Protein 8VHX (pdb70)

Sequence (2060 aa):
TPEECRAQYRLMLKEAMDAYHQLNLGGSVRVVVDQNSERVEYTAANRQSLWAYIVRLQNAINSDNPCAAFMGLPSSPAGFLFPTPEECRAQYRLMLKEAMDAYHQLNLGGSVRVVVDQNSERVEYTAANRQSLWAYIVRLQNAINSDNPCAAFMGLPSSPAGFLFPSQRLDILKALTAHLEQITIANGYAYDLKGKVYRGRDRFGADFTSRLPIVSILEAKATDYGSFANEEQTVRMDDWVLLVQGWVKDDPRNPTDPAYELLAEVEKRLAMLVAKDEQGQPMYPALYRLGGKIAKLTLAQPVVRPPEDGLSDTAFFFLPVRVGLKVDIRNPGGLEGAERNTREMFRWTPAIISPDQQIAQDGTLALSRAQDIVQNDGYAFGAVAIHRDSVVGSQYKLNSKPNSLVLGAPEGWAEEFQEVVEARFNMVAESPENWFDARRMNTLTGLVRLAVGGFIMTGEVLASCEWMKPNGTRMQRRPFGTAIQMISPYRLSNPDNIMDDKYLRSGVKLDEMGAPIGYWLRKAFPGDPTDLEQWRWEYQPARFDWGRRRMIHIIEALLPGQTRGISEMVAALKQMKMTRNFQEVTLQNAIVNATYAAAIESELPSDVVFNQMGMGQTPFGKNIAIDGAKIPHLFPGTKLKMQPAGTPGGVGTDYEESLLRNIAASLGLSYEQFSRDYTKTNYSSARASMAETWKYMESRKKLVADRFASMIYTLWLEEEVNAGNVPLPPGFTWRDFYDPMKRDALCNAEWIGASRGQIDEKKETEAAILRIKNGLSTYEAEIARLGGDFREVFKQRAREEGIIKDLGLDFGGLEGAERNTREMFRWTPAIISPDQQIAQDGTLALSRAQDIVQNDGYAFGAVAIHRDSVVGSQYKLNSKPNSLVLGAPEGWAEEFQEVVEARFNMVAESPENWFDARRMNTLTGLVRLAVGGFIMTGEVLASCEWMKPNGTRMQRRPFGTAIQMISPYRLSNPDNIMDDKYLRSGVKLDEMGAPIGYWLRKAFPGDPTDLEQWRWEYQPARFDWGRRRMIHIIEALLPGQTRGISEMVAALKQMKMTRNFQEVTLQNAIVNATYAAAIESELPSDVVFNQMGMGQTPFGKNIAIDGAKIPHLFPGTKLKMQPAGTPGGVGTDYEESLLRNIAASLGLSYEQFSRDYTKTNYSSARASMAETWKYMESRKKLVADRFASMIYTLWLEEEVNAGNVPLPPGFTWRDFYDPMKRDALCNAEWIGASRGQIDEKKETEAAILRIKNGLSTYEAEIARLGGDFREVFKQRAREEGIIKDLGLDFASNFAAIKAKARRDVHASLSVPARYENYSQDVIVEDLSVRWHNKIAIMGDLENGGYANIVEGIERIIFTREELAVKGVVLSEGDSIIMTAEGYENARLVLKTQEPIVGPVEVVWQVARADMNDNYQNNYVVGRGTVYFDRFQDGTNRKTGEMYFGNTPEFTINTDSETLDHYSSDHGMRVMDASVLLEASQGGTFTCDNINADNLALWFLGEVSNTTQTQQTDAKEVFNPIMRGRYYQLGTTDDNPTGVRGVTNFQMVKADASIAISVGSGDITSIVGATVVNPAGNYEIDLEAGRIYIEPDSTDLSGNVQIAVQYDVDAQKRTLVIGKSNMVYGALRMISDNPVGLNKNYYFPKVSIAPDGDYALKGDDWQVMSFTFKAMQLNNITQRVYIDIVYQNNYVVGRGTVYFDRFQDGTNRKTGEMYFGNTPEFTINTDSETLDHYSSDHGMRVMDASVLLEASQGGTFTCDNINADNLALWFLGEVSNTTQTQQTDAKEVFNPIMRGRYYQLGTTDDNPTGVRGVTNFQMVKADASIAISVGSGDITSIVGATVVNPAGNYEIDLEAGRIYIEPDSTDLSGNVQIAVQYDVDAQKRTLVIGKSNMVYGALRMISDNPVGLNKNYYFPKVSIAPDGDYALKGDDWQVMSFTFKAMQLNNITQRVYIDIVEAAAAVDPTAQRTIEITPASTTATTGGAGVVCTVTVRDGTGTAVQGDAVTFTTVAGATVTPNSATTGATGTATTTVNRAAAGTATVTATLANGKAATTGTITFS

Organism: NCBI:txid1541887

Radius of gyration: 86.57 Å; Cα contacts (8 Å, |Δi|>4): 4199; chains: 8; bounding box: 90×119×273 Å

Secondary structure (DSSP, 8-state):
-HHHHHHHHHHHHHHHHHHHHHHHHT-EEEEEE-TTS-EEE-PPP-HHHHHHHHHHHHHHHHSSSHHHHHH--S-----EE--/-HHHHHHHHHHHHHHHHHHHHHHHTT----EEE-TT--EEEEEPP-HHHHHHHHHHHHHHHHSSSHHHHHH--S---BEEE--/-HHHHHHHHHHHHHTT--GGGT-SS--TT-EEES-S---HHHHTT--EEEEEE-S-----EESSGGG-EEEEEEEEEEEEEEE-BTTBTTHHHHHHHHHHHHHHHTTT-B-TTSSBSSTTTTHHHHT-SEEEE---EEE--SSS--SEEEEEEEEEEEEEEETT--/---GGGSS-STTTSS-------HHHHHHHTTHHHHHHHHHHHHH-HHHHHHHHHHIIIIITT--EEEE---TTTTTPPTTHHHHHHHHHHHHHHHHHT-TT-TTBTTS---HHHHHHHHHHHHHHHSEEEEEEEE--TT-SGGG--S--EEEEE--TTTB--GGGPPPBTTEETTEEE-TTS-EEEEEEESS-TT-TT-SGGG-EEEEESS-STT--SEEEEE--SSTT--S---GGGGTHHHHHHHHHHHHHHHHHHHHHHH--EEEE-SS-HHHHHHHTTTT-------EEP-S-BB-EE-TT-EEEE-PPPPPSSTTSHHHHHHHHHHHHHHT--HHHHH---SS--HHHHHHHHHHHHHHHHHHIIIIIHHHHHHHHHHHHHHHHHHT-S-PPTT--TTGGGSHHHHHHHH-EEEE-S----SSTTTHHHHHHHHHHTTSS-HHHHHHHTT--HHHHHHHHHHHHHHHHHHT---/---STT-SSSTTTTT-------HHHHHHHTTHHHHHHHHHHHHH-HHHHHHHHHHIIIIITT--EEEE---HHHHT--TTTHHHHHHHHHHHHHHHHS-TT-TTBTTS---HHHHHHHHHHHHHHHSEEEEE--B--TT--GGG--S--B-BEE--GGGB--GGGPPPBTTEETTEEE-TT--EEEEEEESS-TT-TT-GGGG-EEEEESB-SSS-BSEEEEE--SSTT--S---GGGGTHHHHHHHHHHHHHHHHHHHHHHHB-EEEE-SS-HHHHHHHHTBTPPP---EEE--S-------TT-EEEE---PPP-STTSHHHHHHHHHHHHHHT--HHHHH---TT--HHHHHHHHHHHHHHHHHHIIIIIHHHHHHHHHHHHHHHHHHT-S-PPTT--GGGGGSHHHHHHHH-EEEE-S----S-HHHHHHHHHHHHHTTSS-HHHHHHHTTS-HHHHHHHHHHHHHHHHHHT---/--THHHHHHHHHHHHHHHH-EEEEEE-TT---EEEEEEEEEEEEEEEE--STTSSPPPEEEEEEEEEEEHHHHHHHT----TT-EEE--STTTTT-EEEEEEEPP--SSSEEEEEEEE--/--TT------B--EEEEEEEPPTTS-----EEE----SEEE--EEEEEEEEE-SSSSSS-EEEEEEEEEEEEEEEEE----HHHHHHHTT-EEEEEEPPPEEEEEEEESS--TT-EEETT--SSSTT---SEEEEEEEEEETTS-----SS-GGG-TT-EEE-STTTEEEEGGGTEEEE-TT-STT-SSEEEEEEEEE---EEEEEE-----EEEEEEEEE--SBS--EEEEEEEEEEEEES---SSSSS---EEEEEEE--SSTTS-S-EEEE-/------B--EEEEEEEEPTTS--EEEEEE----SEEEE--EEEEEEEE-SSSSSS-EEEEEEEEEE-EEEEEE----HHHHHHHTT-EEEEEEEPPEEEEEEEESS--SSEEEETT-BTTBTT---SEEEEEEEEEETTS-----SS-GGGSTT-EE--STTTEEEETTTTEEEE-TT-STT-SSEEEEEEEEE--EEEEEEE--S--EEEEEEEEE--SBS-EEEEEEEEEEEEEES---SSSSSPP-EEEEEEE--SSSSS-S-EEEEEPPPPPP-TTT--EEEEEES-SEE-TTSS-EEEEEEEE-TTS-B-TT-EEEEEESSSEEEESSEEE--TTSEEEEEEEESS-EEEEEEEEEGGG---EEEEEEE-

Structure (mmCIF, N/CA/C/O backbone):
data_8VHX
#
_entry.id   8VHX
#
_cell.length_a   1.00
_cell.length_b   1.00
_cell.length_c   1.00
_cell.angle_alpha   90.00
_cell.angle_beta   90.00
_cell.angle_gamma   90.00
#
_symmetry.space_group_name_H-M   'P 1'
#
loop_
_entity.id
_entity.type
_entity.pdbx_description
1 polymer 'Neck 1'
2 polymer 'Tail terminator'
3 polymer Portal
4 polymer 'Neck 2'
5 polymer 'Tail Tube'
#
loop_
_atom_site.group_PDB
_atom_site.id
_atom_site.type_symbol
_atom_site.label_atom_id
_atom_site.label_alt_id
_atom_site.label_comp_id
_atom_site.label_asym_id
_atom_site.label_entity_id
_atom_site.label_seq_id
_atom_site.pdbx_PDB_ins_code
_atom_site.Cartn_x
_atom_site.Cartn_y
_atom_site.Cartn_z
_atom_site.occupancy
_atom_site.B_iso_or_equiv
_atom_site.auth_seq_id
_atom_site.auth_comp_id
_atom_site.auth_asym_id
_atom_site.auth_atom_id
_atom_site.pdbx_PDB_model_num
ATOM 1 N N . THR A 1 2 ? 201.755 224.196 161.552 1.00 54.39 2 THR A N 1
ATOM 2 C CA . THR A 1 2 ? 200.436 224.757 161.142 1.00 54.39 2 THR A CA 1
ATOM 3 C C . THR A 1 2 ? 200.574 226.208 160.662 1.00 54.39 2 THR A C 1
ATOM 4 O O . THR A 1 2 ? 201.241 227.013 161.308 1.00 54.39 2 THR A O 1
ATOM 8 N N . PRO A 1 3 ? 199.921 226.545 159.546 1.00 53.02 3 PRO A N 1
ATOM 9 C CA . PRO A 1 3 ? 200.216 227.827 158.886 1.00 53.02 3 PRO A CA 1
ATOM 10 C C . PRO A 1 3 ? 200.122 229.054 159.775 1.00 53.02 3 PRO A C 1
ATOM 11 O O . PRO A 1 3 ? 201.084 229.826 159.839 1.00 53.02 3 PRO A O 1
ATOM 15 N N . GLU A 1 4 ? 198.997 229.267 160.459 1.00 52.82 4 GLU A N 1
ATOM 16 C CA . GLU A 1 4 ? 198.813 230.520 161.188 1.00 52.82 4 GLU A CA 1
ATOM 17 C C . GLU A 1 4 ? 199.631 230.560 162.468 1.00 52.82 4 GLU A C 1
ATOM 18 O O . GLU A 1 4 ? 200.047 231.637 162.906 1.00 52.82 4 GLU A O 1
ATOM 24 N N . GLU A 1 5 ? 199.874 229.413 163.090 1.00 53.44 5 GLU A N 1
ATOM 25 C CA . GLU A 1 5 ? 200.784 229.410 164.225 1.00 53.44 5 GLU A CA 1
ATOM 26 C C . GLU A 1 5 ? 202.183 229.842 163.801 1.00 53.44 5 GLU A C 1
ATOM 27 O O . GLU A 1 5 ? 202.834 230.633 164.497 1.00 53.44 5 GLU A O 1
ATOM 33 N N . CYS A 1 6 ? 202.635 229.372 162.640 1.00 50.04 6 CYS A N 1
ATOM 34 C CA . CYS A 1 6 ? 203.918 229.803 162.104 1.00 50.04 6 CYS A CA 1
ATOM 35 C C . CYS A 1 6 ? 203.887 231.275 161.716 1.00 50.04 6 CYS A C 1
ATOM 36 O O . CYS A 1 6 ? 204.874 231.996 161.899 1.00 50.04 6 CYS A O 1
ATOM 39 N N . ARG A 1 7 ? 202.765 231.734 161.169 1.00 47.75 7 ARG A N 1
ATOM 40 C CA . ARG A 1 7 ? 202.625 233.141 160.823 1.00 47.75 7 ARG A CA 1
ATOM 41 C C . ARG A 1 7 ? 202.736 234.030 162.051 1.00 47.75 7 ARG A C 1
ATOM 42 O O . ARG A 1 7 ? 203.355 235.095 162.000 1.00 47.75 7 ARG A O 1
ATOM 50 N N . ALA A 1 8 ? 202.140 233.614 163.163 1.00 46.70 8 ALA A N 1
ATOM 51 C CA . ALA A 1 8 ? 202.259 234.391 164.391 1.00 46.70 8 ALA A CA 1
ATOM 52 C C . ALA A 1 8 ? 203.674 234.334 164.946 1.00 46.70 8 ALA A C 1
ATOM 53 O O . ALA A 1 8 ? 204.197 235.336 165.455 1.00 46.70 8 ALA A O 1
ATOM 55 N N . GLN A 1 9 ? 204.298 233.161 164.876 1.00 45.87 9 GLN A N 1
ATOM 56 C CA . GLN A 1 9 ? 205.711 233.054 165.211 1.00 45.87 9 GLN A CA 1
ATOM 57 C C . GLN A 1 9 ? 206.517 234.109 164.469 1.00 45.87 9 GLN A C 1
ATOM 58 O O . GLN A 1 9 ? 207.273 234.883 165.070 1.00 45.87 9 GLN A O 1
ATOM 64 N N . TYR A 1 10 ? 206.347 234.163 163.153 1.00 43.55 10 TYR A N 1
ATOM 65 C CA . TYR A 1 10 ? 207.110 235.100 162.347 1.00 43.55 10 TYR A CA 1
ATOM 66 C C . TYR A 1 10 ? 206.693 236.539 162.593 1.00 43.55 10 TYR A C 1
ATOM 67 O O . TYR A 1 10 ? 207.510 237.442 162.436 1.00 43.55 10 TYR A O 1
ATOM 76 N N . ARG A 1 11 ? 205.447 236.785 162.983 1.00 43.86 11 ARG A N 1
ATOM 77 C CA . ARG A 1 11 ? 205.054 238.147 163.319 1.00 43.86 11 ARG A CA 1
ATOM 78 C C . ARG A 1 11 ? 205.771 238.639 164.566 1.00 43.86 11 ARG A C 1
ATOM 79 O O . ARG A 1 11 ? 206.228 239.788 164.620 1.00 43.86 11 ARG A O 1
ATOM 87 N N . LEU A 1 12 ? 205.904 237.778 165.569 1.00 42.11 12 LEU A N 1
ATOM 88 C CA . LEU A 1 12 ? 206.656 238.169 166.755 1.00 42.11 12 LEU A CA 1
ATOM 89 C C . LEU A 1 12 ? 208.131 238.355 166.425 1.00 42.11 12 LEU A C 1
ATOM 90 O O . LEU A 1 12 ? 208.772 239.316 166.883 1.00 42.11 12 LEU A O 1
ATOM 95 N N . MET A 1 13 ? 208.679 237.455 165.613 1.00 40.48 13 MET A N 1
ATOM 96 C CA . MET A 1 13 ? 210.075 237.575 165.220 1.00 40.48 13 MET A CA 1
ATOM 97 C C . MET A 1 13 ? 210.308 238.848 164.422 1.00 40.48 13 MET A C 1
ATOM 98 O O . MET A 1 13 ? 211.352 239.491 164.553 1.00 40.48 13 MET A O 1
ATOM 103 N N . LEU A 1 14 ? 209.336 239.230 163.599 1.00 38.89 14 LEU A N 1
ATOM 104 C CA . LEU A 1 14 ? 209.431 240.463 162.834 1.00 38.89 14 LEU A CA 1
ATOM 105 C C . LEU A 1 14 ? 209.378 241.682 163.733 1.00 38.89 14 LEU A C 1
ATOM 106 O O . LEU A 1 14 ? 210.090 242.662 163.500 1.00 38.89 14 LEU A O 1
ATOM 111 N N . LYS A 1 15 ? 208.503 241.669 164.733 1.00 39.99 15 LYS A N 1
ATOM 112 C CA . LYS A 1 15 ? 208.528 242.736 165.721 1.00 39.99 15 LYS A CA 1
ATOM 113 C C . LYS A 1 15 ? 209.930 242.899 166.294 1.00 39.99 15 LYS A C 1
ATOM 114 O O . LYS A 1 15 ? 210.500 244.001 166.288 1.00 39.99 15 LYS A O 1
ATOM 120 N N . GLU A 1 16 ? 210.514 241.799 166.770 1.00 39.01 16 GLU A N 1
ATOM 121 C CA . GLU A 1 16 ? 211.845 241.885 167.362 1.00 39.01 16 GLU A CA 1
ATOM 122 C C . GLU A 1 16 ? 212.867 242.383 166.353 1.00 39.01 16 GLU A C 1
ATOM 123 O O . GLU A 1 16 ? 213.743 243.189 166.688 1.00 39.01 16 GLU A O 1
ATOM 129 N N . ALA A 1 17 ? 212.760 241.935 165.107 1.00 36.45 17 ALA A N 1
ATOM 130 C CA . ALA A 1 17 ? 213.776 242.258 164.119 1.00 36.45 17 ALA A CA 1
ATOM 131 C C . ALA A 1 17 ? 213.686 243.712 163.687 1.00 36.45 17 ALA A C 1
ATOM 132 O O . ALA A 1 17 ? 214.707 244.373 163.487 1.00 36.45 17 ALA A O 1
ATOM 134 N N . MET A 1 18 ? 212.474 244.231 163.528 1.00 37.27 18 MET A N 1
ATOM 135 C CA . MET A 1 18 ? 212.333 245.631 163.167 1.00 37.27 18 MET A CA 1
ATOM 136 C C . MET A 1 18 ? 212.758 246.541 164.307 1.00 37.27 18 MET A C 1
ATOM 137 O O . MET A 1 18 ? 213.356 247.595 164.066 1.00 37.27 18 MET A O 1
ATOM 142 N N . ASP A 1 19 ? 212.490 246.149 165.552 1.00 36.20 19 ASP A N 1
ATOM 143 C CA . ASP A 1 19 ? 213.006 246.924 166.673 1.00 36.20 19 ASP A CA 1
ATOM 144 C C . ASP A 1 19 ? 214.525 246.910 166.687 1.00 36.20 19 ASP A C 1
ATOM 145 O O . ASP A 1 19 ? 215.167 247.932 166.960 1.00 36.20 19 ASP A O 1
ATOM 150 N N . ALA A 1 20 ? 215.115 245.758 166.390 1.00 33.39 20 ALA A N 1
ATOM 151 C CA . ALA A 1 20 ? 216.563 245.658 166.321 1.00 33.39 20 ALA A CA 1
ATOM 152 C C . ALA A 1 20 ? 217.130 246.523 165.208 1.00 33.39 20 ALA A C 1
ATOM 153 O O . ALA A 1 20 ? 218.180 247.145 165.372 1.00 33.39 20 ALA A O 1
ATOM 155 N N . TYR A 1 21 ? 216.452 246.569 164.066 1.00 33.24 21 TYR A N 1
ATOM 156 C CA . TYR A 1 21 ? 216.912 247.384 162.951 1.00 33.24 21 TYR A CA 1
ATOM 157 C C . TYR A 1 21 ? 216.840 248.864 163.282 1.00 33.24 21 TYR A C 1
ATOM 158 O O . TYR A 1 21 ? 217.762 249.628 162.962 1.00 33.24 21 TYR A O 1
ATOM 167 N N . HIS A 1 22 ? 215.766 249.271 163.948 1.00 33.34 22 HIS A N 1
ATOM 168 C CA . HIS A 1 22 ? 215.675 250.626 164.461 1.00 33.34 22 HIS A CA 1
ATOM 169 C C . HIS A 1 22 ? 216.862 250.941 165.350 1.00 33.34 22 HIS A C 1
ATOM 170 O O . HIS A 1 22 ? 217.626 251.872 165.081 1.00 33.34 22 HIS A O 1
ATOM 177 N N . GLN A 1 23 ? 217.049 250.152 166.402 1.00 31.93 23 GLN A N 1
ATOM 178 C CA . GLN A 1 23 ? 218.135 250.421 167.336 1.00 31.93 23 GLN A CA 1
ATOM 179 C C . GLN A 1 23 ? 219.489 250.376 166.646 1.00 31.93 23 GLN A C 1
ATOM 180 O O . GLN A 1 23 ? 220.425 251.070 167.054 1.00 31.93 23 GLN A O 1
ATOM 186 N N . LEU A 1 24 ? 219.615 249.562 165.603 1.00 30.74 24 LEU A N 1
ATOM 187 C CA . LEU A 1 24 ? 220.887 249.401 164.914 1.00 30.74 24 LEU A CA 1
ATOM 188 C C . LEU A 1 24 ? 221.249 250.630 164.110 1.00 30.74 24 LEU A C 1
ATOM 189 O O . LEU A 1 24 ? 222.394 251.093 164.156 1.00 30.74 24 LEU A O 1
ATOM 194 N N . ASN A 1 25 ? 220.298 251.167 163.354 1.00 31.51 25 ASN A N 1
ATOM 195 C CA . ASN A 1 25 ? 220.601 252.345 162.557 1.00 31.51 25 ASN A CA 1
ATOM 196 C C . ASN A 1 25 ? 220.808 253.565 163.436 1.00 31.51 25 ASN A C 1
ATOM 197 O O . ASN A 1 25 ? 221.620 254.437 163.112 1.00 31.51 25 ASN A O 1
ATOM 202 N N . LEU A 1 26 ? 220.090 253.646 164.551 1.00 31.98 26 LEU A N 1
ATOM 203 C CA . LEU A 1 26 ? 220.302 254.728 165.499 1.00 31.98 26 LEU A CA 1
ATOM 204 C C . LEU A 1 26 ? 221.600 254.596 166.274 1.00 31.98 26 LEU A C 1
ATOM 205 O O . LEU A 1 26 ? 222.022 255.566 166.906 1.00 31.98 26 LEU A O 1
ATOM 210 N N . GLY A 1 27 ? 222.225 253.429 166.259 1.00 30.85 27 GLY A N 1
ATOM 211 C CA . GLY A 1 27 ? 223.386 253.196 167.086 1.00 30.85 27 GLY A CA 1
ATOM 212 C C . GLY A 1 27 ? 223.076 252.774 168.497 1.00 30.85 27 GLY A C 1
ATOM 213 O O . GLY A 1 27 ? 223.823 253.117 169.416 1.00 30.85 27 GLY A O 1
ATOM 214 N N . GLY A 1 28 ? 221.990 252.044 168.696 1.00 29.96 28 GLY A N 1
ATOM 215 C CA . GLY A 1 28 ? 221.629 251.544 170.000 1.00 29.96 28 GLY A CA 1
ATOM 216 C C . GLY A 1 28 ? 221.573 250.035 170.048 1.00 29.96 28 GLY A C 1
ATOM 217 O O . GLY A 1 28 ? 220.912 249.465 170.919 1.00 29.96 28 GLY A O 1
ATOM 218 N N . SER A 1 29 ? 222.253 249.376 169.117 1.00 28.92 29 SER A N 1
ATOM 219 C CA . SER A 1 29 ? 222.306 247.923 169.079 1.00 28.92 29 SER A CA 1
ATOM 220 C C . SER A 1 29 ? 223.467 247.457 169.936 1.00 28.92 29 SER A C 1
ATOM 221 O O . SER A 1 29 ? 224.605 247.896 169.746 1.00 28.92 29 SER A O 1
ATOM 224 N N . VAL A 1 30 ? 223.175 246.563 170.873 1.00 27.33 30 VAL A N 1
ATOM 225 C CA . VAL A 1 30 ? 224.144 246.196 171.884 1.00 27.33 30 VAL A CA 1
ATOM 226 C C . VAL A 1 30 ? 225.131 245.187 171.329 1.00 27.33 30 VAL A C 1
ATOM 227 O O . VAL A 1 30 ? 224.757 244.205 170.676 1.00 27.33 30 VAL A O 1
ATOM 231 N N . ARG A 1 31 ? 226.398 245.439 171.584 1.00 27.72 31 ARG A N 1
ATOM 232 C CA . ARG A 1 31 ? 227.487 244.556 171.230 1.00 27.72 31 ARG A CA 1
ATOM 233 C C . ARG A 1 31 ? 228.243 244.069 172.446 1.00 27.72 31 ARG A C 1
ATOM 234 O O . ARG A 1 31 ? 228.872 243.015 172.388 1.00 27.72 31 ARG A O 1
ATOM 242 N N . VAL A 1 32 ? 228.182 244.805 173.547 1.00 26.43 32 VAL A N 1
ATOM 243 C CA . VAL A 1 32 ? 228.797 244.420 174.806 1.00 26.43 32 VAL A CA 1
ATOM 244 C C . VAL A 1 32 ? 227.896 244.846 175.946 1.00 26.43 32 VAL A C 1
ATOM 245 O O . VAL A 1 32 ? 227.283 245.915 175.902 1.00 26.43 32 VAL A O 1
ATOM 249 N N . VAL A 1 33 ? 227.825 244.012 176.973 1.00 26.52 33 VAL A N 1
ATOM 250 C CA . VAL A 1 33 ? 227.120 244.330 178.203 1.00 26.52 33 VAL A CA 1
ATOM 251 C C . VAL A 1 33 ? 227.957 243.869 179.378 1.00 26.52 33 VAL A C 1
ATOM 252 O O . VAL A 1 33 ? 228.535 242.780 179.357 1.00 26.52 33 VAL A O 1
ATOM 256 N N . VAL A 1 34 ? 228.014 244.703 180.402 1.00 27.13 34 VAL A N 1
ATOM 257 C CA . VAL A 1 34 ? 228.675 244.379 181.651 1.00 27.13 34 VAL A CA 1
ATOM 258 C C . VAL A 1 34 ? 227.766 244.830 182.776 1.00 27.13 34 VAL A C 1
ATOM 259 O O . VAL A 1 34 ? 227.247 245.949 182.748 1.00 27.13 34 VAL A O 1
ATOM 263 N N . ASP A 1 35 ? 227.564 243.962 183.747 1.00 29.69 35 ASP A N 1
ATOM 264 C CA . ASP A 1 35 ? 226.758 244.279 184.907 1.00 29.69 35 ASP A CA 1
ATOM 265 C C . ASP A 1 35 ? 227.661 244.570 186.095 1.00 29.69 35 ASP A C 1
ATOM 266 O O . ASP A 1 35 ? 228.820 244.156 186.140 1.00 29.69 35 ASP A O 1
ATOM 271 N N . GLN A 1 36 ? 227.111 245.291 187.068 1.00 30.64 36 GLN A N 1
ATOM 272 C CA . GLN A 1 36 ? 227.833 245.523 188.309 1.00 30.64 36 GLN A CA 1
ATOM 273 C C . GLN A 1 36 ? 228.162 244.222 189.024 1.00 30.64 36 GLN A C 1
ATOM 274 O O . GLN A 1 36 ? 228.975 244.228 189.954 1.00 30.64 36 GLN A O 1
ATOM 280 N N . ASN A 1 37 ? 227.558 243.112 188.603 1.00 30.64 37 ASN A N 1
ATOM 281 C CA . ASN A 1 37 ? 227.990 241.783 189.005 1.00 30.64 37 ASN A CA 1
ATOM 282 C C . ASN A 1 37 ? 229.369 241.425 188.476 1.00 30.64 37 ASN A C 1
ATOM 283 O O . ASN A 1 37 ? 229.887 240.362 188.827 1.00 30.64 37 ASN A O 1
ATOM 288 N N . SER A 1 38 ? 229.962 242.268 187.633 1.00 30.23 38 SER A N 1
ATOM 289 C CA . SER A 1 38 ? 231.259 242.008 187.013 1.00 30.23 38 SER A CA 1
ATOM 290 C C . SER A 1 38 ? 231.185 240.871 186.006 1.00 30.23 38 SER A C 1
ATOM 291 O O . SER A 1 38 ? 232.194 240.236 185.698 1.00 30.23 38 SER A O 1
ATOM 294 N N . GLU A 1 39 ? 230.002 240.621 185.466 1.00 28.78 39 GLU A N 1
ATOM 295 C CA . GLU A 1 39 ? 229.810 239.604 184.450 1.00 28.78 39 GLU A CA 1
ATOM 296 C C . GLU A 1 39 ? 229.504 240.259 183.115 1.00 28.78 39 GLU A C 1
ATOM 297 O O . GLU A 1 39 ? 228.782 241.255 183.048 1.00 28.78 39 GLU A O 1
ATOM 303 N N . ARG A 1 40 ? 230.047 239.676 182.057 1.00 26.88 40 ARG A N 1
ATOM 304 C CA . ARG A 1 40 ? 230.177 240.327 180.769 1.00 26.88 40 ARG A CA 1
ATOM 305 C C . ARG A 1 40 ? 229.596 239.446 179.686 1.00 26.88 40 ARG A C 1
ATOM 306 O O . ARG A 1 40 ? 229.620 238.220 179.787 1.00 26.88 40 ARG A O 1
ATOM 314 N N . VAL A 1 41 ? 229.062 240.087 178.657 1.00 26.02 41 VAL A N 1
ATOM 315 C CA . VAL A 1 41 ? 228.533 239.407 177.489 1.00 26.02 41 VAL A CA 1
ATOM 316 C C . VAL A 1 41 ? 228.853 240.250 176.272 1.00 26.02 41 VAL A C 1
ATOM 317 O O . VAL A 1 41 ? 228.487 241.426 176.215 1.00 26.02 41 VAL A O 1
ATOM 321 N N . GLU A 1 42 ? 229.507 239.644 175.296 1.00 27.10 42 GLU A N 1
ATOM 322 C CA . GLU A 1 42 ? 229.795 240.282 174.028 1.00 27.10 42 GLU A CA 1
ATOM 323 C C . GLU A 1 42 ? 229.021 239.566 172.942 1.00 27.10 42 GLU A C 1
ATOM 324 O O . GLU A 1 42 ? 228.898 238.341 172.959 1.00 27.10 42 GLU A O 1
ATOM 330 N N . TYR A 1 43 ? 228.504 240.338 172.004 1.00 26.67 43 TYR A N 1
ATOM 331 C CA . TYR A 1 43 ? 227.643 239.830 170.956 1.00 26.67 43 TYR A CA 1
ATOM 332 C C . TYR A 1 43 ? 228.304 240.009 169.602 1.00 26.67 43 TYR A C 1
ATOM 333 O O . TYR A 1 43 ? 229.056 240.961 169.382 1.00 26.67 43 TYR A O 1
ATOM 342 N N . THR A 1 44 ? 228.013 239.085 168.697 1.00 28.09 44 THR A N 1
ATOM 343 C CA . THR A 1 44 ? 228.382 239.280 167.309 1.00 28.09 44 THR A CA 1
ATOM 344 C C . THR A 1 44 ? 227.604 240.456 166.745 1.00 28.09 44 THR A C 1
ATOM 345 O O . THR A 1 44 ? 226.381 240.528 166.872 1.00 28.09 44 THR A O 1
ATOM 349 N N . ALA A 1 45 ? 228.320 241.380 166.125 1.00 28.60 45 ALA A N 1
ATOM 350 C CA . ALA A 1 45 ? 227.704 242.607 165.665 1.00 28.60 45 ALA A CA 1
ATOM 351 C C . ALA A 1 45 ? 226.637 242.324 164.627 1.00 28.60 45 ALA A C 1
ATOM 352 O O . ALA A 1 45 ? 226.815 241.491 163.735 1.00 28.60 45 ALA A O 1
ATOM 354 N N . ALA A 1 46 ? 225.518 243.018 164.764 1.00 29.93 46 ALA A N 1
ATOM 355 C CA . ALA A 1 46 ? 224.455 242.951 163.780 1.00 29.93 46 ALA A CA 1
ATOM 356 C C . ALA A 1 46 ? 224.863 243.660 162.500 1.00 29.93 46 ALA A C 1
ATOM 357 O O . ALA A 1 46 ? 225.597 244.650 162.524 1.00 29.93 46 ALA A O 1
ATOM 359 N N . ASN A 1 47 ? 224.384 243.143 161.376 1.00 31.84 47 ASN A N 1
ATOM 360 C CA . ASN A 1 47 ? 224.653 243.709 160.065 1.00 31.84 47 ASN A CA 1
ATOM 361 C C . ASN A 1 47 ? 223.344 244.197 159.475 1.00 31.84 47 ASN A C 1
ATOM 362 O O . ASN A 1 47 ? 222.327 243.503 159.551 1.00 31.84 47 ASN A O 1
ATOM 367 N N . ARG A 1 48 ? 223.370 245.401 158.915 1.00 31.31 48 ARG A N 1
ATOM 368 C CA . ARG A 1 48 ? 222.144 246.039 158.459 1.00 31.31 48 ARG A CA 1
ATOM 369 C C . ARG A 1 48 ? 221.579 245.348 157.227 1.00 31.31 48 ARG A C 1
ATOM 370 O O . ARG A 1 48 ? 220.360 245.182 157.105 1.00 31.31 48 ARG A O 1
ATOM 378 N N . GLN A 1 49 ? 222.449 244.922 156.316 1.00 32.22 49 GLN A N 1
ATOM 379 C CA . GLN A 1 49 ? 221.994 244.236 155.117 1.00 32.22 49 GLN A CA 1
ATOM 380 C C . GLN A 1 49 ? 221.298 242.934 155.467 1.00 32.22 49 GLN A C 1
ATOM 381 O O . GLN A 1 49 ? 220.176 242.672 155.021 1.00 32.22 49 GLN A O 1
ATOM 387 N N . SER A 1 50 ? 221.969 242.095 156.246 1.00 32.79 50 SER A N 1
ATOM 388 C CA . SER A 1 50 ? 221.440 240.778 156.557 1.00 32.79 50 SER A CA 1
ATOM 389 C C . SER A 1 50 ? 220.181 240.879 157.392 1.00 32.79 50 SER A C 1
ATOM 390 O O . SER A 1 50 ? 219.260 240.071 157.242 1.00 32.79 50 SER A O 1
ATOM 393 N N . LEU A 1 51 ? 220.119 241.872 158.266 1.00 32.56 51 LEU A N 1
ATOM 394 C CA . LEU A 1 51 ? 218.939 242.059 159.091 1.00 32.56 51 LEU A CA 1
ATOM 395 C C . LEU A 1 51 ? 217.761 242.545 158.268 1.00 32.56 51 LEU A C 1
ATOM 396 O O . LEU A 1 51 ? 216.631 242.084 158.460 1.00 32.56 51 LEU A O 1
ATOM 401 N N . TRP A 1 52 ? 218.000 243.451 157.329 1.00 33.86 52 TRP A N 1
ATOM 402 C CA . TRP A 1 52 ? 216.928 243.851 156.434 1.00 33.86 52 TRP A CA 1
ATOM 403 C C . TRP A 1 52 ? 216.441 242.671 155.610 1.00 33.86 52 TRP A C 1
ATOM 404 O O . TRP A 1 52 ? 215.237 242.494 155.403 1.00 33.86 52 TRP A O 1
ATOM 415 N N . ALA A 1 53 ? 217.367 241.850 155.131 1.00 34.20 53 ALA A N 1
ATOM 416 C CA . ALA A 1 53 ? 216.990 240.679 154.357 1.00 34.20 53 ALA A CA 1
ATOM 417 C C . ALA A 1 53 ? 216.179 239.687 155.180 1.00 34.20 53 ALA A C 1
ATOM 418 O O . ALA A 1 53 ? 215.241 239.065 154.671 1.00 34.20 53 ALA A O 1
ATOM 420 N N . TYR A 1 54 ? 216.530 239.518 156.451 1.00 34.94 54 TYR A N 1
ATOM 421 C CA . TYR A 1 54 ? 215.757 238.656 157.337 1.00 34.94 54 TYR A CA 1
ATOM 422 C C . TYR A 1 54 ? 214.359 239.211 157.538 1.00 34.94 54 TYR A C 1
ATOM 423 O O . TYR A 1 54 ? 213.370 238.468 157.510 1.00 34.94 54 TYR A O 1
ATOM 432 N N . ILE A 1 55 ? 214.264 240.521 157.723 1.00 35.36 55 ILE A N 1
ATOM 433 C CA . ILE A 1 55 ? 212.972 241.182 157.835 1.00 35.36 55 ILE A CA 1
ATOM 434 C C . ILE A 1 55 ? 212.132 240.929 156.595 1.00 35.36 55 ILE A C 1
ATOM 435 O O . ILE A 1 55 ? 210.915 240.736 156.676 1.00 35.36 55 ILE A O 1
ATOM 440 N N . VAL A 1 56 ? 212.764 240.947 155.429 1.00 35.81 56 VAL A N 1
ATOM 441 C CA . VAL A 1 56 ? 212.028 240.733 154.192 1.00 35.81 56 VAL A CA 1
ATOM 442 C C . VAL A 1 56 ? 211.582 239.283 154.070 1.00 35.81 56 VAL A C 1
ATOM 443 O O . VAL A 1 56 ? 210.465 239.005 153.623 1.00 35.81 56 VAL A O 1
ATOM 447 N N . ARG A 1 57 ? 212.432 238.337 154.468 1.00 37.26 57 ARG A N 1
ATOM 448 C CA . ARG A 1 57 ? 212.001 236.945 154.510 1.00 37.26 57 ARG A CA 1
ATOM 449 C C . ARG A 1 57 ? 210.761 236.800 155.366 1.00 37.26 57 ARG A C 1
ATOM 450 O O . ARG A 1 57 ? 209.788 236.143 154.978 1.00 37.26 57 ARG A O 1
ATOM 458 N N . LEU A 1 58 ? 210.792 237.395 156.553 1.00 38.18 58 LEU A N 1
ATOM 459 C CA . LEU A 1 58 ? 209.688 237.252 157.487 1.00 38.18 58 LEU A CA 1
ATOM 460 C C . LEU A 1 58 ? 208.419 237.874 156.933 1.00 38.18 58 LEU A C 1
ATOM 461 O O . LEU A 1 58 ? 207.356 237.248 156.937 1.00 38.18 58 LEU A O 1
ATOM 466 N N . GLN A 1 59 ? 208.505 239.118 156.474 1.00 39.65 59 GLN A N 1
ATOM 467 C CA . GLN A 1 59 ? 207.328 239.774 155.924 1.00 39.65 59 GLN A CA 1
ATOM 468 C C . GLN A 1 59 ? 206.771 239.000 154.743 1.00 39.65 59 GLN A C 1
ATOM 469 O O . GLN A 1 59 ? 205.551 238.908 154.576 1.00 39.65 59 GLN A O 1
ATOM 475 N N . ASN A 1 60 ? 207.642 238.435 153.910 1.00 39.81 60 ASN A N 1
ATOM 476 C CA . ASN A 1 60 ? 207.167 237.681 152.761 1.00 39.81 60 ASN A CA 1
ATOM 477 C C . ASN A 1 60 ? 206.461 236.406 153.197 1.00 39.81 60 ASN A C 1
ATOM 478 O O . ASN A 1 60 ? 205.414 236.048 152.648 1.00 39.81 60 ASN A O 1
ATOM 483 N N . ALA A 1 61 ? 207.015 235.713 154.189 1.00 42.52 61 ALA A N 1
ATOM 484 C CA . ALA A 1 61 ? 206.372 234.507 154.690 1.00 42.52 61 ALA A CA 1
ATOM 485 C C . ALA A 1 61 ? 205.015 234.826 155.289 1.00 42.52 61 ALA A C 1
ATOM 486 O O . ALA A 1 61 ? 204.032 234.120 155.044 1.00 42.52 61 ALA A O 1
ATOM 488 N N . ILE A 1 62 ? 204.950 235.890 156.081 1.00 42.50 62 ILE A N 1
ATOM 489 C CA . ILE A 1 62 ? 203.690 236.346 156.647 1.00 42.50 62 ILE A CA 1
ATOM 490 C C . ILE A 1 62 ? 202.685 236.637 155.545 1.00 42.50 62 ILE A C 1
ATOM 491 O O . ILE A 1 62 ? 201.494 236.332 155.672 1.00 42.50 62 ILE A O 1
ATOM 496 N N . ASN A 1 63 ? 203.144 237.227 154.445 1.00 42.99 63 ASN A N 1
ATOM 497 C CA . ASN A 1 63 ? 202.246 237.513 153.337 1.00 42.99 63 ASN A CA 1
ATOM 498 C C . ASN A 1 63 ? 201.804 236.242 152.631 1.00 42.99 63 ASN A C 1
ATOM 499 O O . ASN A 1 63 ? 200.713 236.202 152.055 1.00 42.99 63 ASN A O 1
ATOM 504 N N . SER A 1 64 ? 202.631 235.206 152.658 1.00 46.77 64 SER A N 1
ATOM 505 C CA . SER A 1 64 ? 202.337 233.995 151.916 1.00 46.77 64 SER A CA 1
ATOM 506 C C . SER A 1 64 ? 201.281 233.166 152.641 1.00 46.77 64 SER A C 1
ATOM 507 O O . SER A 1 64 ? 201.018 233.338 153.833 1.00 46.77 64 SER A O 1
ATOM 510 N N . ASP A 1 65 ? 200.678 232.241 151.896 1.00 50.55 65 ASP A N 1
ATOM 511 C CA . ASP A 1 65 ? 199.676 231.360 152.484 1.00 50.55 65 ASP A CA 1
ATOM 512 C C . ASP A 1 65 ? 200.317 230.320 153.393 1.00 50.55 65 ASP A C 1
ATOM 513 O O . ASP A 1 65 ? 199.749 229.959 154.429 1.00 50.55 65 ASP A O 1
ATOM 518 N N . ASN A 1 66 ? 201.502 229.829 153.027 1.00 49.54 66 ASN A N 1
ATOM 519 C CA . ASN A 1 66 ? 202.220 228.807 153.783 1.00 49.54 66 ASN A CA 1
ATOM 520 C C . ASN A 1 66 ? 203.534 229.401 154.269 1.00 49.54 66 ASN A C 1
ATOM 521 O O . ASN A 1 66 ? 204.592 229.186 153.660 1.00 49.54 66 ASN A O 1
ATOM 526 N N . PRO A 1 67 ? 203.507 230.136 155.377 1.00 47.41 67 PRO A N 1
ATOM 527 C CA . PRO A 1 67 ? 204.722 230.819 155.828 1.00 47.41 67 PRO A CA 1
ATOM 528 C C . PRO A 1 67 ? 205.908 229.900 156.030 1.00 47.41 67 PRO A C 1
ATOM 529 O O . PRO A 1 67 ? 207.026 230.240 155.629 1.00 47.41 67 PRO A O 1
ATOM 533 N N . CYS A 1 68 ? 205.698 228.734 156.633 1.00 48.66 68 CYS A N 1
ATOM 534 C CA . CYS A 1 68 ? 206.832 227.911 157.028 1.00 48.66 68 CYS A CA 1
ATOM 535 C C . CYS A 1 68 ? 207.624 227.441 155.819 1.00 48.66 68 CYS A C 1
ATOM 536 O O . CYS A 1 68 ? 208.807 227.105 155.945 1.00 48.66 68 CYS A O 1
ATOM 539 N N . ALA A 1 69 ? 206.991 227.406 154.649 1.00 47.30 69 ALA A N 1
ATOM 540 C CA . ALA A 1 69 ? 207.691 227.059 153.421 1.00 47.30 69 ALA A CA 1
ATOM 541 C C . ALA A 1 69 ? 208.315 228.284 152.771 1.00 47.30 69 ALA A C 1
ATOM 542 O O . ALA A 1 69 ? 209.440 228.218 152.267 1.00 47.30 69 ALA A O 1
ATOM 544 N N . ALA A 1 70 ? 207.597 229.405 152.775 1.00 44.98 70 ALA A N 1
ATOM 545 C CA . ALA A 1 70 ? 208.062 230.599 152.083 1.00 44.98 70 ALA A CA 1
ATOM 546 C C . ALA A 1 70 ? 209.240 231.245 152.794 1.00 44.98 70 ALA A C 1
ATOM 547 O O . ALA A 1 70 ? 210.005 231.993 152.175 1.00 44.98 70 ALA A O 1
ATOM 549 N N . PHE A 1 71 ? 209.393 230.986 154.087 1.00 41.73 71 PHE A N 1
ATOM 550 C CA . PHE A 1 71 ? 210.525 231.531 154.819 1.00 41.73 71 PHE A CA 1
ATOM 551 C C . PHE A 1 71 ? 211.833 230.970 154.288 1.00 41.73 71 PHE A C 1
ATOM 552 O O . PHE A 1 71 ? 212.758 231.719 153.958 1.00 41.73 71 PHE A O 1
ATOM 560 N N . MET A 1 72 ? 211.922 229.648 154.192 1.00 44.42 72 MET A N 1
ATOM 561 C CA . MET A 1 72 ? 213.148 229.020 153.729 1.00 44.42 72 MET A CA 1
ATOM 562 C C . MET A 1 72 ? 213.314 229.154 152.223 1.00 44.42 72 MET A C 1
ATOM 563 O O . MET A 1 72 ? 214.442 229.251 151.732 1.00 44.42 72 MET A O 1
ATOM 568 N N . GLY A 1 73 ? 212.215 229.163 151.479 1.00 45.33 73 GLY A N 1
ATOM 569 C CA . GLY A 1 73 ? 212.311 229.200 150.035 1.00 45.33 73 GLY A CA 1
ATOM 570 C C . GLY A 1 73 ? 213.033 228.017 149.451 1.00 45.33 73 GLY A C 1
ATOM 571 O O . GLY A 1 73 ? 213.568 228.109 148.345 1.00 45.33 73 GLY A O 1
ATOM 572 N N . LEU A 1 74 ? 213.045 226.894 150.163 1.00 47.21 74 LEU A N 1
ATOM 573 C CA . LEU A 1 74 ? 213.957 225.803 149.833 1.00 47.21 74 LEU A CA 1
ATOM 574 C C . LEU A 1 74 ? 213.775 225.300 148.412 1.00 47.21 74 LEU A C 1
ATOM 575 O O . LEU A 1 74 ? 214.779 225.185 147.688 1.00 47.21 74 LEU A O 1
ATOM 580 N N . PRO A 1 75 ? 212.566 225.004 147.943 1.00 45.92 75 PRO A N 1
ATOM 581 C CA . PRO A 1 75 ? 212.380 224.463 146.591 1.00 45.92 75 PRO A CA 1
ATOM 582 C C . PRO A 1 75 ? 212.445 225.532 145.509 1.00 45.92 75 PRO A C 1
ATOM 583 O O . PRO A 1 75 ? 211.543 225.672 144.685 1.00 45.92 75 PRO A O 1
ATOM 587 N N . SER A 1 76 ? 213.530 226.299 145.516 1.00 42.52 76 SER A N 1
ATOM 588 C CA . SER A 1 76 ? 213.668 227.390 144.576 1.00 42.52 76 SER A CA 1
ATOM 589 C C . SER A 1 76 ? 213.748 226.858 143.154 1.00 42.52 76 SER A C 1
ATOM 590 O O . SER A 1 76 ? 214.018 225.680 142.911 1.00 42.52 76 SER A O 1
ATOM 593 N N . SER A 1 77 ? 213.487 227.749 142.207 1.00 39.19 77 SER A N 1
ATOM 594 C CA . SER A 1 77 ? 213.655 227.450 140.800 1.00 39.19 77 SER A CA 1
ATOM 595 C C . SER A 1 77 ? 213.960 228.750 140.085 1.00 39.19 77 SER A C 1
ATOM 596 O O . SER A 1 77 ? 213.522 229.817 140.527 1.00 39.19 77 SER A O 1
ATOM 599 N N . PRO A 1 78 ? 214.706 228.697 138.992 1.00 35.23 78 PRO A N 1
ATOM 600 C CA . PRO A 1 78 ? 215.134 229.924 138.330 1.00 35.23 78 PRO A CA 1
ATOM 601 C C . PRO A 1 78 ? 214.007 230.604 137.577 1.00 35.23 78 PRO A C 1
ATOM 602 O O . PRO A 1 78 ? 213.132 229.956 137.001 1.00 35.23 78 PRO A O 1
ATOM 606 N N . ALA A 1 79 ? 214.044 231.928 137.591 1.00 32.78 79 ALA A N 1
ATOM 607 C CA . ALA A 1 79 ? 213.068 232.732 136.879 1.00 32.78 79 ALA A CA 1
ATOM 608 C C . ALA A 1 79 ? 213.245 232.588 135.381 1.00 32.78 79 ALA A C 1
ATOM 609 O O . ALA A 1 79 ? 214.312 232.890 134.841 1.00 32.78 79 ALA A O 1
ATOM 611 N N . GLY A 1 80 ? 212.200 232.127 134.714 1.00 31.76 80 GLY A N 1
ATOM 612 C CA . GLY A 1 80 ? 212.147 232.172 133.278 1.00 31.76 80 GLY A CA 1
ATOM 613 C C . GLY A 1 80 ? 211.561 233.464 132.788 1.00 31.76 80 GLY A C 1
ATOM 614 O O . GLY A 1 80 ? 211.125 234.320 133.553 1.00 31.76 80 GLY A O 1
ATOM 615 N N . PHE A 1 81 ? 211.538 233.599 131.473 1.00 29.88 81 PHE A N 1
ATOM 616 C CA . PHE A 1 81 ? 211.079 234.816 130.839 1.00 29.88 81 PHE A CA 1
ATOM 617 C C . PHE A 1 81 ? 210.055 234.496 129.765 1.00 29.88 81 PHE A C 1
ATOM 618 O O . PHE A 1 81 ? 210.156 233.487 129.065 1.00 29.88 81 PHE A O 1
ATOM 626 N N . LEU A 1 82 ? 209.058 235.365 129.659 1.00 30.75 82 LEU A N 1
ATOM 627 C CA . LEU A 1 82 ? 208.051 235.307 128.616 1.00 30.75 82 LEU A CA 1
ATOM 628 C C . LEU A 1 82 ? 208.245 236.496 127.695 1.00 30.75 82 LEU A C 1
ATOM 629 O O . LEU A 1 82 ? 208.331 237.635 128.160 1.00 30.75 82 LEU A O 1
ATOM 634 N N . PHE A 1 83 ? 208.298 236.238 126.416 1.00 29.58 83 PHE A N 1
ATOM 635 C CA . PHE A 1 83 ? 208.625 237.278 125.473 1.00 29.58 83 PHE A CA 1
ATOM 636 C C . PHE A 1 83 ? 207.408 237.681 124.658 1.00 29.58 83 PHE A C 1
ATOM 637 O O . PHE A 1 83 ? 206.569 236.835 124.337 1.00 29.58 83 PHE A O 1
ATOM 645 N N . PRO A 1 84 ? 207.281 238.963 124.313 1.00 32.41 84 PRO A N 1
ATOM 646 C CA . PRO A 1 84 ? 206.134 239.462 123.558 1.00 32.41 84 PRO A CA 1
ATOM 647 C C . PRO A 1 84 ? 206.042 238.906 122.139 1.00 32.41 84 PRO A C 1
ATOM 648 O O . PRO A 1 84 ? 206.668 237.891 121.840 1.00 32.41 84 PRO A O 1
ATOM 652 N N . THR B 1 2 ? 196.338 249.831 161.371 1.00 51.98 2 THR B N 1
ATOM 653 C CA . THR B 1 2 ? 195.643 251.063 160.908 1.00 51.98 2 THR B CA 1
ATOM 654 C C . THR B 1 2 ? 196.634 252.082 160.346 1.00 51.98 2 THR B C 1
ATOM 655 O O . THR B 1 2 ? 197.722 252.246 160.886 1.00 51.98 2 THR B O 1
ATOM 659 N N . PRO B 1 3 ? 196.255 252.761 159.261 1.00 50.93 3 PRO B N 1
ATOM 660 C CA . PRO B 1 3 ? 197.171 253.751 158.672 1.00 50.93 3 PRO B CA 1
ATOM 661 C C . PRO B 1 3 ? 197.687 254.795 159.640 1.00 50.93 3 PRO B C 1
ATOM 662 O O . PRO B 1 3 ? 198.903 254.923 159.798 1.00 50.93 3 PRO B O 1
ATOM 666 N N . GLU B 1 4 ? 196.810 255.557 160.286 1.00 51.55 4 GLU B N 1
ATOM 667 C CA . GLU B 1 4 ? 197.289 256.641 161.135 1.00 51.55 4 GLU B CA 1
ATOM 668 C C . GLU B 1 4 ? 198.000 256.115 162.372 1.00 51.55 4 GLU B C 1
ATOM 669 O O . GLU B 1 4 ? 198.881 256.791 162.915 1.00 51.55 4 GLU B O 1
ATOM 675 N N . GLU B 1 5 ? 197.671 254.900 162.799 1.00 51.25 5 GLU B N 1
ATOM 676 C CA . GLU B 1 5 ? 198.396 254.268 163.896 1.00 51.25 5 GLU B CA 1
ATOM 677 C C . GLU B 1 5 ? 199.862 254.058 163.537 1.00 51.25 5 GLU B C 1
ATOM 678 O O . GLU B 1 5 ? 200.769 254.539 164.232 1.00 51.25 5 GLU B O 1
ATOM 684 N N . CYS B 1 6 ? 200.113 253.345 162.442 1.00 49.11 6 CYS B N 1
ATOM 685 C CA . CYS B 1 6 ? 201.483 253.101 162.031 1.00 49.11 6 CYS B CA 1
ATOM 686 C C . CYS B 1 6 ? 202.162 254.388 161.601 1.00 49.11 6 CYS B C 1
ATOM 687 O O . CYS B 1 6 ? 203.380 254.519 161.736 1.00 49.11 6 CYS B O 1
ATOM 690 N N . ARG B 1 7 ? 201.390 255.360 161.124 1.00 45.73 7 ARG B N 1
ATOM 691 C CA . ARG B 1 7 ? 201.963 256.651 160.775 1.00 45.73 7 ARG B CA 1
ATOM 692 C C . ARG B 1 7 ? 202.475 257.386 162.003 1.00 45.73 7 ARG B C 1
ATOM 693 O O . ARG B 1 7 ? 203.535 258.014 161.957 1.00 45.73 7 ARG B O 1
ATOM 701 N N . ALA B 1 8 ? 201.737 257.335 163.109 1.00 45.74 8 ALA B N 1
ATOM 702 C CA . ALA B 1 8 ? 202.240 257.951 164.329 1.00 45.74 8 ALA B CA 1
ATOM 703 C C . ALA B 1 8 ? 203.444 257.194 164.853 1.00 45.74 8 ALA B C 1
ATOM 704 O O . ALA B 1 8 ? 204.419 257.798 165.327 1.00 45.74 8 ALA B O 1
ATOM 706 N N . GLN B 1 9 ? 203.395 255.870 164.766 1.00 44.40 9 GLN B N 1
ATOM 707 C CA . GLN B 1 9 ? 204.544 255.069 165.160 1.00 44.40 9 GLN B CA 1
ATOM 708 C C . GLN B 1 9 ? 205.786 255.512 164.397 1.00 44.40 9 GLN B C 1
ATOM 709 O O . GLN B 1 9 ? 206.858 255.716 164.982 1.00 44.40 9 GLN B O 1
ATOM 715 N N . TYR B 1 10 ? 205.649 255.691 163.084 1.00 42.38 10 TYR B N 1
ATOM 716 C CA . TYR B 1 10 ? 206.790 256.071 162.266 1.00 42.38 10 TYR B CA 1
ATOM 717 C C . TYR B 1 10 ? 207.206 257.517 162.486 1.00 42.38 10 TYR B C 1
ATOM 718 O O . TYR B 1 10 ? 208.395 257.820 162.407 1.00 42.38 10 TYR B O 1
ATOM 727 N N . ARG B 1 11 ? 206.267 258.425 162.741 1.00 42.63 11 ARG B N 1
ATOM 728 C CA . ARG B 1 11 ? 206.654 259.787 163.095 1.00 42.63 11 ARG B CA 1
ATOM 729 C C . ARG B 1 11 ? 207.513 259.794 164.346 1.00 42.63 11 ARG B C 1
ATOM 730 O O . ARG B 1 11 ? 208.502 260.532 164.432 1.00 42.63 11 ARG B O 1
ATOM 738 N N . LEU B 1 12 ? 207.171 258.953 165.313 1.00 40.99 12 LEU B N 1
ATOM 739 C CA . LEU B 1 12 ? 207.948 258.889 166.543 1.00 40.99 12 LEU B CA 1
ATOM 740 C C . LEU B 1 12 ? 209.329 258.295 166.290 1.00 40.99 12 LEU B C 1
ATOM 741 O O . LEU B 1 12 ? 210.355 258.839 166.738 1.00 40.99 12 LEU B O 1
ATOM 746 N N . MET B 1 13 ? 209.367 257.182 165.563 1.00 38.90 13 MET B N 1
ATOM 747 C CA . MET B 1 13 ? 210.633 256.554 165.212 1.00 38.90 13 MET B CA 1
ATOM 748 C C . MET B 1 13 ? 211.514 257.520 164.431 1.00 38.90 13 MET B C 1
ATOM 749 O O . MET B 1 13 ? 212.735 257.567 164.621 1.00 38.90 13 MET B O 1
ATOM 754 N N . LEU B 1 14 ? 210.896 258.329 163.579 1.00 37.47 14 LEU B N 1
ATOM 755 C CA . LEU B 1 14 ? 211.612 259.309 162.779 1.00 37.47 14 LEU B CA 1
ATOM 756 C C . LEU B 1 14 ? 212.148 260.445 163.626 1.00 37.47 14 LEU B C 1
ATOM 757 O O . LEU B 1 14 ? 213.217 260.990 163.336 1.00 37.47 14 LEU B O 1
ATOM 762 N N . LYS B 1 15 ? 211.402 260.855 164.643 1.00 38.43 15 LYS B N 1
ATOM 763 C CA . LYS B 1 15 ? 211.927 261.865 165.547 1.00 38.43 15 LYS B CA 1
ATOM 764 C C . LYS B 1 15 ? 213.187 261.357 166.220 1.00 38.43 15 LYS B C 1
ATOM 765 O O . LYS B 1 15 ? 214.219 262.046 166.249 1.00 38.43 15 LYS B O 1
ATOM 771 N N . GLU B 1 16 ? 213.128 260.130 166.733 1.00 37.26 16 GLU B N 1
ATOM 772 C CA . GLU B 1 16 ? 214.317 259.524 167.320 1.00 37.26 16 GLU B CA 1
ATOM 773 C C . GLU B 1 16 ? 215.458 259.483 166.314 1.00 37.26 16 GLU B C 1
ATOM 774 O O . GLU B 1 16 ? 216.615 259.763 166.654 1.00 37.26 16 GLU B O 1
ATOM 780 N N . ALA B 1 17 ? 215.143 259.160 165.062 1.00 35.10 17 ALA B N 1
ATOM 781 C CA . ALA B 1 17 ? 216.179 258.983 164.055 1.00 35.10 17 ALA B CA 1
ATOM 782 C C . ALA B 1 17 ? 216.831 260.300 163.669 1.00 35.10 17 ALA B C 1
ATOM 783 O O . ALA B 1 17 ? 218.051 260.362 163.514 1.00 35.10 17 ALA B O 1
ATOM 785 N N . MET B 1 18 ? 216.047 261.355 163.470 1.00 35.89 18 MET B N 1
ATOM 786 C CA . MET B 1 18 ? 216.655 262.643 163.169 1.00 35.89 18 MET B CA 1
ATOM 787 C C . MET B 1 18 ? 217.484 263.145 164.337 1.00 35.89 18 MET B C 1
ATOM 788 O O . MET B 1 18 ? 218.556 263.729 164.136 1.00 35.89 18 MET B O 1
ATOM 793 N N . ASP B 1 19 ? 217.029 262.908 165.564 1.00 35.90 19 ASP B N 1
ATOM 794 C CA . ASP B 1 19 ? 217.840 263.305 166.705 1.00 35.90 19 ASP B CA 1
ATOM 795 C C . ASP B 1 19 ? 219.173 262.571 166.711 1.00 35.90 19 ASP B C 1
ATOM 796 O O . ASP B 1 19 ? 220.226 263.173 166.964 1.00 35.90 19 ASP B O 1
ATOM 801 N N . ALA B 1 20 ? 219.150 261.275 166.411 1.00 32.56 20 ALA B N 1
ATOM 802 C CA . ALA B 1 20 ? 220.381 260.499 166.418 1.00 32.56 20 ALA B CA 1
ATOM 803 C C . ALA B 1 20 ? 221.290 260.887 165.267 1.00 32.56 20 ALA B C 1
ATOM 804 O O . ALA B 1 20 ? 222.511 260.909 165.416 1.00 32.56 20 ALA B O 1
ATOM 806 N N . TYR B 1 21 ? 220.717 261.195 164.110 1.00 31.46 21 TYR B N 1
ATOM 807 C CA . TYR B 1 21 ? 221.519 261.632 162.978 1.00 31.46 21 TYR B CA 1
ATOM 808 C C . TYR B 1 21 ? 222.207 262.946 163.289 1.00 31.46 21 TYR B C 1
ATOM 809 O O . TYR B 1 21 ? 223.389 263.138 162.969 1.00 31.46 21 TYR B O 1
ATOM 818 N N . HIS B 1 22 ? 221.486 263.847 163.942 1.00 31.35 22 HIS B N 1
ATOM 819 C CA . HIS B 1 22 ? 222.084 265.083 164.408 1.00 31.35 22 HIS B CA 1
ATOM 820 C C . HIS B 1 22 ? 223.261 264.802 165.323 1.00 31.35 22 HIS B C 1
ATOM 821 O O . HIS B 1 22 ? 224.396 265.186 165.027 1.00 31.35 22 HIS B O 1
ATOM 828 N N . GLN B 1 23 ? 223.015 264.096 166.423 1.00 31.12 23 GLN B N 1
ATOM 829 C CA . GLN B 1 23 ? 224.086 263.854 167.381 1.00 31.12 23 GLN B CA 1
ATOM 830 C C . GLN B 1 23 ? 225.241 263.105 166.737 1.00 31.12 23 GLN B C 1
ATOM 831 O O . GLN B 1 23 ? 226.389 263.220 167.178 1.00 31.12 23 GLN B O 1
ATOM 837 N N . LEU B 1 24 ? 224.955 262.331 165.698 1.00 30.18 24 LEU B N 1
ATOM 838 C CA . LEU B 1 24 ? 225.990 261.576 165.012 1.00 30.18 24 LEU B CA 1
ATOM 839 C C . LEU B 1 24 ? 226.906 262.482 164.216 1.00 30.18 24 LEU B C 1
ATOM 840 O O . LEU B 1 24 ? 228.131 262.418 164.358 1.00 30.18 24 LEU B O 1
ATOM 845 N N . ASN B 1 25 ? 226.336 263.334 163.370 1.00 30.19 25 ASN B N 1
ATOM 846 C CA . ASN B 1 25 ? 227.175 264.240 162.600 1.00 30.19 25 ASN B CA 1
ATOM 847 C C . ASN B 1 25 ? 227.955 265.184 163.498 1.00 30.19 25 ASN B C 1
ATOM 848 O O . ASN B 1 25 ? 229.106 265.509 163.198 1.00 30.19 25 ASN B O 1
ATOM 853 N N . LEU B 1 26 ? 227.356 265.626 164.595 1.00 30.51 26 LEU B N 1
ATOM 854 C CA . LEU B 1 26 ? 228.040 266.466 165.564 1.00 30.51 26 LEU B CA 1
ATOM 855 C C . LEU B 1 26 ? 229.046 265.706 166.407 1.00 30.51 26 LEU B C 1
ATOM 856 O O . LEU B 1 26 ? 229.710 266.318 167.247 1.00 30.51 26 LEU B O 1
ATOM 861 N N . GLY B 1 27 ? 229.157 264.399 166.227 1.00 30.04 27 GLY B N 1
ATOM 862 C CA . GLY B 1 27 ? 230.067 263.615 167.024 1.00 30.04 27 GLY B CA 1
ATOM 863 C C . GLY B 1 27 ? 229.605 263.338 168.428 1.00 30.04 27 GLY B C 1
ATOM 864 O O . GLY B 1 27 ? 230.434 263.202 169.327 1.00 30.04 27 GLY B O 1
ATOM 865 N N . GLY B 1 28 ? 228.296 263.259 168.643 1.00 30.28 28 GLY B N 1
ATOM 866 C CA . GLY B 1 28 ? 227.735 262.977 169.943 1.00 30.28 28 GLY B CA 1
ATOM 867 C C . GLY B 1 28 ? 227.000 261.665 170.069 1.00 30.28 28 GLY B C 1
ATOM 868 O O . GLY B 1 28 ? 226.246 261.491 171.036 1.00 30.28 28 GLY B O 1
ATOM 869 N N . SER B 1 29 ? 227.169 260.736 169.135 1.00 28.91 29 SER B N 1
ATOM 870 C CA . SER B 1 29 ? 226.486 259.455 169.206 1.00 28.91 29 SER B CA 1
ATOM 871 C C . SER B 1 29 ? 227.247 258.535 170.136 1.00 28.91 29 SER B C 1
ATOM 872 O O . SER B 1 29 ? 228.432 258.264 169.924 1.00 28.91 29 SER B O 1
ATOM 875 N N . VAL B 1 30 ? 226.563 258.059 171.163 1.00 27.04 30 VAL B N 1
ATOM 876 C CA . VAL B 1 30 ? 227.189 257.257 172.199 1.00 27.04 30 VAL B CA 1
ATOM 877 C C . VAL B 1 30 ? 227.427 255.859 171.660 1.00 27.04 30 VAL B C 1
ATOM 878 O O . VAL B 1 30 ? 226.483 255.133 171.340 1.00 27.04 30 VAL B O 1
ATOM 882 N N . ARG B 1 31 ? 228.692 255.492 171.548 1.00 27.31 31 ARG B N 1
ATOM 883 C CA . ARG B 1 31 ? 229.076 254.140 171.199 1.00 27.31 31 ARG B CA 1
ATOM 884 C C . ARG B 1 31 ? 229.376 253.299 172.425 1.00 27.31 31 ARG B C 1
ATOM 885 O O . ARG B 1 31 ? 229.255 252.073 172.372 1.00 27.31 31 ARG B O 1
ATOM 893 N N . VAL B 1 32 ? 229.773 253.926 173.524 1.00 26.60 32 VAL B N 1
ATOM 894 C CA . VAL B 1 32 ? 230.188 253.222 174.728 1.00 26.60 32 VAL B CA 1
ATOM 895 C C . VAL B 1 32 ? 229.750 254.005 175.951 1.00 26.60 32 VAL B C 1
ATOM 896 O O . VAL B 1 32 ? 229.773 255.238 175.955 1.00 26.60 32 VAL B O 1
ATOM 900 N N . VAL B 1 33 ? 229.353 253.282 176.992 1.00 26.44 33 VAL B N 1
ATOM 901 C CA . VAL B 1 33 ? 228.948 253.869 178.257 1.00 26.44 33 VAL B CA 1
ATOM 902 C C . VAL B 1 33 ? 229.523 253.057 179.398 1.00 26.44 33 VAL B C 1
ATOM 903 O O . VAL B 1 33 ? 229.539 251.824 179.341 1.00 26.44 33 VAL B O 1
ATOM 907 N N . VAL B 1 34 ? 229.986 253.746 180.431 1.00 26.80 34 VAL B N 1
ATOM 908 C CA . VAL B 1 34 ? 230.464 253.126 181.655 1.00 26.80 34 VAL B CA 1
ATOM 909 C C . VAL B 1 34 ? 230.049 253.990 182.835 1.00 26.80 34 VAL B C 1
ATOM 910 O O . VAL B 1 34 ? 230.333 255.191 182.860 1.00 26.80 34 VAL B O 1
ATOM 914 N N . ASP B 1 35 ? 229.384 253.380 183.807 1.00 28.75 35 ASP B N 1
ATOM 915 C CA . ASP B 1 35 ? 228.962 254.038 185.032 1.00 28.75 35 ASP B CA 1
ATOM 916 C C . ASP B 1 35 ? 229.984 253.812 186.138 1.00 28.75 35 ASP B C 1
ATOM 917 O O . ASP B 1 35 ? 230.805 252.896 186.079 1.00 28.75 35 ASP B O 1
ATOM 922 N N . GLN B 1 36 ? 229.921 254.661 187.166 1.00 29.45 36 GLN B N 1
ATOM 923 C CA . GLN B 1 36 ? 230.806 254.467 188.305 1.00 29.45 36 GLN B CA 1
ATOM 924 C C . GLN B 1 36 ? 230.470 253.191 189.060 1.00 29.45 36 GLN B C 1
ATOM 925 O O . GLN B 1 36 ? 231.321 252.646 189.770 1.00 29.45 36 GLN B O 1
ATOM 931 N N . ASN B 1 37 ? 229.250 252.684 188.898 1.00 29.82 37 ASN B N 1
ATOM 932 C CA . ASN B 1 37 ? 228.920 251.325 189.311 1.00 29.82 37 ASN B CA 1
ATOM 933 C C . ASN B 1 37 ? 229.640 250.287 188.460 1.00 29.82 37 ASN B C 1
ATOM 934 O O . ASN B 1 37 ? 229.464 249.090 188.690 1.00 29.82 37 ASN B O 1
ATOM 939 N N . SER B 1 38 ? 230.449 250.736 187.495 1.00 29.36 38 SER B N 1
ATOM 940 C CA . SER B 1 38 ? 231.263 249.909 186.608 1.00 29.36 38 SER B CA 1
ATOM 941 C C . SER B 1 38 ? 230.477 249.138 185.555 1.00 29.36 38 SER B C 1
ATOM 942 O O . SER B 1 38 ? 231.077 248.412 184.758 1.00 29.36 38 SER B O 1
ATOM 945 N N . GLU B 1 39 ? 229.157 249.276 185.524 1.00 29.43 39 GLU B N 1
ATOM 946 C CA . GLU B 1 39 ? 228.396 248.606 184.486 1.00 29.43 39 GLU B CA 1
ATOM 947 C C . GLU B 1 39 ? 228.556 249.330 183.162 1.00 29.43 39 GLU B C 1
ATOM 948 O O . GLU B 1 39 ? 228.761 250.542 183.109 1.00 29.43 39 GLU B O 1
ATOM 954 N N . ARG B 1 40 ? 228.458 248.567 182.083 1.00 26.84 40 ARG B N 1
ATOM 955 C CA . ARG B 1 40 ? 228.912 249.013 180.782 1.00 26.84 40 ARG B CA 1
ATOM 956 C C . ARG B 1 40 ? 227.952 248.558 179.705 1.00 26.84 40 ARG B C 1
ATOM 957 O O . ARG B 1 40 ? 227.304 247.518 179.818 1.00 26.84 40 ARG B O 1
ATOM 965 N N . VAL B 1 41 ? 227.869 249.369 178.666 1.00 26.55 41 VAL B N 1
ATOM 966 C CA . VAL B 1 41 ? 227.170 249.037 177.440 1.00 26.55 41 VAL B CA 1
ATOM 967 C C . VAL B 1 41 ? 227.979 249.599 176.288 1.00 26.55 41 VAL B C 1
ATOM 968 O O . VAL B 1 41 ? 228.364 250.771 176.304 1.00 26.55 41 VAL B O 1
ATOM 972 N N . GLU B 1 42 ? 228.229 248.772 175.288 1.00 26.99 42 GLU B N 1
ATOM 973 C CA . GLU B 1 42 ? 228.847 249.214 174.056 1.00 26.99 42 GLU B CA 1
ATOM 974 C C . GLU B 1 42 ? 227.906 248.900 172.914 1.00 26.99 42 GLU B C 1
ATOM 975 O O . GLU B 1 42 ? 227.319 247.819 172.857 1.00 26.99 42 GLU B O 1
ATOM 981 N N . TYR B 1 43 ? 227.774 249.855 172.013 1.00 27.38 43 TYR B N 1
ATOM 982 C CA . TYR B 1 43 ? 226.793 249.814 170.952 1.00 27.38 43 TYR B CA 1
ATOM 983 C C . TYR B 1 43 ? 227.480 249.663 169.608 1.00 27.38 43 TYR B C 1
ATOM 984 O O . TYR B 1 43 ? 228.616 250.098 169.418 1.00 27.38 43 TYR B O 1
ATOM 993 N N . THR B 1 44 ? 226.780 249.028 168.682 1.00 29.17 44 THR B N 1
ATOM 994 C CA . THR B 1 44 ? 227.236 248.985 167.306 1.00 29.17 44 THR B CA 1
ATOM 995 C C . THR B 1 44 ? 227.086 250.366 166.699 1.00 29.17 44 THR B C 1
ATOM 996 O O . THR B 1 44 ? 225.975 250.893 166.598 1.00 29.17 44 THR B O 1
ATOM 1000 N N . ALA B 1 45 ? 228.203 250.941 166.287 1.00 29.35 45 ALA B N 1
ATOM 1001 C CA . ALA B 1 45 ? 228.217 252.333 165.893 1.00 29.35 45 ALA B CA 1
ATOM 1002 C C . ALA B 1 45 ? 227.307 252.559 164.701 1.00 29.35 45 ALA B C 1
ATOM 1003 O O . ALA B 1 45 ? 227.219 251.731 163.793 1.00 29.35 45 ALA B O 1
ATOM 1005 N N . ALA B 1 46 ? 226.617 253.688 164.721 1.00 29.84 46 ALA B N 1
ATOM 1006 C CA . ALA B 1 46 ? 225.733 254.044 163.633 1.00 29.84 46 ALA B CA 1
ATOM 1007 C C . ALA B 1 46 ? 226.526 254.453 162.406 1.00 29.84 46 ALA B C 1
ATOM 1008 O O . ALA B 1 46 ? 227.646 254.959 162.499 1.00 29.84 46 ALA B O 1
ATOM 1010 N N . ASN B 1 47 ? 225.933 254.220 161.243 1.00 32.03 47 ASN B N 1
ATOM 1011 C CA . ASN B 1 47 ? 226.509 254.609 159.969 1.00 32.03 47 ASN B CA 1
ATOM 1012 C C . ASN B 1 47 ? 225.613 255.671 159.356 1.00 32.03 47 ASN B C 1
ATOM 1013 O O . ASN B 1 47 ? 224.398 255.483 159.258 1.00 32.03 47 ASN B O 1
ATOM 1018 N N . ARG B 1 48 ? 226.213 256.792 158.975 1.00 30.52 48 ARG B N 1
ATOM 1019 C CA . ARG B 1 48 ? 225.438 257.947 158.552 1.00 30.52 48 ARG B CA 1
ATOM 1020 C C . ARG B 1 48 ? 224.597 257.643 157.320 1.00 30.52 48 ARG B C 1
ATOM 1021 O O . ARG B 1 48 ? 223.453 258.100 157.212 1.00 30.52 48 ARG B O 1
ATOM 1029 N N . GLN B 1 49 ? 225.138 256.864 156.386 1.00 32.45 49 GLN B N 1
ATOM 1030 C CA . GLN B 1 49 ? 224.394 256.533 155.179 1.00 32.45 49 GLN B CA 1
ATOM 1031 C C . GLN B 1 49 ? 223.135 255.755 155.514 1.00 32.45 49 GLN B C 1
ATOM 1032 O O . GLN B 1 49 ? 222.036 256.077 155.044 1.00 32.45 49 GLN B O 1
ATOM 1038 N N . SER B 1 50 ? 223.285 254.711 156.319 1.00 32.15 50 SER B N 1
ATOM 1039 C CA . SER B 1 50 ? 222.171 253.828 156.617 1.00 32.15 50 SER B CA 1
ATOM 1040 C C . SER B 1 50 ? 221.114 254.540 157.440 1.00 32.15 50 SER B C 1
ATOM 1041 O O . SER B 1 50 ? 219.915 254.316 157.256 1.00 32.15 50 SER B O 1
ATOM 1044 N N . LEU B 1 51 ? 221.544 255.399 158.354 1.00 31.56 51 LEU B N 1
ATOM 1045 C CA . LEU B 1 51 ? 220.607 256.160 159.162 1.00 31.56 51 LEU B CA 1
ATOM 1046 C C . LEU B 1 51 ? 219.853 257.180 158.330 1.00 31.56 51 LEU B C 1
ATOM 1047 O O . LEU B 1 51 ? 218.649 257.385 158.527 1.00 31.56 51 LEU B O 1
ATOM 1052 N N . TRP B 1 52 ? 220.528 257.812 157.377 1.00 31.39 52 TRP B N 1
ATOM 1053 C CA . TRP B 1 52 ? 219.819 258.689 156.463 1.00 31.39 52 TRP B CA 1
ATOM 1054 C C . TRP B 1 52 ? 218.780 257.918 155.665 1.00 31.39 52 TRP B C 1
ATOM 1055 O O . TRP B 1 52 ? 217.637 258.359 155.518 1.00 31.39 52 TRP B O 1
ATOM 1066 N N . ALA B 1 53 ? 219.164 256.765 155.132 1.00 32.42 53 ALA B N 1
ATOM 1067 C CA . ALA B 1 53 ? 218.226 255.973 154.353 1.00 32.42 53 ALA B CA 1
ATOM 1068 C C . ALA B 1 53 ? 217.054 255.491 155.192 1.00 32.42 53 ALA B C 1
ATOM 1069 O O . ALA B 1 53 ? 215.932 255.376 154.690 1.00 32.42 53 ALA B O 1
ATOM 1071 N N . TYR B 1 54 ? 217.291 255.204 156.465 1.00 33.27 54 TYR B N 1
ATOM 1072 C CA . TYR B 1 54 ? 216.203 254.825 157.353 1.00 33.27 54 TYR B CA 1
ATOM 1073 C C . TYR B 1 54 ? 215.252 255.990 157.566 1.00 33.27 54 TYR B C 1
ATOM 1074 O O . TYR B 1 54 ? 214.025 255.822 157.538 1.00 33.27 54 TYR B O 1
ATOM 1083 N N . ILE B 1 55 ? 215.805 257.181 157.766 1.00 33.63 55 ILE B N 1
ATOM 1084 C CA . ILE B 1 55 ? 214.985 258.381 157.855 1.00 33.63 55 ILE B CA 1
ATOM 1085 C C . ILE B 1 55 ? 214.142 258.542 156.604 1.00 33.63 55 ILE B C 1
ATOM 1086 O O . ILE B 1 55 ? 212.974 258.936 156.668 1.00 33.63 55 ILE B O 1
ATOM 1091 N N . VAL B 1 56 ? 214.732 258.273 155.446 1.00 33.45 56 VAL B N 1
ATOM 1092 C CA . VAL B 1 56 ? 214.004 258.404 154.192 1.00 33.45 56 VAL B CA 1
ATOM 1093 C C . VAL B 1 56 ? 212.886 257.375 154.106 1.00 33.45 56 VAL B C 1
ATOM 1094 O O . VAL B 1 56 ? 211.781 257.685 153.651 1.00 33.45 56 VAL B O 1
ATOM 1098 N N . ARG B 1 57 ? 213.144 256.140 154.536 1.00 35.26 57 ARG B N 1
ATOM 1099 C CA . ARG B 1 57 ? 212.074 255.149 154.587 1.00 35.26 57 ARG B CA 1
ATOM 1100 C C . ARG B 1 57 ? 210.915 255.663 155.414 1.00 35.26 57 ARG B C 1
ATOM 1101 O O . ARG B 1 57 ? 209.753 255.602 154.996 1.00 35.26 57 ARG B O 1
ATOM 1109 N N . LEU B 1 58 ? 211.221 256.149 156.610 1.00 37.03 58 LEU B N 1
ATOM 1110 C CA . LEU B 1 58 ? 210.180 256.575 157.531 1.00 37.03 58 LEU B CA 1
ATOM 1111 C C . LEU B 1 58 ? 209.400 257.750 156.966 1.00 37.03 58 LEU B C 1
ATOM 1112 O O . LEU B 1 58 ? 208.167 257.780 157.031 1.00 37.03 58 LEU B O 1
ATOM 1117 N N . GLN B 1 59 ? 210.103 258.730 156.407 1.00 37.95 59 GLN B N 1
ATOM 1118 C CA . GLN B 1 59 ? 209.430 259.894 155.851 1.00 37.95 59 GLN B CA 1
ATOM 1119 C C . GLN B 1 59 ? 208.562 259.517 154.663 1.00 37.95 59 GLN B C 1
ATOM 1120 O O . GLN B 1 59 ? 207.462 260.052 154.496 1.00 37.95 59 GLN B O 1
ATOM 1126 N N . ASN B 1 60 ? 209.039 258.609 153.816 1.00 37.80 60 ASN B N 1
ATOM 1127 C CA . ASN B 1 60 ? 208.238 258.189 152.678 1.00 37.80 60 ASN B CA 1
ATOM 1128 C C . ASN B 1 60 ? 207.012 257.417 153.131 1.00 37.80 60 ASN B C 1
ATOM 1129 O O . ASN B 1 60 ? 205.946 257.521 152.517 1.00 37.80 60 ASN B O 1
ATOM 1134 N N . ALA B 1 61 ? 207.146 256.633 154.196 1.00 40.49 61 ALA B N 1
ATOM 1135 C CA . ALA B 1 61 ? 206.009 255.885 154.711 1.00 40.49 61 ALA B CA 1
ATOM 1136 C C . ALA B 1 61 ? 204.967 256.822 155.294 1.00 40.49 61 ALA B C 1
ATOM 1137 O O . ALA B 1 61 ? 203.769 256.694 155.022 1.00 40.49 61 ALA B O 1
ATOM 1139 N N . ILE B 1 62 ? 205.414 257.774 156.105 1.00 41.19 62 ILE B N 1
ATOM 1140 C CA . ILE B 1 62 ? 204.510 258.751 156.690 1.00 41.19 62 ILE B CA 1
ATOM 1141 C C . ILE B 1 62 ? 203.752 259.490 155.601 1.00 41.19 62 ILE B C 1
ATOM 1142 O O . ILE B 1 62 ? 202.517 259.537 155.596 1.00 41.19 62 ILE B O 1
ATOM 1147 N N . ASN B 1 63 ? 204.481 260.065 154.652 1.00 41.26 63 ASN B N 1
ATOM 1148 C CA . ASN B 1 63 ? 203.848 260.779 153.558 1.00 41.26 63 ASN B CA 1
ATOM 1149 C C . ASN B 1 63 ? 202.977 259.872 152.708 1.00 41.26 63 ASN B C 1
ATOM 1150 O O . ASN B 1 63 ? 202.164 260.368 151.924 1.00 41.26 63 ASN B O 1
ATOM 1155 N N . SER B 1 64 ? 203.129 258.562 152.843 1.00 44.07 64 SER B N 1
ATOM 1156 C CA . SER B 1 64 ? 202.370 257.631 152.037 1.00 44.07 64 SER B CA 1
ATOM 1157 C C . SER B 1 64 ? 200.978 257.435 152.615 1.00 44.07 64 SER B C 1
ATOM 1158 O O . SER B 1 64 ? 200.662 257.852 153.730 1.00 44.07 64 SER B O 1
ATOM 1161 N N . ASP B 1 65 ? 200.139 256.777 151.826 1.00 48.58 65 ASP B N 1
ATOM 1162 C CA . ASP B 1 65 ? 198.771 256.496 152.224 1.00 48.58 65 ASP B CA 1
ATOM 1163 C C . ASP B 1 65 ? 198.633 255.170 152.960 1.00 48.58 65 ASP B C 1
ATOM 1164 O O . ASP B 1 65 ? 197.646 254.973 153.676 1.00 48.58 65 ASP B O 1
ATOM 1169 N N . ASN B 1 66 ? 199.596 254.266 152.805 1.00 47.38 66 ASN B N 1
ATOM 1170 C CA . ASN B 1 66 ? 199.617 252.991 153.524 1.00 47.38 66 ASN B CA 1
ATOM 1171 C C . ASN B 1 66 ? 201.014 252.793 154.079 1.00 47.38 66 ASN B C 1
ATOM 1172 O O . ASN B 1 66 ? 201.856 252.121 153.474 1.00 47.38 66 ASN B O 1
ATOM 1177 N N . PRO B 1 67 ? 201.296 253.365 155.247 1.00 45.40 67 PRO B N 1
ATOM 1178 C CA . PRO B 1 67 ? 202.676 253.379 155.742 1.00 45.40 67 PRO B CA 1
ATOM 1179 C C . PRO B 1 67 ? 203.299 252.008 155.899 1.00 45.40 67 PRO B C 1
ATOM 1180 O O . PRO B 1 67 ? 204.393 251.769 155.376 1.00 45.40 67 PRO B O 1
ATOM 1184 N N . CYS B 1 68 ? 202.629 251.092 156.594 1.00 46.80 68 CYS B N 1
ATOM 1185 C CA . CYS B 1 68 ? 203.242 249.802 156.877 1.00 46.80 68 CYS B CA 1
ATOM 1186 C C . CYS B 1 68 ? 203.705 249.120 155.601 1.00 46.80 68 CYS B C 1
ATOM 1187 O O . CYS B 1 68 ? 204.666 248.344 155.621 1.00 46.80 68 CYS B O 1
ATOM 1190 N N . ALA B 1 69 ? 203.029 249.393 154.489 1.00 44.30 69 ALA B N 1
ATOM 1191 C CA . ALA B 1 69 ? 203.382 248.790 153.215 1.00 44.30 69 ALA B CA 1
ATOM 1192 C C . ALA B 1 69 ? 204.485 249.564 152.510 1.00 44.30 69 ALA B C 1
ATOM 1193 O O . ALA B 1 69 ? 205.299 248.971 151.797 1.00 44.30 69 ALA B O 1
ATOM 1195 N N . ALA B 1 70 ? 204.511 250.885 152.670 1.00 41.89 70 ALA B N 1
ATOM 1196 C CA . ALA B 1 70 ? 205.517 251.700 152.004 1.00 41.89 70 ALA B CA 1
ATOM 1197 C C . ALA B 1 70 ? 206.859 251.647 152.712 1.00 41.89 70 ALA B C 1
ATOM 1198 O O . ALA B 1 70 ? 207.899 251.875 152.086 1.00 41.89 70 ALA B O 1
ATOM 1200 N N . PHE B 1 71 ? 206.856 251.361 154.009 1.00 38.62 71 PHE B N 1
ATOM 1201 C CA . PHE B 1 71 ? 208.104 251.258 154.749 1.00 38.62 71 PHE B CA 1
ATOM 1202 C C . PHE B 1 71 ? 208.973 250.140 154.199 1.00 38.62 71 PHE B C 1
ATOM 1203 O O . PHE B 1 71 ? 210.166 250.331 153.940 1.00 38.62 71 PHE B O 1
ATOM 1211 N N . MET B 1 72 ? 208.388 248.961 154.018 1.00 39.03 72 MET B N 1
ATOM 1212 C CA . MET B 1 72 ? 209.137 247.814 153.530 1.00 39.03 72 MET B CA 1
ATOM 1213 C C . MET B 1 72 ? 209.312 247.862 152.018 1.00 39.03 72 MET B C 1
ATOM 1214 O O . MET B 1 72 ? 210.329 247.398 151.492 1.00 39.03 72 MET B O 1
ATOM 1219 N N . GLY B 1 73 ? 208.334 248.414 151.306 1.00 39.99 73 GLY B N 1
ATOM 1220 C CA . GLY B 1 73 ? 208.407 248.533 149.864 1.00 39.99 73 GLY B CA 1
ATOM 1221 C C . GLY B 1 73 ? 208.246 247.245 149.097 1.00 39.99 73 GLY B C 1
ATOM 1222 O O . GLY B 1 73 ? 208.490 247.230 147.890 1.00 39.99 73 GLY B O 1
ATOM 1223 N N . LEU B 1 74 ? 207.834 246.171 149.751 1.00 39.80 74 LEU B N 1
ATOM 1224 C CA . LEU B 1 74 ? 207.743 244.853 149.138 1.00 39.80 74 LEU B CA 1
ATOM 1225 C C . LEU B 1 74 ? 206.754 244.785 147.983 1.00 39.80 74 LEU B C 1
ATOM 1226 O O . LEU B 1 74 ? 206.899 243.924 147.107 1.00 39.80 74 LEU B O 1
ATOM 1231 N N . PRO B 1 75 ? 205.761 245.645 147.918 1.00 42.73 75 PRO B N 1
ATOM 1232 C CA . PRO B 1 75 ? 204.987 245.728 146.675 1.00 42.73 75 PRO B CA 1
ATOM 1233 C C . PRO B 1 75 ? 205.867 246.284 145.568 1.00 42.73 75 PRO B C 1
ATOM 1234 O O . PRO B 1 75 ? 205.562 247.299 144.935 1.00 42.73 75 PRO B O 1
ATOM 1238 N N . SER B 1 76 ? 206.984 245.597 145.349 1.00 38.26 76 SER B N 1
ATOM 1239 C CA . SER B 1 76 ? 208.091 246.098 144.562 1.00 38.26 76 SER B CA 1
ATOM 1240 C C . SER B 1 76 ? 207.985 245.643 143.118 1.00 38.26 76 SER B C 1
ATOM 1241 O O . SER B 1 76 ? 207.326 244.654 142.787 1.00 38.26 76 SER B O 1
ATOM 1244 N N . SER B 1 77 ? 208.662 246.381 142.256 1.00 36.19 77 SER B N 1
ATOM 1245 C CA . SER B 1 77 ? 208.724 246.066 140.841 1.00 36.19 77 SER B CA 1
ATOM 1246 C C . SER B 1 77 ? 209.708 247.018 140.191 1.00 36.19 77 SER B C 1
ATOM 1247 O O . SER B 1 77 ? 209.936 248.115 140.699 1.00 36.19 77 SER B O 1
ATOM 1250 N N . PRO B 1 78 ? 210.298 246.614 139.080 1.00 33.06 78 PRO B N 1
ATOM 1251 C CA . PRO B 1 78 ? 211.294 247.451 138.432 1.00 33.06 78 PRO B CA 1
ATOM 1252 C C . PRO B 1 78 ? 210.657 248.595 137.674 1.00 33.06 78 PRO B C 1
ATOM 1253 O O . PRO B 1 78 ? 209.528 248.506 137.190 1.00 33.06 78 PRO B O 1
ATOM 1257 N N . ALA B 1 79 ? 211.402 249.685 137.581 1.00 33.44 79 ALA B N 1
ATOM 1258 C CA . ALA B 1 79 ? 210.901 250.868 136.910 1.00 33.44 79 ALA B CA 1
ATOM 1259 C C . ALA B 1 79 ? 210.928 250.672 135.409 1.00 33.44 79 ALA B C 1
ATOM 1260 O O . ALA B 1 79 ? 211.954 250.304 134.836 1.00 33.44 79 ALA B O 1
ATOM 1262 N N . GLY B 1 80 ? 209.792 250.930 134.774 1.00 33.45 80 GLY B N 1
ATOM 1263 C CA . GLY B 1 80 ? 209.697 250.920 133.338 1.00 33.45 80 GLY B CA 1
ATOM 1264 C C . GLY B 1 80 ? 209.812 252.322 132.785 1.00 33.45 80 GLY B C 1
ATOM 1265 O O . GLY B 1 80 ? 209.921 253.305 133.510 1.00 33.45 80 GLY B O 1
ATOM 1266 N N . PHE B 1 81 ? 209.775 252.402 131.466 1.00 33.44 81 PHE B N 1
ATOM 1267 C CA . PHE B 1 81 ? 210.037 253.646 130.779 1.00 33.44 81 PHE B CA 1
ATOM 1268 C C . PHE B 1 81 ? 208.982 253.903 129.723 1.00 33.44 81 PHE B C 1
ATOM 1269 O O . PHE B 1 81 ? 208.488 252.981 129.072 1.00 33.44 81 PHE B O 1
ATOM 1277 N N . LEU B 1 82 ? 208.653 255.175 129.565 1.00 34.64 82 LEU B N 1
ATOM 1278 C CA . LEU B 1 82 ? 207.771 255.653 128.522 1.00 34.64 82 LEU B CA 1
ATOM 1279 C C . LEU B 1 82 ? 208.559 256.597 127.637 1.00 34.64 82 LEU B C 1
ATOM 1280 O O . LEU B 1 82 ? 209.357 257.395 128.130 1.00 34.64 82 LEU B O 1
ATOM 1285 N N . PHE B 1 83 ? 208.331 256.505 126.336 1.00 34.44 83 PHE B N 1
ATOM 1286 C CA . PHE B 1 83 ? 209.185 257.195 125.404 1.00 34.44 83 PHE B CA 1
ATOM 1287 C C . PHE B 1 83 ? 208.378 258.155 124.543 1.00 34.44 83 PHE B C 1
ATOM 1288 O O . PHE B 1 83 ? 207.252 257.836 124.148 1.00 34.44 83 PHE B O 1
ATOM 1296 N N . PRO B 1 84 ? 208.930 259.330 124.226 1.00 37.39 84 PRO B N 1
ATOM 1297 C CA . PRO B 1 84 ? 208.285 260.389 123.454 1.00 37.39 84 PRO B CA 1
ATOM 1298 C C . PRO B 1 84 ? 207.982 259.980 122.019 1.00 37.39 84 PRO B C 1
ATOM 1299 O O . PRO B 1 84 ? 207.838 260.856 121.166 1.00 37.39 84 PRO B O 1
ATOM 1303 N N . SER C 2 2 ? 222.540 216.810 225.459 1.00 29.90 2 SER C N 1
ATOM 1304 C CA . SER C 2 2 ? 223.502 217.686 226.171 1.00 29.90 2 SER C CA 1
ATOM 1305 C C . SER C 2 2 ? 222.790 218.681 227.060 1.00 29.90 2 SER C C 1
ATOM 1306 O O . SER C 2 2 ? 221.627 218.997 226.850 1.00 29.90 2 SER C O 1
ATOM 1309 N N . GLN C 2 3 ? 223.510 219.159 228.069 1.00 29.13 3 GLN C N 1
ATOM 1310 C CA . GLN C 2 3 ? 222.963 220.154 228.982 1.00 29.13 3 GLN C CA 1
ATOM 1311 C C . GLN C 2 3 ? 222.845 221.508 228.304 1.00 29.13 3 GLN C C 1
ATOM 1312 O O . GLN C 2 3 ? 221.776 222.134 228.298 1.00 29.13 3 GLN C O 1
ATOM 1318 N N . ARG C 2 4 ? 223.945 221.969 227.717 1.00 27.73 4 ARG C N 1
ATOM 1319 C CA . ARG C 2 4 ? 223.961 223.266 227.066 1.00 27.73 4 ARG C CA 1
ATOM 1320 C C . ARG C 2 4 ? 222.914 223.333 225.972 1.00 27.73 4 ARG C C 1
ATOM 1321 O O . ARG C 2 4 ? 222.228 224.349 225.807 1.00 27.73 4 ARG C O 1
ATOM 1329 N N . LEU C 2 5 ? 222.763 222.248 225.226 1.00 27.97 5 LEU C N 1
ATOM 1330 C CA . LEU C 2 5 ? 221.840 222.245 224.105 1.00 27.97 5 LEU C CA 1
ATOM 1331 C C . LEU C 2 5 ? 220.400 222.265 224.575 1.00 27.97 5 LEU C C 1
ATOM 1332 O O . LEU C 2 5 ? 219.551 222.927 223.969 1.00 27.97 5 LEU C O 1
ATOM 1337 N N . ASP C 2 6 ? 220.101 221.544 225.648 1.00 28.99 6 ASP C N 1
ATOM 1338 C CA . ASP C 2 6 ? 218.756 221.587 226.194 1.00 28.99 6 ASP C CA 1
ATOM 1339 C C . ASP C 2 6 ? 218.427 222.982 226.691 1.00 28.99 6 ASP C C 1
ATOM 1340 O O . ASP C 2 6 ? 217.317 223.481 226.481 1.00 28.99 6 ASP C O 1
ATOM 1345 N N . ILE C 2 7 ? 219.391 223.640 227.327 1.00 26.96 7 ILE C N 1
ATOM 1346 C CA . ILE C 2 7 ? 219.174 225.004 227.793 1.00 26.96 7 ILE C CA 1
ATOM 1347 C C . ILE C 2 7 ? 218.896 225.931 226.622 1.00 26.96 7 ILE C C 1
ATOM 1348 O O . ILE C 2 7 ? 218.014 226.795 226.682 1.00 26.96 7 ILE C O 1
ATOM 1353 N N . LEU C 2 8 ? 219.671 225.791 225.552 1.00 26.49 8 LEU C N 1
ATOM 1354 C CA . LEU C 2 8 ? 219.478 226.648 224.394 1.00 26.49 8 LEU C CA 1
ATOM 1355 C C . LEU C 2 8 ? 218.124 226.413 223.751 1.00 26.49 8 LEU C C 1
ATOM 1356 O O . LEU C 2 8 ? 217.430 227.365 223.379 1.00 26.49 8 LEU C O 1
ATOM 1361 N N . LYS C 2 9 ? 217.732 225.152 223.609 1.00 27.45 9 LYS C N 1
ATOM 1362 C CA . LYS C 2 9 ? 216.426 224.844 223.050 1.00 27.45 9 LYS C CA 1
ATOM 1363 C C . LYS C 2 9 ? 215.314 225.402 223.919 1.00 27.45 9 LYS C C 1
ATOM 1364 O O . LYS C 2 9 ? 214.274 225.831 223.413 1.00 27.45 9 LYS C O 1
ATOM 1370 N N . ALA C 2 10 ? 215.511 225.393 225.233 1.00 27.09 10 ALA C N 1
ATOM 1371 C CA . ALA C 2 10 ? 214.493 225.904 226.133 1.00 27.09 10 ALA C CA 1
ATOM 1372 C C . ALA C 2 10 ? 214.374 227.414 226.037 1.00 27.09 10 ALA C C 1
ATOM 1373 O O . ALA C 2 10 ? 213.264 227.954 226.052 1.00 27.09 10 ALA C O 1
ATOM 1375 N N . LEU C 2 11 ? 215.503 228.114 225.951 1.00 26.86 11 LEU C N 1
ATOM 1376 C CA . LEU C 2 11 ? 215.452 229.552 225.723 1.00 26.86 11 LEU C CA 1
ATOM 1377 C C . LEU C 2 11 ? 214.763 229.862 224.408 1.00 26.86 11 LEU C C 1
ATOM 1378 O O . LEU C 2 11 ? 213.935 230.775 224.324 1.00 26.86 11 LEU C O 1
ATOM 1383 N N . THR C 2 12 ? 215.103 229.111 223.368 1.00 27.24 12 THR C N 1
ATOM 1384 C CA . THR C 2 12 ? 214.491 229.302 222.065 1.00 27.24 12 THR C CA 1
ATOM 1385 C C . THR C 2 12 ? 212.981 229.128 222.130 1.00 27.24 12 THR C C 1
ATOM 1386 O O . THR C 2 12 ? 212.225 230.010 221.717 1.00 27.24 12 THR C O 1
ATOM 1390 N N . ALA C 2 13 ? 212.522 227.994 222.653 1.00 27.73 13 ALA C N 1
ATOM 1391 C CA . ALA C 2 13 ? 211.091 227.741 222.724 1.00 27.73 13 ALA C CA 1
ATOM 1392 C C . ALA C 2 13 ? 210.407 228.685 223.691 1.00 27.73 13 ALA C C 1
ATOM 1393 O O . ALA C 2 13 ? 209.186 228.857 223.640 1.00 27.73 13 ALA C O 1
ATOM 1395 N N . HIS C 2 14 ? 211.178 229.285 224.587 1.00 27.85 14 HIS C N 1
ATOM 1396 C CA . HIS C 2 14 ? 210.671 230.276 225.520 1.00 27.85 14 HIS C CA 1
ATOM 1397 C C . HIS C 2 14 ? 210.452 231.610 224.831 1.00 27.85 14 HIS C C 1
ATOM 1398 O O . HIS C 2 14 ? 209.493 232.323 225.134 1.00 27.85 14 HIS C O 1
ATOM 1405 N N . LEU C 2 15 ? 211.339 231.956 223.908 1.00 27.07 15 LEU C N 1
ATOM 1406 C CA . LEU C 2 15 ? 211.209 233.180 223.140 1.00 27.07 15 LEU C CA 1
ATOM 1407 C C . LEU C 2 15 ? 210.284 233.007 221.948 1.00 27.07 15 LEU C C 1
ATOM 1408 O O . LEU C 2 15 ? 209.685 233.980 221.486 1.00 27.07 15 LEU C O 1
ATOM 1413 N N . GLU C 2 16 ? 210.159 231.789 221.437 1.00 28.62 16 GLU C N 1
ATOM 1414 C CA . GLU C 2 16 ? 209.217 231.490 220.374 1.00 28.62 16 GLU C CA 1
ATOM 1415 C C . GLU C 2 16 ? 207.777 231.574 220.834 1.00 28.62 16 GLU C C 1
ATOM 1416 O O . GLU C 2 16 ? 206.870 231.269 220.054 1.00 28.62 16 GLU C O 1
ATOM 1422 N N . GLN C 2 17 ? 207.556 231.957 222.082 1.00 30.28 17 GLN C N 1
ATOM 1423 C CA . GLN C 2 17 ? 206.239 232.235 222.619 1.00 30.28 17 GLN C CA 1
ATOM 1424 C C . GLN C 2 17 ? 205.981 233.720 222.745 1.00 30.28 17 GLN C C 1
ATOM 1425 O O . GLN C 2 17 ? 204.954 234.116 223.298 1.00 30.28 17 GLN C O 1
ATOM 1431 N N . ILE C 2 18 ? 206.901 234.546 222.269 1.00 29.55 18 ILE C N 1
ATOM 1432 C CA . ILE C 2 18 ? 206.626 235.958 222.093 1.00 29.55 18 ILE C CA 1
ATOM 1433 C C . ILE C 2 18 ? 205.763 236.055 220.855 1.00 29.55 18 ILE C C 1
ATOM 1434 O O . ILE C 2 18 ? 206.257 236.031 219.725 1.00 29.55 18 ILE C O 1
ATOM 1439 N N . THR C 2 19 ? 204.462 236.156 221.073 1.00 34.03 19 THR C N 1
ATOM 1440 C CA . THR C 2 19 ? 203.482 236.059 220.016 1.00 34.03 19 THR C CA 1
ATOM 1441 C C . THR C 2 19 ? 202.329 236.980 220.354 1.00 34.03 19 THR C C 1
ATOM 1442 O O . THR C 2 19 ? 202.093 237.314 221.515 1.00 34.03 19 THR C O 1
ATOM 1446 N N . ILE C 2 20 ? 201.610 237.394 219.318 1.00 36.97 20 ILE C N 1
ATOM 1447 C CA . ILE C 2 20 ? 200.507 238.319 219.521 1.00 36.97 20 ILE C CA 1
ATOM 1448 C C . ILE C 2 20 ? 199.357 237.624 220.231 1.00 36.97 20 ILE C C 1
ATOM 1449 O O . ILE C 2 20 ? 198.572 238.260 220.942 1.00 36.97 20 ILE C O 1
ATOM 1454 N N . ALA C 2 21 ? 199.237 236.311 220.051 1.00 39.53 21 ALA C N 1
ATOM 1455 C CA . ALA C 2 21 ? 198.261 235.543 220.808 1.00 39.53 21 ALA C CA 1
ATOM 1456 C C . ALA C 2 21 ? 198.611 235.434 222.285 1.00 39.53 21 ALA C C 1
ATOM 1457 O O . ALA C 2 21 ? 197.743 235.077 223.086 1.00 39.53 21 ALA C O 1
ATOM 1459 N N . ASN C 2 22 ? 199.858 235.704 222.662 1.00 38.40 22 ASN C N 1
ATOM 1460 C CA . ASN C 2 22 ? 200.303 235.613 224.045 1.00 38.40 22 ASN C CA 1
ATOM 1461 C C . ASN C 2 22 ? 200.417 236.966 224.723 1.00 38.40 22 ASN C C 1
ATOM 1462 O O . ASN C 2 22 ? 200.865 237.035 225.870 1.00 38.40 22 ASN C O 1
ATOM 1467 N N . GLY C 2 23 ? 200.035 238.037 224.046 1.00 39.24 23 GLY C N 1
ATOM 1468 C CA . GLY C 2 23 ? 200.066 239.352 224.649 1.00 39.24 23 GLY C CA 1
ATOM 1469 C C . GLY C 2 23 ? 201.339 240.112 224.417 1.00 39.24 23 GLY C C 1
ATOM 1470 O O . GLY C 2 23 ? 201.736 240.923 225.258 1.00 39.24 23 GLY C O 1
ATOM 1471 N N . TYR C 2 24 ? 201.990 239.877 223.292 1.00 33.38 24 TYR C N 1
ATOM 1472 C CA . TYR C 2 24 ? 203.162 240.621 222.885 1.00 33.38 24 TYR C CA 1
ATOM 1473 C C . TYR C 2 24 ? 202.877 241.261 221.538 1.00 33.38 24 TYR C C 1
ATOM 1474 O O . TYR C 2 24 ? 202.058 240.767 220.764 1.00 33.38 24 TYR C O 1
ATOM 1483 N N . ALA C 2 25 ? 203.543 242.376 221.264 1.00 32.79 25 ALA C N 1
ATOM 1484 C CA . ALA C 2 25 ? 203.287 243.095 220.027 1.00 32.79 25 ALA C CA 1
ATOM 1485 C C . ALA C 2 25 ? 204.024 242.516 218.835 1.00 32.79 25 ALA C C 1
ATOM 1486 O O . ALA C 2 25 ? 203.818 242.988 217.714 1.00 32.79 25 ALA C O 1
ATOM 1488 N N . TYR C 2 26 ? 204.873 241.524 219.048 1.00 30.94 26 TYR C N 1
ATOM 1489 C CA . TYR C 2 26 ? 205.684 240.944 217.997 1.00 30.94 26 TYR C CA 1
ATOM 1490 C C . TYR C 2 26 ? 205.503 239.438 218.007 1.00 30.94 26 TYR C C 1
ATOM 1491 O O . TYR C 2 26 ? 205.199 238.833 219.035 1.00 30.94 26 TYR C O 1
ATOM 1500 N N . ASP C 2 27 ? 205.688 238.840 216.838 1.00 32.00 27 ASP C N 1
ATOM 1501 C CA . ASP C 2 27 ? 205.438 237.422 216.624 1.00 32.00 27 ASP C CA 1
ATOM 1502 C C . ASP C 2 27 ? 206.752 236.772 216.227 1.00 32.00 27 ASP C C 1
ATOM 1503 O O . ASP C 2 27 ? 207.236 236.972 215.110 1.00 32.00 27 ASP C O 1
ATOM 1508 N N . LEU C 2 28 ? 207.322 235.997 217.144 1.00 28.15 28 LEU C N 1
ATOM 1509 C CA . LEU C 2 28 ? 208.624 235.380 216.962 1.00 28.15 28 LEU C CA 1
ATOM 1510 C C . LEU C 2 28 ? 208.539 233.878 216.780 1.00 28.15 28 LEU C C 1
ATOM 1511 O O . LEU C 2 28 ? 209.572 233.206 216.762 1.00 28.15 28 LEU C O 1
ATOM 1516 N N . LYS C 2 29 ? 207.342 233.335 216.650 1.00 30.18 29 LYS C N 1
ATOM 1517 C CA . LYS C 2 29 ? 207.198 231.899 216.517 1.00 30.18 29 LYS C CA 1
ATOM 1518 C C . LYS C 2 29 ? 207.872 231.426 215.243 1.00 30.18 29 LYS C C 1
ATOM 1519 O O . LYS C 2 29 ? 207.598 231.937 214.154 1.00 30.18 29 LYS C O 1
ATOM 1525 N N . GLY C 2 30 ? 208.757 230.447 215.385 1.00 29.24 30 GLY C N 1
ATOM 1526 C CA . GLY C 2 30 ? 209.505 229.949 214.259 1.00 29.24 30 GLY C CA 1
ATOM 1527 C C . GLY C 2 30 ? 210.613 230.852 213.792 1.00 29.24 30 GLY C C 1
ATOM 1528 O O . GLY C 2 30 ? 211.196 230.595 212.737 1.00 29.24 30 GLY C O 1
ATOM 1529 N N . LYS C 2 31 ? 210.924 231.905 214.545 1.00 27.14 31 LYS C N 1
ATOM 1530 C CA . LYS C 2 31 ? 211.879 232.908 214.101 1.00 27.14 31 LYS C CA 1
ATOM 1531 C C . LYS C 2 31 ? 212.903 233.260 215.164 1.00 27.14 31 LYS C C 1
ATOM 1532 O O . LYS C 2 31 ? 213.569 234.290 215.043 1.00 27.14 31 LYS C O 1
ATOM 1538 N N . VAL C 2 32 ? 213.038 232.443 216.203 1.00 26.55 32 VAL C N 1
ATOM 1539 C CA . VAL C 2 32 ? 214.168 232.533 217.120 1.00 26.55 32 VAL C CA 1
ATOM 1540 C C . VAL C 2 32 ? 215.189 231.528 216.611 1.00 26.55 32 VAL C C 1
ATOM 1541 O O . VAL C 2 32 ? 215.171 230.350 216.957 1.00 26.55 32 VAL C O 1
ATOM 1545 N N . TYR C 2 33 ? 216.082 232.009 215.771 1.00 26.05 33 TYR C N 1
ATOM 1546 C CA . TYR C 2 33 ? 217.064 231.169 215.124 1.00 26.05 33 TYR C CA 1
ATOM 1547 C C . TYR C 2 33 ? 218.307 231.044 215.989 1.00 26.05 33 TYR C C 1
ATOM 1548 O O . TYR C 2 33 ? 218.477 231.734 216.992 1.00 26.05 33 TYR C O 1
ATOM 1557 N N . ARG C 2 34 ? 219.178 230.131 215.592 1.00 26.77 34 ARG C N 1
ATOM 1558 C CA . ARG C 2 34 ? 220.295 229.747 216.427 1.00 26.77 34 ARG C CA 1
ATOM 1559 C C . ARG C 2 34 ? 221.361 229.101 215.561 1.00 26.77 34 ARG C C 1
ATOM 1560 O O . ARG C 2 34 ? 221.056 228.441 214.567 1.00 26.77 34 ARG C O 1
ATOM 1568 N N . GLY C 2 35 ? 222.612 229.303 215.948 1.00 26.29 35 GLY C N 1
ATOM 1569 C CA . GLY C 2 35 ? 223.724 228.725 215.233 1.00 26.29 35 GLY C CA 1
ATOM 1570 C C . GLY C 2 35 ? 223.962 229.258 213.845 1.00 26.29 35 GLY C C 1
ATOM 1571 O O . GLY C 2 35 ? 224.720 228.649 213.088 1.00 26.29 35 GLY C O 1
ATOM 1572 N N . ARG C 2 36 ? 223.337 230.367 213.480 1.00 26.48 36 ARG C N 1
ATOM 1573 C CA . ARG C 2 36 ? 223.588 231.028 212.211 1.00 26.48 36 ARG C CA 1
ATOM 1574 C C . ARG C 2 36 ? 224.447 232.256 212.455 1.00 26.48 36 ARG C C 1
ATOM 1575 O O . ARG C 2 36 ? 224.082 233.125 213.249 1.00 26.48 36 ARG C O 1
ATOM 1583 N N . ASP C 2 37 ? 225.580 232.326 211.771 1.00 28.68 37 ASP C N 1
ATOM 1584 C CA . ASP C 2 37 ? 226.416 233.514 211.793 1.00 28.68 37 ASP C CA 1
ATOM 1585 C C . ASP C 2 37 ? 226.028 234.524 210.731 1.00 28.68 37 ASP C C 1
ATOM 1586 O O . ASP C 2 37 ? 226.559 235.637 210.735 1.00 28.68 37 ASP C O 1
ATOM 1591 N N . ARG C 2 38 ? 225.129 234.162 209.825 1.00 27.01 38 ARG C N 1
ATOM 1592 C CA . ARG C 2 38 ? 224.816 234.993 208.677 1.00 27.01 38 ARG C CA 1
ATOM 1593 C C . ARG C 2 38 ? 223.366 234.781 208.295 1.00 27.01 38 ARG C C 1
ATOM 1594 O O . ARG C 2 38 ? 222.936 233.642 208.095 1.00 27.01 38 ARG C O 1
ATOM 1602 N N . PHE C 2 39 ? 222.625 235.877 208.199 1.00 25.71 39 PHE C N 1
ATOM 1603 C CA . PHE C 2 39 ? 221.200 235.864 207.902 1.00 25.71 39 PHE C CA 1
ATOM 1604 C C . PHE C 2 39 ? 220.974 236.686 206.642 1.00 25.71 39 PHE C C 1
ATOM 1605 O O . PHE C 2 39 ? 221.226 237.894 206.635 1.00 25.71 39 PHE C O 1
ATOM 1613 N N . GLY C 2 40 ? 220.497 236.044 205.588 1.00 26.32 40 GLY C N 1
ATOM 1614 C CA . GLY C 2 40 ? 220.261 236.694 204.324 1.00 26.32 40 GLY C CA 1
ATOM 1615 C C . GLY C 2 40 ? 218.805 236.985 204.051 1.00 26.32 40 GLY C C 1
ATOM 1616 O O . GLY C 2 40 ? 217.981 237.093 204.965 1.00 26.32 40 GLY C O 1
ATOM 1617 N N . ALA C 2 41 ? 218.483 237.112 202.767 1.00 26.26 41 ALA C N 1
ATOM 1618 C CA . ALA C 2 41 ? 217.160 237.549 202.352 1.00 26.26 41 ALA C CA 1
ATOM 1619 C C . ALA C 2 41 ? 216.073 236.549 202.689 1.00 26.26 41 ALA C C 1
ATOM 1620 O O . ALA C 2 41 ? 214.901 236.929 202.765 1.00 26.26 41 ALA C O 1
ATOM 1622 N N . ASP C 2 42 ? 216.457 235.300 202.888 1.00 27.00 42 ASP C N 1
ATOM 1623 C CA . ASP C 2 42 ? 215.502 234.286 203.273 1.00 27.00 42 ASP C CA 1
ATOM 1624 C C . ASP C 2 42 ? 215.032 234.576 204.676 1.00 27.00 42 ASP C C 1
ATOM 1625 O O . ASP C 2 42 ? 213.954 234.149 205.075 1.00 27.00 42 ASP C O 1
ATOM 1630 N N . PHE C 2 43 ? 215.840 235.308 205.430 1.00 26.27 43 PHE C N 1
ATOM 1631 C CA . PHE C 2 43 ? 215.500 235.625 206.803 1.00 26.27 43 PHE C CA 1
ATOM 1632 C C . PHE C 2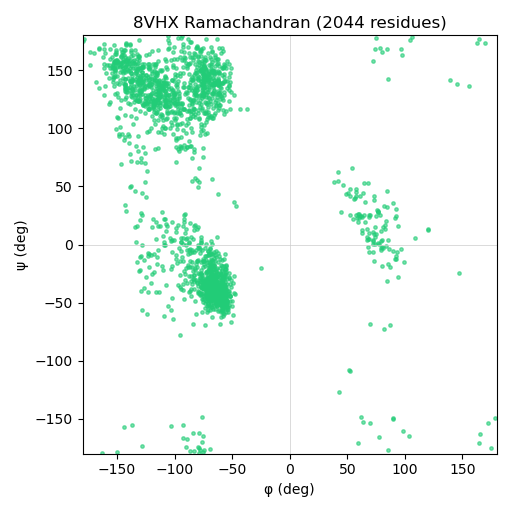 43 ? 215.022 237.048 206.899 1.00 26.27 43 PHE C C 1
ATOM 1633 O O . PHE C 2 43 ? 213.927 237.308 207.373 1.00 26.27 43 PHE C O 1
ATOM 1641 N N . THR C 2 44 ? 215.845 237.980 206.450 1.00 26.92 44 THR C N 1
ATOM 1642 C CA . THR C 2 44 ? 215.497 239.390 206.528 1.00 26.92 44 THR C CA 1
ATOM 1643 C C . THR C 2 44 ? 214.170 239.712 205.862 1.00 26.92 44 THR C C 1
ATOM 1644 O O . THR C 2 44 ? 213.596 240.767 206.106 1.00 26.92 44 THR C O 1
ATOM 1648 N N . SER C 2 45 ? 213.683 238.823 205.015 1.00 24.72 45 SER C N 1
ATOM 1649 C CA . SER C 2 45 ? 212.396 239.037 204.390 1.00 24.72 45 SER C CA 1
ATOM 1650 C C . SER C 2 45 ? 211.302 238.579 205.315 1.00 24.72 45 SER C C 1
ATOM 1651 O O . SER C 2 45 ? 210.153 238.462 204.906 1.00 24.72 45 SER C O 1
ATOM 1654 N N . ARG C 2 46 ? 211.644 238.316 206.566 1.00 23.42 46 ARG C N 1
ATOM 1655 C CA . ARG C 2 46 ? 210.662 237.785 207.501 1.00 23.42 46 ARG C CA 1
ATOM 1656 C C . ARG C 2 46 ? 210.837 238.354 208.903 1.00 23.42 46 ARG C C 1
ATOM 1657 O O . ARG C 2 46 ? 210.502 237.676 209.877 1.00 23.42 46 ARG C O 1
ATOM 1665 N N . LEU C 2 47 ? 211.358 239.566 209.026 1.00 22.62 47 LEU C N 1
ATOM 1666 C CA . LEU C 2 47 ? 211.584 240.160 210.334 1.00 22.62 47 LEU C CA 1
ATOM 1667 C C . LEU C 2 47 ? 210.257 240.333 211.071 1.00 22.62 47 LEU C C 1
ATOM 1668 O O . LEU C 2 47 ? 209.202 240.421 210.433 1.00 22.62 47 LEU C O 1
ATOM 1673 N N . PRO C 2 48 ? 210.264 240.393 212.414 1.00 22.17 48 PRO C N 1
ATOM 1674 C CA . PRO C 2 48 ? 211.416 240.378 213.318 1.00 22.17 48 PRO C CA 1
ATOM 1675 C C . PRO C 2 48 ? 212.010 238.996 213.508 1.00 22.17 48 PRO C C 1
ATOM 1676 O O . PRO C 2 48 ? 211.300 238.006 213.418 1.00 22.17 48 PRO C O 1
ATOM 1680 N N . ILE C 2 49 ? 213.308 238.936 213.768 1.00 21.12 49 ILE C N 1
ATOM 1681 C CA . ILE C 2 49 ? 214.019 237.683 213.959 1.00 21.12 49 ILE C CA 1
ATOM 1682 C C . ILE C 2 49 ? 215.001 237.862 215.100 1.00 21.12 49 ILE C C 1
ATOM 1683 O O . ILE C 2 49 ? 215.729 238.857 215.147 1.00 21.12 49 ILE C O 1
ATOM 1688 N N . VAL C 2 50 ? 215.019 236.908 216.023 1.00 19.55 50 VAL C N 1
ATOM 1689 C CA . VAL C 2 50 ? 215.971 236.889 217.123 1.00 19.55 50 VAL C CA 1
ATOM 1690 C C . VAL C 2 50 ? 216.935 235.737 216.895 1.00 19.55 50 VAL C C 1
ATOM 1691 O O . VAL C 2 50 ? 216.527 234.654 216.469 1.00 19.55 50 VAL C O 1
ATOM 1695 N N . SER C 2 51 ? 218.211 235.967 217.167 1.00 20.37 51 SER C N 1
ATOM 1696 C CA . SER C 2 51 ? 219.209 234.935 216.993 1.00 20.37 51 SER C CA 1
ATOM 1697 C C . SER C 2 51 ? 220.052 234.823 218.239 1.00 20.37 51 SER C C 1
ATOM 1698 O O . SER C 2 51 ? 220.578 235.818 218.721 1.00 20.37 51 SER C O 1
ATOM 1701 N N . ILE C 2 52 ? 220.195 233.614 218.761 1.00 20.02 52 ILE C N 1
ATOM 1702 C CA . ILE C 2 52 ? 220.980 233.415 219.963 1.00 20.02 52 ILE C CA 1
ATOM 1703 C C . ILE C 2 52 ? 222.263 232.666 219.679 1.00 20.02 52 ILE C C 1
ATOM 1704 O O . ILE C 2 52 ? 222.249 231.454 219.521 1.00 20.02 52 ILE C O 1
ATOM 1709 N N . LEU C 2 53 ? 223.377 233.379 219.614 1.00 25.65 53 LEU C N 1
ATOM 1710 C CA . LEU C 2 53 ? 224.664 232.732 219.406 1.00 25.65 53 LEU C CA 1
ATOM 1711 C C . LEU C 2 53 ? 225.428 232.737 220.715 1.00 25.65 53 LEU C C 1
ATOM 1712 O O . LEU C 2 53 ? 225.036 233.411 221.656 1.00 25.65 53 LEU C O 1
ATOM 1717 N N . GLU C 2 54 ? 226.513 231.982 220.787 1.00 27.22 54 GLU C N 1
ATOM 1718 C CA . GLU C 2 54 ? 227.314 231.944 221.993 1.00 27.22 54 GLU C CA 1
ATOM 1719 C C . GLU C 2 54 ? 228.532 232.804 221.811 1.00 27.22 54 GLU C C 1
ATOM 1720 O O . GLU C 2 54 ? 228.995 232.996 220.694 1.00 27.22 54 GLU C O 1
ATOM 1726 N N . ALA C 2 55 ? 229.063 233.322 222.909 1.00 28.31 55 ALA C N 1
ATOM 1727 C CA . ALA C 2 55 ? 230.240 234.161 222.824 1.00 28.31 55 ALA C CA 1
ATOM 1728 C C . ALA C 2 55 ? 231.470 233.308 222.565 1.00 28.31 55 ALA C C 1
ATOM 1729 O O . ALA C 2 55 ? 231.580 232.171 223.026 1.00 28.31 55 ALA C O 1
ATOM 1731 N N . LYS C 2 56 ? 232.400 233.879 221.823 1.00 33.25 56 LYS C N 1
ATOM 1732 C CA . LYS C 2 56 ? 233.580 233.180 221.347 1.00 33.25 56 LYS C CA 1
ATOM 1733 C C . LYS C 2 56 ? 234.671 233.049 222.397 1.00 33.25 56 LYS C C 1
ATOM 1734 O O . LYS C 2 56 ? 235.810 232.728 222.048 1.00 33.25 56 LYS C O 1
ATOM 1740 N N . ALA C 2 57 ? 234.354 233.281 223.662 1.00 33.75 57 ALA C N 1
ATOM 1741 C CA . ALA C 2 57 ? 235.329 233.242 224.740 1.00 33.75 57 ALA C CA 1
ATOM 1742 C C . ALA C 2 57 ? 235.256 231.914 225.482 1.00 33.75 57 ALA C C 1
ATOM 1743 O O . ALA C 2 57 ? 234.173 231.482 225.887 1.00 33.75 57 ALA C O 1
ATOM 1745 N N . THR C 2 58 ? 236.412 231.275 225.662 1.00 35.63 58 THR C N 1
ATOM 1746 C CA . THR C 2 58 ? 236.515 230.002 226.375 1.00 35.63 58 THR C CA 1
ATOM 1747 C C . THR C 2 58 ? 236.902 230.266 227.825 1.00 35.63 58 THR C C 1
ATOM 1748 O O . THR C 2 58 ? 238.059 230.138 228.226 1.00 35.63 58 THR C O 1
ATOM 1752 N N . ASP C 2 59 ? 235.908 230.626 228.627 1.00 35.36 59 ASP C N 1
ATOM 1753 C CA . ASP C 2 59 ? 236.157 230.935 230.020 1.00 35.36 59 ASP C CA 1
ATOM 1754 C C . ASP C 2 59 ? 236.384 229.660 230.824 1.00 35.36 59 ASP C C 1
ATOM 1755 O O . ASP C 2 59 ? 236.168 228.541 230.355 1.00 35.36 59 ASP C O 1
ATOM 1760 N N . TYR C 2 60 ? 236.849 229.849 232.052 1.00 33.70 60 TYR C N 1
ATOM 1761 C CA . TYR C 2 60 ? 237.003 228.785 233.030 1.00 33.70 60 TYR C CA 1
ATOM 1762 C C . TYR C 2 60 ? 236.027 229.015 234.170 1.00 33.70 60 TYR C C 1
ATOM 1763 O O . TYR C 2 60 ? 235.941 230.123 234.706 1.00 33.70 60 TYR C O 1
ATOM 1772 N N . GLY C 2 61 ? 235.297 227.975 234.531 1.00 30.53 61 GLY C N 1
ATOM 1773 C CA . GLY C 2 61 ? 234.302 228.090 235.568 1.00 30.53 61 GLY C CA 1
ATOM 1774 C C . GLY C 2 61 ? 234.877 228.023 236.963 1.00 30.53 61 GLY C C 1
ATOM 1775 O O . GLY C 2 61 ? 236.048 227.730 237.188 1.00 30.53 61 GLY C O 1
ATOM 1776 N N . SER C 2 62 ? 234.012 228.328 237.924 1.00 29.87 62 SER C N 1
ATOM 1777 C CA . SER C 2 62 ? 234.336 228.211 239.337 1.00 29.87 62 SER C CA 1
ATOM 1778 C C . SER C 2 62 ? 234.027 226.798 239.798 1.00 29.87 62 SER C C 1
ATOM 1779 O O . SER C 2 62 ? 232.870 226.376 239.796 1.00 29.87 62 SER C O 1
ATOM 1782 N N . PHE C 2 63 ? 235.060 226.073 240.197 1.00 29.46 63 PHE C N 1
ATOM 1783 C CA . PHE C 2 63 ? 234.919 224.669 240.523 1.00 29.46 63 PHE C CA 1
ATOM 1784 C C . PHE C 2 63 ? 234.499 224.482 241.968 1.00 29.46 63 PHE C C 1
ATOM 1785 O O . PHE C 2 63 ? 234.967 225.182 242.867 1.00 29.46 63 PHE C O 1
ATOM 1793 N N . ALA C 2 64 ? 233.604 223.525 242.181 1.00 28.70 64 ALA C N 1
ATOM 1794 C CA . ALA C 2 64 ? 233.093 223.231 243.506 1.00 28.70 64 ALA C CA 1
ATOM 1795 C C . ALA C 2 64 ? 233.982 222.287 244.275 1.00 28.70 64 ALA C C 1
ATOM 1796 O O . ALA C 2 64 ? 233.882 222.221 245.503 1.00 28.70 64 ALA C O 1
ATOM 1798 N N . ASN C 2 65 ? 234.838 221.559 243.577 1.00 30.17 65 ASN C N 1
ATOM 1799 C CA . ASN C 2 65 ? 235.647 220.514 244.164 1.00 30.17 65 ASN C CA 1
ATOM 1800 C C . ASN C 2 65 ? 237.044 220.561 243.577 1.00 30.17 65 ASN C C 1
ATOM 1801 O O . ASN C 2 65 ? 237.259 221.094 242.488 1.00 30.17 65 ASN C O 1
ATOM 1806 N N . GLU C 2 66 ? 237.995 220.005 244.315 1.00 32.88 66 GLU C N 1
ATOM 1807 C CA . GLU C 2 66 ? 239.164 219.471 243.658 1.00 32.88 66 GLU C CA 1
ATOM 1808 C C . GLU C 2 66 ? 238.704 218.364 242.729 1.00 32.88 66 GLU C C 1
ATOM 1809 O O . GLU C 2 66 ? 237.533 218.015 242.704 1.00 32.88 66 GLU C O 1
ATOM 1815 N N . GLU C 2 67 ? 239.614 217.907 241.875 1.00 33.40 67 GLU C N 1
ATOM 1816 C CA . GLU C 2 67 ? 239.322 217.018 240.749 1.00 33.40 67 GLU C CA 1
ATOM 1817 C C . GLU C 2 67 ? 238.492 217.763 239.708 1.00 33.40 67 GLU C C 1
ATOM 1818 O O . GLU C 2 67 ? 238.168 217.207 238.657 1.00 33.40 67 GLU C O 1
ATOM 1824 N N . GLN C 2 68 ? 238.152 219.020 239.992 1.00 30.63 68 GLN C N 1
ATOM 1825 C CA . GLN C 2 68 ? 237.699 219.982 238.992 1.00 30.63 68 GLN C CA 1
ATOM 1826 C C . GLN C 2 68 ? 236.661 219.392 238.052 1.00 30.63 68 GLN C C 1
ATOM 1827 O O . GLN C 2 68 ? 236.769 219.481 236.829 1.00 30.63 68 GLN C O 1
ATOM 1833 N N . THR C 2 69 ? 235.632 218.802 238.639 1.00 30.76 69 THR C N 1
ATOM 1834 C CA . THR C 2 69 ? 234.600 218.105 237.893 1.00 30.76 69 THR C CA 1
ATOM 1835 C C . THR C 2 69 ? 233.273 218.846 237.858 1.00 30.76 69 THR C C 1
ATOM 1836 O O . THR C 2 69 ? 232.563 218.767 236.854 1.00 30.76 69 THR C O 1
ATOM 1840 N N . VAL C 2 70 ? 232.918 219.547 238.927 1.00 28.73 70 VAL C N 1
ATOM 1841 C CA . VAL C 2 70 ? 231.690 220.322 239.014 1.00 28.73 70 VAL C CA 1
ATOM 1842 C C . VAL C 2 70 ? 232.058 221.795 239.043 1.00 28.73 70 VAL C C 1
ATOM 1843 O O . VAL C 2 70 ? 232.987 222.192 239.755 1.00 28.73 70 VAL C O 1
ATOM 1847 N N . ARG C 2 71 ? 231.328 222.608 238.283 1.00 28.94 71 ARG C N 1
ATOM 1848 C CA . ARG C 2 71 ? 231.641 224.021 238.190 1.00 28.94 71 ARG C CA 1
ATOM 1849 C C . ARG C 2 71 ? 230.383 224.822 237.909 1.00 28.94 71 ARG C C 1
ATOM 1850 O O . ARG C 2 71 ? 229.390 224.305 237.398 1.00 28.94 71 ARG C O 1
ATOM 1858 N N . MET C 2 72 ? 230.444 226.098 238.275 1.00 28.96 72 MET C N 1
ATOM 1859 C CA . MET C 2 72 ? 229.480 227.108 237.858 1.00 28.96 72 MET C CA 1
ATOM 1860 C C . MET C 2 72 ? 230.012 227.835 236.634 1.00 28.96 72 MET C C 1
ATOM 1861 O O . MET C 2 72 ? 231.006 228.559 236.715 1.00 28.96 72 MET C O 1
ATOM 1866 N N . ASP C 2 73 ? 229.349 227.643 235.504 1.00 29.25 73 ASP C N 1
ATOM 1867 C CA . ASP C 2 73 ? 229.693 228.349 234.287 1.00 29.25 73 ASP C CA 1
ATOM 1868 C C . ASP C 2 73 ? 229.062 229.736 234.256 1.00 29.25 73 ASP C C 1
ATOM 1869 O O . ASP C 2 73 ? 228.107 230.030 234.979 1.00 29.25 73 ASP C O 1
ATOM 1874 N N . ASP C 2 74 ? 229.614 230.591 233.398 1.00 27.88 74 ASP C N 1
ATOM 1875 C CA . ASP C 2 74 ? 229.162 231.966 233.211 1.00 27.88 74 ASP C CA 1
ATOM 1876 C C . ASP C 2 74 ? 228.883 232.137 231.720 1.00 27.88 74 ASP C C 1
ATOM 1877 O O . ASP C 2 74 ? 229.416 233.021 231.052 1.00 27.88 74 ASP C O 1
ATOM 1882 N N . TRP C 2 75 ? 228.060 231.241 231.200 1.00 26.02 75 TRP C N 1
ATOM 1883 C CA . TRP C 2 75 ? 227.920 231.020 229.771 1.00 26.02 75 TRP C CA 1
ATOM 1884 C C . TRP C 2 75 ? 227.220 232.200 229.124 1.00 26.02 75 TRP C C 1
ATOM 1885 O O . TRP C 2 75 ? 226.026 232.421 229.338 1.00 26.02 75 TRP C O 1
ATOM 1896 N N . VAL C 2 76 ? 227.965 232.947 228.323 1.00 25.48 76 VAL C N 1
ATOM 1897 C CA . VAL C 2 76 ? 227.456 234.157 227.698 1.00 25.48 76 VAL C CA 1
ATOM 1898 C C . VAL C 2 76 ? 226.813 233.812 226.367 1.00 25.48 76 VAL C C 1
ATOM 1899 O O . VAL C 2 76 ? 227.404 233.112 225.540 1.00 25.48 76 VAL C O 1
ATOM 1903 N N . LEU C 2 77 ? 225.602 234.307 226.162 1.00 25.33 77 LEU C N 1
ATOM 1904 C CA . LEU C 2 77 ? 224.849 234.120 224.938 1.00 25.33 77 LEU C CA 1
ATOM 1905 C C . LEU C 2 77 ? 224.581 235.473 224.314 1.00 25.33 77 LEU C C 1
ATOM 1906 O O . LEU C 2 77 ? 224.157 236.404 225.002 1.00 25.33 77 LEU C O 1
ATOM 1911 N N . LEU C 2 78 ? 224.825 235.576 223.013 1.00 24.87 78 LEU C N 1
ATOM 1912 C CA . LEU C 2 78 ? 224.701 236.838 222.301 1.00 24.87 78 LEU C CA 1
ATOM 1913 C C . LEU C 2 78 ? 223.340 236.894 221.627 1.00 24.87 78 LEU C C 1
ATOM 1914 O O . LEU C 2 78 ? 223.179 236.603 220.442 1.00 24.87 78 LEU C O 1
ATOM 1919 N N . VAL C 2 79 ? 222.340 237.277 222.411 1.00 24.76 79 VAL C N 1
ATOM 1920 C CA . VAL C 2 79 ? 221.015 237.488 221.862 1.00 24.76 79 VAL C CA 1
ATOM 1921 C C . VAL C 2 79 ? 221.015 238.764 221.043 1.00 24.76 79 VAL C C 1
ATOM 1922 O O . VAL C 2 79 ? 221.418 239.832 221.521 1.00 24.76 79 VAL C O 1
ATOM 1926 N N . GLN C 2 80 ? 220.559 238.662 219.803 1.00 24.01 80 GLN C N 1
ATOM 1927 C CA . GLN C 2 80 ? 220.400 239.832 218.970 1.00 24.01 80 GLN C CA 1
ATOM 1928 C C . GLN C 2 80 ? 219.205 239.618 218.071 1.00 24.01 80 GLN C C 1
ATOM 1929 O O . GLN C 2 80 ? 218.748 238.494 217.866 1.00 24.01 80 GLN C O 1
ATOM 1935 N N . GLY C 2 81 ? 218.702 240.720 217.543 1.00 24.40 81 GLY C N 1
ATOM 1936 C CA . GLY C 2 81 ? 217.460 240.690 216.810 1.00 24.40 81 GLY C CA 1
ATOM 1937 C C . GLY C 2 81 ? 217.406 241.797 215.792 1.00 24.40 81 GLY C C 1
ATOM 1938 O O . GLY C 2 81 ? 218.110 242.806 215.889 1.00 24.40 81 GLY C O 1
ATOM 1939 N N . TRP C 2 82 ? 216.558 241.585 214.803 1.00 25.13 82 TRP C N 1
ATOM 1940 C CA . TRP C 2 82 ? 216.400 242.492 213.689 1.00 25.13 82 TRP C CA 1
ATOM 1941 C C . TRP C 2 82 ? 214.927 242.765 213.477 1.00 25.13 82 TRP C C 1
ATOM 1942 O O . TRP C 2 82 ? 214.091 241.872 213.625 1.00 25.13 82 TRP C O 1
ATOM 1953 N N . VAL C 2 83 ? 214.619 244.012 213.150 1.00 27.59 83 VAL C N 1
ATOM 1954 C CA . VAL C 2 83 ? 213.267 244.419 212.819 1.00 27.59 83 VAL C CA 1
ATOM 1955 C C . VAL C 2 83 ? 213.362 245.628 211.909 1.00 27.59 83 VAL C C 1
ATOM 1956 O O . VAL C 2 83 ? 214.195 246.512 212.107 1.00 27.59 83 VAL C O 1
ATOM 1960 N N . LYS C 2 84 ? 212.501 245.662 210.904 1.00 29.52 84 LYS C N 1
ATOM 1961 C CA . LYS C 2 84 ? 212.556 246.731 209.921 1.00 29.52 84 LYS C CA 1
ATOM 1962 C C . LYS C 2 84 ? 212.271 248.070 210.579 1.00 29.52 84 LYS C C 1
ATOM 1963 O O . LYS C 2 84 ? 211.288 248.227 211.306 1.00 29.52 84 LYS C O 1
ATOM 1969 N N . ASP C 2 85 ? 213.146 249.035 210.325 1.00 33.32 85 ASP C N 1
ATOM 1970 C CA . ASP C 2 85 ? 213.136 250.275 211.076 1.00 33.32 85 ASP C CA 1
ATOM 1971 C C . ASP C 2 85 ? 212.112 251.257 210.519 1.00 33.32 85 ASP C C 1
ATOM 1972 O O . ASP C 2 85 ? 211.365 250.974 209.578 1.00 33.32 85 ASP C O 1
ATOM 1977 N N . ASP C 2 86 ? 212.086 252.431 211.133 1.00 36.22 86 ASP C N 1
ATOM 1978 C CA . ASP C 2 86 ? 211.350 253.579 210.636 1.00 36.22 86 ASP C CA 1
ATOM 1979 C C . ASP C 2 86 ? 212.375 254.558 210.089 1.00 36.22 86 ASP C C 1
ATOM 1980 O O . ASP C 2 86 ? 213.170 255.106 210.865 1.00 36.22 86 ASP C O 1
ATOM 1985 N N . PRO C 2 87 ? 212.415 254.800 208.781 1.00 34.82 87 PRO C N 1
ATOM 1986 C CA . PRO C 2 87 ? 213.514 255.592 208.218 1.00 34.82 87 PRO C CA 1
ATOM 1987 C C . PRO C 2 87 ? 213.673 256.957 208.845 1.00 34.82 87 PRO C C 1
ATOM 1988 O O . PRO C 2 87 ? 214.771 257.521 208.797 1.00 34.82 87 PRO C O 1
ATOM 1992 N N . ARG C 2 88 ? 212.614 257.510 209.418 1.00 37.25 88 ARG C N 1
ATOM 1993 C CA . ARG C 2 88 ? 212.669 258.787 210.106 1.00 37.25 88 ARG C CA 1
ATOM 1994 C C . ARG C 2 88 ? 212.930 258.632 211.595 1.00 37.25 88 ARG C C 1
ATOM 1995 O O . ARG C 2 88 ? 213.253 259.618 212.262 1.00 37.25 88 ARG C O 1
ATOM 2003 N N . ASN C 2 89 ? 212.785 257.420 212.119 1.00 35.87 89 ASN C N 1
ATOM 2004 C CA . ASN C 2 89 ? 213.128 257.086 213.501 1.00 35.87 89 ASN C CA 1
ATOM 2005 C C . ASN C 2 89 ? 213.940 255.804 213.464 1.00 35.87 89 ASN C C 1
ATOM 2006 O O . ASN C 2 89 ? 213.484 254.738 213.888 1.00 35.87 89 ASN C O 1
ATOM 2011 N N . PRO C 2 90 ? 215.172 255.885 212.971 1.00 34.60 90 PRO C N 1
ATOM 2012 C CA . PRO C 2 90 ? 215.841 254.701 212.426 1.00 34.60 90 PRO C CA 1
ATOM 2013 C C . PRO C 2 90 ? 215.950 253.525 213.376 1.00 34.60 90 PRO C C 1
ATOM 2014 O O . PRO C 2 90 ? 216.151 252.398 212.911 1.00 34.60 90 PRO C O 1
ATOM 2018 N N . THR C 2 91 ? 215.850 253.735 214.686 1.00 31.11 91 THR C N 1
ATOM 2019 C CA . THR C 2 91 ? 216.119 252.664 215.634 1.00 31.11 91 THR C CA 1
ATOM 2020 C C . THR C 2 91 ? 215.088 252.549 216.745 1.00 31.11 91 THR C C 1
ATOM 2021 O O . THR C 2 91 ? 215.351 251.876 217.744 1.00 31.11 91 THR C O 1
ATOM 2025 N N . ASP C 2 92 ? 213.927 253.174 216.598 1.00 32.73 92 ASP C N 1
ATOM 2026 C CA . ASP C 2 92 ? 212.899 253.053 217.621 1.00 32.73 92 ASP C CA 1
ATOM 2027 C C . ASP C 2 92 ? 212.303 251.657 217.686 1.00 32.73 92 ASP C C 1
ATOM 2028 O O . ASP C 2 92 ? 212.066 251.166 218.803 1.00 32.73 92 ASP C O 1
ATOM 2033 N N . PRO C 2 93 ? 212.033 250.980 216.571 1.00 30.45 93 PRO C N 1
ATOM 2034 C CA . PRO C 2 93 ? 211.434 249.643 216.642 1.00 30.45 93 PRO C CA 1
ATOM 2035 C C . PRO C 2 93 ? 212.217 248.652 217.466 1.00 30.45 93 PRO C C 1
ATOM 2036 O O . PRO C 2 93 ? 211.616 247.815 218.147 1.00 30.45 93 PRO C O 1
ATOM 2040 N N . ALA C 2 94 ? 213.541 248.713 217.419 1.00 27.97 94 ALA C N 1
ATOM 2041 C CA . ALA C 2 94 ? 214.349 247.718 218.099 1.00 27.97 94 ALA C CA 1
ATOM 2042 C C . ALA C 2 94 ? 214.206 247.804 219.602 1.00 27.97 94 ALA C C 1
ATOM 2043 O O . ALA C 2 94 ? 214.318 246.789 220.291 1.00 27.97 94 ALA C O 1
ATOM 2045 N N . TYR C 2 95 ? 213.982 249.000 220.130 1.00 28.27 95 TYR C N 1
ATOM 2046 C CA . TYR C 2 95 ? 213.810 249.141 221.565 1.00 28.27 95 TYR C CA 1
ATOM 2047 C C . TYR C 2 95 ? 212.586 248.378 222.040 1.00 28.27 95 TYR C C 1
ATOM 2048 O O . TYR C 2 95 ? 212.605 247.760 223.108 1.00 28.27 95 TYR C O 1
ATOM 2057 N N . GLU C 2 96 ? 211.535 248.354 221.228 1.00 29.77 96 GLU C N 1
ATOM 2058 C CA . GLU C 2 96 ? 210.305 247.679 221.616 1.00 29.77 96 GLU C CA 1
ATOM 2059 C C . GLU C 2 96 ? 210.468 246.164 221.605 1.00 29.77 96 GLU C C 1
ATOM 2060 O O . GLU C 2 96 ? 210.040 245.475 222.540 1.00 29.77 96 GLU C O 1
ATOM 2066 N N . LEU C 2 97 ? 211.085 245.629 220.556 1.00 27.68 97 LEU C N 1
ATOM 2067 C CA . LEU C 2 97 ? 211.349 244.198 220.492 1.00 27.68 97 LEU C CA 1
ATOM 2068 C C . LEU C 2 97 ? 212.298 243.770 221.597 1.00 27.68 97 LEU C C 1
ATOM 2069 O O . LEU C 2 97 ? 212.101 242.736 222.245 1.00 27.68 97 LEU C O 1
ATOM 2074 N N . LEU C 2 98 ? 213.363 244.537 221.789 1.00 27.27 98 LEU C N 1
ATOM 2075 C CA . LEU C 2 98 ? 214.264 244.329 222.908 1.00 27.27 98 LEU C CA 1
ATOM 2076 C C . LEU C 2 98 ? 213.513 244.292 224.226 1.00 27.27 98 LEU C C 1
ATOM 2077 O O . LEU C 2 98 ? 213.807 243.471 225.098 1.00 27.27 98 LEU C O 1
ATOM 2082 N N . ALA C 2 99 ? 212.545 245.185 224.396 1.00 28.70 99 ALA C N 1
ATOM 2083 C CA . ALA C 2 99 ? 211.772 245.197 225.625 1.00 28.70 99 ALA C CA 1
ATOM 2084 C C . ALA C 2 99 ? 210.959 243.926 225.779 1.00 28.70 99 ALA C C 1
ATOM 2085 O O . ALA C 2 99 ? 210.895 243.352 226.870 1.00 28.70 99 ALA C O 1
ATOM 2087 N N . GLU C 2 100 ? 210.321 243.474 224.702 1.00 30.44 100 GLU C N 1
ATOM 2088 C CA . GLU C 2 100 ? 209.547 242.243 224.790 1.00 30.44 100 GLU C CA 1
ATOM 2089 C C . GLU C 2 100 ? 210.446 241.071 225.145 1.00 30.44 100 GLU C C 1
ATOM 2090 O O . GLU C 2 100 ? 210.081 240.214 225.956 1.00 30.44 100 GLU C O 1
ATOM 2096 N N . VAL C 2 101 ? 211.641 241.036 224.564 1.00 27.76 101 VAL C N 1
ATOM 2097 C CA . VAL C 2 101 ? 212.556 239.925 224.788 1.00 27.76 101 VAL C CA 1
ATOM 2098 C C . VAL C 2 101 ? 213.073 239.934 226.218 1.00 27.76 101 VAL C C 1
ATOM 2099 O O . VAL C 2 101 ? 213.173 238.888 226.864 1.00 27.76 101 VAL C O 1
ATOM 2103 N N . GLU C 2 102 ? 213.444 241.108 226.720 1.00 28.36 102 GLU C N 1
ATOM 2104 C CA . GLU C 2 102 ? 213.867 241.234 228.107 1.00 28.36 102 GLU C CA 1
ATOM 2105 C C . GLU C 2 102 ? 212.755 240.818 229.054 1.00 28.36 102 GLU C C 1
ATOM 2106 O O . GLU C 2 102 ? 212.984 240.095 230.028 1.00 28.36 102 GLU C O 1
ATOM 2112 N N . LYS C 2 103 ? 211.543 241.286 228.786 1.00 30.48 103 LYS C N 1
ATOM 2113 C CA . LYS C 2 103 ? 210.404 240.968 229.631 1.00 30.48 103 LYS C CA 1
ATOM 2114 C C . LYS C 2 103 ? 210.135 239.475 229.647 1.00 30.48 103 LYS C C 1
ATOM 2115 O O . LYS C 2 103 ? 209.770 238.912 230.684 1.00 30.48 103 LYS C O 1
ATOM 2121 N N . ARG C 2 104 ? 210.315 238.817 228.506 1.00 29.34 104 ARG C N 1
ATOM 2122 C CA . ARG C 2 104 ? 210.150 237.373 228.441 1.00 29.34 104 ARG C CA 1
ATOM 2123 C C . ARG C 2 104 ? 211.249 236.654 229.205 1.00 29.34 104 ARG C C 1
ATOM 2124 O O . ARG C 2 104 ? 210.978 235.742 229.992 1.00 29.34 104 ARG C O 1
ATOM 2132 N N . LEU C 2 105 ? 212.501 237.031 228.967 1.00 27.03 105 LEU C N 1
ATOM 2133 C CA . LEU C 2 105 ? 213.613 236.385 229.645 1.00 27.03 105 LEU C CA 1
ATOM 2134 C C . LEU C 2 105 ? 213.521 236.551 231.151 1.00 27.03 105 LEU C C 1
ATOM 2135 O O . LEU C 2 105 ? 213.837 235.625 231.906 1.00 27.03 105 LEU C O 1
ATOM 2140 N N . ALA C 2 106 ? 213.110 237.728 231.609 1.00 28.68 106 ALA C N 1
ATOM 2141 C CA . ALA C 2 106 ? 212.994 237.965 233.040 1.00 28.68 106 ALA C CA 1
ATOM 2142 C C . ALA C 2 106 ? 212.065 236.970 233.706 1.00 28.68 106 ALA C C 1
ATOM 2143 O O . ALA C 2 106 ? 212.236 236.657 234.886 1.00 28.68 106 ALA C O 1
ATOM 2145 N N . MET C 2 107 ? 211.085 236.459 232.972 1.00 30.72 107 MET C N 1
ATOM 2146 C CA . MET C 2 107 ? 210.148 235.505 233.542 1.00 30.72 107 MET C CA 1
ATOM 2147 C C . MET C 2 107 ? 210.865 234.349 234.207 1.00 30.72 107 MET C C 1
ATOM 2148 O O . MET C 2 107 ? 210.308 233.715 235.106 1.00 30.72 107 MET C O 1
ATOM 2153 N N . LEU C 2 108 ? 212.092 234.073 233.784 1.00 27.69 108 LEU C N 1
ATOM 2154 C CA . LEU C 2 108 ? 212.842 232.935 234.277 1.00 27.69 108 LEU C CA 1
ATOM 2155 C C . LEU C 2 108 ? 213.424 233.167 235.656 1.00 27.69 108 LEU C C 1
ATOM 2156 O O . LEU C 2 108 ? 213.748 232.199 236.347 1.00 27.69 108 LEU C O 1
ATOM 2161 N N . VAL C 2 109 ? 213.587 234.418 236.059 1.00 27.84 109 VAL C N 1
ATOM 2162 C CA . VAL C 2 109 ? 214.227 234.745 237.322 1.00 27.84 109 VAL C CA 1
ATOM 2163 C C . VAL C 2 109 ? 213.372 235.718 238.113 1.00 27.84 109 VAL C C 1
ATOM 2164 O O . VAL C 2 109 ? 213.639 235.983 239.289 1.00 27.84 109 VAL C O 1
ATOM 2168 N N . ALA C 2 110 ? 212.349 236.261 237.475 1.00 29.38 110 ALA C N 1
ATOM 2169 C CA . ALA C 2 110 ? 211.579 237.342 238.058 1.00 29.38 110 ALA C CA 1
ATOM 2170 C C . ALA C 2 110 ? 210.791 236.837 239.249 1.00 29.38 110 ALA C C 1
ATOM 2171 O O . ALA C 2 110 ? 209.845 236.060 239.099 1.00 29.38 110 ALA C O 1
ATOM 2173 N N . LYS C 2 111 ? 211.190 237.277 240.430 1.00 28.95 111 LYS C N 1
ATOM 2174 C CA . LYS C 2 111 ? 210.437 237.032 241.638 1.00 28.95 111 LYS C CA 1
ATOM 2175 C C . LYS C 2 111 ? 209.429 238.142 241.861 1.00 28.95 111 LYS C C 1
ATOM 2176 O O . LYS C 2 111 ? 209.629 239.284 241.449 1.00 28.95 111 LYS C O 1
ATOM 2182 N N . ASP C 2 112 ? 208.338 237.797 242.527 1.00 30.71 112 ASP C N 1
ATOM 2183 C CA . ASP C 2 112 ? 207.377 238.800 242.924 1.00 30.71 112 ASP C CA 1
ATOM 2184 C C . ASP C 2 112 ? 207.947 239.633 244.067 1.00 30.71 112 ASP C C 1
ATOM 2185 O O . ASP C 2 112 ? 209.046 239.391 244.568 1.00 30.71 112 ASP C O 1
ATOM 2190 N N . GLU C 2 113 ? 207.186 240.640 244.481 1.00 30.18 113 GLU C N 1
ATOM 2191 C CA . GLU C 2 113 ? 207.656 241.548 245.513 1.00 30.18 113 GLU C CA 1
ATOM 2192 C C . GLU C 2 113 ? 207.843 240.868 246.857 1.00 30.18 113 GLU C C 1
ATOM 2193 O O . GLU C 2 113 ? 208.475 241.451 247.743 1.00 30.18 113 GLU C O 1
ATOM 2199 N N . GLN C 2 114 ? 207.317 239.663 247.029 1.00 27.65 114 GLN C N 1
ATOM 2200 C CA . GLN C 2 114 ? 207.430 238.925 248.274 1.00 27.65 114 GLN C CA 1
ATOM 2201 C C . GLN C 2 114 ? 208.407 237.765 248.177 1.00 27.65 114 GLN C C 1
ATOM 2202 O O . GLN C 2 114 ? 208.394 236.880 249.035 1.00 27.65 114 GLN C O 1
ATOM 2208 N N . GLY C 2 115 ? 209.244 237.747 247.149 1.00 27.66 115 GLY C N 1
ATOM 2209 C CA . GLY C 2 115 ? 210.302 236.773 247.043 1.00 27.66 115 GLY C CA 1
ATOM 2210 C C . GLY C 2 115 ? 209.913 235.460 246.425 1.00 27.66 115 GLY C C 1
ATOM 2211 O O . GLY C 2 115 ? 210.745 234.550 246.377 1.00 27.66 115 GLY C O 1
ATOM 2212 N N . GLN C 2 116 ? 208.769 235.337 245.998 1.00 29.37 116 GLN C N 1
ATOM 2213 C CA . GLN C 2 116 ? 208.355 234.102 245.371 1.00 29.37 116 GLN C CA 1
ATOM 2214 C C . GLN C 2 116 ? 208.389 234.233 243.855 1.00 29.37 116 GLN C C 1
ATOM 2215 O O . GLN C 2 116 ? 208.138 235.310 243.312 1.00 29.37 116 GLN C O 1
ATOM 2221 N N . PRO C 2 117 ? 208.709 233.152 243.156 1.00 30.71 117 PRO C N 1
ATOM 2222 C CA . PRO C 2 117 ? 208.647 233.171 241.696 1.00 30.71 117 PRO C CA 1
ATOM 2223 C C . PRO C 2 117 ? 207.292 233.613 241.176 1.00 30.71 117 PRO C C 1
ATOM 2224 O O . PRO C 2 117 ? 206.248 233.255 241.721 1.00 30.71 117 PRO C O 1
ATOM 2228 N N . MET C 2 118 ? 207.319 234.408 240.107 1.00 34.71 118 MET C N 1
ATOM 2229 C CA . MET C 2 118 ? 206.088 234.810 239.444 1.00 34.71 118 MET C CA 1
ATOM 2230 C C . MET C 2 118 ? 205.567 233.711 238.534 1.00 34.71 118 MET C C 1
ATOM 2231 O O . MET C 2 118 ? 204.357 233.467 238.487 1.00 34.71 118 MET C O 1
ATOM 2236 N N . TYR C 2 119 ? 206.462 233.031 237.828 1.00 35.77 119 TYR C N 1
ATOM 2237 C CA . TYR C 2 119 ? 206.115 231.982 236.872 1.00 35.77 119 TYR C CA 1
ATOM 2238 C C . TYR C 2 119 ? 206.932 230.752 237.236 1.00 35.77 119 TYR C C 1
ATOM 2239 O O . TYR C 2 119 ? 208.008 230.512 236.674 1.00 35.77 119 TYR C O 1
ATOM 2248 N N . PRO C 2 120 ? 206.449 229.953 238.184 1.00 35.69 120 PRO C N 1
ATOM 2249 C CA . PRO C 2 120 ? 207.291 228.907 238.771 1.00 35.69 120 PRO C CA 1
ATOM 2250 C C . PRO C 2 120 ? 207.724 227.826 237.806 1.00 35.69 120 PRO C C 1
ATOM 2251 O O . PRO C 2 120 ? 208.778 227.217 238.020 1.00 35.69 120 PRO C O 1
ATOM 2255 N N . ALA C 2 121 ? 206.943 227.540 236.770 1.00 35.82 121 ALA C N 1
ATOM 2256 C CA . ALA C 2 121 ? 207.341 226.514 235.822 1.00 35.82 121 ALA C CA 1
ATOM 2257 C C . ALA C 2 121 ? 208.432 227.006 234.889 1.00 35.82 121 ALA C C 1
ATOM 2258 O O . ALA C 2 121 ? 209.293 226.223 234.478 1.00 35.82 121 ALA C O 1
ATOM 2260 N N . LEU C 2 122 ? 208.404 228.289 234.548 1.00 31.82 122 LEU C N 1
ATOM 2261 C CA . LEU C 2 122 ? 209.470 228.895 233.771 1.00 31.82 122 LEU C CA 1
ATOM 2262 C C . LEU C 2 122 ? 210.715 229.121 234.602 1.00 31.82 122 LEU C C 1
ATOM 2263 O O . LEU C 2 122 ? 211.832 228.981 234.098 1.00 31.82 122 LEU C O 1
ATOM 2268 N N . TYR C 2 123 ? 210.525 229.465 235.867 1.00 29.13 123 TYR C N 1
ATOM 2269 C CA . TYR C 2 123 ? 211.604 229.902 236.729 1.00 29.13 123 TYR C CA 1
ATOM 2270 C C . TYR C 2 123 ? 212.831 229.030 236.544 1.00 29.13 123 TYR C C 1
ATOM 2271 O O . TYR C 2 123 ? 212.809 227.829 236.821 1.00 29.13 123 TYR C O 1
ATOM 2280 N N . ARG C 2 124 ? 213.902 229.656 236.064 1.00 27.07 124 ARG C N 1
ATOM 2281 C CA . ARG C 2 124 ? 215.175 228.993 235.827 1.00 27.07 124 ARG C CA 1
ATOM 2282 C C . ARG C 2 124 ? 215.054 227.852 234.825 1.00 27.07 124 ARG C C 1
ATOM 2283 O O . ARG C 2 124 ? 215.841 226.908 234.848 1.00 27.07 124 ARG C O 1
ATOM 2291 N N . LEU C 2 125 ? 214.076 227.927 233.932 1.00 27.14 125 LEU C N 1
ATOM 2292 C CA . LEU C 2 125 ? 213.889 226.920 232.894 1.00 27.14 125 LEU C CA 1
ATOM 2293 C C . LEU C 2 125 ? 213.680 225.533 233.479 1.00 27.14 125 LEU C C 1
ATOM 2294 O O . LEU C 2 125 ? 213.911 224.525 232.810 1.00 27.14 125 LEU C O 1
ATOM 2299 N N . GLY C 2 126 ? 213.230 225.465 234.720 1.00 28.36 126 GLY C N 1
ATOM 2300 C CA . GLY C 2 126 ? 213.084 224.187 235.374 1.00 28.36 126 GLY C CA 1
ATOM 2301 C C . GLY C 2 126 ? 214.353 223.680 236.005 1.00 28.36 126 GLY C C 1
ATOM 2302 O O . GLY C 2 126 ? 214.699 222.506 235.838 1.00 28.36 126 GLY C O 1
ATOM 2303 N N . GLY C 2 127 ? 215.062 224.537 236.726 1.00 27.71 127 GLY C N 1
ATOM 2304 C CA . GLY C 2 127 ? 216.285 224.144 237.380 1.00 27.71 127 GLY C CA 1
ATOM 2305 C C . GLY C 2 127 ? 217.449 223.921 236.454 1.00 27.71 127 GLY C C 1
ATOM 2306 O O . GLY C 2 127 ? 218.520 223.520 236.919 1.00 27.71 127 GLY C O 1
ATOM 2307 N N . LYS C 2 128 ? 217.281 224.170 235.158 1.00 26.83 128 LYS C N 1
ATOM 2308 C CA . LYS C 2 128 ? 218.391 224.007 234.237 1.00 26.83 128 LYS C CA 1
ATOM 2309 C C . LYS C 2 128 ? 219.452 225.070 234.452 1.00 26.83 128 LYS C C 1
ATOM 2310 O O . LYS C 2 128 ? 220.648 224.774 234.378 1.00 26.83 128 LYS C O 1
ATOM 2316 N N . ILE C 2 129 ? 219.040 226.296 234.734 1.00 26.08 129 ILE C N 1
ATOM 2317 C CA . ILE C 2 129 ? 219.961 227.402 234.925 1.00 26.08 129 ILE C CA 1
ATOM 2318 C C . ILE C 2 129 ? 219.829 227.919 236.343 1.00 26.08 129 ILE C C 1
ATOM 2319 O O . ILE C 2 129 ? 218.787 227.787 236.988 1.00 26.08 129 ILE C O 1
ATOM 2324 N N . ALA C 2 130 ? 220.913 228.497 236.829 1.00 25.91 130 ALA C N 1
ATOM 2325 C CA . ALA C 2 130 ? 220.940 229.143 238.125 1.00 25.91 130 ALA C CA 1
ATOM 2326 C C . ALA C 2 130 ? 220.743 230.646 238.035 1.00 25.91 130 ALA C C 1
ATOM 2327 O O . ALA C 2 130 ? 220.128 231.244 238.921 1.00 25.91 130 ALA C O 1
ATOM 2329 N N . LYS C 2 131 ? 221.263 231.268 236.985 1.00 26.19 131 LYS C N 1
ATOM 2330 C CA . LYS C 2 131 ? 221.287 232.711 236.874 1.00 26.19 131 LYS C CA 1
ATOM 2331 C C . LYS C 2 131 ? 221.024 233.126 235.441 1.00 26.19 131 LYS C C 1
ATOM 2332 O O . LYS C 2 131 ? 221.217 232.355 234.503 1.00 26.19 131 LYS C O 1
ATOM 2338 N N . LEU C 2 132 ? 220.580 234.368 235.289 1.00 25.91 132 LEU C N 1
ATOM 2339 C CA . LEU C 2 132 ? 220.384 234.985 233.982 1.00 25.91 132 LEU C CA 1
ATOM 2340 C C . LEU C 2 132 ? 220.654 236.475 234.141 1.00 25.91 132 LEU C C 1
ATOM 2341 O O . LEU C 2 132 ? 219.767 237.246 234.505 1.00 25.91 132 LEU C O 1
ATOM 2346 N N . THR C 2 133 ? 221.888 236.869 233.868 1.00 25.81 133 THR C N 1
ATOM 2347 C CA . THR C 2 133 ? 222.309 238.259 233.984 1.00 25.81 133 THR C CA 1
ATOM 2348 C C . THR C 2 133 ? 222.193 238.913 232.619 1.00 25.81 133 THR C C 1
ATOM 2349 O O . THR C 2 133 ? 223.018 238.685 231.736 1.00 25.81 133 THR C O 1
ATOM 2353 N N . LEU C 2 134 ? 221.156 239.721 232.442 1.00 25.87 134 LEU C N 1
ATOM 2354 C CA . LEU C 2 134 ? 221.000 240.492 231.221 1.00 25.87 134 LEU C CA 1
ATOM 2355 C C . LEU C 2 134 ? 221.902 241.709 231.252 1.00 25.87 134 LEU C C 1
ATOM 2356 O O . LEU C 2 134 ? 221.873 242.489 232.207 1.00 25.87 134 LEU C O 1
ATOM 2361 N N . ALA C 2 135 ? 222.689 241.879 230.204 1.00 26.59 135 ALA C N 1
ATOM 2362 C CA . ALA C 2 135 ? 223.516 243.056 230.087 1.00 26.59 135 ALA C CA 1
ATOM 2363 C C . ALA C 2 135 ? 222.711 244.245 229.590 1.00 26.59 135 ALA C C 1
ATOM 2364 O O . ALA C 2 135 ? 221.618 244.114 229.035 1.00 26.59 135 ALA C O 1
ATOM 2366 N N . GLN C 2 136 ? 223.276 245.416 229.802 1.00 28.19 136 GLN C N 1
ATOM 2367 C CA . GLN C 2 136 ? 222.756 246.634 229.222 1.00 28.19 136 GLN C CA 1
ATOM 2368 C C . GLN C 2 136 ? 222.723 246.494 227.708 1.00 28.19 136 GLN C C 1
ATOM 2369 O O . GLN C 2 136 ? 223.785 246.368 227.084 1.00 28.19 136 GLN C O 1
ATOM 2375 N N . PRO C 2 137 ? 221.554 246.506 227.084 1.00 26.65 137 PRO C N 1
ATOM 2376 C CA . PRO C 2 137 ? 221.481 246.253 225.651 1.00 26.65 137 PRO C CA 1
ATOM 2377 C C . PRO C 2 137 ? 221.922 247.438 224.821 1.00 26.65 137 PRO C C 1
ATOM 2378 O O . PRO C 2 137 ? 221.883 248.593 225.250 1.00 26.65 137 PRO C O 1
ATOM 2382 N N . VAL C 2 138 ? 222.339 247.124 223.605 1.00 26.34 138 VAL C N 1
ATOM 2383 C CA . VAL C 2 138 ? 222.855 248.101 222.665 1.00 26.34 138 VAL C CA 1
ATOM 2384 C C . VAL C 2 138 ? 221.966 248.104 221.440 1.00 26.34 138 VAL C C 1
ATOM 2385 O O . VAL C 2 138 ? 221.784 247.068 220.792 1.00 26.34 138 VAL C O 1
ATOM 2389 N N . VAL C 2 139 ? 221.420 249.266 221.125 1.00 26.99 139 VAL C N 1
ATOM 2390 C CA . VAL C 2 139 ? 220.662 249.475 219.910 1.00 26.99 139 VAL C CA 1
ATOM 2391 C C . VAL C 2 139 ? 221.387 250.538 219.118 1.00 26.99 139 VAL C C 1
ATOM 2392 O O . VAL C 2 139 ? 221.524 251.678 219.574 1.00 26.99 139 VAL C O 1
ATOM 2396 N N . ARG C 2 140 ? 221.843 250.167 217.935 1.00 27.88 140 ARG C N 1
ATOM 2397 C CA . ARG C 2 140 ? 222.704 251.013 217.137 1.00 27.88 140 ARG C CA 1
ATOM 2398 C C . ARG C 2 140 ? 222.447 250.708 215.681 1.00 27.88 140 ARG C C 1
ATOM 2399 O O . ARG C 2 140 ? 221.945 249.629 215.348 1.00 27.88 140 ARG C O 1
ATOM 2407 N N . PRO C 2 141 ? 222.747 251.639 214.793 1.00 29.27 141 PRO C N 1
ATOM 2408 C CA . PRO C 2 141 ? 222.894 251.300 213.408 1.00 29.27 141 PRO C CA 1
ATOM 2409 C C . PRO C 2 141 ? 224.194 250.555 213.199 1.00 29.27 141 PRO C C 1
ATOM 2410 O O . PRO C 2 141 ? 225.118 250.664 214.017 1.00 29.27 141 PRO C O 1
ATOM 2414 N N . PRO C 2 142 ? 224.319 249.807 212.118 1.00 31.70 142 PRO C N 1
ATOM 2415 C CA . PRO C 2 142 ? 225.598 249.165 211.836 1.00 31.70 142 PRO C CA 1
ATOM 2416 C C . PRO C 2 142 ? 226.693 250.205 211.672 1.00 31.70 142 PRO C C 1
ATOM 2417 O O . PRO C 2 142 ? 226.495 251.254 211.058 1.00 31.70 142 PRO C O 1
ATOM 2421 N N . GLU C 2 143 ? 227.863 249.898 212.229 1.00 37.31 143 GLU C N 1
ATOM 2422 C CA . GLU C 2 143 ? 228.912 250.903 212.337 1.00 37.31 143 GLU C CA 1
ATOM 2423 C C . GLU C 2 143 ? 229.415 251.332 210.973 1.00 37.31 143 GLU C C 1
ATOM 2424 O O . GLU C 2 143 ? 229.652 252.523 210.747 1.00 37.31 143 GLU C O 1
ATOM 2430 N N . ASP C 2 144 ? 229.571 250.390 210.056 1.00 38.90 144 ASP C N 1
ATOM 2431 C CA . ASP C 2 144 ? 229.822 250.719 208.669 1.00 38.90 144 ASP C CA 1
ATOM 2432 C C . ASP C 2 144 ? 228.852 249.907 207.830 1.00 38.90 144 ASP C C 1
ATOM 2433 O O . ASP C 2 144 ? 228.568 248.745 208.128 1.00 38.90 144 ASP C O 1
ATOM 2438 N N . GLY C 2 145 ? 228.355 250.534 206.775 1.00 35.52 145 GLY C N 1
ATOM 2439 C CA . GLY C 2 145 ? 227.168 250.067 206.099 1.00 35.52 145 GLY C CA 1
ATOM 2440 C C . GLY C 2 145 ? 225.926 250.794 206.569 1.00 35.52 145 GLY C C 1
ATOM 2441 O O . GLY C 2 145 ? 225.918 251.521 207.560 1.00 35.52 145 GLY C O 1
ATOM 2442 N N . LEU C 2 146 ? 224.849 250.588 205.823 1.00 32.18 146 LEU C N 1
ATOM 2443 C CA . LEU C 2 146 ? 223.625 251.352 205.992 1.00 32.18 146 LEU C CA 1
ATOM 2444 C C . LEU C 2 146 ? 222.436 250.433 205.762 1.00 32.18 146 LEU C C 1
ATOM 2445 O O . LEU C 2 146 ? 222.443 249.632 204.825 1.00 32.18 146 LEU C O 1
ATOM 2450 N N . SER C 2 147 ? 221.418 250.541 206.613 1.00 30.79 147 SER C N 1
ATOM 2451 C CA . SER C 2 147 ? 220.336 249.572 206.582 1.00 30.79 147 SER C CA 1
ATOM 2452 C C . SER C 2 147 ? 219.039 250.197 207.064 1.00 30.79 147 SER C C 1
ATOM 2453 O O . SER C 2 147 ? 219.039 251.082 207.921 1.00 30.79 147 SER C O 1
ATOM 2456 N N . ASP C 2 148 ? 217.929 249.715 206.502 1.00 32.30 148 ASP C N 1
ATOM 2457 C CA . ASP C 2 148 ? 216.604 249.914 207.067 1.00 32.30 148 ASP C CA 1
ATOM 2458 C C . ASP C 2 148 ? 216.211 248.789 208.001 1.00 32.30 148 ASP C C 1
ATOM 2459 O O . ASP C 2 148 ? 215.022 248.593 208.265 1.00 32.30 148 ASP C O 1
ATOM 2464 N N . THR C 2 149 ? 217.181 248.037 208.489 1.00 28.80 149 THR C N 1
ATOM 2465 C CA . THR C 2 149 ? 216.959 246.990 209.465 1.00 28.80 149 THR C CA 1
ATOM 2466 C C . THR C 2 149 ? 217.586 247.417 210.776 1.00 28.80 149 THR C C 1
ATOM 2467 O O . THR C 2 149 ? 218.759 247.793 210.814 1.00 28.80 149 THR C O 1
ATOM 2471 N N . ALA C 2 150 ? 216.799 247.368 211.838 1.00 27.86 150 ALA C N 1
ATOM 2472 C CA . ALA C 2 150 ? 217.218 247.843 213.142 1.00 27.86 150 ALA C CA 1
ATOM 2473 C C . ALA C 2 150 ? 217.814 246.702 213.944 1.00 27.86 150 ALA C C 1
ATOM 2474 O O . ALA C 2 150 ? 217.259 245.604 213.981 1.00 27.86 150 ALA C O 1
ATOM 2476 N N . PHE C 2 151 ? 218.932 246.975 214.595 1.00 26.19 151 PHE C N 1
ATOM 2477 C CA . PHE C 2 151 ? 219.698 245.970 215.302 1.00 26.19 151 PHE C CA 1
ATOM 2478 C C . PHE C 2 151 ? 219.614 246.224 216.796 1.00 26.19 151 PHE C C 1
ATOM 2479 O O . PHE C 2 151 ? 219.759 247.361 217.244 1.00 26.19 151 PHE C O 1
ATOM 2487 N N . PHE C 2 152 ? 219.387 245.171 217.567 1.00 25.27 152 PHE C N 1
ATOM 2488 C CA . PHE C 2 152 ? 219.590 245.225 219.004 1.00 25.27 152 PHE C CA 1
ATOM 2489 C C . PHE C 2 152 ? 220.491 244.081 219.428 1.00 25.27 152 PHE C C 1
ATOM 2490 O O . PHE C 2 152 ? 220.396 242.971 218.905 1.00 25.27 152 PHE C O 1
ATOM 2498 N N . PHE C 2 153 ? 221.384 244.383 220.361 1.00 24.75 153 PHE C N 1
ATOM 2499 C CA . PHE C 2 153 ? 222.402 243.463 220.836 1.00 24.75 153 PHE C CA 1
ATOM 2500 C C . PHE C 2 153 ? 222.256 243.311 222.337 1.00 24.75 153 PHE C C 1
ATOM 2501 O O . PHE C 2 153 ? 222.319 244.302 223.070 1.00 24.75 153 PHE C O 1
ATOM 2509 N N . LEU C 2 154 ? 222.080 242.073 222.792 1.00 25.48 154 LEU C N 1
ATOM 2510 C CA . LEU C 2 154 ? 221.753 241.793 224.186 1.00 25.48 154 LEU C CA 1
ATOM 2511 C C . LEU C 2 154 ? 222.506 240.568 224.674 1.00 25.48 154 LEU C C 1
ATOM 2512 O O . LEU C 2 154 ? 222.069 239.430 224.471 1.00 25.48 154 LEU C O 1
ATOM 2517 N N . PRO C 2 155 ? 223.651 240.761 225.317 1.00 25.17 155 PRO C N 1
ATOM 2518 C CA . PRO C 2 155 ? 224.349 239.630 225.927 1.00 25.17 155 PRO C CA 1
ATOM 2519 C C . PRO C 2 155 ? 223.617 239.104 227.150 1.00 25.17 155 PRO C C 1
ATOM 2520 O O . PRO C 2 155 ? 223.081 239.866 227.954 1.00 25.17 155 PRO C O 1
ATOM 2524 N N . VAL C 2 156 ? 223.601 237.785 227.282 1.00 25.10 156 VAL C N 1
ATOM 2525 C CA . VAL C 2 156 ? 222.940 237.097 228.377 1.00 25.10 156 VAL C CA 1
ATOM 2526 C C . VAL C 2 156 ? 223.928 236.104 228.964 1.00 25.10 156 VAL C C 1
ATOM 2527 O O . VAL C 2 156 ? 224.336 235.158 228.283 1.00 25.10 156 VAL C O 1
ATOM 2531 N N . ARG C 2 157 ? 224.320 236.316 230.214 1.00 26.16 157 ARG C N 1
ATOM 2532 C CA . ARG C 2 157 ? 225.149 235.355 230.927 1.00 26.16 157 ARG C CA 1
ATOM 2533 C C . ARG C 2 157 ? 224.245 234.367 231.640 1.00 26.16 157 ARG C C 1
ATOM 2534 O O . ARG C 2 157 ? 223.585 234.710 232.622 1.00 26.16 157 ARG C O 1
ATOM 2542 N N . VAL C 2 158 ? 224.213 233.145 231.136 1.00 25.76 158 VAL C N 1
ATOM 2543 C CA . VAL C 2 158 ? 223.520 232.052 231.799 1.00 25.76 158 VAL C CA 1
ATOM 2544 C C . VAL C 2 158 ? 224.464 231.416 232.805 1.00 25.76 158 VAL C C 1
ATOM 2545 O O . VAL C 2 158 ? 225.579 231.020 232.459 1.00 25.76 158 VAL C O 1
ATOM 2549 N N . GLY C 2 159 ? 224.028 231.338 234.056 1.00 26.39 159 GLY C N 1
ATOM 2550 C CA . GLY C 2 159 ? 224.735 230.567 235.053 1.00 26.39 159 GLY C CA 1
ATOM 2551 C C . GLY C 2 159 ? 224.110 229.194 235.198 1.00 26.39 159 GLY C C 1
ATOM 2552 O O . GLY C 2 159 ? 222.899 229.057 235.328 1.00 26.39 159 GLY C O 1
ATOM 2553 N N . LEU C 2 160 ? 224.962 228.179 235.184 1.00 27.21 160 LEU C N 1
ATOM 2554 C CA . LEU C 2 160 ? 224.503 226.805 235.204 1.00 27.21 160 LEU C CA 1
ATOM 2555 C C . LEU C 2 160 ? 225.565 225.936 235.847 1.00 27.21 160 LEU C C 1
ATOM 2556 O O . LEU C 2 160 ? 226.763 226.172 235.688 1.00 27.21 160 LEU C O 1
ATOM 2561 N N . LYS C 2 161 ? 225.107 224.940 236.590 1.00 27.43 161 LYS C N 1
ATOM 2562 C CA . LYS C 2 161 ? 225.991 223.949 237.176 1.00 27.43 161 LYS C CA 1
ATOM 2563 C C . LYS C 2 161 ? 226.334 222.905 236.132 1.00 27.43 161 LYS C C 1
ATOM 2564 O O . LYS C 2 161 ? 225.442 222.314 235.516 1.00 27.43 161 LYS C O 1
ATOM 2570 N N . VAL C 2 162 ? 227.623 222.681 235.934 1.00 29.13 162 VAL C N 1
ATOM 2571 C CA . VAL C 2 162 ? 228.119 221.706 234.983 1.00 29.13 162 VAL C CA 1
ATOM 2572 C C . VAL C 2 162 ? 228.882 220.647 235.752 1.00 29.13 162 VAL C C 1
ATOM 2573 O O . VAL C 2 162 ? 229.841 220.962 236.462 1.00 29.13 162 VAL C O 1
ATOM 2577 N N . ASP C 2 163 ? 228.452 219.401 235.623 1.00 31.33 163 ASP C N 1
ATOM 2578 C CA . ASP C 2 163 ? 229.228 218.249 236.043 1.00 31.33 163 ASP C CA 1
ATOM 2579 C C . ASP C 2 163 ? 229.643 217.516 234.782 1.00 31.33 163 ASP C C 1
ATOM 2580 O O . ASP C 2 163 ? 228.798 216.943 234.089 1.00 31.33 163 ASP C O 1
ATOM 2585 N N . ILE C 2 164 ? 230.942 217.544 234.481 1.00 31.12 164 ILE C N 1
ATOM 2586 C CA . ILE C 2 164 ? 231.429 216.998 233.224 1.00 31.12 164 ILE C CA 1
ATOM 2587 C C . ILE C 2 164 ? 231.289 215.491 233.152 1.00 31.12 164 ILE C C 1
ATOM 2588 O O . ILE C 2 164 ? 231.531 214.903 232.095 1.00 31.12 164 ILE C O 1
ATOM 2593 N N . ARG C 2 165 ? 230.910 214.852 234.251 1.00 32.18 165 ARG C N 1
ATOM 2594 C CA . ARG C 2 165 ? 230.528 213.454 234.219 1.00 32.18 165 ARG C CA 1
ATOM 2595 C C . ARG C 2 165 ? 229.177 213.240 233.560 1.00 32.18 165 ARG C C 1
ATOM 2596 O O . ARG C 2 165 ? 228.900 212.138 233.080 1.00 32.18 165 ARG C O 1
ATOM 2604 N N . ASN C 2 166 ? 228.331 214.266 233.538 1.00 34.44 166 ASN C N 1
ATOM 2605 C CA . ASN C 2 166 ? 227.058 214.223 232.820 1.00 34.44 166 ASN C CA 1
ATOM 2606 C C . ASN C 2 166 ? 226.767 215.619 232.292 1.00 34.44 166 ASN C C 1
ATOM 2607 O O . ASN C 2 166 ? 225.848 216.303 232.753 1.00 34.44 166 ASN C O 1
ATOM 2612 N N . PRO C 2 167 ? 227.551 216.079 231.315 1.00 32.90 167 PRO C N 1
ATOM 2613 C CA . PRO C 2 167 ? 227.564 217.426 230.754 1.00 32.90 167 PRO C CA 1
ATOM 2614 C C . PRO C 2 167 ? 226.359 217.707 229.860 1.00 32.90 167 PRO C C 1
ATOM 2615 O O . PRO C 2 167 ? 226.518 217.946 228.664 1.00 32.90 167 PRO C O 1
ATOM 2619 N N . GLY D 3 36 ? 270.576 198.605 116.619 1.00 53.51 36 GLY D N 1
ATOM 2620 C CA . GLY D 3 36 ? 270.715 199.467 115.411 1.00 53.51 36 GLY D CA 1
ATOM 2621 C C . GLY D 3 36 ? 270.961 200.921 115.750 1.00 53.51 36 GLY D C 1
ATOM 2622 O O . GLY D 3 36 ? 271.266 201.265 116.890 1.00 53.51 36 GLY D O 1
ATOM 2623 N N . GLY D 3 37 ? 270.830 201.772 114.741 1.00 51.34 37 GLY D N 1
ATOM 2624 C CA . GLY D 3 37 ? 270.991 203.194 114.930 1.00 51.34 37 GLY D CA 1
ATOM 2625 C C . GLY D 3 37 ? 269.736 203.974 114.609 1.00 51.34 37 GLY D C 1
ATOM 2626 O O . GLY D 3 37 ? 269.659 205.180 114.863 1.00 51.34 37 GLY D O 1
ATOM 2627 N N . LEU D 3 38 ? 268.742 203.294 114.050 1.00 49.22 38 LEU D N 1
ATOM 2628 C CA . LEU D 3 38 ? 267.478 203.926 113.700 1.00 49.22 38 LEU D CA 1
ATOM 2629 C C . LEU D 3 38 ? 266.673 204.186 114.962 1.00 49.22 38 LEU D C 1
ATOM 2630 O O . LEU D 3 38 ? 266.054 203.271 115.512 1.00 49.22 38 LEU D O 1
ATOM 2635 N N . GLU D 3 39 ? 266.660 205.436 115.415 1.00 50.49 39 GLU D N 1
ATOM 2636 C CA . GLU D 3 39 ? 265.921 205.779 116.620 1.00 50.49 39 GLU D CA 1
ATOM 2637 C C . GLU D 3 39 ? 264.426 205.558 116.457 1.00 50.49 39 GLU D C 1
ATOM 2638 O O . GLU D 3 39 ? 263.716 205.421 117.459 1.00 50.49 39 GLU D O 1
ATOM 2644 N N . GLY D 3 40 ? 263.939 205.511 115.227 1.00 48.70 40 GLY D N 1
ATOM 2645 C CA . GLY D 3 40 ? 262.530 205.371 114.950 1.00 48.70 40 GLY D CA 1
ATOM 2646 C C . GLY D 3 40 ? 262.046 203.960 114.762 1.00 48.70 40 GLY D C 1
ATOM 2647 O O . GLY D 3 40 ? 260.859 203.744 114.502 1.00 48.70 40 GLY D O 1
ATOM 2648 N N . ALA D 3 41 ? 262.938 202.984 114.882 1.00 47.98 41 ALA D N 1
ATOM 2649 C CA . ALA D 3 41 ? 262.570 201.577 114.913 1.00 47.98 41 ALA D CA 1
ATOM 2650 C C . ALA D 3 41 ? 263.187 200.880 116.114 1.00 47.98 41 ALA D C 1
ATOM 2651 O O . ALA D 3 41 ? 263.404 199.668 116.083 1.00 47.98 41 ALA D O 1
ATOM 2653 N N . GLU D 3 42 ? 263.481 201.633 117.159 1.00 49.54 42 GLU D N 1
ATOM 2654 C CA . GLU D 3 42 ? 264.085 201.120 118.369 1.00 49.54 42 GLU D CA 1
ATOM 2655 C C . GLU D 3 42 ? 263.238 201.567 119.546 1.00 49.54 42 GLU D C 1
ATOM 2656 O O . GLU D 3 42 ? 262.562 202.594 119.487 1.00 49.54 42 GLU D O 1
ATOM 2662 N N . ARG D 3 43 ? 263.270 200.784 120.613 1.00 47.74 43 ARG D N 1
ATOM 2663 C CA . ARG D 3 43 ? 262.603 201.147 121.849 1.00 47.74 43 ARG D CA 1
ATOM 2664 C C . ARG D 3 43 ? 263.522 201.890 122.800 1.00 47.74 43 ARG D C 1
ATOM 2665 O O . ARG D 3 43 ? 263.271 201.904 124.007 1.00 47.74 43 ARG D O 1
ATOM 2673 N N . ASN D 3 44 ? 264.581 202.499 122.276 1.00 49.86 44 ASN D N 1
ATOM 2674 C CA . ASN D 3 44 ? 265.566 203.177 123.104 1.00 49.86 44 ASN D CA 1
ATOM 2675 C C . ASN D 3 44 ? 265.048 204.500 123.626 1.00 49.86 44 ASN D C 1
ATOM 2676 O O . ASN D 3 44 ? 265.336 204.873 124.767 1.00 49.86 44 ASN D O 1
ATOM 2681 N N . THR D 3 45 ? 264.293 205.211 122.807 1.00 48.65 45 THR D N 1
ATOM 2682 C CA . THR D 3 45 ? 263.856 206.548 123.143 1.00 48.65 45 THR D CA 1
ATOM 2683 C C . THR D 3 45 ? 262.683 206.516 124.105 1.00 48.65 45 THR D C 1
ATOM 2684 O O . THR D 3 45 ? 261.955 205.528 124.216 1.00 48.65 45 THR D O 1
ATOM 2688 N N . ARG D 3 46 ? 262.531 207.617 124.827 1.00 45.99 46 ARG D N 1
ATOM 2689 C CA . ARG D 3 46 ? 261.384 207.800 125.699 1.00 45.99 46 ARG D CA 1
ATOM 2690 C C . ARG D 3 46 ? 260.087 207.840 124.910 1.00 45.99 46 ARG D C 1
ATOM 2691 O O . ARG D 3 46 ? 259.027 207.483 125.431 1.00 45.99 46 ARG D O 1
ATOM 2699 N N . GLU D 3 47 ? 260.156 208.278 123.658 1.00 47.26 47 GLU D N 1
ATOM 2700 C CA . GLU D 3 47 ? 258.964 208.424 122.841 1.00 47.26 47 GLU D CA 1
ATOM 2701 C C . GLU D 3 47 ? 258.470 207.098 122.282 1.00 47.26 47 GLU D C 1
ATOM 2702 O O . GLU D 3 47 ? 257.259 206.910 122.126 1.00 47.26 47 GLU D O 1
ATOM 2708 N N . MET D 3 48 ? 259.379 206.180 121.963 1.00 46.50 48 MET D N 1
ATOM 2709 C CA . MET D 3 48 ? 259.049 204.980 121.214 1.00 46.50 48 MET D CA 1
ATOM 2710 C C . MET D 3 48 ? 259.096 203.704 122.042 1.00 46.50 48 MET D C 1
ATOM 2711 O O . MET D 3 48 ? 258.891 202.620 121.489 1.00 46.50 48 MET D O 1
ATOM 2716 N N . PHE D 3 49 ? 259.384 203.802 123.337 1.00 46.28 49 PHE D N 1
ATOM 2717 C CA . PHE D 3 49 ? 259.485 202.625 124.194 1.00 46.28 49 PHE D CA 1
ATOM 2718 C C . PHE D 3 49 ? 258.178 201.849 124.246 1.00 46.28 49 PHE D C 1
ATOM 2719 O O . PHE D 3 49 ? 258.171 200.620 124.123 1.00 46.28 49 PHE D O 1
ATOM 2727 N N . ARG D 3 50 ? 257.062 202.547 124.430 1.00 46.45 50 ARG D N 1
ATOM 2728 C CA . ARG D 3 50 ? 255.776 201.879 124.570 1.00 46.45 50 ARG D CA 1
ATOM 2729 C C . ARG D 3 50 ? 255.185 201.458 123.236 1.00 46.45 50 ARG D C 1
ATOM 2730 O O . ARG D 3 50 ? 254.366 200.536 123.191 1.00 46.45 50 ARG D O 1
ATOM 2738 N N . TRP D 3 51 ? 255.564 202.116 122.152 1.00 45.46 51 TRP D N 1
ATOM 2739 C CA . TRP D 3 51 ? 255.018 201.803 120.837 1.00 45.46 51 TRP D CA 1
ATOM 2740 C C . TRP D 3 51 ? 255.582 200.472 120.367 1.00 45.46 51 TRP D C 1
ATOM 2741 O O . TRP D 3 51 ? 256.671 200.405 119.800 1.00 45.46 51 TRP D O 1
ATOM 2752 N N . THR D 3 52 ? 254.819 199.407 120.587 1.00 47.55 52 THR D N 1
ATOM 2753 C CA . THR D 3 52 ? 255.201 198.049 120.215 1.00 47.55 52 THR D CA 1
ATOM 2754 C C . THR D 3 52 ? 254.032 197.409 119.485 1.00 47.55 52 THR D C 1
ATOM 2755 O O . THR D 3 52 ? 253.250 196.649 120.067 1.00 47.55 52 THR D O 1
ATOM 2759 N N . PRO D 3 53 ? 253.876 197.714 118.203 1.00 49.22 53 PRO D N 1
ATOM 2760 C CA . PRO D 3 53 ? 252.720 197.220 117.462 1.00 49.22 53 PRO D CA 1
ATOM 2761 C C . PRO D 3 53 ? 252.889 195.764 117.076 1.00 49.22 53 PRO D C 1
ATOM 2762 O O . PRO D 3 53 ? 254.002 195.281 116.862 1.00 49.22 53 PRO D O 1
ATOM 2766 N N . ALA D 3 54 ? 251.765 195.067 116.994 1.00 53.97 54 ALA D N 1
ATOM 2767 C CA . ALA D 3 54 ? 251.780 193.659 116.649 1.00 53.97 54 ALA D CA 1
ATOM 2768 C C . ALA D 3 54 ? 252.042 193.465 115.162 1.00 53.97 54 ALA D C 1
ATOM 2769 O O . ALA D 3 54 ? 251.650 194.281 114.326 1.00 53.97 54 ALA D O 1
ATOM 2771 N N . ILE D 3 55 ? 252.734 192.375 114.840 1.00 56.03 55 ILE D N 1
ATOM 2772 C CA . ILE D 3 55 ? 252.887 191.931 113.457 1.00 56.03 55 ILE D CA 1
ATOM 2773 C C . ILE D 3 55 ? 251.661 191.084 113.135 1.00 56.03 55 ILE D C 1
ATOM 2774 O O . ILE D 3 55 ? 251.578 189.918 113.521 1.00 56.03 55 ILE D O 1
ATOM 2779 N N . ILE D 3 56 ? 250.697 191.677 112.443 1.00 56.54 56 ILE D N 1
ATOM 2780 C CA . ILE D 3 56 ? 249.387 191.077 112.238 1.00 56.54 56 ILE D CA 1
ATOM 2781 C C . ILE D 3 56 ? 249.095 191.032 110.749 1.00 56.54 56 ILE D C 1
ATOM 2782 O O . ILE D 3 56 ? 249.208 192.049 110.054 1.00 56.54 56 ILE D O 1
ATOM 2787 N N . SER D 3 57 ? 248.718 189.854 110.269 1.00 58.22 57 SER D N 1
ATOM 2788 C CA . SER D 3 57 ? 248.400 189.678 108.869 1.00 58.22 57 SER D CA 1
ATOM 2789 C C . SER D 3 57 ? 247.210 190.555 108.488 1.00 58.22 57 SER D C 1
ATOM 2790 O O . SER D 3 57 ? 246.320 190.793 109.306 1.00 58.22 57 SER D O 1
ATOM 2793 N N . PRO D 3 58 ? 247.165 191.046 107.252 1.00 57.40 58 PRO D N 1
ATOM 2794 C CA . PRO D 3 58 ? 246.011 191.858 106.847 1.00 57.40 58 PRO D CA 1
ATOM 2795 C C . PRO D 3 58 ? 244.698 191.138 107.069 1.00 57.40 58 PRO D C 1
ATOM 2796 O O . PRO D 3 58 ? 243.802 191.651 107.748 1.00 57.40 58 PRO D O 1
ATOM 2800 N N . ASP D 3 59 ? 244.577 189.930 106.524 1.00 58.44 59 ASP D N 1
ATOM 2801 C CA . ASP D 3 59 ? 243.370 189.146 106.708 1.00 58.44 59 ASP D CA 1
ATOM 2802 C C . ASP D 3 59 ? 243.074 188.903 108.174 1.00 58.44 59 ASP D C 1
ATOM 2803 O O . ASP D 3 59 ? 241.904 188.803 108.552 1.00 58.44 59 ASP D O 1
ATOM 2808 N N . GLN D 3 60 ? 244.103 188.862 109.016 1.00 57.67 60 GLN D N 1
ATOM 2809 C CA . GLN D 3 60 ? 243.874 188.717 110.444 1.00 57.67 60 GLN D CA 1
ATOM 2810 C C . GLN D 3 60 ? 243.353 190.010 111.051 1.00 57.67 60 GLN D C 1
ATOM 2811 O O . GLN D 3 60 ? 242.570 189.971 112.006 1.00 57.67 60 GLN D O 1
ATOM 2817 N N . GLN D 3 61 ? 243.754 191.157 110.503 1.00 56.44 61 GLN D N 1
ATOM 2818 C CA . GLN D 3 61 ? 243.129 192.417 110.888 1.00 56.44 61 GLN D CA 1
ATOM 2819 C C . GLN D 3 61 ? 241.654 192.420 110.531 1.00 56.44 61 GLN D C 1
ATOM 2820 O O . GLN D 3 61 ? 240.802 192.750 111.361 1.00 56.44 61 GLN D O 1
ATOM 2826 N N . ILE D 3 62 ? 241.333 192.061 109.291 1.00 56.36 62 ILE D N 1
ATOM 2827 C CA . ILE D 3 62 ? 239.937 192.031 108.879 1.00 56.36 62 ILE D CA 1
ATOM 2828 C C . ILE D 3 62 ? 239.138 191.076 109.754 1.00 56.36 62 ILE D C 1
ATOM 2829 O O . ILE D 3 62 ? 237.997 191.365 110.128 1.00 56.36 62 ILE D O 1
ATOM 2834 N N . ALA D 3 63 ? 239.708 189.924 110.087 1.00 56.26 63 ALA D N 1
ATOM 2835 C CA . ALA D 3 63 ? 238.954 188.941 110.849 1.00 56.26 63 ALA D CA 1
ATOM 2836 C C . ALA D 3 63 ? 238.755 189.395 112.285 1.00 56.26 63 ALA D C 1
ATOM 2837 O O . ALA D 3 63 ? 237.647 189.320 112.825 1.00 56.26 63 ALA D O 1
ATOM 2839 N N . GLN D 3 64 ? 239.815 189.883 112.915 1.00 57.28 64 GLN D N 1
ATOM 2840 C CA . GLN D 3 64 ? 239.784 190.168 114.339 1.00 57.28 64 GLN D CA 1
ATOM 2841 C C . GLN D 3 64 ? 239.048 191.460 114.649 1.00 57.28 64 GLN D C 1
ATOM 2842 O O . GLN D 3 64 ? 238.284 191.517 115.616 1.00 57.28 64 GLN D O 1
ATOM 2848 N N . ASP D 3 65 ? 239.262 192.500 113.849 1.00 54.14 65 ASP D N 1
ATOM 2849 C CA . ASP D 3 65 ? 238.545 193.754 114.029 1.00 54.14 65 ASP D CA 1
ATOM 2850 C C . ASP D 3 65 ? 237.314 193.821 113.128 1.00 54.14 65 ASP D C 1
ATOM 2851 O O . ASP D 3 65 ? 236.189 193.596 113.583 1.00 54.14 65 ASP D O 1
ATOM 2856 N N . GLY D 3 66 ? 237.520 194.108 111.849 1.00 52.42 66 GLY D N 1
ATOM 2857 C CA . GLY D 3 66 ? 236.514 193.917 110.826 1.00 52.42 66 GLY D CA 1
ATOM 2858 C C . GLY D 3 66 ? 235.163 194.536 111.084 1.00 52.42 66 GLY D C 1
ATOM 2859 O O . GLY D 3 66 ? 235.008 195.758 111.033 1.00 52.42 66 GLY D O 1
ATOM 2860 N N . THR D 3 67 ? 234.172 193.687 111.365 1.00 51.88 67 THR D N 1
ATOM 2861 C CA . THR D 3 67 ? 232.784 194.132 111.355 1.00 51.88 67 THR D CA 1
ATOM 2862 C C . THR D 3 67 ? 232.586 195.386 112.184 1.00 51.88 67 THR D C 1
ATOM 2863 O O . THR D 3 67 ? 231.710 196.201 111.877 1.00 51.88 67 THR D O 1
ATOM 2867 N N . LEU D 3 68 ? 233.388 195.564 113.228 1.00 48.67 68 LEU D N 1
ATOM 2868 C CA . LEU D 3 68 ? 233.277 196.763 114.034 1.00 48.67 68 LEU D CA 1
ATOM 2869 C C . LEU D 3 68 ? 233.669 197.992 113.240 1.00 48.67 68 LEU D C 1
ATOM 2870 O O . LEU D 3 68 ? 233.109 199.068 113.462 1.00 48.67 68 LEU D O 1
ATOM 2875 N N . ALA D 3 69 ? 234.557 197.836 112.264 1.00 48.83 69 ALA D N 1
ATOM 2876 C CA . ALA D 3 69 ? 234.875 198.939 111.373 1.00 48.83 69 ALA D CA 1
ATOM 2877 C C . ALA D 3 69 ? 233.692 199.286 110.487 1.00 48.83 69 ALA D C 1
ATOM 2878 O O . ALA D 3 69 ? 233.391 200.464 110.281 1.00 48.83 69 ALA D O 1
ATOM 2880 N N . LEU D 3 70 ? 233.000 198.276 109.971 1.00 50.75 70 LEU D N 1
ATOM 2881 C CA . LEU D 3 70 ? 231.816 198.518 109.158 1.00 50.75 70 LEU D CA 1
ATOM 2882 C C . LEU D 3 70 ? 230.744 199.235 109.958 1.00 50.75 70 LEU D C 1
ATOM 2883 O O . LEU D 3 70 ? 230.128 200.199 109.484 1.00 50.75 70 LEU D O 1
ATOM 2888 N N . SER D 3 71 ? 230.501 198.764 111.176 1.00 49.11 71 SER D N 1
ATOM 2889 C CA . SER D 3 71 ? 229.452 199.350 111.988 1.00 49.11 71 SER D CA 1
ATOM 2890 C C . SER D 3 71 ? 229.806 200.767 112.387 1.00 49.11 71 SER D C 1
ATOM 2891 O O . SER D 3 71 ? 228.957 201.659 112.338 1.00 49.11 71 SER D O 1
ATOM 2894 N N . ARG D 3 72 ? 231.062 201.003 112.748 1.00 46.87 72 ARG D N 1
ATOM 2895 C CA . ARG D 3 72 ? 231.470 202.342 113.134 1.00 46.87 72 ARG D CA 1
ATOM 2896 C C . ARG D 3 72 ? 231.445 203.289 111.945 1.00 46.87 72 ARG D C 1
ATOM 2897 O O . ARG D 3 72 ? 231.081 204.459 112.086 1.00 46.87 72 ARG D O 1
ATOM 2905 N N . ALA D 3 73 ? 231.788 202.795 110.761 1.00 47.74 73 ALA D N 1
ATOM 2906 C CA . ALA D 3 73 ? 231.770 203.637 109.579 1.00 47.74 73 ALA D CA 1
ATOM 2907 C C . ALA D 3 73 ? 230.350 204.013 109.181 1.00 47.74 73 ALA D C 1
ATOM 2908 O O . ALA D 3 73 ? 230.069 205.184 108.899 1.00 47.74 73 ALA D O 1
ATOM 2910 N N . GLN D 3 74 ? 229.436 203.044 109.153 1.00 50.21 74 GLN D N 1
ATOM 2911 C CA . GLN D 3 74 ? 228.065 203.381 108.798 1.00 50.21 74 GLN D CA 1
ATOM 2912 C C . GLN D 3 74 ? 227.395 204.184 109.905 1.00 50.21 74 GLN D C 1
ATOM 2913 O O . GLN D 3 74 ? 226.481 204.965 109.629 1.00 50.21 74 GLN D O 1
ATOM 2919 N N . ASP D 3 75 ? 227.832 204.019 111.153 1.00 48.34 75 ASP D N 1
ATOM 2920 C CA . ASP D 3 75 ? 227.339 204.867 112.231 1.00 48.34 75 ASP D CA 1
ATOM 2921 C C . ASP D 3 75 ? 227.766 206.313 112.038 1.00 48.34 75 ASP D C 1
ATOM 2922 O O . ASP D 3 75 ? 226.945 207.231 112.120 1.00 48.34 75 ASP D O 1
ATOM 2927 N N . ILE D 3 76 ? 229.058 206.538 111.806 1.00 45.92 76 ILE D N 1
ATOM 2928 C CA . ILE D 3 76 ? 229.558 207.900 111.668 1.00 45.92 76 ILE D CA 1
ATOM 2929 C C . ILE D 3 76 ? 228.985 208.545 110.419 1.00 45.92 76 ILE D C 1
ATOM 2930 O O . ILE D 3 76 ? 228.749 209.757 110.382 1.00 45.92 76 ILE D O 1
ATOM 2935 N N . VAL D 3 77 ? 228.774 207.757 109.370 1.00 47.47 77 VAL D N 1
ATOM 2936 C CA . VAL D 3 77 ? 228.166 208.295 108.161 1.00 47.47 77 VAL D CA 1
ATOM 2937 C C . VAL D 3 77 ? 226.722 208.695 108.417 1.00 47.47 77 VAL D C 1
ATOM 2938 O O . VAL D 3 77 ? 226.250 209.723 107.919 1.00 47.47 77 VAL D O 1
ATOM 2942 N N . GLN D 3 78 ? 226.000 207.897 109.186 1.00 48.66 78 GLN D N 1
ATOM 2943 C CA . GLN D 3 78 ? 224.581 208.118 109.403 1.00 48.66 78 GLN D CA 1
ATOM 2944 C C . GLN D 3 78 ? 224.291 209.063 110.555 1.00 48.66 78 GLN D C 1
ATOM 2945 O O . GLN D 3 78 ? 223.119 209.303 110.857 1.00 48.66 78 GLN D O 1
ATOM 2951 N N . ASN D 3 79 ? 225.315 209.593 111.203 1.00 46.42 79 ASN D N 1
ATOM 2952 C CA . ASN D 3 79 ? 225.122 210.462 112.349 1.00 46.42 79 ASN D CA 1
ATOM 2953 C C . ASN D 3 79 ? 225.974 211.719 112.302 1.00 46.42 79 ASN D C 1
ATOM 2954 O O . ASN D 3 79 ? 225.939 212.500 113.256 1.00 46.42 79 ASN D O 1
ATOM 2959 N N . ASP D 3 80 ? 226.750 211.927 111.247 1.00 45.95 80 ASP D N 1
ATOM 2960 C CA . ASP D 3 80 ? 227.540 213.134 111.061 1.00 45.95 80 ASP D CA 1
ATOM 2961 C C . ASP D 3 80 ? 227.288 213.651 109.654 1.00 45.95 80 ASP D C 1
ATOM 2962 O O . ASP D 3 80 ? 227.327 212.879 108.690 1.00 45.95 80 ASP D O 1
ATOM 2967 N N . GLY D 3 81 ? 227.005 214.949 109.543 1.00 44.87 81 GLY D N 1
ATOM 2968 C CA . GLY D 3 81 ? 226.755 215.545 108.243 1.00 44.87 81 GLY D CA 1
ATOM 2969 C C . GLY D 3 81 ? 227.984 215.620 107.370 1.00 44.87 81 GLY D C 1
ATOM 2970 O O . GLY D 3 81 ? 227.882 215.572 106.143 1.00 44.87 81 GLY D O 1
ATOM 2971 N N . TYR D 3 82 ? 229.158 215.723 107.980 1.00 42.60 82 TYR D N 1
ATOM 2972 C CA . TYR D 3 82 ? 230.380 215.844 107.200 1.00 42.60 82 TYR D CA 1
ATOM 2973 C C . TYR D 3 82 ? 230.724 214.542 106.494 1.00 42.60 82 TYR D C 1
ATOM 2974 O O . TYR D 3 82 ? 231.084 214.546 105.314 1.00 42.60 82 TYR D O 1
ATOM 2983 N N . ALA D 3 83 ? 230.609 213.417 107.193 1.00 45.62 83 ALA D N 1
ATOM 2984 C CA . ALA D 3 83 ? 230.874 212.130 106.566 1.00 45.62 83 ALA D CA 1
ATOM 2985 C C . ALA D 3 83 ? 229.828 211.791 105.510 1.00 45.62 83 ALA D C 1
ATOM 2986 O O . ALA D 3 83 ? 230.161 211.268 104.440 1.00 45.62 83 ALA D O 1
ATOM 2988 N N . PHE D 3 84 ? 228.558 212.055 105.802 1.00 47.07 84 PHE D N 1
ATOM 2989 C CA . PHE D 3 84 ? 227.516 211.865 104.803 1.00 47.07 84 PHE D CA 1
ATOM 2990 C C . PHE D 3 84 ? 227.797 212.696 103.559 1.00 47.07 84 PHE D C 1
ATOM 2991 O O . PHE D 3 84 ? 227.674 212.208 102.425 1.00 47.07 84 PHE D O 1
ATOM 2999 N N . GLY D 3 85 ? 228.194 213.952 103.752 1.00 47.32 85 GLY D N 1
ATOM 3000 C CA . GLY D 3 85 ? 228.576 214.775 102.623 1.00 47.32 85 GLY D CA 1
ATOM 3001 C C . GLY D 3 85 ? 229.767 214.218 101.875 1.00 47.32 85 GLY D C 1
ATOM 3002 O O . GLY D 3 85 ? 229.852 214.336 100.655 1.00 47.32 85 GLY D O 1
ATOM 3003 N N . ALA D 3 86 ? 230.716 213.627 102.599 1.00 47.73 86 ALA D N 1
ATOM 3004 C CA . ALA D 3 86 ? 231.864 213.007 101.949 1.00 47.73 86 ALA D CA 1
ATOM 3005 C C . ALA D 3 86 ? 231.434 211.859 101.056 1.00 47.73 86 ALA D C 1
ATOM 3006 O O . ALA D 3 86 ? 231.939 211.701 99.939 1.00 47.73 86 ALA D O 1
ATOM 3008 N N . VAL D 3 87 ? 230.513 211.035 101.544 1.00 49.64 87 VAL D N 1
ATOM 3009 C CA . VAL D 3 87 ? 229.997 209.941 100.730 1.00 49.64 87 VAL D CA 1
ATOM 3010 C C . VAL D 3 87 ? 229.341 210.494 99.477 1.00 49.64 87 VAL D C 1
ATOM 3011 O O . VAL D 3 87 ? 229.553 209.991 98.365 1.00 49.64 87 VAL D O 1
ATOM 3015 N N . ALA D 3 88 ? 228.527 211.533 99.641 1.00 50.37 88 ALA D N 1
ATOM 3016 C CA . ALA D 3 88 ? 227.885 212.146 98.487 1.00 50.37 88 ALA D CA 1
ATOM 3017 C C . ALA D 3 88 ? 228.914 212.698 97.514 1.00 50.37 88 ALA D C 1
ATOM 3018 O O . ALA D 3 88 ? 228.746 212.596 96.296 1.00 50.37 88 ALA D O 1
ATOM 3020 N N . ILE D 3 89 ? 229.977 213.303 98.032 1.00 49.68 89 ILE D N 1
ATOM 3021 C CA . ILE D 3 89 ? 231.006 213.880 97.177 1.00 49.68 89 ILE D CA 1
ATOM 3022 C C . ILE D 3 89 ? 231.715 212.796 96.390 1.00 49.68 89 ILE D C 1
ATOM 3023 O O . ILE D 3 89 ? 232.064 212.987 95.222 1.00 49.68 89 ILE D O 1
ATOM 3028 N N . HIS D 3 90 ? 231.965 211.651 97.019 1.00 51.22 90 HIS D N 1
ATOM 3029 C CA . HIS D 3 90 ? 232.511 210.519 96.284 1.00 51.22 90 HIS D CA 1
ATOM 3030 C C . HIS D 3 90 ? 231.573 210.095 95.164 1.00 51.22 90 HIS D C 1
ATOM 3031 O O . HIS D 3 90 ? 231.981 209.965 94.006 1.00 51.22 90 HIS D O 1
ATOM 3038 N N . ARG D 3 91 ? 230.303 209.869 95.495 1.00 53.11 91 ARG D N 1
ATOM 3039 C CA . ARG D 3 91 ? 229.348 209.430 94.483 1.00 53.11 91 ARG D CA 1
ATOM 3040 C C . ARG D 3 91 ? 229.271 210.408 93.318 1.00 53.11 91 ARG D C 1
ATOM 3041 O O . ARG D 3 91 ? 229.221 209.995 92.155 1.00 53.11 91 ARG D O 1
ATOM 3049 N N . ASP D 3 92 ? 229.264 211.708 93.608 1.00 53.77 92 ASP D N 1
ATOM 3050 C CA . ASP D 3 92 ? 229.060 212.711 92.571 1.00 53.77 92 ASP D CA 1
ATOM 3051 C C . ASP D 3 92 ? 230.338 213.066 91.829 1.00 53.77 92 ASP D C 1
ATOM 3052 O O . ASP D 3 92 ? 230.275 213.559 90.699 1.00 53.77 92 ASP D O 1
ATOM 3057 N N . SER D 3 93 ? 231.493 212.841 92.440 1.00 53.48 93 SER D N 1
ATOM 3058 C CA . SER D 3 93 ? 232.768 213.128 91.805 1.00 53.48 93 SER D CA 1
ATOM 3059 C C . SER D 3 93 ? 233.251 211.961 90.967 1.00 53.48 93 SER D C 1
ATOM 3060 O O . SER D 3 93 ? 233.783 212.155 89.870 1.00 53.48 93 SER D O 1
ATOM 3063 N N . VAL D 3 94 ? 233.069 210.751 91.479 1.00 54.28 94 VAL D N 1
ATOM 3064 C CA . VAL D 3 94 ? 233.480 209.554 90.766 1.00 54.28 94 VAL D CA 1
ATOM 3065 C C . VAL D 3 94 ? 232.522 209.255 89.629 1.00 54.28 94 VAL D C 1
ATOM 3066 O O . VAL D 3 94 ? 232.942 208.982 88.501 1.00 54.28 94 VAL D O 1
ATOM 3070 N N . VAL D 3 95 ? 231.229 209.315 89.907 1.00 56.50 95 VAL D N 1
ATOM 3071 C CA . VAL D 3 95 ? 230.193 208.898 88.975 1.00 56.50 95 VAL D CA 1
ATOM 3072 C C . VAL D 3 95 ? 229.431 210.099 88.441 1.00 56.50 95 VAL D C 1
ATOM 3073 O O . VAL D 3 95 ? 229.440 210.368 87.238 1.00 56.50 95 VAL D O 1
ATOM 3077 N N . GLY D 3 96 ? 228.776 210.843 89.323 1.00 57.17 96 GLY D N 1
ATOM 3078 C CA . GLY D 3 96 ? 227.998 211.988 88.911 1.00 57.17 96 GLY D CA 1
ATOM 3079 C C . GLY D 3 96 ? 226.565 211.639 88.589 1.00 57.17 96 GLY D C 1
ATOM 3080 O O . GLY D 3 96 ? 225.991 210.712 89.164 1.00 57.17 96 GLY D O 1
ATOM 3081 N N . SER D 3 97 ? 225.986 212.379 87.655 1.00 59.05 97 SER D N 1
ATOM 3082 C CA . SER D 3 97 ? 224.592 212.215 87.284 1.00 59.05 97 SER D CA 1
ATOM 3083 C C . SER D 3 97 ? 224.383 211.155 86.220 1.00 59.05 97 SER D C 1
ATOM 3084 O O . SER D 3 97 ? 223.247 210.720 86.013 1.00 59.05 97 SER D O 1
ATOM 3087 N N . GLN D 3 98 ? 225.446 210.723 85.556 1.00 61.68 98 GLN D N 1
ATOM 3088 C CA . GLN D 3 98 ? 225.336 209.784 84.459 1.00 61.68 98 GLN D CA 1
ATOM 3089 C C . GLN D 3 98 ? 226.583 208.924 84.454 1.00 61.68 98 GLN D C 1
ATOM 3090 O O . GLN D 3 98 ? 227.627 209.306 84.982 1.00 61.68 98 GLN D O 1
ATOM 3096 N N . TYR D 3 99 ? 226.458 207.742 83.864 1.00 61.28 99 TYR D N 1
ATOM 3097 C CA . TYR D 3 99 ? 227.581 206.857 83.694 1.00 61.28 99 TYR D CA 1
ATOM 3098 C C . TYR D 3 99 ? 227.375 206.163 82.348 1.00 61.28 99 TYR D C 1
ATOM 3099 O O . TYR D 3 99 ? 226.762 205.108 82.230 1.00 61.28 99 TYR D O 1
ATOM 3108 N N . LYS D 3 100 ? 227.900 206.789 81.306 1.00 64.50 100 LYS D N 1
ATOM 3109 C CA . LYS D 3 100 ? 227.633 206.349 79.947 1.00 64.50 100 LYS D CA 1
ATOM 3110 C C . LYS D 3 100 ? 228.727 205.436 79.424 1.00 64.50 100 LYS D C 1
ATOM 3111 O O . LYS D 3 100 ? 229.908 205.604 79.734 1.00 64.50 100 LYS D O 1
ATOM 3117 N N . LEU D 3 101 ? 228.318 204.462 78.625 1.00 68.29 101 LEU D N 1
ATOM 3118 C CA . LEU D 3 101 ? 229.262 203.567 77.981 1.00 68.29 101 LEU D CA 1
ATOM 3119 C C . LEU D 3 101 ? 229.928 204.247 76.794 1.00 68.29 101 LEU D C 1
ATOM 3120 O O . LEU D 3 101 ? 229.276 204.960 76.025 1.00 68.29 101 LEU D O 1
ATOM 3125 N N . ASN D 3 102 ? 231.235 204.033 76.649 1.00 70.16 102 ASN D N 1
ATOM 3126 C CA . ASN D 3 102 ? 231.973 204.379 75.436 1.00 70.16 102 ASN D CA 1
ATOM 3127 C C . ASN D 3 102 ? 232.793 203.151 75.076 1.00 70.16 102 ASN D C 1
ATOM 3128 O O . ASN D 3 102 ? 233.907 202.972 75.569 1.00 70.16 102 ASN D O 1
ATOM 3133 N N . SER D 3 103 ? 232.235 202.302 74.225 1.00 72.43 103 SER D N 1
ATOM 3134 C CA . SER D 3 103 ? 232.893 201.054 73.882 1.00 72.43 103 SER D CA 1
ATOM 3135 C C . SER D 3 103 ? 234.128 201.311 73.032 1.00 72.43 103 SER D C 1
ATOM 3136 O O . SER D 3 103 ? 234.117 202.138 72.117 1.00 72.43 103 SER D O 1
ATOM 3139 N N . LYS D 3 104 ? 235.202 200.594 73.345 1.00 73.06 104 LYS D N 1
ATOM 3140 C CA . LYS D 3 104 ? 236.470 200.700 72.628 1.00 73.06 104 LYS D CA 1
ATOM 3141 C C . LYS D 3 104 ? 236.875 199.308 72.168 1.00 73.06 104 LYS D C 1
ATOM 3142 O O . LYS D 3 104 ? 237.823 198.713 72.693 1.00 73.06 104 LYS D O 1
ATOM 3148 N N . PRO D 3 105 ? 236.161 198.750 71.196 1.00 75.68 105 PRO D N 1
ATOM 3149 C CA . PRO D 3 105 ? 236.521 197.427 70.680 1.00 75.68 105 PRO D CA 1
ATOM 3150 C C . PRO D 3 105 ? 237.905 197.448 70.056 1.00 75.68 105 PRO D C 1
ATOM 3151 O O . PRO D 3 105 ? 238.174 198.204 69.120 1.00 75.68 105 PRO D O 1
ATOM 3155 N N . ASN D 3 106 ? 238.791 196.608 70.586 1.00 77.85 106 ASN D N 1
ATOM 3156 C CA . ASN D 3 106 ? 240.174 196.550 70.123 1.00 77.85 106 ASN D CA 1
ATOM 3157 C C . ASN D 3 106 ? 240.190 195.814 68.788 1.00 77.85 106 ASN D C 1
ATOM 3158 O O . ASN D 3 106 ? 240.453 194.614 68.695 1.00 77.85 106 ASN D O 1
ATOM 3163 N N . SER D 3 107 ? 239.895 196.569 67.730 1.00 78.88 107 SER D N 1
ATOM 3164 C CA . SER D 3 107 ? 239.780 195.982 66.400 1.00 78.88 107 SER D CA 1
ATOM 3165 C C . SER D 3 107 ? 241.044 195.244 65.986 1.00 78.88 107 SER D C 1
ATOM 3166 O O . SER D 3 107 ? 240.979 194.309 65.181 1.00 78.88 107 SER D O 1
ATOM 3169 N N . LEU D 3 108 ? 242.199 195.644 66.516 1.00 79.63 108 LEU D N 1
ATOM 3170 C CA . LEU D 3 108 ? 243.457 195.079 66.044 1.00 79.63 108 LEU D CA 1
ATOM 3171 C C . LEU D 3 108 ? 243.598 193.620 66.446 1.00 79.63 108 LEU D C 1
ATOM 3172 O O . LEU D 3 108 ? 243.803 192.748 65.594 1.00 79.63 108 LEU D O 1
ATOM 3177 N N . VAL D 3 109 ? 243.502 193.336 67.744 1.00 78.88 109 VAL D N 1
ATOM 3178 C CA . VAL D 3 109 ? 243.647 191.963 68.203 1.00 78.88 109 VAL D CA 1
ATOM 3179 C C . VAL D 3 109 ? 242.489 191.098 67.738 1.00 78.88 109 VAL D C 1
ATOM 3180 O O . VAL D 3 109 ? 242.651 189.881 67.592 1.00 78.88 109 VAL D O 1
ATOM 3184 N N . LEU D 3 110 ? 241.328 191.696 67.491 1.00 78.64 110 LEU D N 1
ATOM 3185 C CA . LEU D 3 110 ? 240.246 190.978 66.839 1.00 78.64 110 LEU D CA 1
ATOM 3186 C C . LEU D 3 110 ? 240.530 190.747 65.364 1.00 78.64 110 LEU D C 1
ATOM 3187 O O . LEU D 3 110 ? 239.828 189.954 64.726 1.00 78.64 110 LEU D O 1
ATOM 3192 N N . GLY D 3 111 ? 241.533 191.423 64.808 1.00 79.94 111 GLY D N 1
ATOM 3193 C CA . GLY D 3 111 ? 241.769 191.349 63.383 1.00 79.94 111 GLY D CA 1
ATOM 3194 C C . GLY D 3 111 ? 240.644 191.920 62.563 1.00 79.94 111 GLY D C 1
ATOM 3195 O O . GLY D 3 111 ? 240.461 191.523 61.410 1.00 79.94 111 GLY D O 1
ATOM 3196 N N . ALA D 3 112 ? 239.887 192.839 63.128 1.00 80.74 112 ALA D N 1
ATOM 3197 C CA . ALA D 3 112 ? 238.711 193.373 62.473 1.00 80.74 112 ALA D CA 1
ATOM 3198 C C . ALA D 3 112 ? 239.097 194.340 61.359 1.00 80.74 112 ALA D C 1
ATOM 3199 O O . ALA D 3 112 ? 240.177 194.935 61.387 1.00 80.74 112 ALA D O 1
ATOM 3201 N N . PRO D 3 113 ? 238.232 194.509 60.366 1.00 82.29 113 PRO D N 1
ATOM 3202 C CA . PRO D 3 113 ? 238.510 195.470 59.303 1.00 82.29 113 PRO D CA 1
ATOM 3203 C C . PRO D 3 113 ? 238.158 196.881 59.744 1.00 82.29 113 PRO D C 1
ATOM 3204 O O . PRO D 3 113 ? 237.523 197.111 60.774 1.00 82.29 113 PRO D O 1
ATOM 3208 N N . GLU D 3 114 ? 238.592 197.838 58.935 1.00 84.34 114 GLU D N 1
ATOM 3209 C CA . GLU D 3 114 ? 238.167 199.217 59.119 1.00 84.34 114 GLU D CA 1
ATOM 3210 C C . GLU D 3 114 ? 236.648 199.323 59.028 1.00 84.34 114 GLU D C 1
ATOM 3211 O O . GLU D 3 114 ? 235.983 198.532 58.353 1.00 84.34 114 GLU D O 1
ATOM 3217 N N . GLY D 3 115 ? 236.101 200.316 59.721 1.00 81.12 115 GLY D N 1
ATOM 3218 C CA . GLY D 3 115 ? 234.684 200.612 59.637 1.00 81.12 115 GLY D CA 1
ATOM 3219 C C . GLY D 3 115 ? 233.791 199.797 60.550 1.00 81.12 115 GLY D C 1
ATOM 3220 O O . GLY D 3 115 ? 232.758 200.291 61.005 1.00 81.12 115 GLY D O 1
ATOM 3221 N N . TRP D 3 116 ? 234.171 198.550 60.832 1.00 78.92 116 TRP D N 1
ATOM 3222 C CA . TRP D 3 116 ? 233.333 197.703 61.677 1.00 78.92 116 TRP D CA 1
ATOM 3223 C C . TRP D 3 116 ? 233.186 198.286 63.074 1.00 78.92 116 TRP D C 1
ATOM 3224 O O . TRP D 3 116 ? 232.085 198.305 63.636 1.00 78.92 116 TRP D O 1
ATOM 3235 N N . ALA D 3 117 ? 234.289 198.762 63.653 1.00 77.96 117 ALA D N 1
ATOM 3236 C CA . ALA D 3 117 ? 234.259 199.231 65.033 1.00 77.96 117 ALA D CA 1
ATOM 3237 C C . ALA D 3 117 ? 233.220 200.326 65.223 1.00 77.96 117 ALA D C 1
ATOM 3238 O O . ALA D 3 117 ? 232.564 200.395 66.267 1.00 77.96 117 ALA D O 1
ATOM 3240 N N . GLU D 3 118 ? 233.055 201.192 64.224 1.00 77.99 118 GLU D N 1
ATOM 3241 C CA . GLU D 3 118 ? 232.082 202.270 64.340 1.00 77.99 118 GLU D CA 1
ATOM 3242 C C . GLU D 3 118 ? 230.662 201.724 64.400 1.00 77.99 118 GLU D C 1
ATOM 3243 O O . GLU D 3 118 ? 229.851 202.167 65.219 1.00 77.99 118 GLU D O 1
ATOM 3249 N N . GLU D 3 119 ? 230.353 200.746 63.551 1.00 77.82 119 GLU D N 1
ATOM 3250 C CA . GLU D 3 119 ? 229.018 200.157 63.533 1.00 77.82 119 GLU D CA 1
ATOM 3251 C C . GLU D 3 119 ? 228.709 199.445 64.846 1.00 77.82 119 GLU D C 1
ATOM 3252 O O . GLU D 3 119 ? 227.629 199.627 65.430 1.00 77.82 119 GLU D O 1
ATOM 3258 N N . PHE D 3 120 ? 229.657 198.643 65.328 1.00 75.31 120 PHE D N 1
ATOM 3259 C CA . PHE D 3 120 ? 229.478 197.948 66.594 1.00 75.31 120 PHE D CA 1
ATOM 3260 C C . PHE D 3 120 ? 229.308 198.933 67.737 1.00 75.31 120 PHE D C 1
ATOM 3261 O O . PHE D 3 120 ? 228.447 198.748 68.604 1.00 75.31 120 PHE D O 1
ATOM 3269 N N . GLN D 3 121 ? 230.135 199.979 67.766 1.00 74.94 121 GLN D N 1
ATOM 3270 C CA . GLN D 3 121 ? 230.030 200.976 68.823 1.00 74.94 121 GLN D CA 1
ATOM 3271 C C . GLN D 3 121 ? 228.664 201.644 68.792 1.00 74.94 121 GLN D C 1
ATOM 3272 O O . GLN D 3 121 ? 228.001 201.783 69.826 1.00 74.94 121 GLN D O 1
ATOM 3278 N N . GLU D 3 122 ? 228.218 202.041 67.600 1.00 74.52 122 GLU D N 1
ATOM 3279 C CA . GLU D 3 122 ? 226.909 202.664 67.464 1.00 74.52 122 GLU D CA 1
ATOM 3280 C C . GLU D 3 122 ? 225.829 201.780 68.063 1.00 74.52 122 GLU D C 1
ATOM 3281 O O . GLU D 3 122 ? 225.088 202.201 68.958 1.00 74.52 122 GLU D O 1
ATOM 3287 N N . VAL D 3 123 ? 225.748 200.536 67.599 1.00 73.96 123 VAL D N 1
ATOM 3288 C CA . VAL D 3 123 ? 224.668 199.656 68.031 1.00 73.96 123 VAL D CA 1
ATOM 3289 C C . VAL D 3 123 ? 224.745 199.403 69.533 1.00 73.96 123 VAL D C 1
ATOM 3290 O O . VAL D 3 123 ? 223.750 199.545 70.263 1.00 73.96 123 VAL D O 1
ATOM 3294 N N . VAL D 3 124 ? 225.929 199.026 70.017 1.00 72.23 124 VAL D N 1
ATOM 3295 C CA . VAL D 3 124 ? 226.071 198.628 71.411 1.00 72.23 124 VAL D CA 1
ATOM 3296 C C . VAL D 3 124 ? 225.758 199.789 72.338 1.00 72.23 124 VAL D C 1
ATOM 3297 O O . VAL D 3 124 ? 225.030 199.632 73.322 1.00 72.23 124 VAL D O 1
ATOM 3301 N N . GLU D 3 125 ? 226.322 200.964 72.066 1.00 71.76 125 GLU D N 1
ATOM 3302 C CA . GLU D 3 125 ? 226.045 202.089 72.942 1.00 71.76 125 GLU D CA 1
ATOM 3303 C C . GLU D 3 125 ? 224.593 202.527 72.845 1.00 71.76 125 GLU D C 1
ATOM 3304 O O . GLU D 3 125 ? 223.977 202.823 73.875 1.00 71.76 125 GLU D O 1
ATOM 3310 N N . ALA D 3 126 ? 224.011 202.499 71.646 1.00 72.98 126 ALA D N 1
ATOM 3311 C CA . ALA D 3 126 ? 222.610 202.854 71.498 1.00 72.98 126 ALA D CA 1
ATOM 3312 C C . ALA D 3 126 ? 221.743 202.020 72.420 1.00 72.98 126 ALA D C 1
ATOM 3313 O O . ALA D 3 126 ? 220.891 202.548 73.143 1.00 72.98 126 ALA D O 1
ATOM 3315 N N . ARG D 3 127 ? 221.953 200.707 72.413 1.00 72.23 127 ARG D N 1
ATOM 3316 C CA . ARG D 3 127 ? 221.123 199.837 73.236 1.00 72.23 127 ARG D CA 1
ATOM 3317 C C . ARG D 3 127 ? 221.461 199.988 74.716 1.00 72.23 127 ARG D C 1
ATOM 3318 O O . ARG D 3 127 ? 220.570 200.163 75.562 1.00 72.23 127 ARG D O 1
ATOM 3326 N N . PHE D 3 128 ? 222.750 199.933 75.044 1.00 68.50 128 PHE D N 1
ATOM 3327 C CA . PHE D 3 128 ? 223.166 199.825 76.433 1.00 68.50 128 PHE D CA 1
ATOM 3328 C C . PHE D 3 128 ? 222.901 201.105 77.207 1.00 68.50 128 PHE D C 1
ATOM 3329 O O . PHE D 3 128 ? 222.374 201.055 78.319 1.00 68.50 128 PHE D O 1
ATOM 3337 N N . ASN D 3 129 ? 223.304 202.260 76.673 1.00 69.23 129 ASN D N 1
ATOM 3338 C CA . ASN D 3 129 ? 223.044 203.496 77.399 1.00 69.23 129 ASN D CA 1
ATOM 3339 C C . ASN D 3 129 ? 221.552 203.708 77.584 1.00 69.23 129 ASN D C 1
ATOM 3340 O O . ASN D 3 129 ? 221.105 204.138 78.657 1.00 69.23 129 ASN D O 1
ATOM 3345 N N . MET D 3 130 ? 220.770 203.363 76.563 1.00 72.05 130 MET D N 1
ATOM 3346 C CA . MET D 3 130 ? 219.325 203.501 76.639 1.00 72.05 130 MET D CA 1
ATOM 3347 C C . MET D 3 130 ? 218.761 202.693 77.796 1.00 72.05 130 MET D C 1
ATOM 3348 O O . MET D 3 130 ? 217.970 203.203 78.597 1.00 72.05 130 MET D O 1
ATOM 3353 N N . VAL D 3 131 ? 219.155 201.425 77.900 1.00 69.53 131 VAL D N 1
ATOM 3354 C CA . VAL D 3 131 ? 218.593 200.592 78.959 1.00 69.53 131 VAL D CA 1
ATOM 3355 C C . VAL D 3 131 ? 219.195 200.930 80.316 1.00 69.53 131 VAL D C 1
ATOM 3356 O O . VAL D 3 131 ? 218.537 200.767 81.348 1.00 69.53 131 VAL D O 1
ATOM 3360 N N . ALA D 3 132 ? 220.439 201.400 80.349 1.00 67.34 132 ALA D N 1
ATOM 3361 C CA . ALA D 3 132 ? 221.105 201.660 81.618 1.00 67.34 132 ALA D CA 1
ATOM 3362 C C . ALA D 3 132 ? 220.562 202.914 82.280 1.00 67.34 132 ALA D C 1
ATOM 3363 O O . ALA D 3 132 ? 220.456 202.978 83.510 1.00 67.34 132 ALA D O 1
ATOM 3365 N N . GLU D 3 133 ? 220.235 203.931 81.487 1.00 67.72 133 GLU D N 1
ATOM 3366 C CA . GLU D 3 133 ? 219.654 205.154 82.018 1.00 67.72 133 GLU D CA 1
ATOM 3367 C C . GLU D 3 133 ? 218.138 205.100 82.089 1.00 67.72 133 GLU D C 1
ATOM 3368 O O . GLU D 3 133 ? 217.511 206.110 82.421 1.00 67.72 133 GLU D O 1
ATOM 3374 N N . SER D 3 134 ? 217.539 203.957 81.783 1.00 67.42 134 SER D N 1
ATOM 3375 C CA . SER D 3 134 ? 216.091 203.848 81.798 1.00 67.42 134 SER D CA 1
ATOM 3376 C C . SER D 3 134 ? 215.574 203.873 83.233 1.00 67.42 134 SER D C 1
ATOM 3377 O O . SER D 3 134 ? 216.200 203.295 84.127 1.00 67.42 134 SER D O 1
ATOM 3380 N N . PRO D 3 135 ? 214.434 204.519 83.489 1.00 65.10 135 PRO D N 1
ATOM 3381 C CA . PRO D 3 135 ? 213.858 204.501 84.839 1.00 65.10 135 PRO D CA 1
ATOM 3382 C C . PRO D 3 135 ? 213.319 203.150 85.267 1.00 65.10 135 PRO D C 1
ATOM 3383 O O . PRO D 3 135 ? 212.859 203.025 86.407 1.00 65.10 135 PRO D O 1
ATOM 3387 N N . GLU D 3 136 ? 213.346 202.142 84.398 1.00 68.04 136 GLU D N 1
ATOM 3388 C CA . GLU D 3 136 ? 212.787 200.839 84.723 1.00 68.04 136 GLU D CA 1
ATOM 3389 C C . GLU D 3 136 ? 213.649 200.045 85.692 1.00 68.04 136 GLU D C 1
ATOM 3390 O O . GLU D 3 136 ? 213.167 199.056 86.251 1.00 68.04 136 GLU D O 1
ATOM 3396 N N . ASN D 3 137 ? 214.896 200.456 85.910 1.00 64.88 137 ASN D N 1
ATOM 3397 C CA . ASN D 3 137 ? 215.803 199.772 86.829 1.00 64.88 137 ASN D CA 1
ATOM 3398 C C . ASN D 3 137 ? 216.106 198.352 86.364 1.00 64.88 137 ASN D C 1
ATOM 3399 O O . ASN D 3 137 ? 216.096 197.411 87.157 1.00 64.88 137 ASN D O 1
ATOM 3404 N N . TRP D 3 138 ? 216.382 198.189 85.069 1.00 68.18 138 TRP D N 1
ATOM 3405 C CA . TRP D 3 138 ? 216.626 196.851 84.542 1.00 68.18 138 TRP D CA 1
ATOM 3406 C C . TRP D 3 138 ? 217.773 196.150 85.258 1.00 68.18 138 TRP D C 1
ATOM 3407 O O . TRP D 3 138 ? 217.609 195.037 85.770 1.00 68.18 138 TRP D O 1
ATOM 3418 N N . PHE D 3 139 ? 218.941 196.786 85.306 1.00 65.56 139 PHE D N 1
ATOM 3419 C CA . PHE D 3 139 ? 220.149 196.102 85.748 1.00 65.56 139 PHE D CA 1
ATOM 3420 C C . PHE D 3 139 ? 220.137 195.775 87.230 1.00 65.56 139 PHE D C 1
ATOM 3421 O O . PHE D 3 139 ? 220.946 194.958 87.676 1.00 65.56 139 PHE D O 1
ATOM 3429 N N . ASP D 3 140 ? 219.254 196.388 88.000 1.00 63.71 140 ASP D N 1
ATOM 3430 C CA . ASP D 3 140 ? 219.223 196.209 89.441 1.00 63.71 140 ASP D CA 1
ATOM 3431 C C . ASP D 3 140 ? 218.156 195.176 89.766 1.00 63.71 140 ASP D C 1
ATOM 3432 O O . ASP D 3 140 ? 217.000 195.320 89.358 1.00 63.71 140 ASP D O 1
ATOM 3437 N N . ALA D 3 141 ? 218.549 194.130 90.485 1.00 64.35 141 ALA D N 1
ATOM 3438 C CA . ALA D 3 141 ? 217.607 193.071 90.810 1.00 64.35 141 ALA D CA 1
ATOM 3439 C C . ALA D 3 141 ? 216.513 193.567 91.737 1.00 64.35 141 ALA D C 1
ATOM 3440 O O . ALA D 3 141 ? 215.388 193.061 91.696 1.00 64.35 141 ALA D O 1
ATOM 3442 N N . ARG D 3 142 ? 216.824 194.546 92.576 1.00 62.78 142 ARG D N 1
ATOM 3443 C CA . ARG D 3 142 ? 215.822 195.223 93.380 1.00 62.78 142 ARG D CA 1
ATOM 3444 C C . ARG D 3 142 ? 214.915 196.105 92.539 1.00 62.78 142 ARG D C 1
ATOM 3445 O O . ARG D 3 142 ? 213.911 196.607 93.053 1.00 62.78 142 ARG D O 1
ATOM 3453 N N . ARG D 3 143 ? 215.241 196.294 91.265 1.00 64.99 143 ARG D N 1
ATOM 3454 C CA . ARG D 3 143 ? 214.455 197.125 90.361 1.00 64.99 143 ARG D CA 1
ATOM 3455 C C . ARG D 3 143 ? 214.179 198.492 90.971 1.00 64.99 143 ARG D C 1
ATOM 3456 O O . ARG D 3 143 ? 213.067 199.017 90.903 1.00 64.99 143 ARG D O 1
ATOM 3464 N N . MET D 3 144 ? 215.212 199.077 91.570 1.00 62.72 144 MET D N 1
ATOM 3465 C CA . MET D 3 144 ? 215.095 200.369 92.223 1.00 62.72 144 MET D CA 1
ATOM 3466 C C . MET D 3 144 ? 216.173 201.363 91.832 1.00 62.72 144 MET D C 1
ATOM 3467 O O . MET D 3 144 ? 215.941 202.568 91.970 1.00 62.72 144 MET D O 1
ATOM 3472 N N . ASN D 3 145 ? 217.326 200.916 91.346 1.00 61.76 145 ASN D N 1
ATOM 3473 C CA . ASN D 3 145 ? 218.399 201.800 90.918 1.00 61.76 145 ASN D CA 1
ATOM 3474 C C . ASN D 3 145 ? 218.727 201.538 89.458 1.00 61.76 145 ASN D C 1
ATOM 3475 O O . ASN D 3 145 ? 218.785 200.386 89.024 1.00 61.76 145 ASN D O 1
ATOM 3480 N N . THR D 3 146 ? 218.959 202.609 88.708 1.00 62.77 146 THR D N 1
ATOM 3481 C CA . THR D 3 146 ? 219.512 202.473 87.375 1.00 62.77 146 THR D CA 1
ATOM 3482 C C . THR D 3 146 ? 220.960 202.010 87.472 1.00 62.77 146 THR D C 1
ATOM 3483 O O . THR D 3 146 ? 221.481 201.726 88.553 1.00 62.77 146 THR D O 1
ATOM 3487 N N . LEU D 3 147 ? 221.626 201.925 86.321 1.00 62.40 147 LEU D N 1
ATOM 3488 C CA . LEU D 3 147 ? 223.034 201.555 86.332 1.00 62.40 147 LEU D CA 1
ATOM 3489 C C . LEU D 3 147 ? 223.858 202.598 87.064 1.00 62.40 147 LEU D C 1
ATOM 3490 O O . LEU D 3 147 ? 224.662 202.269 87.944 1.00 62.40 147 LEU D O 1
ATOM 3495 N N . THR D 3 148 ? 223.663 203.865 86.710 1.00 59.70 148 THR D N 1
ATOM 3496 C CA . THR D 3 148 ? 224.364 204.944 87.387 1.00 59.70 148 THR D CA 1
ATOM 3497 C C . THR D 3 148 ? 224.168 204.859 88.892 1.00 59.70 148 THR D C 1
ATOM 3498 O O . THR D 3 148 ? 225.103 205.088 89.666 1.00 59.70 148 THR D O 1
ATOM 3502 N N . GLY D 3 149 ? 222.959 204.518 89.324 1.00 58.86 149 GLY D N 1
ATOM 3503 C CA . GLY D 3 149 ? 222.703 204.397 90.745 1.00 58.86 149 GLY D CA 1
ATOM 3504 C C . GLY D 3 149 ? 223.415 203.216 91.362 1.00 58.86 149 GLY D C 1
ATOM 3505 O O . GLY D 3 149 ? 223.865 203.286 92.505 1.00 58.86 149 GLY D O 1
ATOM 3506 N N . LEU D 3 150 ? 223.538 202.119 90.617 1.00 59.90 150 LEU D N 1
ATOM 3507 C CA . LEU D 3 150 ? 224.312 200.990 91.111 1.00 59.90 150 LEU D CA 1
ATOM 3508 C C . LEU D 3 150 ? 225.764 201.381 91.318 1.00 59.90 150 LEU D C 1
ATOM 3509 O O . LEU D 3 150 ? 226.379 201.019 92.327 1.00 59.90 150 LEU D O 1
ATOM 3514 N N . VAL D 3 151 ? 226.329 202.112 90.362 1.00 57.58 151 VAL D N 1
ATOM 3515 C CA . VAL D 3 151 ? 227.727 202.499 90.467 1.00 57.58 151 VAL D CA 1
ATOM 3516 C C . VAL D 3 151 ? 227.919 203.471 91.621 1.00 57.58 151 VAL D C 1
ATOM 3517 O O . VAL D 3 151 ? 228.899 203.388 92.370 1.00 57.58 151 VAL D O 1
ATOM 3521 N N . ARG D 3 152 ? 226.989 204.410 91.780 1.00 54.90 152 ARG D N 1
ATOM 3522 C CA . ARG D 3 152 ? 227.048 205.321 92.913 1.00 54.90 152 ARG D CA 1
ATOM 3523 C C . ARG D 3 152 ? 226.957 204.563 94.225 1.00 54.90 152 ARG D C 1
ATOM 3524 O O . ARG D 3 152 ? 227.645 204.892 95.197 1.00 54.90 152 ARG D O 1
ATOM 3532 N N . LEU D 3 153 ? 226.102 203.548 94.271 1.00 55.58 153 LEU D N 1
ATOM 3533 C CA . LEU D 3 153 ? 225.914 202.765 95.480 1.00 55.58 153 LEU D CA 1
ATOM 3534 C C . LEU D 3 153 ? 227.163 201.974 95.820 1.00 55.58 153 LEU D C 1
ATOM 3535 O O . LEU D 3 153 ? 227.530 201.858 96.994 1.00 55.58 153 LEU D O 1
ATOM 3540 N N . ALA D 3 154 ? 227.831 201.443 94.803 1.00 55.03 154 ALA D N 1
ATOM 3541 C CA . ALA D 3 154 ? 229.133 200.830 95.013 1.00 55.03 154 ALA D CA 1
ATOM 3542 C C . ALA D 3 154 ? 230.114 201.834 95.591 1.00 55.03 154 ALA D C 1
ATOM 3543 O O . ALA D 3 154 ? 230.693 201.615 96.661 1.00 55.03 154 ALA D O 1
ATOM 3545 N N . VAL D 3 155 ? 230.298 202.954 94.896 1.00 53.49 155 VAL D N 1
ATOM 3546 C CA . VAL D 3 155 ? 231.293 203.942 95.295 1.00 53.49 155 VAL D CA 1
ATOM 3547 C C . VAL D 3 155 ? 231.062 204.395 96.725 1.00 53.49 155 VAL D C 1
ATOM 3548 O O . VAL D 3 155 ? 232.012 204.616 97.483 1.00 53.49 155 VAL D O 1
ATOM 3552 N N . GLY D 3 156 ? 229.803 204.576 97.110 1.00 52.41 156 GLY D N 1
ATOM 3553 C CA . GLY D 3 156 ? 229.517 204.952 98.480 1.00 52.41 156 GLY D CA 1
ATOM 3554 C C . GLY D 3 156 ? 229.797 203.825 99.451 1.00 52.41 156 GLY D C 1
ATOM 3555 O O . GLY D 3 156 ? 230.333 204.047 100.538 1.00 52.41 156 GLY D O 1
ATOM 3556 N N . GLY D 3 157 ? 229.433 202.603 99.078 1.00 53.36 157 GLY D N 1
ATOM 3557 C CA . GLY D 3 157 ? 229.748 201.471 99.926 1.00 53.36 157 GLY D CA 1
ATOM 3558 C C . GLY D 3 157 ? 231.235 201.212 100.002 1.00 53.36 157 GLY D C 1
ATOM 3559 O O . GLY D 3 157 ? 231.746 200.763 101.029 1.00 53.36 157 GLY D O 1
ATOM 3560 N N . PHE D 3 158 ? 231.947 201.482 98.913 1.00 53.47 158 PHE D N 1
ATOM 3561 C CA . PHE D 3 158 ? 233.393 201.327 98.920 1.00 53.47 158 PHE D CA 1
ATOM 3562 C C . PHE D 3 158 ? 234.025 202.185 100.004 1.00 53.47 158 PHE D C 1
ATOM 3563 O O . PHE D 3 158 ? 234.709 201.679 100.898 1.00 53.47 158 PHE D O 1
ATOM 3571 N N . ILE D 3 159 ? 233.808 203.495 99.934 1.00 51.12 159 ILE D N 1
ATOM 3572 C CA . ILE D 3 159 ? 234.362 204.399 100.933 1.00 51.12 159 ILE D CA 1
ATOM 3573 C C . ILE D 3 159 ? 233.924 203.980 102.328 1.00 51.12 159 ILE D C 1
ATOM 3574 O O . ILE D 3 159 ? 234.679 204.104 103.299 1.00 51.12 159 ILE D O 1
ATOM 3579 N N . MET D 3 160 ? 232.707 203.470 102.449 1.00 51.46 160 MET D N 1
ATOM 3580 C CA . MET D 3 160 ? 232.171 203.107 103.750 1.00 51.46 160 MET D CA 1
ATOM 3581 C C . MET D 3 160 ? 232.536 201.695 104.174 1.00 51.46 160 MET D C 1
ATOM 3582 O O . MET D 3 160 ? 232.465 201.391 105.368 1.00 51.46 160 MET D O 1
ATOM 3587 N N . THR D 3 161 ? 232.925 200.832 103.239 1.00 52.93 161 THR D N 1
ATOM 3588 C CA . THR D 3 161 ? 233.235 199.445 103.565 1.00 52.93 161 THR D CA 1
ATOM 3589 C C . THR D 3 161 ? 234.533 198.938 102.968 1.00 52.93 161 THR D C 1
ATOM 3590 O O . THR D 3 161 ? 235.019 197.894 103.412 1.00 52.93 161 THR D O 1
ATOM 3594 N N . GLY D 3 162 ? 235.116 199.620 101.994 1.00 53.10 162 GLY D N 1
ATOM 3595 C CA . GLY D 3 162 ? 236.315 199.152 101.350 1.00 53.10 162 GLY D CA 1
ATOM 3596 C C . GLY D 3 162 ? 236.091 198.104 100.290 1.00 53.10 162 GLY D C 1
ATOM 3597 O O . GLY D 3 162 ? 237.055 197.692 99.637 1.00 53.10 162 GLY D O 1
ATOM 3598 N N . GLU D 3 163 ? 234.853 197.674 100.087 1.00 55.73 163 GLU D N 1
ATOM 3599 C CA . GLU D 3 163 ? 234.546 196.574 99.193 1.00 55.73 163 GLU D CA 1
ATOM 3600 C C . GLU D 3 163 ? 233.306 196.877 98.375 1.00 55.73 163 GLU D C 1
ATOM 3601 O O . GLU D 3 163 ? 232.341 197.454 98.879 1.00 55.73 163 GLU D O 1
ATOM 3607 N N . VAL D 3 164 ? 233.351 196.484 97.111 1.00 55.96 164 VAL D N 1
ATOM 3608 C CA . VAL D 3 164 ? 232.169 196.344 96.277 1.00 55.96 164 VAL D CA 1
ATOM 3609 C C . VAL D 3 164 ? 231.856 194.867 96.174 1.00 55.96 164 VAL D C 1
ATOM 3610 O O . VAL D 3 164 ? 232.736 194.062 95.852 1.00 55.96 164 VAL D O 1
ATOM 3614 N N . LEU D 3 165 ? 230.608 194.509 96.445 1.00 57.83 165 LEU D N 1
ATOM 3615 C CA . LEU D 3 165 ? 230.200 193.115 96.486 1.00 57.83 165 LEU D CA 1
ATOM 3616 C C . LEU D 3 165 ? 228.826 192.993 95.856 1.00 57.83 165 LEU D C 1
ATOM 3617 O O . LEU D 3 165 ? 227.876 193.636 96.307 1.00 57.83 165 LEU D O 1
ATOM 3622 N N . ALA D 3 166 ? 228.727 192.179 94.810 1.00 59.91 166 ALA D N 1
ATOM 3623 C CA . ALA D 3 166 ? 227.499 192.069 94.048 1.00 59.91 166 ALA D CA 1
ATOM 3624 C C . ALA D 3 166 ? 227.369 190.679 93.452 1.00 59.91 166 ALA D C 1
ATOM 3625 O O . ALA D 3 166 ? 228.363 190.001 93.187 1.00 59.91 166 ALA D O 1
ATOM 3627 N N . SER D 3 167 ? 226.123 190.272 93.237 1.00 63.56 167 SER D N 1
ATOM 3628 C CA . SER D 3 167 ? 225.789 188.993 92.628 1.00 63.56 167 SER D CA 1
ATOM 3629 C C . SER D 3 167 ? 225.153 189.205 91.263 1.00 63.56 167 SER D C 1
ATOM 3630 O O . SER D 3 167 ? 224.169 189.940 91.139 1.00 63.56 167 SER D O 1
ATOM 3633 N N . CYS D 3 168 ? 225.701 188.546 90.248 1.00 66.83 168 CYS D N 1
ATOM 3634 C CA . CYS D 3 168 ? 225.082 188.503 88.928 1.00 66.83 168 CYS D CA 1
ATOM 3635 C C . CYS D 3 168 ? 223.925 187.519 88.946 1.00 66.83 168 CYS D C 1
ATOM 3636 O O . CYS D 3 168 ? 224.114 186.310 88.801 1.00 66.83 168 CYS D O 1
ATOM 3639 N N . GLU D 3 169 ? 222.717 188.042 89.108 1.00 67.32 169 GLU D N 1
ATOM 3640 C CA . GLU D 3 169 ? 221.518 187.230 89.042 1.00 67.32 169 GLU D CA 1
ATOM 3641 C C . GLU D 3 169 ? 221.049 187.067 87.606 1.00 67.32 169 GLU D C 1
ATOM 3642 O O . GLU D 3 169 ? 221.420 187.831 86.713 1.00 67.32 169 GLU D O 1
ATOM 3648 N N . TRP D 3 170 ? 220.224 186.051 87.392 1.00 71.11 170 TRP D N 1
ATOM 3649 C CA . TRP D 3 170 ? 219.572 185.809 86.116 1.00 71.11 170 TRP D CA 1
ATOM 3650 C C . TRP D 3 170 ? 218.071 185.731 86.335 1.00 71.11 170 TRP D C 1
ATOM 3651 O O . TRP D 3 170 ? 217.596 184.899 87.113 1.00 71.11 170 TRP D O 1
ATOM 3662 N N . MET D 3 171 ? 217.332 186.600 85.653 1.00 71.02 171 MET D N 1
ATOM 3663 C CA . MET D 3 171 ? 215.879 186.556 85.631 1.00 71.02 171 MET D CA 1
ATOM 3664 C C . MET D 3 171 ? 215.457 186.333 84.189 1.00 71.02 171 MET D C 1
ATOM 3665 O O . MET D 3 171 ? 215.798 187.129 83.308 1.00 71.02 171 MET D O 1
ATOM 3670 N N . LYS D 3 172 ? 214.725 185.254 83.952 1.00 75.00 172 LYS D N 1
ATOM 3671 C CA . LYS D 3 172 ? 214.491 184.801 82.592 1.00 75.00 172 LYS D CA 1
ATOM 3672 C C . LYS D 3 172 ? 213.763 185.885 81.803 1.00 75.00 172 LYS D C 1
ATOM 3673 O O . LYS D 3 172 ? 212.746 186.410 82.274 1.00 75.00 172 LYS D O 1
ATOM 3679 N N . PRO D 3 173 ? 214.255 186.263 80.627 1.00 75.48 173 PRO D N 1
ATOM 3680 C CA . PRO D 3 173 ? 213.533 187.230 79.800 1.00 75.48 173 PRO D CA 1
ATOM 3681 C C . PRO D 3 173 ? 212.362 186.574 79.086 1.00 75.48 173 PRO D C 1
ATOM 3682 O O . PRO D 3 173 ? 212.212 185.351 79.047 1.00 75.48 173 PRO D O 1
ATOM 3686 N N . ASN D 3 174 ? 211.519 187.423 78.509 1.00 79.61 174 ASN D N 1
ATOM 3687 C CA . ASN D 3 174 ? 210.443 186.996 77.621 1.00 79.61 174 ASN D CA 1
ATOM 3688 C C . ASN D 3 174 ? 209.493 186.013 78.289 1.00 79.61 174 ASN D C 1
ATOM 3689 O O . ASN D 3 174 ? 208.838 185.216 77.611 1.00 79.61 174 ASN D O 1
ATOM 3694 N N . GLY D 3 175 ? 209.403 186.057 79.611 1.00 81.43 175 GLY D N 1
ATOM 3695 C CA . GLY D 3 175 ? 208.363 185.357 80.333 1.00 81.43 175 GLY D CA 1
ATOM 3696 C C . GLY D 3 175 ? 207.046 186.095 80.206 1.00 81.43 175 GLY D C 1
ATOM 3697 O O . GLY D 3 175 ? 206.754 186.741 79.197 1.00 81.43 175 GLY D O 1
ATOM 3698 N N . THR D 3 176 ? 206.235 185.987 81.255 1.00 83.41 176 THR D N 1
ATOM 3699 C CA . THR D 3 176 ? 204.959 186.688 81.291 1.00 83.41 176 THR D CA 1
ATOM 3700 C C . THR D 3 176 ? 205.153 188.166 80.962 1.00 83.41 176 THR D C 1
ATOM 3701 O O . THR D 3 176 ? 206.221 188.737 81.198 1.00 83.41 176 THR D O 1
ATOM 3705 N N . ARG D 3 177 ? 204.109 188.777 80.395 1.00 82.75 177 ARG D N 1
ATOM 3706 C CA . ARG D 3 177 ? 204.209 190.157 79.921 1.00 82.75 177 ARG D CA 1
ATOM 3707 C C . ARG D 3 177 ? 204.637 191.108 81.032 1.00 82.75 177 ARG D C 1
ATOM 3708 O O . ARG D 3 177 ? 205.509 191.960 80.829 1.00 82.75 177 ARG D O 1
ATOM 3716 N N . MET D 3 178 ? 204.029 190.984 82.212 1.00 81.89 178 MET D N 1
ATOM 3717 C CA . MET D 3 178 ? 204.352 191.900 83.300 1.00 81.89 178 MET D CA 1
ATOM 3718 C C . MET D 3 178 ? 205.778 191.699 83.786 1.00 81.89 178 MET D C 1
ATOM 3719 O O . MET D 3 178 ? 206.393 192.634 84.309 1.00 81.89 178 MET D O 1
ATOM 3724 N N . GLN D 3 179 ? 206.314 190.494 83.625 1.00 82.23 179 GLN D N 1
ATOM 3725 C CA . GLN D 3 179 ? 207.702 190.193 83.942 1.00 82.23 179 GLN D CA 1
ATOM 3726 C C . GLN D 3 179 ? 208.636 190.401 82.760 1.00 82.23 179 GLN D C 1
ATOM 3727 O O . GLN D 3 179 ? 209.823 190.081 82.866 1.00 82.23 179 GLN D O 1
ATOM 3733 N N . ARG D 3 180 ? 208.130 190.907 81.641 1.00 79.31 180 ARG D N 1
ATOM 3734 C CA . ARG D 3 180 ? 208.936 190.997 80.436 1.00 79.31 180 ARG D CA 1
ATOM 3735 C C . ARG D 3 180 ? 210.169 191.851 80.683 1.00 79.31 180 ARG D C 1
ATOM 3736 O O . ARG D 3 180 ? 210.073 192.980 81.169 1.00 79.31 180 ARG D O 1
ATOM 3744 N N . ARG D 3 181 ? 211.330 191.295 80.350 1.00 72.09 181 ARG D N 1
ATOM 3745 C CA . ARG D 3 181 ? 212.604 191.973 80.464 1.00 72.09 181 ARG D CA 1
ATOM 3746 C C . ARG D 3 181 ? 213.308 192.005 79.116 1.00 72.09 181 ARG D C 1
ATOM 3747 O O . ARG D 3 181 ? 213.093 191.129 78.272 1.00 72.09 181 ARG D O 1
ATOM 3755 N N . PRO D 3 182 ? 214.153 193.007 78.884 1.00 71.15 182 PRO D N 1
ATOM 3756 C CA . PRO D 3 182 ? 214.950 193.011 77.656 1.00 71.15 182 PRO D CA 1
ATOM 3757 C C . PRO D 3 182 ? 216.132 192.071 77.737 1.00 71.15 182 PRO D C 1
ATOM 3758 O O . PRO D 3 182 ? 216.580 191.552 76.708 1.00 71.15 182 PRO D O 1
ATOM 3762 N N . PHE D 3 183 ? 216.647 191.846 78.940 1.00 70.08 183 PHE D N 1
ATOM 3763 C CA . PHE D 3 183 ? 217.764 190.952 79.179 1.00 70.08 183 PHE D CA 1
ATOM 3764 C C . PHE D 3 183 ? 217.633 190.399 80.588 1.00 70.08 183 PHE D C 1
ATOM 3765 O O . PHE D 3 183 ? 216.879 190.919 81.414 1.00 70.08 183 PHE D O 1
ATOM 3773 N N . GLY D 3 184 ? 218.371 189.330 80.854 1.00 70.61 184 GLY D N 1
ATOM 3774 C CA . GLY D 3 184 ? 218.261 188.648 82.127 1.00 70.61 184 GLY D CA 1
ATOM 3775 C C . GLY D 3 184 ? 219.222 189.131 83.187 1.00 70.61 184 GLY D C 1
ATOM 3776 O O . GLY D 3 184 ? 218.978 188.952 84.383 1.00 70.61 184 GLY D O 1
ATOM 3777 N N . THR D 3 185 ? 220.324 189.734 82.762 1.00 69.00 185 THR D N 1
ATOM 3778 C CA . THR D 3 185 ? 221.357 190.138 83.702 1.00 69.00 185 THR D CA 1
ATOM 3779 C C . THR D 3 185 ? 220.805 191.096 84.744 1.00 69.00 185 THR D C 1
ATOM 3780 O O . THR D 3 185 ? 220.220 192.129 84.414 1.00 69.00 185 THR D O 1
ATOM 3784 N N . ALA D 3 186 ? 221.001 190.742 86.009 1.00 66.53 186 ALA D N 1
ATOM 3785 C CA . ALA D 3 186 ? 220.625 191.585 87.128 1.00 66.53 186 ALA D CA 1
ATOM 3786 C C . ALA D 3 186 ? 221.723 191.543 88.176 1.00 66.53 186 ALA D C 1
ATOM 3787 O O . ALA D 3 186 ? 222.451 190.555 88.290 1.00 66.53 186 ALA D O 1
ATOM 3789 N N . ILE D 3 187 ? 221.833 192.624 88.941 1.00 63.47 187 ILE D N 1
ATOM 3790 C CA . ILE D 3 187 ? 222.886 192.789 89.935 1.00 63.47 187 ILE D CA 1
ATOM 3791 C C . ILE D 3 187 ? 222.244 193.018 91.295 1.00 63.47 187 ILE D C 1
ATOM 3792 O O . ILE D 3 187 ? 221.492 193.982 91.478 1.00 63.47 187 ILE D O 1
ATOM 3797 N N . GLN D 3 188 ? 222.541 192.141 92.248 1.00 63.18 188 GLN D N 1
ATOM 3798 C CA . GLN D 3 188 ? 222.171 192.334 93.647 1.00 63.18 188 GLN D CA 1
ATOM 3799 C C . GLN D 3 188 ? 223.395 192.832 94.399 1.00 63.18 188 GLN D C 1
ATOM 3800 O O . GLN D 3 188 ? 224.376 192.098 94.549 1.00 63.18 188 GLN D O 1
ATOM 3806 N N . MET D 3 189 ? 223.340 194.067 94.879 1.00 59.12 189 MET D N 1
ATOM 3807 C CA . MET D 3 189 ? 224.393 194.564 95.749 1.00 59.12 189 MET D CA 1
ATOM 3808 C C . MET D 3 189 ? 224.240 193.939 97.127 1.00 59.12 189 MET D C 1
ATOM 3809 O O . MET D 3 189 ? 223.124 193.781 97.629 1.00 59.12 189 MET D O 1
ATOM 3814 N N . ILE D 3 190 ? 225.362 193.569 97.732 1.00 58.58 190 ILE D N 1
ATOM 3815 C CA . ILE D 3 190 ? 225.380 192.710 98.906 1.00 58.58 190 ILE D CA 1
ATOM 3816 C C . ILE D 3 190 ? 226.075 193.419 100.052 1.00 58.58 190 ILE D C 1
ATOM 3817 O O . ILE D 3 190 ? 227.123 194.049 99.865 1.00 58.58 190 ILE D O 1
ATOM 3822 N N . SER D 3 191 ? 225.498 193.302 101.228 1.00 57.25 191 SER D N 1
ATOM 3823 C CA . SER D 3 191 ? 226.062 193.911 102.412 1.00 57.25 191 SER D CA 1
ATOM 3824 C C . SER D 3 191 ? 227.314 193.167 102.853 1.00 57.25 191 SER D C 1
ATOM 3825 O O . SER D 3 191 ? 227.241 191.967 103.136 1.00 57.25 191 SER D O 1
ATOM 3828 N N . PRO D 3 192 ? 228.471 193.827 102.933 1.00 55.57 192 PRO D N 1
ATOM 3829 C CA . PRO D 3 192 ? 229.693 193.127 103.345 1.00 55.57 192 PRO D CA 1
ATOM 3830 C C . PRO D 3 192 ? 229.601 192.425 104.682 1.00 55.57 192 PRO D C 1
ATOM 3831 O O . PRO D 3 192 ? 230.545 191.713 105.040 1.00 55.57 192 PRO D O 1
ATOM 3835 N N . TYR D 3 193 ? 228.528 192.614 105.447 1.00 55.57 193 TYR D N 1
ATOM 3836 C CA . TYR D 3 193 ? 228.333 191.791 106.630 1.00 55.57 193 TYR D CA 1
ATOM 3837 C C . TYR D 3 193 ? 227.962 190.366 106.275 1.00 55.57 193 TYR D C 1
ATOM 3838 O O . TYR D 3 193 ? 228.286 189.445 107.030 1.00 55.57 193 TYR D O 1
ATOM 3847 N N . ARG D 3 194 ? 227.280 190.172 105.151 1.00 59.08 194 ARG D N 1
ATOM 3848 C CA . ARG D 3 194 ? 226.831 188.843 104.775 1.00 59.08 194 ARG D CA 1
ATOM 3849 C C . ARG D 3 194 ? 227.990 187.969 104.329 1.00 59.08 194 ARG D C 1
ATOM 3850 O O . ARG D 3 194 ? 227.898 186.739 104.389 1.00 59.08 194 ARG D O 1
ATOM 3858 N N . LEU D 3 195 ? 229.077 188.577 103.875 1.00 58.36 195 LEU D N 1
ATOM 3859 C CA . LEU D 3 195 ? 230.286 187.845 103.521 1.00 58.36 195 LEU D CA 1
ATOM 3860 C C . LEU D 3 195 ? 231.005 187.480 104.808 1.00 58.36 195 LEU D C 1
ATOM 3861 O O . LEU D 3 195 ? 231.654 188.317 105.435 1.00 58.36 195 LEU D O 1
ATOM 3866 N N . SER D 3 196 ? 230.895 186.217 105.201 1.00 60.05 196 SER D N 1
ATOM 3867 C CA . SER D 3 196 ? 231.460 185.740 106.449 1.00 60.05 196 SER D CA 1
ATOM 3868 C C . SER D 3 196 ? 231.806 184.270 106.288 1.00 60.05 196 SER D C 1
ATOM 3869 O O . SER D 3 196 ? 231.289 183.586 105.403 1.00 60.05 196 SER D O 1
ATOM 3872 N N . ASN D 3 197 ? 232.702 183.796 107.139 1.00 62.47 197 ASN D N 1
ATOM 3873 C CA . ASN D 3 197 ? 233.010 182.380 107.139 1.00 62.47 197 ASN D CA 1
ATOM 3874 C C . ASN D 3 197 ? 231.763 181.585 107.504 1.00 62.47 197 ASN D C 1
ATOM 3875 O O . ASN D 3 197 ? 231.009 181.989 108.395 1.00 62.47 197 ASN D O 1
ATOM 3880 N N . PRO D 3 198 ? 231.516 180.457 106.847 1.00 62.47 198 PRO D N 1
ATOM 3881 C CA . PRO D 3 198 ? 230.330 179.670 107.175 1.00 62.47 198 PRO D CA 1
ATOM 3882 C C . PRO D 3 198 ? 230.438 179.094 108.573 1.00 62.47 198 PRO D C 1
ATOM 3883 O O . PRO D 3 198 ? 231.481 178.578 108.974 1.00 62.47 198 PRO D O 1
ATOM 3887 N N . ASP D 3 199 ? 229.347 179.199 109.319 1.00 64.32 199 ASP D N 1
ATOM 3888 C CA . ASP D 3 199 ? 229.276 178.673 110.676 1.00 64.32 199 ASP D CA 1
ATOM 3889 C C . ASP D 3 199 ? 230.394 179.222 111.558 1.00 64.32 199 ASP D C 1
ATOM 3890 O O . ASP D 3 199 ? 230.744 178.622 112.578 1.00 64.32 199 ASP D O 1
ATOM 3895 N N . ASN D 3 200 ? 230.957 180.364 111.175 1.00 64.28 200 ASN D N 1
ATOM 3896 C CA . ASN D 3 200 ? 231.908 181.111 111.991 1.00 64.28 200 ASN D CA 1
ATOM 3897 C C . ASN D 3 200 ? 233.184 180.333 112.258 1.00 64.28 200 ASN D C 1
ATOM 3898 O O . ASN D 3 200 ? 233.885 180.602 113.236 1.00 64.28 200 ASN D O 1
ATOM 3903 N N . ILE D 3 201 ? 233.505 179.367 111.400 1.00 64.33 201 ILE D N 1
ATOM 3904 C CA . ILE D 3 201 ? 234.765 178.657 111.546 1.00 64.33 201 ILE D CA 1
ATOM 3905 C C . ILE D 3 201 ? 235.916 179.640 111.385 1.00 64.33 201 ILE D C 1
ATOM 3906 O O . ILE D 3 201 ? 235.765 180.731 110.823 1.00 64.33 201 ILE D O 1
ATOM 3911 N N . MET D 3 202 ? 237.078 179.252 111.891 1.00 66.45 202 MET D N 1
ATOM 3912 C CA . MET D 3 202 ? 238.262 180.079 111.756 1.00 66.45 202 MET D CA 1
ATOM 3913 C C . MET D 3 202 ? 238.821 179.987 110.343 1.00 66.45 202 MET D C 1
ATOM 3914 O O . MET D 3 202 ? 238.732 178.954 109.678 1.00 66.45 202 MET D O 1
ATOM 3919 N N . ASP D 3 203 ? 239.412 181.085 109.891 1.00 64.54 203 ASP D N 1
ATOM 3920 C CA . ASP D 3 203 ? 239.948 181.154 108.544 1.00 64.54 203 ASP D CA 1
ATOM 3921 C C . ASP D 3 203 ? 241.140 180.215 108.391 1.00 64.54 203 ASP D C 1
ATOM 3922 O O . ASP D 3 203 ? 241.687 179.690 109.366 1.00 64.54 203 ASP D O 1
ATOM 3927 N N . ASP D 3 204 ? 241.532 179.991 107.142 1.00 64.58 204 ASP D N 1
ATOM 3928 C CA . ASP D 3 204 ? 242.604 179.059 106.842 1.00 64.58 204 ASP D CA 1
ATOM 3929 C C . ASP D 3 204 ? 243.335 179.507 105.582 1.00 64.58 204 ASP D C 1
ATOM 3930 O O . ASP D 3 204 ? 243.020 180.536 104.980 1.00 64.58 204 ASP D O 1
ATOM 3935 N N . LYS D 3 205 ? 244.330 178.710 105.196 1.00 65.63 205 LYS D N 1
ATOM 3936 C CA . LYS D 3 205 ? 245.101 178.956 103.984 1.00 65.63 205 LYS D CA 1
ATOM 3937 C C . LYS D 3 205 ? 244.223 179.222 102.772 1.00 65.63 205 LYS D C 1
ATOM 3938 O O . LYS D 3 205 ? 244.600 180.000 101.889 1.00 65.63 205 LYS D O 1
ATOM 3944 N N . TYR D 3 206 ? 243.057 178.589 102.707 1.00 65.10 206 TYR D N 1
ATOM 3945 C CA . TYR D 3 206 ? 242.219 178.632 101.521 1.00 65.10 206 TYR D CA 1
ATOM 3946 C C . TYR D 3 206 ? 240.888 179.314 101.762 1.00 65.10 206 TYR D C 1
ATOM 3947 O O . TYR D 3 206 ? 240.050 179.340 100.856 1.00 65.10 206 TYR D O 1
ATOM 3956 N N . LEU D 3 207 ? 240.670 179.867 102.948 1.00 63.09 207 LEU D N 1
ATOM 3957 C CA . LEU D 3 207 ? 239.384 180.465 103.284 1.00 63.09 207 LEU D CA 1
ATOM 3958 C C . LEU D 3 207 ? 239.643 181.628 104.233 1.00 63.09 207 LEU D C 1
ATOM 3959 O O . LEU D 3 207 ? 239.855 181.419 105.430 1.00 63.09 207 LEU D O 1
ATOM 3964 N N . ARG D 3 208 ? 239.610 182.842 103.696 1.00 61.84 208 ARG D N 1
ATOM 3965 C CA . ARG D 3 208 ? 239.887 184.047 104.460 1.00 61.84 208 ARG D CA 1
ATOM 3966 C C . ARG D 3 208 ? 238.619 184.883 104.532 1.00 61.84 208 ARG D C 1
ATOM 3967 O O . ARG D 3 208 ? 238.223 185.501 103.540 1.00 61.84 208 ARG D O 1
ATOM 3975 N N . SER D 3 209 ? 237.997 184.901 105.705 1.00 59.78 209 SER D N 1
ATOM 3976 C CA . SER D 3 209 ? 236.819 185.713 105.997 1.00 59.78 209 SER D CA 1
ATOM 3977 C C . SER D 3 209 ? 235.817 185.702 104.847 1.00 59.78 209 SER D C 1
ATOM 3978 O O . SER D 3 209 ? 235.510 186.725 104.238 1.00 59.78 209 SER D O 1
ATOM 3981 N N . GLY D 3 210 ? 235.307 184.511 104.556 1.00 60.48 210 GLY D N 1
ATOM 3982 C CA . GLY D 3 210 ? 234.230 184.353 103.611 1.00 60.48 210 GLY D CA 1
ATOM 3983 C C . GLY D 3 210 ? 234.649 184.110 102.186 1.00 60.48 210 GLY D C 1
ATOM 3984 O O . GLY D 3 210 ? 233.804 183.738 101.365 1.00 60.48 210 GLY D O 1
ATOM 3985 N N . VAL D 3 211 ? 235.916 184.306 101.861 1.00 60.87 211 VAL D N 1
ATOM 3986 C CA . VAL D 3 211 ? 236.409 184.180 100.499 1.00 60.87 211 VAL D CA 1
ATOM 3987 C C . VAL D 3 211 ? 237.168 182.871 100.381 1.00 60.87 211 VAL D C 1
ATOM 3988 O O . VAL D 3 211 ? 238.129 182.630 101.120 1.00 60.87 211 VAL D O 1
ATOM 3992 N N . LYS D 3 212 ? 236.734 182.028 99.455 1.00 63.36 212 LYS D N 1
ATOM 3993 C CA . LYS D 3 212 ? 237.419 180.781 99.172 1.00 63.36 212 LYS D CA 1
ATOM 3994 C C . LYS D 3 212 ? 238.569 181.050 98.216 1.00 63.36 212 LYS D C 1
ATOM 3995 O O . LYS D 3 212 ? 238.391 181.713 97.191 1.00 63.36 212 LYS D O 1
ATOM 4001 N N . LEU D 3 213 ? 239.743 180.529 98.548 1.00 63.50 213 LEU D N 1
ATOM 4002 C CA . LEU D 3 213 ? 240.970 180.846 97.838 1.00 63.50 213 LEU D CA 1
ATOM 4003 C C . LEU D 3 213 ? 241.591 179.600 97.230 1.00 63.50 213 LEU D C 1
ATOM 4004 O O . LEU D 3 213 ? 241.582 178.523 97.827 1.00 63.50 213 LEU D O 1
ATOM 4009 N N . ASP D 3 214 ? 242.151 179.771 96.038 1.00 66.43 214 ASP D N 1
ATOM 4010 C CA . ASP D 3 214 ? 242.968 178.741 95.425 1.00 66.43 214 ASP D CA 1
ATOM 4011 C C . ASP D 3 214 ? 244.344 178.704 96.088 1.00 66.43 214 ASP D C 1
ATOM 4012 O O . ASP D 3 214 ? 244.585 179.324 97.127 1.00 66.43 214 ASP D O 1
ATOM 4017 N N . GLU D 3 215 ? 245.261 177.947 95.486 1.00 68.99 215 GLU D N 1
ATOM 4018 C CA . GLU D 3 215 ? 246.614 177.853 96.019 1.00 68.99 215 GLU D CA 1
ATOM 4019 C C . GLU D 3 215 ? 247.403 179.146 95.844 1.00 68.99 215 GLU D C 1
ATOM 4020 O O . GLU D 3 215 ? 248.263 179.450 96.677 1.00 68.99 215 GLU D O 1
ATOM 4026 N N . MET D 3 216 ? 247.128 179.915 94.793 1.00 68.14 216 MET D N 1
ATOM 4027 C CA . MET D 3 216 ? 247.790 181.189 94.556 1.00 68.14 216 MET D CA 1
ATOM 4028 C C . MET D 3 216 ? 247.054 182.357 95.191 1.00 68.14 216 MET D C 1
ATOM 4029 O O . MET D 3 216 ? 247.340 183.512 94.865 1.00 68.14 216 MET D O 1
ATOM 4034 N N . GLY D 3 217 ? 246.110 182.086 96.082 1.00 65.76 217 GLY D N 1
ATOM 4035 C CA . GLY D 3 217 ? 245.408 183.138 96.780 1.00 65.76 217 GLY D CA 1
ATOM 4036 C C . GLY D 3 217 ? 244.301 183.806 96.001 1.00 65.76 217 GLY D C 1
ATOM 4037 O O . GLY D 3 217 ? 243.801 184.846 96.441 1.00 65.76 217 GLY D O 1
ATOM 4038 N N . ALA D 3 218 ? 243.898 183.252 94.872 1.00 65.26 218 ALA D N 1
ATOM 4039 C CA . ALA D 3 218 ? 242.869 183.901 94.077 1.00 65.26 218 ALA D CA 1
ATOM 4040 C C . ALA D 3 218 ? 241.482 183.504 94.575 1.00 65.26 218 ALA D C 1
ATOM 4041 O O . ALA D 3 218 ? 241.271 182.354 94.965 1.00 65.26 218 ALA D O 1
ATOM 4043 N N . PRO D 3 219 ? 240.525 184.429 94.582 1.00 63.51 219 PRO D N 1
ATOM 4044 C CA . PRO D 3 219 ? 239.168 184.070 94.995 1.00 63.51 219 PRO D CA 1
ATOM 4045 C C . PRO D 3 219 ? 238.484 183.205 93.950 1.00 63.51 219 PRO D C 1
ATOM 4046 O O . PRO D 3 219 ? 238.477 183.525 92.759 1.00 63.51 219 PRO D O 1
ATOM 4050 N N . ILE D 3 220 ? 237.898 182.107 94.413 1.00 63.61 220 ILE D N 1
ATOM 4051 C CA . ILE D 3 220 ? 237.145 181.212 93.549 1.00 63.61 220 ILE D CA 1
ATOM 4052 C C . ILE D 3 220 ? 235.670 181.174 93.908 1.00 63.61 220 ILE D C 1
ATOM 4053 O O . ILE D 3 220 ? 234.862 180.718 93.085 1.00 63.61 220 ILE D O 1
ATOM 4058 N N . GLY D 3 221 ? 235.296 181.630 95.092 1.00 62.61 221 GLY D N 1
ATOM 4059 C CA . GLY D 3 221 ? 233.905 181.673 95.484 1.00 62.61 221 GLY D CA 1
ATOM 4060 C C . GLY D 3 221 ? 233.787 182.381 96.811 1.00 62.61 221 GLY D C 1
ATOM 4061 O O . GLY D 3 221 ? 234.772 182.578 97.528 1.00 62.61 221 GLY D O 1
ATOM 4062 N N . TYR D 3 222 ? 232.556 182.756 97.133 1.00 60.74 222 TYR D N 1
ATOM 4063 C CA . TYR D 3 222 ? 232.272 183.581 98.293 1.00 60.74 222 TYR D CA 1
ATOM 4064 C C . TYR D 3 222 ? 231.166 182.947 99.118 1.00 60.74 222 TYR D C 1
ATOM 4065 O O . TYR D 3 222 ? 230.177 182.453 98.573 1.00 60.74 222 TYR D O 1
ATOM 4074 N N . TRP D 3 223 ? 231.347 182.960 100.433 1.00 61.52 223 TRP D N 1
ATOM 4075 C CA . TRP D 3 223 ? 230.403 182.374 101.377 1.00 61.52 223 TRP D CA 1
ATOM 4076 C C . TRP D 3 223 ? 229.527 183.475 101.958 1.00 61.52 223 TRP D C 1
ATOM 4077 O O . TRP D 3 223 ? 229.986 184.279 102.775 1.00 61.52 223 TRP D O 1
ATOM 4088 N N . LEU D 3 224 ? 228.265 183.492 101.553 1.00 60.49 224 LEU D N 1
ATOM 4089 C CA . LEU D 3 224 ? 227.322 184.537 101.910 1.00 60.49 224 LEU D CA 1
ATOM 4090 C C . LEU D 3 224 ? 226.231 183.981 102.806 1.00 60.49 224 LEU D C 1
ATOM 4091 O O . LEU D 3 224 ? 225.612 182.965 102.478 1.00 60.49 224 LEU D O 1
ATOM 4096 N N . ARG D 3 225 ? 225.984 184.654 103.922 1.00 61.20 225 ARG D N 1
ATOM 4097 C CA . ARG D 3 225 ? 224.781 184.376 104.683 1.00 61.20 225 ARG D CA 1
ATOM 4098 C C . ARG D 3 225 ? 223.565 184.563 103.792 1.00 61.20 225 ARG D C 1
ATOM 4099 O O . ARG D 3 225 ? 223.559 185.403 102.889 1.00 61.20 225 ARG D O 1
ATOM 4107 N N . LYS D 3 226 ? 222.532 183.761 104.037 1.00 64.45 226 LYS D N 1
ATOM 4108 C CA . LYS D 3 226 ? 221.324 183.884 103.237 1.00 64.45 226 LYS D CA 1
ATOM 4109 C C . LYS D 3 226 ? 220.689 185.251 103.418 1.00 64.45 226 LYS D C 1
ATOM 4110 O O . LYS D 3 226 ? 220.132 185.813 102.468 1.00 64.45 226 LYS D O 1
ATOM 4116 N N . ALA D 3 227 ? 220.767 185.800 104.624 1.00 63.61 227 ALA D N 1
ATOM 4117 C CA . ALA D 3 227 ? 220.208 187.103 104.917 1.00 63.61 227 ALA D CA 1
ATOM 4118 C C . ALA D 3 227 ? 221.132 187.846 105.868 1.00 63.61 227 ALA D C 1
ATOM 4119 O O . ALA D 3 227 ? 222.109 187.299 106.382 1.00 63.61 227 ALA D O 1
ATOM 4121 N N . PHE D 3 228 ? 220.802 189.105 106.099 1.00 59.44 228 PHE D N 1
ATOM 4122 C CA . PHE D 3 228 ? 221.625 189.955 106.937 1.00 59.44 228 PHE D CA 1
ATOM 4123 C C . PHE D 3 228 ? 221.778 189.345 108.330 1.00 59.44 228 PHE D C 1
ATOM 4124 O O . PHE D 3 228 ? 220.804 188.826 108.889 1.00 59.44 228 PHE D O 1
ATOM 4132 N N . PRO D 3 229 ? 222.969 189.391 108.920 1.00 60.15 229 PRO D N 1
ATOM 4133 C CA . PRO D 3 229 ? 223.161 188.811 110.253 1.00 60.15 229 PRO D CA 1
ATOM 4134 C C . PRO D 3 229 ? 222.389 189.563 111.322 1.00 60.15 229 PRO D C 1
ATOM 4135 O O . PRO D 3 229 ? 222.367 190.794 111.350 1.00 60.15 229 PRO D O 1
ATOM 4139 N N . GLY D 3 230 ? 221.767 188.808 112.218 1.00 63.34 230 GLY D N 1
ATOM 4140 C CA . GLY D 3 230 ? 221.070 189.413 113.331 1.00 63.34 230 GLY D CA 1
ATOM 4141 C C . GLY D 3 230 ? 219.763 190.069 112.979 1.00 63.34 230 GLY D C 1
ATOM 4142 O O . GLY D 3 230 ? 219.172 190.726 113.837 1.00 63.34 230 GLY D O 1
ATOM 4143 N N . ASP D 3 231 ? 219.302 189.922 111.750 1.00 64.44 231 ASP D N 1
ATOM 4144 C CA . ASP D 3 231 ? 218.007 190.455 111.356 1.00 64.44 231 ASP D CA 1
ATOM 4145 C C . ASP D 3 231 ? 216.905 189.667 112.047 1.00 64.44 231 ASP D C 1
ATOM 4146 O O . ASP D 3 231 ? 216.689 188.499 111.703 1.00 64.44 231 ASP D O 1
ATOM 4151 N N . PRO D 3 232 ? 216.188 190.243 113.008 1.00 64.97 232 PRO D N 1
ATOM 4152 C CA . PRO D 3 232 ? 215.107 189.490 113.647 1.00 64.97 232 PRO D CA 1
ATOM 4153 C C . PRO D 3 232 ? 213.846 189.480 112.801 1.00 64.97 232 PRO D C 1
ATOM 4154 O O . PRO D 3 232 ? 212.748 189.768 113.288 1.00 64.97 232 PRO D O 1
ATOM 4158 N N . THR D 3 233 ? 214.002 189.150 111.523 1.00 65.32 233 THR D N 1
ATOM 4159 C CA . THR D 3 233 ? 212.890 189.099 110.588 1.00 65.32 233 THR D CA 1
ATOM 4160 C C . THR D 3 233 ? 212.825 187.811 109.794 1.00 65.32 233 THR D C 1
ATOM 4161 O O . THR D 3 233 ? 211.744 187.471 109.302 1.00 65.32 233 THR D O 1
ATOM 4165 N N . ASP D 3 234 ? 213.925 187.078 109.662 1.00 68.33 234 ASP D N 1
ATOM 4166 C CA . ASP D 3 234 ? 213.933 185.851 108.886 1.00 68.33 234 ASP D CA 1
ATOM 4167 C C . ASP D 3 234 ? 214.864 184.853 109.552 1.00 68.33 234 ASP D C 1
ATOM 4168 O O . ASP D 3 234 ? 215.867 185.221 110.167 1.00 68.33 234 ASP D O 1
ATOM 4173 N N . LEU D 3 235 ? 214.502 183.575 109.429 1.00 70.00 235 LEU D N 1
ATOM 4174 C CA . LEU D 3 235 ? 215.188 182.526 110.171 1.00 70.00 235 LEU D CA 1
ATOM 4175 C C . LEU D 3 235 ? 216.433 182.031 109.452 1.00 70.00 235 LEU D C 1
ATOM 4176 O O . LEU D 3 235 ? 217.409 181.644 110.105 1.00 70.00 235 LEU D O 1
ATOM 4181 N N . GLU D 3 236 ? 216.431 182.054 108.122 1.00 68.02 236 GLU D N 1
ATOM 4182 C CA . GLU D 3 236 ? 217.522 181.465 107.358 1.00 68.02 236 GLU D CA 1
ATOM 4183 C C . GLU D 3 236 ? 218.844 182.180 107.566 1.00 68.02 236 GLU D C 1
ATOM 4184 O O . GLU D 3 236 ? 219.876 181.672 107.117 1.00 68.02 236 GLU D O 1
ATOM 4190 N N . GLN D 3 237 ? 218.845 183.330 108.240 1.00 66.64 237 GLN D N 1
ATOM 4191 C CA . GLN D 3 237 ? 220.089 184.047 108.492 1.00 66.64 237 GLN D CA 1
ATOM 4192 C C . GLN D 3 237 ? 221.063 183.223 109.325 1.00 66.64 237 GLN D C 1
ATOM 4193 O O . GLN D 3 237 ? 222.224 183.616 109.474 1.00 66.64 237 GLN D O 1
ATOM 4199 N N . TRP D 3 238 ? 220.615 182.096 109.872 1.00 68.41 238 TRP D N 1
ATOM 4200 C CA . TRP D 3 238 ? 221.494 181.122 110.510 1.00 68.41 238 TRP D CA 1
ATOM 4201 C C . TRP D 3 238 ? 222.256 180.263 109.513 1.00 68.41 238 TRP D C 1
ATOM 4202 O O . TRP D 3 238 ? 222.994 179.368 109.939 1.00 68.41 238 TRP D O 1
ATOM 4213 N N . ARG D 3 239 ? 222.097 180.500 108.215 1.00 66.12 239 ARG D N 1
ATOM 4214 C CA . ARG D 3 239 ? 222.665 179.641 107.189 1.00 66.12 239 ARG D CA 1
ATOM 4215 C C . ARG D 3 239 ? 223.459 180.459 106.187 1.00 66.12 239 ARG D C 1
ATOM 4216 O O . ARG D 3 239 ? 223.184 181.638 105.963 1.00 66.12 239 ARG D O 1
ATOM 4224 N N . TRP D 3 240 ? 224.442 179.804 105.580 1.00 62.17 240 TRP D N 1
ATOM 4225 C CA . TRP D 3 240 ? 225.340 180.413 104.617 1.00 62.17 240 TRP D CA 1
ATOM 4226 C C . TRP D 3 240 ? 225.170 179.768 103.255 1.00 62.17 240 TRP D C 1
ATOM 4227 O O . TRP D 3 240 ? 224.739 178.618 103.138 1.00 62.17 240 TRP D O 1
ATOM 4238 N N . GLU D 3 241 ? 225.516 180.528 102.228 1.00 63.06 241 GLU D N 1
ATOM 4239 C CA . GLU D 3 241 ? 225.425 180.084 100.852 1.00 63.06 241 GLU D CA 1
ATOM 4240 C C . GLU D 3 241 ? 226.727 180.385 100.132 1.00 63.06 241 GLU D C 1
ATOM 4241 O O . GLU D 3 241 ? 227.166 181.537 100.088 1.00 63.06 241 GLU D O 1
ATOM 4247 N N . TYR D 3 242 ? 227.334 179.351 99.568 1.00 62.23 242 TYR D N 1
ATOM 4248 C CA . TYR D 3 242 ? 228.526 179.514 98.754 1.00 62.23 242 TYR D CA 1
ATOM 4249 C C . TYR D 3 242 ? 228.124 179.865 97.331 1.00 62.23 242 TYR D C 1
ATOM 4250 O O . TYR D 3 242 ? 227.353 179.140 96.696 1.00 62.23 242 TYR D O 1
ATOM 4259 N N . GLN D 3 243 ? 228.638 180.984 96.836 1.00 63.33 243 GLN D N 1
ATOM 4260 C CA . GLN D 3 243 ? 228.390 181.411 95.469 1.00 63.33 243 GLN D CA 1
ATOM 4261 C C . GLN D 3 243 ? 229.714 181.471 94.725 1.00 63.33 243 GLN D C 1
ATOM 4262 O O . GLN D 3 243 ? 230.637 182.170 95.175 1.00 63.33 243 GLN D O 1
ATOM 4268 N N . PRO D 3 244 ? 229.872 180.771 93.607 1.00 64.92 244 PRO D N 1
ATOM 4269 C CA . PRO D 3 244 ? 231.125 180.867 92.867 1.00 64.92 244 PRO D CA 1
ATOM 4270 C C . PRO D 3 244 ? 231.372 182.283 92.386 1.00 64.92 244 PRO D C 1
ATOM 4271 O O . PRO D 3 244 ? 230.444 183.067 92.189 1.00 64.92 244 PRO D O 1
ATOM 4275 N N . ALA D 3 245 ? 232.647 182.608 92.203 1.00 65.13 245 ALA D N 1
ATOM 4276 C CA . ALA D 3 245 ? 232.996 183.847 91.529 1.00 65.13 245 ALA D CA 1
ATOM 4277 C C . ALA D 3 245 ? 232.872 183.704 90.022 1.00 65.13 245 ALA D C 1
ATOM 4278 O O . ALA D 3 245 ? 232.474 184.649 89.336 1.00 65.13 245 ALA D O 1
ATOM 4280 N N . ARG D 3 246 ? 233.204 182.541 89.486 1.00 69.09 246 ARG D N 1
ATOM 4281 C CA . ARG D 3 246 ? 233.039 182.327 88.059 1.00 69.09 246 ARG D CA 1
ATOM 4282 C C . ARG D 3 246 ? 232.041 181.223 87.854 1.00 69.09 246 ARG D C 1
ATOM 4283 O O . ARG D 3 246 ? 232.357 180.052 88.035 1.00 69.09 246 ARG D O 1
ATOM 4291 N N . PHE D 3 247 ? 230.824 181.591 87.485 1.00 72.29 247 PHE D N 1
ATOM 4292 C CA . PHE D 3 247 ? 229.786 180.592 87.330 1.00 72.29 247 PHE D CA 1
ATOM 4293 C C . PHE D 3 247 ? 230.266 179.468 86.448 1.00 72.29 247 PHE D C 1
ATOM 4294 O O . PHE D 3 247 ? 230.413 178.340 86.910 1.00 72.29 247 PHE D O 1
ATOM 4302 N N . ASP D 3 248 ? 230.500 179.757 85.175 1.00 75.79 248 ASP D N 1
ATOM 4303 C CA . ASP D 3 248 ? 230.879 178.694 84.259 1.00 75.79 248 ASP D CA 1
ATOM 4304 C C . ASP D 3 248 ? 231.382 179.196 82.926 1.00 75.79 248 ASP D C 1
ATOM 4305 O O . ASP D 3 248 ? 230.846 180.155 82.377 1.00 75.79 248 ASP D O 1
ATOM 4310 N N . TRP D 3 249 ? 232.415 178.550 82.401 1.00 78.79 249 TRP D N 1
ATOM 4311 C CA . TRP D 3 249 ? 232.920 178.913 81.085 1.00 78.79 249 TRP D CA 1
ATOM 4312 C C . TRP D 3 249 ? 233.304 180.377 81.008 1.00 78.79 249 TRP D C 1
ATOM 4313 O O . TRP D 3 249 ? 233.054 181.034 80.000 1.00 78.79 249 TRP D O 1
ATOM 4324 N N . GLY D 3 250 ? 233.911 180.896 82.069 1.00 74.81 250 GLY D N 1
ATOM 4325 C CA . GLY D 3 250 ? 234.368 182.276 82.063 1.00 74.81 250 GLY D CA 1
ATOM 4326 C C . GLY D 3 250 ? 233.376 183.251 82.654 1.00 74.81 250 GLY D C 1
ATOM 4327 O O . GLY D 3 250 ? 233.769 184.282 83.194 1.00 74.81 250 GLY D O 1
ATOM 4328 N N . ARG D 3 251 ? 232.091 182.931 82.578 1.00 72.71 251 ARG D N 1
ATOM 4329 C CA . ARG D 3 251 ? 231.071 183.845 83.071 1.00 72.71 251 ARG D CA 1
ATOM 4330 C C . ARG D 3 251 ? 231.290 184.176 84.539 1.00 72.71 251 ARG D C 1
ATOM 4331 O O . ARG D 3 251 ? 231.718 183.334 85.331 1.00 72.71 251 ARG D O 1
ATOM 4339 N N . ARG D 3 252 ? 230.990 185.420 84.893 1.00 67.25 252 ARG D N 1
ATOM 4340 C CA . ARG D 3 252 ? 231.202 185.932 86.241 1.00 67.25 252 ARG D CA 1
ATOM 4341 C C . ARG D 3 252 ? 229.896 185.843 87.025 1.00 67.25 252 ARG D C 1
ATOM 4342 O O . ARG D 3 252 ? 228.899 186.476 86.666 1.00 67.25 252 ARG D O 1
ATOM 4350 N N . ARG D 3 253 ? 229.900 185.044 88.090 1.00 68.05 253 ARG D N 1
ATOM 4351 C CA . ARG D 3 253 ? 228.726 184.924 88.944 1.00 68.05 253 ARG D CA 1
ATOM 4352 C C . ARG D 3 253 ? 228.703 185.980 90.037 1.00 68.05 253 ARG D C 1
ATOM 4353 O O . ARG D 3 253 ? 227.624 186.352 90.507 1.00 68.05 253 ARG D O 1
ATOM 4361 N N . MET D 3 254 ? 229.867 186.466 90.457 1.00 63.36 254 MET D N 1
ATOM 4362 C CA . MET D 3 254 ? 229.951 187.437 91.535 1.00 63.36 254 MET D CA 1
ATOM 4363 C C . MET D 3 254 ? 231.018 188.470 91.229 1.00 63.36 254 MET D C 1
ATOM 4364 O O . MET D 3 254 ? 231.957 188.219 90.470 1.00 63.36 254 MET D O 1
ATOM 4369 N N . ILE D 3 255 ? 230.854 189.639 91.835 1.00 61.60 255 ILE D N 1
ATOM 4370 C CA . ILE D 3 255 ? 231.745 190.772 91.648 1.00 61.60 255 ILE D CA 1
ATOM 4371 C C . ILE D 3 255 ? 232.295 191.179 93.003 1.00 61.60 255 ILE D C 1
ATOM 4372 O O . ILE D 3 255 ? 231.530 191.422 93.942 1.00 61.60 255 ILE D O 1
ATOM 4377 N N . HIS D 3 256 ? 233.616 191.254 93.103 1.00 57.19 256 HIS D N 1
ATOM 4378 C CA . HIS D 3 256 ? 234.275 191.697 94.320 1.00 57.19 256 HIS D CA 1
ATOM 4379 C C . HIS D 3 256 ? 235.406 192.627 93.924 1.00 57.19 256 HIS D C 1
ATOM 4380 O O . HIS D 3 256 ? 236.205 192.293 93.045 1.00 57.19 256 HIS D O 1
ATOM 4387 N N . ILE D 3 257 ? 235.462 193.795 94.554 1.00 56.47 257 ILE D N 1
ATOM 4388 C CA . ILE D 3 257 ? 236.455 194.810 94.238 1.00 56.47 257 ILE D CA 1
ATOM 4389 C C . ILE D 3 257 ? 236.992 195.391 95.532 1.00 56.47 257 ILE D C 1
ATOM 4390 O O . ILE D 3 257 ? 236.221 195.704 96.442 1.00 56.47 257 ILE D O 1
ATOM 4395 N N . ILE D 3 258 ? 238.314 195.532 95.612 1.00 56.53 258 ILE D N 1
ATOM 4396 C CA . ILE D 3 258 ? 238.960 196.205 96.728 1.00 56.53 258 ILE D CA 1
ATOM 4397 C C . ILE D 3 258 ? 240.186 196.965 96.244 1.00 56.53 258 ILE D C 1
ATOM 4398 O O . ILE D 3 258 ? 240.768 196.666 95.201 1.00 56.53 258 ILE D O 1
ATOM 4403 N N . GLU D 3 259 ? 240.565 197.967 97.028 1.00 57.18 259 GLU D N 1
ATOM 4404 C CA . GLU D 3 259 ? 241.837 198.656 96.882 1.00 57.18 259 GLU D CA 1
ATOM 4405 C C . GLU D 3 259 ? 242.750 198.121 97.973 1.00 57.18 259 GLU D C 1
ATOM 4406 O O . GLU D 3 259 ? 242.631 198.508 99.139 1.00 57.18 259 GLU D O 1
ATOM 4412 N N . ALA D 3 260 ? 243.662 197.237 97.592 1.00 57.84 260 ALA D N 1
ATOM 4413 C CA . ALA D 3 260 ? 244.505 196.559 98.560 1.00 57.84 260 ALA D CA 1
ATOM 4414 C C . ALA D 3 260 ? 245.632 197.485 98.985 1.00 57.84 260 ALA D C 1
ATOM 4415 O O . ALA D 3 260 ? 246.479 197.863 98.170 1.00 57.84 260 ALA D O 1
ATOM 4417 N N . LEU D 3 261 ? 245.636 197.850 100.262 1.00 57.16 261 LEU D N 1
ATOM 4418 C CA . LEU D 3 261 ? 246.737 198.624 100.812 1.00 57.16 261 LEU D CA 1
ATOM 4419 C C . LEU D 3 261 ? 247.983 197.769 100.953 1.00 57.16 261 LEU D C 1
ATOM 4420 O O . LEU D 3 261 ? 249.087 198.202 100.611 1.00 57.16 261 LEU D O 1
ATOM 4425 N N . LEU D 3 262 ? 247.811 196.552 101.445 1.00 57.26 262 LEU D N 1
ATOM 4426 C CA . LEU D 3 262 ? 248.894 195.667 101.784 1.00 57.26 262 LEU D CA 1
ATOM 4427 C C . LEU D 3 262 ? 248.870 194.435 100.894 1.00 57.26 262 LEU D C 1
ATOM 4428 O O . LEU D 3 262 ? 247.795 193.990 100.484 1.00 57.26 262 LEU D O 1
ATOM 4433 N N . PRO D 3 263 ? 250.026 193.869 100.570 1.00 57.77 263 PRO D N 1
ATOM 4434 C CA . PRO D 3 263 ? 250.033 192.610 99.830 1.00 57.77 263 PRO D CA 1
ATOM 4435 C C . PRO D 3 263 ? 249.465 191.485 100.676 1.00 57.77 263 PRO D C 1
ATOM 4436 O O . PRO D 3 263 ? 249.585 191.481 101.903 1.00 57.77 263 PRO D O 1
ATOM 4440 N N . GLY D 3 264 ? 248.844 190.524 100.007 1.00 58.11 264 GLY D N 1
ATOM 4441 C CA . GLY D 3 264 ? 248.252 189.419 100.726 1.00 58.11 264 GLY D CA 1
ATOM 4442 C C . GLY D 3 264 ? 246.947 189.768 101.393 1.00 58.11 264 GLY D C 1
ATOM 4443 O O . GLY D 3 264 ? 246.605 189.185 102.426 1.00 58.11 264 GLY D O 1
ATOM 4444 N N . GLN D 3 265 ? 246.211 190.715 100.828 1.00 57.46 265 GLN D N 1
ATOM 4445 C CA . GLN D 3 265 ? 244.952 191.188 101.376 1.00 57.46 265 GLN D CA 1
ATOM 4446 C C . GLN D 3 265 ? 243.836 190.855 100.401 1.00 57.46 265 GLN D C 1
ATOM 4447 O O . GLN D 3 265 ? 243.897 191.237 99.228 1.00 57.46 265 GLN D O 1
ATOM 4453 N N . THR D 3 266 ? 242.824 190.140 100.887 1.00 58.98 266 THR D N 1
ATOM 4454 C CA . THR D 3 266 ? 241.695 189.728 100.068 1.00 58.98 266 THR D CA 1
ATOM 4455 C C . THR D 3 266 ? 240.375 190.347 100.494 1.00 58.98 266 THR D C 1
ATOM 4456 O O . THR D 3 266 ? 239.390 190.217 99.761 1.00 58.98 266 THR D O 1
ATOM 4460 N N . ARG D 3 267 ? 240.321 190.997 101.648 1.00 57.29 267 ARG D N 1
ATOM 4461 C CA . ARG D 3 267 ? 239.157 191.749 102.074 1.00 57.29 267 ARG D CA 1
ATOM 4462 C C . ARG D 3 267 ? 239.532 193.215 102.183 1.00 57.29 267 ARG D C 1
ATOM 4463 O O . ARG D 3 267 ? 240.625 193.560 102.635 1.00 57.29 267 ARG D O 1
ATOM 4471 N N . GLY D 3 268 ? 238.610 194.075 101.774 1.00 55.94 268 GLY D N 1
ATOM 4472 C CA . GLY D 3 268 ? 238.867 195.495 101.826 1.00 55.94 268 GLY D CA 1
ATOM 4473 C C . GLY D 3 268 ? 238.736 196.046 103.231 1.00 55.94 268 GLY D C 1
ATOM 4474 O O . GLY D 3 268 ? 237.981 195.542 104.061 1.00 55.94 268 GLY D O 1
ATOM 4475 N N . ILE D 3 269 ? 239.502 197.098 103.494 1.00 53.53 269 ILE D N 1
ATOM 4476 C CA . ILE D 3 269 ? 239.382 197.882 104.713 1.00 53.53 269 ILE D CA 1
ATOM 4477 C C . ILE D 3 269 ? 239.032 199.299 104.301 1.00 53.53 269 ILE D C 1
ATOM 4478 O O . ILE D 3 269 ? 239.689 199.876 103.427 1.00 53.53 269 ILE D O 1
ATOM 4483 N N . SER D 3 270 ? 238.002 199.857 104.922 1.00 51.53 270 SER D N 1
ATOM 4484 C CA . SER D 3 270 ? 237.568 201.190 104.549 1.00 51.53 270 SER D CA 1
ATOM 4485 C C . SER D 3 270 ? 238.674 202.192 104.822 1.00 51.53 270 SER D C 1
ATOM 4486 O O . SER D 3 270 ? 239.348 202.136 105.853 1.00 51.53 270 SER D O 1
ATOM 4489 N N . GLU D 3 271 ? 238.866 203.114 103.884 1.00 50.79 271 GLU D N 1
ATOM 4490 C CA . GLU D 3 271 ? 239.785 204.210 104.128 1.00 50.79 271 GLU D CA 1
ATOM 4491 C C . GLU D 3 271 ? 239.321 205.104 105.267 1.00 50.79 271 GLU D C 1
ATOM 4492 O O . GLU D 3 271 ? 240.088 205.964 105.710 1.00 50.79 271 GLU D O 1
ATOM 4498 N N . MET D 3 272 ? 238.087 204.932 105.743 1.00 48.44 272 MET D N 1
ATOM 4499 C CA . MET D 3 272 ? 237.642 205.670 106.915 1.00 48.44 272 MET D CA 1
ATOM 4500 C C . MET D 3 272 ? 238.383 205.241 108.169 1.00 48.44 272 MET D C 1
ATOM 4501 O O . MET D 3 272 ? 238.522 206.032 109.107 1.00 48.44 272 MET D O 1
ATOM 4506 N N . VAL D 3 273 ? 238.870 204.001 108.207 1.00 48.88 273 VAL D N 1
ATOM 4507 C CA . VAL D 3 273 ? 239.283 203.424 109.479 1.00 48.88 273 VAL D CA 1
ATOM 4508 C C . VAL D 3 273 ? 240.464 204.175 110.058 1.00 48.88 273 VAL D C 1
ATOM 4509 O O . VAL D 3 273 ? 240.670 204.182 111.277 1.00 48.88 273 VAL D O 1
ATOM 4513 N N . ALA D 3 274 ? 241.264 204.805 109.209 1.00 48.15 274 ALA D N 1
ATOM 4514 C CA . ALA D 3 274 ? 242.300 205.686 109.715 1.00 48.15 274 ALA D CA 1
ATOM 4515 C C . ALA D 3 274 ? 241.693 206.882 110.427 1.00 48.15 274 ALA D C 1
ATOM 4516 O O . ALA D 3 274 ? 242.320 207.465 111.318 1.00 48.15 274 ALA D O 1
ATOM 4518 N N . ALA D 3 275 ? 240.473 207.252 110.052 1.00 45.91 275 ALA D N 1
ATOM 4519 C CA . ALA D 3 275 ? 239.836 208.467 110.525 1.00 45.91 275 ALA D CA 1
ATOM 4520 C C . ALA D 3 275 ? 238.801 208.240 111.611 1.00 45.91 275 ALA D C 1
ATOM 4521 O O . ALA D 3 275 ? 238.454 209.192 112.316 1.00 45.91 275 ALA D O 1
ATOM 4523 N N . LEU D 3 276 ? 238.303 207.015 111.764 1.00 46.33 276 LEU D N 1
ATOM 4524 C CA . LEU D 3 276 ? 237.154 206.774 112.627 1.00 46.33 276 LEU D CA 1
ATOM 4525 C C . LEU D 3 276 ? 237.359 207.349 114.013 1.00 46.33 276 LEU D C 1
ATOM 4526 O O . LEU D 3 276 ? 236.455 207.973 114.577 1.00 46.33 276 LEU D O 1
ATOM 4531 N N . LYS D 3 277 ? 238.538 207.143 114.583 1.00 44.87 277 LYS D N 1
ATOM 4532 C CA . LYS D 3 277 ? 238.819 207.697 115.897 1.00 44.87 277 LYS D CA 1
ATOM 4533 C C . LYS D 3 277 ? 238.721 209.213 115.867 1.00 44.87 277 LYS D C 1
ATOM 4534 O O . LYS D 3 277 ? 238.048 209.827 116.707 1.00 44.87 277 LYS D O 1
ATOM 4540 N N . GLN D 3 278 ? 239.363 209.832 114.878 1.00 44.24 278 GLN D N 1
ATOM 4541 C CA . GLN D 3 278 ? 239.306 211.279 114.745 1.00 44.24 278 GLN D CA 1
ATOM 4542 C C . GLN D 3 278 ? 237.888 211.743 114.460 1.00 44.24 278 GLN D C 1
ATOM 4543 O O . GLN D 3 278 ? 237.442 212.747 115.019 1.00 44.24 278 GLN D O 1
ATOM 4549 N N . MET D 3 279 ? 237.158 211.018 113.613 1.00 44.66 279 MET D N 1
ATOM 4550 C CA . MET D 3 279 ? 235.784 211.396 113.314 1.00 44.66 279 MET D CA 1
ATOM 4551 C C . MET D 3 279 ? 234.939 211.423 114.571 1.00 44.66 279 MET D C 1
ATOM 4552 O O . MET D 3 279 ? 234.220 212.392 114.829 1.00 44.66 279 MET D O 1
ATOM 4557 N N . LYS D 3 280 ? 235.017 210.365 115.366 1.00 42.68 280 LYS D N 1
ATOM 4558 C CA . LYS D 3 280 ? 234.171 210.262 116.541 1.00 42.68 280 LYS D CA 1
ATOM 4559 C C . LYS D 3 280 ? 234.562 211.288 117.582 1.00 42.68 280 LYS D C 1
ATOM 4560 O O . LYS D 3 280 ? 233.698 211.867 118.248 1.00 42.68 280 LYS D O 1
ATOM 4566 N N . MET D 3 281 ? 235.857 211.543 117.728 1.00 42.18 281 MET D N 1
ATOM 4567 C CA . MET D 3 281 ? 236.287 212.460 118.769 1.00 42.18 281 MET D CA 1
ATOM 4568 C C . MET D 3 281 ? 236.009 213.903 118.379 1.00 42.18 281 MET D C 1
ATOM 4569 O O . MET D 3 281 ? 235.647 214.719 119.231 1.00 42.18 281 MET D O 1
ATOM 4574 N N . THR D 3 282 ? 236.133 214.233 117.098 1.00 41.41 282 THR D N 1
ATOM 4575 C CA . THR D 3 282 ? 235.751 215.564 116.652 1.00 41.41 282 THR D CA 1
ATOM 4576 C C . THR D 3 282 ? 234.240 215.748 116.699 1.00 41.41 282 THR D C 1
ATOM 4577 O O . THR D 3 282 ? 233.757 216.851 116.970 1.00 41.41 282 THR D O 1
ATOM 4581 N N . ARG D 3 283 ? 233.473 214.685 116.463 1.00 42.58 283 ARG D N 1
ATOM 4582 C CA . ARG D 3 283 ? 232.033 214.764 116.659 1.00 42.58 283 ARG D CA 1
ATOM 4583 C C . ARG D 3 283 ? 231.700 215.047 118.116 1.00 42.58 283 ARG D C 1
ATOM 4584 O O . ARG D 3 283 ? 230.875 215.914 118.425 1.00 42.58 283 ARG D O 1
ATOM 4592 N N . ASN D 3 284 ? 232.322 214.302 119.026 1.00 39.79 284 ASN D N 1
ATOM 4593 C CA . ASN D 3 284 ? 232.130 214.536 120.449 1.00 39.79 284 ASN D CA 1
ATOM 4594 C C . ASN D 3 284 ? 232.497 215.961 120.819 1.00 39.79 284 ASN D C 1
ATOM 4595 O O . ASN D 3 284 ? 231.815 216.605 121.620 1.00 39.79 284 ASN D O 1
ATOM 4600 N N . PHE D 3 285 ? 233.590 216.462 120.254 1.00 37.91 285 PHE D N 1
ATOM 4601 C CA . PHE D 3 285 ? 234.022 217.824 120.531 1.00 37.91 285 PHE D CA 1
ATOM 4602 C C . PHE D 3 285 ? 232.982 218.830 120.067 1.00 37.91 285 PHE D C 1
ATOM 4603 O O . PHE D 3 285 ? 232.571 219.709 120.828 1.00 37.91 285 PHE D O 1
ATOM 4611 N N . GLN D 3 286 ? 232.535 218.704 118.823 1.00 39.21 286 GLN D N 1
ATOM 4612 C CA . GLN D 3 286 ? 231.507 219.591 118.307 1.00 39.21 286 GLN D CA 1
ATOM 4613 C C . GLN D 3 286 ? 230.284 219.589 119.209 1.00 39.21 286 GLN D C 1
ATOM 4614 O O . GLN D 3 286 ? 229.774 220.649 119.597 1.00 39.21 286 GLN D O 1
ATOM 4620 N N . GLU D 3 287 ? 229.814 218.400 119.576 1.00 39.46 287 GLU D N 1
ATOM 4621 C CA . GLU D 3 287 ? 228.552 218.294 120.290 1.00 39.46 287 GLU D CA 1
ATOM 4622 C C . GLU D 3 287 ? 228.671 218.794 121.719 1.00 39.46 287 GLU D C 1
ATOM 4623 O O . GLU D 3 287 ? 227.773 219.478 122.220 1.00 39.46 287 GLU D O 1
ATOM 4629 N N . VAL D 3 288 ? 229.766 218.466 122.397 1.00 36.46 288 VAL D N 1
ATOM 4630 C CA . VAL D 3 288 ? 229.913 218.898 123.776 1.00 36.46 288 VAL D CA 1
ATOM 4631 C C . VAL D 3 288 ? 230.202 220.385 123.826 1.00 36.46 288 VAL D C 1
ATOM 4632 O O . VAL D 3 288 ? 229.806 221.071 124.772 1.00 36.46 288 VAL D O 1
ATOM 4636 N N . THR D 3 289 ? 230.859 220.916 122.801 1.00 36.34 289 THR D N 1
ATOM 4637 C CA . THR D 3 289 ? 231.034 222.354 122.693 1.00 36.34 289 THR D CA 1
ATOM 4638 C C . THR D 3 289 ? 229.697 223.052 122.522 1.00 36.34 289 THR D C 1
ATOM 4639 O O . THR D 3 289 ? 229.453 224.102 123.123 1.00 36.34 289 THR D O 1
ATOM 4643 N N . LEU D 3 290 ? 228.821 222.480 121.705 1.00 35.52 290 LEU D N 1
ATOM 4644 C CA . LEU D 3 290 ? 227.502 223.061 121.511 1.00 35.52 290 LEU D CA 1
ATOM 4645 C C . LEU D 3 290 ? 226.679 223.006 122.785 1.00 35.52 290 LEU D C 1
ATOM 4646 O O . LEU D 3 290 ? 225.970 223.961 123.116 1.00 35.52 290 LEU D O 1
ATOM 4651 N N . GLN D 3 291 ? 226.763 221.901 123.515 1.00 34.00 291 GLN D N 1
ATOM 4652 C CA . GLN D 3 291 ? 226.084 221.822 124.798 1.00 34.00 291 GLN D CA 1
ATOM 4653 C C . GLN D 3 291 ? 226.625 222.860 125.766 1.00 34.00 291 GLN D C 1
ATOM 4654 O O . GLN D 3 291 ? 225.862 223.507 126.489 1.00 34.00 291 GLN D O 1
ATOM 4660 N N . ASN D 3 292 ? 227.944 223.028 125.795 1.00 32.97 292 ASN D N 1
ATOM 4661 C CA . ASN D 3 292 ? 228.553 224.030 126.656 1.00 32.97 292 ASN D CA 1
ATOM 4662 C C . ASN D 3 292 ? 228.052 225.419 126.310 1.00 32.97 292 ASN D C 1
ATOM 4663 O O . ASN D 3 292 ? 227.726 226.217 127.197 1.00 32.97 292 ASN D O 1
ATOM 4668 N N . ALA D 3 293 ? 227.975 225.720 125.019 1.00 33.08 293 ALA D N 1
ATOM 4669 C CA . ALA D 3 293 ? 227.500 227.020 124.583 1.00 33.08 293 ALA D CA 1
ATOM 4670 C C . ALA D 3 293 ? 226.063 227.245 125.008 1.00 33.08 293 ALA D C 1
ATOM 4671 O O . ALA D 3 293 ? 225.720 228.297 125.557 1.00 33.08 293 ALA D O 1
ATOM 4673 N N . ILE D 3 294 ? 225.201 226.269 124.744 1.00 32.29 294 ILE D N 1
ATOM 4674 C CA . ILE D 3 294 ? 223.794 226.413 125.082 1.00 32.29 294 ILE D CA 1
ATOM 4675 C C . ILE D 3 294 ? 223.628 226.592 126.577 1.00 32.29 294 ILE D C 1
ATOM 4676 O O . ILE D 3 294 ? 222.759 227.335 127.039 1.00 32.29 294 ILE D O 1
ATOM 4681 N N . VAL D 3 295 ? 224.445 225.900 127.357 1.00 30.33 295 VAL D N 1
ATOM 4682 C CA . VAL D 3 295 ? 224.344 225.983 128.805 1.00 30.33 295 VAL D CA 1
ATOM 4683 C C . VAL D 3 295 ? 224.752 227.362 129.290 1.00 30.33 295 VAL D C 1
ATOM 4684 O O . VAL D 3 295 ? 224.081 227.969 130.131 1.00 30.33 295 VAL D O 1
ATOM 4688 N N . ASN D 3 296 ? 225.872 227.864 128.788 1.00 30.39 296 ASN D N 1
ATOM 4689 C CA . ASN D 3 296 ? 226.347 229.167 129.223 1.00 30.39 296 ASN D CA 1
ATOM 4690 C C . ASN D 3 296 ? 225.424 230.274 128.745 1.00 30.39 296 ASN D C 1
ATOM 4691 O O . ASN D 3 296 ? 225.368 231.351 129.348 1.00 30.39 296 ASN D O 1
ATOM 4696 N N . ALA D 3 297 ? 224.709 230.033 127.652 1.00 29.75 297 ALA D N 1
ATOM 4697 C CA . ALA D 3 297 ? 223.724 230.987 127.175 1.00 29.75 297 ALA D CA 1
ATOM 4698 C C . ALA D 3 297 ? 222.437 230.931 127.975 1.00 29.75 297 ALA D C 1
ATOM 4699 O O . ALA D 3 297 ? 221.760 231.950 128.129 1.00 29.75 297 ALA D O 1
ATOM 4701 N N . THR D 3 298 ? 222.079 229.756 128.477 1.00 29.42 298 THR D N 1
ATOM 4702 C CA . THR D 3 298 ? 220.824 229.595 129.193 1.00 29.42 298 THR D CA 1
ATOM 4703 C C . THR D 3 298 ? 220.786 230.488 130.418 1.00 29.42 298 THR D C 1
ATOM 4704 O O . THR D 3 298 ? 219.809 231.203 130.655 1.00 29.42 298 THR D O 1
ATOM 4708 N N . TYR D 3 299 ? 221.848 230.457 131.210 1.00 28.68 299 TYR D N 1
ATOM 4709 C CA . TYR D 3 299 ? 221.932 231.244 132.433 1.00 28.68 299 TYR D CA 1
ATOM 4710 C C . TYR D 3 299 ? 222.379 232.646 132.052 1.00 28.68 299 TYR D C 1
ATOM 4711 O O . TYR D 3 299 ? 223.552 233.013 132.119 1.00 28.68 299 TYR D O 1
ATOM 4720 N N . ALA D 3 300 ? 221.397 233.433 131.621 1.00 27.96 300 ALA D N 1
ATOM 4721 C CA . ALA D 3 300 ? 221.646 234.788 131.170 1.00 27.96 300 ALA D CA 1
ATOM 4722 C C . ALA D 3 300 ? 222.127 235.690 132.284 1.00 27.96 300 ALA D C 1
ATOM 4723 O O . ALA D 3 300 ? 222.718 236.738 132.011 1.00 27.96 300 ALA D O 1
ATOM 4725 N N . ALA D 3 301 ? 221.869 235.320 133.526 1.00 27.44 301 ALA D N 1
ATOM 4726 C CA . ALA D 3 301 ? 222.235 236.152 134.652 1.00 27.44 301 ALA D CA 1
ATOM 4727 C C . ALA D 3 301 ? 222.136 235.316 135.909 1.00 27.44 301 ALA D C 1
ATOM 4728 O O . ALA D 3 301 ? 221.606 234.206 135.904 1.00 27.44 301 ALA D O 1
ATOM 4730 N N . ALA D 3 302 ? 222.670 235.861 136.984 1.00 28.35 302 ALA D N 1
ATOM 4731 C CA . ALA D 3 302 ? 222.533 235.275 138.297 1.00 28.35 302 ALA D CA 1
ATOM 4732 C C . ALA D 3 302 ? 222.314 236.379 139.308 1.00 28.35 302 ALA D C 1
ATOM 4733 O O . ALA D 3 302 ? 222.871 237.469 139.188 1.00 28.35 302 ALA D O 1
ATOM 4735 N N . ILE D 3 303 ? 221.481 236.092 140.293 1.00 31.40 303 ILE D N 1
ATOM 4736 C CA . ILE D 3 303 ? 221.341 236.927 141.471 1.00 31.40 303 ILE D CA 1
ATOM 4737 C C . ILE D 3 303 ? 221.774 236.099 142.664 1.00 31.40 303 ILE D C 1
ATOM 4738 O O . ILE D 3 303 ? 221.268 234.992 142.875 1.00 31.40 303 ILE D O 1
ATOM 4743 N N . GLU D 3 304 ? 222.725 236.617 143.423 1.00 33.90 304 GLU D N 1
ATOM 4744 C CA . GLU D 3 304 ? 223.143 236.021 144.678 1.00 33.90 304 GLU D CA 1
ATOM 4745 C C . GLU D 3 304 ? 222.641 236.918 145.786 1.00 33.90 304 GLU D C 1
ATOM 4746 O O . GLU D 3 304 ? 223.026 238.086 145.869 1.00 33.90 304 GLU D O 1
ATOM 4752 N N . SER D 3 305 ? 221.796 236.365 146.642 1.00 33.69 305 SER D N 1
ATOM 4753 C CA . SER D 3 305 ? 221.084 237.181 147.599 1.00 33.69 305 SER D CA 1
ATOM 4754 C C . SER D 3 305 ? 220.583 236.307 148.725 1.00 33.69 305 SER D C 1
ATOM 4755 O O . SER D 3 305 ? 220.058 235.218 148.495 1.00 33.69 305 SER D O 1
ATOM 4758 N N . GLU D 3 306 ? 220.750 236.804 149.934 1.00 35.21 306 GLU D N 1
ATOM 4759 C CA . GLU D 3 306 ? 220.100 236.261 151.111 1.00 35.21 306 GLU D CA 1
ATOM 4760 C C . GLU D 3 306 ? 218.643 236.667 151.183 1.00 35.21 306 GLU D C 1
ATOM 4761 O O . GLU D 3 306 ? 217.979 236.395 152.186 1.00 35.21 306 GLU D O 1
ATOM 4767 N N . LEU D 3 307 ? 218.147 237.320 150.144 1.00 34.50 307 LEU D N 1
ATOM 4768 C CA . LEU D 3 307 ? 216.736 237.540 149.985 1.00 34.50 307 LEU D CA 1
ATOM 4769 C C . LEU D 3 307 ? 216.065 236.259 149.510 1.00 34.50 307 LEU D C 1
ATOM 4770 O O . LEU D 3 307 ? 216.713 235.379 148.942 1.00 34.50 307 LEU D O 1
ATOM 4775 N N . PRO D 3 308 ? 214.766 236.125 149.734 1.00 35.44 308 PRO D N 1
ATOM 4776 C CA . PRO D 3 308 ? 214.032 235.027 149.111 1.00 35.44 308 PRO D CA 1
ATOM 4777 C C . PRO D 3 308 ? 214.003 235.169 147.602 1.00 35.44 308 PRO D C 1
ATOM 4778 O O . PRO D 3 308 ? 214.039 236.273 147.058 1.00 35.44 308 PRO D O 1
ATOM 4782 N N . SER D 3 309 ? 213.956 234.027 146.925 1.00 36.97 309 SER D N 1
ATOM 4783 C CA . SER D 3 309 ? 213.815 234.022 145.477 1.00 36.97 309 SER D CA 1
ATOM 4784 C C . SER D 3 309 ? 212.536 234.717 145.034 1.00 36.97 309 SER D C 1
ATOM 4785 O O . SER D 3 309 ? 212.529 235.455 144.044 1.00 36.97 309 SER D O 1
ATOM 4788 N N . ASP D 3 310 ? 211.438 234.480 145.748 1.00 37.24 310 ASP D N 1
ATOM 4789 C CA . ASP D 3 310 ? 210.173 235.119 145.408 1.00 37.24 310 ASP D CA 1
ATOM 4790 C C . ASP D 3 310 ? 210.315 236.633 145.379 1.00 37.24 310 ASP D C 1
ATOM 4791 O O . ASP D 3 310 ? 209.751 237.300 144.507 1.00 37.24 310 ASP D O 1
ATOM 4796 N N . VAL D 3 311 ? 211.058 237.189 146.331 1.00 34.91 311 VAL D N 1
ATOM 4797 C CA . VAL D 3 311 ? 211.233 238.633 146.417 1.00 34.91 311 VAL D CA 1
ATOM 4798 C C . VAL D 3 311 ? 212.157 239.139 145.327 1.00 34.91 311 VAL D C 1
ATOM 4799 O O . VAL D 3 311 ? 211.898 240.170 144.701 1.00 34.91 311 VAL D O 1
ATOM 4803 N N . VAL D 3 312 ? 213.257 238.431 145.103 1.00 33.44 312 VAL D N 1
ATOM 4804 C CA . VAL D 3 312 ? 214.265 238.882 144.158 1.00 33.44 312 VAL D CA 1
ATOM 4805 C C . VAL D 3 312 ? 213.703 238.918 142.749 1.00 33.44 312 VAL D C 1
ATOM 4806 O O . VAL D 3 312 ? 213.947 239.857 141.988 1.00 33.44 312 VAL D O 1
ATOM 4810 N N . PHE D 3 313 ? 212.967 237.881 142.370 1.00 33.42 313 PHE D N 1
ATOM 4811 C CA . PHE D 3 313 ? 212.391 237.843 141.037 1.00 33.42 313 PHE D CA 1
ATOM 4812 C C . PHE D 3 313 ? 211.265 238.849 140.892 1.00 33.42 313 PHE D C 1
ATOM 4813 O O . PHE D 3 313 ? 210.938 239.258 139.776 1.00 33.42 313 PHE D O 1
ATOM 4821 N N . ASN D 3 314 ? 210.654 239.242 142.002 1.00 34.91 314 ASN D N 1
ATOM 4822 C CA . ASN D 3 314 ? 209.687 240.327 141.970 1.00 34.91 314 ASN D CA 1
ATOM 4823 C C . ASN D 3 314 ? 210.364 241.652 141.666 1.00 34.91 314 ASN D C 1
ATOM 4824 O O . ASN D 3 314 ? 209.843 242.461 140.892 1.00 34.91 314 ASN D O 1
ATOM 4829 N N . GLN D 3 315 ? 211.528 241.890 142.266 1.00 32.74 315 GLN D N 1
ATOM 4830 C CA . GLN D 3 315 ? 212.319 243.062 141.926 1.00 32.74 315 GLN D CA 1
ATOM 4831 C C . GLN D 3 315 ? 212.663 243.095 140.450 1.00 32.74 315 GLN D C 1
ATOM 4832 O O . GLN D 3 315 ? 212.875 244.171 139.885 1.00 32.74 315 GLN D O 1
ATOM 4838 N N . MET D 3 316 ? 212.752 241.933 139.820 1.00 31.71 316 MET D N 1
ATOM 4839 C CA . MET D 3 316 ? 213.209 241.831 138.447 1.00 31.71 316 MET D CA 1
ATOM 4840 C C . MET D 3 316 ? 212.081 241.826 137.428 1.00 31.71 316 MET D C 1
ATOM 4841 O O . MET D 3 316 ? 212.363 241.843 136.228 1.00 31.71 316 MET D O 1
ATOM 4846 N N . GLY D 3 317 ? 210.829 241.794 137.863 1.00 33.04 317 GLY D N 1
ATOM 4847 C CA . GLY D 3 317 ? 209.699 241.872 136.966 1.00 33.04 317 GLY D CA 1
ATOM 4848 C C . GLY D 3 317 ? 208.757 240.700 136.986 1.00 33.04 317 GLY D C 1
ATOM 4849 O O . GLY D 3 317 ? 207.910 240.599 136.095 1.00 33.04 317 GLY D O 1
ATOM 4850 N N . MET D 3 318 ? 208.870 239.812 137.962 1.00 34.32 318 MET D N 1
ATOM 4851 C CA . MET D 3 318 ? 207.947 238.695 138.059 1.00 34.32 318 MET D CA 1
ATOM 4852 C C . MET D 3 318 ? 206.620 239.180 138.622 1.00 34.32 318 MET D C 1
ATOM 4853 O O . MET D 3 318 ? 206.563 239.718 139.731 1.00 34.32 318 MET D O 1
ATOM 4858 N N . GLY D 3 319 ? 205.551 238.986 137.856 1.00 36.63 319 GLY D N 1
ATOM 4859 C CA . GLY D 3 319 ? 204.243 239.441 138.256 1.00 36.63 319 GLY D CA 1
ATOM 4860 C C . GLY D 3 319 ? 203.862 240.813 137.762 1.00 36.63 319 GLY D C 1
ATOM 4861 O O . GLY D 3 319 ? 202.696 241.200 137.894 1.00 36.63 319 GLY D O 1
ATOM 4862 N N . GLN D 3 320 ? 204.796 241.560 137.194 1.00 36.11 320 GLN D N 1
ATOM 4863 C CA . GLN D 3 320 ? 204.491 242.879 136.665 1.00 36.11 320 GLN D CA 1
ATOM 4864 C C . GLN D 3 320 ? 203.717 242.737 135.362 1.00 36.11 320 GLN D C 1
ATOM 4865 O O . GLN D 3 320 ? 204.119 241.988 134.468 1.00 36.11 320 GLN D O 1
ATOM 4871 N N . THR D 3 321 ? 202.608 243.446 135.257 1.00 38.95 321 THR D N 1
ATOM 4872 C CA . THR D 3 321 ? 201.730 243.272 134.108 1.00 38.95 321 THR D CA 1
ATOM 4873 C C . THR D 3 321 ? 202.242 244.087 132.924 1.00 38.95 321 THR D C 1
ATOM 4874 O O . THR D 3 321 ? 202.517 245.279 133.074 1.00 38.95 321 THR D O 1
ATOM 4878 N N . PRO D 3 322 ? 202.382 243.484 131.748 1.00 38.23 322 PRO D N 1
ATOM 4879 C CA . PRO D 3 322 ? 203.066 244.154 130.640 1.00 38.23 322 PRO D CA 1
ATOM 4880 C C . PRO D 3 322 ? 202.207 245.061 129.778 1.00 38.23 322 PRO D C 1
ATOM 4881 O O . PRO D 3 322 ? 201.717 244.630 128.731 1.00 38.23 322 PRO D O 1
ATOM 4885 N N . PHE D 3 323 ? 202.022 246.310 130.191 1.00 39.45 323 PHE D N 1
ATOM 4886 C CA . PHE D 3 323 ? 201.505 247.340 129.303 1.00 39.45 323 PHE D CA 1
ATOM 4887 C C . PHE D 3 323 ? 202.201 248.649 129.625 1.00 39.45 323 PHE D C 1
ATOM 4888 O O . PHE D 3 323 ? 202.890 248.780 130.637 1.00 39.45 323 PHE D O 1
ATOM 4896 N N . GLY D 3 324 ? 202.021 249.610 128.734 1.00 37.69 324 GLY D N 1
ATOM 4897 C CA . GLY D 3 324 ? 202.527 250.953 128.927 1.00 37.69 324 GLY D CA 1
ATOM 4898 C C . GLY D 3 324 ? 202.176 251.496 130.300 1.00 37.69 324 GLY D C 1
ATOM 4899 O O . GLY D 3 324 ? 201.933 252.690 130.451 1.00 37.69 324 GLY D O 1
ATOM 4900 N N . LYS D 3 342 ? 204.905 232.975 137.766 1.00 40.76 342 LYS D N 1
ATOM 4901 C CA . LYS D 3 342 ? 206.036 232.092 138.031 1.00 40.76 342 LYS D CA 1
ATOM 4902 C C . LYS D 3 342 ? 207.220 232.431 137.139 1.00 40.76 342 LYS D C 1
ATOM 4903 O O . LYS D 3 342 ? 208.359 232.076 137.444 1.00 40.76 342 LYS D O 1
ATOM 4909 N N . ASN D 3 343 ? 206.949 233.122 136.035 1.00 35.34 343 ASN D N 1
ATOM 4910 C CA . ASN D 3 343 ? 207.990 233.537 135.112 1.00 35.34 343 ASN D CA 1
ATOM 4911 C C . ASN D 3 343 ? 207.783 234.985 134.699 1.00 35.34 343 ASN D C 1
ATOM 4912 O O . ASN D 3 343 ? 206.681 235.530 134.779 1.00 35.34 343 ASN D O 1
ATOM 4917 N N . ILE D 3 344 ? 208.871 235.589 134.243 1.00 31.90 344 ILE D N 1
ATOM 4918 C CA . ILE D 3 344 ? 208.983 237.031 134.081 1.00 31.90 344 ILE D CA 1
ATOM 4919 C C . ILE D 3 344 ? 208.567 237.420 132.671 1.00 31.90 344 ILE D C 1
ATOM 4920 O O . ILE D 3 344 ? 209.213 237.042 131.695 1.00 31.90 344 ILE D O 1
ATOM 4925 N N . ALA D 3 345 ? 207.498 238.193 132.561 1.00 32.31 345 ALA D N 1
ATOM 4926 C CA . ALA D 3 345 ? 207.102 238.762 131.282 1.00 32.31 345 ALA D CA 1
ATOM 4927 C C . ALA D 3 345 ? 207.901 240.031 131.047 1.00 32.31 345 ALA D C 1
ATOM 4928 O O . ALA D 3 345 ? 207.768 241.001 131.796 1.00 32.31 345 ALA D O 1
ATOM 4930 N N . ILE D 3 346 ? 208.722 240.036 130.017 1.00 31.43 346 ILE D N 1
ATOM 4931 C CA . ILE D 3 346 ? 209.475 241.235 129.693 1.00 31.43 346 ILE D CA 1
ATOM 4932 C C . ILE D 3 346 ? 208.538 242.238 129.045 1.00 31.43 346 ILE D C 1
ATOM 4933 O O . ILE D 3 346 ? 207.637 241.885 128.278 1.00 31.43 346 ILE D O 1
ATOM 4938 N N . ASP D 3 347 ? 208.767 243.504 129.349 1.00 35.13 347 ASP D N 1
ATOM 4939 C CA . ASP D 3 347 ? 208.039 244.595 128.715 1.00 35.13 347 ASP D CA 1
ATOM 4940 C C . ASP D 3 347 ? 209.018 245.763 128.652 1.00 35.13 347 ASP D C 1
ATOM 4941 O O . ASP D 3 347 ? 209.175 246.514 129.615 1.00 35.13 347 ASP D O 1
ATOM 4946 N N . GLY D 3 348 ? 209.674 245.892 127.520 1.00 32.72 348 GLY D N 1
ATOM 4947 C CA . GLY D 3 348 ? 210.649 246.917 127.392 1.00 32.72 348 GLY D CA 1
ATOM 4948 C C . GLY D 3 348 ? 211.753 246.789 128.422 1.00 32.72 348 GLY D C 1
ATOM 4949 O O . GLY D 3 348 ? 211.873 245.815 129.154 1.00 32.72 348 GLY D O 1
ATOM 4950 N N . ALA D 3 349 ? 212.568 247.833 128.454 1.00 31.06 349 ALA D N 1
ATOM 4951 C CA . ALA D 3 349 ? 213.682 247.887 129.375 1.00 31.06 349 ALA D CA 1
ATOM 4952 C C . ALA D 3 349 ? 213.201 248.182 130.782 1.00 31.06 349 ALA D C 1
ATOM 4953 O O . ALA D 3 349 ? 212.166 248.817 130.992 1.00 31.06 349 ALA D O 1
ATOM 4955 N N . LYS D 3 350 ? 213.977 247.723 131.752 1.00 31.88 350 LYS D N 1
ATOM 4956 C CA . LYS D 3 350 ? 213.620 247.844 133.148 1.00 31.88 350 LYS D CA 1
ATOM 4957 C C . LYS D 3 350 ? 214.845 248.234 133.949 1.00 31.88 350 LYS D C 1
ATOM 4958 O O . LYS D 3 350 ? 215.979 247.959 133.557 1.00 31.88 350 LYS D O 1
ATOM 4964 N N . ILE D 3 351 ? 214.598 248.892 135.071 1.00 31.40 351 ILE D N 1
ATOM 4965 C CA . ILE D 3 351 ? 215.646 249.235 136.020 1.00 31.40 351 ILE D CA 1
ATOM 4966 C C . ILE D 3 351 ? 215.266 248.654 137.371 1.00 31.40 351 ILE D C 1
ATOM 4967 O O . ILE D 3 351 ? 214.497 249.271 138.117 1.00 31.40 351 ILE D O 1
ATOM 4972 N N . PRO D 3 352 ? 215.785 247.491 137.730 1.00 30.49 352 PRO D N 1
ATOM 4973 C CA . PRO D 3 352 ? 215.481 246.932 139.039 1.00 30.49 352 PRO D CA 1
ATOM 4974 C C . PRO D 3 352 ? 216.120 247.719 140.160 1.00 30.49 352 PRO D C 1
ATOM 4975 O O . PRO D 3 352 ? 217.195 248.297 140.011 1.00 30.49 352 PRO D O 1
ATOM 4979 N N . HIS D 3 353 ? 215.426 247.752 141.283 1.00 32.27 353 HIS D N 1
ATOM 4980 C CA . HIS D 3 353 ? 215.986 248.217 142.534 1.00 32.27 353 HIS D CA 1
ATOM 4981 C C . HIS D 3 353 ? 216.309 247.005 143.383 1.00 32.27 353 HIS D C 1
ATOM 4982 O O . HIS D 3 353 ? 215.424 246.204 143.693 1.00 32.27 353 HIS D O 1
ATOM 4989 N N . LEU D 3 354 ? 217.568 246.877 143.755 1.00 31.18 354 LEU D N 1
ATOM 4990 C CA . LEU D 3 354 ? 218.057 245.725 144.478 1.00 31.18 354 LEU D CA 1
ATOM 4991 C C . LEU D 3 354 ? 218.617 246.177 145.810 1.00 31.18 354 LEU D C 1
ATOM 4992 O O . LEU D 3 354 ? 219.291 247.203 145.892 1.00 3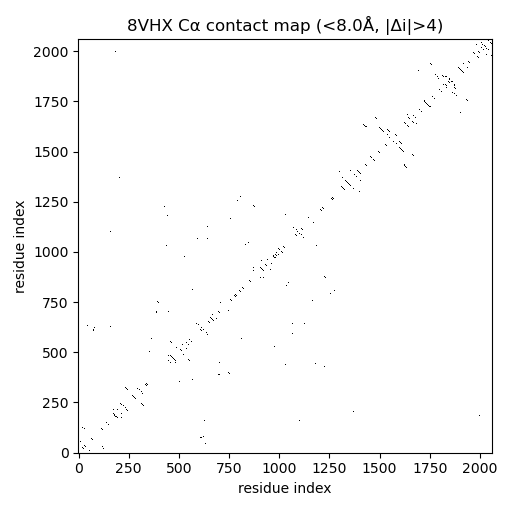1.18 354 LEU D O 1
ATOM 4997 N N . PHE D 3 355 ? 218.318 245.424 146.853 1.00 33.04 355 PHE D N 1
ATOM 4998 C CA . PHE D 3 355 ? 218.839 245.754 148.159 1.00 33.04 355 PHE D CA 1
ATOM 4999 C C . PHE D 3 355 ? 220.324 245.414 148.226 1.00 33.04 355 PHE D C 1
ATOM 5000 O O . PHE D 3 355 ? 220.797 244.514 147.531 1.00 33.04 355 PHE D O 1
ATOM 5008 N N . PRO D 3 356 ? 221.084 246.125 149.048 1.00 32.37 356 PRO D N 1
ATOM 5009 C CA . PRO D 3 356 ? 222.521 245.873 149.112 1.00 32.37 356 PRO D CA 1
ATOM 5010 C C . PRO D 3 356 ? 222.828 244.477 149.629 1.00 32.37 356 PRO D C 1
ATOM 5011 O O . PRO D 3 356 ? 222.196 243.983 150.563 1.00 32.37 356 PRO D O 1
ATOM 5015 N N . GLY D 3 357 ? 223.825 243.851 149.012 1.00 32.96 357 GLY D N 1
ATOM 5016 C CA . GLY D 3 357 ? 224.126 242.458 149.212 1.00 32.96 357 GLY D CA 1
ATOM 5017 C C . GLY D 3 357 ? 223.575 241.558 148.132 1.00 32.96 357 GLY D C 1
ATOM 5018 O O . GLY D 3 357 ? 223.976 240.393 148.043 1.00 32.96 357 GLY D O 1
ATOM 5019 N N . THR D 3 358 ? 222.651 242.068 147.330 1.00 32.22 358 THR D N 1
ATOM 5020 C CA . THR D 3 358 ? 222.128 241.385 146.157 1.00 32.22 358 THR D CA 1
ATOM 5021 C C . THR D 3 358 ? 222.946 241.807 144.948 1.00 32.22 358 THR D C 1
ATOM 5022 O O . THR D 3 358 ? 222.717 242.869 144.371 1.00 32.22 358 THR D O 1
ATOM 5026 N N . LYS D 3 359 ? 223.903 240.974 144.555 1.00 32.64 359 LYS D N 1
ATOM 5027 C CA . LYS D 3 359 ? 224.697 241.219 143.358 1.00 32.64 359 LYS D CA 1
ATOM 5028 C C . LYS D 3 359 ? 223.959 240.624 142.167 1.00 32.64 359 LYS D C 1
ATOM 5029 O O . LYS D 3 359 ? 223.783 239.406 142.086 1.00 32.64 359 LYS D O 1
ATOM 5035 N N . LEU D 3 360 ? 223.524 241.477 141.247 1.00 30.08 360 LEU D N 1
ATOM 5036 C CA . LEU D 3 360 ? 222.993 241.025 139.970 1.00 30.08 360 LEU D CA 1
ATOM 5037 C C . LEU D 3 360 ? 224.130 240.971 138.961 1.00 30.08 360 LEU D C 1
ATOM 5038 O O . LEU D 3 360 ? 224.732 241.996 138.628 1.00 30.08 360 LEU D O 1
ATOM 5043 N N . LYS D 3 361 ? 224.412 239.774 138.480 1.00 29.29 361 LYS D N 1
ATOM 5044 C CA . LYS D 3 361 ? 225.533 239.488 137.599 1.00 29.29 361 LYS D CA 1
ATOM 5045 C C . LYS D 3 361 ? 224.989 239.139 136.224 1.00 29.29 361 LYS D C 1
ATOM 5046 O O . LYS D 3 361 ? 224.384 238.080 136.043 1.00 29.29 361 LYS D O 1
ATOM 5052 N N . MET D 3 362 ? 225.202 240.021 135.258 1.00 29.25 362 MET D N 1
ATOM 5053 C CA . MET D 3 362 ? 224.858 239.704 133.883 1.00 29.25 362 MET D CA 1
ATOM 5054 C C . MET D 3 362 ? 225.871 238.729 133.309 1.00 29.25 362 MET D C 1
ATOM 5055 O O . MET D 3 362 ? 227.067 238.814 133.593 1.00 29.25 362 MET D O 1
ATOM 5060 N N . GLN D 3 363 ? 225.388 237.802 132.493 1.00 28.03 363 GLN D N 1
ATOM 5061 C CA . GLN D 3 363 ? 226.214 236.740 131.929 1.00 28.03 363 GLN D CA 1
ATOM 5062 C C . GLN D 3 363 ? 225.846 236.571 130.468 1.00 28.03 363 GLN D C 1
ATOM 5063 O O . GLN D 3 363 ? 225.215 235.587 130.069 1.00 28.03 363 GLN D O 1
ATOM 5069 N N . PRO D 3 364 ? 226.226 237.529 129.635 1.00 29.32 364 PRO D N 1
ATOM 5070 C CA . PRO D 3 364 ? 225.877 237.455 128.220 1.00 29.32 364 PRO D CA 1
ATOM 5071 C C . PRO D 3 364 ? 226.569 236.299 127.527 1.00 29.32 364 PRO D C 1
ATOM 5072 O O . PRO D 3 364 ? 227.673 235.895 127.890 1.00 29.32 364 PRO D O 1
ATOM 5076 N N . ALA D 3 365 ? 225.891 235.765 126.525 1.00 31.36 365 ALA D N 1
ATOM 5077 C CA . ALA D 3 365 ? 226.402 234.625 125.792 1.00 31.36 365 ALA D CA 1
ATOM 5078 C C . ALA D 3 365 ? 227.685 234.994 125.068 1.00 31.36 365 ALA D C 1
ATOM 5079 O O . ALA D 3 365 ? 227.699 235.890 124.220 1.00 31.36 365 ALA D O 1
ATOM 5081 N N . GLY D 3 366 ? 228.756 234.303 125.406 1.00 34.56 366 GLY D N 1
ATOM 5082 C CA . GLY D 3 366 ? 230.018 234.501 124.734 1.00 34.56 366 GLY D CA 1
ATOM 5083 C C . GLY D 3 366 ? 230.216 233.548 123.582 1.00 34.56 366 GLY D C 1
ATOM 5084 O O . GLY D 3 366 ? 229.466 232.598 123.386 1.00 34.56 366 GLY D O 1
ATOM 5085 N N . THR D 3 367 ? 231.247 233.820 122.808 1.00 36.30 367 THR D N 1
ATOM 5086 C CA . THR D 3 367 ? 231.565 232.984 121.665 1.00 36.30 367 THR D CA 1
ATOM 5087 C C . THR D 3 367 ? 232.254 231.710 122.129 1.00 36.30 367 THR D C 1
ATOM 5088 O O . THR D 3 367 ? 233.270 231.791 122.828 1.00 36.30 367 THR D O 1
ATOM 5092 N N . PRO D 3 368 ? 231.746 230.530 121.791 1.00 36.29 368 PRO D N 1
ATOM 5093 C CA . PRO D 3 368 ? 232.490 229.312 122.099 1.00 36.29 368 PRO D CA 1
ATOM 5094 C C . PRO D 3 368 ? 233.673 229.143 121.166 1.00 36.29 368 PRO D C 1
ATOM 5095 O O . PRO D 3 368 ? 233.584 229.375 119.960 1.00 36.29 368 PRO D O 1
ATOM 5099 N N . GLY D 3 369 ? 234.788 228.735 121.740 1.00 37.94 369 GLY D N 1
ATOM 5100 C CA . GLY D 3 369 ? 235.983 228.494 120.976 1.00 37.94 369 GLY D CA 1
ATOM 5101 C C . GLY D 3 369 ? 236.049 227.096 120.405 1.00 37.94 369 GLY D C 1
ATOM 5102 O O . GLY D 3 369 ? 235.143 226.276 120.542 1.00 37.94 369 GLY D O 1
ATOM 5103 N N . GLY D 3 370 ? 237.167 226.830 119.743 1.00 39.46 370 GLY D N 1
ATOM 5104 C CA . GLY D 3 370 ? 237.405 225.547 119.128 1.00 39.46 370 GLY D CA 1
ATOM 5105 C C . GLY D 3 370 ? 236.735 225.431 117.784 1.00 39.46 370 GLY D C 1
ATOM 5106 O O . GLY D 3 370 ? 237.392 225.459 116.743 1.00 39.46 370 GLY D O 1
ATOM 5107 N N . VAL D 3 371 ? 235.411 225.310 117.802 1.00 38.85 371 VAL D N 1
ATOM 5108 C CA . VAL D 3 371 ? 234.669 225.145 116.566 1.00 38.85 371 VAL D CA 1
ATOM 5109 C C . VAL D 3 371 ? 234.606 226.470 115.828 1.00 38.85 371 VAL D C 1
ATOM 5110 O O . VAL D 3 371 ? 234.503 227.543 116.433 1.00 38.85 371 VAL D O 1
ATOM 5114 N N . GLY D 3 372 ? 234.667 226.396 114.504 1.00 40.36 372 GLY D N 1
ATOM 5115 C CA . GLY D 3 372 ? 234.822 227.559 113.669 1.00 40.36 372 GLY D CA 1
ATOM 5116 C C . GLY D 3 372 ? 236.227 228.084 113.563 1.00 40.36 372 GLY D C 1
ATOM 5117 O O . GLY D 3 372 ? 236.522 228.837 112.629 1.00 40.36 372 GLY D O 1
ATOM 5118 N N . THR D 3 373 ? 237.103 227.717 114.484 1.00 41.88 373 THR D N 1
ATOM 5119 C CA . THR D 3 373 ? 238.483 228.157 114.452 1.00 41.88 373 THR D CA 1
ATOM 5120 C C . THR D 3 373 ? 239.357 227.152 113.712 1.00 41.88 373 THR D C 1
ATOM 5121 O O . THR D 3 373 ? 238.927 226.062 113.335 1.00 41.88 373 THR D O 1
ATOM 5125 N N . ASP D 3 374 ? 240.609 227.549 113.503 1.00 44.05 374 ASP D N 1
ATOM 5126 C CA . ASP D 3 374 ? 241.560 226.744 112.751 1.00 44.05 374 ASP D CA 1
ATOM 5127 C C . ASP D 3 374 ? 241.800 225.381 113.373 1.00 44.05 374 ASP D C 1
ATOM 5128 O O . ASP D 3 374 ? 242.302 224.480 112.696 1.00 44.05 374 ASP D O 1
ATOM 5133 N N . TYR D 3 375 ? 241.440 225.203 114.639 1.00 41.08 375 TYR D N 1
ATOM 5134 C CA . TYR D 3 375 ? 241.559 223.899 115.280 1.00 41.08 375 TYR D CA 1
ATOM 5135 C C . TYR D 3 375 ? 240.637 222.879 114.625 1.00 41.08 375 TYR D C 1
ATOM 5136 O O . TYR D 3 375 ? 241.075 221.805 114.180 1.00 41.08 375 TYR D O 1
ATOM 5145 N N . GLU D 3 376 ? 239.347 223.199 114.563 1.00 41.77 376 GLU D N 1
ATOM 5146 C CA . GLU D 3 376 ? 238.407 222.333 113.875 1.00 41.77 376 GLU D CA 1
ATOM 5147 C C . GLU D 3 376 ? 238.811 222.152 112.425 1.00 41.77 376 GLU D C 1
ATOM 5148 O O . GLU D 3 376 ? 238.628 221.075 111.849 1.00 41.77 376 GLU D O 1
ATOM 5154 N N . GLU D 3 377 ? 239.346 223.205 111.811 1.00 43.39 377 GLU D N 1
ATOM 5155 C CA . GLU D 3 377 ? 239.834 223.092 110.447 1.00 43.39 377 GLU D CA 1
ATOM 5156 C C . GLU D 3 377 ? 240.899 222.022 110.342 1.00 43.39 377 GLU D C 1
ATOM 5157 O O . GLU D 3 377 ? 240.899 221.227 109.402 1.00 43.39 377 GLU D O 1
ATOM 5163 N N . SER D 3 378 ? 241.798 221.961 111.316 1.00 42.44 378 SER D N 1
ATOM 5164 C CA . SER D 3 378 ? 242.861 220.970 111.262 1.00 42.44 378 SER D CA 1
ATOM 5165 C C . SER D 3 378 ? 242.323 219.564 111.466 1.00 42.44 378 SER D C 1
ATOM 5166 O O . SER D 3 378 ? 242.795 218.620 110.824 1.00 42.44 378 SER D O 1
ATOM 5169 N N . LEU D 3 379 ? 241.327 219.407 112.333 1.00 41.89 379 LEU D N 1
ATOM 5170 C CA . LEU D 3 379 ? 240.727 218.088 112.511 1.00 41.89 379 LEU D CA 1
ATOM 5171 C C . LEU D 3 379 ? 240.048 217.615 111.231 1.00 41.89 379 LEU D C 1
ATOM 5172 O O . LEU D 3 379 ? 240.278 216.491 110.756 1.00 41.89 379 LEU D O 1
ATOM 5177 N N . LEU D 3 380 ? 239.207 218.465 110.660 1.00 42.11 380 LEU D N 1
ATOM 5178 C CA . LEU D 3 380 ? 238.509 218.102 109.440 1.00 42.11 380 LEU D CA 1
ATOM 5179 C C . LEU D 3 380 ? 239.487 217.897 108.299 1.00 42.11 380 LEU D C 1
ATOM 5180 O O . LEU D 3 380 ? 239.223 217.127 107.373 1.00 42.11 380 LEU D O 1
ATOM 5185 N N . ARG D 3 381 ? 240.630 218.563 108.362 1.00 43.06 381 ARG D N 1
ATOM 5186 C CA . ARG D 3 381 ? 241.658 218.383 107.355 1.00 43.06 381 ARG D CA 1
ATOM 5187 C C . ARG D 3 381 ? 242.324 217.025 107.501 1.00 43.06 381 ARG D C 1
ATOM 5188 O O . ARG D 3 381 ? 242.601 216.349 106.506 1.00 43.06 381 ARG D O 1
ATOM 5196 N N . ASN D 3 382 ? 242.559 216.599 108.740 1.00 43.22 382 ASN D N 1
ATOM 5197 C CA . ASN D 3 382 ? 243.039 215.245 108.979 1.00 43.22 382 ASN D CA 1
ATOM 5198 C C . ASN D 3 382 ? 242.093 214.231 108.369 1.00 43.22 382 ASN D C 1
ATOM 5199 O O . ASN D 3 382 ? 242.517 213.286 107.697 1.00 43.22 382 ASN D O 1
ATOM 5204 N N . ILE D 3 383 ? 240.799 214.415 108.602 1.00 43.40 383 ILE D N 1
ATOM 5205 C CA . ILE D 3 383 ? 239.820 213.449 108.111 1.00 43.40 383 ILE D CA 1
ATOM 5206 C C . ILE D 3 383 ? 239.766 213.468 106.588 1.00 43.40 383 ILE D C 1
ATOM 5207 O O . ILE D 3 383 ? 239.737 212.420 105.931 1.00 43.40 383 ILE D O 1
ATOM 5212 N N . ALA D 3 384 ? 239.724 214.663 106.007 1.00 44.70 384 ALA D N 1
ATOM 5213 C CA . ALA D 3 384 ? 239.760 214.802 104.563 1.00 44.70 384 ALA D CA 1
ATOM 5214 C C . ALA D 3 384 ? 240.969 214.115 103.958 1.00 44.70 384 ALA D C 1
ATOM 5215 O O . ALA D 3 384 ? 240.889 213.548 102.864 1.00 44.70 384 ALA D O 1
ATOM 5217 N N . ALA D 3 385 ? 242.107 214.169 104.646 1.00 45.95 385 ALA D N 1
ATOM 5218 C CA . ALA D 3 385 ? 243.305 213.535 104.119 1.00 45.95 385 ALA D CA 1
ATOM 5219 C C . ALA D 3 385 ? 243.086 212.042 103.940 1.00 45.95 385 ALA D C 1
ATOM 5220 O O . ALA D 3 385 ? 243.585 211.439 102.983 1.00 45.95 385 ALA D O 1
ATOM 5222 N N . SER D 3 386 ? 242.329 211.435 104.850 1.00 45.82 386 SER D N 1
ATOM 5223 C CA . SER D 3 386 ? 242.048 210.009 104.763 1.00 45.82 386 SER D CA 1
ATOM 5224 C C . SER D 3 386 ? 240.995 209.712 103.710 1.00 45.82 386 SER D C 1
ATOM 5225 O O . SER D 3 386 ? 241.131 208.752 102.945 1.00 45.82 386 SER D O 1
ATOM 5228 N N . LEU D 3 387 ? 239.943 210.519 103.653 1.00 46.92 387 LEU D N 1
ATOM 5229 C CA . LEU D 3 387 ? 238.877 210.284 102.688 1.00 46.92 387 LEU D CA 1
ATOM 5230 C C . LEU D 3 387 ? 239.241 210.719 101.280 1.00 46.92 387 LEU D C 1
ATOM 5231 O O . LEU D 3 387 ? 238.391 210.645 100.388 1.00 46.92 387 LEU D O 1
ATOM 5236 N N . GLY D 3 388 ? 240.465 211.173 101.059 1.00 48.52 388 GLY D N 1
ATOM 5237 C CA . GLY D 3 388 ? 240.864 211.582 99.734 1.00 48.52 388 GLY D CA 1
ATOM 5238 C C . GLY D 3 388 ? 240.286 212.894 99.277 1.00 48.52 388 GLY D C 1
ATOM 5239 O O . GLY D 3 388 ? 240.333 213.199 98.085 1.00 48.52 388 GLY D O 1
ATOM 5240 N N . LEU D 3 389 ? 239.740 213.679 100.190 1.00 48.44 389 LEU D N 1
ATOM 5241 C CA . LEU D 3 389 ? 239.057 214.908 99.837 1.00 48.44 389 LEU D CA 1
ATOM 5242 C C . LEU D 3 389 ? 239.873 216.132 100.213 1.00 48.44 389 LEU D C 1
ATOM 5243 O O . LEU D 3 389 ? 240.751 216.085 101.076 1.00 48.44 389 LEU D O 1
ATOM 5248 N N . SER D 3 390 ? 239.572 217.232 99.537 1.00 49.29 390 SER D N 1
ATOM 5249 C CA . SER D 3 390 ? 240.039 218.533 99.968 1.00 49.29 390 SER D CA 1
ATOM 5250 C C . SER D 3 390 ? 239.250 218.998 101.182 1.00 49.29 390 SER D C 1
ATOM 5251 O O . SER D 3 390 ? 238.100 218.611 101.392 1.00 49.29 390 SER D O 1
ATOM 5254 N N . TYR D 3 391 ? 239.886 219.838 101.992 1.00 45.23 391 TYR D N 1
ATOM 5255 C CA . TYR D 3 391 ? 239.212 220.376 103.165 1.00 45.23 391 TYR D CA 1
ATOM 5256 C C . TYR D 3 391 ? 237.964 221.146 102.768 1.00 45.23 391 TYR D C 1
ATOM 5257 O O . TYR D 3 391 ? 236.964 221.148 103.495 1.00 45.23 391 TYR D O 1
ATOM 5266 N N . GLU D 3 392 ? 238.002 221.804 101.612 1.00 49.57 392 GLU D N 1
ATOM 5267 C CA . GLU D 3 392 ? 236.882 222.632 101.195 1.00 49.57 392 GLU D CA 1
ATOM 5268 C C . GLU D 3 392 ? 235.661 221.786 100.872 1.00 49.57 392 GLU D C 1
ATOM 5269 O O . GLU D 3 392 ? 234.561 222.057 101.364 1.00 49.57 392 GLU D O 1
ATOM 5275 N N . GLN D 3 393 ? 235.835 220.754 100.051 1.00 49.58 393 GLN D N 1
ATOM 5276 C CA . GLN D 3 393 ? 234.733 219.850 99.751 1.00 49.58 393 GLN D CA 1
ATOM 5277 C C . GLN D 3 393 ? 234.177 219.223 101.017 1.00 49.58 393 GLN D C 1
ATOM 5278 O O . GLN D 3 393 ? 232.970 219.265 101.269 1.00 49.58 393 GLN D O 1
ATOM 5284 N N . PHE D 3 394 ? 235.049 218.628 101.821 1.00 44.52 394 PHE D N 1
ATOM 5285 C CA . PHE D 3 394 ? 234.610 217.945 103.029 1.00 44.52 394 PHE D CA 1
ATOM 5286 C C . PHE D 3 394 ? 233.824 218.879 103.935 1.00 44.52 394 PHE D C 1
ATOM 5287 O O . PHE D 3 394 ? 232.736 218.535 104.410 1.00 44.52 394 PHE D O 1
ATOM 5295 N N . SER D 3 395 ? 234.356 220.068 104.184 1.00 45.07 395 SER D N 1
ATOM 5296 C CA . SER D 3 395 ? 233.775 220.990 105.140 1.00 45.07 395 SER D CA 1
ATOM 5297 C C . SER D 3 395 ? 232.921 222.066 104.500 1.00 45.07 395 SER D C 1
ATOM 5298 O O . SER D 3 395 ? 232.195 222.758 105.215 1.00 45.07 395 SER D O 1
ATOM 5301 N N . ARG D 3 396 ? 232.986 222.226 103.186 1.00 46.85 396 ARG D N 1
ATOM 5302 C CA . ARG D 3 396 ? 232.237 223.251 102.473 1.00 46.85 396 ARG D CA 1
ATOM 5303 C C . ARG D 3 396 ? 232.733 224.656 102.777 1.00 46.85 396 ARG D C 1
ATOM 5304 O O . ARG D 3 396 ? 232.075 225.633 102.404 1.00 46.85 396 ARG D O 1
ATOM 5312 N N . ASP D 3 397 ? 233.869 224.783 103.458 1.00 47.16 397 ASP D N 1
ATOM 5313 C CA . ASP D 3 397 ? 234.443 226.078 103.817 1.00 47.16 397 ASP D CA 1
ATOM 5314 C C . ASP D 3 397 ? 235.319 226.555 102.674 1.00 47.16 397 ASP D C 1
ATOM 5315 O O . ASP D 3 397 ? 236.520 226.300 102.631 1.00 47.16 397 ASP D O 1
ATOM 5320 N N . TYR D 3 398 ? 234.709 227.272 101.741 1.00 52.21 398 TYR D N 1
ATOM 5321 C CA . TYR D 3 398 ? 235.412 227.822 100.599 1.00 52.21 398 TYR D CA 1
ATOM 5322 C C . TYR D 3 398 ? 235.803 229.277 100.795 1.00 52.21 398 TYR D C 1
ATOM 5323 O O . TYR D 3 398 ? 236.123 229.955 99.816 1.00 52.21 398 TYR D O 1
ATOM 5332 N N . THR D 3 399 ? 235.788 229.773 102.031 1.00 52.66 399 THR D N 1
ATOM 5333 C CA . THR D 3 399 ? 236.194 231.152 102.276 1.00 52.66 399 THR D CA 1
ATOM 5334 C C . THR D 3 399 ? 237.635 231.373 101.848 1.00 52.66 399 THR D C 1
ATOM 5335 O O . THR D 3 399 ? 237.912 232.074 100.870 1.00 52.66 399 THR D O 1
ATOM 5339 N N . LYS D 3 400 ? 238.569 230.761 102.568 1.00 54.39 400 LYS D N 1
ATOM 5340 C CA . LYS D 3 400 ? 239.996 230.990 102.363 1.00 54.39 400 LYS D CA 1
ATOM 5341 C C . LYS D 3 400 ? 240.478 230.203 101.146 1.00 54.39 400 LYS D C 1
ATOM 5342 O O . LYS D 3 400 ? 241.281 229.273 101.231 1.00 54.39 400 LYS D O 1
ATOM 5348 N N . THR D 3 401 ? 239.969 230.603 99.985 1.00 56.28 401 THR D N 1
ATOM 5349 C CA . THR D 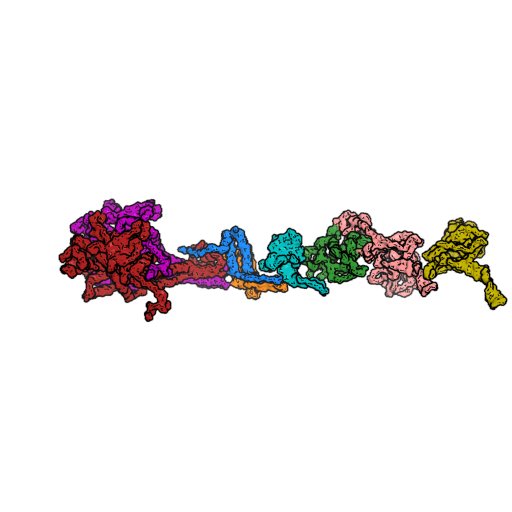3 401 ? 240.420 230.064 98.712 1.00 56.28 401 THR D CA 1
ATOM 5350 C C . THR D 3 401 ? 240.678 231.186 97.720 1.00 56.28 401 THR D C 1
ATOM 5351 O O . THR D 3 401 ? 240.118 232.279 97.824 1.00 56.28 401 THR D O 1
ATOM 5355 N N . ASN D 3 402 ? 241.546 230.887 96.761 1.00 61.66 402 ASN D N 1
ATOM 5356 C CA . ASN D 3 402 ? 241.822 231.761 95.638 1.00 61.66 402 ASN D CA 1
ATOM 5357 C C . ASN D 3 402 ? 242.105 230.887 94.426 1.00 61.66 402 ASN D C 1
ATOM 5358 O O . ASN D 3 402 ? 242.338 229.683 94.551 1.00 61.66 402 ASN D O 1
ATOM 5363 N N . TYR D 3 403 ? 242.080 231.504 93.245 1.00 63.89 403 TYR D N 1
ATOM 5364 C CA . TYR D 3 403 ? 242.025 230.729 92.008 1.00 63.89 403 TYR D CA 1
ATOM 5365 C C . TYR D 3 403 ? 243.112 229.661 91.949 1.00 63.89 403 TYR D C 1
ATOM 5366 O O . TYR D 3 403 ? 242.852 228.521 91.550 1.00 63.89 403 TYR D O 1
ATOM 5375 N N . SER D 3 404 ? 244.342 230.010 92.329 1.00 62.57 404 SER D N 1
ATOM 5376 C CA . SER D 3 404 ? 245.424 229.036 92.221 1.00 62.57 404 SER D CA 1
ATOM 5377 C C . SER D 3 404 ? 245.293 227.952 93.281 1.00 62.57 404 SER D C 1
ATOM 5378 O O . SER D 3 404 ? 245.485 226.767 92.991 1.00 62.57 404 SER D O 1
ATOM 5381 N N . SER D 3 405 ? 244.957 228.334 94.512 1.00 61.34 405 SER D N 1
ATOM 5382 C CA . SER D 3 405 ? 244.745 227.345 95.561 1.00 61.34 405 SER D CA 1
ATOM 5383 C C . SER D 3 405 ? 243.576 226.430 95.229 1.00 61.34 405 SER D C 1
ATOM 5384 O O . SER D 3 405 ? 243.661 225.208 95.403 1.00 61.34 405 SER D O 1
ATOM 5387 N N . ALA D 3 406 ? 242.471 227.008 94.765 1.00 61.46 406 ALA D N 1
ATOM 5388 C CA . ALA D 3 406 ? 241.318 226.208 94.381 1.00 61.46 406 ALA D CA 1
ATOM 5389 C C . ALA D 3 406 ? 241.677 225.237 93.270 1.00 61.46 406 ALA D C 1
ATOM 5390 O O . ALA D 3 406 ? 241.301 224.062 93.316 1.00 61.46 406 ALA D O 1
ATOM 5392 N N . ARG D 3 407 ? 242.415 225.710 92.270 1.00 62.70 407 ARG D N 1
ATOM 5393 C CA . ARG D 3 407 ? 242.797 224.850 91.160 1.00 62.70 407 ARG D CA 1
ATOM 5394 C C . ARG D 3 407 ? 243.708 223.726 91.624 1.00 62.70 407 ARG D C 1
ATOM 5395 O O . ARG D 3 407 ? 243.568 222.579 91.184 1.00 62.70 407 ARG D O 1
ATOM 5403 N N . ALA D 3 408 ? 244.642 224.039 92.518 1.00 60.17 408 ALA D N 1
ATOM 5404 C CA . ALA D 3 408 ? 245.559 223.026 93.020 1.00 60.17 408 ALA D CA 1
ATOM 5405 C C . ALA D 3 408 ? 244.819 221.952 93.794 1.00 60.17 408 ALA D C 1
ATOM 5406 O O . ALA D 3 408 ? 245.054 220.753 93.591 1.00 60.17 408 ALA D O 1
ATOM 5408 N N . SER D 3 409 ? 243.937 222.362 94.703 1.00 57.90 409 SER D N 1
ATOM 5409 C CA . SER D 3 409 ? 243.140 221.393 95.443 1.00 57.90 409 SER D CA 1
ATOM 5410 C C . SER D 3 409 ? 242.282 220.558 94.503 1.00 57.90 409 SER D C 1
ATOM 5411 O O . SER D 3 409 ? 242.159 219.339 94.677 1.00 57.90 409 SER D O 1
ATOM 5414 N N . MET D 3 410 ? 241.695 221.194 93.490 1.00 62.01 410 MET D N 1
ATOM 5415 C CA . MET D 3 410 ? 240.862 220.471 92.542 1.00 62.01 410 MET D CA 1
ATOM 5416 C C . MET D 3 410 ? 241.665 219.398 91.825 1.00 62.01 410 MET D C 1
ATOM 5417 O O . MET D 3 410 ? 241.196 218.270 91.655 1.00 62.01 410 MET D O 1
ATOM 5422 N N . ALA D 3 411 ? 242.879 219.732 91.392 1.00 59.96 411 ALA D N 1
ATOM 5423 C CA . ALA D 3 411 ? 243.707 218.753 90.692 1.00 59.96 411 ALA D CA 1
ATOM 5424 C C . ALA D 3 411 ? 244.135 217.625 91.621 1.00 59.96 411 ALA D C 1
ATOM 5425 O O . ALA D 3 411 ? 244.101 216.442 91.247 1.00 59.96 411 ALA D O 1
ATOM 5427 N N . GLU D 3 412 ? 244.552 217.984 92.834 1.00 58.26 412 GLU D N 1
ATOM 5428 C CA . GLU D 3 412 ? 244.946 216.990 93.823 1.00 58.26 412 GLU D CA 1
ATOM 5429 C C . GLU D 3 412 ? 243.834 215.984 94.067 1.00 58.26 412 GLU D C 1
ATOM 5430 O O . GLU D 3 412 ? 244.086 214.779 94.167 1.00 58.26 412 GLU D O 1
ATOM 5436 N N . THR D 3 413 ? 242.599 216.463 94.191 1.00 55.35 413 THR D N 1
ATOM 5437 C CA . THR D 3 413 ? 241.480 215.570 94.457 1.00 55.35 413 THR D CA 1
ATOM 5438 C C . THR D 3 413 ? 241.042 214.832 93.198 1.00 55.35 413 THR D C 1
ATOM 5439 O O . THR D 3 413 ? 240.560 213.696 93.275 1.00 55.35 413 THR D O 1
ATOM 5443 N N . TRP D 3 414 ? 241.198 215.456 92.034 1.00 57.88 414 TRP D N 1
ATOM 5444 C CA . TRP D 3 414 ? 240.801 214.808 90.796 1.00 57.88 414 TRP D CA 1
ATOM 5445 C C . TRP D 3 414 ? 241.670 213.608 90.490 1.00 57.88 414 TRP D C 1
ATOM 5446 O O . TRP D 3 414 ? 241.190 212.614 89.941 1.00 57.88 414 TRP D O 1
ATOM 5457 N N . LYS D 3 415 ? 242.960 213.696 90.786 1.00 57.03 415 LYS D N 1
ATOM 5458 C CA . LYS D 3 415 ? 243.808 212.527 90.597 1.00 57.03 415 LYS D CA 1
ATOM 5459 C C . LYS D 3 415 ? 243.265 211.338 91.383 1.00 57.03 415 LYS D C 1
ATOM 5460 O O . LYS D 3 415 ? 243.097 210.238 90.837 1.00 57.03 415 LYS D O 1
ATOM 5466 N N . TYR D 3 416 ? 242.904 211.569 92.642 1.00 53.25 416 TYR D N 1
ATOM 5467 C CA . TYR D 3 416 ? 242.352 210.521 93.491 1.00 53.25 416 TYR D CA 1
ATOM 5468 C C . TYR D 3 416 ? 241.045 209.987 92.929 1.00 53.25 416 TYR D C 1
ATOM 5469 O O . TYR D 3 416 ? 240.820 208.773 92.903 1.00 53.25 416 TYR D O 1
ATOM 5478 N N . MET D 3 417 ? 240.156 210.881 92.505 1.00 53.98 417 MET D N 1
ATOM 5479 C CA . MET D 3 417 ? 238.842 210.436 92.059 1.00 53.98 417 MET D CA 1
ATOM 5480 C C . MET D 3 417 ? 238.905 209.720 90.724 1.00 53.98 417 MET D C 1
ATOM 5481 O O . MET D 3 417 ? 238.162 208.764 90.506 1.00 53.98 417 MET D O 1
ATOM 5486 N N . GLU D 3 418 ? 239.782 210.151 89.826 1.00 56.92 418 GLU D N 1
ATOM 5487 C CA . GLU D 3 418 ? 239.991 209.422 88.585 1.00 56.92 418 GLU D CA 1
ATOM 5488 C C . GLU D 3 418 ? 240.556 208.039 88.860 1.00 56.92 418 GLU D C 1
ATOM 5489 O O . GLU D 3 418 ? 240.146 207.051 88.234 1.00 56.92 418 GLU D O 1
ATOM 5495 N N . SER D 3 419 ? 241.487 207.946 89.809 1.00 55.82 419 SER D N 1
ATOM 5496 C CA . SER D 3 419 ? 242.024 206.646 90.181 1.00 55.82 419 SER D CA 1
ATOM 5497 C C . SER D 3 419 ? 240.931 205.742 90.729 1.00 55.82 419 SER D C 1
ATOM 5498 O O . SER D 3 419 ? 240.785 204.594 90.293 1.00 55.82 419 SER D O 1
ATOM 5501 N N . ARG D 3 420 ? 240.155 206.251 91.685 1.00 54.47 420 ARG D N 1
ATOM 5502 C CA . ARG D 3 420 ? 239.043 205.493 92.240 1.00 54.47 420 ARG D CA 1
ATOM 5503 C C . ARG D 3 420 ? 238.067 205.066 91.165 1.00 54.47 420 ARG D C 1
ATOM 5504 O O . ARG D 3 420 ? 237.607 203.923 91.159 1.00 54.47 420 ARG D O 1
ATOM 5512 N N . LYS D 3 421 ? 237.746 205.964 90.247 1.00 56.80 421 LYS D N 1
ATOM 5513 C CA . LYS D 3 421 ? 236.819 205.647 89.176 1.00 56.80 421 LYS D CA 1
ATOM 5514 C C . LYS D 3 421 ? 237.325 204.474 88.353 1.00 56.80 421 LYS D C 1
ATOM 5515 O O . LYS D 3 421 ? 236.656 203.441 88.249 1.00 56.80 421 LYS D O 1
ATOM 5521 N N . LYS D 3 422 ? 238.527 204.602 87.794 1.00 57.26 422 LYS D N 1
ATOM 5522 C CA . LYS D 3 422 ? 239.047 203.549 86.929 1.00 57.26 422 LYS D CA 1
ATOM 5523 C C . LYS D 3 422 ? 239.197 202.231 87.670 1.00 57.26 422 LYS D C 1
ATOM 5524 O O . LYS D 3 422 ? 238.995 201.160 87.089 1.00 57.26 422 LYS D O 1
ATOM 5530 N N . LEU D 3 423 ? 239.562 202.280 88.944 1.00 56.36 423 LEU D N 1
ATOM 5531 C CA . LEU D 3 423 ? 239.880 201.063 89.670 1.00 56.36 423 LEU D CA 1
ATOM 5532 C C . LEU D 3 423 ? 238.678 200.409 90.326 1.00 56.36 423 LEU D C 1
ATOM 5533 O O . LEU D 3 423 ? 238.761 199.233 90.693 1.00 56.36 423 LEU D O 1
ATOM 5538 N N . VAL D 3 424 ? 237.581 201.134 90.502 1.00 56.01 424 VAL D N 1
ATOM 5539 C CA . VAL D 3 424 ? 236.420 200.604 91.199 1.00 56.01 424 VAL D CA 1
ATOM 5540 C C . VAL D 3 424 ? 235.177 200.699 90.332 1.00 56.01 424 VAL D C 1
ATOM 5541 O O . VAL D 3 424 ? 234.536 199.686 90.032 1.00 56.01 424 VAL D O 1
ATOM 5545 N N . ALA D 3 425 ? 234.816 201.915 89.934 1.00 57.21 425 ALA D N 1
ATOM 5546 C CA . ALA D 3 425 ? 233.569 202.103 89.210 1.00 57.21 425 ALA D CA 1
ATOM 5547 C C . ALA D 3 425 ? 233.657 201.541 87.802 1.00 57.21 425 ALA D C 1
ATOM 5548 O O . ALA D 3 425 ? 232.719 200.896 87.321 1.00 57.21 425 ALA D O 1
ATOM 5550 N N . ASP D 3 426 ? 234.776 201.776 87.124 1.00 59.42 426 ASP D N 1
ATOM 5551 C CA . ASP D 3 426 ? 234.914 201.319 85.749 1.00 59.42 426 ASP D CA 1
ATOM 5552 C C . ASP D 3 426 ? 234.997 199.804 85.678 1.00 59.42 426 ASP D C 1
ATOM 5553 O O . ASP D 3 426 ? 234.518 199.198 84.717 1.00 59.42 426 ASP D O 1
ATOM 5558 N N . ARG D 3 427 ? 235.590 199.171 86.685 1.00 59.07 427 ARG D N 1
ATOM 5559 C CA . ARG D 3 427 ? 235.693 197.718 86.679 1.00 59.07 427 ARG D CA 1
ATOM 5560 C C . ARG D 3 427 ? 234.341 197.076 86.963 1.00 59.07 427 ARG D C 1
ATOM 5561 O O . ARG D 3 427 ? 233.952 196.102 86.312 1.00 59.07 427 ARG D O 1
ATOM 5569 N N . PHE D 3 428 ? 233.613 197.619 87.935 1.00 59.80 428 PHE D N 1
ATOM 5570 C CA . PHE D 3 428 ? 232.261 197.156 88.233 1.00 59.80 428 PHE D CA 1
ATOM 5571 C C . PHE D 3 428 ? 231.372 197.235 86.998 1.00 59.80 428 PHE D C 1
ATOM 5572 O O . PHE D 3 428 ? 230.777 196.236 86.564 1.00 59.80 428 PHE D O 1
ATOM 5580 N N . ALA D 3 429 ? 231.288 198.422 86.407 1.00 61.33 429 ALA D N 1
ATOM 5581 C CA . ALA D 3 429 ? 230.463 198.600 85.226 1.00 61.33 429 ALA D CA 1
ATOM 5582 C C . ALA D 3 429 ? 230.968 197.774 84.058 1.00 61.33 429 ALA D C 1
ATOM 5583 O O . ALA D 3 429 ? 230.179 197.328 83.226 1.00 61.33 429 ALA D O 1
ATOM 5585 N N . SER D 3 430 ? 232.281 197.585 83.953 1.00 62.72 430 SER D N 1
ATOM 5586 C CA . SER D 3 430 ? 232.812 196.784 82.859 1.00 62.72 430 SER D CA 1
ATOM 5587 C C . SER D 3 430 ? 232.414 195.324 83.006 1.00 62.72 430 SER D C 1
ATOM 5588 O O . SER D 3 430 ? 232.119 194.651 82.014 1.00 62.72 430 SER D O 1
ATOM 5591 N N . MET D 3 431 ? 232.415 194.811 84.234 1.00 63.60 431 MET D N 1
ATOM 5592 C CA . MET D 3 431 ? 231.910 193.465 84.469 1.00 63.60 431 MET D CA 1
ATOM 5593 C C . MET D 3 431 ? 230.450 193.363 84.058 1.00 63.60 431 MET D C 1
ATOM 5594 O O . MET D 3 431 ? 230.044 192.417 83.367 1.00 63.60 431 MET D O 1
ATOM 5599 N N . ILE D 3 432 ? 229.646 194.339 84.478 1.00 63.65 432 ILE D N 1
ATOM 5600 C CA . ILE D 3 432 ? 228.244 194.372 84.074 1.00 63.65 432 ILE D CA 1
ATOM 5601 C C . ILE D 3 432 ? 228.130 194.388 82.557 1.00 63.65 432 ILE D C 1
ATOM 5602 O O . ILE D 3 432 ? 227.270 193.723 81.968 1.00 63.65 432 ILE D O 1
ATOM 5607 N N . TYR D 3 433 ? 228.989 195.164 81.908 1.00 67.17 433 TYR D N 1
ATOM 5608 C CA . TYR D 3 433 ? 228.948 195.308 80.462 1.00 67.17 433 TYR D CA 1
ATOM 5609 C C . TYR D 3 433 ? 229.308 194.010 79.770 1.00 67.17 433 TYR D C 1
ATOM 5610 O O . TYR D 3 433 ? 228.726 193.670 78.741 1.00 67.17 433 TYR D O 1
ATOM 5619 N N . THR D 3 434 ? 230.274 193.276 80.312 1.00 68.02 434 THR D N 1
ATOM 5620 C CA . THR D 3 434 ? 230.605 191.978 79.742 1.00 68.02 434 THR D CA 1
ATOM 5621 C C . THR D 3 434 ? 229.438 191.019 79.891 1.00 68.02 434 THR D C 1
ATOM 5622 O O . THR D 3 434 ? 229.119 190.268 78.963 1.00 68.02 434 THR D O 1
ATOM 5626 N N . LEU D 3 435 ? 228.771 191.050 81.043 1.00 67.16 435 LEU D N 1
ATOM 5627 C CA . LEU D 3 435 ? 227.630 190.164 81.240 1.00 67.16 435 LEU D CA 1
ATOM 5628 C C . LEU D 3 435 ? 226.512 190.479 80.253 1.00 67.16 435 LEU D C 1
ATOM 5629 O O . LEU D 3 435 ? 225.926 189.570 79.654 1.00 67.16 435 LEU D O 1
ATOM 5634 N N . TRP D 3 436 ? 226.208 191.762 80.073 1.00 69.58 436 TRP D N 1
ATOM 5635 C CA . TRP D 3 436 ? 225.177 192.183 79.126 1.00 69.58 436 TRP D CA 1
ATOM 5636 C C . TRP D 3 436 ? 225.582 191.870 77.689 1.00 69.58 436 TRP D C 1
ATOM 5637 O O . TRP D 3 436 ? 224.763 191.422 76.874 1.00 69.58 436 TRP D O 1
ATOM 5648 N N . LEU D 3 437 ? 226.847 192.111 77.359 1.00 71.32 437 LEU D N 1
ATOM 5649 C CA . LEU D 3 437 ? 227.324 191.884 76.007 1.00 71.32 437 LEU D CA 1
ATOM 5650 C C . LEU D 3 437 ? 227.326 190.409 75.664 1.00 71.32 437 LEU D C 1
ATOM 5651 O O . LEU D 3 437 ? 227.154 190.046 74.500 1.00 71.32 437 LEU D O 1
ATOM 5656 N N . GLU D 3 438 ? 227.536 189.545 76.654 1.00 72.85 438 GLU D N 1
ATOM 5657 C CA . GLU D 3 438 ? 227.360 188.116 76.429 1.00 72.85 438 GLU D CA 1
ATOM 5658 C C . GLU D 3 438 ? 225.961 187.811 75.914 1.00 72.85 438 GLU D C 1
ATOM 5659 O O . GLU D 3 438 ? 225.796 187.116 74.905 1.00 72.85 438 GLU D O 1
ATOM 5665 N N . GLU D 3 439 ? 224.959 188.356 76.578 1.00 72.12 439 GLU D N 1
ATOM 5666 C CA . GLU D 3 439 ? 223.600 188.132 76.144 1.00 72.12 439 GLU D CA 1
ATOM 5667 C C . GLU D 3 439 ? 223.397 188.673 74.750 1.00 72.12 439 GLU D C 1
ATOM 5668 O O . GLU D 3 439 ? 222.785 188.020 73.914 1.00 72.12 439 GLU D O 1
ATOM 5674 N N . GLU D 3 440 ? 223.916 189.853 74.478 1.00 73.09 440 GLU D N 1
ATOM 5675 C CA . GLU D 3 440 ? 223.664 190.482 73.188 1.00 73.09 440 GLU D CA 1
ATOM 5676 C C . GLU D 3 440 ? 224.383 189.767 72.056 1.00 73.09 440 GLU D C 1
ATOM 5677 O O . GLU D 3 440 ? 223.892 189.757 70.923 1.00 73.09 440 GLU D O 1
ATOM 5683 N N . VAL D 3 441 ? 225.542 189.174 72.333 1.00 74.90 441 VAL D N 1
ATOM 5684 C CA . VAL D 3 441 ? 226.250 188.436 71.296 1.00 74.90 441 VAL D CA 1
ATOM 5685 C C . VAL D 3 441 ? 225.585 187.091 71.064 1.00 74.90 441 VAL D C 1
ATOM 5686 O O . VAL D 3 441 ? 225.512 186.605 69.929 1.00 74.90 441 VAL D O 1
ATOM 5690 N N . ASN D 3 442 ? 225.099 186.461 72.133 1.00 74.59 442 ASN D N 1
ATOM 5691 C CA . ASN D 3 442 ? 224.379 185.208 71.972 1.00 74.59 442 ASN D CA 1
ATOM 5692 C C . ASN D 3 442 ? 223.104 185.422 71.174 1.00 74.59 442 ASN D C 1
ATOM 5693 O O . ASN D 3 442 ? 222.750 184.604 70.318 1.00 74.59 442 ASN D O 1
ATOM 5698 N N . ALA D 3 443 ? 222.408 186.524 71.435 1.00 74.18 443 ALA D N 1
ATOM 5699 C CA . ALA D 3 443 ? 221.199 186.850 70.701 1.00 74.18 443 ALA D CA 1
ATOM 5700 C C . ALA D 3 443 ? 221.480 187.368 69.299 1.00 74.18 443 ALA D C 1
ATOM 5701 O O . ALA D 3 443 ? 220.581 187.345 68.452 1.00 74.18 443 ALA D O 1
ATOM 5703 N N . GLY D 3 444 ? 222.695 187.837 69.035 1.00 75.38 444 GLY D N 1
ATOM 5704 C CA . GLY D 3 444 ? 223.024 188.329 67.715 1.00 75.38 444 GLY D CA 1
ATOM 5705 C C . GLY D 3 444 ? 222.509 189.713 67.423 1.00 75.38 444 GLY D C 1
ATOM 5706 O O . GLY D 3 444 ? 222.307 190.057 66.257 1.00 75.38 444 GLY D O 1
ATOM 5707 N N . ASN D 3 445 ? 222.293 190.525 68.455 1.00 74.60 445 ASN D N 1
ATOM 5708 C CA . ASN D 3 445 ? 221.881 191.904 68.250 1.00 74.60 445 ASN D CA 1
ATOM 5709 C C . ASN D 3 445 ? 223.037 192.800 67.831 1.00 74.60 445 ASN D C 1
ATOM 5710 O O . ASN D 3 445 ? 222.803 193.830 67.189 1.00 74.60 445 ASN D O 1
ATOM 5715 N N . VAL D 3 446 ? 224.267 192.428 68.167 1.00 75.15 446 VAL D N 1
ATOM 5716 C CA . VAL D 3 446 ? 225.435 193.261 67.900 1.00 75.15 446 VAL D CA 1
ATOM 5717 C C . VAL D 3 446 ? 226.226 192.675 66.736 1.00 75.15 446 VAL D C 1
ATOM 5718 O O . VAL D 3 446 ? 226.386 191.450 66.653 1.00 75.15 446 VAL D O 1
ATOM 5722 N N . PRO D 3 447 ? 226.738 193.500 65.825 1.00 76.80 447 PRO D N 1
ATOM 5723 C CA . PRO D 3 447 ? 227.451 192.984 64.652 1.00 76.80 447 PRO D CA 1
ATOM 5724 C C . PRO D 3 447 ? 228.836 192.479 65.018 1.00 76.80 447 PRO D C 1
ATOM 5725 O O . PRO D 3 447 ? 229.715 193.250 65.416 1.00 76.80 447 PRO D O 1
ATOM 5729 N N . LEU D 3 448 ? 229.027 191.176 64.888 1.00 78.44 448 LEU D N 1
ATOM 5730 C CA . LEU D 3 448 ? 230.310 190.574 65.209 1.00 78.44 448 LEU D CA 1
ATOM 5731 C C . LEU D 3 448 ? 231.273 190.727 64.032 1.00 78.44 448 LEU D C 1
ATOM 5732 O O . LEU D 3 448 ? 230.849 190.735 62.880 1.00 78.44 448 LEU D O 1
ATOM 5737 N N . PRO D 3 449 ? 232.576 190.859 64.307 1.00 79.73 449 PRO D N 1
ATOM 5738 C CA . PRO D 3 449 ? 233.515 191.055 63.205 1.00 79.73 449 PRO D CA 1
ATOM 5739 C C . PRO D 3 449 ? 233.631 189.806 62.348 1.00 79.73 449 PRO D C 1
ATOM 5740 O O . PRO D 3 449 ? 233.388 188.685 62.815 1.00 79.73 449 PRO D O 1
ATOM 5744 N N . PRO D 3 450 ? 234.021 189.963 61.086 1.00 81.91 450 PRO D N 1
ATOM 5745 C CA . PRO D 3 450 ? 234.150 188.789 60.207 1.00 81.91 450 PRO D CA 1
ATOM 5746 C C . PRO D 3 450 ? 234.934 187.652 60.842 1.00 81.91 450 PRO D C 1
ATOM 5747 O O . PRO D 3 450 ? 236.049 187.853 61.334 1.00 81.91 450 PRO D O 1
ATOM 5751 N N . GLY D 3 451 ? 234.359 186.453 60.828 1.00 81.34 451 GLY D N 1
ATOM 5752 C CA . GLY D 3 451 ? 234.995 185.288 61.398 1.00 81.34 451 GLY D CA 1
ATOM 5753 C C . GLY D 3 451 ? 234.776 185.108 62.883 1.00 81.34 451 GLY D C 1
ATOM 5754 O O . GLY D 3 451 ? 235.005 184.007 63.398 1.00 81.34 451 GLY D O 1
ATOM 5755 N N . PHE D 3 452 ? 234.346 186.148 63.588 1.00 79.31 452 PHE D N 1
ATOM 5756 C CA . PHE D 3 452 ? 233.981 186.002 64.988 1.00 79.31 452 PHE D CA 1
ATOM 5757 C C . PHE D 3 452 ? 232.654 185.270 65.109 1.00 79.31 452 PHE D C 1
ATOM 5758 O O . PHE D 3 452 ? 231.731 185.482 64.318 1.00 79.31 452 PHE D O 1
ATOM 5766 N N . THR D 3 453 ? 232.562 184.403 66.111 1.00 79.21 453 THR D N 1
ATOM 5767 C CA . THR D 3 453 ? 231.321 183.718 66.425 1.00 79.21 453 THR D CA 1
ATOM 5768 C C . THR D 3 453 ? 231.151 183.686 67.932 1.00 79.21 453 THR D C 1
ATOM 5769 O O . THR D 3 453 ? 232.112 183.823 68.688 1.00 79.21 453 THR D O 1
ATOM 5773 N N . TRP D 3 454 ? 229.906 183.495 68.361 1.00 79.09 454 TRP D N 1
ATOM 5774 C CA . TRP D 3 454 ? 229.579 183.645 69.771 1.00 79.09 454 TRP D CA 1
ATOM 5775 C C . TRP D 3 454 ? 230.435 182.765 70.669 1.00 79.09 454 TRP D C 1
ATOM 5776 O O . TRP D 3 454 ? 230.506 183.019 71.875 1.00 79.09 454 TRP D O 1
ATOM 5787 N N . ARG D 3 455 ? 231.070 181.726 70.125 1.00 79.62 455 ARG D N 1
ATOM 5788 C CA . ARG D 3 455 ? 231.992 180.932 70.927 1.00 79.62 455 ARG D CA 1
ATOM 5789 C C . ARG D 3 455 ? 233.320 181.637 71.145 1.00 79.62 455 ARG D C 1
ATOM 5790 O O . ARG D 3 455 ? 233.970 181.403 72.169 1.00 79.62 455 ARG D O 1
ATOM 5798 N N . ASP D 3 456 ? 233.736 182.499 70.217 1.00 79.10 456 ASP D N 1
ATOM 5799 C CA . ASP D 3 456 ? 234.968 183.248 70.415 1.00 79.10 456 ASP D CA 1
ATOM 5800 C C . ASP D 3 456 ? 234.912 184.120 71.657 1.00 79.10 456 ASP D C 1
ATOM 5801 O O . ASP D 3 456 ? 235.963 184.506 72.177 1.00 79.10 456 ASP D O 1
ATOM 5806 N N . PHE D 3 457 ? 233.715 184.424 72.151 1.00 76.71 457 PHE D N 1
ATOM 5807 C CA . PHE D 3 457 ? 233.577 185.182 73.385 1.00 76.71 457 PHE D CA 1
ATOM 5808 C C . PHE D 3 457 ? 234.172 184.460 74.581 1.00 76.71 457 PHE D C 1
ATOM 5809 O O . PHE D 3 457 ? 234.272 185.055 75.658 1.00 76.71 457 PHE D O 1
ATOM 5817 N N . TYR D 3 458 ? 234.593 183.212 74.403 1.00 79.00 458 TYR D N 1
ATOM 5818 C CA . TYR D 3 458 ? 235.254 182.495 75.478 1.00 79.00 458 TYR D CA 1
ATOM 5819 C C . TYR D 3 458 ? 236.740 182.806 75.478 1.00 79.00 458 TYR D C 1
ATOM 5820 O O . TYR D 3 458 ? 237.384 182.745 76.522 1.00 79.00 458 TYR D O 1
ATOM 5829 N N . ASP D 3 459 ? 237.289 183.140 74.314 1.00 78.98 459 ASP D N 1
ATOM 5830 C CA . ASP D 3 459 ? 238.714 183.415 74.207 1.00 78.98 459 ASP D CA 1
ATOM 5831 C C . ASP D 3 459 ? 239.041 184.668 75.006 1.00 78.98 459 ASP D C 1
ATOM 5832 O O . ASP D 3 459 ? 238.626 185.764 74.606 1.00 78.98 459 ASP D O 1
ATOM 5837 N N . PRO D 3 460 ? 239.776 184.568 76.114 1.00 78.08 460 PRO D N 1
ATOM 5838 C CA . PRO D 3 460 ? 239.983 185.751 76.964 1.00 78.08 460 PRO D CA 1
ATOM 5839 C C . PRO D 3 460 ? 240.470 186.961 76.200 1.00 78.08 460 PRO D C 1
ATOM 5840 O O . PRO D 3 460 ? 240.066 188.088 76.503 1.00 78.08 460 PRO D O 1
ATOM 5844 N N . MET D 3 461 ? 241.320 186.757 75.198 1.00 78.72 461 MET D N 1
ATOM 5845 C CA . MET D 3 461 ? 241.856 187.893 74.466 1.00 78.72 461 MET D CA 1
ATOM 5846 C C . MET D 3 461 ? 240.776 188.568 73.635 1.00 78.72 461 MET D C 1
ATOM 5847 O O . MET D 3 461 ? 240.642 189.794 73.672 1.00 78.72 461 MET D O 1
ATOM 5852 N N . LYS D 3 462 ? 239.937 187.790 72.953 1.00 78.59 462 LYS D N 1
ATOM 5853 C CA . LYS D 3 462 ? 238.897 188.385 72.121 1.00 78.59 462 LYS D CA 1
ATOM 5854 C C . LYS D 3 462 ? 237.733 188.884 72.966 1.00 78.59 462 LYS D C 1
ATOM 5855 O O . LYS D 3 462 ? 237.133 189.924 72.664 1.00 78.59 462 LYS D O 1
ATOM 5861 N N . ARG D 3 463 ? 237.405 188.151 74.027 1.00 76.88 463 ARG D N 1
ATOM 5862 C CA . ARG D 3 463 ? 236.409 188.622 74.981 1.00 76.88 463 ARG D CA 1
ATOM 5863 C C . ARG D 3 463 ? 236.805 189.974 75.554 1.00 76.88 463 ARG D C 1
ATOM 5864 O O . ARG D 3 463 ? 235.998 190.907 75.584 1.00 76.88 463 ARG D O 1
ATOM 5872 N N . ASP D 3 464 ? 238.044 190.094 76.033 1.00 76.20 464 ASP D N 1
ATOM 5873 C CA . ASP D 3 464 ? 238.526 191.369 76.546 1.00 76.20 464 ASP D CA 1
ATOM 5874 C C . ASP D 3 464 ? 238.669 192.411 75.448 1.00 76.20 464 ASP D C 1
ATOM 5875 O O . ASP D 3 464 ? 238.632 193.610 75.738 1.00 76.20 464 ASP D O 1
ATOM 5880 N N . ALA D 3 465 ? 238.837 191.985 74.198 1.00 76.50 465 ALA D N 1
ATOM 5881 C CA . ALA D 3 465 ? 238.886 192.942 73.104 1.00 76.50 465 ALA D CA 1
ATOM 5882 C C . ALA D 3 465 ? 237.528 193.579 72.868 1.00 76.50 465 ALA D C 1
ATOM 5883 O O . ALA D 3 465 ? 237.439 194.782 72.600 1.00 76.50 465 ALA D O 1
ATOM 5885 N N . LEU D 3 466 ? 236.461 192.788 72.949 1.00 75.83 466 LEU D N 1
ATOM 5886 C CA . LEU D 3 466 ? 235.125 193.350 72.774 1.00 75.83 466 LEU D CA 1
ATOM 5887 C C . LEU D 3 466 ? 234.663 194.111 74.004 1.00 75.83 466 LEU D C 1
ATOM 5888 O O . LEU D 3 466 ? 234.151 195.229 73.892 1.00 75.83 466 LEU D O 1
ATOM 5893 N N . CYS D 3 467 ? 234.830 193.519 75.180 1.00 72.15 467 CYS D N 1
ATOM 5894 C CA . CYS D 3 467 ? 234.342 194.129 76.403 1.00 72.15 467 CYS D CA 1
ATOM 5895 C C . CYS D 3 467 ? 235.120 195.376 76.793 1.00 72.15 467 CYS D C 1
ATOM 5896 O O . CYS D 3 467 ? 234.722 196.057 77.743 1.00 72.15 467 CYS D O 1
ATOM 5899 N N . ASN D 3 468 ? 236.205 195.693 76.094 1.00 72.70 468 ASN D N 1
ATOM 5900 C CA . ASN D 3 468 ? 236.970 196.891 76.403 1.00 72.70 468 ASN D CA 1
ATOM 5901 C C . ASN D 3 468 ? 236.083 198.110 76.221 1.00 72.70 468 ASN D C 1
ATOM 5902 O O . ASN D 3 468 ? 235.570 198.357 75.124 1.00 72.70 468 ASN D O 1
ATOM 5907 N N . ALA D 3 469 ? 235.896 198.869 77.295 1.00 70.31 469 ALA D N 1
ATOM 5908 C CA . ALA D 3 469 ? 235.034 200.032 77.243 1.00 70.31 469 ALA D CA 1
ATOM 5909 C C . ALA D 3 469 ? 235.510 201.079 78.231 1.00 70.31 469 ALA D C 1
ATOM 5910 O O . ALA D 3 469 ? 235.994 200.758 79.318 1.00 70.31 469 ALA D O 1
ATOM 5912 N N . GLU D 3 470 ? 235.358 202.333 77.837 1.00 69.79 470 GLU D N 1
ATOM 5913 C CA . GLU D 3 470 ? 235.524 203.464 78.729 1.00 69.79 470 GLU D CA 1
ATOM 5914 C C . GLU D 3 470 ? 234.157 203.964 79.166 1.00 69.79 470 GLU D C 1
ATOM 5915 O O . GLU D 3 470 ? 233.140 203.709 78.519 1.00 69.79 470 GLU D O 1
ATOM 5921 N N . TRP D 3 471 ? 234.144 204.684 80.279 1.00 64.23 471 TRP D N 1
ATOM 5922 C CA . TRP D 3 471 ? 232.903 205.128 80.889 1.00 64.23 471 TRP D CA 1
ATOM 5923 C C . TRP D 3 471 ? 232.950 206.626 81.110 1.00 64.23 471 TRP D C 1
ATOM 5924 O O . TRP D 3 471 ? 233.941 207.155 81.621 1.00 64.23 471 TRP D O 1
ATOM 5935 N N . ILE D 3 472 ? 231.870 207.296 80.733 1.00 64.71 472 ILE D N 1
ATOM 5936 C CA . ILE D 3 472 ? 231.761 208.743 80.804 1.00 64.71 472 ILE D CA 1
ATOM 5937 C C . ILE D 3 472 ? 230.897 209.090 82.004 1.00 64.71 472 ILE D C 1
ATOM 5938 O O . ILE D 3 472 ? 229.700 208.791 82.026 1.00 64.71 472 ILE D O 1
ATOM 5943 N N . GLY D 3 473 ? 231.494 209.731 82.997 1.00 62.62 473 GLY D N 1
ATOM 5944 C CA . GLY D 3 473 ? 230.748 210.272 84.109 1.00 62.62 473 GLY D CA 1
ATOM 5945 C C . GLY D 3 473 ? 230.303 211.686 83.806 1.00 62.62 473 GLY D C 1
ATOM 5946 O O . GLY D 3 473 ? 230.380 212.165 82.673 1.00 62.62 473 GLY D O 1
ATOM 5947 N N . ALA D 3 474 ? 229.837 212.367 84.844 1.00 62.04 474 ALA D N 1
ATOM 5948 C CA . ALA D 3 474 ? 229.453 213.757 84.697 1.00 62.04 474 ALA D CA 1
ATOM 5949 C C . ALA D 3 474 ? 230.689 214.615 84.416 1.00 62.04 474 ALA D C 1
ATOM 5950 O O . ALA D 3 474 ? 231.832 214.185 84.579 1.00 62.04 474 ALA D O 1
ATOM 5952 N N . SER D 3 475 ? 230.443 215.847 83.974 1.00 64.55 475 SER D N 1
ATOM 5953 C CA . SER D 3 475 ? 231.531 216.722 83.555 1.00 64.55 475 SER D CA 1
ATOM 5954 C C . SER D 3 475 ? 232.533 216.930 84.683 1.00 64.55 475 SER D C 1
ATOM 5955 O O . SER D 3 475 ? 232.195 216.876 85.867 1.00 64.55 475 SER D O 1
ATOM 5958 N N . ARG D 3 476 ? 233.780 217.180 84.295 1.00 64.41 476 ARG D N 1
ATOM 5959 C CA . ARG D 3 476 ? 234.878 217.402 85.234 1.00 64.41 476 ARG D CA 1
ATOM 5960 C C . ARG D 3 476 ? 234.912 218.839 85.744 1.00 64.41 476 ARG D C 1
ATOM 5961 O O . ARG D 3 476 ? 235.887 219.560 85.532 1.00 64.41 476 ARG D O 1
ATOM 5969 N N . GLY D 3 477 ? 233.820 219.301 86.345 1.00 65.35 477 GLY D N 1
ATOM 5970 C CA . GLY D 3 477 ? 233.802 220.585 87.018 1.00 65.35 477 GLY D CA 1
ATOM 5971 C C . GLY D 3 477 ? 233.891 221.789 86.109 1.00 65.35 477 GLY D C 1
ATOM 5972 O O . GLY D 3 477 ? 232.919 222.536 85.964 1.00 65.35 477 GLY D O 1
ATOM 5973 N N . GLN D 3 478 ? 235.045 221.983 85.478 1.00 66.80 478 GLN D N 1
ATOM 5974 C CA . GLN D 3 478 ? 235.309 223.178 84.683 1.00 66.80 478 GLN D CA 1
ATOM 5975 C C . GLN D 3 478 ? 235.055 224.440 85.509 1.00 66.80 478 GLN D C 1
ATOM 5976 O O . GLN D 3 478 ? 234.149 225.227 85.247 1.00 66.80 478 GLN D O 1
ATOM 5982 N N . ILE D 3 479 ? 235.891 224.594 86.532 1.00 64.77 479 ILE D N 1
ATOM 5983 C CA . ILE D 3 479 ? 235.750 225.681 87.491 1.00 64.77 479 ILE D CA 1
ATOM 5984 C C . ILE D 3 479 ? 235.806 227.023 86.770 1.00 64.77 479 ILE D C 1
ATOM 5985 O O . ILE D 3 479 ? 234.825 227.773 86.771 1.00 64.77 479 ILE D O 1
ATOM 5990 N N . ASP D 3 480 ? 236.923 227.326 86.114 1.00 67.06 480 ASP D N 1
ATOM 5991 C CA . ASP D 3 480 ? 237.100 228.616 85.451 1.00 67.06 480 ASP D CA 1
ATOM 5992 C C . ASP D 3 480 ? 236.805 228.445 83.971 1.00 67.06 480 ASP D C 1
ATOM 5993 O O . ASP D 3 480 ? 237.687 228.145 83.169 1.00 67.06 480 ASP D O 1
ATOM 5998 N N . GLU D 3 481 ? 235.545 228.632 83.603 1.00 67.08 481 GLU D N 1
ATOM 5999 C CA . GLU D 3 481 ? 235.151 228.408 82.226 1.00 67.08 481 GLU D CA 1
ATOM 6000 C C . GLU D 3 481 ? 235.659 229.531 81.322 1.00 67.08 481 GLU D C 1
ATOM 6001 O O . GLU D 3 481 ? 236.029 230.617 81.770 1.00 67.08 481 GLU D O 1
ATOM 6007 N N 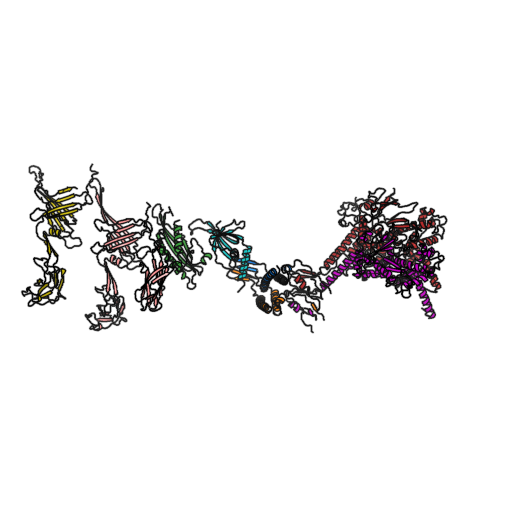. LYS D 3 482 ? 235.683 229.233 80.025 1.00 66.95 482 LYS D N 1
ATOM 6008 C CA . LYS D 3 482 ? 236.284 230.052 78.976 1.00 66.95 482 LYS D CA 1
ATOM 6009 C C . LYS D 3 482 ? 237.801 229.996 79.011 1.00 66.95 482 LYS D C 1
ATOM 6010 O O . LYS D 3 482 ? 238.463 230.387 78.044 1.00 66.95 482 LYS D O 1
ATOM 6016 N N . LYS D 3 483 ? 238.362 229.491 80.103 1.00 67.52 483 LYS D N 1
ATOM 6017 C CA . LYS D 3 483 ? 239.793 229.240 80.133 1.00 67.52 483 LYS D CA 1
ATOM 6018 C C . LYS D 3 483 ? 240.069 227.758 79.951 1.00 67.52 483 LYS D C 1
ATOM 6019 O O . LYS D 3 483 ? 240.910 227.369 79.134 1.00 67.52 483 LYS D O 1
ATOM 6025 N N . GLU D 3 484 ? 239.336 226.916 80.676 1.00 67.25 484 GLU D N 1
ATOM 6026 C CA . GLU D 3 484 ? 239.376 225.487 80.413 1.00 67.25 484 GLU D CA 1
ATOM 6027 C C . GLU D 3 484 ? 238.886 225.184 79.007 1.00 67.25 484 GLU D C 1
ATOM 6028 O O . GLU D 3 484 ? 239.405 224.284 78.339 1.00 67.25 484 GLU D O 1
ATOM 6034 N N . THR D 3 485 ? 237.898 225.941 78.540 1.00 66.86 485 THR D N 1
ATOM 6035 C CA . THR D 3 485 ? 237.352 225.735 77.206 1.00 66.86 485 THR D CA 1
ATOM 6036 C C . THR D 3 485 ? 238.355 226.125 76.129 1.00 66.86 485 THR D C 1
ATOM 6037 O O . THR D 3 485 ? 238.570 225.378 75.168 1.00 66.86 485 THR D O 1
ATOM 6041 N N . GLU D 3 486 ? 238.951 227.311 76.251 1.00 67.71 486 GLU D N 1
ATOM 6042 C CA . GLU D 3 486 ? 239.996 227.693 75.313 1.00 67.71 486 GLU D CA 1
ATOM 6043 C C . GLU D 3 486 ? 241.139 226.696 75.354 1.00 67.71 486 GLU D C 1
ATOM 6044 O O . GLU D 3 486 ? 241.731 226.369 74.318 1.00 67.71 486 GLU D O 1
ATOM 6050 N N . ALA D 3 487 ? 241.453 226.186 76.545 1.00 67.44 487 ALA D N 1
ATOM 6051 C CA . ALA D 3 487 ? 242.502 225.184 76.669 1.00 67.44 487 ALA D CA 1
ATOM 6052 C C . ALA D 3 487 ? 242.160 223.939 75.871 1.00 67.44 487 ALA D C 1
ATOM 6053 O O . ALA D 3 487 ? 242.989 223.428 75.115 1.00 67.44 487 ALA D O 1
ATOM 6055 N N . ALA D 3 488 ? 240.941 223.430 76.036 1.00 67.26 488 ALA D N 1
ATOM 6056 C CA . ALA D 3 488 ? 240.532 222.238 75.303 1.00 67.26 488 ALA D CA 1
ATOM 6057 C C . ALA D 3 488 ? 240.553 222.481 73.802 1.00 67.26 488 ALA D C 1
ATOM 6058 O O . ALA D 3 488 ? 240.978 221.617 73.028 1.00 67.26 488 ALA D O 1
ATOM 6060 N N . ILE D 3 489 ? 240.100 223.655 73.373 1.00 67.10 489 ILE D N 1
ATOM 6061 C CA . ILE D 3 489 ? 240.039 223.949 71.947 1.00 67.10 489 ILE D CA 1
ATOM 6062 C C . ILE D 3 489 ? 241.440 223.995 71.356 1.00 67.10 489 ILE D C 1
ATOM 6063 O O . ILE D 3 489 ? 241.698 223.440 70.282 1.00 67.10 489 ILE D O 1
ATOM 6068 N N . LEU D 3 490 ? 242.359 224.674 72.037 1.00 67.93 490 LEU D N 1
ATOM 6069 C CA . LEU D 3 490 ? 243.742 224.712 71.579 1.00 67.93 490 LEU D CA 1
ATOM 6070 C C . LEU D 3 490 ? 244.355 223.319 71.581 1.00 67.93 490 LEU D C 1
ATOM 6071 O O . LEU D 3 490 ? 245.052 222.932 70.636 1.00 67.93 490 LEU D O 1
ATOM 6076 N N . ARG D 3 491 ? 244.099 222.553 72.638 1.00 67.66 491 ARG D N 1
ATOM 6077 C CA . ARG D 3 491 ? 244.622 221.201 72.754 1.00 67.66 491 ARG D CA 1
ATOM 6078 C C . ARG D 3 491 ? 244.141 220.321 71.615 1.00 67.66 491 ARG D C 1
ATOM 6079 O O . ARG D 3 491 ? 244.874 219.443 71.152 1.00 67.66 491 ARG D O 1
ATOM 6087 N N . ILE D 3 492 ? 242.914 220.541 71.153 1.00 67.85 492 ILE D N 1
ATOM 6088 C CA . ILE D 3 492 ? 242.394 219.793 70.016 1.00 67.85 492 ILE D CA 1
ATOM 6089 C C . ILE D 3 492 ? 243.043 220.268 68.727 1.00 67.85 492 ILE D C 1
ATOM 6090 O O . ILE D 3 492 ? 243.608 219.478 67.964 1.00 67.85 492 ILE D O 1
ATOM 6095 N N . LYS D 3 493 ? 242.966 221.569 68.465 1.00 68.16 493 LYS D N 1
ATOM 6096 C CA . LYS D 3 493 ? 243.379 222.092 67.172 1.00 68.16 493 LYS D CA 1
ATOM 6097 C C . LYS D 3 493 ? 244.867 221.905 66.945 1.00 68.16 493 LYS D C 1
ATOM 6098 O O . LYS D 3 493 ? 245.303 221.710 65.806 1.00 68.16 493 LYS D O 1
ATOM 6104 N N . ASN D 3 494 ? 245.656 221.954 68.008 1.00 69.03 494 ASN D N 1
ATOM 6105 C CA . ASN D 3 494 ? 247.078 221.672 67.931 1.00 69.03 494 ASN D CA 1
ATOM 6106 C C . ASN D 3 494 ? 247.382 220.181 68.012 1.00 69.03 494 ASN D C 1
ATOM 6107 O O . ASN D 3 494 ? 248.556 219.803 68.056 1.00 69.03 494 ASN D O 1
ATOM 6112 N N . GLY D 3 495 ? 246.358 219.333 68.036 1.00 68.36 495 GLY D N 1
ATOM 6113 C CA . GLY D 3 495 ? 246.539 217.901 67.967 1.00 68.36 495 GLY D CA 1
ATOM 6114 C C . GLY D 3 495 ? 246.924 217.231 69.263 1.00 68.36 495 GLY D C 1
ATOM 6115 O O . GLY D 3 495 ? 247.149 216.016 69.270 1.00 68.36 495 GLY D O 1
ATOM 6116 N N . LEU D 3 496 ? 246.996 217.973 70.361 1.00 68.39 496 LEU D N 1
ATOM 6117 C CA . LEU D 3 496 ? 247.382 217.402 71.642 1.00 68.39 496 LEU D CA 1
ATOM 6118 C C . LEU D 3 496 ? 246.257 216.622 72.304 1.00 68.39 496 LEU D C 1
ATOM 6119 O O . LEU D 3 496 ? 246.443 216.120 73.416 1.00 68.39 496 LEU D O 1
ATOM 6124 N N . SER D 3 497 ? 245.099 216.528 71.662 1.00 68.69 497 SER D N 1
ATOM 6125 C CA . SER D 3 497 ? 243.966 215.802 72.212 1.00 68.69 497 SER D CA 1
ATOM 6126 C C . SER D 3 497 ? 242.980 215.526 71.091 1.00 68.69 497 SER D C 1
ATOM 6127 O O . SER D 3 497 ? 243.206 215.882 69.934 1.00 68.69 497 SER D O 1
ATOM 6130 N N . THR D 3 498 ? 241.884 214.869 71.450 1.00 69.19 498 THR D N 1
ATOM 6131 C CA . THR D 3 498 ? 240.836 214.535 70.503 1.00 69.19 498 THR D CA 1
ATOM 6132 C C . THR D 3 498 ? 239.469 214.825 71.100 1.00 69.19 498 THR D C 1
ATOM 6133 O O . THR D 3 498 ? 239.313 214.991 72.310 1.00 69.19 498 THR D O 1
ATOM 6137 N N . TYR D 3 499 ? 238.474 214.884 70.215 1.00 69.15 499 TYR D N 1
ATOM 6138 C CA . TYR D 3 499 ? 237.106 215.146 70.643 1.00 69.15 499 TYR D CA 1
ATOM 6139 C C . TYR D 3 499 ? 236.628 214.110 71.645 1.00 69.15 499 TYR D C 1
ATOM 6140 O O . TYR D 3 499 ? 235.825 214.422 72.529 1.00 69.15 499 TYR D O 1
ATOM 6149 N N . GLU D 3 500 ? 237.102 212.874 71.516 1.00 70.55 500 GLU D N 1
ATOM 6150 C CA . GLU D 3 500 ? 236.712 211.812 72.436 1.00 70.55 500 GLU D CA 1
ATOM 6151 C C . GLU D 3 500 ? 236.974 212.205 73.884 1.00 70.55 500 GLU D C 1
ATOM 6152 O O . GLU D 3 500 ? 236.100 212.071 74.745 1.00 70.55 500 GLU D O 1
ATOM 6158 N N . ALA D 3 501 ? 238.178 212.699 74.168 1.00 68.95 501 ALA D N 1
ATOM 6159 C CA . ALA D 3 501 ? 238.571 212.967 75.545 1.00 68.95 501 ALA D CA 1
ATOM 6160 C C . ALA D 3 501 ? 237.981 214.274 76.052 1.00 68.95 501 ALA D C 1
ATOM 6161 O O . ALA D 3 501 ? 237.525 214.355 77.198 1.00 68.95 501 ALA D O 1
ATOM 6163 N N . GLU D 3 502 ? 237.993 215.312 75.219 1.00 68.60 502 GLU D N 1
ATOM 6164 C CA . GLU D 3 502 ? 237.567 216.624 75.688 1.00 68.60 502 GLU D CA 1
ATOM 6165 C C . GLU D 3 502 ? 236.065 216.667 75.905 1.00 68.60 502 GLU D C 1
ATOM 6166 O O . GLU D 3 502 ? 235.595 217.159 76.937 1.00 68.60 502 GLU D O 1
ATOM 6172 N N . ILE D 3 503 ? 235.298 216.143 74.952 1.00 68.00 503 ILE D N 1
ATOM 6173 C CA . ILE D 3 503 ? 233.855 216.121 75.119 1.00 68.00 503 ILE D CA 1
ATOM 6174 C C . ILE D 3 503 ? 233.482 215.249 76.302 1.00 68.00 503 ILE D C 1
ATOM 6175 O O . ILE D 3 503 ? 232.542 215.559 77.043 1.00 68.00 503 ILE D O 1
ATOM 6180 N N . ALA D 3 504 ? 234.208 214.153 76.509 1.00 67.07 504 ALA D N 1
ATOM 6181 C CA . ALA D 3 504 ? 234.004 213.351 77.705 1.00 67.07 504 ALA D CA 1
ATOM 6182 C C . ALA D 3 504 ? 234.343 214.145 78.956 1.00 67.07 504 ALA D C 1
ATOM 6183 O O . ALA D 3 504 ? 233.720 213.961 80.008 1.00 67.07 504 ALA D O 1
ATOM 6185 N N . ARG D 3 505 ? 235.338 215.029 78.864 1.00 67.26 505 ARG D N 1
ATOM 6186 C CA . ARG D 3 505 ? 235.613 215.935 79.971 1.00 67.26 505 ARG D CA 1
ATOM 6187 C C . ARG D 3 505 ? 234.428 216.853 80.223 1.00 67.26 505 ARG D C 1
ATOM 6188 O O . ARG D 3 505 ? 234.227 217.317 81.350 1.00 67.26 505 ARG D O 1
ATOM 6196 N N . LEU D 3 506 ? 233.644 217.126 79.186 1.00 66.33 506 LEU D N 1
ATOM 6197 C CA . LEU D 3 506 ? 232.435 217.932 79.271 1.00 66.33 506 LEU D CA 1
ATOM 6198 C C . LEU D 3 506 ? 231.184 217.105 79.538 1.00 66.33 506 LEU D C 1
ATOM 6199 O O . LEU D 3 506 ? 230.075 217.638 79.441 1.00 66.33 506 LEU D O 1
ATOM 6204 N N . GLY D 3 507 ? 231.339 215.823 79.857 1.00 66.02 507 GLY D N 1
ATOM 6205 C CA . GLY D 3 507 ? 230.216 214.958 80.162 1.00 66.02 507 GLY D CA 1
ATOM 6206 C C . GLY D 3 507 ? 229.455 214.423 78.973 1.00 66.02 507 GLY D C 1
ATOM 6207 O O . GLY D 3 507 ? 228.453 213.730 79.166 1.00 66.02 507 GLY D O 1
ATOM 6208 N N . GLY D 3 508 ? 229.892 214.715 77.750 1.00 67.53 508 GLY D N 1
ATOM 6209 C CA . GLY D 3 508 ? 229.197 214.281 76.559 1.00 67.53 508 GLY D CA 1
ATOM 6210 C C . GLY D 3 508 ? 229.883 213.131 75.837 1.00 67.53 508 GLY D C 1
ATOM 6211 O O . GLY D 3 508 ? 230.988 212.716 76.168 1.00 67.53 508 GLY D O 1
ATOM 6212 N N . ASP D 3 509 ? 229.187 212.621 74.825 1.00 70.44 509 ASP D N 1
ATOM 6213 C CA . ASP D 3 509 ? 229.693 211.581 73.939 1.00 70.44 509 ASP D CA 1
ATOM 6214 C C . ASP D 3 509 ? 229.855 212.167 72.542 1.00 70.44 509 ASP D C 1
ATOM 6215 O O . ASP D 3 509 ? 228.908 212.728 71.986 1.00 70.44 509 ASP D O 1
ATOM 6220 N N . PHE D 3 510 ? 231.050 212.015 71.977 1.00 71.33 510 PHE D N 1
ATOM 6221 C CA . PHE D 3 510 ? 231.414 212.773 70.784 1.00 71.33 510 PHE D CA 1
ATOM 6222 C C . PHE D 3 510 ? 230.557 212.396 69.584 1.00 71.33 510 PHE D C 1
ATOM 6223 O O . PHE D 3 510 ? 230.145 213.266 68.811 1.00 71.33 510 PHE D O 1
ATOM 6231 N N . ARG D 3 511 ? 230.276 211.109 69.407 1.00 72.72 511 ARG D N 1
ATOM 6232 C CA . ARG D 3 511 ? 229.566 210.679 68.208 1.00 72.72 511 ARG D CA 1
ATOM 6233 C C . ARG D 3 511 ? 228.120 211.158 68.231 1.00 72.72 511 ARG D C 1
ATOM 6234 O O . ARG D 3 511 ? 227.597 211.644 67.216 1.00 72.72 511 ARG D O 1
ATOM 6242 N N . GLU D 3 512 ? 227.471 211.065 69.391 1.00 72.37 512 GLU D N 1
ATOM 6243 C CA . GLU D 3 512 ? 226.118 211.589 69.523 1.00 72.37 512 GLU D CA 1
ATOM 6244 C C . GLU D 3 512 ? 226.100 213.101 69.370 1.00 72.37 512 GLU D C 1
ATOM 6245 O O . GLU D 3 512 ? 225.172 213.660 68.778 1.00 72.37 512 GLU D O 1
ATOM 6251 N N . VAL D 3 513 ? 227.119 213.779 69.897 1.00 70.72 513 VAL D N 1
ATOM 6252 C CA . VAL D 3 513 ? 227.213 215.224 69.734 1.00 70.72 513 VAL D CA 1
ATOM 6253 C C . VAL D 3 513 ? 227.317 215.586 68.262 1.00 70.72 513 VAL D C 1
ATOM 6254 O O . VAL D 3 513 ? 226.704 216.552 67.804 1.00 70.72 513 VAL D O 1
ATOM 6258 N N . PHE D 3 514 ? 228.099 214.829 67.500 1.00 71.37 514 PHE D N 1
ATOM 6259 C CA . PHE D 3 514 ? 228.259 215.150 66.090 1.00 71.37 514 PHE D CA 1
ATOM 6260 C C . PHE D 3 514 ? 226.974 214.886 65.326 1.00 71.37 514 PHE D C 1
ATOM 6261 O O . PHE D 3 514 ? 226.600 215.664 64.443 1.00 71.37 514 PHE D O 1
ATOM 6269 N N . LYS D 3 515 ? 226.278 213.799 65.651 1.00 73.71 515 LYS D N 1
ATOM 6270 C CA . LYS D 3 515 ? 224.990 213.550 65.015 1.00 73.71 515 LYS D CA 1
ATOM 6271 C C . LYS D 3 515 ? 224.007 214.676 65.317 1.00 73.71 515 LYS D C 1
ATOM 6272 O O . LYS D 3 515 ? 223.325 215.190 64.419 1.00 73.71 515 LYS D O 1
ATOM 6278 N N . GLN D 3 516 ? 223.926 215.079 66.585 1.00 73.77 516 GLN D N 1
ATOM 6279 C CA . GLN D 3 516 ? 222.997 216.134 66.966 1.00 73.77 516 GLN D CA 1
ATOM 6280 C C . GLN D 3 516 ? 223.370 217.458 66.315 1.00 73.77 516 GLN D C 1
ATOM 6281 O O . GLN D 3 516 ? 222.490 218.229 65.919 1.00 73.77 516 GLN D O 1
ATOM 6287 N N . ARG D 3 517 ? 224.667 217.748 66.196 1.00 72.51 517 ARG D N 1
ATOM 6288 C CA . ARG D 3 517 ? 225.072 218.966 65.505 1.00 72.51 517 ARG D CA 1
ATOM 6289 C C . ARG D 3 517 ? 224.751 218.884 64.022 1.00 72.51 517 ARG D C 1
ATOM 6290 O O . ARG D 3 517 ? 224.442 219.898 63.394 1.00 72.51 517 ARG D O 1
ATOM 6298 N N . ALA D 3 518 ? 224.830 217.692 63.435 1.00 73.61 518 ALA D N 1
ATOM 6299 C CA . ALA D 3 518 ? 224.398 217.545 62.053 1.00 73.61 518 ALA D CA 1
ATOM 6300 C C . ALA D 3 518 ? 222.923 217.877 61.912 1.00 73.61 518 ALA D C 1
ATOM 6301 O O . ALA D 3 518 ? 222.525 218.589 60.982 1.00 73.61 518 ALA D O 1
ATOM 6303 N N . ARG D 3 519 ? 222.105 217.398 62.849 1.00 74.72 519 ARG D N 1
ATOM 6304 C CA . ARG D 3 519 ? 220.682 217.727 62.826 1.00 74.72 519 ARG D CA 1
ATOM 6305 C C . ARG D 3 519 ? 220.466 219.227 62.991 1.00 74.72 519 ARG D C 1
ATOM 6306 O O . ARG D 3 519 ? 219.628 219.825 62.308 1.00 74.72 519 ARG D O 1
ATOM 6314 N N . GLU D 3 520 ? 221.202 219.845 63.915 1.00 74.52 520 GLU D N 1
ATOM 6315 C CA . GLU D 3 520 ? 221.053 221.277 64.152 1.00 74.52 520 GLU D CA 1
ATOM 6316 C C . GLU D 3 520 ? 221.475 222.095 62.938 1.00 74.52 520 GLU D C 1
ATOM 6317 O O . GLU D 3 520 ? 220.827 223.089 62.599 1.00 74.52 520 GLU D O 1
ATOM 6323 N N . GLU D 3 521 ? 222.570 221.710 62.282 1.00 76.11 521 GLU D N 1
ATOM 6324 C CA . GLU D 3 521 ? 222.992 222.416 61.077 1.00 76.11 521 GLU D CA 1
ATOM 6325 C C . GLU D 3 521 ? 221.976 222.237 59.958 1.00 76.11 521 GLU D C 1
ATOM 6326 O O . GLU D 3 521 ? 221.712 223.172 59.193 1.00 76.11 521 GLU D O 1
ATOM 6332 N N . GLY D 3 522 ? 221.402 221.040 59.836 1.00 76.33 522 GLY D N 1
ATOM 6333 C CA . GLY D 3 522 ? 220.348 220.845 58.855 1.00 76.33 522 GLY D CA 1
ATOM 6334 C C . GLY D 3 522 ? 219.138 221.713 59.135 1.00 76.33 522 GLY D C 1
ATOM 6335 O O . GLY D 3 522 ? 218.553 222.296 58.220 1.00 76.33 522 GLY D O 1
ATOM 6336 N N . ILE D 3 523 ? 218.748 221.808 60.406 1.00 76.59 523 ILE D N 1
ATOM 6337 C CA . ILE D 3 523 ? 217.607 222.638 60.777 1.00 76.59 523 ILE D CA 1
ATOM 6338 C C . ILE D 3 523 ? 217.893 224.106 60.494 1.00 76.59 523 ILE D C 1
ATOM 6339 O O . ILE D 3 523 ? 217.062 224.811 59.911 1.00 76.59 523 ILE D O 1
ATOM 6344 N N . ILE D 3 524 ? 219.064 224.590 60.907 1.00 76.80 524 ILE D N 1
ATOM 6345 C CA . ILE D 3 524 ? 219.448 225.967 60.619 1.00 76.80 524 ILE D CA 1
ATOM 6346 C C . ILE D 3 524 ? 219.356 226.229 59.126 1.00 76.80 524 ILE D C 1
ATOM 6347 O O . ILE D 3 524 ? 218.722 227.191 58.678 1.00 76.80 524 ILE D O 1
ATOM 6352 N N . LYS D 3 525 ? 219.983 225.362 58.335 1.00 77.81 525 LYS D N 1
ATOM 6353 C CA . LYS D 3 525 ? 219.981 225.539 56.890 1.00 77.81 525 LYS D CA 1
ATOM 6354 C C . LYS D 3 525 ? 218.562 225.562 56.343 1.00 77.81 525 LYS D C 1
ATOM 6355 O O . LYS D 3 525 ? 218.251 226.343 55.437 1.00 77.81 525 LYS D O 1
ATOM 6361 N N . ASP D 3 526 ? 217.688 224.712 56.878 1.00 78.13 526 ASP D N 1
ATOM 6362 C CA . ASP D 3 526 ? 216.315 224.670 56.391 1.00 78.13 526 ASP D CA 1
ATOM 6363 C C . ASP D 3 526 ? 215.535 225.909 56.801 1.00 78.13 526 ASP D C 1
ATOM 6364 O O . ASP D 3 526 ? 214.680 226.378 56.042 1.00 78.13 526 ASP D O 1
ATOM 6369 N N . LEU D 3 527 ? 215.809 226.449 57.985 1.00 77.41 527 LEU D N 1
ATOM 6370 C CA . LEU D 3 527 ? 215.150 227.666 58.436 1.00 77.41 527 LEU D CA 1
ATOM 6371 C C . LEU D 3 527 ? 215.768 228.926 57.852 1.00 77.41 527 LEU D C 1
ATOM 6372 O O . LEU D 3 527 ? 215.159 229.995 57.948 1.00 77.41 527 LEU D O 1
ATOM 6377 N N . GLY D 3 528 ? 216.959 228.832 57.272 1.00 78.09 528 GLY D N 1
ATOM 6378 C CA . GLY D 3 528 ? 217.605 229.999 56.710 1.00 78.09 528 GLY D CA 1
ATOM 6379 C C . GLY D 3 528 ? 218.223 230.918 57.736 1.00 78.09 528 GLY D C 1
ATOM 6380 O O . GLY D 3 528 ? 218.325 232.125 57.496 1.00 78.09 528 GLY D O 1
ATOM 6381 N N . LEU D 3 529 ? 218.640 230.381 58.877 1.00 78.03 529 LEU D N 1
ATOM 6382 C CA . LEU D 3 529 ? 219.228 231.183 59.934 1.00 78.03 529 LEU D CA 1
ATOM 6383 C C . LEU D 3 529 ? 220.727 231.354 59.717 1.00 78.03 529 LEU D C 1
ATOM 6384 O O . LEU D 3 529 ? 221.365 230.617 58.962 1.00 78.03 529 LEU D O 1
ATOM 6389 N N . ASP D 3 530 ? 221.286 232.363 60.391 1.00 78.52 530 ASP D N 1
ATOM 6390 C CA . ASP D 3 530 ? 222.711 232.670 60.334 1.00 78.52 530 ASP D CA 1
ATOM 6391 C C . ASP D 3 530 ? 223.182 233.043 61.741 1.00 78.52 530 ASP D C 1
ATOM 6392 O O . ASP D 3 530 ? 223.094 234.197 62.165 1.00 78.52 530 ASP D O 1
ATOM 6397 N N . PHE D 3 531 ? 223.688 232.056 62.468 1.00 77.89 531 PHE D N 1
ATOM 6398 C CA . PHE D 3 531 ? 224.332 232.305 63.749 1.00 77.89 531 PHE D CA 1
ATOM 6399 C C . PHE D 3 531 ? 225.811 232.605 63.543 1.00 77.89 531 PHE D C 1
ATOM 6400 O O . PHE D 3 531 ? 226.429 232.101 62.606 1.00 77.89 531 PHE D O 1
ATOM 6408 N N . GLY E 3 36 ? 244.440 193.101 117.834 1.00 54.85 36 GLY E N 1
ATOM 6409 C CA . GLY E 3 36 ? 244.313 193.717 116.483 1.00 54.85 36 GLY E CA 1
ATOM 6410 C C . GLY E 3 36 ? 245.325 194.817 116.269 1.00 54.85 36 GLY E C 1
ATOM 6411 O O . GLY E 3 36 ? 246.113 195.127 117.160 1.00 54.85 36 GLY E O 1
ATOM 6412 N N . GLY E 3 37 ? 245.290 195.416 115.085 1.00 53.71 37 GLY E N 1
ATOM 6413 C CA . GLY E 3 37 ? 246.230 196.463 114.748 1.00 53.71 37 GLY E CA 1
ATOM 6414 C C . GLY E 3 37 ? 245.570 197.712 114.210 1.00 53.71 37 GLY E C 1
ATOM 6415 O O . GLY E 3 37 ? 246.223 198.746 114.053 1.00 53.71 37 GLY E O 1
ATOM 6416 N N . LEU E 3 38 ? 244.275 197.629 113.923 1.00 52.17 38 LEU E N 1
ATOM 6417 C CA . LEU E 3 38 ? 243.501 198.786 113.498 1.00 52.17 38 LEU E CA 1
ATOM 6418 C C . LEU E 3 38 ? 243.022 199.526 114.735 1.00 52.17 38 LEU E C 1
ATOM 6419 O O . LEU E 3 38 ? 242.316 198.960 115.572 1.00 52.17 38 LEU E O 1
ATOM 6424 N N . GLU E 3 39 ? 243.412 200.791 114.856 1.00 50.91 39 GLU E N 1
ATOM 6425 C CA . GLU E 3 39 ? 243.164 201.525 116.089 1.00 50.91 39 GLU E CA 1
ATOM 6426 C C . GLU E 3 39 ? 241.697 201.913 116.208 1.00 50.91 39 GLU E C 1
ATOM 6427 O O . GLU E 3 39 ? 241.127 201.892 117.305 1.00 50.91 39 GLU E O 1
ATOM 6433 N N . GLY E 3 40 ? 241.071 202.268 115.089 1.00 48.64 40 GLY E N 1
ATOM 6434 C CA . GLY E 3 40 ? 239.692 202.714 115.084 1.00 48.64 40 GLY E CA 1
ATOM 6435 C C . GLY E 3 40 ? 238.673 201.607 115.064 1.00 48.64 40 GLY E C 1
ATOM 6436 O O . GLY E 3 40 ? 237.476 201.889 115.177 1.00 48.64 40 GLY E O 1
ATOM 6437 N N . ALA E 3 41 ? 239.111 200.365 114.916 1.00 49.21 41 ALA E N 1
ATOM 6438 C CA . ALA E 3 41 ? 238.223 199.217 114.884 1.00 49.21 41 ALA E CA 1
ATOM 6439 C C . ALA E 3 41 ? 238.305 198.389 116.153 1.00 49.21 41 ALA E C 1
ATOM 6440 O O . ALA E 3 41 ? 237.799 197.265 116.185 1.00 49.21 41 ALA E O 1
ATOM 6442 N N . GLU E 3 42 ? 238.945 198.907 117.189 1.00 49.56 42 GLU E N 1
ATOM 6443 C CA . GLU E 3 42 ? 239.111 198.208 118.446 1.00 49.56 42 GLU E CA 1
ATOM 6444 C C . GLU E 3 42 ? 238.471 198.997 119.576 1.00 49.56 42 GLU E C 1
ATOM 6445 O O . GLU E 3 42 ? 238.126 200.171 119.435 1.00 49.56 42 GLU E O 1
ATOM 6451 N N . ARG E 3 43 ? 238.314 198.321 120.703 1.00 46.71 43 ARG E N 1
ATOM 6452 C CA . ARG E 3 43 ? 237.811 198.919 121.923 1.00 46.71 43 ARG E CA 1
ATOM 6453 C C . ARG E 3 43 ? 238.884 199.066 122.985 1.00 46.71 43 ARG E C 1
ATOM 6454 O O . ARG E 3 43 ? 238.593 199.541 124.083 1.00 46.71 43 ARG E O 1
ATOM 6462 N N . ASN E 3 44 ? 240.111 198.649 122.691 1.00 47.47 44 ASN E N 1
ATOM 6463 C CA . ASN E 3 44 ? 241.218 198.758 123.630 1.00 47.47 44 ASN E CA 1
ATOM 6464 C C . ASN E 3 44 ? 241.628 200.193 123.878 1.00 47.47 44 ASN E C 1
ATOM 6465 O O . ASN E 3 44 ? 242.451 200.443 124.762 1.00 47.47 44 ASN E O 1
ATOM 6470 N N . THR E 3 45 ? 241.079 201.130 123.123 1.00 46.30 45 THR E N 1
ATOM 6471 C CA . THR E 3 45 ? 241.490 202.519 123.168 1.00 46.30 45 THR E CA 1
ATOM 6472 C C . THR E 3 45 ? 240.504 203.309 124.008 1.00 46.30 45 THR E C 1
ATOM 6473 O O . THR E 3 45 ? 239.294 203.075 123.944 1.00 46.30 45 THR E O 1
ATOM 6477 N N . ARG E 3 46 ? 241.033 204.232 124.800 1.00 44.23 46 ARG E N 1
ATOM 6478 C CA . ARG E 3 46 ? 240.196 205.019 125.692 1.00 44.23 46 ARG E CA 1
ATOM 6479 C C . ARG E 3 46 ? 239.110 205.757 124.927 1.00 44.23 46 ARG E C 1
ATOM 6480 O O . ARG E 3 46 ? 237.983 205.907 125.410 1.00 44.23 46 ARG E O 1
ATOM 6488 N N . GLU E 3 47 ? 239.438 206.229 123.732 1.00 45.15 47 GLU E N 1
ATOM 6489 C CA . GLU E 3 47 ? 238.499 206.986 122.928 1.00 45.15 47 GLU E CA 1
ATOM 6490 C C . GLU E 3 47 ? 237.436 206.116 122.275 1.00 45.15 47 GLU E C 1
ATOM 6491 O O . GLU E 3 47 ? 236.434 206.650 121.791 1.00 45.15 47 GLU E O 1
ATOM 6497 N N . MET E 3 48 ? 237.627 204.799 122.244 1.00 45.64 48 MET E N 1
ATOM 6498 C CA . MET E 3 48 ? 236.759 203.913 121.490 1.00 45.64 48 MET E CA 1
ATOM 6499 C C . MET E 3 48 ? 236.113 202.826 122.324 1.00 45.64 48 MET E C 1
ATOM 6500 O O . MET E 3 48 ? 235.264 202.097 121.804 1.00 45.64 48 MET E O 1
ATOM 6505 N N . PHE E 3 49 ? 236.496 202.689 123.588 1.00 45.57 49 PHE E N 1
ATOM 6506 C CA . PHE E 3 49 ? 235.953 201.637 124.433 1.00 45.57 49 PHE E CA 1
ATOM 6507 C C . PHE E 3 49 ? 234.433 201.637 124.407 1.00 45.57 49 PHE E C 1
ATOM 6508 O O . PHE E 3 49 ? 233.804 200.582 124.283 1.00 45.57 49 PHE E O 1
ATOM 6516 N N . ARG E 3 50 ? 233.827 202.814 124.499 1.00 45.51 50 ARG E N 1
ATOM 6517 C CA . ARG E 3 50 ? 232.380 202.946 124.610 1.00 45.51 50 ARG E CA 1
ATOM 6518 C C . ARG E 3 50 ? 231.653 202.974 123.277 1.00 45.51 50 ARG E C 1
ATOM 6519 O O . ARG E 3 50 ? 230.422 203.042 123.275 1.00 45.51 50 ARG E O 1
ATOM 6527 N N . TRP E 3 51 ? 232.360 202.951 122.155 1.00 45.01 51 TRP E N 1
ATOM 6528 C CA . TRP E 3 51 ? 231.715 203.037 120.848 1.00 45.01 51 TRP E CA 1
ATOM 6529 C C . TRP E 3 51 ? 231.562 201.629 120.300 1.00 45.01 51 TRP E C 1
ATOM 6530 O O . TRP E 3 51 ? 232.453 201.090 119.645 1.00 45.01 51 TRP E O 1
ATOM 6541 N N . THR E 3 52 ? 230.412 201.021 120.586 1.00 47.37 52 THR E N 1
ATOM 6542 C CA . THR E 3 52 ? 230.064 199.684 120.123 1.00 47.37 52 THR E CA 1
ATOM 6543 C C . THR E 3 52 ? 228.727 199.774 119.402 1.00 47.37 52 THR E C 1
ATOM 6544 O O . THR E 3 52 ? 227.679 199.430 119.966 1.00 47.37 52 THR E O 1
ATOM 6548 N N . PRO E 3 53 ? 228.724 200.230 118.157 1.00 48.04 53 PRO E N 1
ATOM 6549 C CA . PRO E 3 53 ? 227.465 200.329 117.427 1.00 48.04 53 PRO E CA 1
ATOM 6550 C C . PRO E 3 53 ? 226.957 198.958 117.029 1.00 48.04 53 PRO E C 1
ATOM 6551 O O . PRO E 3 53 ? 227.730 198.024 116.808 1.00 48.04 53 PRO E O 1
ATOM 6555 N N . ALA E 3 54 ? 225.639 198.844 116.951 1.00 52.99 54 ALA E N 1
ATOM 6556 C CA . ALA E 3 54 ? 225.014 197.566 116.674 1.00 52.99 54 ALA E CA 1
ATOM 6557 C C . ALA E 3 54 ? 225.044 197.248 115.187 1.00 52.99 54 ALA E C 1
ATOM 6558 O O . ALA E 3 54 ? 224.900 198.127 114.335 1.00 52.99 54 ALA E O 1
ATOM 6560 N N . ILE E 3 55 ? 225.233 195.967 114.886 1.00 55.61 55 ILE E N 1
ATOM 6561 C CA . ILE E 3 55 ? 225.045 195.456 113.534 1.00 55.61 55 ILE E CA 1
ATOM 6562 C C . ILE E 3 55 ? 223.547 195.423 113.267 1.00 55.61 55 ILE E C 1
ATOM 6563 O O . ILE E 3 55 ? 222.818 194.645 113.888 1.00 55.61 55 ILE E O 1
ATOM 6568 N N . ILE E 3 56 ? 223.083 196.258 112.347 1.00 56.96 56 ILE E N 1
ATOM 6569 C CA . ILE E 3 56 ? 221.657 196.433 112.127 1.00 56.96 56 ILE E CA 1
ATOM 6570 C C . ILE E 3 56 ? 221.389 196.626 110.645 1.00 56.96 56 ILE E C 1
ATOM 6571 O O . ILE E 3 56 ? 222.114 197.348 109.956 1.00 56.96 56 ILE E O 1
ATOM 6576 N N . SER E 3 57 ? 220.339 195.977 110.165 1.00 58.44 57 SER E N 1
ATOM 6577 C CA . SER E 3 57 ? 219.968 196.092 108.770 1.00 58.44 57 SER E CA 1
ATOM 6578 C C . SER E 3 57 ? 219.360 197.465 108.499 1.00 58.44 57 SER E C 1
ATOM 6579 O O . SER E 3 57 ? 218.672 198.020 109.359 1.00 58.44 57 SER E O 1
ATOM 6582 N N . PRO E 3 58 ? 219.592 198.035 107.319 1.00 58.18 58 PRO E N 1
ATOM 6583 C CA . PRO E 3 58 ? 218.975 199.331 107.005 1.00 58.18 58 PRO E CA 1
ATOM 6584 C C . PRO E 3 58 ? 217.469 199.313 107.142 1.00 58.18 58 PRO E C 1
ATOM 6585 O O . PRO E 3 58 ? 216.873 200.265 107.661 1.00 58.18 58 PRO E O 1
ATOM 6589 N N . ASP E 3 59 ? 216.834 198.236 106.682 1.00 59.28 59 ASP E N 1
ATOM 6590 C CA . ASP E 3 59 ? 215.387 198.136 106.776 1.00 59.28 59 ASP E CA 1
ATOM 6591 C C . ASP E 3 59 ? 214.931 198.109 108.222 1.00 59.28 59 ASP E C 1
ATOM 6592 O O . ASP E 3 59 ? 213.859 198.629 108.543 1.00 59.28 59 ASP E O 1
ATOM 6597 N N . GLN E 3 60 ? 215.744 197.557 109.114 1.00 59.20 60 GLN E N 1
ATOM 6598 C CA . GLN E 3 60 ? 215.399 197.577 110.526 1.00 59.20 60 GLN E CA 1
ATOM 6599 C C . GLN E 3 60 ? 215.656 198.941 111.146 1.00 59.20 60 GLN E C 1
ATOM 6600 O O . GLN E 3 60 ? 214.925 199.350 112.053 1.00 59.20 60 GLN E O 1
ATOM 6606 N N . GLN E 3 61 ? 216.673 199.658 110.669 1.00 56.32 61 GLN E N 1
ATOM 6607 C CA . GLN E 3 61 ? 216.827 201.056 111.057 1.00 56.32 61 GLN E CA 1
ATOM 6608 C C . GLN E 3 61 ? 215.580 201.845 110.714 1.00 56.32 61 GLN E C 1
ATOM 6609 O O . GLN E 3 61 ? 215.101 202.652 111.516 1.00 56.32 61 GLN E O 1
ATOM 6615 N N . ILE E 3 62 ? 215.050 201.630 109.516 1.00 56.60 62 ILE E N 1
ATOM 6616 C CA . ILE E 3 62 ? 213.864 202.353 109.086 1.00 56.60 62 ILE E CA 1
ATOM 6617 C C . ILE E 3 62 ? 212.649 201.915 109.887 1.00 56.60 62 ILE E C 1
ATOM 6618 O O . ILE E 3 62 ? 211.815 202.739 110.275 1.00 56.60 62 ILE E O 1
ATOM 6623 N N . ALA E 3 63 ? 212.524 200.617 110.146 1.00 57.66 63 ALA E N 1
ATOM 6624 C CA . ALA E 3 63 ? 211.371 200.127 110.884 1.00 57.66 63 ALA E CA 1
ATOM 6625 C C . ALA E 3 63 ? 211.356 200.665 112.304 1.00 57.66 63 ALA E C 1
ATOM 6626 O O . ALA E 3 63 ? 210.303 201.058 112.816 1.00 57.66 63 ALA E O 1
ATOM 6628 N N . GLN E 3 64 ? 212.512 200.692 112.960 1.00 57.41 64 GLN E N 1
ATOM 6629 C CA . GLN E 3 64 ? 212.554 201.176 114.331 1.00 57.41 64 GLN E CA 1
ATOM 6630 C C . GLN E 3 64 ? 212.444 202.690 114.392 1.00 57.41 64 GLN E C 1
ATOM 6631 O O . GLN E 3 64 ? 211.631 203.226 115.152 1.00 57.41 64 GLN E O 1
ATOM 6637 N N . ASP E 3 65 ? 213.252 203.394 113.607 1.00 55.63 65 ASP E N 1
ATOM 6638 C CA . ASP E 3 65 ? 213.305 204.853 113.681 1.00 55.63 65 ASP E CA 1
ATOM 6639 C C . ASP E 3 65 ? 212.187 205.454 112.835 1.00 55.63 65 ASP E C 1
ATOM 6640 O O . ASP E 3 65 ? 211.231 206.025 113.366 1.00 55.63 65 ASP E O 1
ATOM 6645 N N . GLY E 3 66 ? 212.287 205.300 111.521 1.00 52.64 66 GLY E N 1
ATOM 6646 C CA . GLY E 3 66 ? 211.155 205.472 110.636 1.00 52.64 66 GLY E CA 1
ATOM 6647 C C . GLY E 3 66 ? 210.391 206.763 110.789 1.00 52.64 66 GLY E C 1
ATOM 6648 O O . GLY E 3 66 ? 210.847 207.833 110.384 1.00 52.64 66 GLY E O 1
ATOM 6649 N N . THR E 3 67 ? 209.193 206.645 111.355 1.00 51.40 67 THR E N 1
ATOM 6650 C CA . THR E 3 67 ? 208.283 207.772 111.462 1.00 51.40 67 THR E CA 1
ATOM 6651 C C . THR E 3 67 ? 208.834 208.871 112.348 1.00 51.40 67 THR E C 1
ATOM 6652 O O . THR E 3 67 ? 208.441 210.031 112.197 1.00 51.40 67 THR E O 1
ATOM 6656 N N . LEU E 3 68 ? 209.739 208.535 113.259 1.00 48.02 68 LEU E N 1
ATOM 6657 C CA . LEU E 3 68 ? 210.326 209.548 114.121 1.00 48.02 68 LEU E CA 1
ATOM 6658 C C . LEU E 3 68 ? 211.245 210.459 113.325 1.00 48.02 68 LEU E C 1
ATOM 6659 O O . LEU E 3 68 ? 211.218 211.681 113.493 1.00 48.02 68 LEU E O 1
ATOM 6664 N N . ALA E 3 69 ? 212.025 209.884 112.415 1.00 48.05 69 ALA E N 1
ATOM 6665 C CA . ALA E 3 69 ? 212.847 210.688 111.523 1.00 48.05 69 ALA E CA 1
ATOM 6666 C C . ALA E 3 69 ? 211.995 211.556 110.612 1.00 48.05 69 ALA E C 1
ATOM 6667 O O . ALA E 3 69 ? 212.301 212.734 110.407 1.00 48.05 69 ALA E O 1
ATOM 6669 N N . LEU E 3 70 ? 210.932 210.988 110.050 1.00 50.74 70 LEU E N 1
ATOM 6670 C CA . LEU E 3 70 ? 210.044 211.754 109.187 1.00 50.74 70 LEU E CA 1
ATOM 6671 C C . LEU E 3 70 ? 209.449 212.937 109.931 1.00 50.74 70 LEU E C 1
ATOM 6672 O O . LEU E 3 70 ? 209.461 214.073 109.440 1.00 50.74 70 LEU E O 1
ATOM 6677 N N . SER E 3 71 ? 208.924 212.685 111.126 1.00 48.11 71 SER E N 1
ATOM 6678 C CA . SER E 3 71 ? 208.284 213.743 111.889 1.00 48.11 71 SER E CA 1
ATOM 6679 C C . SER E 3 71 ? 209.290 214.796 112.316 1.00 48.11 71 SER E C 1
ATOM 6680 O O . SER E 3 71 ? 208.988 215.992 112.287 1.00 48.11 71 SER E O 1
ATOM 6683 N N . ARG E 3 72 ? 210.500 214.381 112.681 1.00 45.48 72 ARG E N 1
ATOM 6684 C CA . ARG E 3 72 ? 211.501 215.342 113.113 1.00 45.48 72 ARG E CA 1
ATOM 6685 C C . ARG E 3 72 ? 211.972 216.203 111.953 1.00 45.48 72 ARG E C 1
ATOM 6686 O O . ARG E 3 72 ? 212.168 217.413 112.107 1.00 45.48 72 ARG E O 1
ATOM 6694 N N . ALA E 3 73 ? 212.127 215.606 110.776 1.00 45.77 73 ALA E N 1
ATOM 6695 C CA . ALA E 3 73 ? 212.538 216.371 109.611 1.00 45.77 73 ALA E CA 1
ATOM 6696 C C . ALA E 3 73 ? 211.462 217.353 109.195 1.00 45.77 73 ALA E C 1
ATOM 6697 O O . ALA E 3 73 ? 211.753 218.514 108.891 1.00 45.77 73 ALA E O 1
ATOM 6699 N N . GLN E 3 74 ? 210.210 216.909 109.182 1.00 46.42 74 GLN E N 1
ATOM 6700 C CA . GLN E 3 74 ? 209.116 217.810 108.857 1.00 46.42 74 GLN E CA 1
ATOM 6701 C C . GLN E 3 74 ? 209.048 218.953 109.857 1.00 46.42 74 GLN E C 1
ATOM 6702 O O . GLN E 3 74 ? 208.900 220.119 109.476 1.00 46.42 74 GLN E O 1
ATOM 6708 N N . ASP E 3 75 ? 209.159 218.638 111.146 1.00 46.16 75 ASP E N 1
ATOM 6709 C CA . ASP E 3 75 ? 209.168 219.666 112.178 1.00 46.16 75 ASP E CA 1
ATOM 6710 C C . ASP E 3 75 ? 210.250 220.697 111.917 1.00 46.16 75 ASP E C 1
ATOM 6711 O O . ASP E 3 75 ? 209.991 221.903 111.896 1.00 46.16 75 ASP E O 1
ATOM 6716 N N . ILE E 3 76 ? 211.478 220.235 111.720 1.00 44.07 76 ILE E N 1
ATOM 6717 C CA . ILE E 3 76 ? 212.595 221.155 111.574 1.00 44.07 76 ILE E CA 1
ATOM 6718 C C . ILE E 3 76 ? 212.416 222.005 110.325 1.00 44.07 76 ILE E C 1
ATOM 6719 O O . ILE E 3 76 ? 212.717 223.203 110.322 1.00 44.07 76 ILE E O 1
ATOM 6724 N N . VAL E 3 77 ? 211.916 221.402 109.249 1.00 44.79 77 VAL E N 1
ATOM 6725 C CA . VAL E 3 77 ? 211.680 222.144 108.019 1.00 44.79 77 VAL E CA 1
ATOM 6726 C C . VAL E 3 77 ? 210.641 223.226 108.242 1.00 44.79 77 VAL E C 1
ATOM 6727 O O . VAL E 3 77 ? 210.738 224.329 107.694 1.00 44.79 77 VAL E O 1
ATOM 6731 N N . GLN E 3 78 ? 209.626 222.923 109.033 1.00 44.86 78 GLN E N 1
ATOM 6732 C CA . GLN E 3 78 ? 208.499 223.819 109.208 1.00 44.86 78 GLN E CA 1
ATOM 6733 C C . GLN E 3 78 ? 208.715 224.851 110.297 1.00 44.86 78 GLN E C 1
ATOM 6734 O O . GLN E 3 78 ? 207.878 225.745 110.446 1.00 44.86 78 GLN E O 1
ATOM 6740 N N . ASN E 3 79 ? 209.793 224.748 111.063 1.00 43.62 79 ASN E N 1
ATOM 6741 C CA . ASN E 3 79 ? 210.033 225.646 112.176 1.00 43.62 79 ASN E CA 1
ATOM 6742 C C . ASN E 3 79 ? 211.410 226.286 112.160 1.00 43.62 79 ASN E C 1
ATOM 6743 O O . ASN E 3 79 ? 211.723 227.060 113.070 1.00 43.62 79 ASN E O 1
ATOM 6748 N N . ASP E 3 80 ? 212.246 225.976 111.177 1.00 43.63 80 ASP E N 1
ATOM 6749 C CA . ASP E 3 80 ? 213.569 226.567 111.051 1.00 43.63 80 ASP E CA 1
ATOM 6750 C C . ASP E 3 80 ? 213.686 227.177 109.664 1.00 43.63 80 ASP E C 1
ATOM 6751 O O . ASP E 3 80 ? 213.500 226.482 108.661 1.00 43.63 80 ASP E O 1
ATOM 6756 N N . GLY E 3 81 ? 213.991 228.472 109.613 1.00 43.54 81 GLY E N 1
ATOM 6757 C CA . GLY E 3 81 ? 214.039 229.166 108.341 1.00 43.54 81 GLY E CA 1
ATOM 6758 C C . GLY E 3 81 ? 215.107 228.645 107.408 1.00 43.54 81 GLY E C 1
ATOM 6759 O O . GLY E 3 81 ? 214.906 228.598 106.194 1.00 43.54 81 GLY E O 1
ATOM 6760 N N . TYR E 3 82 ? 216.249 228.238 107.955 1.00 42.21 82 TYR E N 1
ATOM 6761 C CA . TYR E 3 82 ? 217.332 227.756 107.110 1.00 42.21 82 TYR E CA 1
ATOM 6762 C C . TYR E 3 82 ? 216.951 226.467 106.406 1.00 42.21 82 TYR E C 1
ATOM 6763 O O . TYR E 3 82 ? 217.295 226.266 105.239 1.00 42.21 82 TYR E O 1
ATOM 6772 N N . ALA E 3 83 ? 216.239 225.582 107.097 1.00 44.23 83 ALA E N 1
ATOM 6773 C CA . ALA E 3 83 ? 215.849 224.317 106.494 1.00 44.23 83 ALA E CA 1
ATOM 6774 C C . ALA E 3 83 ? 214.755 224.504 105.453 1.00 44.23 83 ALA E C 1
ATOM 6775 O O . ALA E 3 83 ? 214.788 223.879 104.387 1.00 44.23 83 ALA E O 1
ATOM 6777 N N . PHE E 3 84 ? 213.766 225.339 105.750 1.00 44.53 84 PHE E N 1
ATOM 6778 C CA . PHE E 3 84 ? 212.786 225.704 104.739 1.00 44.53 84 PHE E CA 1
ATOM 6779 C C . PHE E 3 84 ? 213.470 226.274 103.505 1.00 44.53 84 PHE E C 1
ATOM 6780 O O . PHE E 3 84 ? 213.136 225.914 102.368 1.00 44.53 84 PHE E O 1
ATOM 6788 N N . GLY E 3 85 ? 214.442 227.156 103.711 1.00 46.16 85 GLY E N 1
ATOM 6789 C CA . GLY E 3 85 ? 215.177 227.699 102.587 1.00 46.16 85 GLY E CA 1
ATOM 6790 C C . GLY E 3 85 ? 215.949 226.641 101.830 1.00 46.16 85 GLY E C 1
ATOM 6791 O O . GLY E 3 85 ? 216.054 226.697 100.608 1.00 46.16 85 GLY E O 1
ATOM 6792 N N . ALA E 3 86 ? 216.515 225.672 102.546 1.00 46.47 86 ALA E N 1
ATOM 6793 C CA . ALA E 3 86 ? 217.228 224.589 101.881 1.00 46.47 86 ALA E CA 1
ATOM 6794 C C . ALA E 3 86 ? 216.291 223.781 101.007 1.00 46.47 86 ALA E C 1
ATOM 6795 O O . ALA E 3 86 ? 216.654 223.371 99.901 1.00 46.47 86 ALA E O 1
ATOM 6797 N N . VAL E 3 87 ? 215.087 223.518 101.501 1.00 47.78 87 VAL E N 1
ATOM 6798 C CA . VAL E 3 87 ? 214.101 222.814 100.694 1.00 47.78 87 VAL E CA 1
ATOM 6799 C C . VAL E 3 87 ? 213.777 223.614 99.446 1.00 47.78 87 VAL E C 1
ATOM 6800 O O . VAL E 3 87 ? 213.684 223.064 98.340 1.00 47.78 87 VAL E O 1
ATOM 6804 N N . ALA E 3 88 ? 213.601 224.924 99.600 1.00 48.51 88 ALA E N 1
ATOM 6805 C CA . ALA E 3 88 ? 213.313 225.758 98.443 1.00 48.51 88 ALA E CA 1
ATOM 6806 C C . ALA E 3 88 ? 214.477 225.752 97.467 1.00 48.51 88 ALA E C 1
ATOM 6807 O O . ALA E 3 88 ? 214.284 225.800 96.248 1.00 48.51 88 ALA E O 1
ATOM 6809 N N . ILE E 3 89 ? 215.696 225.676 97.991 1.00 48.82 89 ILE E N 1
ATOM 6810 C CA . ILE E 3 89 ? 216.886 225.667 97.154 1.00 48.82 89 ILE E CA 1
ATOM 6811 C C . ILE E 3 89 ? 216.977 224.369 96.374 1.00 48.82 89 ILE E C 1
ATOM 6812 O O . ILE E 3 89 ? 217.349 224.360 95.197 1.00 48.82 89 ILE E O 1
ATOM 6817 N N . HIS E 3 90 ? 216.656 223.253 97.019 1.00 50.47 90 HIS E N 1
ATOM 6818 C CA . HIS E 3 90 ? 216.584 221.987 96.304 1.00 50.47 90 HIS E CA 1
ATOM 6819 C C . HIS E 3 90 ? 215.549 222.060 95.194 1.00 50.47 90 HIS E C 1
ATOM 6820 O O . HIS E 3 90 ? 215.832 221.730 94.038 1.00 50.47 90 HIS E O 1
ATOM 6827 N N . ARG E 3 91 ? 214.334 222.486 95.535 1.00 52.48 91 ARG E N 1
ATOM 6828 C CA . ARG E 3 91 ? 213.285 222.646 94.537 1.00 52.48 91 ARG E CA 1
ATOM 6829 C C . ARG E 3 91 ? 213.765 223.463 93.345 1.00 52.48 91 ARG E C 1
ATOM 6830 O O . ARG E 3 91 ? 213.584 223.064 92.190 1.00 52.48 91 ARG E O 1
ATOM 6838 N N . ASP E 3 92 ? 214.387 224.612 93.611 1.00 53.40 92 ASP E N 1
ATOM 6839 C CA . ASP E 3 92 ? 214.657 225.594 92.570 1.00 53.40 92 ASP E CA 1
ATOM 6840 C C . ASP E 3 92 ? 215.899 225.270 91.762 1.00 53.40 92 ASP E C 1
ATOM 6841 O O . ASP E 3 92 ? 215.968 225.616 90.580 1.00 53.40 92 ASP E O 1
ATOM 6846 N N . SER E 3 93 ? 216.882 224.621 92.374 1.00 52.36 93 SER E N 1
ATOM 6847 C CA . SER E 3 93 ? 218.111 224.283 91.673 1.00 52.36 93 SER E CA 1
ATOM 6848 C C . SER E 3 93 ? 217.924 223.055 90.801 1.00 52.36 93 SER E C 1
ATOM 6849 O O . SER E 3 93 ? 218.397 223.018 89.661 1.00 52.36 93 SER E O 1
ATOM 6852 N N . VAL E 3 94 ? 217.228 222.051 91.322 1.00 54.52 94 VAL E N 1
ATOM 6853 C CA . VAL E 3 94 ? 216.970 220.833 90.572 1.00 54.52 94 VAL E CA 1
ATOM 6854 C C . VAL E 3 94 ? 215.985 221.096 89.447 1.00 54.52 94 VAL E C 1
ATOM 6855 O O . VAL E 3 94 ? 216.251 220.791 88.280 1.00 54.52 94 VAL E O 1
ATOM 6859 N N . VAL E 3 95 ? 214.840 221.676 89.779 1.00 57.12 95 VAL E N 1
ATOM 6860 C CA . VAL E 3 95 ? 213.758 221.849 88.825 1.00 57.12 95 VAL E CA 1
ATOM 6861 C C . VAL E 3 95 ? 213.760 223.288 88.341 1.00 57.12 95 VAL E C 1
ATOM 6862 O O . VAL E 3 95 ? 214.001 223.567 87.161 1.00 57.12 95 VAL E O 1
ATOM 6866 N N . GLY E 3 96 ? 213.511 224.210 89.262 1.00 57.65 96 GLY E N 1
ATOM 6867 C CA . GLY E 3 96 ? 213.471 225.609 88.908 1.00 57.65 96 GLY E CA 1
ATOM 6868 C C . GLY E 3 96 ? 212.080 226.051 88.485 1.00 57.65 96 GLY E C 1
ATOM 6869 O O . GLY E 3 96 ? 211.065 225.520 88.932 1.00 57.65 96 GLY E O 1
ATOM 6870 N N . SER E 3 97 ? 212.047 227.041 87.599 1.00 61.30 97 SER E N 1
ATOM 6871 C CA . SER E 3 97 ? 210.806 227.667 87.180 1.00 61.30 97 SER E CA 1
ATOM 6872 C C . SER E 3 97 ? 210.057 226.867 86.131 1.00 61.30 97 SER E C 1
ATOM 6873 O O . SER E 3 97 ? 208.878 227.143 85.889 1.00 61.30 97 SER E O 1
ATOM 6876 N N . GLN E 3 98 ? 210.701 225.886 85.513 1.00 63.36 98 GLN E N 1
ATOM 6877 C CA . GLN E 3 98 ? 210.069 225.095 84.472 1.00 63.36 98 GLN E CA 1
ATOM 6878 C C . GLN E 3 98 ? 210.735 223.733 84.461 1.00 63.36 98 GLN E C 1
ATOM 6879 O O . GLN E 3 98 ? 211.862 223.568 84.930 1.00 63.36 98 GLN E O 1
ATOM 6885 N N . TYR E 3 99 ? 210.010 222.747 83.939 1.00 61.93 99 TYR E N 1
ATOM 6886 C CA . TYR E 3 99 ? 210.557 221.422 83.751 1.00 61.93 99 TYR E CA 1
ATOM 6887 C C . TYR E 3 99 ? 210.033 220.934 82.399 1.00 61.93 99 TYR E C 1
ATOM 6888 O O . TYR E 3 99 ? 209.006 220.275 82.279 1.00 61.93 99 TYR E O 1
ATOM 6897 N N . LYS E 3 100 ? 210.766 221.279 81.351 1.00 66.61 100 LYS E N 1
ATOM 6898 C CA . LYS E 3 100 ? 210.328 220.990 79.996 1.00 66.61 100 LYS E CA 1
ATOM 6899 C C . LYS E 3 100 ? 210.766 219.607 79.553 1.00 66.61 100 LYS E C 1
ATOM 6900 O O . LYS E 3 100 ? 211.823 219.111 79.947 1.00 66.61 100 LYS E O 1
ATOM 6906 N N . LEU E 3 101 ? 209.932 218.985 78.733 1.00 68.36 101 LEU E N 1
ATOM 6907 C CA . LEU E 3 101 ? 210.292 217.729 78.105 1.00 68.36 101 LEU E CA 1
ATOM 6908 C C . LEU E 3 101 ? 211.156 217.975 76.878 1.00 68.36 101 LEU E C 1
ATOM 6909 O O . LEU E 3 101 ? 210.856 218.848 76.060 1.00 68.36 101 LEU E O 1
ATOM 6914 N N . ASN E 3 102 ? 212.230 217.204 76.754 1.00 70.80 102 ASN E N 1
ATOM 6915 C CA . ASN E 3 102 ? 212.938 217.038 75.493 1.00 70.80 102 ASN E CA 1
ATOM 6916 C C . ASN E 3 102 ? 212.943 215.553 75.178 1.00 70.80 102 ASN E C 1
ATOM 6917 O O . ASN E 3 102 ? 213.501 214.758 75.941 1.00 70.80 102 ASN E O 1
ATOM 6922 N N . SER E 3 103 ? 212.317 215.181 74.070 1.00 72.22 103 SER E N 1
ATOM 6923 C CA . SER E 3 103 ? 212.140 213.776 73.755 1.00 72.22 103 SER E CA 1
ATOM 6924 C C . SER E 3 103 ? 213.339 213.261 72.978 1.00 72.22 103 SER E C 1
ATOM 6925 O O . SER E 3 103 ? 213.830 213.916 72.055 1.00 72.22 103 SER E O 1
ATOM 6928 N N . LYS E 3 104 ? 213.808 212.077 73.361 1.00 73.00 104 LYS E N 1
ATOM 6929 C CA . LYS E 3 104 ? 215.035 211.493 72.826 1.00 73.00 104 LYS E CA 1
ATOM 6930 C C . LYS E 3 104 ? 214.745 210.114 72.245 1.00 73.00 104 LYS E C 1
ATOM 6931 O O . LYS E 3 104 ? 215.258 209.101 72.733 1.00 73.00 104 LYS E O 1
ATOM 6937 N N . PRO E 3 105 ? 213.915 210.040 71.208 1.00 75.44 105 PRO E N 1
ATOM 6938 C CA . PRO E 3 105 ? 213.606 208.742 70.594 1.00 75.44 105 PRO E CA 1
ATOM 6939 C C . PRO E 3 105 ? 214.856 208.067 70.052 1.00 75.44 105 PRO E C 1
ATOM 6940 O O . PRO E 3 105 ? 215.597 208.641 69.251 1.00 75.44 105 PRO E O 1
ATOM 6944 N N . ASN E 3 106 ? 215.081 206.829 70.494 1.00 75.20 106 ASN E N 1
ATOM 6945 C CA . ASN E 3 106 ? 216.271 206.065 70.121 1.00 75.20 106 ASN E CA 1
ATOM 6946 C C . ASN E 3 106 ? 215.995 205.341 68.809 1.00 75.20 106 ASN E C 1
ATOM 6947 O O . ASN E 3 106 ? 215.608 204.173 68.765 1.00 75.20 106 ASN E O 1
ATOM 6952 N N . SER E 3 107 ? 216.208 206.069 67.714 1.00 76.48 107 SER E N 1
ATOM 6953 C CA . SER E 3 107 ? 215.859 205.561 66.392 1.00 76.48 107 SER E CA 1
ATOM 6954 C C . SER E 3 107 ? 216.570 204.252 66.069 1.00 76.48 107 SER E C 1
ATOM 6955 O O . SER E 3 107 ? 215.999 203.376 65.409 1.00 76.48 107 SER E O 1
ATOM 6958 N N . LEU E 3 108 ? 217.819 204.098 66.515 1.00 75.55 108 LEU E N 1
ATOM 6959 C CA . LEU E 3 108 ? 218.597 202.936 66.096 1.00 75.55 108 LEU E CA 1
ATOM 6960 C C . LEU E 3 108 ? 218.062 201.646 66.693 1.00 75.55 108 LEU E C 1
ATOM 6961 O O . LEU E 3 108 ? 218.135 200.594 66.051 1.00 75.55 108 LEU E O 1
ATOM 6966 N N . VAL E 3 109 ? 217.532 201.700 67.910 1.00 74.20 109 VAL E N 1
ATOM 6967 C CA . VAL E 3 109 ? 216.870 200.531 68.470 1.00 74.20 109 VAL E CA 1
ATOM 6968 C C . VAL E 3 109 ? 215.589 200.250 67.710 1.00 74.20 109 VAL E C 1
ATOM 6969 O O . VAL E 3 109 ? 215.204 199.093 67.514 1.00 74.20 109 VAL E O 1
ATOM 6973 N N . LEU E 3 110 ? 214.918 201.308 67.276 1.00 75.80 110 LEU E N 1
ATOM 6974 C CA . LEU E 3 110 ? 213.664 201.187 66.558 1.00 75.80 11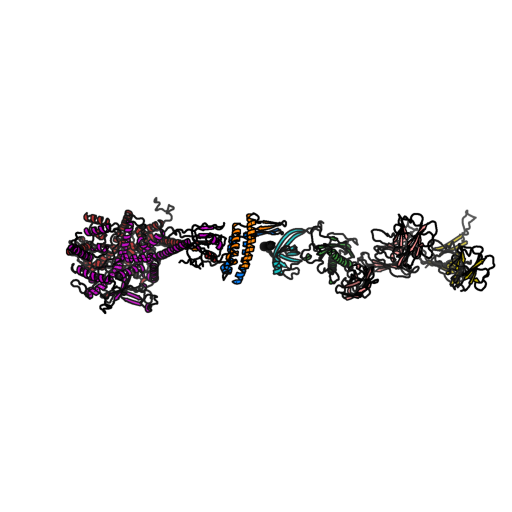0 LEU E CA 1
ATOM 6975 C C . LEU E 3 110 ? 213.876 200.958 65.071 1.00 75.80 110 LEU E C 1
ATOM 6976 O O . LEU E 3 110 ? 212.934 200.570 64.372 1.00 75.80 110 LEU E O 1
ATOM 6981 N N . GLY E 3 111 ? 215.084 201.206 64.572 1.00 77.67 111 GLY E N 1
ATOM 6982 C CA . GLY E 3 111 ? 215.341 201.117 63.153 1.00 77.67 111 GLY E CA 1
ATOM 6983 C C . GLY E 3 111 ? 214.665 202.195 62.346 1.00 77.67 111 GLY E C 1
ATOM 6984 O O . GLY E 3 111 ? 214.760 202.186 61.116 1.00 77.67 111 GLY E O 1
ATOM 6985 N N . ALA E 3 112 ? 214.002 203.136 63.008 1.00 78.17 112 ALA E N 1
ATOM 6986 C CA . ALA E 3 112 ? 213.271 204.170 62.308 1.00 78.17 112 ALA E CA 1
ATOM 6987 C C . ALA E 3 112 ? 214.237 205.128 61.618 1.00 78.17 112 ALA E C 1
ATOM 6988 O O . ALA E 3 112 ? 215.385 205.284 62.044 1.00 78.17 112 ALA E O 1
ATOM 6990 N N . PRO E 3 113 ? 213.795 205.783 60.548 1.00 79.25 113 PRO E N 1
ATOM 6991 C CA . PRO E 3 113 ? 214.696 206.665 59.807 1.00 79.25 113 PRO E CA 1
ATOM 6992 C C . PRO E 3 113 ? 214.946 207.971 60.541 1.00 79.25 113 PRO E C 1
ATOM 6993 O O . PRO E 3 113 ? 214.103 208.460 61.295 1.00 79.25 113 PRO E O 1
ATOM 6997 N N . GLU E 3 114 ? 216.128 208.531 60.307 1.00 80.00 114 GLU E N 1
ATOM 6998 C CA . GLU E 3 114 ? 216.483 209.852 60.805 1.00 80.00 114 GLU E CA 1
ATOM 6999 C C . GLU E 3 114 ? 215.753 210.911 59.994 1.00 80.00 114 GLU E C 1
ATOM 7000 O O . GLU E 3 114 ? 216.208 211.311 58.918 1.00 80.00 114 GLU E O 1
ATOM 7006 N N . GLY E 3 115 ? 214.610 211.356 60.506 1.00 78.83 115 GLY E N 1
ATOM 7007 C CA . GLY E 3 115 ? 213.662 212.138 59.740 1.00 78.83 115 GLY E CA 1
ATOM 7008 C C . GLY E 3 115 ? 212.248 211.838 60.184 1.00 78.83 115 GLY E C 1
ATOM 7009 O O . GLY E 3 115 ? 211.345 212.661 60.014 1.00 78.83 115 GLY E O 1
ATOM 7010 N N . TRP E 3 116 ? 212.044 210.653 60.757 1.00 77.35 116 TRP E N 1
ATOM 7011 C CA . TRP E 3 116 ? 210.845 210.418 61.551 1.00 77.35 116 TRP E CA 1
ATOM 7012 C C . TRP E 3 116 ? 210.985 211.031 62.936 1.00 77.35 116 TRP E C 1
ATOM 7013 O O . TRP E 3 116 ? 210.036 211.622 63.461 1.00 77.35 116 TRP E O 1
ATOM 7024 N N . ALA E 3 117 ? 212.169 210.894 63.535 1.00 77.30 117 ALA E N 1
ATOM 7025 C CA . ALA E 3 117 ? 212.347 211.262 64.935 1.00 77.30 117 ALA E CA 1
ATOM 7026 C C . ALA E 3 117 ? 211.996 212.720 65.176 1.00 77.30 117 ALA E C 1
ATOM 7027 O O . ALA E 3 117 ? 211.389 213.057 66.197 1.00 77.30 117 ALA E O 1
ATOM 7029 N N . GLU E 3 118 ? 212.378 213.601 64.255 1.00 77.29 118 GLU E N 1
ATOM 7030 C CA . GLU E 3 118 ? 212.114 215.021 64.443 1.00 77.29 118 GLU E CA 1
ATOM 7031 C C . GLU E 3 118 ? 210.622 215.309 64.479 1.00 77.29 118 GLU E C 1
ATOM 7032 O O . GLU E 3 118 ? 210.177 216.176 65.239 1.00 77.29 118 GLU E O 1
ATOM 7038 N N . GLU E 3 119 ? 209.831 214.568 63.703 1.00 76.37 119 GLU E N 1
ATOM 7039 C CA . GLU E 3 119 ? 208.386 214.764 63.718 1.00 76.37 119 GLU E CA 1
ATOM 7040 C C . GLU E 3 119 ? 207.792 214.323 65.048 1.00 76.37 119 GLU E C 1
ATOM 7041 O O . GLU E 3 119 ? 206.959 215.028 65.635 1.00 76.37 119 GLU E O 1
ATOM 7047 N N . PHE E 3 120 ? 208.230 213.167 65.543 1.00 74.42 120 PHE E N 1
ATOM 7048 C CA . PHE E 3 120 ? 207.797 212.696 66.851 1.00 74.42 120 PHE E CA 1
ATOM 7049 C C . PHE E 3 120 ? 208.159 213.701 67.931 1.00 74.42 120 PHE E C 1
ATOM 7050 O O . PHE E 3 120 ? 207.338 214.029 68.793 1.00 74.42 120 PHE E O 1
ATOM 7058 N N . GLN E 3 121 ? 209.400 214.185 67.908 1.00 75.19 121 GLN E N 1
ATOM 7059 C CA . GLN E 3 121 ? 209.836 215.174 68.885 1.00 75.19 121 GLN E CA 1
ATOM 7060 C C . GLN E 3 121 ? 208.949 216.408 68.841 1.00 75.19 121 GLN E C 1
ATOM 7061 O O . GLN E 3 121 ? 208.433 216.851 69.871 1.00 75.19 121 GLN E O 1
ATOM 7067 N N . GLU E 3 122 ? 208.757 216.978 67.651 1.00 75.38 122 GLU E N 1
ATOM 7068 C CA . GLU E 3 122 ? 207.921 218.166 67.530 1.00 75.38 122 GLU E CA 1
ATOM 7069 C C . GLU E 3 122 ? 206.557 217.924 68.149 1.00 75.38 122 GLU E C 1
ATOM 7070 O O . GLU E 3 122 ? 206.129 218.641 69.065 1.00 75.38 122 GLU E O 1
ATOM 7076 N N . VAL E 3 123 ? 205.882 216.874 67.688 1.00 73.64 123 VAL E N 1
ATOM 7077 C CA . VAL E 3 123 ? 204.503 216.640 68.089 1.00 73.64 123 VAL E CA 1
ATOM 7078 C C . VAL E 3 123 ? 204.418 216.427 69.592 1.00 73.64 123 VAL E C 1
ATOM 7079 O O . VAL E 3 123 ? 203.609 217.060 70.284 1.00 73.64 123 VAL E O 1
ATOM 7083 N N . VAL E 3 124 ? 205.247 215.527 70.118 1.00 72.02 124 VAL E N 1
ATOM 7084 C CA . VAL E 3 124 ? 205.132 215.134 71.514 1.00 72.02 124 VAL E CA 1
ATOM 7085 C C . VAL E 3 124 ? 205.543 216.273 72.430 1.00 72.02 124 VAL E C 1
ATOM 7086 O O . VAL E 3 124 ? 204.884 216.541 73.435 1.00 72.02 124 VAL E O 1
ATOM 7090 N N . GLU E 3 125 ? 206.658 216.939 72.128 1.00 71.93 125 GLU E N 1
ATOM 7091 C CA . GLU E 3 125 ? 207.059 218.062 72.962 1.00 71.93 125 GLU E CA 1
ATOM 7092 C C . GLU E 3 125 ? 205.975 219.124 72.994 1.00 71.93 125 GLU E C 1
ATOM 7093 O O . GLU E 3 125 ? 205.614 219.612 74.071 1.00 71.93 125 GLU E O 1
ATOM 7099 N N . ALA E 3 126 ? 205.397 219.456 71.839 1.00 71.00 126 ALA E N 1
ATOM 7100 C CA . ALA E 3 126 ? 204.335 220.452 71.828 1.00 71.00 126 ALA E CA 1
ATOM 7101 C C . ALA E 3 126 ? 203.164 220.009 72.694 1.00 71.00 126 ALA E C 1
ATOM 7102 O O . ALA E 3 126 ? 202.786 220.694 73.657 1.00 71.00 126 ALA E O 1
ATOM 7104 N N . ARG E 3 127 ? 202.597 218.843 72.378 1.00 71.27 127 ARG E N 1
ATOM 7105 C CA . ARG E 3 127 ? 201.409 218.374 73.076 1.00 71.27 127 ARG E CA 1
ATOM 7106 C C . ARG E 3 127 ? 201.662 218.245 74.569 1.00 71.27 127 ARG E C 1
ATOM 7107 O O . ARG E 3 127 ? 200.823 218.635 75.388 1.00 71.27 127 ARG E O 1
ATOM 7115 N N . PHE E 3 128 ? 202.818 217.706 74.946 1.00 67.92 128 PHE E N 1
ATOM 7116 C CA . PHE E 3 128 ? 203.088 217.456 76.350 1.00 67.92 128 PHE E CA 1
ATOM 7117 C C . PHE E 3 128 ? 203.307 218.756 77.097 1.00 67.92 128 PHE E C 1
ATOM 7118 O O . PHE E 3 128 ? 202.586 219.046 78.052 1.00 67.92 128 PHE E O 1
ATOM 7126 N N . ASN E 3 129 ? 204.271 219.569 76.659 1.00 68.85 129 ASN E N 1
ATOM 7127 C CA . ASN E 3 129 ? 204.572 220.790 77.389 1.00 68.85 129 ASN E CA 1
ATOM 7128 C C . ASN E 3 129 ? 203.354 221.691 77.492 1.00 68.85 129 ASN E C 1
ATOM 7129 O O . ASN E 3 129 ? 203.170 222.366 78.514 1.00 68.85 129 ASN E O 1
ATOM 7134 N N . MET E 3 130 ? 202.487 221.685 76.475 1.00 69.12 130 MET E N 1
ATOM 7135 C CA . MET E 3 130 ? 201.299 222.525 76.525 1.00 69.12 130 MET E CA 1
ATOM 7136 C C . MET E 3 130 ? 200.476 222.238 77.772 1.00 69.12 130 MET E C 1
ATOM 7137 O O . MET E 3 130 ? 200.119 223.155 78.520 1.00 69.12 130 MET E O 1
ATOM 7142 N N . VAL E 3 131 ? 200.164 220.967 78.009 1.00 67.73 131 VAL E N 1
ATOM 7143 C CA . VAL E 3 131 ? 199.340 220.596 79.152 1.00 67.73 131 VAL E CA 1
ATOM 7144 C C . VAL E 3 131 ? 200.171 220.505 80.423 1.00 67.73 131 VAL E C 1
ATOM 7145 O O . VAL E 3 131 ? 199.630 220.581 81.531 1.00 67.73 131 VAL E O 1
ATOM 7149 N N . ALA E 3 132 ? 201.482 220.324 80.286 1.00 66.25 132 ALA E N 1
ATOM 7150 C CA . ALA E 3 132 ? 202.355 220.217 81.444 1.00 66.25 132 ALA E CA 1
ATOM 7151 C C . ALA E 3 132 ? 202.459 221.545 82.162 1.00 66.25 132 ALA E C 1
ATOM 7152 O O . ALA E 3 132 ? 202.409 221.601 83.393 1.00 66.25 132 ALA E O 1
ATOM 7154 N N . GLU E 3 133 ? 202.620 222.622 81.407 1.00 67.10 133 GLU E N 1
ATOM 7155 C CA . GLU E 3 133 ? 202.706 223.956 81.971 1.00 67.10 133 GLU E CA 1
ATOM 7156 C C . GLU E 3 133 ? 201.337 224.600 82.135 1.00 67.10 133 GLU E C 1
ATOM 7157 O O . GLU E 3 133 ? 201.240 225.687 82.710 1.00 67.10 133 GLU E O 1
ATOM 7163 N N . SER E 3 134 ? 200.284 223.943 81.673 1.00 67.17 134 SER E N 1
ATOM 7164 C CA . SER E 3 134 ? 198.952 224.515 81.759 1.00 67.17 134 SER E CA 1
ATOM 7165 C C . SER E 3 134 ? 198.557 224.732 83.216 1.00 67.17 134 SER E C 1
ATOM 7166 O O . SER E 3 134 ? 198.860 223.897 84.074 1.00 67.17 134 SER E O 1
ATOM 7169 N N . PRO E 3 135 ? 197.880 225.841 83.528 1.00 66.59 135 PRO E N 1
ATOM 7170 C CA . PRO E 3 135 ? 197.376 226.037 84.890 1.00 66.59 135 PRO E CA 1
ATOM 7171 C C . PRO E 3 135 ? 196.211 225.137 85.249 1.00 66.59 135 PRO E C 1
ATOM 7172 O O . PRO E 3 135 ? 195.769 225.166 86.404 1.00 66.59 135 PRO E O 1
ATOM 7176 N N . GLU E 3 136 ? 195.689 224.353 84.307 1.00 67.72 136 GLU E N 1
ATOM 7177 C CA . GLU E 3 136 ? 194.604 223.435 84.624 1.00 67.72 136 GLU E CA 1
ATOM 7178 C C . GLU E 3 136 ? 195.048 222.293 85.524 1.00 67.72 136 GLU E C 1
ATOM 7179 O O . GLU E 3 136 ? 194.192 221.585 86.062 1.00 67.72 136 GLU E O 1
ATOM 7185 N N . ASN E 3 137 ? 196.353 222.097 85.701 1.00 66.31 137 ASN E N 1
ATOM 7186 C CA . ASN E 3 137 ? 196.877 221.093 86.621 1.00 66.31 137 ASN E CA 1
ATOM 7187 C C . ASN E 3 137 ? 196.436 219.689 86.218 1.00 66.31 137 ASN E C 1
ATOM 7188 O O . ASN E 3 137 ? 196.080 218.865 87.060 1.00 66.31 137 ASN E O 1
ATOM 7193 N N . TRP E 3 138 ? 196.473 219.415 84.915 1.00 68.00 138 TRP E N 1
ATOM 7194 C CA . TRP E 3 138 ? 195.916 218.171 84.402 1.00 68.00 138 TRP E CA 1
ATOM 7195 C C . TRP E 3 138 ? 196.520 216.952 85.084 1.00 68.00 138 TRP E C 1
ATOM 7196 O O . TRP E 3 138 ? 195.813 215.981 85.374 1.00 68.00 138 TRP E O 1
ATOM 7207 N N . PHE E 3 139 ? 197.824 216.982 85.347 1.00 65.80 139 PHE E N 1
ATOM 7208 C CA . PHE E 3 139 ? 198.521 215.784 85.800 1.00 65.80 139 PHE E CA 1
ATOM 7209 C C . PHE E 3 139 ? 198.276 215.469 87.264 1.00 65.80 139 PHE E C 1
ATOM 7210 O O . PHE E 3 139 ? 198.582 214.357 87.700 1.00 65.80 139 PHE E O 1
ATOM 7218 N N . ASP E 3 140 ? 197.748 216.406 88.032 1.00 65.06 140 ASP E N 1
ATOM 7219 C CA . ASP E 3 140 ? 197.580 216.229 89.465 1.00 65.06 140 ASP E CA 1
ATOM 7220 C C . ASP E 3 140 ? 196.159 215.765 89.738 1.00 65.06 140 ASP E C 1
ATOM 7221 O O . ASP E 3 140 ? 195.199 216.384 89.269 1.00 65.06 140 ASP E O 1
ATOM 7226 N N . ALA E 3 141 ? 196.028 214.674 90.488 1.00 65.60 141 ALA E N 1
ATOM 7227 C CA . ALA E 3 141 ? 194.703 214.236 90.894 1.00 65.60 141 ALA E CA 1
ATOM 7228 C C . ALA E 3 141 ? 193.998 215.306 91.708 1.00 65.60 141 ALA E C 1
ATOM 7229 O O . ALA E 3 141 ? 192.777 215.461 91.612 1.00 65.60 141 ALA E O 1
ATOM 7231 N N . ARG E 3 142 ? 194.749 216.058 92.501 1.00 65.29 142 ARG E N 1
ATOM 7232 C CA . ARG E 3 142 ? 194.214 217.162 93.277 1.00 65.29 142 ARG E CA 1
ATOM 7233 C C . ARG E 3 142 ? 194.202 218.458 92.485 1.00 65.29 142 ARG E C 1
ATOM 7234 O O . ARG E 3 142 ? 193.819 219.499 93.024 1.00 65.29 142 ARG E O 1
ATOM 7242 N N . ARG E 3 143 ? 194.627 218.414 91.225 1.00 66.06 143 ARG E N 1
ATOM 7243 C CA . ARG E 3 143 ? 194.424 219.502 90.275 1.00 66.06 143 ARG E CA 1
ATOM 7244 C C . ARG E 3 143 ? 194.909 220.842 90.811 1.00 66.06 143 ARG E C 1
ATOM 7245 O O . ARG E 3 143 ? 194.430 221.899 90.399 1.00 66.06 143 ARG E O 1
ATOM 7253 N N . MET E 3 144 ? 195.869 220.813 91.729 1.00 65.60 144 MET E N 1
ATOM 7254 C CA . MET E 3 144 ? 196.450 222.033 92.261 1.00 65.60 144 MET E CA 1
ATOM 7255 C C . MET E 3 144 ? 197.895 222.273 91.846 1.00 65.60 144 MET E C 1
ATOM 7256 O O . MET E 3 144 ? 198.358 223.414 91.941 1.00 65.60 144 MET E O 1
ATOM 7261 N N . ASN E 3 145 ? 198.620 221.254 91.391 1.00 62.67 145 ASN E N 1
ATOM 7262 C CA . ASN E 3 145 ? 200.024 221.403 91.035 1.00 62.67 145 ASN E CA 1
ATOM 7263 C C . ASN E 3 145 ? 200.236 221.142 89.555 1.00 62.67 145 ASN E C 1
ATOM 7264 O O . ASN E 3 145 ? 199.803 220.114 89.025 1.00 62.67 145 ASN E O 1
ATOM 7269 N N . THR E 3 146 ? 200.917 222.076 88.907 1.00 62.69 146 THR E N 1
ATOM 7270 C CA . THR E 3 146 ? 201.458 221.869 87.580 1.00 62.69 146 THR E CA 1
ATOM 7271 C C . THR E 3 146 ? 202.505 220.757 87.629 1.00 62.69 146 THR E C 1
ATOM 7272 O O . THR E 3 146 ? 203.039 220.426 88.689 1.00 62.69 146 THR E O 1
ATOM 7276 N N . LEU E 3 147 ? 202.797 220.163 86.468 1.00 62.45 147 LEU E N 1
ATOM 7277 C CA . LEU E 3 147 ? 203.827 219.131 86.428 1.00 62.45 147 LEU E CA 1
ATOM 7278 C C . LEU E 3 147 ? 205.109 219.618 87.073 1.00 62.45 147 LEU E C 1
ATOM 7279 O O . LEU E 3 147 ? 205.708 218.920 87.899 1.00 62.45 147 LEU E O 1
ATOM 7284 N N . THR E 3 148 ? 205.556 220.808 86.691 1.00 59.66 148 THR E N 1
ATOM 7285 C CA . THR E 3 148 ? 206.709 221.403 87.341 1.00 59.66 148 THR E CA 1
ATOM 7286 C C . THR E 3 148 ? 206.509 221.444 88.846 1.00 59.66 148 THR E C 1
ATOM 7287 O O . THR E 3 148 ? 207.432 221.159 89.615 1.00 59.66 148 THR E O 1
ATOM 7291 N N . GLY E 3 149 ? 205.293 221.752 89.285 1.00 58.75 149 GLY E N 1
ATOM 7292 C CA . GLY E 3 149 ? 205.017 221.781 90.708 1.00 58.75 149 GLY E CA 1
ATOM 7293 C C . GLY E 3 149 ? 204.999 220.401 91.329 1.00 58.75 149 GLY E C 1
ATOM 7294 O O . GLY E 3 149 ? 205.427 220.224 92.469 1.00 58.75 149 GLY E O 1
ATOM 7295 N N . LEU E 3 150 ? 204.514 219.405 90.589 1.00 60.67 150 LEU E N 1
ATOM 7296 C CA . LEU E 3 150 ? 204.574 218.032 91.075 1.00 60.67 150 LEU E CA 1
ATOM 7297 C C . LEU E 3 150 ? 206.013 217.606 91.311 1.00 60.67 150 LEU E C 1
ATOM 7298 O O . LEU E 3 150 ? 206.342 217.010 92.343 1.00 60.67 150 LEU E O 1
ATOM 7303 N N . VAL E 3 151 ? 206.882 217.889 90.346 1.00 58.29 151 VAL E N 1
ATOM 7304 C CA . VAL E 3 151 ? 208.286 217.523 90.463 1.00 58.29 151 VAL E CA 1
ATOM 7305 C C . VAL E 3 151 ? 208.939 218.278 91.610 1.00 58.29 151 VAL E C 1
ATOM 7306 O O . VAL E 3 151 ? 209.741 217.719 92.368 1.00 58.29 151 VAL E O 1
ATOM 7310 N N . ARG E 3 152 ? 208.626 219.566 91.741 1.00 55.72 152 ARG E N 1
ATOM 7311 C CA . ARG E 3 152 ? 209.140 220.334 92.863 1.00 55.72 152 ARG E CA 1
ATOM 7312 C C . ARG E 3 152 ? 208.719 219.709 94.180 1.00 55.72 152 ARG E C 1
ATOM 7313 O O . ARG E 3 152 ? 209.519 219.604 95.115 1.00 55.72 152 ARG E O 1
ATOM 7321 N N . LEU E 3 153 ? 207.459 219.291 94.266 1.00 57.05 153 LEU E N 1
ATOM 7322 C CA . LEU E 3 153 ? 206.944 218.686 95.483 1.00 57.05 153 LEU E CA 1
ATOM 7323 C C . LEU E 3 153 ? 207.657 217.383 95.791 1.00 57.05 153 LEU E C 1
ATOM 7324 O O . LEU E 3 153 ? 208.011 217.116 96.945 1.00 57.05 153 LEU E O 1
ATOM 7329 N N . ALA E 3 154 ? 207.892 216.570 94.765 1.00 56.61 154 ALA E N 1
ATOM 7330 C CA . ALA E 3 154 ? 208.636 215.333 94.954 1.00 56.61 154 ALA E CA 1
ATOM 7331 C C . ALA E 3 154 ? 210.022 215.614 95.503 1.00 56.61 154 ALA E C 1
ATOM 7332 O O . ALA E 3 154 ? 210.416 215.077 96.543 1.00 56.61 154 ALA E O 1
ATOM 7334 N N . VAL E 3 155 ? 210.775 216.463 94.808 1.00 54.62 155 VAL E N 1
ATOM 7335 C CA . VAL E 3 155 ? 212.150 216.739 95.203 1.00 54.62 155 VAL E CA 1
ATOM 7336 C C . VAL E 3 155 ? 212.201 217.300 96.615 1.00 54.62 155 VAL E C 1
ATOM 7337 O O . VAL E 3 155 ? 213.006 216.864 97.444 1.00 54.62 155 VAL E O 1
ATOM 7341 N N . GLY E 3 156 ? 211.349 218.278 96.913 1.00 52.45 156 GLY E N 1
ATOM 7342 C CA . GLY E 3 156 ? 211.348 218.851 98.244 1.00 52.45 156 GLY E CA 1
ATOM 7343 C C . GLY E 3 156 ? 210.984 217.841 99.312 1.00 52.45 156 GLY E C 1
ATOM 7344 O O . GLY E 3 156 ? 211.525 217.873 100.419 1.00 52.45 156 GLY E O 1
ATOM 7345 N N . GLY E 3 157 ? 210.054 216.941 99.005 1.00 53.46 157 GLY E N 1
ATOM 7346 C CA . GLY E 3 157 ? 209.753 215.868 99.936 1.00 53.46 157 GLY E CA 1
ATOM 7347 C C . GLY E 3 157 ? 210.879 214.862 100.043 1.00 53.46 157 GLY E C 1
ATOM 7348 O O . GLY E 3 157 ? 211.066 214.233 101.086 1.00 53.46 157 GLY E O 1
ATOM 7349 N N . PHE E 3 158 ? 211.639 214.689 98.963 1.00 54.13 158 PHE E N 1
ATOM 7350 C CA . PHE E 3 158 ? 212.731 213.728 98.973 1.00 54.13 158 PHE E CA 1
ATOM 7351 C C . PHE E 3 158 ? 213.738 214.059 100.059 1.00 54.13 158 PHE E C 1
ATOM 7352 O O . PHE E 3 158 ? 214.041 213.229 100.922 1.00 54.13 158 PHE E O 1
ATOM 7360 N N . ILE E 3 159 ? 214.280 215.270 100.020 1.00 50.27 159 ILE E N 1
ATOM 7361 C CA . ILE E 3 159 ? 215.203 215.707 101.057 1.00 50.27 159 ILE E CA 1
ATOM 7362 C C . ILE E 3 159 ? 214.527 215.646 102.415 1.00 50.27 159 ILE E C 1
ATOM 7363 O O . ILE E 3 159 ? 215.169 215.399 103.441 1.00 50.27 159 ILE E O 1
ATOM 7368 N N . MET E 3 160 ? 213.218 215.866 102.439 1.00 50.69 160 MET E N 1
ATOM 7369 C CA . MET E 3 160 ? 212.475 215.904 103.688 1.00 50.69 160 MET E CA 1
ATOM 7370 C C . MET E 3 160 ? 212.068 214.517 104.153 1.00 50.69 160 MET E C 1
ATOM 7371 O O . MET E 3 160 ? 211.952 214.286 105.360 1.00 50.69 160 MET E O 1
ATOM 7376 N N . THR E 3 161 ? 211.856 213.588 103.226 1.00 53.65 161 THR E N 1
ATOM 7377 C CA . THR E 3 161 ? 211.355 212.265 103.559 1.00 53.65 161 THR E CA 1
ATOM 7378 C C . THR E 3 161 ? 212.260 211.138 103.109 1.00 53.65 161 THR E C 1
ATOM 7379 O O . THR E 3 161 ? 212.132 210.029 103.634 1.00 53.65 161 THR E O 1
ATOM 7383 N N . GLY E 3 162 ? 213.156 211.375 102.164 1.00 54.53 162 GLY E N 1
ATOM 7384 C CA . GLY E 3 162 ? 214.041 210.346 101.689 1.00 54.53 162 GLY E CA 1
ATOM 7385 C C . GLY E 3 162 ? 213.512 209.537 100.535 1.00 54.53 162 GLY E C 1
ATOM 7386 O O . GLY E 3 162 ? 214.252 208.706 99.997 1.00 54.53 162 GLY E O 1
ATOM 7387 N N . GLU E 3 163 ? 212.264 209.747 100.130 1.00 57.02 163 GLU E N 1
ATOM 7388 C CA . GLU E 3 163 ? 211.704 208.987 99.028 1.00 57.02 163 GLU E CA 1
ATOM 7389 C C . GLU E 3 163 ? 210.609 209.780 98.342 1.00 57.02 163 GLU E C 1
ATOM 7390 O O . GLU E 3 163 ? 209.990 210.671 98.926 1.00 57.02 163 GLU E O 1
ATOM 7396 N N . VAL E 3 164 ? 210.396 209.440 97.077 1.00 57.75 164 VAL E N 1
ATOM 7397 C CA . VAL E 3 164 ? 209.242 209.880 96.307 1.00 57.75 164 VAL E CA 1
ATOM 7398 C C . VAL E 3 164 ? 208.246 208.740 96.272 1.00 57.75 164 VAL E C 1
ATOM 7399 O O . VAL E 3 164 ? 208.590 207.621 95.877 1.00 57.75 164 VAL E O 1
ATOM 7403 N N . LEU E 3 165 ? 207.012 209.021 96.667 1.00 59.74 165 LEU E N 1
ATOM 7404 C CA . LEU E 3 165 ? 205.963 208.015 96.703 1.00 59.74 165 LEU E CA 1
ATOM 7405 C C . LEU E 3 165 ? 204.712 208.603 96.079 1.00 59.74 165 LEU E C 1
ATOM 7406 O O . LEU E 3 165 ? 204.151 209.570 96.602 1.00 59.74 165 LEU E O 1
ATOM 7411 N N . ALA E 3 166 ? 204.276 208.014 94.971 1.00 61.85 166 ALA E N 1
ATOM 7412 C CA . ALA E 3 166 ? 203.184 208.570 94.195 1.00 61.85 166 ALA E CA 1
ATOM 7413 C C . ALA E 3 166 ? 202.378 207.456 93.553 1.00 61.85 166 ALA E C 1
ATOM 7414 O O . ALA E 3 166 ? 202.913 206.402 93.203 1.00 61.85 166 ALA E O 1
ATOM 7416 N N . SER E 3 167 ? 201.087 207.712 93.391 1.00 64.03 167 SER E N 1
ATOM 7417 C CA . SER E 3 167 ? 200.170 206.797 92.734 1.00 64.03 167 SER E CA 1
ATOM 7418 C C . SER E 3 167 ? 199.785 207.336 91.368 1.00 64.03 167 SER E C 1
ATOM 7419 O O . SER E 3 167 ? 199.631 208.546 91.188 1.00 64.03 167 SER E O 1
ATOM 7422 N N . CYS E 3 168 ? 199.634 206.430 90.404 1.00 67.09 168 CYS E N 1
ATOM 7423 C CA . CYS E 3 168 ? 199.253 206.799 89.044 1.00 67.09 168 CYS E CA 1
ATOM 7424 C C . CYS E 3 168 ? 197.757 206.565 88.870 1.00 67.09 168 CYS E C 1
ATOM 7425 O O . CYS E 3 168 ? 197.311 205.660 88.162 1.00 67.09 168 CYS E O 1
ATOM 7428 N N . GLU E 3 169 ? 196.969 207.416 89.517 1.00 69.21 169 GLU E N 1
ATOM 7429 C CA . GLU E 3 169 ? 195.522 207.320 89.418 1.00 69.21 169 GLU E CA 1
ATOM 7430 C C . GLU E 3 169 ? 195.062 207.432 87.968 1.00 69.21 169 GLU E C 1
ATOM 7431 O O . GLU E 3 169 ? 195.820 207.797 87.067 1.00 69.21 169 GLU E O 1
ATOM 7437 N N . TRP E 3 170 ? 193.797 207.086 87.752 1.00 73.61 170 TRP E N 1
ATOM 7438 C CA . TRP E 3 170 ? 193.137 207.224 86.461 1.00 73.61 170 TRP E CA 1
ATOM 7439 C C . TRP E 3 170 ? 191.851 208.011 86.648 1.00 73.61 170 TRP E C 1
ATOM 7440 O O . TRP E 3 170 ? 190.968 207.593 87.405 1.00 73.61 170 TRP E O 1
ATOM 7451 N N . MET E 3 171 ? 191.747 209.141 85.959 1.00 74.01 171 MET E N 1
ATOM 7452 C CA . MET E 3 171 ? 190.539 209.953 85.936 1.00 74.01 171 MET E CA 1
ATOM 7453 C C . MET E 3 171 ? 189.907 209.817 84.559 1.00 74.01 171 MET E C 1
ATOM 7454 O O . MET E 3 171 ? 190.531 210.159 83.550 1.00 74.01 171 MET E O 1
ATOM 7459 N N . LYS E 3 172 ? 188.676 209.323 84.524 1.00 77.58 172 LYS E N 1
ATOM 7460 C CA . LYS E 3 172 ? 188.040 208.921 83.279 1.00 77.58 172 LYS E CA 1
ATOM 7461 C C . LYS E 3 172 ? 188.105 210.037 82.244 1.00 77.58 172 LYS E C 1
ATOM 7462 O O . LYS E 3 172 ? 187.522 211.109 82.450 1.00 77.58 172 LYS E O 1
ATOM 7468 N N . PRO E 3 173 ? 188.787 209.830 81.123 1.00 77.88 173 PRO E N 1
ATOM 7469 C CA . PRO E 3 173 ? 188.796 210.839 80.065 1.00 77.88 173 PRO E CA 1
ATOM 7470 C C . PRO E 3 173 ? 187.479 210.850 79.303 1.00 77.88 173 PRO E C 1
ATOM 7471 O O . PRO E 3 173 ? 186.529 210.141 79.634 1.00 77.88 173 PRO E O 1
ATOM 7475 N N . ASN E 3 174 ? 187.432 211.727 78.298 1.00 82.54 174 ASN E N 1
ATOM 7476 C CA . ASN E 3 174 ? 186.308 211.864 77.365 1.00 82.54 174 ASN E CA 1
ATOM 7477 C C . ASN E 3 174 ? 184.962 211.840 78.078 1.00 82.54 174 ASN E C 1
ATOM 7478 O O . ASN E 3 174 ? 183.950 211.436 77.502 1.00 82.54 174 ASN E O 1
ATOM 7483 N N . GLY E 3 175 ? 184.935 212.275 79.332 1.00 84.66 175 GLY E N 1
ATOM 7484 C CA . GLY E 3 175 ? 183.695 212.409 80.057 1.00 84.66 175 GLY E CA 1
ATOM 7485 C C . GLY E 3 175 ? 182.930 213.633 79.596 1.00 84.66 175 GLY E C 1
ATOM 7486 O O . GLY E 3 175 ? 183.193 214.218 78.545 1.00 84.66 175 GLY E O 1
ATOM 7487 N N . THR E 3 176 ? 181.953 214.021 80.410 1.00 87.60 176 THR E N 1
ATOM 7488 C CA . THR E 3 176 ? 181.121 215.167 80.076 1.00 87.60 176 THR E CA 1
ATOM 7489 C C . THR E 3 176 ? 181.984 216.396 79.813 1.00 87.60 176 THR E C 1
ATOM 7490 O O . THR E 3 176 ? 183.133 216.484 80.251 1.00 87.60 176 THR E O 1
ATOM 7494 N N . ARG E 3 177 ? 181.414 217.353 79.079 1.00 87.52 177 ARG E N 1
ATOM 7495 C CA . ARG E 3 177 ? 182.155 218.563 78.740 1.00 87.52 177 ARG E CA 1
ATOM 7496 C C . ARG E 3 177 ? 182.616 219.314 79.982 1.00 87.52 177 ARG E C 1
ATOM 7497 O O . ARG E 3 177 ? 183.689 219.927 79.972 1.00 87.52 177 ARG E O 1
ATOM 7505 N N . MET E 3 178 ? 181.830 219.281 81.056 1.00 88.75 178 MET E N 1
ATOM 7506 C CA . MET E 3 178 ? 182.187 219.995 82.274 1.00 88.75 178 MET E CA 1
ATOM 7507 C C . MET E 3 178 ? 183.361 219.364 83.005 1.00 88.75 178 MET E C 1
ATOM 7508 O O . MET E 3 178 ? 183.980 220.032 83.841 1.00 88.75 178 MET E O 1
ATOM 7513 N N . GLN E 3 179 ? 183.693 218.112 82.700 1.00 86.14 179 GLN E N 1
ATOM 7514 C CA . GLN E 3 179 ? 184.806 217.417 83.332 1.00 86.14 179 GLN E CA 1
ATOM 7515 C C . GLN E 3 179 ? 185.726 216.808 82.285 1.00 86.14 179 GLN E C 1
ATOM 7516 O O . GLN E 3 179 ? 186.404 215.812 82.544 1.00 86.14 179 GLN E O 1
ATOM 7522 N N . ARG E 3 180 ? 185.752 217.402 81.098 1.00 83.02 180 ARG E N 1
ATOM 7523 C CA . ARG E 3 180 ? 186.609 216.915 80.032 1.00 83.02 180 ARG E CA 1
ATOM 7524 C C . ARG E 3 180 ? 188.064 216.893 80.483 1.00 83.02 180 ARG E C 1
ATOM 7525 O O . ARG E 3 180 ? 188.470 217.616 81.395 1.00 83.02 180 ARG E O 1
ATOM 7533 N N . ARG E 3 181 ? 188.847 216.037 79.840 1.00 72.91 181 ARG E N 1
ATOM 7534 C CA . ARG E 3 181 ? 190.279 215.952 80.064 1.00 72.91 181 ARG E CA 1
ATOM 7535 C C . ARG E 3 181 ? 190.971 215.638 78.749 1.00 72.91 181 ARG E C 1
ATOM 7536 O O . ARG E 3 181 ? 190.393 214.971 77.883 1.00 72.91 181 ARG E O 1
ATOM 7544 N N . PRO E 3 182 ? 192.204 216.109 78.570 1.00 70.54 182 PRO E N 1
ATOM 7545 C CA . PRO E 3 182 ? 192.979 215.665 77.407 1.00 70.54 182 PRO E CA 1
ATOM 7546 C C . PRO E 3 182 ? 193.535 214.266 77.576 1.00 70.54 182 PRO E C 1
ATOM 7547 O O . PRO E 3 182 ? 193.759 213.570 76.578 1.00 70.54 182 PRO E O 1
ATOM 7551 N N . PHE E 3 183 ? 193.759 213.834 78.813 1.00 70.21 183 PHE E N 1
ATOM 7552 C CA . PHE E 3 183 ? 194.315 212.524 79.097 1.00 70.21 183 PHE E CA 1
ATOM 7553 C C . PHE E 3 183 ? 193.808 212.067 80.455 1.00 70.21 183 PHE E C 1
ATOM 7554 O O . PHE E 3 183 ? 193.413 212.877 81.296 1.00 70.21 183 PHE E O 1
ATOM 7562 N N . GLY E 3 184 ? 193.829 210.750 80.662 1.00 71.81 184 GLY E N 1
ATOM 7563 C CA . GLY E 3 184 ? 193.255 210.186 81.869 1.00 71.81 184 GLY E CA 1
ATOM 7564 C C . GLY E 3 184 ? 194.212 210.083 83.031 1.00 71.81 184 GLY E C 1
ATOM 7565 O O . GLY E 3 184 ? 193.799 210.213 84.187 1.00 71.81 184 GLY E O 1
ATOM 7566 N N . THR E 3 185 ? 195.489 209.843 82.756 1.00 70.23 185 THR E N 1
ATOM 7567 C CA . THR E 3 185 ? 196.441 209.595 83.828 1.00 70.23 185 THR E CA 1
ATOM 7568 C C . THR E 3 185 ? 196.571 210.807 84.736 1.00 70.23 185 THR E C 1
ATOM 7569 O O . THR E 3 185 ? 196.606 211.952 84.281 1.00 70.23 185 THR E O 1
ATOM 7573 N N . ALA E 3 186 ? 196.645 210.538 86.033 1.00 67.61 186 ALA E N 1
ATOM 7574 C CA . ALA E 3 186 ? 196.839 211.556 87.046 1.00 67.61 186 ALA E CA 1
ATOM 7575 C C . ALA E 3 186 ? 197.752 211.001 88.125 1.00 67.61 186 ALA E C 1
ATOM 7576 O O . ALA E 3 186 ? 197.832 209.789 88.328 1.00 67.61 186 ALA E O 1
ATOM 7578 N N . ILE E 3 187 ? 198.447 211.903 88.805 1.00 64.11 187 ILE E N 1
ATOM 7579 C CA . ILE E 3 187 ? 199.409 211.549 89.835 1.00 64.11 187 ILE E CA 1
ATOM 7580 C C . ILE E 3 187 ? 198.905 212.065 91.170 1.00 64.11 187 ILE E C 1
ATOM 7581 O O . ILE E 3 187 ? 198.472 213.218 91.273 1.00 64.11 187 ILE E O 1
ATOM 7586 N N . GLN E 3 188 ? 198.946 211.213 92.183 1.00 63.13 188 GLN E N 1
ATOM 7587 C CA . GLN E 3 188 ? 198.637 211.593 93.553 1.00 63.13 188 GLN E CA 1
ATOM 7588 C C . GLN E 3 188 ? 199.870 211.337 94.409 1.00 63.13 188 GLN E C 1
ATOM 7589 O O . GLN E 3 188 ? 200.241 210.183 94.640 1.00 63.13 188 GLN E O 1
ATOM 7595 N N . MET E 3 189 ? 200.503 212.410 94.871 1.00 60.83 189 MET E N 1
ATOM 7596 C CA . MET E 3 189 ? 201.658 212.280 95.745 1.00 60.83 189 MET E CA 1
ATOM 7597 C C . MET E 3 189 ? 201.209 211.891 97.146 1.00 60.83 189 MET E C 1
ATOM 7598 O O . MET E 3 189 ? 200.337 212.537 97.732 1.00 60.83 189 MET E O 1
ATOM 7603 N N . ILE E 3 190 ? 201.809 210.833 97.680 1.00 60.22 190 ILE E N 1
ATOM 7604 C CA . ILE E 3 190 ? 201.377 210.211 98.923 1.00 60.22 190 ILE E CA 1
ATOM 7605 C C . ILE E 3 190 ? 202.384 210.516 100.019 1.00 60.22 190 ILE E C 1
ATOM 7606 O O . ILE E 3 190 ? 203.592 210.591 99.767 1.00 60.22 190 ILE E O 1
ATOM 7611 N N . SER E 3 191 ? 201.882 210.696 101.227 1.00 58.58 191 SER E N 1
ATOM 7612 C CA . SER E 3 191 ? 202.744 210.878 102.378 1.00 58.58 191 SER E CA 1
ATOM 7613 C C . SER E 3 191 ? 203.406 209.557 102.748 1.00 58.58 191 SER E C 1
ATOM 7614 O O . SER E 3 191 ? 202.715 208.545 102.891 1.00 58.58 191 SER E O 1
ATOM 7617 N N . PRO E 3 192 ? 204.721 209.522 102.914 1.00 57.04 192 PRO E N 1
ATOM 7618 C CA . PRO E 3 192 ? 205.378 208.273 103.307 1.00 57.04 192 PRO E CA 1
ATOM 7619 C C . PRO E 3 192 ? 204.858 207.680 104.603 1.00 57.04 192 PRO E C 1
ATOM 7620 O O . PRO E 3 192 ? 205.093 206.501 104.876 1.00 57.04 192 PRO E O 1
ATOM 7624 N N . TYR E 3 193 ? 204.174 208.476 105.423 1.00 56.63 193 TYR E N 1
ATOM 7625 C CA . TYR E 3 193 ? 203.598 207.923 106.644 1.00 56.63 193 TYR E CA 1
ATOM 7626 C C . TYR E 3 193 ? 202.570 206.850 106.342 1.00 56.63 193 TYR E C 1
ATOM 7627 O O . TYR E 3 193 ? 202.406 205.908 107.123 1.00 56.63 193 TYR E O 1
ATOM 7636 N N . ARG E 3 194 ? 201.859 206.984 105.227 1.00 60.87 194 ARG E N 1
ATOM 7637 C CA . ARG E 3 194 ? 200.796 206.052 104.902 1.00 60.87 194 ARG E CA 1
ATOM 7638 C C . ARG E 3 194 ? 201.337 204.710 104.451 1.00 60.87 194 ARG E C 1
ATOM 7639 O O . ARG E 3 194 ? 200.598 203.722 104.464 1.00 60.87 194 ARG E O 1
ATOM 7647 N N . LEU E 3 195 ? 202.600 204.656 104.047 1.00 59.65 195 LEU E N 1
ATOM 7648 C CA . LEU E 3 195 ? 203.237 203.410 103.643 1.00 59.65 195 LEU E CA 1
ATOM 7649 C C . LEU E 3 195 ? 203.703 202.670 104.887 1.00 59.65 195 LEU E C 1
ATOM 7650 O O . LEU E 3 195 ? 204.663 203.082 105.542 1.00 59.65 195 LEU E O 1
ATOM 7655 N N . SER E 3 196 ? 203.034 201.568 105.201 1.00 61.49 196 SER E N 1
ATOM 7656 C CA . SER E 3 196 ? 203.298 200.832 106.426 1.00 61.49 196 SER E CA 1
ATOM 7657 C C . SER E 3 196 ? 202.849 199.397 106.230 1.00 61.49 196 SER E C 1
ATOM 7658 O O . SER E 3 196 ? 202.041 199.095 105.350 1.00 61.49 196 SER E O 1
ATOM 7661 N N . ASN E 3 197 ? 203.382 198.517 107.066 1.00 62.51 197 ASN E N 1
ATOM 7662 C CA . ASN E 3 197 ? 202.936 197.138 107.051 1.00 62.51 197 ASN E CA 1
ATOM 7663 C C . ASN E 3 197 ? 201.484 197.062 107.508 1.00 62.51 197 ASN E C 1
ATOM 7664 O O . ASN E 3 197 ? 201.120 197.670 108.520 1.00 62.51 197 ASN E O 1
ATOM 7669 N N . PRO E 3 198 ? 200.634 196.328 106.800 1.00 62.55 198 PRO E N 1
ATOM 7670 C CA . PRO E 3 198 ? 199.224 196.285 107.175 1.00 62.55 198 PRO E CA 1
ATOM 7671 C C . PRO E 3 198 ? 199.034 195.744 108.580 1.00 62.55 198 PRO E C 1
ATOM 7672 O O . PRO E 3 198 ? 199.583 194.709 108.952 1.00 62.55 198 PRO E O 1
ATOM 7676 N N . ASP E 3 199 ? 198.244 196.471 109.363 1.00 64.49 199 ASP E N 1
ATOM 7677 C CA . ASP E 3 199 ? 197.915 196.082 110.727 1.00 64.49 199 ASP E CA 1
ATOM 7678 C C . ASP E 3 199 ? 199.169 195.949 111.584 1.00 64.49 199 ASP E C 1
ATOM 7679 O O . ASP E 3 199 ? 199.199 195.203 112.565 1.00 64.49 199 ASP E O 1
ATOM 7684 N N . ASN E 3 200 ? 200.213 196.680 111.207 1.00 64.33 200 ASN E N 1
ATOM 7685 C CA . ASN E 3 200 ? 201.406 196.864 112.031 1.00 64.33 200 ASN E CA 1
ATOM 7686 C C . ASN E 3 200 ? 202.125 195.552 112.312 1.00 64.33 200 ASN E C 1
ATOM 7687 O O . ASN E 3 200 ? 202.843 195.426 113.304 1.00 64.33 200 ASN E O 1
ATOM 7692 N N . ILE E 3 201 ? 201.942 194.564 111.439 1.00 63.75 201 ILE E N 1
ATOM 7693 C CA . ILE E 3 201 ? 202.690 193.326 111.570 1.00 63.75 201 ILE E CA 1
ATOM 7694 C C . ILE E 3 201 ? 204.175 193.602 111.405 1.00 63.75 201 ILE E C 1
ATOM 7695 O O . ILE E 3 201 ? 204.587 194.583 110.775 1.00 63.75 201 ILE E O 1
ATOM 7700 N N . MET E 3 202 ? 204.987 192.725 111.980 1.00 65.38 202 MET E N 1
ATOM 7701 C CA . MET E 3 202 ? 206.425 192.814 111.825 1.00 65.38 202 MET E CA 1
ATOM 7702 C C . MET E 3 202 ? 206.818 192.581 110.370 1.00 65.38 202 MET E C 1
ATOM 7703 O O . MET E 3 202 ? 206.074 191.999 109.578 1.00 65.38 202 MET E O 1
ATOM 7708 N N . ASP E 3 203 ? 208.005 193.063 110.022 1.00 65.09 203 ASP E N 1
ATOM 7709 C CA . ASP E 3 203 ? 208.497 192.940 108.662 1.00 65.09 203 ASP E CA 1
ATOM 7710 C C . ASP E 3 203 ? 209.071 191.554 108.406 1.00 65.09 203 ASP E C 1
ATOM 7711 O O . ASP E 3 203 ? 209.460 190.830 109.326 1.00 65.09 203 ASP E O 1
ATOM 7716 N N . ASP E 3 204 ? 209.115 191.191 107.129 1.00 65.34 204 ASP E N 1
ATOM 7717 C CA . ASP E 3 204 ? 209.542 189.873 106.697 1.00 65.34 204 ASP E CA 1
ATOM 7718 C C . ASP E 3 204 ? 210.414 190.023 105.464 1.00 65.34 204 ASP E C 1
ATOM 7719 O O . ASP E 3 204 ? 210.563 191.113 104.909 1.00 65.34 204 ASP E O 1
ATOM 7724 N N . LYS E 3 205 ? 211.003 188.908 105.040 1.00 65.40 205 LYS E N 1
ATOM 7725 C CA . LYS E 3 205 ? 211.815 188.920 103.832 1.00 65.40 205 LYS E CA 1
ATOM 7726 C C . LYS E 3 205 ? 211.053 189.474 102.641 1.00 65.40 205 LYS E C 1
ATOM 7727 O O . LYS E 3 205 ? 211.645 190.126 101.775 1.00 65.40 205 LYS E O 1
ATOM 7733 N N . TYR E 3 206 ? 209.749 189.232 102.579 1.00 64.67 206 TYR E N 1
ATOM 7734 C CA . TYR E 3 206 ? 208.926 189.679 101.466 1.00 64.67 206 TYR E CA 1
ATOM 7735 C C . TYR E 3 206 ? 208.084 190.894 101.805 1.00 64.67 206 TYR E C 1
ATOM 7736 O O . TYR E 3 206 ? 207.299 191.340 100.965 1.00 64.67 206 TYR E O 1
ATOM 7745 N N . LEU E 3 207 ? 208.224 191.433 103.011 1.00 63.27 207 LEU E N 1
ATOM 7746 C CA . LEU E 3 207 ? 207.491 192.628 103.413 1.00 63.27 207 LEU E CA 1
ATOM 7747 C C . LEU E 3 207 ? 208.426 193.459 104.284 1.00 63.27 207 LEU E C 1
ATOM 7748 O O . LEU E 3 207 ? 208.756 193.054 105.402 1.00 63.27 207 LEU E O 1
ATOM 7753 N N . ARG E 3 208 ? 208.849 194.609 103.767 1.00 62.79 208 ARG E N 1
ATOM 7754 C CA . ARG E 3 208 ? 209.749 195.505 104.475 1.00 62.79 208 ARG E CA 1
ATOM 7755 C C . ARG E 3 208 ? 209.114 196.884 104.539 1.00 62.79 208 ARG E C 1
ATOM 7756 O O . ARG E 3 208 ? 208.962 197.547 103.509 1.00 62.79 208 ARG E O 1
ATOM 7764 N N . SER E 3 209 ? 208.756 197.309 105.747 1.00 60.54 209 SER E N 1
ATOM 7765 C CA . SER E 3 209 ? 208.149 198.615 105.999 1.00 60.54 209 SER E CA 1
ATOM 7766 C C . SER E 3 209 ? 207.173 199.008 104.894 1.00 60.54 209 SER E C 1
ATOM 7767 O O . SER E 3 209 ? 207.279 200.072 104.284 1.00 60.54 209 SER E O 1
ATOM 7770 N N . GLY E 3 210 ? 206.215 198.124 104.628 1.00 60.97 210 GLY E N 1
ATOM 7771 C CA . GLY E 3 210 ? 205.120 198.429 103.740 1.00 60.97 210 GLY E CA 1
ATOM 7772 C C . GLY E 3 210 ? 205.312 198.028 102.302 1.00 60.97 210 GLY E C 1
ATOM 7773 O O . GLY E 3 210 ? 204.372 198.159 101.512 1.00 60.97 210 GLY E O 1
ATOM 7774 N N . VAL E 3 211 ? 206.490 197.557 101.927 1.00 61.51 211 VAL E N 1
ATOM 7775 C CA . VAL E 3 211 ? 206.793 197.222 100.545 1.00 61.51 211 VAL E CA 1
ATOM 7776 C C . VAL E 3 211 ? 206.701 195.716 100.378 1.00 61.51 211 VAL E C 1
ATOM 7777 O O . VAL E 3 211 ? 207.340 194.961 101.117 1.00 61.51 211 VAL E O 1
ATOM 7781 N N . LYS E 3 212 ? 205.907 195.282 99.409 1.00 63.62 212 LYS E N 1
ATOM 7782 C CA . LYS E 3 212 ? 205.834 193.873 99.063 1.00 63.62 212 LYS E CA 1
ATOM 7783 C C . LYS E 3 212 ? 206.961 193.535 98.102 1.00 63.62 212 LYS E C 1
ATOM 7784 O O . LYS E 3 212 ? 207.085 194.148 97.038 1.00 63.62 212 LYS E O 1
ATOM 7790 N N . LEU E 3 213 ? 207.774 192.553 98.474 1.00 63.56 213 LEU E N 1
ATOM 7791 C CA . LEU E 3 213 ? 208.977 192.207 97.738 1.00 63.56 213 LEU E CA 1
ATOM 7792 C C . LEU E 3 213 ? 208.870 190.813 97.145 1.00 63.56 213 LEU E C 1
ATOM 7793 O O . LEU E 3 213 ? 208.275 189.910 97.736 1.00 63.56 213 LEU E O 1
ATOM 7798 N N . ASP E 3 214 ? 209.467 190.648 95.973 1.00 65.76 214 ASP E N 1
ATOM 7799 C CA . ASP E 3 214 ? 209.682 189.327 95.415 1.00 65.76 214 ASP E CA 1
ATOM 7800 C C . ASP E 3 214 ? 210.888 188.684 96.099 1.00 65.76 214 ASP E C 1
ATOM 7801 O O . ASP E 3 214 ? 211.466 189.234 97.039 1.00 65.76 214 ASP E O 1
ATOM 7806 N N . GLU E 3 215 ? 211.280 187.500 95.629 1.00 67.55 215 GLU E N 1
ATOM 7807 C CA . GLU E 3 215 ? 212.426 186.827 96.226 1.00 67.55 215 GLU E CA 1
ATOM 7808 C C . GLU E 3 215 ? 213.736 187.547 95.938 1.00 67.55 215 GLU E C 1
ATOM 7809 O O . GLU E 3 215 ? 214.669 187.456 96.741 1.00 67.55 215 GLU E O 1
ATOM 7815 N N . MET E 3 216 ? 213.818 188.270 94.824 1.00 66.81 216 MET E N 1
ATOM 7816 C CA . MET E 3 216 ? 214.989 189.075 94.517 1.00 66.81 216 MET E CA 1
ATOM 7817 C C . MET E 3 216 ? 215.065 190.337 95.358 1.00 66.81 216 MET E C 1
ATOM 7818 O O . MET E 3 216 ? 216.134 190.951 95.441 1.00 66.81 216 MET E O 1
ATOM 7823 N N . GLY E 3 217 ? 213.964 190.731 95.981 1.00 64.41 217 GLY E N 1
ATOM 7824 C CA . GLY E 3 217 ? 213.887 192.002 96.658 1.00 64.41 217 GLY E CA 1
ATOM 7825 C C . GLY E 3 217 ? 213.321 193.120 95.820 1.00 64.41 217 GLY E C 1
ATOM 7826 O O . GLY E 3 217 ? 213.478 194.289 96.185 1.00 64.41 217 GLY E O 1
ATOM 7827 N N . ALA E 3 218 ? 212.667 192.806 94.716 1.00 64.01 218 ALA E N 1
ATOM 7828 C CA . ALA E 3 218 ? 212.086 193.836 93.872 1.00 64.01 218 ALA E CA 1
ATOM 7829 C C . ALA E 3 218 ? 210.709 194.221 94.392 1.00 64.01 218 ALA E C 1
ATOM 7830 O O . ALA E 3 218 ? 209.900 193.339 94.692 1.00 64.01 218 ALA E O 1
ATOM 7832 N N . PRO E 3 219 ? 210.406 195.510 94.519 1.00 62.94 219 PRO E N 1
ATOM 7833 C CA . PRO E 3 219 ? 209.055 195.905 94.924 1.00 62.94 219 PRO E CA 1
ATOM 7834 C C . PRO E 3 219 ? 208.027 195.503 93.884 1.00 62.94 219 PRO E C 1
ATOM 7835 O O . PRO E 3 219 ? 208.127 195.865 92.710 1.00 62.94 219 PRO E O 1
ATOM 7839 N N . ILE E 3 220 ? 207.031 194.748 94.330 1.00 64.09 220 ILE E N 1
ATOM 7840 C CA . ILE E 3 220 ? 205.901 194.384 93.491 1.00 64.09 220 ILE E CA 1
ATOM 7841 C C . ILE E 3 220 ? 204.623 195.080 93.917 1.00 64.09 220 ILE E C 1
ATOM 7842 O O . ILE E 3 220 ? 203.704 195.204 93.095 1.00 64.09 220 ILE E O 1
ATOM 7847 N N . GLY E 3 221 ? 204.532 195.540 95.154 1.00 62.93 221 GLY E N 1
ATOM 7848 C CA . GLY E 3 221 ? 203.370 196.286 95.583 1.00 62.93 221 GLY E CA 1
ATOM 7849 C C . GLY E 3 221 ? 203.619 196.898 96.939 1.00 62.93 221 GLY E C 1
ATOM 7850 O O . GLY E 3 221 ? 204.544 196.519 97.662 1.00 62.93 221 GLY E O 1
ATOM 7851 N N . TYR E 3 222 ? 202.758 197.848 97.277 1.00 61.39 222 TYR E N 1
ATOM 7852 C CA . TYR E 3 222 ? 202.933 198.687 98.448 1.00 61.39 222 TYR E CA 1
ATOM 7853 C C . TYR E 3 222 ? 201.639 198.727 99.241 1.00 61.39 222 TYR E C 1
ATOM 7854 O O . TYR E 3 222 ? 200.551 198.811 98.668 1.00 61.39 222 TYR E O 1
ATOM 7863 N N . TRP E 3 223 ? 201.766 198.671 100.559 1.00 62.04 223 TRP E N 1
ATOM 7864 C CA . TRP E 3 223 ? 200.631 198.694 101.470 1.00 62.04 223 TRP E CA 1
ATOM 7865 C C . TRP E 3 223 ? 200.468 200.106 102.013 1.00 62.04 223 TRP E C 1
ATOM 7866 O O . TRP E 3 223 ? 201.325 200.597 102.754 1.00 62.04 223 TRP E O 1
ATOM 7877 N N . LEU E 3 224 ? 199.359 200.744 101.661 1.00 62.21 224 LEU E N 1
ATOM 7878 C CA . LEU E 3 224 ? 199.120 202.150 101.940 1.00 62.21 224 LEU E CA 1
ATOM 7879 C C . LEU E 3 224 ? 197.891 202.298 102.818 1.00 62.21 224 LEU E C 1
ATOM 7880 O O . LEU E 3 224 ? 196.816 201.808 102.465 1.00 62.21 224 LEU E O 1
ATOM 7885 N N . ARG E 3 225 ? 198.040 202.980 103.948 1.00 63.01 225 ARG E N 1
ATOM 7886 C CA . ARG E 3 225 ? 196.865 203.353 104.715 1.00 63.01 225 ARG E CA 1
ATOM 7887 C C . ARG E 3 225 ? 195.986 204.264 103.875 1.00 63.01 225 ARG E C 1
ATOM 7888 O O . ARG E 3 225 ? 196.472 205.160 103.181 1.00 63.01 225 ARG E O 1
ATOM 7896 N N . LYS E 3 226 ? 194.681 204.031 103.937 1.00 66.20 226 LYS E N 1
ATOM 7897 C CA . LYS E 3 226 ? 193.767 204.795 103.105 1.00 66.20 226 LYS E CA 1
ATOM 7898 C C . LYS E 3 226 ? 193.706 206.255 103.520 1.00 66.20 226 LYS E C 1
ATOM 7899 O O . LYS E 3 226 ? 193.182 207.081 102.766 1.00 66.20 226 LYS E O 1
ATOM 7905 N N . ALA E 3 227 ? 194.235 206.590 104.692 1.00 65.71 227 ALA E N 1
ATOM 7906 C CA . ALA E 3 227 ? 194.299 207.971 105.130 1.00 65.71 227 ALA E CA 1
ATOM 7907 C C . ALA E 3 227 ? 195.501 208.149 106.040 1.00 65.71 227 ALA E C 1
ATOM 7908 O O . ALA E 3 227 ? 196.098 207.185 106.519 1.00 65.71 227 ALA E O 1
ATOM 7910 N N . PHE E 3 228 ? 195.846 209.402 106.266 1.00 62.44 228 PHE E N 1
ATOM 7911 C CA . PHE E 3 228 ? 197.003 209.724 107.079 1.00 62.44 228 PHE E CA 1
ATOM 7912 C C . PHE E 3 228 ? 196.840 209.127 108.476 1.00 62.44 228 PHE E C 1
ATOM 7913 O O . PHE E 3 228 ? 195.739 209.159 109.038 1.00 62.44 228 PHE E O 1
ATOM 7921 N N . PRO E 3 229 ? 197.897 208.568 109.059 1.00 62.78 229 PRO E N 1
ATOM 7922 C CA . PRO E 3 229 ? 197.790 208.006 110.407 1.00 62.78 229 PRO E CA 1
ATOM 7923 C C . PRO E 3 229 ? 197.511 209.068 111.457 1.00 62.78 229 PRO E C 1
ATOM 7924 O O . PRO E 3 229 ? 198.099 210.150 111.448 1.00 62.78 229 PRO E O 1
ATOM 7928 N N . GLY E 3 230 ? 196.615 208.739 112.377 1.00 66.82 230 GLY E N 1
ATOM 7929 C CA . GLY E 3 230 ? 196.246 209.646 113.436 1.00 66.82 230 GLY E CA 1
ATOM 7930 C C . GLY E 3 230 ? 195.304 210.746 113.019 1.00 66.82 230 GLY E C 1
ATOM 7931 O O . GLY E 3 230 ? 194.943 211.579 113.858 1.00 66.82 230 GLY E O 1
ATOM 7932 N N . ASP E 3 231 ? 194.895 210.778 111.764 1.00 69.40 231 ASP E N 1
ATOM 7933 C CA . ASP E 3 231 ? 194.016 211.834 111.292 1.00 69.40 231 ASP E CA 1
ATOM 7934 C C . ASP E 3 231 ? 192.613 211.596 111.831 1.00 69.40 231 ASP E C 1
ATOM 7935 O O . ASP E 3 231 ? 191.966 210.621 111.430 1.00 69.40 231 ASP E O 1
ATOM 7940 N N . PRO E 3 232 ? 192.097 212.448 112.721 1.00 71.95 232 PRO E N 1
ATOM 7941 C CA . PRO E 3 232 ? 190.754 212.220 113.258 1.00 71.95 232 PRO E CA 1
ATOM 7942 C C . PRO E 3 232 ? 189.642 212.562 112.285 1.00 71.95 232 PRO E C 1
ATOM 7943 O O . PRO E 3 232 ? 188.487 212.196 112.539 1.00 71.95 232 PRO E O 1
ATOM 7947 N N . THR E 3 233 ? 189.955 213.248 111.188 1.00 72.07 233 THR E N 1
ATOM 7948 C CA . THR E 3 233 ? 188.939 213.645 110.225 1.00 72.07 233 THR E CA 1
ATOM 7949 C C . THR E 3 233 ? 188.543 212.511 109.296 1.00 72.07 233 THR E C 1
ATOM 7950 O O . THR E 3 233 ? 187.531 212.625 108.597 1.00 72.07 233 THR E O 1
ATOM 7954 N N . ASP E 3 234 ? 189.310 211.427 109.277 1.00 70.54 234 ASP E N 1
ATOM 7955 C CA . ASP E 3 234 ? 189.064 210.299 108.392 1.00 70.54 234 ASP E CA 1
ATOM 7956 C C . ASP E 3 234 ? 188.975 209.035 109.231 1.00 70.54 234 ASP E C 1
ATOM 7957 O O . ASP E 3 234 ? 189.930 208.682 109.930 1.00 70.54 234 ASP E O 1
ATOM 7962 N N . LEU E 3 235 ? 187.821 208.369 109.175 1.00 71.22 235 LEU E N 1
ATOM 7963 C CA . LEU E 3 235 ? 187.638 207.112 109.889 1.00 71.22 235 LEU E CA 1
ATOM 7964 C C . LEU E 3 235 ? 188.408 205.973 109.239 1.00 71.22 235 LEU E C 1
ATOM 7965 O O . LEU E 3 235 ? 188.706 204.977 109.906 1.00 71.22 235 LEU E O 1
ATOM 7970 N N . GLU E 3 236 ? 188.692 206.087 107.951 1.00 69.61 236 GLU E N 1
ATOM 7971 C CA . GLU E 3 236 ? 189.326 204.994 107.221 1.00 69.61 236 GLU E CA 1
ATOM 7972 C C . GLU E 3 236 ? 190.773 204.723 107.584 1.00 69.61 236 GLU E C 1
ATOM 7973 O O . GLU E 3 236 ? 191.304 203.671 107.250 1.00 69.61 236 GLU E O 1
ATOM 7979 N N . GLN E 3 237 ? 191.421 205.650 108.269 1.00 67.81 237 GLN E N 1
ATOM 7980 C CA . GLN E 3 237 ? 192.841 205.485 108.558 1.00 67.81 237 GLN E CA 1
ATOM 7981 C C . GLN E 3 237 ? 193.124 204.200 109.318 1.00 67.81 237 GLN E C 1
ATOM 7982 O O . GLN E 3 237 ? 194.287 203.802 109.433 1.00 67.81 237 GLN E O 1
ATOM 7988 N N . TRP E 3 238 ? 192.092 203.544 109.841 1.00 69.42 238 TRP E N 1
ATOM 7989 C CA . TRP E 3 238 ? 192.268 202.261 110.504 1.00 69.42 238 TRP E CA 1
ATOM 7990 C C . TRP E 3 238 ? 192.620 201.141 109.540 1.00 69.42 238 TRP E C 1
ATOM 7991 O O . TRP E 3 238 ? 192.947 200.039 109.992 1.00 69.42 238 TRP E O 1
ATOM 8002 N N . ARG E 3 239 ? 192.568 201.398 108.240 1.00 67.85 239 ARG E N 1
ATOM 8003 C CA . ARG E 3 239 ? 192.605 200.361 107.227 1.00 67.85 239 ARG E CA 1
ATOM 8004 C C . ARG E 3 239 ? 193.694 200.631 106.200 1.00 67.85 239 ARG E C 1
ATOM 8005 O O . ARG E 3 239 ? 194.099 201.776 105.983 1.00 67.85 239 ARG E O 1
ATOM 8013 N N . TRP E 3 240 ? 194.152 199.556 105.566 1.00 63.25 240 TRP E N 1
ATOM 8014 C CA . TRP E 3 240 ? 195.160 199.591 104.521 1.00 63.25 240 TRP E CA 1
ATOM 8015 C C . TRP E 3 240 ? 194.573 199.149 103.189 1.00 63.25 240 TRP E C 1
ATOM 8016 O O . TRP E 3 240 ? 193.559 198.450 103.139 1.00 63.25 240 TRP E O 1
ATOM 8027 N N . GLU E 3 241 ? 195.223 199.564 102.110 1.00 64.80 241 GLU E N 1
ATOM 8028 C CA . GLU E 3 241 ? 194.984 199.008 100.791 1.00 64.80 241 GLU E CA 1
ATOM 8029 C C . GLU E 3 241 ? 196.311 198.654 100.141 1.00 64.80 241 GLU E C 1
ATOM 8030 O O . GLU E 3 241 ? 197.343 199.266 100.425 1.00 64.80 241 GLU E O 1
ATOM 8036 N N . TYR E 3 242 ? 196.269 197.664 99.261 1.00 63.68 242 TYR E N 1
ATOM 8037 C CA . TYR E 3 242 ? 197.447 197.170 98.566 1.00 63.68 242 TYR E CA 1
ATOM 8038 C C . TYR E 3 242 ? 197.399 197.640 97.122 1.00 63.68 242 TYR E C 1
ATOM 8039 O O . TYR E 3 242 ? 196.433 197.360 96.405 1.00 63.68 242 TYR E O 1
ATOM 8048 N N . GLN E 3 243 ? 198.436 198.355 96.701 1.00 65.00 243 GLN E N 1
ATOM 8049 C CA . GLN E 3 243 ? 198.506 198.881 95.351 1.00 65.00 243 GLN E CA 1
ATOM 8050 C C . GLN E 3 243 ? 199.645 198.213 94.601 1.00 65.00 243 GLN E C 1
ATOM 8051 O O . GLN E 3 243 ? 200.809 198.363 94.998 1.00 65.00 243 GLN E O 1
ATOM 8057 N N . PRO E 3 244 ? 199.373 197.470 93.532 1.00 66.33 244 PRO E N 1
ATOM 8058 C CA . PRO E 3 244 ? 200.465 196.893 92.749 1.00 66.33 244 PRO E CA 1
ATOM 8059 C C . PRO E 3 244 ? 201.342 197.974 92.148 1.00 66.33 244 PRO E C 1
ATOM 8060 O O . PRO E 3 244 ? 200.868 199.032 91.732 1.00 66.33 244 PRO E O 1
ATOM 8064 N N . ALA E 3 245 ? 202.638 197.692 92.098 1.00 66.36 245 ALA E N 1
ATOM 8065 C CA . ALA E 3 245 ? 203.550 198.580 91.393 1.00 66.36 245 ALA E CA 1
ATOM 8066 C C . ALA E 3 245 ? 203.306 198.542 89.891 1.00 66.36 245 ALA E C 1
ATOM 8067 O O . ALA E 3 245 ? 203.453 199.559 89.207 1.00 66.36 245 ALA E O 1
ATOM 8069 N N . ARG E 3 246 ? 202.944 197.380 89.361 1.00 70.63 246 ARG E N 1
ATOM 8070 C CA . ARG E 3 246 ? 202.717 197.191 87.938 1.00 70.63 246 ARG E CA 1
ATOM 8071 C C . ARG E 3 246 ? 201.296 196.704 87.701 1.00 70.63 246 ARG E C 1
ATOM 8072 O O . ARG E 3 246 ? 200.750 195.936 88.497 1.00 70.63 246 ARG E O 1
ATOM 8080 N N . PHE E 3 247 ? 200.708 197.149 86.595 1.00 74.56 247 PHE E N 1
ATOM 8081 C CA . PHE E 3 247 ? 199.375 196.728 86.201 1.00 74.56 247 PHE E CA 1
ATOM 8082 C C . PHE E 3 247 ? 199.443 195.334 85.575 1.00 74.56 247 PHE E C 1
ATOM 8083 O O . PHE E 3 247 ? 200.499 194.700 85.522 1.00 74.56 247 PHE E O 1
ATOM 8091 N N . ASP E 3 248 ? 198.295 194.839 85.101 1.00 77.36 248 ASP E N 1
ATOM 8092 C CA . ASP E 3 248 ? 198.274 193.598 84.336 1.00 77.36 248 ASP E CA 1
ATOM 8093 C C . ASP E 3 248 ? 199.323 193.604 83.237 1.00 77.36 248 ASP E C 1
ATOM 8094 O O . ASP E 3 248 ? 199.805 192.539 82.839 1.00 77.36 248 ASP E O 1
ATOM 8099 N N . TRP E 3 249 ? 199.684 194.782 82.750 1.00 76.49 249 TRP E N 1
ATOM 8100 C CA . TRP E 3 249 ? 200.891 195.004 81.979 1.00 76.49 249 TRP E CA 1
ATOM 8101 C C . TRP E 3 249 ? 201.799 195.919 82.795 1.00 76.49 249 TRP E C 1
ATOM 8102 O O . TRP E 3 249 ? 201.373 196.520 83.786 1.00 76.49 249 TRP E O 1
ATOM 8113 N N . GLY E 3 250 ? 203.056 196.033 82.378 1.00 74.50 250 GLY E N 1
ATOM 8114 C CA . GLY E 3 250 ? 204.053 196.715 83.180 1.00 74.50 250 GLY E CA 1
ATOM 8115 C C . GLY E 3 250 ? 203.813 198.192 83.424 1.00 74.50 250 GLY E C 1
ATOM 8116 O O . GLY E 3 250 ? 204.676 198.871 83.984 1.00 74.50 250 GLY E O 1
ATOM 8117 N N . ARG E 3 251 ? 202.664 198.709 83.002 1.00 72.93 251 ARG E N 1
ATOM 8118 C CA . ARG E 3 251 ? 202.283 200.071 83.343 1.00 72.93 251 ARG E CA 1
ATOM 8119 C C . ARG E 3 251 ? 202.368 200.275 84.845 1.00 72.93 251 ARG E C 1
ATOM 8120 O O . ARG E 3 251 ? 201.892 199.446 85.625 1.00 72.93 251 ARG E O 1
ATOM 8128 N N . ARG E 3 252 ? 202.981 201.380 85.251 1.00 67.85 252 ARG E N 1
ATOM 8129 C CA . ARG E 3 252 ? 203.095 201.669 86.669 1.00 67.85 252 ARG E CA 1
ATOM 8130 C C . ARG E 3 252 ? 201.774 202.179 87.214 1.00 67.85 252 ARG E C 1
ATOM 8131 O O . ARG E 3 252 ? 201.131 203.045 86.617 1.00 67.85 252 ARG E O 1
ATOM 8139 N N . ARG E 3 253 ? 201.365 201.620 88.347 1.00 67.98 253 ARG E N 1
ATOM 8140 C CA . ARG E 3 253 ? 200.288 202.178 89.142 1.00 67.98 253 ARG E CA 1
ATOM 8141 C C . ARG E 3 253 ? 200.803 202.915 90.364 1.00 67.98 253 ARG E C 1
ATOM 8142 O O . ARG E 3 253 ? 200.088 203.763 90.906 1.00 67.98 253 ARG E O 1
ATOM 8150 N N . MET E 3 254 ? 202.024 202.617 90.795 1.00 64.04 254 MET E N 1
ATOM 8151 C CA . MET E 3 254 ? 202.667 203.295 91.908 1.00 64.04 254 MET E CA 1
ATOM 8152 C C . MET E 3 254 ? 204.099 203.639 91.538 1.00 64.04 254 MET E C 1
ATOM 8153 O O . MET E 3 254 ? 204.747 202.916 90.778 1.00 64.04 254 MET E O 1
ATOM 8158 N N . ILE E 3 255 ? 204.579 204.753 92.079 1.00 62.08 255 ILE E N 1
ATOM 8159 C CA . ILE E 3 255 ? 205.912 205.268 91.809 1.00 62.08 255 ILE E CA 1
ATOM 8160 C C . ILE E 3 255 ? 206.662 205.341 93.128 1.00 62.08 255 ILE E C 1
ATOM 8161 O O . ILE E 3 255 ? 206.206 205.997 94.072 1.00 62.08 255 ILE E O 1
ATOM 8166 N N . HIS E 3 256 ? 207.809 204.673 93.193 1.00 59.33 256 HIS E N 1
ATOM 8167 C CA . HIS E 3 256 ? 208.648 204.663 94.381 1.00 59.33 256 HIS E CA 1
ATOM 8168 C C . HIS E 3 256 ? 210.080 204.921 93.952 1.00 59.33 256 HIS E C 1
ATOM 8169 O O . HIS E 3 256 ? 210.585 204.258 93.041 1.00 59.33 256 HIS E O 1
ATOM 8176 N N . ILE E 3 257 ? 210.724 205.890 94.595 1.00 58.31 257 ILE E N 1
ATOM 8177 C CA . ILE E 3 257 ? 212.068 206.314 94.228 1.00 58.31 257 ILE E CA 1
ATOM 8178 C C . ILE E 3 257 ? 212.846 206.624 95.493 1.00 58.31 257 ILE E C 1
ATOM 8179 O O . ILE E 3 257 ? 212.361 207.350 96.366 1.00 58.31 257 ILE E O 1
ATOM 8184 N N . ILE E 3 258 ? 214.055 206.073 95.590 1.00 58.25 258 ILE E N 1
ATOM 8185 C CA . ILE E 3 258 ? 214.978 206.370 96.673 1.00 58.25 258 ILE E CA 1
ATOM 8186 C C . ILE E 3 258 ? 216.399 206.407 96.133 1.00 58.25 258 ILE E C 1
ATOM 8187 O O . ILE E 3 258 ? 216.710 205.839 95.085 1.00 58.25 258 ILE E O 1
ATOM 8192 N N . GLU E 3 259 ? 217.262 207.088 96.876 1.00 57.78 259 GLU E N 1
ATOM 8193 C CA . GLU E 3 259 ? 218.701 207.075 96.647 1.00 57.78 259 GLU E CA 1
ATOM 8194 C C . GLU E 3 259 ? 219.312 206.329 97.824 1.00 57.78 259 GLU E C 1
ATOM 8195 O O . GLU E 3 259 ? 219.481 206.888 98.911 1.00 57.78 259 GLU E O 1
ATOM 8201 N N . ALA E 3 260 ? 219.637 205.062 97.596 1.00 56.40 260 ALA E N 1
ATOM 8202 C CA . ALA E 3 260 ? 220.056 204.179 98.669 1.00 56.40 260 ALA E CA 1
ATOM 8203 C C . ALA E 3 260 ? 221.484 204.477 99.101 1.00 56.40 260 ALA E C 1
ATOM 8204 O O . ALA E 3 260 ? 222.358 204.758 98.277 1.00 56.40 260 ALA E O 1
ATOM 8206 N N . LEU E 3 261 ? 221.714 204.419 100.411 1.00 53.39 261 LEU E N 1
ATOM 8207 C CA . LEU E 3 261 ? 223.053 204.528 100.970 1.00 53.39 261 LEU E CA 1
ATOM 8208 C C . LEU E 3 261 ? 223.699 203.162 101.132 1.00 53.39 261 LEU E C 1
ATOM 8209 O O . LEU E 3 261 ? 224.859 202.968 100.757 1.00 53.39 261 LEU E O 1
ATOM 8214 N N . LEU E 3 262 ? 222.966 202.222 101.692 1.00 54.85 262 LEU E N 1
ATOM 8215 C CA . LEU E 3 262 ? 223.470 200.907 102.003 1.00 54.85 262 LEU E CA 1
ATOM 8216 C C . LEU E 3 262 ? 222.901 199.878 101.037 1.00 54.85 262 LEU E C 1
ATOM 8217 O O . LEU E 3 262 ? 221.794 200.050 100.522 1.00 54.85 262 LEU E O 1
ATOM 8222 N N . PRO E 3 263 ? 223.633 198.803 100.763 1.00 57.51 263 PRO E N 1
ATOM 8223 C CA . PRO E 3 263 ? 223.069 197.722 99.954 1.00 57.51 263 PRO E CA 1
ATOM 8224 C C . PRO E 3 263 ? 221.812 197.154 100.594 1.00 57.51 263 PRO E C 1
ATOM 8225 O O . PRO E 3 263 ? 221.684 197.102 101.819 1.00 57.51 263 PRO E O 1
ATOM 8229 N N . GLY E 3 264 ? 220.871 196.740 99.753 1.00 59.03 264 GLY E N 1
ATOM 8230 C CA . GLY E 3 264 ? 219.685 196.081 100.252 1.00 59.03 264 GLY E CA 1
ATOM 8231 C C . GLY E 3 264 ? 218.695 196.980 100.942 1.00 59.03 264 GLY E C 1
ATOM 8232 O O . GLY E 3 264 ? 217.760 196.481 101.573 1.00 59.03 264 GLY E O 1
ATOM 8233 N N . GLN E 3 265 ? 218.886 198.288 100.868 1.00 57.92 265 GLN E N 1
ATOM 8234 C CA . GLN E 3 265 ? 217.918 199.219 101.419 1.00 57.92 265 GLN E CA 1
ATOM 8235 C C . GLN E 3 265 ? 216.766 199.398 100.441 1.00 57.92 265 GLN E C 1
ATOM 8236 O O . GLN E 3 265 ? 216.974 199.590 99.241 1.00 57.92 265 GLN E O 1
ATOM 8242 N N . THR E 3 266 ? 215.541 199.326 100.962 1.00 59.77 266 THR E N 1
ATOM 8243 C CA . THR E 3 266 ? 214.343 199.419 100.143 1.00 59.77 266 THR E CA 1
ATOM 8244 C C . THR E 3 266 ? 213.414 200.551 100.546 1.00 59.77 266 THR E C 1
ATOM 8245 O O . THR E 3 266 ? 212.447 200.818 99.826 1.00 59.77 266 THR E O 1
ATOM 8249 N N . ARG E 3 267 ? 213.671 201.219 101.659 1.00 58.46 267 ARG E N 1
ATOM 8250 C CA . ARG E 3 267 ? 212.940 202.415 102.022 1.00 58.46 267 ARG E CA 1
ATOM 8251 C C . ARG E 3 267 ? 213.929 203.553 102.198 1.00 58.46 267 ARG E C 1
ATOM 8252 O O . ARG E 3 267 ? 215.032 203.375 102.717 1.00 58.46 267 ARG E O 1
ATOM 8260 N N . GLY E 3 268 ? 213.513 204.733 101.756 1.00 56.78 268 GLY E N 1
ATOM 8261 C CA . GLY E 3 268 ? 214.422 205.857 101.721 1.00 56.78 268 GLY E CA 1
ATOM 8262 C C . GLY E 3 268 ? 214.629 206.449 103.100 1.00 56.78 268 GLY E C 1
ATOM 8263 O O . GLY E 3 268 ? 213.702 206.560 103.902 1.00 56.78 268 GLY E O 1
ATOM 8264 N N . ILE E 3 269 ? 215.871 206.824 103.372 1.00 54.01 269 ILE E N 1
ATOM 8265 C CA . ILE E 3 269 ? 216.240 207.528 104.588 1.00 54.01 269 ILE E CA 1
ATOM 8266 C C . ILE E 3 269 ? 216.729 208.907 104.175 1.00 54.01 269 ILE E C 1
ATOM 8267 O O . ILE E 3 269 ? 217.646 209.026 103.353 1.00 54.01 269 ILE E O 1
ATOM 8272 N N . SER E 3 270 ? 216.114 209.942 104.733 1.00 51.24 270 SER E N 1
ATOM 8273 C CA . SER E 3 270 ? 216.371 211.299 104.284 1.00 51.24 270 SER E CA 1
ATOM 8274 C C . SER E 3 270 ? 217.783 211.746 104.632 1.00 51.24 270 SER E C 1
ATOM 8275 O O . SER E 3 270 ? 218.383 211.299 105.611 1.00 51.24 270 SER E O 1
ATOM 8278 N N . GLU E 3 271 ? 218.312 212.642 103.800 1.00 49.86 271 GLU E N 1
ATOM 8279 C CA . GLU E 3 271 ? 219.612 213.237 104.075 1.00 49.86 271 GLU E CA 1
ATOM 8280 C C . GLU E 3 271 ? 219.617 213.995 105.392 1.00 49.86 271 GLU E C 1
ATOM 8281 O O . GLU E 3 271 ? 220.668 214.126 106.026 1.00 49.86 271 GLU E O 1
ATOM 8287 N N . MET E 3 272 ? 218.466 214.520 105.808 1.00 46.94 272 MET E N 1
ATOM 8288 C CA . MET E 3 272 ? 218.417 215.301 107.036 1.00 46.94 272 MET E CA 1
ATOM 8289 C C . MET E 3 272 ? 218.836 214.482 108.242 1.00 46.94 272 MET E C 1
ATOM 8290 O O . MET E 3 272 ? 219.396 215.030 109.197 1.00 46.94 272 MET E O 1
ATOM 8295 N N . VAL E 3 273 ? 218.584 213.174 108.216 1.00 46.85 273 VAL E N 1
ATOM 8296 C CA . VAL E 3 273 ? 218.786 212.351 109.402 1.00 46.85 273 VAL E CA 1
ATOM 8297 C C . VAL E 3 273 ? 220.205 212.474 109.916 1.00 46.85 273 VAL E C 1
ATOM 8298 O O . VAL E 3 273 ? 220.452 212.379 111.124 1.00 46.85 273 VAL E O 1
ATOM 8302 N N . ALA E 3 274 ? 221.160 212.674 109.018 1.00 46.05 274 ALA E N 1
ATOM 8303 C CA . ALA E 3 274 ? 222.542 212.831 109.431 1.00 46.05 274 ALA E CA 1
ATOM 8304 C C . ALA E 3 274 ? 222.752 214.096 110.238 1.00 46.05 274 ALA E C 1
ATOM 8305 O O . ALA E 3 274 ? 223.745 214.199 110.964 1.00 46.05 274 ALA E O 1
ATOM 8307 N N . ALA E 3 275 ? 221.830 215.047 110.147 1.00 44.23 275 ALA E N 1
ATOM 8308 C CA . ALA E 3 275 ? 222.011 216.366 110.717 1.00 44.23 275 ALA E CA 1
ATOM 8309 C C . ALA E 3 275 ? 220.933 216.772 111.706 1.00 44.23 275 ALA E C 1
ATOM 8310 O O . ALA E 3 275 ? 221.105 217.786 112.388 1.00 44.23 275 ALA E O 1
ATOM 8312 N N . LEU E 3 276 ? 219.846 216.010 111.818 1.00 43.60 276 LEU E N 1
ATOM 8313 C CA . LEU E 3 276 ? 218.741 216.405 112.679 1.00 43.60 276 LEU E CA 1
ATOM 8314 C C . LEU E 3 276 ? 219.228 216.833 114.049 1.00 43.60 276 LEU E C 1
ATOM 8315 O O . LEU E 3 276 ? 218.753 217.826 114.606 1.00 43.60 276 LEU E O 1
ATOM 8320 N N . LYS E 3 277 ? 220.179 216.094 114.609 1.00 40.89 277 LYS E N 1
ATOM 8321 C CA . LYS E 3 277 ? 220.713 216.453 115.914 1.00 40.89 277 LYS E CA 1
ATOM 8322 C C . LYS E 3 277 ? 221.392 217.811 115.852 1.00 40.89 277 LYS E C 1
ATOM 8323 O O . LYS E 3 277 ? 221.150 218.684 116.694 1.00 40.89 277 LYS E O 1
ATOM 8329 N N . GLN E 3 278 ? 222.214 218.020 114.827 1.00 40.84 278 GLN E N 1
ATOM 8330 C CA . GLN E 3 278 ? 222.913 219.286 114.681 1.00 40.84 278 GLN E CA 1
ATOM 8331 C C . GLN E 3 278 ? 221.943 220.414 114.386 1.00 40.84 278 GLN E C 1
ATOM 8332 O O . GLN E 3 278 ? 222.080 221.509 114.930 1.00 40.84 278 GLN E O 1
ATOM 8338 N N . MET E 3 279 ? 220.951 220.164 113.537 1.00 41.89 279 MET E N 1
ATOM 8339 C CA . MET E 3 279 ? 219.982 221.197 113.196 1.00 41.89 279 MET E CA 1
ATOM 8340 C C . MET E 3 279 ? 219.202 221.628 114.427 1.00 41.89 279 MET E C 1
ATOM 8341 O O . MET E 3 279 ? 219.058 222.824 114.706 1.00 41.89 279 MET E O 1
ATOM 8346 N N . LYS E 3 280 ? 218.710 220.657 115.187 1.00 38.99 280 LYS E N 1
ATOM 8347 C CA . LYS E 3 280 ? 217.913 220.955 116.364 1.00 38.99 280 LYS E CA 1
ATOM 8348 C C . LYS E 3 280 ? 218.737 221.656 117.427 1.00 38.99 280 LYS E C 1
ATOM 8349 O O . LYS E 3 280 ? 218.265 222.602 118.067 1.00 38.99 280 LYS E O 1
ATOM 8355 N N . MET E 3 281 ? 219.973 221.213 117.633 1.00 37.24 281 MET E N 1
ATOM 8356 C CA . MET E 3 281 ? 220.781 221.822 118.676 1.00 37.24 281 MET E CA 1
ATOM 8357 C C . MET E 3 281 ? 221.286 223.195 118.263 1.00 37.24 281 MET E C 1
ATOM 8358 O O . MET E 3 281 ? 221.407 224.086 119.106 1.00 37.24 281 MET E O 1
ATOM 8363 N N . THR E 3 282 ? 221.551 223.396 116.978 1.00 37.70 282 THR E N 1
ATOM 8364 C CA . THR E 3 282 ? 221.862 224.721 116.473 1.00 37.70 282 THR E CA 1
ATOM 8365 C C . THR E 3 282 ? 220.689 225.666 116.660 1.00 37.70 282 THR E C 1
ATOM 8366 O O . THR E 3 282 ? 220.875 226.829 117.030 1.00 37.70 282 THR E O 1
ATOM 8370 N N . ARG E 3 283 ? 219.474 225.191 116.407 1.00 38.36 283 ARG E N 1
ATOM 8371 C CA . ARG E 3 283 ? 218.308 226.035 116.614 1.00 38.36 283 ARG E CA 1
ATOM 8372 C C . ARG E 3 283 ? 218.125 226.377 118.085 1.00 38.36 283 ARG E C 1
ATOM 8373 O O . ARG E 3 283 ? 217.841 227.529 118.429 1.00 38.36 283 ARG E O 1
ATOM 8381 N N . ASN E 3 284 ? 218.264 225.387 118.963 1.00 35.76 284 ASN E N 1
ATOM 8382 C CA . ASN E 3 284 ? 218.200 225.651 120.394 1.00 35.76 284 ASN E CA 1
ATOM 8383 C C . ASN E 3 284 ? 219.247 226.667 120.810 1.00 35.76 284 ASN E C 1
ATOM 8384 O O . ASN E 3 284 ? 218.980 227.548 121.633 1.00 35.76 284 ASN E O 1
ATOM 8389 N N . PHE E 3 285 ? 220.443 226.557 120.247 1.00 34.11 285 PHE E N 1
ATOM 8390 C CA . PHE E 3 285 ? 221.516 227.490 120.552 1.00 34.11 285 PHE E CA 1
ATOM 8391 C C . PHE E 3 285 ? 221.152 228.896 120.114 1.00 34.11 285 PHE E C 1
ATOM 8392 O O . PHE E 3 285 ? 221.286 229.853 120.882 1.00 34.11 285 PHE E O 1
ATOM 8400 N N . GLN E 3 286 ? 220.659 229.030 118.889 1.00 35.41 286 GLN E N 1
ATOM 8401 C CA . GLN E 3 286 ? 220.277 230.336 118.382 1.00 35.41 286 GLN E CA 1
ATOM 8402 C C . GLN E 3 286 ? 219.216 230.967 119.264 1.00 35.41 286 GLN E C 1
ATOM 8403 O O . GLN E 3 286 ? 219.303 232.146 119.628 1.00 35.41 286 GLN E O 1
ATOM 8409 N N . GLU E 3 287 ? 218.208 230.184 119.631 1.00 34.43 287 GLU E N 1
ATOM 8410 C CA . GLU E 3 287 ? 217.075 230.735 120.353 1.00 34.43 287 GLU E CA 1
ATOM 8411 C C . GLU E 3 287 ? 217.437 231.080 121.786 1.00 34.43 287 GLU E C 1
ATOM 8412 O O . GLU E 3 287 ? 217.012 232.117 122.303 1.00 34.43 287 GLU E O 1
ATOM 8418 N N . VAL E 3 288 ? 218.214 230.232 122.450 1.00 31.05 288 VAL E N 1
ATOM 8419 C CA . VAL E 3 288 ? 218.592 230.544 123.818 1.00 31.05 288 VAL E CA 1
ATOM 8420 C C . VAL E 3 288 ? 219.577 231.700 123.839 1.00 31.05 288 VAL E C 1
ATOM 8421 O O . VAL E 3 288 ? 219.585 232.498 124.781 1.00 31.05 288 VAL E O 1
ATOM 8425 N N . THR E 3 289 ? 220.387 231.848 122.791 1.00 31.78 289 THR E N 1
ATOM 8426 C CA . THR E 3 289 ? 221.253 233.011 122.684 1.00 31.78 289 THR E CA 1
ATOM 8427 C C . THR E 3 289 ? 220.441 234.281 122.510 1.00 31.78 289 THR E C 1
ATOM 8428 O O . THR E 3 289 ? 220.764 235.320 123.092 1.00 31.78 289 THR E O 1
ATOM 8432 N N . LEU E 3 290 ? 219.395 234.218 121.695 1.00 29.67 290 LEU E N 1
ATOM 8433 C CA . LEU E 3 290 ? 218.531 235.371 121.500 1.00 29.67 290 LEU E CA 1
ATOM 8434 C C . LEU E 3 290 ? 217.797 235.737 122.780 1.00 29.67 290 LEU E C 1
ATOM 8435 O O . LEU E 3 290 ? 217.669 236.921 123.114 1.00 29.67 290 LEU E O 1
ATOM 8440 N N . GLN E 3 291 ? 217.310 234.739 123.509 1.00 28.66 291 GLN E N 1
ATOM 8441 C CA . GLN E 3 291 ? 216.701 235.005 124.802 1.00 28.66 291 GLN E CA 1
ATOM 8442 C C . GLN E 3 291 ? 217.697 235.642 125.752 1.00 28.66 291 GLN E C 1
ATOM 8443 O O . GLN E 3 291 ? 217.356 236.563 126.499 1.00 28.66 291 GLN E O 1
ATOM 8449 N N . ASN E 3 292 ? 218.929 235.143 125.756 1.00 29.09 292 ASN E N 1
ATOM 8450 C CA . ASN E 3 292 ? 219.975 235.714 126.589 1.00 29.09 292 ASN E CA 1
ATOM 8451 C C . ASN E 3 292 ? 220.205 237.174 126.247 1.00 29.09 292 ASN E C 1
ATOM 8452 O O . ASN E 3 292 ? 220.267 238.032 127.132 1.00 29.09 292 ASN E O 1
ATOM 8457 N N . ALA E 3 293 ? 220.344 237.469 124.959 1.00 29.08 293 ALA E N 1
ATOM 8458 C CA . ALA E 3 293 ? 220.521 238.842 124.510 1.00 29.08 293 ALA E CA 1
ATOM 8459 C C . ALA E 3 293 ? 219.388 239.732 124.987 1.00 29.08 293 ALA E C 1
ATOM 8460 O O . ALA E 3 293 ? 219.617 240.827 125.512 1.00 29.08 293 ALA E O 1
ATOM 8462 N N . ILE E 3 294 ? 218.152 239.284 124.802 1.00 28.04 294 ILE E N 1
ATOM 8463 C CA . ILE E 3 294 ? 217.014 240.104 125.183 1.00 28.04 294 ILE E CA 1
ATOM 8464 C C . ILE E 3 294 ? 217.008 240.341 126.680 1.00 28.04 294 ILE E C 1
ATOM 8465 O O . ILE E 3 294 ? 216.803 241.465 127.144 1.00 28.04 294 ILE E O 1
ATOM 8470 N N . VAL E 3 295 ? 217.227 239.290 127.459 1.00 28.09 295 VAL E N 1
ATOM 8471 C CA . VAL E 3 295 ? 217.229 239.419 128.908 1.00 28.09 295 VAL E CA 1
ATOM 8472 C C . VAL E 3 295 ? 218.300 240.396 129.352 1.00 28.09 295 VAL E C 1
ATOM 8473 O O . VAL E 3 295 ? 218.101 241.190 130.275 1.00 28.09 295 VAL E O 1
ATOM 8477 N N . ASN E 3 296 ? 219.465 240.332 128.717 1.00 27.72 296 ASN E N 1
ATOM 8478 C CA . ASN E 3 296 ? 220.545 241.234 129.077 1.00 27.72 296 ASN E CA 1
ATOM 8479 C C . ASN E 3 296 ? 220.211 242.669 128.711 1.00 27.72 296 ASN E C 1
ATOM 8480 O O . ASN E 3 296 ? 220.631 243.601 129.405 1.00 27.72 296 ASN E O 1
ATOM 8485 N N . ALA E 3 297 ? 219.472 242.863 127.624 1.00 27.43 297 ALA E N 1
ATOM 8486 C CA . ALA E 3 297 ? 219.124 244.207 127.191 1.00 27.43 297 ALA E CA 1
ATOM 8487 C C . ALA E 3 297 ? 217.998 244.822 128.009 1.00 27.43 297 ALA E C 1
ATOM 8488 O O . ALA E 3 297 ? 217.928 246.048 128.125 1.00 27.43 297 ALA E O 1
ATOM 8490 N N . THR E 3 298 ? 217.098 244.013 128.562 1.00 29.01 298 THR E N 1
ATOM 8491 C CA . THR E 3 298 ? 215.996 244.590 129.321 1.00 29.01 298 THR E CA 1
ATOM 8492 C C . THR E 3 298 ? 216.494 245.324 130.546 1.00 29.01 298 THR E C 1
ATOM 8493 O O . THR E 3 298 ? 216.019 246.418 130.860 1.00 29.01 298 THR E O 1
ATOM 8497 N N . TYR E 3 299 ? 217.434 244.728 131.260 1.00 29.51 299 TYR E N 1
ATOM 8498 C CA . TYR E 3 299 ? 217.937 245.295 132.499 1.00 29.51 299 TYR E CA 1
ATOM 8499 C C . TYR E 3 299 ? 219.032 246.297 132.153 1.00 29.51 299 TYR E C 1
ATOM 8500 O O . TYR E 3 299 ? 220.231 246.067 132.314 1.00 29.51 299 TYR E O 1
ATOM 8509 N N . ALA E 3 300 ? 218.569 247.436 131.648 1.00 29.71 300 ALA E N 1
ATOM 8510 C CA . ALA E 3 300 ? 219.439 248.499 131.185 1.00 29.71 300 ALA E CA 1
ATOM 8511 C C . ALA E 3 300 ? 220.272 249.090 132.300 1.00 29.71 300 ALA E C 1
ATOM 8512 O O . ALA E 3 300 ? 221.308 249.702 132.029 1.00 29.71 300 ALA E O 1
ATOM 8514 N N . ALA E 3 301 ? 219.840 248.923 133.537 1.00 29.60 301 ALA E N 1
ATOM 8515 C CA . ALA E 3 301 ? 220.548 249.456 134.683 1.00 29.60 301 ALA E CA 1
ATOM 8516 C C . ALA E 3 301 ? 220.059 248.717 135.910 1.00 29.60 301 ALA E C 1
ATOM 8517 O O . ALA E 3 301 ? 219.078 247.979 135.861 1.00 29.60 301 ALA E O 1
ATOM 8519 N N . ALA E 3 302 ? 220.768 248.906 137.009 1.00 29.88 302 ALA E N 1
ATOM 8520 C CA . ALA E 3 302 ? 220.318 248.394 138.284 1.00 29.88 302 ALA E CA 1
ATOM 8521 C C . ALA E 3 302 ? 220.812 249.295 139.396 1.00 29.88 302 ALA E C 1
ATOM 8522 O O . ALA E 3 302 ? 221.955 249.751 139.386 1.00 29.88 302 ALA E O 1
ATOM 8524 N N . ILE E 3 303 ? 219.940 249.534 140.361 1.00 31.63 303 ILE E N 1
ATOM 8525 C CA . ILE E 3 303 ? 220.282 250.281 141.554 1.00 31.63 303 ILE E CA 1
ATOM 8526 C C . ILE E 3 303 ? 220.462 249.302 142.695 1.00 31.63 303 ILE E C 1
ATOM 8527 O O . ILE E 3 303 ? 219.655 248.384 142.871 1.00 31.63 303 ILE E O 1
ATOM 8532 N N . GLU E 3 304 ? 221.523 249.487 143.457 1.00 33.35 304 GLU E N 1
ATOM 8533 C CA . GLU E 3 304 ? 221.709 248.791 144.713 1.00 33.35 304 GLU E CA 1
ATOM 8534 C C . GLU E 3 304 ? 221.515 249.818 145.812 1.00 33.35 304 GLU E C 1
ATOM 8535 O O . GLU E 3 304 ? 222.428 250.592 146.111 1.00 33.35 304 GLU E O 1
ATOM 8541 N N . SER E 3 305 ? 220.335 249.817 146.416 1.00 33.09 305 SER E N 1
ATOM 8542 C CA . SER E 3 305 ? 220.003 250.844 147.382 1.00 33.09 305 SER E CA 1
ATOM 8543 C C . SER E 3 305 ? 219.303 250.225 148.570 1.00 33.09 305 SER E C 1
ATOM 8544 O O . SER E 3 305 ? 218.584 249.233 148.450 1.00 33.09 305 SER E O 1
ATOM 8547 N N . GLU E 3 306 ? 219.540 250.831 149.717 1.00 34.13 306 GLU E N 1
ATOM 8548 C CA . GLU E 3 306 ? 218.815 250.539 150.937 1.00 34.13 306 GLU E CA 1
ATOM 8549 C C . GLU E 3 306 ? 217.649 251.487 151.128 1.00 34.13 306 GLU E C 1
ATOM 8550 O O . GLU E 3 306 ? 216.954 251.410 152.142 1.00 34.13 306 GLU E O 1
ATOM 8556 N N . LEU E 3 307 ? 217.434 252.381 150.173 1.00 33.23 307 LEU E N 1
ATOM 8557 C CA . LEU E 3 307 ? 216.254 253.205 150.149 1.00 33.23 307 LEU E CA 1
ATOM 8558 C C . LEU E 3 307 ? 215.070 252.397 149.643 1.00 33.23 307 LEU E C 1
ATOM 8559 O O . LEU E 3 307 ? 215.234 251.297 149.113 1.00 33.23 307 LEU E O 1
ATOM 8564 N N . PRO E 3 308 ? 213.862 252.913 149.809 1.00 34.50 308 PRO E N 1
ATOM 8565 C CA . PRO E 3 308 ? 212.713 252.286 149.170 1.00 34.50 308 PRO E CA 1
ATOM 8566 C C . PRO E 3 308 ? 212.676 252.571 147.682 1.00 34.50 308 PRO E C 1
ATOM 8567 O O . PRO E 3 308 ? 213.255 253.539 147.190 1.00 34.50 308 PRO E O 1
ATOM 8571 N N . SER E 3 309 ? 211.988 251.690 146.962 1.00 34.95 309 SER E N 1
ATOM 8572 C CA . SER E 3 309 ? 211.905 251.808 145.515 1.00 34.95 309 SER E CA 1
ATOM 8573 C C . SER E 3 309 ? 211.256 253.117 145.092 1.00 34.95 309 SER E C 1
ATOM 8574 O O . SER E 3 309 ? 211.601 253.684 144.050 1.00 34.95 309 SER E O 1
ATOM 8577 N N . ASP E 3 310 ? 210.301 253.604 145.875 1.00 36.92 310 ASP E N 1
ATOM 8578 C CA . ASP E 3 310 ? 209.568 254.799 145.487 1.00 36.92 310 ASP E CA 1
ATOM 8579 C C . ASP E 3 310 ? 210.458 256.030 145.497 1.00 36.92 310 ASP E C 1
ATOM 8580 O O . ASP E 3 310 ? 210.270 256.940 144.684 1.00 36.92 310 ASP E O 1
ATOM 8585 N N . VAL E 3 311 ? 211.415 256.076 146.419 1.00 34.38 311 VAL E N 1
ATOM 8586 C CA . VAL E 3 311 ? 212.378 257.170 146.467 1.00 34.38 311 VAL E CA 1
ATOM 8587 C C . VAL E 3 311 ? 213.366 257.056 145.319 1.00 34.38 311 VAL E C 1
ATOM 8588 O O . VAL E 3 311 ? 213.638 258.027 144.606 1.00 34.38 311 VAL E O 1
ATOM 8592 N N . VAL E 3 312 ? 213.926 255.864 145.137 1.00 33.46 312 VAL E N 1
ATOM 8593 C CA . VAL E 3 312 ? 214.982 255.660 144.156 1.00 33.46 312 VAL E CA 1
ATOM 8594 C C . VAL E 3 312 ? 214.498 256.024 142.764 1.00 33.46 312 VAL E C 1
ATOM 8595 O O . VAL E 3 312 ? 215.183 256.720 142.011 1.00 33.46 312 VAL E O 1
ATOM 8599 N N . PHE E 3 313 ? 213.319 255.543 142.393 1.00 33.98 313 PHE E N 1
ATOM 8600 C CA . PHE E 3 313 ? 212.808 255.822 141.063 1.00 33.98 313 PHE E CA 1
ATOM 8601 C C . PHE E 3 313 ? 212.381 257.269 140.918 1.00 33.98 313 PHE E C 1
ATOM 8602 O O . PHE E 3 313 ? 212.431 257.821 139.815 1.00 33.98 313 PHE E O 1
ATOM 8610 N N . ASN E 3 314 ? 211.938 257.892 142.005 1.00 34.91 314 ASN E N 1
ATOM 8611 C CA . ASN E 3 314 ? 211.645 259.315 141.968 1.00 34.91 314 ASN E CA 1
ATOM 8612 C C . ASN E 3 314 ? 212.905 260.117 141.690 1.00 34.91 314 ASN E C 1
ATOM 8613 O O . ASN E 3 314 ? 212.861 261.140 141.000 1.00 34.91 314 ASN E O 1
ATOM 8618 N N . GLN E 3 315 ? 214.040 259.664 142.220 1.00 32.19 315 GLN E N 1
ATOM 8619 C CA . GLN E 3 315 ? 215.317 260.289 141.902 1.00 32.19 315 GLN E CA 1
ATOM 8620 C C . GLN E 3 315 ? 215.655 260.148 140.433 1.00 32.19 315 GLN E C 1
ATOM 8621 O O . GLN E 3 315 ? 216.304 261.024 139.856 1.00 32.19 315 GLN E O 1
ATOM 8627 N N . MET E 3 316 ? 215.244 259.049 139.820 1.00 32.15 316 MET E N 1
ATOM 8628 C CA . MET E 3 316 ? 215.592 258.755 138.443 1.00 32.15 316 MET E CA 1
ATOM 8629 C C . MET E 3 316 ? 214.599 259.320 137.440 1.00 32.15 316 MET E C 1
ATOM 8630 O O . MET E 3 316 ? 214.835 259.207 136.234 1.00 32.15 316 MET E O 1
ATOM 8635 N N . GLY E 3 317 ? 213.505 259.912 137.900 1.00 34.53 317 GLY E N 1
ATOM 8636 C CA . GLY E 3 317 ? 212.541 260.548 137.033 1.00 34.53 317 GLY E CA 1
ATOM 8637 C C . GLY E 3 317 ? 211.138 259.996 137.089 1.00 34.53 317 GLY E C 1
ATOM 8638 O O . GLY E 3 317 ? 210.333 260.324 136.214 1.00 34.53 317 GLY E O 1
ATOM 8639 N N . MET E 3 318 ? 210.814 259.179 138.082 1.00 36.38 318 MET E N 1
ATOM 8640 C CA . MET E 3 318 ? 209.479 258.609 138.174 1.00 36.38 318 MET E CA 1
ATOM 8641 C C . MET E 3 318 ? 208.503 259.667 138.662 1.00 36.38 318 MET E C 1
ATOM 8642 O O . MET E 3 318 ? 208.733 260.314 139.686 1.00 36.38 318 MET E O 1
ATOM 8647 N N . GLY E 3 319 ? 207.410 259.841 137.926 1.00 38.81 319 GLY E N 1
ATOM 8648 C CA . GLY E 3 319 ? 206.439 260.864 138.244 1.00 38.81 319 GLY E CA 1
ATOM 8649 C C . GLY E 3 319 ? 206.812 262.258 137.807 1.00 38.81 319 GLY E C 1
ATOM 8650 O O . GLY E 3 319 ? 206.005 263.177 137.971 1.00 38.81 319 GLY E O 1
ATOM 8651 N N . GLN E 3 320 ? 208.005 262.447 137.267 1.00 39.13 320 GLN E N 1
ATOM 8652 C CA . GLN E 3 320 ? 208.409 263.738 136.744 1.00 39.13 320 GLN E CA 1
ATOM 8653 C C . GLN E 3 320 ? 207.732 264.002 135.410 1.00 39.13 320 GLN E C 1
ATOM 8654 O O . GLN E 3 320 ? 207.774 263.169 134.501 1.00 39.13 320 GLN E O 1
ATOM 8660 N N . THR E 3 321 ? 207.104 265.152 135.297 1.00 42.80 321 THR E N 1
ATOM 8661 C CA . THR E 3 321 ? 206.387 265.482 134.080 1.00 42.80 321 THR E CA 1
ATOM 8662 C C . THR E 3 321 ? 207.348 266.023 133.024 1.00 42.80 321 THR E C 1
ATOM 8663 O O . THR E 3 321 ? 208.240 266.813 133.341 1.00 42.80 321 THR E O 1
ATOM 8667 N N . PRO E 3 322 ? 207.190 265.606 131.767 1.00 42.64 322 PRO E N 1
ATOM 8668 C CA . PRO E 3 322 ? 208.065 266.078 130.690 1.00 42.64 322 PRO E CA 1
ATOM 8669 C C . PRO E 3 322 ? 207.614 267.423 130.148 1.00 42.64 322 PRO E C 1
ATOM 8670 O O . PRO E 3 322 ? 206.525 267.551 129.585 1.00 42.64 322 PRO E O 1
ATOM 8674 N N . PHE E 3 323 ? 208.468 268.425 130.307 1.00 44.90 323 PHE E N 1
ATOM 8675 C CA . PHE E 3 323 ? 208.257 269.725 129.703 1.00 44.90 323 PHE E CA 1
ATOM 8676 C C . PHE E 3 323 ? 209.603 270.391 129.496 1.00 44.90 323 PHE E C 1
ATOM 8677 O O . PHE E 3 323 ? 210.569 270.131 130.214 1.00 44.90 323 PHE E O 1
ATOM 8685 N N . GLY E 3 324 ? 209.647 271.250 128.495 1.00 44.08 324 GLY E N 1
ATOM 8686 C CA . GLY E 3 324 ? 210.786 272.103 128.256 1.00 44.08 324 GLY E CA 1
ATOM 8687 C C . GLY E 3 324 ? 211.250 272.779 129.537 1.00 44.08 324 GLY E C 1
ATOM 8688 O O . GLY E 3 324 ? 210.738 273.828 129.909 1.00 44.08 324 GLY E O 1
ATOM 8689 N N . LYS E 3 342 ? 204.171 253.510 137.714 1.00 37.76 342 LYS E N 1
ATOM 8690 C CA . LYS E 3 342 ? 205.570 253.197 137.964 1.00 37.76 342 LYS E CA 1
ATOM 8691 C C . LYS E 3 342 ? 206.347 253.144 136.658 1.00 37.76 342 LYS E C 1
ATOM 8692 O O . LYS E 3 342 ? 207.148 252.237 136.437 1.00 37.76 342 LYS E O 1
ATOM 8698 N N . ASN E 3 343 ? 206.087 254.106 135.781 1.00 35.61 343 ASN E N 1
ATOM 8699 C CA . ASN E 3 343 ? 206.780 254.226 134.508 1.00 35.61 343 ASN E CA 1
ATOM 8700 C C . ASN E 3 343 ? 207.494 255.567 134.435 1.00 35.61 343 ASN E C 1
ATOM 8701 O O . ASN E 3 343 ? 206.876 256.619 134.622 1.00 35.61 343 ASN E O 1
ATOM 8706 N N . ILE E 3 344 ? 208.790 255.517 134.157 1.00 34.30 344 ILE E N 1
ATOM 8707 C CA . ILE E 3 344 ? 209.624 256.708 134.074 1.00 34.30 344 ILE E CA 1
ATOM 8708 C C . ILE E 3 344 ? 209.520 257.296 132.676 1.00 34.30 344 ILE E C 1
ATOM 8709 O O . ILE E 3 344 ? 209.807 256.624 131.683 1.00 34.30 344 ILE E O 1
ATOM 8714 N N . ALA E 3 345 ? 209.126 258.557 132.597 1.00 35.64 345 ALA E N 1
ATOM 8715 C CA . ALA E 3 345 ? 208.949 259.228 131.319 1.00 35.64 345 ALA E CA 1
ATOM 8716 C C . ALA E 3 345 ? 210.270 259.813 130.852 1.00 35.64 345 ALA E C 1
ATOM 8717 O O . ALA E 3 345 ? 210.787 260.760 131.450 1.00 35.64 345 ALA E O 1
ATOM 8719 N N . ILE E 3 346 ? 210.814 259.252 129.774 1.00 35.81 346 ILE E N 1
ATOM 8720 C CA . ILE E 3 346 ? 212.005 259.819 129.166 1.00 35.81 346 ILE E CA 1
ATOM 8721 C C . ILE E 3 346 ? 211.667 261.172 128.568 1.00 35.81 346 ILE E C 1
ATOM 8722 O O . ILE E 3 346 ? 210.680 261.319 127.839 1.00 35.81 346 ILE E O 1
ATOM 8727 N N . ASP E 3 347 ? 212.475 262.178 128.892 1.00 38.40 347 ASP E N 1
ATOM 8728 C CA . ASP E 3 347 ? 212.357 263.473 128.241 1.00 38.40 347 ASP E CA 1
ATOM 8729 C C . ASP E 3 347 ? 213.706 263.954 127.724 1.00 38.40 347 ASP E C 1
ATOM 8730 O O . ASP E 3 347 ? 213.789 264.523 126.632 1.00 38.40 347 ASP E O 1
ATOM 8735 N N . GLY E 3 348 ? 214.767 263.733 128.492 1.00 35.94 348 GLY E N 1
ATOM 8736 C CA . GLY E 3 348 ? 216.099 263.995 127.996 1.00 35.94 348 GLY E CA 1
ATOM 8737 C C . GLY E 3 348 ? 217.164 264.269 129.033 1.00 35.94 348 GLY E C 1
ATOM 8738 O O . GLY E 3 348 ? 216.952 265.023 129.985 1.00 35.94 348 GLY E O 1
ATOM 8739 N N . ALA E 3 349 ? 218.326 263.659 128.830 1.00 34.76 349 ALA E N 1
ATOM 8740 C CA . ALA E 3 349 ? 219.579 264.072 129.448 1.00 34.76 349 ALA E CA 1
ATOM 8741 C C . ALA E 3 349 ? 219.412 264.454 130.913 1.00 34.76 349 ALA E C 1
ATOM 8742 O O . ALA E 3 349 ? 219.770 265.552 131.340 1.00 34.76 349 ALA E O 1
ATOM 8744 N N . LYS E 3 350 ? 218.854 263.542 131.691 1.00 33.31 350 LYS E N 1
ATOM 8745 C CA . LYS E 3 350 ? 218.702 263.792 133.111 1.00 33.31 350 LYS E CA 1
ATOM 8746 C C . LYS E 3 350 ? 219.994 263.504 133.859 1.00 33.31 350 LYS E C 1
ATOM 8747 O O . LYS E 3 350 ? 220.797 262.659 133.462 1.00 33.31 350 LYS E O 1
ATOM 8753 N N . ILE E 3 351 ? 220.190 264.236 134.945 1.00 31.04 351 ILE E N 1
ATOM 8754 C CA . ILE E 3 351 ? 221.271 264.004 135.889 1.00 31.04 351 ILE E CA 1
ATOM 8755 C C . ILE E 3 351 ? 220.656 263.723 137.249 1.00 31.04 351 ILE E C 1
ATOM 8756 O O . ILE E 3 351 ? 220.254 264.641 137.961 1.00 31.04 351 ILE E O 1
ATOM 8761 N N . PRO E 3 352 ? 220.566 262.464 137.644 1.00 30.30 352 PRO E N 1
ATOM 8762 C CA . PRO E 3 352 ? 219.989 262.148 138.944 1.00 30.30 352 PRO E CA 1
ATOM 8763 C C . PRO E 3 352 ? 220.954 262.402 140.079 1.00 30.30 352 PRO E C 1
ATOM 8764 O O . PRO E 3 352 ? 222.171 262.306 139.922 1.00 30.30 352 PRO E O 1
ATOM 8768 N N . HIS E 3 353 ? 220.395 262.745 141.229 1.00 30.53 353 HIS E N 1
ATOM 8769 C CA . HIS E 3 353 ? 221.147 262.845 142.466 1.00 30.53 353 HIS E CA 1
ATOM 8770 C C . HIS E 3 353 ? 220.824 261.639 143.327 1.00 30.53 353 HIS E C 1
ATOM 8771 O O . HIS E 3 353 ? 219.670 261.435 143.712 1.00 30.53 353 HIS E O 1
ATOM 8778 N N . LEU E 3 354 ? 221.847 260.856 143.633 1.00 30.85 354 LEU E N 1
ATOM 8779 C CA . LEU E 3 354 ? 221.713 259.606 144.357 1.00 30.85 354 LEU E CA 1
ATOM 8780 C C . LEU E 3 354 ? 222.457 259.712 145.675 1.00 30.85 354 LEU E C 1
ATOM 8781 O O . LEU E 3 354 ? 223.626 260.102 145.702 1.00 30.85 354 LEU E O 1
ATOM 8786 N N . PHE E 3 355 ? 221.783 259.360 146.759 1.00 32.00 355 PHE E N 1
ATOM 8787 C CA . PHE E 3 355 ? 222.412 259.407 148.062 1.00 32.00 355 PHE E CA 1
ATOM 8788 C C . PHE E 3 355 ? 223.530 258.371 148.137 1.00 32.00 355 PHE E C 1
ATOM 8789 O O . PHE E 3 355 ? 223.464 257.326 147.488 1.00 32.00 355 PHE E O 1
ATOM 8797 N N . PRO E 3 356 ? 224.567 258.634 148.923 1.00 32.22 356 PRO E N 1
ATOM 8798 C CA . PRO E 3 356 ? 225.677 257.688 149.006 1.00 32.22 356 PRO E CA 1
ATOM 8799 C C . PRO E 3 356 ? 225.219 256.355 149.569 1.00 32.22 356 PRO E C 1
ATOM 8800 O O . PRO E 3 356 ? 224.398 256.292 150.485 1.00 32.22 356 PRO E O 1
ATOM 8804 N N . GLY E 3 357 ? 225.759 255.282 149.007 1.00 32.97 357 GLY E N 1
ATOM 8805 C CA . GLY E 3 357 ? 225.259 253.956 149.260 1.00 32.97 357 GLY E CA 1
ATOM 8806 C C . GLY E 3 357 ? 224.220 253.498 148.272 1.00 32.97 357 GLY E C 1
ATOM 8807 O O . GLY E 3 357 ? 223.871 252.312 148.263 1.00 32.97 357 GLY E O 1
ATOM 8808 N N . THR E 3 358 ? 223.699 254.407 147.461 1.00 32.40 358 THR E N 1
ATOM 8809 C CA . THR E 3 358 ? 222.896 254.058 146.304 1.00 32.40 358 THR E CA 1
ATOM 8810 C C . THR E 3 358 ? 223.803 254.039 145.086 1.00 32.40 358 THR E C 1
ATOM 8811 O O . THR E 3 358 ? 224.358 255.073 144.703 1.00 32.40 358 THR E O 1
ATOM 8815 N N . LYS E 3 359 ? 223.956 252.869 144.487 1.00 32.97 359 LYS E N 1
ATOM 8816 C CA . LYS E 3 359 ? 224.836 252.674 143.348 1.00 32.97 359 LYS E CA 1
ATOM 8817 C C . LYS E 3 359 ? 223.983 252.463 142.113 1.00 32.97 359 LYS E C 1
ATOM 8818 O O . LYS E 3 359 ? 223.139 251.566 142.086 1.00 32.97 359 LYS E O 1
ATOM 8824 N N . LEU E 3 360 ? 224.200 253.288 141.105 1.00 31.17 360 LEU E N 1
ATOM 8825 C CA . LEU E 3 360 ? 223.557 253.132 139.814 1.00 31.17 360 LEU E CA 1
ATOM 8826 C C . LEU E 3 360 ? 224.558 252.483 138.876 1.00 31.17 360 LEU E C 1
ATOM 8827 O O . LEU E 3 360 ? 225.538 253.115 138.473 1.00 31.17 360 LEU E O 1
ATOM 8832 N N . LYS E 3 361 ? 224.318 251.229 138.531 1.00 31.15 361 LYS E N 1
ATOM 8833 C CA . LYS E 3 361 ? 225.163 250.510 137.595 1.00 31.15 361 LYS E CA 1
ATOM 8834 C C . LYS E 3 361 ? 224.427 250.407 136.273 1.00 31.15 361 LYS E C 1
ATOM 8835 O O . LYS E 3 361 ? 223.398 249.734 136.178 1.00 31.15 361 LYS E O 1
ATOM 8841 N N . MET E 3 362 ? 224.953 251.076 135.259 1.00 30.28 362 MET E N 1
ATOM 8842 C CA . MET E 3 362 ? 224.365 250.993 133.938 1.00 30.28 362 MET E CA 1
ATOM 8843 C C . MET E 3 362 ? 224.887 249.761 133.221 1.00 30.28 362 MET E C 1
ATOM 8844 O O . MET E 3 362 ? 226.061 249.405 133.338 1.00 30.28 362 MET E O 1
ATOM 8849 N N . GLN E 3 363 ? 224.010 249.110 132.469 1.00 29.96 363 GLN E N 1
ATOM 8850 C CA . GLN E 3 363 ? 224.288 247.811 131.871 1.00 29.96 363 GLN E CA 1
ATOM 8851 C C . GLN E 3 363 ? 223.956 247.878 130.391 1.00 29.96 363 GLN E C 1
ATOM 8852 O O . GLN E 3 363 ? 222.938 247.347 129.937 1.00 29.96 363 GLN E O 1
ATOM 8858 N N . PRO E 3 364 ? 224.802 248.534 129.607 1.00 29.91 364 PRO E N 1
ATOM 8859 C CA . PRO E 3 364 ? 224.516 248.684 128.184 1.00 29.91 364 PRO E CA 1
ATOM 8860 C C . PRO E 3 364 ? 224.564 247.358 127.451 1.00 29.91 364 PRO E C 1
ATOM 8861 O O . PRO E 3 364 ? 225.318 246.450 127.801 1.00 29.91 364 PRO E O 1
ATOM 8865 N N . ALA E 3 365 ? 223.744 247.268 126.414 1.00 30.73 365 ALA E N 1
ATOM 8866 C CA . ALA E 3 365 ? 223.549 246.041 125.669 1.00 30.73 365 ALA E CA 1
ATOM 8867 C C . ALA E 3 365 ? 224.822 245.618 124.958 1.00 30.73 365 ALA E C 1
ATOM 8868 O O . ALA E 3 365 ? 225.289 246.296 124.039 1.00 30.73 365 ALA E O 1
ATOM 8870 N N . GLY E 3 366 ? 225.390 244.502 125.387 1.00 33.03 366 GLY E N 1
ATOM 8871 C CA . GLY E 3 366 ? 226.555 243.970 124.728 1.00 33.03 366 GLY E CA 1
ATOM 8872 C C . GLY E 3 366 ? 226.205 243.137 123.519 1.00 33.03 366 GLY E C 1
ATOM 8873 O O . GLY E 3 366 ? 225.065 242.739 123.309 1.00 33.03 366 GLY E O 1
ATOM 8874 N N . THR E 3 367 ? 227.212 242.884 122.704 1.00 34.68 367 THR E N 1
ATOM 8875 C CA . THR E 3 367 ? 227.035 242.015 121.557 1.00 34.68 367 THR E CA 1
ATOM 8876 C C . THR E 3 367 ? 227.004 240.566 122.016 1.00 34.68 367 THR E C 1
ATOM 8877 O O . THR E 3 367 ? 228.001 240.082 122.563 1.00 34.68 367 THR E O 1
ATOM 8881 N N . PRO E 3 368 ? 225.905 239.841 121.824 1.00 33.28 368 PRO E N 1
ATOM 8882 C CA . PRO E 3 368 ? 225.899 238.417 122.160 1.00 33.28 368 PRO E CA 1
ATOM 8883 C C . PRO E 3 368 ? 226.733 237.624 121.171 1.00 33.28 368 PRO E C 1
ATOM 8884 O O . PRO E 3 368 ? 226.616 237.794 119.956 1.00 33.28 368 PRO E O 1
ATOM 8888 N N . GLY E 3 369 ? 227.570 236.750 121.700 1.00 34.43 369 GLY E N 1
ATOM 8889 C CA . GLY E 3 369 ? 228.489 236.001 120.884 1.00 34.43 369 GLY E CA 1
ATOM 8890 C C . GLY E 3 369 ? 227.957 234.654 120.468 1.00 34.43 369 GLY E C 1
ATOM 8891 O O . GLY E 3 369 ? 226.860 234.229 120.825 1.00 34.43 369 GLY E O 1
ATOM 8892 N N . GLY E 3 370 ? 228.783 233.959 119.701 1.00 36.02 370 GLY E N 1
ATOM 8893 C CA . GLY E 3 370 ? 228.401 232.691 119.132 1.00 36.02 370 GLY E CA 1
ATOM 8894 C C . GLY E 3 370 ? 227.700 232.884 117.816 1.00 36.02 370 GLY E C 1
ATOM 8895 O O . GLY E 3 370 ? 228.229 232.543 116.758 1.00 36.02 370 GLY E O 1
ATOM 8896 N N . VAL E 3 371 ? 226.497 233.443 117.877 1.00 35.33 371 VAL E N 1
ATOM 8897 C CA . VAL E 3 371 ? 225.723 233.649 116.669 1.00 35.33 371 VAL E CA 1
ATOM 8898 C C . VAL E 3 371 ? 226.329 234.796 115.885 1.00 35.33 371 VAL E C 1
ATOM 8899 O O . VAL E 3 371 ? 226.685 235.840 116.446 1.00 35.33 371 VAL E O 1
ATOM 8903 N N . GLY E 3 372 ? 226.454 234.604 114.580 1.00 36.08 372 GLY E N 1
ATOM 8904 C CA . GLY E 3 372 ? 227.122 235.554 113.736 1.00 36.08 372 GLY E CA 1
ATOM 8905 C C . GLY E 3 372 ? 228.620 235.417 113.694 1.00 36.08 372 GLY E C 1
ATOM 8906 O O . GLY E 3 372 ? 229.274 236.185 112.979 1.00 36.08 372 GLY E O 1
ATOM 8907 N N . THR E 3 373 ? 229.186 234.480 114.437 1.00 37.96 373 THR E N 1
ATOM 8908 C CA . THR E 3 373 ? 230.612 234.223 114.409 1.00 37.96 373 THR E CA 1
ATOM 8909 C C . THR E 3 373 ? 230.927 232.936 113.665 1.00 37.96 373 THR E C 1
ATOM 8910 O O . THR E 3 373 ? 230.048 232.194 113.229 1.00 37.96 373 THR E O 1
ATOM 8914 N N . ASP E 3 374 ? 232.228 232.686 113.535 1.00 41.54 374 ASP E N 1
ATOM 8915 C CA . ASP E 3 374 ? 232.725 231.531 112.803 1.00 41.54 374 ASP E CA 1
ATOM 8916 C C . ASP E 3 374 ? 232.159 230.231 113.345 1.00 41.54 374 ASP E C 1
ATOM 8917 O O . ASP E 3 374 ? 232.048 229.241 112.615 1.00 41.54 374 ASP E O 1
ATOM 8922 N N . TYR E 3 375 ? 231.789 230.219 114.620 1.00 38.01 375 TYR E N 1
ATOM 8923 C CA . TYR E 3 375 ? 231.236 229.025 115.245 1.00 38.01 375 TYR E CA 1
ATOM 8924 C C . TYR E 3 375 ? 229.917 228.623 114.601 1.00 38.01 375 TYR E C 1
ATOM 8925 O O . TYR E 3 375 ? 229.733 227.474 114.174 1.00 38.01 375 TYR E O 1
ATOM 8934 N N . GLU E 3 376 ? 228.984 229.562 114.522 1.00 39.36 376 GLU E N 1
ATOM 8935 C CA . GLU E 3 376 ? 227.692 229.262 113.935 1.00 39.36 376 GLU E CA 1
ATOM 8936 C C . GLU E 3 376 ? 227.821 229.018 112.439 1.00 39.36 376 GLU E C 1
ATOM 8937 O O . GLU E 3 376 ? 227.082 228.203 111.874 1.00 39.36 376 GLU E O 1
ATOM 8943 N N . GLU E 3 377 ? 228.785 229.675 111.796 1.00 42.46 377 GLU E N 1
ATOM 8944 C CA . GLU E 3 377 ? 229.119 229.341 110.419 1.00 42.46 377 GLU E CA 1
ATOM 8945 C C . GLU E 3 377 ? 229.495 227.878 110.296 1.00 42.46 377 GLU E C 1
ATOM 8946 O O . GLU E 3 377 ? 229.083 227.202 109.350 1.00 42.46 377 GLU E O 1
ATOM 8952 N N . SER E 3 378 ? 230.271 227.370 111.248 1.00 41.01 378 SER E N 1
ATOM 8953 C CA . SER E 3 378 ? 230.709 225.984 111.186 1.00 41.01 378 SER E CA 1
ATOM 8954 C C . SER E 3 378 ? 229.550 225.030 111.400 1.00 41.01 378 SER E C 1
ATOM 8955 O O . SER E 3 378 ? 229.468 223.989 110.736 1.00 41.01 378 SER E O 1
ATOM 8958 N N . LEU E 3 379 ? 228.655 225.367 112.323 1.00 39.10 379 LEU E N 1
ATOM 8959 C CA . LEU E 3 379 ? 227.448 224.566 112.500 1.00 39.10 379 LEU E CA 1
ATOM 8960 C C . LEU E 3 379 ? 226.656 224.468 111.201 1.00 39.10 379 LEU E C 1
ATOM 8961 O O . LEU E 3 379 ? 226.295 223.370 110.747 1.00 39.10 379 LEU E O 1
ATOM 8966 N N . LEU E 3 380 ? 226.376 225.614 110.585 1.00 41.50 380 LEU E N 1
ATOM 8967 C CA . LEU E 3 380 ? 225.610 225.607 109.350 1.00 41.50 380 LEU E CA 1
ATOM 8968 C C . LEU E 3 380 ? 226.352 224.900 108.229 1.00 41.50 380 LEU E C 1
ATOM 8969 O O . LEU E 3 380 ? 225.720 224.310 107.350 1.00 41.50 380 LEU E O 1
ATOM 8974 N N . ARG E 3 381 ? 227.681 224.952 108.230 1.00 43.36 381 ARG E N 1
ATOM 8975 C CA . ARG E 3 381 ? 228.447 224.175 107.265 1.00 43.36 381 ARG E CA 1
ATOM 8976 C C . ARG E 3 381 ? 228.217 222.689 107.464 1.00 43.36 381 ARG E C 1
ATOM 8977 O O . ARG E 3 381 ? 227.997 221.948 106.498 1.00 43.36 381 ARG E O 1
ATOM 8985 N N . ASN E 3 382 ? 228.272 222.234 108.713 1.00 41.69 382 ASN E N 1
ATOM 8986 C CA . ASN E 3 382 ? 228.052 220.822 108.986 1.00 41.69 382 ASN E CA 1
ATOM 8987 C C . ASN E 3 382 ? 226.691 220.385 108.483 1.00 41.69 382 ASN E C 1
ATOM 8988 O O . ASN E 3 382 ? 226.543 219.294 107.925 1.00 41.69 382 ASN E O 1
ATOM 8993 N N . ILE E 3 383 ? 225.684 221.226 108.676 1.00 42.23 383 ILE E N 1
ATOM 8994 C CA . ILE E 3 383 ? 224.345 220.872 108.221 1.00 42.23 383 ILE E CA 1
ATOM 8995 C C . ILE E 3 383 ? 224.279 220.848 106.699 1.00 42.23 383 ILE E C 1
ATOM 8996 O O . ILE E 3 383 ? 223.833 219.867 106.090 1.00 42.23 383 ILE E O 1
ATOM 9001 N N . ALA E 3 384 ? 224.688 221.940 106.061 1.00 44.04 384 ALA E N 1
ATOM 9002 C CA . ALA E 3 384 ? 224.597 222.031 104.614 1.00 44.04 384 ALA E CA 1
ATOM 9003 C C . ALA E 3 384 ? 225.363 220.910 103.936 1.00 44.04 384 ALA E C 1
ATOM 9004 O O . ALA E 3 384 ? 225.025 220.504 102.820 1.00 44.04 384 ALA E O 1
ATOM 9006 N N . ALA E 3 385 ? 226.405 220.402 104.587 1.00 44.27 385 ALA E N 1
ATOM 9007 C CA . ALA E 3 385 ? 227.133 219.277 104.021 1.00 44.27 385 ALA E CA 1
ATOM 9008 C C . ALA E 3 385 ? 226.231 218.066 103.872 1.00 44.27 385 ALA E C 1
ATOM 9009 O O . ALA E 3 385 ? 226.319 217.329 102.883 1.00 44.27 385 ALA E O 1
ATOM 9011 N N . SER E 3 386 ? 225.360 217.843 104.851 1.00 45.04 386 SER E N 1
ATOM 9012 C CA . SER E 3 386 ? 224.404 216.752 104.761 1.00 45.04 386 SER E CA 1
ATOM 9013 C C . SER E 3 386 ? 223.298 217.078 103.773 1.00 45.04 386 SER E C 1
ATOM 9014 O O . SER E 3 386 ? 222.826 216.196 103.050 1.00 45.04 386 SER E O 1
ATOM 9017 N N . LEU E 3 387 ? 222.873 218.334 103.727 1.00 45.69 387 LEU E N 1
ATOM 9018 C CA . LEU E 3 387 ? 221.833 218.732 102.791 1.00 45.69 387 LEU E CA 1
ATOM 9019 C C . LEU E 3 387 ? 222.346 218.920 101.373 1.00 45.69 387 LEU E C 1
ATOM 9020 O O . LEU E 3 387 ? 221.546 219.192 100.474 1.00 45.69 387 LEU E O 1
ATOM 9025 N N . GLY E 3 388 ? 223.647 218.792 101.152 1.00 47.42 388 GLY E N 1
ATOM 9026 C CA . GLY E 3 388 ? 224.212 218.915 99.828 1.00 47.42 388 GLY E CA 1
ATOM 9027 C C . GLY E 3 388 ? 224.431 220.327 99.357 1.00 47.42 388 GLY E C 1
ATOM 9028 O O . GLY E 3 388 ? 224.655 220.537 98.162 1.00 47.42 388 GLY E O 1
ATOM 9029 N N . LEU E 3 389 ? 224.382 221.294 100.257 1.00 46.94 389 LEU E N 1
ATOM 9030 C CA . LEU E 3 389 ? 224.387 222.704 99.915 1.00 46.94 389 LEU E CA 1
ATOM 9031 C C . LEU E 3 389 ? 225.708 223.355 100.274 1.00 46.94 389 LEU E C 1
ATOM 9032 O O . LEU E 3 389 ? 226.480 222.858 101.096 1.00 46.94 389 LEU E O 1
ATOM 9037 N N . SER E 3 390 ? 225.958 224.485 99.635 1.00 48.09 390 SER E N 1
ATOM 9038 C CA . SER E 3 390 ? 227.042 225.352 100.035 1.00 48.09 390 SER E CA 1
ATOM 9039 C C . SER E 3 390 ? 226.607 226.245 101.186 1.00 48.09 390 SER E C 1
ATOM 9040 O O . SER E 3 390 ? 225.453 226.672 101.271 1.00 48.09 390 SER E O 1
ATOM 9043 N N . TYR E 3 391 ? 227.553 226.535 102.074 1.00 45.58 391 TYR E N 1
ATOM 9044 C CA . TYR E 3 391 ? 227.261 227.410 103.199 1.00 45.58 391 TYR E CA 1
ATOM 9045 C C . TYR E 3 391 ? 226.638 228.711 102.726 1.00 45.58 391 TYR E C 1
ATOM 9046 O O . TYR E 3 391 ? 225.781 229.285 103.406 1.00 45.58 391 TYR E O 1
ATOM 9055 N N . GLU E 3 392 ? 227.052 229.190 101.557 1.00 48.49 392 GLU E N 1
ATOM 9056 C CA . GLU E 3 392 ? 226.545 230.458 101.060 1.00 48.49 392 GLU E CA 1
ATOM 9057 C C . GLU E 3 392 ? 225.066 230.368 100.717 1.00 48.49 392 GLU E C 1
ATOM 9058 O O . GLU E 3 392 ? 224.292 231.276 101.039 1.00 48.49 392 GLU E O 1
ATOM 9064 N N . GLN E 3 393 ? 224.651 229.283 100.065 1.00 48.45 393 GLN E N 1
ATOM 9065 C CA . GLN E 3 393 ? 223.236 229.084 99.775 1.00 48.45 393 GLN E CA 1
ATOM 9066 C C . GLN E 3 393 ? 222.442 228.827 101.046 1.00 48.45 393 GLN E C 1
ATOM 9067 O O . GLN E 3 393 ? 221.430 229.487 101.305 1.00 48.45 393 GLN E O 1
ATOM 9073 N N . PHE E 3 394 ? 222.887 227.863 101.847 1.00 44.22 394 PHE E N 1
ATOM 9074 C CA . PHE E 3 394 ? 222.149 227.479 103.044 1.00 44.22 394 PHE E CA 1
ATOM 9075 C C . PHE E 3 394 ? 221.960 228.665 103.975 1.00 44.22 394 PHE E C 1
ATOM 9076 O O . PHE E 3 394 ? 220.858 228.906 104.477 1.00 44.22 394 PHE E O 1
ATOM 9084 N N . SER E 3 395 ? 223.028 229.412 104.222 1.00 45.32 395 SER E N 1
ATOM 9085 C CA . SER E 3 395 ? 223.029 230.497 105.185 1.00 45.32 395 SER E CA 1
ATOM 9086 C C . SER E 3 395 ? 222.732 231.844 104.566 1.00 45.32 395 SER E C 1
ATOM 9087 O O . SER E 3 395 ? 222.507 232.807 105.301 1.00 45.32 395 SER E O 1
ATOM 9090 N N . ARG E 3 396 ? 222.731 231.941 103.245 1.00 47.51 396 ARG E N 1
ATOM 9091 C CA . ARG E 3 396 ? 222.469 233.195 102.558 1.00 47.51 396 ARG E CA 1
ATOM 9092 C C . ARG E 3 396 ? 223.557 234.222 102.829 1.00 47.51 396 ARG E C 1
ATOM 9093 O O . ARG E 3 396 ? 223.346 235.421 102.636 1.00 47.51 396 ARG E O 1
ATOM 9101 N N . ASP E 3 397 ? 224.721 233.766 103.277 1.00 48.24 397 ASP E N 1
ATOM 9102 C CA . ASP E 3 397 ? 225.852 234.624 103.609 1.00 48.24 397 ASP E CA 1
ATOM 9103 C C . ASP E 3 397 ? 226.907 234.482 102.526 1.00 48.24 397 ASP E C 1
ATOM 9104 O O . ASP E 3 397 ? 227.572 233.447 102.429 1.00 48.24 397 ASP E O 1
ATOM 9109 N N . TYR E 3 398 ? 227.055 235.529 101.723 1.00 50.20 398 TYR E N 1
ATOM 9110 C CA . TYR E 3 398 ? 228.084 235.620 100.702 1.00 50.20 398 TYR E CA 1
ATOM 9111 C C . TYR E 3 398 ? 229.172 236.600 101.100 1.00 50.20 398 TYR E C 1
ATOM 9112 O O . TYR E 3 398 ? 229.932 237.062 100.244 1.00 50.20 398 TYR E O 1
ATOM 9121 N N . THR E 3 399 ? 229.248 236.930 102.387 1.00 52.12 399 THR E N 1
ATOM 9122 C CA . THR E 3 399 ? 230.173 237.946 102.865 1.00 52.12 399 THR E CA 1
ATOM 9123 C C . THR E 3 399 ? 231.607 237.635 102.467 1.00 52.12 399 THR E C 1
ATOM 9124 O O . THR E 3 399 ? 232.378 238.543 102.139 1.00 52.12 399 THR E O 1
ATOM 9128 N N . LYS E 3 400 ? 231.987 236.361 102.500 1.00 53.20 400 LYS E N 1
ATOM 9129 C CA . LYS E 3 400 ? 233.370 235.953 102.305 1.00 53.20 400 LYS E CA 1
ATOM 9130 C C . LYS E 3 400 ? 233.591 235.268 100.967 1.00 53.20 400 LYS E C 1
ATOM 9131 O O . LYS E 3 400 ? 234.557 234.514 100.815 1.00 53.20 400 LYS E O 1
ATOM 9137 N N . THR E 3 401 ? 232.720 235.507 100.000 1.00 54.57 401 THR E N 1
ATOM 9138 C CA . THR E 3 401 ? 232.878 234.933 98.676 1.00 54.57 401 THR E CA 1
ATOM 9139 C C . THR E 3 401 ? 233.768 235.796 97.793 1.00 54.57 401 THR E C 1
ATOM 9140 O O . THR E 3 401 ? 233.934 236.999 98.001 1.00 54.57 401 THR E O 1
ATOM 9144 N N . ASN E 3 402 ? 234.349 235.136 96.798 1.00 60.28 402 ASN E N 1
ATOM 9145 C CA . ASN E 3 402 ? 235.063 235.761 95.706 1.00 60.28 402 ASN E CA 1
ATOM 9146 C C . ASN E 3 402 ? 234.742 234.961 94.457 1.00 60.28 402 ASN E C 1
ATOM 9147 O O . ASN E 3 402 ? 234.107 233.910 94.529 1.00 60.28 402 ASN E O 1
ATOM 9152 N N . TYR E 3 403 ? 235.155 235.468 93.299 1.00 63.64 403 TYR E N 1
ATOM 9153 C CA . TYR E 3 403 ? 234.681 234.859 92.062 1.00 63.64 403 TYR E CA 1
ATOM 9154 C C . TYR E 3 403 ? 235.064 233.388 91.973 1.00 63.64 403 TYR E C 1
ATOM 9155 O O . TYR E 3 403 ? 234.291 232.567 91.468 1.00 63.64 403 TYR E O 1
ATOM 9164 N N . SER E 3 404 ? 236.259 233.038 92.442 1.00 62.10 404 SER E N 1
ATOM 9165 C CA . SER E 3 404 ? 236.720 231.661 92.311 1.00 62.10 404 SER E CA 1
ATOM 9166 C C . SER E 3 404 ? 236.082 230.755 93.354 1.00 62.10 404 SER E C 1
ATOM 9167 O O . SER E 3 404 ? 235.673 229.633 93.038 1.00 62.10 404 SER E O 1
ATOM 9170 N N . SER E 3 405 ? 235.996 231.211 94.602 1.00 58.26 405 SER E N 1
ATOM 9171 C CA . SER E 3 405 ? 235.363 230.397 95.634 1.00 58.26 405 SER E CA 1
ATOM 9172 C C . SER E 3 405 ? 233.891 230.171 95.332 1.00 58.26 405 SER E C 1
ATOM 9173 O O . SER E 3 405 ? 233.370 229.061 95.512 1.00 58.26 405 SER E O 1
ATOM 9176 N N . ALA E 3 406 ? 233.208 231.210 94.864 1.00 59.91 406 ALA E N 1
ATOM 9177 C CA . ALA E 3 406 ? 231.814 231.069 94.477 1.00 59.91 406 ALA E CA 1
ATOM 9178 C C . ALA E 3 406 ? 231.670 230.050 93.362 1.00 59.91 406 ALA E C 1
ATOM 9179 O O . ALA E 3 406 ? 230.793 229.180 93.405 1.00 59.91 406 ALA E O 1
ATOM 9181 N N . ARG E 3 407 ? 232.539 230.136 92.360 1.00 63.15 407 ARG E N 1
ATOM 9182 C CA . ARG E 3 407 ? 232.463 229.227 91.229 1.00 63.15 407 ARG E CA 1
ATOM 9183 C C . ARG E 3 407 ? 232.727 227.790 91.654 1.00 63.15 407 ARG E C 1
ATOM 9184 O O . ARG E 3 407 ? 232.073 226.858 91.172 1.00 63.15 407 ARG E O 1
ATOM 9192 N N . ALA E 3 408 ? 233.671 227.591 92.571 1.00 58.89 408 ALA E N 1
ATOM 9193 C CA . ALA E 3 408 ? 233.988 226.246 93.032 1.00 58.89 408 ALA E CA 1
ATOM 9194 C C . ALA E 3 408 ? 232.835 225.637 93.818 1.00 58.89 408 ALA E C 1
ATOM 9195 O O . ALA E 3 408 ? 232.452 224.475 93.589 1.00 58.89 408 ALA E O 1
ATOM 9197 N N . SER E 3 409 ? 232.285 226.393 94.768 1.00 55.99 409 SER E N 1
ATOM 9198 C CA . SER E 3 409 ? 231.117 225.907 95.489 1.00 55.99 409 SER E CA 1
ATOM 9199 C C . SER E 3 409 ? 229.972 225.612 94.531 1.00 55.99 409 SER E C 1
ATOM 9200 O O . SER E 3 409 ? 229.260 224.613 94.693 1.00 55.99 409 SER E O 1
ATOM 9203 N N . MET E 3 410 ? 229.791 226.456 93.515 1.00 60.48 410 MET E N 1
ATOM 9204 C CA . MET E 3 410 ? 228.749 226.204 92.532 1.00 60.48 410 MET E CA 1
ATOM 9205 C C . MET E 3 410 ? 228.993 224.914 91.779 1.00 60.48 410 MET E C 1
ATOM 9206 O O . MET E 3 410 ? 228.046 224.181 91.501 1.00 60.48 410 MET E O 1
ATOM 9211 N N . ALA E 3 411 ? 230.243 224.620 91.442 1.00 58.94 411 ALA E N 1
ATOM 9212 C CA . ALA E 3 411 ? 230.538 223.389 90.720 1.00 58.94 411 ALA E CA 1
ATOM 9213 C C . ALA E 3 411 ? 230.196 222.170 91.563 1.00 58.94 411 ALA E C 1
ATOM 9214 O O . ALA E 3 411 ? 229.528 221.238 91.094 1.00 58.94 411 ALA E O 1
ATOM 9216 N N . GLU E 3 412 ? 230.635 222.164 92.822 1.00 56.32 412 GLU E N 1
ATOM 9217 C CA . GLU E 3 412 ? 230.337 221.024 93.687 1.00 56.32 412 GLU E CA 1
ATOM 9218 C C . GLU E 3 412 ? 228.830 220.854 93.873 1.00 56.32 412 GLU E C 1
ATOM 9219 O O . GLU E 3 412 ? 228.275 219.750 93.710 1.00 56.32 412 GLU E O 1
ATOM 9225 N N . THR E 3 413 ? 228.142 221.952 94.180 1.00 54.69 413 THR E N 1
ATOM 9226 C CA . THR E 3 413 ? 226.723 221.869 94.480 1.00 54.69 413 THR E CA 1
ATOM 9227 C C . THR E 3 413 ? 225.923 221.532 93.233 1.00 54.69 413 THR E C 1
ATOM 9228 O O . THR E 3 413 ? 224.894 220.854 93.314 1.00 54.69 413 THR E O 1
ATOM 9232 N N . TRP E 3 414 ? 226.382 221.978 92.067 1.00 58.18 414 TRP E N 1
ATOM 9233 C CA . TRP E 3 414 ? 225.715 221.608 90.831 1.00 58.18 414 TRP E CA 1
ATOM 9234 C C . TRP E 3 414 ? 225.913 220.141 90.507 1.00 58.18 414 TRP E C 1
ATOM 9235 O O . TRP E 3 414 ? 225.012 219.500 89.965 1.00 58.18 414 TRP E O 1
ATOM 9246 N N . LYS E 3 415 ? 227.091 219.595 90.793 1.00 55.52 415 LYS E N 1
ATOM 9247 C CA . LYS E 3 415 ? 227.256 218.157 90.635 1.00 55.52 415 LYS E CA 1
ATOM 9248 C C . LYS E 3 415 ? 226.213 217.416 91.457 1.00 55.52 415 LYS E C 1
ATOM 9249 O O . LYS E 3 415 ? 225.497 216.542 90.944 1.00 55.52 415 LYS E O 1
ATOM 9255 N N . TYR E 3 416 ? 226.052 217.819 92.715 1.00 52.69 416 TYR E N 1
ATOM 9256 C CA . TYR E 3 416 ? 225.084 217.151 93.582 1.00 52.69 416 TYR E CA 1
ATOM 9257 C C . TYR E 3 416 ? 223.660 217.305 93.054 1.00 52.69 416 TYR E C 1
ATOM 9258 O O . TYR E 3 416 ? 222.885 216.338 93.025 1.00 52.69 416 TYR E O 1
ATOM 9267 N N . MET E 3 417 ? 223.287 218.519 92.655 1.00 53.79 417 MET E N 1
ATOM 9268 C CA . MET E 3 417 ? 221.915 218.759 92.229 1.00 53.79 417 MET E CA 1
ATOM 9269 C C . MET E 3 417 ? 221.612 218.134 90.882 1.00 53.79 417 MET E C 1
ATOM 9270 O O . MET E 3 417 ? 220.477 217.721 90.643 1.00 53.79 417 MET E O 1
ATOM 9275 N N . GLU E 3 418 ? 222.593 218.048 89.994 1.00 56.81 418 GLU E N 1
ATOM 9276 C CA . GLU E 3 418 ? 222.375 217.335 88.749 1.00 56.81 418 GLU E CA 1
ATOM 9277 C C . GLU E 3 418 ? 222.193 215.854 89.013 1.00 56.81 418 GLU E C 1
ATOM 9278 O O . GLU E 3 418 ? 221.406 215.192 88.328 1.00 56.81 418 GLU E O 1
ATOM 9284 N N . SER E 3 419 ? 222.870 215.330 90.031 1.00 55.90 419 SER E N 1
ATOM 9285 C CA . SER E 3 419 ? 222.634 213.945 90.414 1.00 55.90 419 SER E CA 1
ATOM 9286 C C . SER E 3 419 ? 221.211 213.752 90.916 1.00 55.90 419 SER E C 1
ATOM 9287 O O . SER E 3 419 ? 220.498 212.849 90.458 1.00 55.90 419 SER E O 1
ATOM 9290 N N . ARG E 3 420 ? 220.776 214.590 91.862 1.00 55.18 420 ARG E N 1
ATOM 9291 C CA . ARG E 3 420 ? 219.401 214.467 92.348 1.00 55.18 420 ARG E CA 1
ATOM 9292 C C . ARG E 3 420 ? 218.403 214.633 91.222 1.00 55.18 420 ARG E C 1
ATOM 9293 O O . ARG E 3 420 ? 217.405 213.916 91.171 1.00 55.18 420 ARG E O 1
ATOM 9301 N N . LYS E 3 421 ? 218.668 215.538 90.299 1.00 57.79 421 LYS E N 1
ATOM 9302 C CA . LYS E 3 421 ? 217.794 215.750 89.164 1.00 57.79 421 LYS E CA 1
ATOM 9303 C C . LYS E 3 421 ? 217.659 214.476 88.354 1.00 57.79 421 LYS E C 1
ATOM 9304 O O . LYS E 3 421 ? 216.568 213.904 88.265 1.00 57.79 421 LYS E O 1
ATOM 9310 N N . LYS E 3 422 ? 218.774 214.005 87.803 1.00 58.84 422 LYS E N 1
ATOM 9311 C CA . LYS E 3 422 ? 218.735 212.889 86.873 1.00 58.84 422 LYS E CA 1
ATOM 9312 C C . LYS E 3 422 ? 218.346 211.581 87.538 1.00 58.84 422 LYS E C 1
ATOM 9313 O O . LYS E 3 422 ? 218.035 210.619 86.829 1.00 58.84 422 LYS E O 1
ATOM 9319 N N . LEU E 3 423 ? 218.371 211.508 88.866 1.00 57.95 423 LEU E N 1
ATOM 9320 C CA . LEU E 3 423 ? 218.060 210.265 89.552 1.00 57.95 423 LEU E CA 1
ATOM 9321 C C . LEU E 3 423 ? 216.792 210.310 90.389 1.00 57.95 423 LEU E C 1
ATOM 9322 O O . LEU E 3 423 ? 216.414 209.280 90.956 1.00 57.95 423 LEU E O 1
ATOM 9327 N N . VAL E 3 424 ? 216.141 211.461 90.513 1.00 57.04 424 VAL E N 1
ATOM 9328 C CA . VAL E 3 424 ? 214.863 211.546 91.204 1.00 57.04 424 VAL E CA 1
ATOM 9329 C C . VAL E 3 424 ? 213.841 212.247 90.327 1.00 57.04 424 VAL E C 1
ATOM 9330 O O . VAL E 3 424 ? 212.766 211.707 90.054 1.00 57.04 424 VAL E O 1
ATOM 9334 N N . ALA E 3 425 ? 214.164 213.463 89.892 1.00 58.45 425 ALA E N 1
ATOM 9335 C CA . ALA E 3 425 ? 213.184 214.268 89.179 1.00 58.45 425 ALA E CA 1
ATOM 9336 C C . ALA E 3 425 ? 213.009 213.774 87.752 1.00 58.45 425 ALA E C 1
ATOM 9337 O O . ALA E 3 425 ? 211.887 213.710 87.239 1.00 58.45 425 ALA E O 1
ATOM 9339 N N . ASP E 3 426 ? 214.109 213.423 87.092 1.00 60.32 426 ASP E N 1
ATOM 9340 C CA . ASP E 3 426 ? 214.010 212.912 85.734 1.00 60.32 426 ASP E CA 1
ATOM 9341 C C . ASP E 3 426 ? 213.321 211.559 85.708 1.00 60.32 426 ASP E C 1
ATOM 9342 O O . ASP E 3 426 ? 212.515 211.287 84.815 1.00 60.32 426 ASP E O 1
ATOM 9347 N N . ARG E 3 427 ? 213.618 210.700 86.681 1.00 61.06 427 ARG E N 1
ATOM 9348 C CA . ARG E 3 427 ? 212.946 209.409 86.747 1.00 61.06 427 ARG E CA 1
ATOM 9349 C C . ARG E 3 427 ? 211.456 209.588 86.998 1.00 61.06 427 ARG E C 1
ATOM 9350 O O . ARG E 3 427 ? 210.626 208.935 86.365 1.00 61.06 427 ARG E O 1
ATOM 9358 N N . PHE E 3 428 ? 211.102 210.476 87.921 1.00 60.93 428 PHE E N 1
ATOM 9359 C CA . PHE E 3 428 ? 209.699 210.712 88.246 1.00 60.93 428 PHE E CA 1
ATOM 9360 C C . PHE E 3 428 ? 208.931 211.229 87.035 1.00 60.93 428 PHE E C 1
ATOM 9361 O O . PHE E 3 428 ? 207.926 210.637 86.606 1.00 60.93 428 PHE E O 1
ATOM 9369 N N . ALA E 3 429 ? 209.400 212.332 86.463 1.00 62.30 429 ALA E N 1
ATOM 9370 C CA . ALA E 3 429 ? 208.718 212.915 85.321 1.00 62.30 429 ALA E CA 1
ATOM 9371 C C . ALA E 3 429 ? 208.753 211.987 84.121 1.00 62.30 429 ALA E C 1
ATOM 9372 O O . ALA E 3 429 ? 207.869 212.042 83.265 1.00 62.30 429 ALA E O 1
ATOM 9374 N N . SER E 3 430 ? 209.768 211.134 84.029 1.00 63.63 430 SER E N 1
ATOM 9375 C CA . SER E 3 430 ? 209.817 210.180 82.931 1.00 63.63 430 SER E CA 1
ATOM 9376 C C . SER E 3 430 ? 208.823 209.046 83.138 1.00 63.63 430 SER E C 1
ATOM 9377 O O . SER E 3 430 ? 208.248 208.544 82.169 1.00 63.63 430 SER E O 1
ATOM 9380 N N . MET E 3 431 ? 208.598 208.641 84.386 1.00 63.92 431 MET E N 1
ATOM 9381 C CA . MET E 3 431 ? 207.534 207.689 84.677 1.00 63.92 431 MET E CA 1
ATOM 9382 C C . MET E 3 431 ? 206.184 208.269 84.296 1.00 63.92 431 MET E C 1
ATOM 9383 O O . MET E 3 431 ? 205.284 207.547 83.855 1.00 63.92 431 MET E O 1
ATOM 9388 N N . ILE E 3 432 ? 206.024 209.575 84.484 1.00 64.18 432 ILE E N 1
ATOM 9389 C CA . ILE E 3 432 ? 204.790 210.245 84.081 1.00 64.18 432 ILE E CA 1
ATOM 9390 C C . ILE E 3 432 ? 204.692 210.332 82.560 1.00 64.18 432 ILE E C 1
ATOM 9391 O O . ILE E 3 432 ? 203.624 210.113 81.969 1.00 64.18 432 ILE E O 1
ATOM 9396 N N . TYR E 3 433 ? 205.798 210.684 81.915 1.00 67.60 433 TYR E N 1
ATOM 9397 C CA . TYR E 3 433 ? 205.832 210.826 80.470 1.00 67.60 433 TYR E CA 1
ATOM 9398 C C . TYR E 3 433 ? 205.533 209.514 79.774 1.00 67.60 433 TYR E C 1
ATOM 9399 O O . TYR E 3 433 ? 204.855 209.495 78.747 1.00 67.60 433 TYR E O 1
ATOM 9408 N N . THR E 3 434 ? 206.048 208.405 80.300 1.00 68.75 434 THR E N 1
ATOM 9409 C CA . THR E 3 434 ? 205.777 207.127 79.659 1.00 68.75 434 THR E CA 1
ATOM 9410 C C . THR E 3 434 ? 204.303 206.759 79.761 1.00 68.75 434 THR E C 1
ATOM 9411 O O . THR E 3 434 ? 203.759 206.147 78.843 1.00 68.75 434 THR E O 1
ATOM 9415 N N . LEU E 3 435 ? 203.626 207.176 80.829 1.00 68.76 435 LEU E N 1
ATOM 9416 C CA . LEU E 3 435 ? 202.194 206.921 80.942 1.00 68.76 435 LEU E CA 1
ATOM 9417 C C . LEU E 3 435 ? 201.404 207.770 79.953 1.00 68.76 435 LEU E C 1
ATOM 9418 O O . LEU E 3 435 ? 200.532 207.265 79.231 1.00 68.76 435 LEU E O 1
ATOM 9423 N N . TRP E 3 436 ? 201.678 209.073 79.930 1.00 69.73 436 TRP E N 1
ATOM 9424 C CA . TRP E 3 436 ? 201.018 209.949 78.968 1.00 69.73 436 TRP E CA 1
ATOM 9425 C C . TRP E 3 436 ? 201.287 209.484 77.544 1.00 69.73 436 TRP E C 1
ATOM 9426 O O . TRP E 3 436 ? 200.411 209.557 76.672 1.00 69.73 436 TRP E O 1
ATOM 9437 N N . LEU E 3 437 ? 202.490 208.973 77.299 1.00 71.69 437 LEU E N 1
ATOM 9438 C CA . LEU E 3 437 ? 202.845 208.504 75.972 1.00 71.69 437 LEU E CA 1
ATOM 9439 C C . LEU E 3 437 ? 202.155 207.190 75.655 1.00 71.69 437 LEU E C 1
ATOM 9440 O O . LEU E 3 437 ? 201.797 206.938 74.505 1.00 71.69 437 LEU E O 1
ATOM 9445 N N . GLU E 3 438 ? 201.957 206.340 76.659 1.00 73.64 438 GLU E N 1
ATOM 9446 C CA . GLU E 3 438 ? 201.151 205.146 76.455 1.00 73.64 438 GLU E CA 1
ATOM 9447 C C . GLU E 3 438 ? 199.742 205.519 76.029 1.00 73.64 438 GLU E C 1
ATOM 9448 O O . GLU E 3 438 ? 199.196 204.947 75.077 1.00 73.64 438 GLU E O 1
ATOM 9454 N N . GLU E 3 439 ? 199.141 206.488 76.719 1.00 72.54 439 GLU E N 1
ATOM 9455 C CA . GLU E 3 439 ? 197.816 206.956 76.326 1.00 72.54 439 GLU E CA 1
ATOM 9456 C C . GLU E 3 439 ? 197.814 207.449 74.886 1.00 72.54 439 GLU E C 1
ATOM 9457 O O . GLU E 3 439 ? 196.991 207.018 74.069 1.00 72.54 439 GLU E O 1
ATOM 9463 N N . GLU E 3 440 ? 198.733 208.357 74.553 1.00 73.29 440 GLU E N 1
ATOM 9464 C CA . GLU E 3 440 ? 198.731 208.937 73.214 1.00 73.29 440 GLU E CA 1
ATOM 9465 C C . GLU E 3 440 ? 199.026 207.897 72.143 1.00 73.29 440 GLU E C 1
ATOM 9466 O O . GLU E 3 440 ? 198.485 207.978 71.036 1.00 73.29 440 GLU E O 1
ATOM 9472 N N . VAL E 3 441 ? 199.873 206.918 72.449 1.00 75.14 441 VAL E N 1
ATOM 9473 C CA . VAL E 3 441 ? 200.211 205.890 71.476 1.00 75.14 441 VAL E CA 1
ATOM 9474 C C . VAL E 3 441 ? 199.017 204.986 71.228 1.00 75.14 441 VAL E C 1
ATOM 9475 O O . VAL E 3 441 ? 198.686 204.674 70.077 1.00 75.14 441 VAL E O 1
ATOM 9479 N N . ASN E 3 442 ? 198.354 204.541 72.296 1.00 75.90 442 ASN E N 1
ATOM 9480 C CA . ASN E 3 442 ? 197.166 203.719 72.115 1.00 75.90 442 ASN E CA 1
ATOM 9481 C C . ASN E 3 442 ? 196.083 204.492 71.378 1.00 75.90 442 ASN E C 1
ATOM 9482 O O . ASN E 3 442 ? 195.326 203.916 70.590 1.00 75.90 442 ASN E O 1
ATOM 9487 N N . ALA E 3 443 ? 196.002 205.800 71.615 1.00 74.34 443 ALA E N 1
ATOM 9488 C CA . ALA E 3 443 ? 195.059 206.636 70.888 1.00 74.34 443 ALA E CA 1
ATOM 9489 C C . ALA E 3 443 ? 195.573 207.035 69.512 1.00 74.34 443 ALA E C 1
ATOM 9490 O O . ALA E 3 443 ? 194.780 207.475 68.672 1.00 74.34 443 ALA E O 1
ATOM 9492 N N . GLY E 3 444 ? 196.872 206.900 69.265 1.00 74.40 444 GLY E N 1
ATOM 9493 C CA . GLY E 3 444 ? 197.426 207.240 67.969 1.00 74.40 444 GLY E CA 1
ATOM 9494 C C . GLY E 3 444 ? 197.536 208.723 67.712 1.00 74.40 444 GLY E C 1
ATOM 9495 O O . GLY E 3 444 ? 197.556 209.146 66.553 1.00 74.40 444 GLY E O 1
ATOM 9496 N N . ASN E 3 445 ? 197.613 209.527 68.767 1.00 74.30 445 ASN E N 1
ATOM 9497 C CA . ASN E 3 445 ? 197.773 210.966 68.617 1.00 74.30 445 ASN E CA 1
ATOM 9498 C C . ASN E 3 445 ? 199.191 211.368 68.239 1.00 74.30 445 ASN E C 1
ATOM 9499 O O . ASN E 3 445 ? 199.434 212.553 67.994 1.00 74.30 445 ASN E O 1
ATOM 9504 N N . VAL E 3 446 ? 200.120 210.419 68.185 1.00 74.62 446 VAL E N 1
ATOM 9505 C CA . VAL E 3 446 ? 201.524 210.697 67.899 1.00 74.62 446 VAL E CA 1
ATOM 9506 C C . VAL E 3 446 ? 201.965 209.903 66.675 1.00 74.62 446 VAL E C 1
ATOM 9507 O O . VAL E 3 446 ? 201.364 208.868 66.360 1.00 74.62 446 VAL E O 1
ATOM 9511 N N . PRO E 3 447 ? 202.993 210.350 65.959 1.00 75.94 447 PRO E N 1
ATOM 9512 C CA . PRO E 3 447 ? 203.438 209.618 64.770 1.00 75.94 447 PRO E CA 1
ATOM 9513 C C . PRO E 3 447 ? 204.276 208.404 65.124 1.00 75.94 447 PRO E C 1
ATOM 9514 O O . PRO E 3 447 ? 205.419 208.537 65.572 1.00 75.94 447 PRO E O 1
ATOM 9518 N N . LEU E 3 448 ? 203.715 207.218 64.936 1.00 77.95 448 LEU E N 1
ATOM 9519 C CA . LEU E 3 448 ? 204.450 206.004 65.231 1.00 77.95 448 LEU E CA 1
ATOM 9520 C C . LEU E 3 448 ? 205.497 205.737 64.151 1.00 77.95 448 LEU E C 1
ATOM 9521 O O . LEU E 3 448 ? 205.286 206.053 62.978 1.00 77.95 448 LEU E O 1
ATOM 9526 N N . PRO E 3 449 ? 206.634 205.158 64.520 1.00 78.29 449 PRO E N 1
ATOM 9527 C CA . PRO E 3 449 ? 207.685 204.903 63.541 1.00 78.29 449 PRO E CA 1
ATOM 9528 C C . PRO E 3 449 ? 207.265 203.816 62.569 1.00 78.29 449 PRO E C 1
ATOM 9529 O O . PRO E 3 449 ? 206.331 203.051 62.851 1.00 78.29 449 PRO E O 1
ATOM 9533 N N . PRO E 3 450 ? 207.922 203.720 61.416 1.00 79.49 450 PRO E N 1
ATOM 9534 C CA . PRO E 3 450 ? 207.575 202.665 60.459 1.00 79.49 450 PRO E CA 1
ATOM 9535 C C . PRO E 3 450 ? 207.588 201.291 61.112 1.00 79.49 450 PRO E C 1
ATOM 9536 O O . PRO E 3 450 ? 208.479 200.963 61.898 1.00 79.49 450 PRO E O 1
ATOM 9540 N N . GLY E 3 451 ? 206.580 200.487 60.788 1.00 79.61 451 GLY E N 1
ATOM 9541 C CA . GLY E 3 451 ? 206.478 199.150 61.326 1.00 79.61 451 GLY E CA 1
ATOM 9542 C C . GLY E 3 451 ? 205.989 199.071 62.753 1.00 79.61 451 GLY E C 1
ATOM 9543 O O . GLY E 3 451 ? 205.909 197.965 63.301 1.00 79.61 451 GLY E O 1
ATOM 9544 N N . PHE E 3 452 ? 205.667 200.197 63.375 1.00 78.82 452 PHE E N 1
ATOM 9545 C CA . PHE E 3 452 ? 205.283 200.192 64.775 1.00 78.82 452 PHE E CA 1
ATOM 9546 C C . PHE E 3 452 ? 203.778 200.021 64.932 1.00 78.82 452 PHE E C 1
ATOM 9547 O O . PHE E 3 452 ? 202.986 200.339 64.041 1.00 78.82 452 PHE E O 1
ATOM 9555 N N . THR E 3 453 ? 203.392 199.511 66.097 1.00 80.16 453 THR E N 1
ATOM 9556 C CA . THR E 3 453 ? 201.998 199.462 66.502 1.00 80.16 453 THR E CA 1
ATOM 9557 C C . THR E 3 453 ? 201.948 199.555 68.017 1.00 80.16 453 THR E C 1
ATOM 9558 O O . THR E 3 453 ? 202.893 199.182 68.713 1.00 80.16 453 THR E O 1
ATOM 9562 N N . TRP E 3 454 ? 200.822 200.056 68.520 1.00 80.04 454 TRP E N 1
ATOM 9563 C CA . TRP E 3 454 ? 200.702 200.320 69.950 1.00 80.04 454 TRP E CA 1
ATOM 9564 C C . TRP E 3 454 ? 200.973 199.074 70.785 1.00 80.04 454 TRP E C 1
ATOM 9565 O O . TRP E 3 454 ? 201.291 199.182 71.975 1.00 80.04 454 TRP E O 1
ATOM 9576 N N . ARG E 3 455 ? 200.845 197.889 70.189 1.00 80.92 455 ARG E N 1
ATOM 9577 C CA . ARG E 3 455 ? 201.151 196.660 70.912 1.00 80.92 455 ARG E CA 1
ATOM 9578 C C . ARG E 3 455 ? 202.645 196.496 71.142 1.00 80.92 455 ARG E C 1
ATOM 9579 O O . ARG E 3 455 ? 203.054 195.871 72.127 1.00 80.92 455 ARG E O 1
ATOM 9587 N N . ASP E 3 456 ? 203.473 197.047 70.254 1.00 79.35 456 ASP E N 1
ATOM 9588 C CA . ASP E 3 456 ? 204.916 196.959 70.433 1.00 79.35 456 ASP E CA 1
ATOM 9589 C C . ASP E 3 456 ? 205.391 197.763 71.630 1.00 79.35 456 ASP E C 1
ATOM 9590 O O . ASP E 3 456 ? 206.497 197.525 72.123 1.00 79.35 456 ASP E O 1
ATOM 9595 N N . PHE E 3 457 ? 204.578 198.701 72.109 1.00 76.13 457 PHE E N 1
ATOM 9596 C CA . PHE E 3 457 ? 204.904 199.442 73.317 1.00 76.13 457 PHE E CA 1
ATOM 9597 C C . PHE E 3 457 ? 205.081 198.537 74.526 1.00 76.13 457 PHE E C 1
ATOM 9598 O O . PHE E 3 457 ? 205.593 198.997 75.551 1.00 76.13 457 PHE E O 1
ATOM 9606 N N . TYR E 3 458 ? 204.672 197.275 74.436 1.00 78.01 458 TYR E N 1
ATOM 9607 C CA . TYR E 3 458 ? 204.910 196.312 75.499 1.00 78.01 458 TYR E CA 1
ATOM 9608 C C . TYR E 3 458 ? 206.280 195.663 75.404 1.00 78.01 458 TYR E C 1
ATOM 9609 O O . TYR E 3 458 ? 206.657 194.914 76.312 1.00 78.01 458 TYR E O 1
ATOM 9618 N N . ASP E 3 459 ? 207.025 195.921 74.332 1.00 76.85 459 ASP E N 1
ATOM 9619 C CA . ASP E 3 459 ? 208.363 195.369 74.180 1.00 76.85 459 ASP E CA 1
ATOM 9620 C C . ASP E 3 459 ? 209.338 196.301 74.883 1.00 76.85 459 ASP E C 1
ATOM 9621 O O . ASP E 3 459 ? 209.493 197.452 74.450 1.00 76.85 459 ASP E O 1
ATOM 9626 N N . PRO E 3 460 ? 210.007 195.868 75.953 1.00 74.57 460 PRO E N 1
ATOM 9627 C CA . PRO E 3 460 ? 210.813 196.812 76.740 1.00 74.57 460 PRO E CA 1
ATOM 9628 C C . PRO E 3 460 ? 211.735 197.675 75.902 1.00 74.57 460 PRO E C 1
ATOM 9629 O O . PRO E 3 460 ? 211.854 198.877 76.159 1.00 74.57 460 PRO E O 1
ATOM 9633 N N . MET E 3 461 ? 212.395 197.096 74.902 1.00 74.29 461 MET E N 1
ATOM 9634 C CA . MET E 3 461 ? 213.325 197.871 74.090 1.00 74.29 461 MET E CA 1
ATOM 9635 C C . MET E 3 461 ? 212.594 198.919 73.263 1.00 74.29 461 MET E C 1
ATOM 9636 O O . MET E 3 461 ? 212.932 200.107 73.308 1.00 74.29 461 MET E O 1
ATOM 9641 N N . LYS E 3 462 ? 211.590 198.495 72.495 1.00 75.87 462 LYS E N 1
ATOM 9642 C CA . LYS E 3 462 ? 210.856 199.433 71.656 1.00 75.87 462 LYS E CA 1
ATOM 9643 C C . LYS E 3 462 ? 210.135 200.475 72.492 1.00 75.87 462 LYS E C 1
ATOM 9644 O O . LYS E 3 462 ? 209.849 201.573 72.006 1.00 75.87 462 LYS E O 1
ATOM 9650 N N . ARG E 3 463 ? 209.824 200.147 73.743 1.00 74.36 463 ARG E N 1
ATOM 9651 C CA . ARG E 3 463 ? 209.177 201.107 74.628 1.00 74.36 463 ARG E CA 1
ATOM 9652 C C . ARG E 3 463 ? 210.177 202.134 75.135 1.00 74.36 463 ARG E C 1
ATOM 9653 O O . ARG E 3 463 ? 210.006 203.341 74.935 1.00 74.36 463 ARG E O 1
ATOM 9661 N N . ASP E 3 464 ? 211.235 201.664 75.793 1.00 73.29 464 ASP E N 1
ATOM 9662 C CA . ASP E 3 464 ? 212.255 202.563 76.316 1.00 73.29 464 ASP E CA 1
ATOM 9663 C C . ASP E 3 464 ? 212.881 203.401 75.213 1.00 73.29 464 ASP E C 1
ATOM 9664 O O . ASP E 3 464 ? 213.446 204.464 75.489 1.00 73.29 464 ASP E O 1
ATOM 9669 N N . ALA E 3 465 ? 212.796 202.947 73.964 1.00 74.16 465 ALA E N 1
ATOM 9670 C CA . ALA E 3 465 ? 213.312 203.750 72.866 1.00 74.16 465 ALA E CA 1
ATOM 9671 C C . ALA E 3 465 ? 212.533 205.046 72.715 1.00 74.16 465 ALA E C 1
ATOM 9672 O O . ALA E 3 465 ? 213.120 206.107 72.477 1.00 74.16 465 ALA E O 1
ATOM 9674 N N . LEU E 3 466 ? 211.212 204.980 72.848 1.00 74.53 466 LEU E N 1
ATOM 9675 C CA . LEU E 3 466 ? 210.372 206.160 72.709 1.00 74.53 466 LEU E CA 1
ATOM 9676 C C . LEU E 3 466 ? 210.257 206.933 74.010 1.00 74.53 466 LEU E C 1
ATOM 9677 O O . LEU E 3 466 ? 210.359 208.163 74.018 1.00 74.53 466 LEU E O 1
ATOM 9682 N N . CYS E 3 467 ? 210.052 206.223 75.114 1.00 72.58 467 CYS E N 1
ATOM 9683 C CA . CYS E 3 467 ? 209.918 206.862 76.410 1.00 72.58 467 CYS E CA 1
ATOM 9684 C C . CYS E 3 467 ? 211.222 207.463 76.900 1.00 72.58 467 CYS E C 1
ATOM 9685 O O . CYS E 3 467 ? 211.230 208.104 77.955 1.00 72.58 467 CYS E O 1
ATOM 9688 N N . ASN E 3 468 ? 212.316 207.274 76.171 1.00 72.43 468 ASN E N 1
ATOM 9689 C CA . ASN E 3 468 ? 213.550 207.957 76.514 1.00 72.43 468 ASN E CA 1
ATOM 9690 C C . ASN E 3 468 ? 213.335 209.454 76.404 1.00 72.43 468 ASN E C 1
ATOM 9691 O O . ASN E 3 468 ? 212.821 209.950 75.397 1.00 72.43 468 ASN E O 1
ATOM 9696 N N . ALA E 3 469 ? 213.729 210.177 77.444 1.00 69.61 469 ALA E N 1
ATOM 9697 C CA . ALA E 3 469 ? 213.472 211.600 77.501 1.00 69.61 469 ALA E CA 1
ATOM 9698 C C . ALA E 3 469 ? 214.601 212.291 78.241 1.00 69.61 469 ALA E C 1
ATOM 9699 O O . ALA E 3 469 ? 215.271 211.705 79.094 1.00 69.61 469 ALA E O 1
ATOM 9701 N N . GLU E 3 470 ? 214.803 213.551 77.889 1.00 69.54 470 GLU E N 1
ATOM 9702 C CA . GLU E 3 470 ? 215.690 214.446 78.605 1.00 69.54 470 GLU E CA 1
ATOM 9703 C C . GLU E 3 470 ? 214.880 215.658 79.023 1.00 69.54 470 GLU E C 1
ATOM 9704 O O . GLU E 3 470 ? 214.074 216.181 78.249 1.00 69.54 470 GLU E O 1
ATOM 9710 N N . TRP E 3 471 ? 215.087 216.094 80.258 1.00 64.94 471 TRP E N 1
ATOM 9711 C CA . TRP E 3 471 ? 214.233 217.095 80.874 1.00 64.94 471 TRP E CA 1
ATOM 9712 C C . TRP E 3 471 ? 215.028 218.360 81.132 1.00 64.94 471 TRP E C 1
ATOM 9713 O O . TRP E 3 471 ? 216.083 218.318 81.770 1.00 64.94 471 TRP E O 1
ATOM 9724 N N . ILE E 3 472 ? 214.500 219.476 80.654 1.00 66.66 472 ILE E N 1
ATOM 9725 C CA . ILE E 3 472 ? 215.140 220.776 80.746 1.00 66.66 472 ILE E CA 1
ATOM 9726 C C . ILE E 3 472 ? 214.517 221.526 81.909 1.00 66.66 472 ILE E C 1
ATOM 9727 O O . ILE E 3 472 ? 213.379 221.994 81.819 1.00 66.66 472 ILE E O 1
ATOM 9732 N N . GLY E 3 473 ? 215.260 221.658 82.991 1.00 64.23 473 GLY E N 1
ATOM 9733 C CA . GLY E 3 473 ? 214.852 222.507 84.084 1.00 64.23 473 GLY E CA 1
ATOM 9734 C C . GLY E 3 473 ? 215.144 223.953 83.756 1.00 64.23 473 GLY E C 1
ATOM 9735 O O . GLY E 3 473 ? 215.348 224.332 82.600 1.00 64.23 473 GLY E O 1
ATOM 9736 N N . ALA E 3 474 ? 215.164 224.773 84.796 1.00 63.87 474 ALA E N 1
ATOM 9737 C CA . ALA E 3 474 ? 215.515 226.164 84.613 1.00 63.87 474 ALA E CA 1
ATOM 9738 C C . ALA E 3 474 ? 216.990 226.294 84.246 1.00 63.87 474 ALA E C 1
ATOM 9739 O O . ALA E 3 474 ? 217.767 225.339 84.314 1.00 63.87 474 ALA E O 1
ATOM 9741 N N . SER E 3 475 ? 217.368 227.504 83.844 1.00 66.02 475 SER E N 1
ATOM 9742 C CA . SER E 3 475 ? 218.769 227.798 83.591 1.00 66.02 475 SER E CA 1
ATOM 9743 C C . SER E 3 475 ? 219.623 227.390 84.786 1.00 66.02 475 SER E C 1
ATOM 9744 O O . SER E 3 475 ? 219.197 227.460 85.940 1.00 66.02 475 SER E O 1
ATOM 9747 N N . ARG E 3 476 ? 220.844 226.969 84.495 1.00 64.36 476 ARG E N 1
ATOM 9748 C CA . ARG E 3 476 ? 221.743 226.372 85.478 1.00 64.36 476 ARG E CA 1
ATOM 9749 C C . ARG E 3 476 ? 222.292 227.370 86.453 1.00 64.36 476 ARG E C 1
ATOM 9750 O O . ARG E 3 476 ? 223.021 226.985 87.369 1.00 64.36 476 ARG E O 1
ATOM 9758 N N . GLY E 3 477 ? 221.924 228.640 86.345 1.00 66.72 477 GLY E N 1
ATOM 9759 C CA . GLY E 3 477 ? 222.580 229.683 87.103 1.00 66.72 477 GLY E CA 1
ATOM 9760 C C . GLY E 3 477 ? 223.813 230.164 86.376 1.00 66.72 477 GLY E C 1
ATOM 9761 O O . GLY E 3 477 ? 224.531 229.369 85.763 1.00 66.72 477 GLY E O 1
ATOM 9762 N N . GLN E 3 478 ? 224.072 231.468 86.439 1.00 66.17 478 GLN E N 1
ATOM 9763 C CA . GLN E 3 478 ? 225.107 232.078 85.607 1.00 66.17 478 GLN E CA 1
ATOM 9764 C C . GLN E 3 478 ? 225.737 233.210 86.417 1.00 66.17 478 GLN E C 1
ATOM 9765 O O . GLN E 3 478 ? 225.238 234.337 86.429 1.00 66.17 478 GLN E O 1
ATOM 9771 N N . ILE E 3 479 ? 226.844 232.891 87.085 1.00 64.76 479 ILE E N 1
ATOM 9772 C CA . ILE E 3 479 ? 227.500 233.881 87.929 1.00 64.76 479 ILE E CA 1
ATOM 9773 C C . ILE E 3 479 ? 228.114 234.997 87.094 1.00 64.76 479 ILE E C 1
ATOM 9774 O O . ILE E 3 479 ? 228.166 236.151 87.535 1.00 64.76 479 ILE E O 1
ATOM 9779 N N . ASP E 3 480 ? 228.577 234.689 85.884 1.00 67.39 480 ASP E N 1
ATOM 9780 C CA . ASP E 3 480 ? 229.199 235.680 85.006 1.00 67.39 480 ASP E CA 1
ATOM 9781 C C . ASP E 3 480 ? 228.649 235.460 83.601 1.00 67.39 480 ASP E C 1
ATOM 9782 O O . ASP E 3 480 ? 229.049 234.523 82.905 1.00 67.39 480 ASP E O 1
ATOM 9787 N N . GLU E 3 481 ? 227.728 236.333 83.195 1.00 67.56 481 GLU E N 1
ATOM 9788 C CA . GLU E 3 481 ? 227.055 236.186 81.910 1.00 67.56 481 GLU E CA 1
ATOM 9789 C C . GLU E 3 481 ? 228.045 236.210 80.755 1.00 67.56 481 GLU E C 1
ATOM 9790 O O . GLU E 3 481 ? 228.042 235.320 79.897 1.00 67.56 481 GLU E O 1
ATOM 9796 N N . LYS E 3 482 ? 228.897 237.230 80.719 1.00 66.32 482 LYS E N 1
ATOM 9797 C CA . LYS E 3 482 ? 229.737 237.477 79.553 1.00 66.32 482 LYS E CA 1
ATOM 9798 C C . LYS E 3 482 ? 230.686 236.320 79.292 1.00 66.32 482 LYS E C 1
ATOM 9799 O O . LYS E 3 482 ? 230.786 235.820 78.166 1.00 66.32 482 LYS E O 1
ATOM 9805 N N . LYS E 3 483 ? 231.400 235.891 80.326 1.00 66.93 483 LYS E N 1
ATOM 9806 C CA . LYS E 3 483 ? 232.455 234.901 80.160 1.00 66.93 483 LYS E CA 1
ATOM 9807 C C . LYS E 3 483 ? 231.876 233.529 79.846 1.00 66.93 483 LYS E C 1
ATOM 9808 O O . LYS E 3 483 ? 232.317 232.853 78.908 1.00 66.93 483 LYS E O 1
ATOM 9814 N N . GLU E 3 484 ? 230.865 233.112 80.608 1.00 66.80 484 GLU E N 1
ATOM 9815 C CA . GLU E 3 484 ? 230.265 231.802 80.404 1.00 66.80 484 GLU E CA 1
ATOM 9816 C C . GLU E 3 484 ? 229.590 231.711 79.046 1.00 66.80 484 GLU E C 1
ATOM 9817 O O . GLU E 3 484 ? 229.656 230.671 78.380 1.00 66.80 484 GLU E O 1
ATOM 9823 N N . THR E 3 485 ? 228.952 232.795 78.616 1.00 66.99 485 THR E N 1
ATOM 9824 C CA . THR E 3 485 ? 228.298 232.807 77.316 1.00 66.99 485 THR E CA 1
ATOM 9825 C C . THR E 3 485 ? 229.312 232.704 76.186 1.00 66.99 485 THR E C 1
ATOM 9826 O O . THR E 3 485 ? 229.091 231.979 75.209 1.00 66.99 485 THR E O 1
ATOM 9830 N N . GLU E 3 486 ? 230.423 233.431 76.291 1.00 67.21 486 GLU E N 1
ATOM 9831 C CA . GLU E 3 486 ? 231.449 233.333 75.265 1.00 67.21 486 GLU E CA 1
ATOM 9832 C C . GLU E 3 486 ? 232.062 231.947 75.247 1.00 67.21 486 GLU E C 1
ATOM 9833 O O . GLU E 3 486 ? 232.421 231.438 74.181 1.00 67.21 486 GLU E O 1
ATOM 9839 N N . ALA E 3 487 ? 232.157 231.309 76.410 1.00 66.80 487 ALA E N 1
ATOM 9840 C CA . ALA E 3 487 ? 232.648 229.939 76.456 1.00 66.80 487 ALA E CA 1
ATOM 9841 C C . ALA E 3 487 ? 231.709 228.994 75.725 1.00 66.80 487 ALA E C 1
ATOM 9842 O O . ALA E 3 487 ? 232.147 228.142 74.945 1.00 66.80 487 ALA E O 1
ATOM 9844 N N . ALA E 3 488 ? 230.410 229.106 75.997 1.00 66.87 488 ALA E N 1
ATOM 9845 C CA . ALA E 3 488 ? 229.442 228.274 75.295 1.00 66.87 488 ALA E CA 1
ATOM 9846 C C . ALA E 3 488 ? 229.510 228.498 73.793 1.00 66.87 488 ALA E C 1
ATOM 9847 O O . ALA E 3 488 ? 229.458 227.543 73.008 1.00 66.87 488 ALA E O 1
ATOM 9849 N N . ILE E 3 489 ? 229.607 229.756 73.375 1.00 66.98 489 ILE E N 1
ATOM 9850 C CA . ILE E 3 489 ? 229.719 230.066 71.956 1.00 66.98 489 ILE E CA 1
ATOM 9851 C C . ILE E 3 489 ? 230.961 229.416 71.364 1.00 66.98 489 ILE E C 1
ATOM 9852 O O . ILE E 3 489 ? 230.940 228.913 70.236 1.00 66.98 489 ILE E O 1
ATOM 9857 N N . LEU E 3 490 ? 232.065 229.427 72.110 1.00 67.12 490 LEU E N 1
ATOM 9858 C CA . LEU E 3 490 ? 233.289 228.795 71.634 1.00 67.12 490 LEU E CA 1
ATOM 9859 C C . LEU E 3 490 ? 233.090 227.298 71.467 1.00 67.12 490 LEU E C 1
ATOM 9860 O O . LEU E 3 490 ? 233.443 226.719 70.434 1.00 67.12 490 LEU E O 1
ATOM 9865 N N . ARG E 3 491 ? 232.516 226.659 72.483 1.00 67.41 491 ARG E N 1
ATOM 9866 C CA . ARG E 3 491 ? 232.344 225.213 72.461 1.00 67.41 491 ARG E CA 1
ATOM 9867 C C . ARG E 3 491 ? 231.429 224.787 71.326 1.00 67.41 491 ARG E C 1
ATOM 9868 O O . ARG E 3 491 ? 231.643 223.740 70.707 1.00 67.41 491 ARG E O 1
ATOM 9876 N N . ILE E 3 492 ? 230.412 225.589 71.030 1.00 68.83 492 ILE E N 1
ATOM 9877 C CA . ILE E 3 492 ? 229.569 225.316 69.872 1.00 68.83 492 ILE E CA 1
ATOM 9878 C C . ILE E 3 492 ? 230.369 225.483 68.589 1.00 68.83 492 ILE E C 1
ATOM 9879 O O . ILE E 3 492 ? 230.452 224.572 67.760 1.00 68.83 492 ILE E O 1
ATOM 9884 N N . LYS E 3 493 ? 230.975 226.654 68.411 1.00 68.37 493 LYS E N 1
ATOM 9885 C CA . LYS E 3 493 ? 231.575 226.987 67.128 1.00 68.37 493 LYS E CA 1
ATOM 9886 C C . LYS E 3 493 ? 232.736 226.068 66.790 1.00 68.37 493 LYS E C 1
ATOM 9887 O O . LYS E 3 493 ? 233.039 225.861 65.610 1.00 68.37 493 LYS E O 1
ATOM 9893 N N . ASN E 3 494 ? 233.391 225.510 67.801 1.00 68.12 494 ASN E N 1
ATOM 9894 C CA . ASN E 3 494 ? 234.510 224.601 67.612 1.00 68.12 494 ASN E CA 1
ATOM 9895 C C . ASN E 3 494 ? 234.108 223.136 67.728 1.00 68.12 494 ASN E C 1
ATOM 9896 O O . ASN E 3 494 ? 234.981 222.267 67.784 1.00 68.12 494 ASN E O 1
ATOM 9901 N N . GLY E 3 495 ? 232.811 222.845 67.767 1.00 68.75 495 GLY E N 1
ATOM 9902 C CA . GLY E 3 495 ? 232.317 221.487 67.695 1.00 68.75 495 GLY E CA 1
ATOM 9903 C C . GLY E 3 495 ? 232.247 220.748 69.009 1.00 68.75 495 GLY E C 1
ATOM 9904 O O . GLY E 3 495 ? 231.749 219.618 69.037 1.00 68.75 495 GLY E O 1
ATOM 9905 N N . LEU E 3 496 ? 232.713 221.348 70.098 1.00 67.73 496 LEU E N 1
ATOM 9906 C CA . LEU E 3 496 ? 232.748 220.660 71.380 1.00 67.73 496 LEU E CA 1
ATOM 9907 C C . LEU E 3 496 ? 231.375 220.454 71.995 1.00 67.73 496 LEU E C 1
ATOM 9908 O O . LEU E 3 496 ? 231.284 219.803 73.039 1.00 67.73 496 LEU E O 1
ATOM 9913 N N . SER E 3 497 ? 230.318 221.000 71.406 1.00 69.62 497 SER E N 1
ATOM 9914 C CA . SER E 3 497 ? 229.012 220.927 72.037 1.00 69.62 497 SER E CA 1
ATOM 9915 C C . SER E 3 497 ? 227.922 221.172 71.009 1.00 69.62 497 SER E C 1
ATOM 9916 O O . SER E 3 497 ? 228.174 221.649 69.900 1.00 69.62 497 SER E O 1
ATOM 9919 N N . THR E 3 498 ? 226.702 220.825 71.396 1.00 71.65 498 THR E N 1
ATOM 9920 C CA . THR E 3 498 ? 225.515 221.049 70.591 1.00 71.65 498 THR E CA 1
ATOM 9921 C C . THR E 3 498 ? 224.813 222.319 71.043 1.00 71.65 498 THR E C 1
ATOM 9922 O O . THR E 3 498 ? 225.006 222.800 72.160 1.00 71.65 498 THR E O 1
ATOM 9926 N N . TYR E 3 499 ? 223.988 222.862 70.151 1.00 71.82 499 TYR E N 1
ATOM 9927 C CA . TYR E 3 499 ? 223.083 223.925 70.561 1.00 71.82 499 TYR E CA 1
ATOM 9928 C C . TYR E 3 499 ? 222.095 223.418 71.599 1.00 71.82 499 TYR E C 1
ATOM 9929 O O . TYR E 3 499 ? 221.802 224.105 72.582 1.00 71.82 499 TYR E O 1
ATOM 9938 N N . GLU E 3 500 ? 221.572 222.210 71.391 1.00 72.89 500 GLU E N 1
ATOM 9939 C CA . GLU E 3 500 ? 220.632 221.614 72.334 1.00 72.89 500 GLU E CA 1
ATOM 9940 C C . GLU E 3 500 ? 221.205 221.589 73.742 1.00 72.89 500 GLU E C 1
ATOM 9941 O O . GLU E 3 500 ? 220.505 221.877 74.719 1.00 72.89 500 GLU E O 1
ATOM 9947 N N . ALA E 3 501 ? 222.481 221.231 73.864 1.00 71.02 501 ALA E N 1
ATOM 9948 C CA . ALA E 3 501 ? 223.102 221.110 75.177 1.00 71.02 501 ALA E CA 1
ATOM 9949 C C . ALA E 3 501 ? 223.268 222.471 75.837 1.00 71.02 501 ALA E C 1
ATOM 9950 O O . ALA E 3 501 ? 223.023 222.623 77.038 1.00 71.02 501 ALA E O 1
ATOM 9952 N N . GLU E 3 502 ? 223.693 223.471 75.066 1.00 69.43 502 GLU E N 1
ATOM 9953 C CA . GLU E 3 502 ? 223.934 224.792 75.634 1.00 69.43 502 GLU E CA 1
ATOM 9954 C C . GLU E 3 502 ? 222.636 225.518 75.932 1.00 69.43 502 GLU E C 1
ATOM 9955 O O . GLU E 3 502 ? 222.486 226.122 77.000 1.00 69.43 502 GLU E O 1
ATOM 9961 N N . ILE E 3 503 ? 221.688 225.477 75.000 1.00 70.19 503 ILE E N 1
ATOM 9962 C CA . ILE E 3 503 ? 220.439 226.190 75.202 1.00 70.19 503 ILE E CA 1
ATOM 9963 C C . ILE E 3 503 ? 219.672 225.589 76.365 1.00 70.19 503 ILE E C 1
ATOM 9964 O O . ILE E 3 503 ? 218.961 226.300 77.084 1.00 70.19 503 ILE E O 1
ATOM 9969 N N . ALA E 3 504 ? 219.807 224.283 76.581 1.00 68.67 504 ALA E N 1
ATOM 9970 C CA . ALA E 3 504 ? 219.274 223.679 77.794 1.00 68.67 504 ALA E CA 1
ATOM 9971 C C . ALA E 3 504 ? 219.942 224.254 79.031 1.00 68.67 504 ALA E C 1
ATOM 9972 O O . ALA E 3 504 ? 219.288 224.475 80.055 1.00 68.67 504 ALA E O 1
ATOM 9974 N N . ARG E 3 505 ? 221.252 224.492 78.960 1.00 68.85 505 ARG E N 1
ATOM 9975 C CA . ARG E 3 505 ? 221.931 225.178 80.050 1.00 68.85 505 ARG E CA 1
ATOM 9976 C C . ARG E 3 505 ? 221.318 226.551 80.280 1.00 68.85 505 ARG E C 1
ATOM 9977 O O . ARG E 3 505 ? 221.310 227.060 81.406 1.00 68.85 505 ARG E O 1
ATOM 9985 N N . LEU E 3 506 ? 220.804 227.165 79.217 1.00 68.07 506 LEU E N 1
ATOM 9986 C CA . LEU E 3 506 ? 220.182 228.479 79.270 1.00 68.07 506 LEU E CA 1
ATOM 9987 C C . LEU E 3 506 ? 218.688 228.418 79.552 1.00 68.07 506 LEU E C 1
ATOM 9988 O O . LEU E 3 506 ? 218.043 229.470 79.610 1.00 68.07 506 LEU E O 1
ATOM 9993 N N . GLY E 3 507 ? 218.127 227.225 79.708 1.00 68.13 507 GLY E N 1
ATOM 9994 C CA . GLY E 3 507 ? 216.717 227.091 80.014 1.00 68.13 507 GLY E CA 1
ATOM 9995 C C . GLY E 3 507 ? 215.799 226.996 78.816 1.00 68.13 507 GLY E C 1
ATOM 9996 O O . GLY E 3 507 ? 214.682 227.522 78.857 1.00 68.13 507 GLY E O 1
ATOM 9997 N N . GLY E 3 508 ? 216.236 226.344 77.740 1.00 70.02 508 GLY E N 1
ATOM 9998 C CA . GLY E 3 508 ? 215.357 226.111 76.613 1.00 70.02 508 GLY E CA 1
ATOM 9999 C C . GLY E 3 508 ? 215.798 224.928 75.780 1.00 70.02 508 GLY E C 1
ATOM 10000 O O . GLY E 3 508 ? 216.905 224.409 75.928 1.00 70.02 508 GLY E O 1
ATOM 10001 N N . ASP E 3 509 ? 214.905 224.509 74.889 1.00 73.47 509 ASP E N 1
ATOM 10002 C CA . ASP E 3 509 ? 215.215 223.513 73.874 1.00 73.47 509 ASP E CA 1
ATOM 10003 C C . ASP E 3 509 ? 215.432 224.209 72.537 1.00 73.47 509 ASP E C 1
ATOM 10004 O O . ASP E 3 509 ? 214.738 225.171 72.201 1.00 73.47 509 ASP E O 1
ATOM 10009 N N . PHE E 3 510 ? 216.404 223.712 71.777 1.00 74.40 510 PHE E N 1
ATOM 10010 C CA . PHE E 3 510 ? 216.936 224.479 70.659 1.00 74.40 510 PHE E CA 1
ATOM 10011 C C . PHE E 3 510 ? 215.931 224.657 69.529 1.00 74.40 510 PHE E C 1
ATOM 10012 O O . PHE E 3 510 ? 216.021 225.635 68.778 1.00 74.40 510 PHE E O 1
ATOM 10020 N N . ARG E 3 511 ? 214.972 223.747 69.377 1.00 75.79 511 ARG E N 1
ATOM 10021 C CA . ARG E 3 511 ? 214.172 223.776 68.158 1.00 75.79 511 ARG E CA 1
ATOM 10022 C C . ARG E 3 511 ? 213.124 224.879 68.195 1.00 75.79 511 ARG E C 1
ATOM 10023 O O . ARG E 3 511 ? 212.929 225.587 67.200 1.00 75.79 511 ARG E O 1
ATOM 10031 N N . GLU E 3 512 ? 212.440 225.047 69.325 1.00 76.06 512 GLU E N 1
ATOM 10032 C CA . GLU E 3 512 ? 211.522 226.171 69.438 1.00 76.06 512 GLU E CA 1
ATOM 10033 C C . GLU E 3 512 ? 212.280 227.487 69.363 1.00 76.06 512 GLU E C 1
ATOM 10034 O O . GLU E 3 512 ? 211.766 228.470 68.823 1.00 76.06 512 GLU E O 1
ATOM 10040 N N . VAL E 3 513 ? 213.506 227.514 69.885 1.00 74.97 513 VAL E N 1
ATOM 10041 C CA . VAL E 3 513 ? 214.337 228.708 69.792 1.00 74.97 513 VAL E CA 1
ATOM 10042 C C . VAL E 3 513 ? 214.629 229.039 68.337 1.00 74.97 513 VAL E C 1
ATOM 10043 O O . VAL E 3 513 ? 214.572 230.203 67.924 1.00 74.97 513 VAL E O 1
ATOM 10047 N N . PHE E 3 514 ? 214.939 228.026 67.534 1.00 75.77 514 PHE E N 1
ATOM 10048 C CA . PHE E 3 514 ? 215.238 228.277 66.131 1.00 75.77 514 PHE E CA 1
ATOM 10049 C C . PHE E 3 514 ? 213.987 228.687 65.368 1.00 75.77 514 PHE E C 1
ATOM 10050 O O . PHE E 3 514 ? 214.051 229.534 64.472 1.00 75.77 514 PHE E O 1
ATOM 10058 N N . LYS E 3 515 ? 212.840 228.100 65.705 1.00 76.86 515 LYS E N 1
ATOM 10059 C CA . LYS E 3 515 ? 211.592 228.526 65.081 1.00 76.86 515 LYS E CA 1
ATOM 10060 C C . LYS E 3 515 ? 211.288 229.980 65.416 1.00 76.86 515 LYS E C 1
ATOM 10061 O O . LYS E 3 515 ? 210.888 230.767 64.545 1.00 76.86 515 LYS E O 1
ATOM 10067 N N . GLN E 3 516 ? 211.479 230.356 66.680 1.00 78.08 516 GLN E N 1
ATOM 10068 C CA . GLN E 3 516 ? 211.254 231.735 67.091 1.00 78.08 516 GLN E CA 1
ATOM 10069 C C . GLN E 3 516 ? 212.204 232.679 66.374 1.00 78.08 516 GLN E C 1
ATOM 10070 O O . GLN E 3 516 ? 211.808 233.774 65.964 1.00 78.08 516 GLN E O 1
ATOM 10076 N N . ARG E 3 517 ? 213.469 232.284 66.235 1.00 78.01 517 ARG E N 1
ATOM 10077 C CA . ARG E 3 517 ? 214.416 233.104 65.491 1.00 78.01 517 ARG E CA 1
ATOM 10078 C C . ARG E 3 517 ? 214.022 233.213 64.025 1.00 78.01 517 ARG E C 1
ATOM 10079 O O . ARG E 3 517 ? 214.236 234.252 63.397 1.00 78.01 517 ARG E O 1
ATOM 10087 N N . ALA E 3 518 ? 213.456 232.151 63.455 1.00 77.67 518 ALA E N 1
ATOM 10088 C CA . ALA E 3 518 ? 212.947 232.245 62.092 1.00 77.67 518 ALA E CA 1
ATOM 10089 C C . ALA E 3 518 ? 211.840 233.284 61.995 1.00 77.67 518 ALA E C 1
ATOM 10090 O O . ALA E 3 518 ? 211.824 234.107 61.071 1.00 77.67 518 ALA E O 1
ATOM 10092 N N . ARG E 3 519 ? 210.913 233.269 62.953 1.00 79.09 519 ARG E N 1
ATOM 10093 C CA . ARG E 3 519 ? 209.849 234.269 62.963 1.00 79.09 519 ARG E CA 1
ATOM 10094 C C . ARG E 3 519 ? 210.422 235.671 63.114 1.00 79.09 519 ARG E C 1
ATOM 10095 O O . ARG E 3 519 ? 209.986 236.612 62.443 1.00 79.09 519 ARG E O 1
ATOM 10103 N N . GLU E 3 520 ? 211.388 235.830 64.020 1.00 79.03 520 GLU E N 1
ATOM 10104 C CA . GLU E 3 520 ? 211.990 237.138 64.249 1.00 79.03 520 GLU E CA 1
ATOM 10105 C C . GLU E 3 520 ? 212.722 237.641 63.011 1.00 79.03 520 GLU E C 1
ATOM 10106 O O . GLU E 3 520 ? 212.674 238.834 62.704 1.00 79.03 520 GLU E O 1
ATOM 10112 N N . GLU E 3 521 ? 213.424 236.756 62.300 1.00 80.17 521 GLU E N 1
ATOM 10113 C CA . GLU E 3 521 ? 214.104 237.173 61.078 1.00 80.17 521 GLU E CA 1
ATOM 10114 C C . GLU E 3 521 ? 213.115 237.500 59.970 1.00 80.17 521 GLU E C 1
ATOM 10115 O O . GLU E 3 521 ? 213.367 238.396 59.157 1.00 80.17 521 GLU E O 1
ATOM 10121 N N . GLY E 3 522 ? 211.997 236.781 59.905 1.00 80.42 522 GLY E N 1
ATOM 10122 C CA . GLY E 3 522 ? 210.970 237.141 58.944 1.00 80.42 522 GLY E CA 1
ATOM 10123 C C . GLY E 3 522 ? 210.373 238.498 59.247 1.00 80.42 522 GLY E C 1
ATOM 10124 O O . GLY E 3 522 ? 210.127 239.300 58.342 1.00 80.42 522 GLY E O 1
ATOM 10125 N N . ILE E 3 523 ? 210.134 238.772 60.528 1.00 81.36 523 ILE E N 1
ATOM 10126 C CA . ILE E 3 523 ? 209.619 240.074 60.939 1.00 81.36 523 ILE E CA 1
ATOM 10127 C C . ILE E 3 523 ? 210.628 241.166 60.609 1.00 81.36 523 ILE E C 1
ATOM 10128 O O . ILE E 3 523 ? 210.286 242.207 60.037 1.00 81.36 523 ILE E O 1
ATOM 10133 N N . ILE E 3 524 ? 211.889 240.941 60.973 1.00 81.92 524 ILE E N 1
ATOM 10134 C CA . ILE E 3 524 ? 212.938 241.915 60.706 1.00 81.92 524 ILE E CA 1
ATOM 10135 C C . ILE E 3 524 ? 213.030 242.197 59.216 1.00 81.92 524 ILE E C 1
ATOM 10136 O O . ILE E 3 524 ? 213.131 243.353 58.791 1.00 81.92 524 ILE E O 1
ATOM 10141 N N . LYS E 3 525 ? 212.985 241.147 58.400 1.00 81.94 525 LYS E N 1
ATOM 10142 C CA . LYS E 3 525 ? 213.179 241.318 56.967 1.00 81.94 525 LYS E CA 1
ATOM 10143 C C . LYS E 3 525 ? 212.064 242.143 56.339 1.00 81.94 525 LYS E C 1
ATOM 10144 O O . LYS E 3 525 ? 212.333 243.094 55.597 1.00 81.94 525 LYS E O 1
ATOM 10150 N N . ASP E 3 526 ? 210.809 241.807 56.625 1.00 82.55 526 ASP E N 1
ATOM 10151 C CA . ASP E 3 526 ? 209.707 242.546 56.030 1.00 82.55 526 ASP E CA 1
ATOM 10152 C C . ASP E 3 526 ? 209.587 243.956 56.587 1.00 82.55 526 ASP E C 1
ATOM 10153 O O . ASP E 3 526 ? 209.001 244.821 55.928 1.00 82.55 526 ASP E O 1
ATOM 10158 N N . LEU E 3 527 ? 210.125 244.204 57.780 1.00 82.29 527 LEU E N 1
ATOM 10159 C CA . LEU E 3 527 ? 210.242 245.563 58.287 1.00 82.29 527 LEU E CA 1
ATOM 10160 C C . LEU E 3 527 ? 211.442 246.288 57.702 1.00 82.29 527 LEU E C 1
ATOM 10161 O O . LEU E 3 527 ? 211.488 247.522 57.746 1.00 82.29 527 LEU E O 1
ATOM 10166 N N . GLY E 3 528 ? 212.410 245.551 57.170 1.00 82.37 528 GLY E N 1
ATOM 10167 C CA . GLY E 3 528 ? 213.590 246.162 56.597 1.00 82.37 528 GLY E CA 1
ATOM 10168 C C . GLY E 3 528 ? 214.592 246.659 57.608 1.00 82.37 528 GLY E C 1
ATOM 10169 O O . GLY E 3 528 ? 215.339 247.598 57.317 1.00 82.37 528 GLY E O 1
ATOM 10170 N N . LEU E 3 529 ? 214.635 246.053 58.789 1.00 83.40 529 LEU E N 1
ATOM 10171 C CA . LEU E 3 529 ? 215.515 246.512 59.854 1.00 83.40 529 LEU E CA 1
ATOM 10172 C C . LEU E 3 529 ? 216.902 245.909 59.672 1.00 83.40 529 LEU E C 1
ATOM 10173 O O . LEU E 3 529 ? 217.056 244.682 59.641 1.00 83.40 529 LEU E O 1
ATOM 10178 N N . ASP E 3 530 ? 217.907 246.776 59.545 1.00 87.19 530 ASP E N 1
ATOM 10179 C CA . ASP E 3 530 ? 219.296 246.366 59.349 1.00 87.19 530 ASP E CA 1
ATOM 10180 C C . ASP E 3 530 ? 220.000 246.310 60.706 1.00 87.19 530 ASP E C 1
ATOM 10181 O O . ASP E 3 530 ? 220.659 247.252 61.153 1.00 87.19 530 ASP E O 1
ATOM 10186 N N . PHE E 3 531 ? 219.831 245.176 61.373 1.00 84.51 531 PHE E N 1
ATOM 10187 C CA . PHE E 3 531 ? 220.522 244.917 62.627 1.00 84.51 531 PHE E CA 1
ATOM 10188 C C . PHE E 3 531 ? 221.923 244.368 62.395 1.00 84.51 531 PHE E C 1
ATOM 10189 O O . PHE E 3 531 ? 222.764 244.401 63.292 1.00 84.51 531 PHE E O 1
ATOM 10197 N N . ALA F 4 2 ? 213.627 254.539 181.838 1.00 36.78 2 ALA F N 1
ATOM 10198 C CA . ALA F 4 2 ? 214.216 255.502 180.893 1.00 36.78 2 ALA F CA 1
ATOM 10199 C C . ALA F 4 2 ? 214.793 254.745 179.714 1.00 36.78 2 ALA F C 1
ATOM 10200 O O . ALA F 4 2 ? 214.344 254.898 178.582 1.00 36.78 2 ALA F O 1
ATOM 10202 N N . SER F 4 3 ? 215.803 253.932 179.992 1.00 33.12 3 SER F N 1
ATOM 10203 C CA . SER F 4 3 ? 216.422 253.120 178.965 1.00 33.12 3 SER F CA 1
ATOM 10204 C C . SER F 4 3 ? 215.916 251.683 179.010 1.00 33.12 3 SER F C 1
ATOM 10205 O O . SER F 4 3 ? 215.237 251.251 179.945 1.00 33.12 3 SER F O 1
ATOM 10208 N N . ASN F 4 4 ? 216.277 250.942 177.983 1.00 30.56 4 ASN F N 1
ATOM 10209 C CA . ASN F 4 4 ? 216.055 249.514 177.834 1.00 30.56 4 ASN F CA 1
ATOM 10210 C C . ASN F 4 4 ? 217.090 248.688 178.526 1.00 30.56 4 ASN F C 1
ATOM 10211 O O . ASN F 4 4 ? 217.192 247.500 178.246 1.00 30.56 4 ASN F O 1
ATOM 10216 N N . PHE F 4 5 ? 217.881 249.259 179.429 1.00 28.67 5 PHE F N 1
ATOM 10217 C CA . PHE F 4 5 ? 218.977 248.507 180.022 1.00 28.67 5 PHE F CA 1
ATOM 10218 C C . PHE F 4 5 ? 218.480 247.367 180.891 1.00 28.67 5 PHE F C 1
ATOM 10219 O O . PHE F 4 5 ? 219.181 246.365 181.059 1.00 28.67 5 PHE F O 1
ATOM 10227 N N . ALA F 4 6 ? 217.289 247.500 181.460 1.00 28.70 6 ALA F N 1
ATOM 10228 C CA . ALA F 4 6 ? 216.753 246.440 182.299 1.00 28.70 6 ALA F CA 1
ATOM 10229 C C . ALA F 4 6 ? 216.542 245.160 181.508 1.00 28.70 6 ALA F C 1
ATOM 10230 O O . ALA F 4 6 ? 216.651 244.060 182.057 1.00 28.70 6 ALA F O 1
ATOM 10232 N N . ALA F 4 7 ? 216.215 245.282 180.224 1.00 28.80 7 ALA F N 1
ATOM 10233 C CA . ALA F 4 7 ? 216.046 244.114 179.373 1.00 28.80 7 ALA F CA 1
ATOM 10234 C C . ALA F 4 7 ? 217.373 243.622 178.831 1.00 28.80 7 ALA F C 1
ATOM 10235 O O . ALA F 4 7 ? 217.587 242.414 178.695 1.00 28.80 7 ALA F O 1
ATOM 10237 N N . ILE F 4 8 ? 218.257 244.550 178.491 1.00 27.87 8 ILE F N 1
ATOM 10238 C CA . ILE F 4 8 ? 219.599 244.189 178.066 1.00 27.87 8 ILE F CA 1
ATOM 10239 C C . ILE F 4 8 ? 220.289 243.378 179.146 1.00 27.87 8 ILE F C 1
ATOM 10240 O O . ILE F 4 8 ? 220.883 242.329 178.879 1.00 27.87 8 ILE F O 1
ATOM 10245 N N . LYS F 4 9 ? 220.238 243.868 180.380 1.00 28.42 9 LYS F N 1
ATOM 10246 C CA . LYS F 4 9 ? 220.830 243.152 181.499 1.00 28.42 9 LYS F CA 1
ATOM 10247 C C . LYS F 4 9 ? 220.225 241.767 181.655 1.00 28.42 9 LYS F C 1
ATOM 10248 O O . LYS F 4 9 ? 220.941 240.790 181.904 1.00 28.42 9 LYS F O 1
ATOM 10254 N N . ALA F 4 10 ? 218.908 241.664 181.516 1.00 27.75 10 ALA F N 1
ATOM 10255 C CA . ALA F 4 10 ? 218.249 240.375 181.651 1.00 27.75 10 ALA F CA 1
ATOM 10256 C C . ALA F 4 10 ? 218.736 239.401 180.596 1.00 27.75 10 ALA F C 1
ATOM 10257 O O . ALA F 4 10 ? 219.090 238.260 180.902 1.00 27.75 10 ALA F O 1
ATOM 10259 N N . LYS F 4 11 ? 218.729 239.825 179.338 1.00 27.84 11 LYS F N 1
ATOM 10260 C CA . LYS F 4 11 ? 219.186 238.956 178.267 1.00 27.84 11 LYS F CA 1
ATOM 10261 C C . LYS F 4 11 ? 220.644 238.572 178.453 1.00 27.84 11 LYS F C 1
ATOM 10262 O O . LYS F 4 11 ? 221.040 237.440 178.160 1.00 27.84 11 LYS F O 1
ATOM 10268 N N . ALA F 4 12 ? 221.459 239.506 178.928 1.00 27.09 12 ALA F N 1
ATOM 10269 C CA . ALA F 4 12 ? 222.857 239.212 179.195 1.00 27.09 12 ALA F CA 1
ATOM 10270 C C . ALA F 4 12 ? 223.001 238.111 180.229 1.00 27.09 12 ALA F C 1
ATOM 10271 O O . ALA F 4 12 ? 223.755 237.153 180.034 1.00 27.09 12 ALA F O 1
ATOM 10273 N N . ARG F 4 13 ? 222.303 238.247 181.352 1.00 28.07 13 ARG F N 1
ATOM 10274 C CA . ARG F 4 13 ? 222.371 237.234 182.393 1.00 28.07 13 ARG F CA 1
ATOM 10275 C C . ARG F 4 13 ? 221.827 235.900 181.901 1.00 28.07 13 ARG F C 1
ATOM 10276 O O . ARG F 4 13 ? 222.359 234.836 182.237 1.00 28.07 13 ARG F O 1
ATOM 10284 N N . ARG F 4 14 ? 220.781 235.941 181.079 1.00 27.79 14 ARG F N 1
ATOM 10285 C CA . ARG F 4 14 ? 220.206 234.719 180.538 1.00 27.79 14 ARG F CA 1
ATOM 10286 C C . ARG F 4 14 ? 221.190 233.999 179.633 1.00 27.79 14 ARG F C 1
ATOM 10287 O O . ARG F 4 14 ? 221.298 232.769 179.674 1.00 27.79 14 ARG F O 1
ATOM 10295 N N . ASP F 4 15 ? 221.927 234.747 178.817 1.00 27.52 15 ASP F N 1
ATOM 10296 C CA . ASP F 4 15 ? 222.913 234.132 177.943 1.00 27.52 15 ASP F CA 1
ATOM 10297 C C . ASP F 4 15 ? 224.120 233.638 178.720 1.00 27.52 15 ASP F C 1
ATOM 10298 O O . ASP F 4 15 ? 224.663 232.570 178.416 1.00 27.52 15 ASP F O 1
ATOM 10303 N N . VAL F 4 16 ? 224.531 234.383 179.741 1.00 25.96 16 VAL F N 1
ATOM 10304 C CA . VAL F 4 16 ? 225.602 233.929 180.619 1.00 25.96 16 VAL F CA 1
ATOM 10305 C C . VAL F 4 16 ? 225.244 232.590 181.237 1.00 25.96 16 VAL F C 1
ATOM 10306 O O . VAL F 4 16 ? 226.073 231.678 181.318 1.00 25.96 16 VAL F O 1
ATOM 10310 N N . HIS F 4 17 ? 224.007 232.459 181.701 1.00 27.11 17 HIS F N 1
ATOM 10311 C CA . HIS F 4 17 ? 223.581 231.198 182.279 1.00 27.11 17 HIS F CA 1
ATOM 10312 C C . HIS F 4 17 ? 223.505 230.100 181.234 1.00 27.11 17 HIS F C 1
ATOM 10313 O O . HIS F 4 17 ? 224.019 228.999 181.445 1.00 27.11 17 HIS F O 1
ATOM 10320 N N . ALA F 4 18 ? 222.876 230.376 180.100 1.00 26.51 18 ALA F N 1
ATOM 10321 C CA . ALA F 4 18 ? 222.757 229.369 179.063 1.00 26.51 18 ALA F CA 1
ATOM 10322 C C . ALA F 4 18 ? 224.108 228.881 178.583 1.00 26.51 18 ALA F C 1
ATOM 10323 O O . ALA F 4 18 ? 224.202 227.779 178.036 1.00 26.51 18 ALA F O 1
ATOM 10325 N N . SER F 4 19 ? 225.152 229.676 178.760 1.00 26.37 19 SER F N 1
ATOM 10326 C CA . SER F 4 19 ? 226.474 229.265 178.324 1.00 26.37 19 SER F CA 1
ATOM 10327 C C . SER F 4 19 ? 227.293 228.600 179.421 1.00 26.37 19 SER F C 1
ATOM 10328 O O . SER F 4 19 ? 228.023 227.646 179.146 1.00 26.37 19 SER F O 1
ATOM 10331 N N . LEU F 4 20 ? 227.200 229.082 180.656 1.00 25.50 20 LEU F N 1
ATOM 10332 C CA . LEU F 4 20 ? 228.076 228.638 181.728 1.00 25.50 20 LEU F CA 1
ATOM 10333 C C . LEU F 4 20 ? 227.408 227.766 182.779 1.00 25.50 20 LEU F C 1
ATOM 10334 O O . LEU F 4 20 ? 228.085 227.344 183.721 1.00 25.50 20 LEU F O 1
ATOM 10339 N N . SER F 4 21 ? 226.119 227.493 182.658 1.00 27.36 21 SER F N 1
ATOM 10340 C CA . SER F 4 21 ? 225.423 226.691 183.643 1.00 27.36 21 SER F CA 1
ATOM 10341 C C . SER F 4 21 ? 225.804 225.222 183.544 1.00 27.36 21 SER F C 1
ATOM 10342 O O . SER F 4 21 ? 226.280 224.738 182.516 1.00 27.36 21 SER F O 1
ATOM 10345 N N . VAL F 4 22 ? 225.569 224.509 184.640 1.00 28.63 22 VAL F N 1
ATOM 10346 C CA . VAL F 4 22 ? 225.794 223.072 184.724 1.00 28.63 22 VAL F CA 1
ATOM 10347 C C . VAL F 4 22 ? 224.562 222.429 185.342 1.00 28.63 22 VAL F C 1
ATOM 10348 O O . VAL F 4 22 ? 223.860 223.073 186.131 1.00 28.63 22 VAL F O 1
ATOM 10352 N N . PRO F 4 23 ? 224.268 221.175 185.027 1.00 29.63 23 PRO F N 1
ATOM 10353 C CA . PRO F 4 23 ? 223.065 220.550 185.564 1.00 29.63 23 PRO F CA 1
ATOM 10354 C C . PRO F 4 23 ? 223.202 220.236 187.040 1.00 29.63 23 PRO F C 1
ATOM 10355 O O . PRO F 4 23 ? 224.295 219.976 187.542 1.00 29.63 23 PRO F O 1
ATOM 10359 N N . ALA F 4 24 ? 222.071 220.258 187.733 1.00 30.67 24 ALA F N 1
ATOM 10360 C CA . ALA F 4 24 ? 222.041 220.000 189.158 1.00 30.67 24 ALA F CA 1
ATOM 10361 C 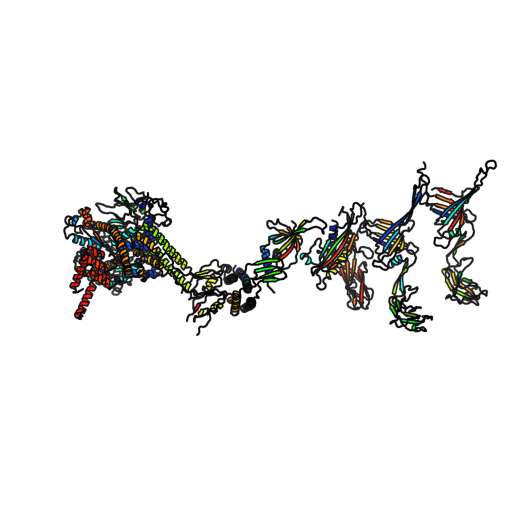C . ALA F 4 24 ? 220.743 219.308 189.514 1.00 30.67 24 ALA F C 1
ATOM 10362 O O . ALA F 4 24 ? 219.820 219.218 188.706 1.00 30.67 24 ALA F O 1
ATOM 10364 N N . ARG F 4 25 ? 220.698 218.806 190.736 1.00 32.17 25 ARG F N 1
ATOM 10365 C CA . ARG F 4 25 ? 219.522 218.160 191.286 1.00 32.17 25 ARG F CA 1
ATOM 10366 C C . ARG F 4 25 ? 219.195 218.783 192.629 1.00 32.17 25 ARG F C 1
ATOM 10367 O O . ARG F 4 25 ? 220.070 218.913 193.487 1.00 32.17 25 ARG F O 1
ATOM 10375 N N . TYR F 4 26 ? 217.941 219.168 192.798 1.00 31.85 26 TYR F N 1
ATOM 10376 C CA . TYR F 4 26 ? 217.466 219.741 194.042 1.00 31.85 26 TYR F CA 1
ATOM 10377 C C . TYR F 4 26 ? 216.876 218.647 194.915 1.00 31.85 26 TYR F C 1
ATOM 10378 O O . TYR F 4 26 ? 215.953 217.942 194.502 1.00 31.85 26 TYR F O 1
ATOM 10387 N N . GLU F 4 27 ? 217.424 218.500 196.114 1.00 33.28 27 GLU F N 1
ATOM 10388 C CA . GLU F 4 27 ? 216.888 217.606 197.126 1.00 33.28 27 GLU F CA 1
ATOM 10389 C C . GLU F 4 27 ? 216.610 218.421 198.373 1.00 33.28 27 GLU F C 1
ATOM 10390 O O . GLU F 4 27 ? 217.533 218.968 198.980 1.00 33.28 27 GLU F O 1
ATOM 10396 N N . ASN F 4 28 ? 215.345 218.500 198.750 1.00 35.51 28 ASN F N 1
ATOM 10397 C CA . ASN F 4 28 ? 214.969 219.309 199.887 1.00 35.51 28 ASN F CA 1
ATOM 10398 C C . ASN F 4 28 ? 215.453 218.668 201.180 1.00 35.51 28 ASN F C 1
ATOM 10399 O O . ASN F 4 28 ? 215.844 217.501 201.222 1.00 35.51 28 ASN F O 1
ATOM 10404 N N . TYR F 4 29 ? 215.439 219.462 202.247 1.00 34.76 29 TYR F N 1
ATOM 10405 C CA . TYR F 4 29 ? 215.993 219.008 203.515 1.00 34.76 29 TYR F CA 1
ATOM 10406 C C . TYR F 4 29 ? 215.352 217.706 203.961 1.00 34.76 29 TYR F C 1
ATOM 10407 O O . TYR F 4 29 ? 216.043 216.767 204.371 1.00 34.76 29 TYR F O 1
ATOM 10416 N N . SER F 4 30 ? 214.030 217.633 203.883 1.00 37.90 30 SER F N 1
ATOM 10417 C CA . SER F 4 30 ? 213.309 216.427 204.245 1.00 37.90 30 SER F CA 1
ATOM 10418 C C . SER F 4 30 ? 213.458 215.330 203.208 1.00 37.90 30 SER F C 1
ATOM 10419 O O . SER F 4 30 ? 213.048 214.196 203.470 1.00 37.90 30 SER F O 1
ATOM 10422 N N . GLN F 4 31 ? 214.026 215.639 202.046 1.00 38.27 31 GLN F N 1
ATOM 10423 C CA . GLN F 4 31 ? 214.155 214.694 200.944 1.00 38.27 31 GLN F CA 1
ATOM 10424 C C . GLN F 4 31 ? 212.806 214.173 200.474 1.00 38.27 31 GLN F C 1
ATOM 10425 O O . GLN F 4 31 ? 212.735 213.138 199.810 1.00 38.27 31 GLN F O 1
ATOM 10431 N N . ASP F 4 32 ? 211.731 214.887 200.798 1.00 39.79 32 ASP F N 1
ATOM 10432 C CA . ASP F 4 32 ? 210.406 214.481 200.358 1.00 39.79 32 ASP F CA 1
ATOM 10433 C C . ASP F 4 32 ? 210.213 214.710 198.868 1.00 39.79 32 ASP F C 1
ATOM 10434 O O . ASP F 4 32 ? 209.479 213.956 198.221 1.00 39.79 32 ASP F O 1
ATOM 10439 N N . VAL F 4 33 ? 210.862 215.726 198.310 1.00 37.16 33 VAL F N 1
ATOM 10440 C CA . VAL F 4 33 ? 210.684 216.103 196.916 1.00 37.16 33 VAL F CA 1
ATOM 10441 C C . VAL F 4 33 ? 212.049 216.200 196.261 1.00 37.16 33 VAL F C 1
ATOM 10442 O O . VAL F 4 33 ? 213.037 216.557 196.909 1.00 37.16 33 VAL F O 1
ATOM 10446 N N . ILE F 4 34 ? 212.097 215.890 194.973 1.00 35.06 34 ILE F N 1
ATOM 10447 C CA . ILE F 4 34 ? 213.324 215.929 194.196 1.00 35.06 34 ILE F CA 1
ATOM 10448 C C . ILE F 4 34 ? 213.027 216.529 192.833 1.00 35.06 34 ILE F C 1
ATOM 10449 O O . ILE F 4 34 ? 211.977 216.264 192.239 1.00 35.06 34 ILE F O 1
ATOM 10454 N N . VAL F 4 35 ? 213.957 217.341 192.346 1.00 33.50 35 VAL F N 1
ATOM 10455 C CA . VAL F 4 35 ? 213.828 218.044 191.080 1.00 33.50 35 VAL F CA 1
ATOM 10456 C C . VAL F 4 35 ? 215.164 217.954 190.369 1.00 33.50 35 VAL F C 1
ATOM 10457 O O . VAL F 4 35 ? 216.140 218.580 190.797 1.00 33.50 35 VAL F O 1
ATOM 10461 N N . GLU F 4 36 ? 215.213 217.194 189.289 1.00 35.09 36 GLU F N 1
ATOM 10462 C CA . GLU F 4 36 ? 216.464 216.963 188.595 1.00 35.09 36 GLU F CA 1
ATOM 10463 C C . GLU F 4 36 ? 216.568 217.823 187.341 1.00 35.09 36 GLU F C 1
ATOM 10464 O O . GLU F 4 36 ? 215.592 218.405 186.865 1.00 35.09 36 GLU F O 1
ATOM 10470 N N . ASP F 4 37 ? 217.790 217.904 186.822 1.00 35.79 37 ASP F N 1
ATOM 10471 C CA . ASP F 4 37 ? 218.096 218.641 185.598 1.00 35.79 37 ASP F CA 1
ATOM 10472 C C . ASP F 4 37 ? 217.870 220.141 185.774 1.00 35.79 37 ASP F C 1
ATOM 10473 O O . ASP F 4 37 ? 217.429 220.833 184.856 1.00 35.79 37 ASP F O 1
ATOM 10478 N N . LEU F 4 38 ? 218.180 220.647 186.962 1.00 31.71 38 LEU F N 1
ATOM 10479 C CA . LEU F 4 38 ? 218.297 222.080 187.164 1.00 31.71 38 LEU F CA 1
ATOM 10480 C C . LEU F 4 38 ? 219.604 222.600 186.590 1.00 31.71 38 LEU F C 1
ATOM 10481 O O . LEU F 4 38 ? 220.615 221.900 186.564 1.00 31.71 38 LEU F O 1
ATOM 10486 N N . SER F 4 39 ? 219.585 223.852 186.154 1.00 29.09 39 SER F N 1
ATOM 10487 C CA . SER F 4 39 ? 220.775 224.533 185.674 1.00 29.09 39 SER F CA 1
ATOM 10488 C C . SER F 4 39 ? 221.210 225.564 186.698 1.00 29.09 39 SER F C 1
ATOM 10489 O O . SER F 4 39 ? 220.455 226.488 187.017 1.00 29.09 39 SER F O 1
ATOM 10492 N N . VAL F 4 40 ? 222.430 225.405 187.199 1.00 27.71 40 VAL F N 1
ATOM 10493 C CA . VAL F 4 40 ? 223.013 226.295 188.186 1.00 27.71 40 VAL F CA 1
ATOM 10494 C C . VAL F 4 40 ? 224.451 226.588 187.797 1.00 27.71 40 VAL F C 1
ATOM 10495 O O . VAL F 4 40 ? 225.101 225.818 187.091 1.00 27.71 40 VAL F O 1
ATOM 10499 N N . ARG F 4 41 ? 224.939 227.721 188.275 1.00 26.42 41 ARG F N 1
ATOM 10500 C CA . ARG F 4 41 ? 226.340 228.091 188.182 1.00 26.42 41 ARG F CA 1
ATOM 10501 C C . ARG F 4 41 ? 226.957 228.012 189.566 1.00 26.42 41 ARG F C 1
ATOM 10502 O O . ARG F 4 41 ? 226.470 228.651 190.501 1.00 26.42 41 ARG F O 1
ATOM 10510 N N . TRP F 4 42 ? 228.033 227.252 189.692 1.00 27.69 42 TRP F N 1
ATOM 10511 C CA . TRP F 4 42 ? 228.669 227.015 190.975 1.00 27.69 42 TRP F CA 1
ATOM 10512 C C . TRP F 4 42 ? 229.965 227.804 191.061 1.00 27.69 42 TRP F C 1
ATOM 10513 O O . TRP F 4 42 ? 230.891 227.578 190.278 1.00 27.69 42 TRP F O 1
ATOM 10524 N N . HIS F 4 43 ? 230.025 228.719 192.016 1.00 27.21 43 HIS F N 1
ATOM 10525 C CA . HIS F 4 43 ? 231.187 229.555 192.256 1.00 27.21 43 HIS F CA 1
ATOM 10526 C C . HIS F 4 43 ? 231.853 229.101 193.538 1.00 27.21 43 HIS F C 1
ATOM 10527 O O . HIS F 4 43 ? 231.239 229.149 194.604 1.00 27.21 43 HIS F O 1
ATOM 10534 N N . ASN F 4 44 ? 233.102 228.672 193.435 1.00 29.92 44 ASN F N 1
ATOM 10535 C CA . ASN F 4 44 ? 233.824 228.114 194.562 1.00 29.92 44 ASN F CA 1
ATOM 10536 C C . ASN F 4 44 ? 235.187 228.765 194.653 1.00 29.92 44 ASN F C 1
ATOM 10537 O O . ASN F 4 44 ? 235.928 228.809 193.668 1.00 29.92 44 ASN F O 1
ATOM 10542 N N . LYS F 4 45 ? 235.506 229.269 195.834 1.00 32.21 45 LYS F N 1
ATOM 10543 C CA . LYS F 4 45 ? 236.808 229.821 196.133 1.00 32.21 45 LYS F CA 1
ATOM 10544 C C . LYS F 4 45 ? 237.322 229.165 197.397 1.00 32.21 45 LYS F C 1
ATOM 10545 O O . LYS F 4 45 ? 236.593 229.033 198.380 1.00 32.21 45 LYS F O 1
ATOM 10551 N N . ILE F 4 46 ? 238.580 228.746 197.357 1.00 32.29 46 ILE F N 1
ATOM 10552 C CA . ILE F 4 46 ? 239.159 228.017 198.470 1.00 32.29 46 ILE F CA 1
ATOM 10553 C C . ILE F 4 46 ? 239.255 228.919 199.687 1.00 32.29 46 ILE F C 1
ATOM 10554 O O . ILE F 4 46 ? 239.624 230.096 199.594 1.00 32.29 46 ILE F O 1
ATOM 10559 N N . ALA F 4 47 ? 238.919 228.362 200.842 1.00 31.86 47 ALA F N 1
ATOM 10560 C CA . ALA F 4 47 ? 239.053 229.065 202.099 1.00 31.86 47 ALA F CA 1
ATOM 10561 C C . ALA F 4 47 ? 239.599 228.113 203.145 1.00 31.86 47 ALA F C 1
ATOM 10562 O O . ALA F 4 47 ? 239.360 226.907 203.102 1.00 31.86 47 ALA F O 1
ATOM 10564 N N . ILE F 4 48 ? 240.350 228.677 204.076 1.00 32.66 48 ILE F N 1
ATOM 10565 C CA . ILE F 4 48 ? 240.843 227.972 205.243 1.00 32.66 48 ILE F CA 1
ATOM 10566 C C . ILE F 4 48 ? 240.242 228.666 206.451 1.00 32.66 48 ILE F C 1
ATOM 10567 O O . ILE F 4 48 ? 240.554 229.831 206.720 1.00 32.66 48 ILE F O 1
ATOM 10572 N N . MET F 4 49 ? 239.385 227.955 207.174 1.00 33.63 49 MET F N 1
ATOM 10573 C CA . MET F 4 49 ? 238.573 228.574 208.204 1.00 33.63 49 MET F CA 1
ATOM 10574 C C . MET F 4 49 ? 238.448 227.631 209.387 1.00 33.63 49 MET F C 1
ATOM 10575 O O . MET F 4 49 ? 238.882 226.478 209.346 1.00 33.63 49 MET F O 1
ATOM 10580 N N . GLY F 4 50 ? 237.852 228.148 210.452 1.00 34.56 50 GLY F N 1
ATOM 10581 C CA . GLY F 4 50 ? 237.508 227.365 211.615 1.00 34.56 50 GLY F CA 1
ATOM 10582 C C . GLY F 4 50 ? 238.333 227.635 212.847 1.00 34.56 50 GLY F C 1
ATOM 10583 O O . GLY F 4 50 ? 238.112 226.983 213.872 1.00 34.56 50 GLY F O 1
ATOM 10584 N N . ASP F 4 51 ? 239.224 228.609 212.889 1.00 35.38 51 ASP F N 1
ATOM 10585 C CA . ASP F 4 51 ? 239.945 228.833 214.146 1.00 35.38 51 ASP F CA 1
ATOM 10586 C C . ASP F 4 51 ? 239.336 229.953 214.970 1.00 35.38 51 ASP F C 1
ATOM 10587 O O . ASP F 4 51 ? 239.271 231.083 214.511 1.00 35.38 51 ASP F O 1
ATOM 10592 N N . LEU F 4 52 ? 238.904 229.656 216.190 1.00 35.61 52 LEU F N 1
ATOM 10593 C CA . LEU F 4 52 ? 238.269 230.660 217.031 1.00 35.61 52 LEU F CA 1
ATOM 10594 C C . LEU F 4 52 ? 239.223 231.776 217.310 1.00 35.61 52 LEU F C 1
ATOM 10595 O O . LEU F 4 52 ? 240.342 231.525 217.730 1.00 35.61 52 LEU F O 1
ATOM 10600 N N . GLU F 4 53 ? 238.786 233.014 217.105 1.00 38.12 53 GLU F N 1
ATOM 10601 C CA . GLU F 4 53 ? 239.679 234.152 217.258 1.00 38.12 53 GLU F CA 1
ATOM 10602 C C . GLU F 4 53 ? 240.975 233.739 216.613 1.00 38.12 53 GLU F C 1
ATOM 10603 O O . GLU F 4 53 ? 240.982 233.342 215.452 1.00 38.12 53 GLU F O 1
ATOM 10609 N N . ASN F 4 54 ? 242.087 233.852 217.313 1.00 38.95 54 ASN F N 1
ATOM 10610 C CA . ASN F 4 54 ? 243.297 233.303 216.733 1.00 38.95 54 ASN F CA 1
ATOM 10611 C C . ASN F 4 54 ? 243.939 232.398 217.783 1.00 38.95 54 ASN F C 1
ATOM 10612 O O . ASN F 4 54 ? 245.142 232.413 218.022 1.00 38.95 54 ASN F O 1
ATOM 10617 N N . GLY F 4 55 ? 243.112 231.588 218.435 1.00 36.17 55 GLY F N 1
ATOM 10618 C CA . GLY F 4 55 ? 243.539 230.848 219.605 1.00 36.17 55 GLY F CA 1
ATOM 10619 C C . GLY F 4 55 ? 244.578 229.797 219.337 1.00 36.17 55 GLY F C 1
ATOM 10620 O O . GLY F 4 55 ? 245.115 229.225 220.291 1.00 36.17 55 GLY F O 1
ATOM 10621 N N . GLY F 4 56 ? 244.882 229.538 218.077 1.00 35.26 56 GLY F N 1
ATOM 10622 C CA . GLY F 4 56 ? 245.786 228.473 217.731 1.00 35.26 56 GLY F CA 1
ATOM 10623 C C . GLY F 4 56 ? 245.101 227.163 217.476 1.00 35.26 56 GLY F C 1
ATOM 10624 O O . GLY F 4 56 ? 245.734 226.111 217.601 1.00 35.26 56 GLY F O 1
ATOM 10625 N N . TYR F 4 57 ? 243.823 227.192 217.132 1.00 33.42 57 TYR F N 1
ATOM 10626 C CA . TYR F 4 57 ? 243.096 225.987 216.809 1.00 33.42 57 TYR F CA 1
ATOM 10627 C C . TYR F 4 57 ? 243.351 225.588 215.366 1.00 33.42 57 TYR F C 1
ATOM 10628 O O . TYR F 4 57 ? 243.843 226.369 214.551 1.00 33.42 57 TYR F O 1
ATOM 10637 N N . ALA F 4 58 ? 243.006 224.347 215.060 1.00 33.22 58 ALA F N 1
ATOM 10638 C CA . ALA F 4 58 ? 243.195 223.820 213.723 1.00 33.22 58 ALA F CA 1
ATOM 10639 C C . ALA F 4 58 ? 242.160 224.387 212.770 1.00 33.22 58 ALA F C 1
ATOM 10640 O O . ALA F 4 58 ? 240.972 224.459 213.089 1.00 33.22 58 ALA F O 1
ATOM 10642 N N . ASN F 4 59 ? 242.621 224.798 211.599 1.00 32.91 59 ASN F N 1
ATOM 10643 C CA . ASN F 4 59 ? 241.736 225.206 210.531 1.00 32.91 59 ASN F CA 1
ATOM 10644 C C . ASN F 4 59 ? 241.339 224.005 209.688 1.00 32.91 59 ASN F C 1
ATOM 10645 O O . ASN F 4 59 ? 242.044 222.998 209.623 1.00 32.91 59 ASN F O 1
ATOM 10650 N N . ILE F 4 60 ? 240.199 224.122 209.030 1.00 31.82 60 ILE F N 1
ATOM 10651 C CA . ILE F 4 60 ? 239.815 223.175 207.998 1.00 31.82 60 ILE F CA 1
ATOM 10652 C C . ILE F 4 60 ? 239.707 223.921 206.686 1.00 31.82 60 ILE F C 1
ATOM 10653 O O . ILE F 4 60 ? 239.451 225.126 206.644 1.00 31.82 60 ILE F O 1
ATOM 10658 N N . VAL F 4 61 ? 239.893 223.182 205.608 1.00 31.65 61 VAL F N 1
ATOM 10659 C CA . VAL F 4 61 ? 239.817 223.720 204.266 1.00 31.65 61 VAL F CA 1
ATOM 10660 C C . VAL F 4 61 ? 238.397 223.533 203.770 1.00 31.65 61 VAL F C 1
ATOM 10661 O O . VAL F 4 61 ? 237.917 222.403 203.628 1.00 31.65 61 VAL F O 1
ATOM 10665 N N . GLU F 4 62 ? 237.731 224.648 203.512 1.00 32.63 62 GLU F N 1
ATOM 10666 C CA . GLU F 4 62 ? 236.386 224.658 202.980 1.00 32.63 62 GLU F CA 1
ATOM 10667 C C . GLU F 4 62 ? 236.280 225.832 202.029 1.00 32.63 62 GLU F C 1
ATOM 10668 O O . GLU F 4 62 ? 237.112 226.738 202.032 1.00 32.63 62 GLU F O 1
ATOM 10674 N N . GLY F 4 63 ? 235.255 225.793 201.198 1.00 31.26 63 GLY F N 1
ATOM 10675 C CA . GLY F 4 63 ? 235.105 226.797 200.180 1.00 31.26 63 GLY F CA 1
ATOM 10676 C C . GLY F 4 63 ? 234.239 227.958 200.616 1.00 31.26 63 GLY F C 1
ATOM 10677 O O . GLY F 4 63 ? 233.371 227.840 201.476 1.00 31.26 63 GLY F O 1
ATOM 10678 N N . ILE F 4 64 ? 234.513 229.105 200.012 1.00 30.88 64 ILE F N 1
ATOM 10679 C CA . ILE F 4 64 ? 233.602 230.237 200.024 1.00 30.88 64 ILE F CA 1
ATOM 10680 C C . ILE F 4 64 ? 232.849 230.180 198.706 1.00 30.88 64 ILE F C 1
ATOM 10681 O O . ILE F 4 64 ? 233.381 230.564 197.664 1.00 30.88 64 ILE F O 1
ATOM 10686 N N . GLU F 4 65 ? 231.607 229.716 198.744 1.00 29.37 65 GLU F N 1
ATOM 10687 C CA . GLU F 4 65 ? 230.964 229.280 197.522 1.00 29.37 65 GLU F CA 1
ATOM 10688 C C . GLU F 4 65 ? 229.499 229.674 197.513 1.00 29.37 65 GLU F C 1
ATOM 10689 O O . GLU F 4 65 ? 228.855 229.779 198.556 1.00 29.37 65 GLU F O 1
ATOM 10695 N N . ARG F 4 66 ? 228.990 229.888 196.306 1.00 26.97 66 ARG F N 1
ATOM 10696 C CA . ARG F 4 66 ? 227.651 230.393 196.084 1.00 26.97 66 ARG F CA 1
ATOM 10697 C C . ARG F 4 66 ? 227.170 229.866 194.747 1.00 26.97 66 ARG F C 1
ATOM 10698 O O . ARG F 4 66 ? 227.961 229.627 193.837 1.00 26.97 66 ARG F O 1
ATOM 10706 N N . ILE F 4 67 ? 225.863 229.681 194.646 1.00 26.75 67 ILE F N 1
ATOM 10707 C CA . ILE F 4 67 ? 225.239 229.043 193.500 1.00 26.75 67 ILE F CA 1
ATOM 10708 C C . ILE F 4 67 ? 224.245 230.010 192.890 1.00 26.75 67 ILE F C 1
ATOM 10709 O O . ILE F 4 67 ? 223.384 230.548 193.591 1.00 26.75 67 ILE F O 1
ATOM 10714 N N . ILE F 4 68 ? 224.353 230.209 191.586 1.00 26.07 68 ILE F N 1
ATOM 10715 C CA . ILE F 4 68 ? 223.479 231.100 190.844 1.00 26.07 68 ILE F CA 1
ATOM 10716 C C . ILE F 4 68 ? 222.362 230.271 190.237 1.00 26.07 68 ILE F C 1
ATOM 10717 O O . ILE F 4 68 ? 222.619 229.254 189.585 1.00 26.07 68 ILE F O 1
ATOM 10722 N N . PHE F 4 69 ? 221.129 230.710 190.434 1.00 26.82 69 PHE F N 1
ATOM 10723 C CA . PHE F 4 69 ? 219.961 230.101 189.827 1.00 26.82 69 PHE F CA 1
ATOM 10724 C C . PHE F 4 69 ? 219.269 231.113 188.933 1.00 26.82 69 PHE F C 1
ATOM 10725 O O . PHE F 4 69 ? 219.422 232.322 189.109 1.00 26.82 69 PHE F O 1
ATOM 10733 N N . THR F 4 70 ? 218.526 230.609 187.957 1.00 28.40 70 THR F N 1
ATOM 10734 C CA . THR F 4 70 ? 217.517 231.412 187.294 1.00 28.40 70 THR F CA 1
ATOM 10735 C C . THR F 4 70 ? 216.184 231.273 188.009 1.00 28.40 70 THR F C 1
ATOM 10736 O O . THR F 4 70 ? 215.729 230.166 188.294 1.00 28.40 70 THR F O 1
ATOM 10740 N N . ARG F 4 71 ? 215.553 232.411 188.285 1.00 28.67 71 ARG F N 1
ATOM 10741 C CA . ARG F 4 71 ? 214.292 232.407 189.009 1.00 28.67 71 ARG F CA 1
ATOM 10742 C C . ARG F 4 71 ? 213.163 231.831 188.168 1.00 28.67 71 ARG F C 1
ATOM 10743 O O . ARG F 4 71 ? 212.281 231.136 188.693 1.00 28.67 71 ARG F O 1
ATOM 10751 N N . GLU F 4 72 ? 213.179 232.104 186.866 1.00 33.11 72 GLU F N 1
ATOM 10752 C CA . GLU F 4 72 ? 212.164 231.561 185.977 1.00 33.11 72 GLU F CA 1
ATOM 10753 C C . GLU F 4 72 ? 212.135 230.047 186.059 1.00 33.11 72 GLU F C 1
ATOM 10754 O O . GLU F 4 72 ? 211.066 229.437 186.109 1.00 33.11 72 GLU F O 1
ATOM 10760 N N . GLU F 4 73 ? 213.307 229.422 186.068 1.00 32.10 73 GLU F N 1
ATOM 10761 C CA . GLU F 4 73 ? 213.374 227.969 186.107 1.00 32.10 73 GLU F CA 1
ATOM 10762 C C . GLU F 4 73 ? 212.833 227.425 187.418 1.00 32.10 73 GLU F C 1
ATOM 10763 O O . GLU F 4 73 ? 212.090 226.438 187.428 1.00 32.10 73 GLU F O 1
ATOM 10769 N N . LEU F 4 74 ? 213.201 228.049 188.533 1.00 30.46 74 LEU F N 1
ATOM 10770 C CA . LEU F 4 74 ? 212.703 227.608 189.828 1.00 30.46 74 LEU F CA 1
ATOM 10771 C C . LEU F 4 74 ? 211.189 227.684 189.896 1.00 30.46 74 LEU F C 1
ATOM 10772 O O . LEU F 4 74 ? 210.538 226.783 190.433 1.00 30.46 74 LEU F O 1
ATOM 10777 N N . ALA F 4 75 ? 210.611 228.764 189.379 1.00 32.58 75 ALA F N 1
ATOM 10778 C CA . ALA F 4 75 ? 209.160 228.869 189.358 1.00 32.58 75 ALA F CA 1
ATOM 10779 C C . ALA F 4 75 ? 208.550 227.839 188.415 1.00 32.58 75 ALA F C 1
ATOM 10780 O O . ALA F 4 75 ? 207.528 227.219 188.728 1.00 32.58 75 ALA F O 1
ATOM 10782 N N . VAL F 4 76 ? 209.173 227.645 187.255 1.00 33.50 76 VAL F N 1
ATOM 10783 C CA . VAL F 4 76 ? 208.692 226.679 186.275 1.00 33.50 76 VAL F CA 1
ATOM 10784 C C . VAL F 4 76 ? 208.673 225.279 186.864 1.00 33.50 76 VAL F C 1
ATOM 10785 O O . VAL F 4 76 ? 207.680 224.554 186.746 1.00 33.50 76 VAL F O 1
ATOM 10789 N N . LYS F 4 77 ? 209.767 224.870 187.491 1.00 33.17 77 LYS F N 1
ATOM 10790 C CA . LYS F 4 77 ? 209.897 223.515 187.999 1.00 33.17 77 LYS F CA 1
ATOM 10791 C C . LYS F 4 77 ? 209.281 223.336 189.377 1.00 33.17 77 LYS F C 1
ATOM 10792 O O . LYS F 4 77 ? 209.231 222.207 189.874 1.00 33.17 77 LYS F O 1
ATOM 10798 N N . GLY F 4 78 ? 208.803 224.409 189.995 1.00 32.63 78 GLY F N 1
ATOM 10799 C CA . GLY F 4 78 ? 208.145 224.303 191.281 1.00 32.63 78 GLY F CA 1
ATOM 10800 C C . GLY F 4 78 ? 209.073 224.234 192.464 1.00 32.63 78 GLY F C 1
ATOM 10801 O O . GLY F 4 78 ? 208.752 223.582 193.460 1.00 32.63 78 GLY F O 1
ATOM 10802 N N . VAL F 4 79 ? 210.211 224.904 192.392 1.00 31.83 79 VAL F N 1
ATOM 10803 C CA . VAL F 4 79 ? 211.262 224.795 193.391 1.00 31.83 79 VAL F CA 1
ATOM 10804 C C . VAL F 4 79 ? 211.158 225.982 194.333 1.00 31.83 79 VAL F C 1
ATOM 10805 O O . VAL F 4 79 ? 211.268 227.137 193.906 1.00 31.83 79 VAL F O 1
ATOM 10809 N N . VAL F 4 80 ? 210.958 225.700 195.614 1.00 32.12 80 VAL F N 1
ATOM 10810 C CA . VAL F 4 80 ? 211.003 226.731 196.639 1.00 32.12 80 VAL F CA 1
ATOM 10811 C C . VAL F 4 80 ? 212.262 226.523 197.459 1.00 32.12 80 VAL F C 1
ATOM 10812 O O . VAL F 4 80 ? 212.277 225.731 198.405 1.00 32.12 80 VAL F O 1
ATOM 10816 N N . LEU F 4 81 ? 213.324 227.233 197.105 1.00 29.11 81 LEU F N 1
ATOM 10817 C CA . LEU F 4 81 ? 214.589 227.059 197.792 1.00 29.11 81 LEU F CA 1
ATOM 10818 C C . LEU F 4 81 ? 214.486 227.540 199.226 1.00 29.11 81 LEU F C 1
ATOM 10819 O O . LEU F 4 81 ? 213.890 228.582 199.508 1.00 29.11 81 LEU F O 1
ATOM 10824 N N . SER F 4 82 ? 215.088 226.781 200.129 1.00 28.67 82 SER F N 1
ATOM 10825 C CA . SER F 4 82 ? 215.030 227.072 201.545 1.00 28.67 82 SER F CA 1
ATOM 10826 C C . SER F 4 82 ? 216.359 226.693 202.171 1.00 28.67 82 SER F C 1
ATOM 10827 O O . SER F 4 82 ? 217.139 225.924 201.608 1.00 28.67 82 SER F O 1
ATOM 10830 N N . GLU F 4 83 ? 216.618 227.264 203.338 1.00 28.39 83 GLU F N 1
ATOM 10831 C CA . GLU F 4 83 ? 217.782 226.876 204.114 1.00 28.39 83 GLU F CA 1
ATOM 10832 C C . GLU F 4 83 ? 217.760 225.378 204.374 1.00 28.39 83 GLU F C 1
ATOM 10833 O O . GLU F 4 83 ? 216.710 224.790 204.643 1.00 28.39 83 GLU F O 1
ATOM 10839 N N . GLY F 4 84 ? 218.933 224.764 204.297 1.00 28.51 84 GLY F N 1
ATOM 10840 C CA . GLY F 4 84 ? 219.064 223.344 204.470 1.00 28.51 84 GLY F CA 1
ATOM 10841 C C . GLY F 4 84 ? 218.865 222.523 203.225 1.00 28.51 84 GLY F C 1
ATOM 10842 O O . GLY F 4 84 ? 219.299 221.368 203.193 1.00 28.51 84 GLY F O 1
ATOM 10843 N N . ASP F 4 85 ? 218.222 223.066 202.202 1.00 29.97 85 ASP F N 1
ATOM 10844 C CA . ASP F 4 85 ? 218.037 222.327 200.969 1.00 29.97 85 ASP F CA 1
ATOM 10845 C C . ASP F 4 85 ? 219.374 222.108 200.283 1.00 29.97 85 ASP F C 1
ATOM 10846 O O . ASP F 4 85 ? 220.301 222.911 200.403 1.00 29.97 85 ASP F O 1
ATOM 10851 N N . SER F 4 86 ? 219.470 221.002 199.563 1.00 30.16 86 SER F N 1
ATOM 10852 C CA . SER F 4 86 ? 220.725 220.530 199.009 1.00 30.16 86 SER F CA 1
ATOM 10853 C C . SER F 4 86 ? 220.692 220.593 197.493 1.00 30.16 86 SER F C 1
ATOM 10854 O O . SER F 4 86 ? 219.664 220.321 196.871 1.00 30.16 86 SER F O 1
ATOM 10857 N N . ILE F 4 87 ? 221.821 220.975 196.915 1.00 29.14 87 ILE F N 1
ATOM 10858 C CA . ILE F 4 87 ? 222.019 220.997 195.477 1.00 29.14 87 ILE F CA 1
ATOM 10859 C C . ILE F 4 87 ? 223.115 220.001 195.157 1.00 29.14 87 ILE F C 1
ATOM 10860 O O . ILE F 4 87 ? 224.247 220.139 195.634 1.00 29.14 87 ILE F O 1
ATOM 10865 N N . ILE F 4 88 ? 222.788 219.003 194.353 1.00 30.78 88 ILE F N 1
ATOM 10866 C CA . ILE F 4 88 ? 223.741 217.991 193.930 1.00 30.78 88 ILE F CA 1
ATOM 10867 C C . ILE F 4 88 ? 224.115 218.251 192.484 1.00 30.78 88 ILE F C 1
ATOM 10868 O O . ILE F 4 88 ? 223.242 218.412 191.624 1.00 30.78 88 ILE F O 1
ATOM 10873 N N . MET F 4 89 ? 225.412 218.300 192.222 1.00 30.47 89 MET F N 1
ATOM 10874 C CA . MET F 4 89 ? 225.944 218.597 190.901 1.00 30.47 89 MET F CA 1
ATOM 10875 C C . MET F 4 89 ? 226.115 217.287 190.153 1.00 30.47 89 MET F C 1
ATOM 10876 O O . MET F 4 89 ? 227.116 216.585 190.293 1.00 30.47 89 MET F O 1
ATOM 10881 N N . THR F 4 90 ? 225.121 216.952 189.344 1.00 32.00 90 THR F N 1
ATOM 10882 C CA . THR F 4 90 ? 225.094 215.686 188.634 1.00 32.00 90 THR F CA 1
ATOM 10883 C C . THR F 4 90 ? 225.968 215.673 187.396 1.00 32.00 90 THR F C 1
ATOM 10884 O O . THR F 4 90 ? 226.067 214.631 186.742 1.00 32.00 90 THR F O 1
ATOM 10888 N N . ALA F 4 91 ? 226.595 216.788 187.053 1.00 32.66 91 ALA F N 1
ATOM 10889 C CA . ALA F 4 91 ? 227.476 216.802 185.903 1.00 32.66 91 ALA F CA 1
ATOM 10890 C C . ALA F 4 91 ? 228.624 215.831 186.117 1.00 32.66 91 ALA F C 1
ATOM 10891 O O . ALA F 4 91 ? 229.076 215.604 187.240 1.00 32.66 91 ALA F O 1
ATOM 10893 N N . GLU F 4 92 ? 229.087 215.244 185.023 1.00 36.45 92 GLU F N 1
ATOM 10894 C CA . GLU F 4 92 ? 230.133 214.243 185.120 1.00 36.45 92 GLU F CA 1
ATOM 10895 C C . GLU F 4 92 ? 231.443 214.909 185.496 1.00 36.45 92 GLU F C 1
ATOM 10896 O O . GLU F 4 92 ? 231.882 215.865 184.851 1.00 36.45 92 GLU F O 1
ATOM 10902 N N . GLY F 4 93 ? 232.063 214.401 186.550 1.00 35.80 93 GLY F N 1
ATOM 10903 C CA . GLY F 4 93 ? 233.310 214.924 187.032 1.00 35.80 93 GLY F CA 1
ATOM 10904 C C . GLY F 4 93 ? 233.200 215.899 188.172 1.00 35.80 93 GLY F C 1
ATOM 10905 O O . GLY F 4 93 ? 234.233 216.348 188.677 1.00 35.80 93 GLY F O 1
ATOM 10906 N N . TYR F 4 94 ? 231.995 216.251 188.589 1.00 32.52 94 TYR F N 1
ATOM 10907 C CA . TYR F 4 94 ? 231.795 217.068 189.770 1.00 32.52 94 TYR F CA 1
ATOM 10908 C C . TYR F 4 94 ? 231.579 216.229 191.019 1.00 32.52 94 TYR F C 1
ATOM 10909 O O . TYR F 4 94 ? 231.286 216.782 192.082 1.00 32.52 94 TYR F O 1
ATOM 10918 N N . GLU F 4 95 ? 231.719 214.912 190.911 1.00 35.26 95 GLU F N 1
ATOM 10919 C CA . GLU F 4 95 ? 231.677 213.998 192.046 1.00 35.26 95 GLU F CA 1
ATOM 10920 C C . GLU F 4 95 ? 230.358 214.058 192.803 1.00 35.26 95 GLU F C 1
ATOM 10921 O O . GLU F 4 95 ? 230.297 213.685 193.977 1.00 35.26 95 GLU F O 1
ATOM 10927 N N . ASN F 4 96 ? 229.293 214.516 192.154 1.00 32.45 96 ASN F N 1
ATOM 10928 C CA . ASN F 4 96 ? 227.990 214.643 192.798 1.00 32.45 96 ASN F CA 1
ATOM 10929 C C . ASN F 4 96 ? 228.103 215.440 194.088 1.00 32.45 96 ASN F C 1
ATOM 10930 O O . ASN F 4 96 ? 227.520 215.100 195.116 1.00 32.45 96 ASN F O 1
ATOM 10935 N N . ALA F 4 97 ? 228.888 216.506 194.025 1.00 30.58 97 ALA F N 1
ATOM 10936 C CA . ALA F 4 97 ? 229.020 217.436 195.129 1.00 30.58 97 ALA F CA 1
ATOM 10937 C C . ALA F 4 97 ? 227.662 217.896 195.614 1.00 30.58 97 ALA F C 1
ATOM 10938 O O . ALA F 4 97 ? 226.818 218.317 194.824 1.00 30.58 97 ALA F O 1
ATOM 10940 N N . ARG F 4 98 ? 227.466 217.836 196.921 1.00 30.42 98 ARG F N 1
ATOM 10941 C CA . ARG F 4 98 ? 226.205 218.198 197.542 1.00 30.42 98 ARG F CA 1
ATOM 10942 C C . ARG F 4 98 ? 226.407 219.501 198.289 1.00 30.42 98 ARG F C 1
ATOM 10943 O O . ARG F 4 98 ? 227.274 219.596 199.160 1.00 30.42 98 ARG F O 1
ATOM 10951 N N . LEU F 4 99 ? 225.602 220.494 197.944 1.00 28.35 99 LEU F N 1
ATOM 10952 C CA . LEU F 4 99 ? 225.773 221.861 198.396 1.00 28.35 99 LEU F CA 1
ATOM 10953 C C . LEU F 4 99 ? 224.550 222.264 199.194 1.00 28.35 99 LEU F C 1
ATOM 10954 O O . LEU F 4 99 ? 223.434 222.258 198.670 1.00 28.35 99 LEU F O 1
ATOM 10959 N N . VAL F 4 100 ? 224.764 222.618 200.445 1.00 28.44 100 VAL F N 1
ATOM 10960 C CA . VAL F 4 100 ? 223.684 222.910 201.369 1.00 28.44 100 VAL F CA 1
ATOM 10961 C C . VAL F 4 100 ? 223.421 224.403 201.367 1.00 28.44 100 VAL F C 1
ATOM 10962 O O . VAL F 4 100 ? 224.297 225.198 201.719 1.00 28.44 100 VAL F O 1
ATOM 10966 N N . LEU F 4 101 ? 222.211 224.783 200.984 1.00 27.42 101 LEU F N 1
ATOM 10967 C CA . LEU F 4 101 ? 221.827 226.184 200.961 1.00 27.42 101 LEU F CA 1
ATOM 10968 C C . LEU F 4 101 ? 221.764 226.735 202.373 1.00 27.42 101 LEU F C 1
ATOM 10969 O O . LEU F 4 101 ? 221.070 226.188 203.233 1.00 27.42 101 LEU F O 1
ATOM 10974 N N . LYS F 4 102 ? 222.483 227.826 202.606 1.00 27.19 102 LYS F N 1
ATOM 10975 C CA . LYS F 4 102 ? 222.598 228.429 203.921 1.00 27.19 102 LYS F CA 1
ATOM 10976 C C . LYS F 4 102 ? 221.786 229.707 204.044 1.00 27.19 102 LYS F C 1
ATOM 10977 O O . LYS F 4 102 ? 220.986 229.853 204.969 1.00 27.19 102 LYS F O 1
ATOM 10983 N N . THR F 4 103 ? 221.989 230.642 203.126 1.00 27.16 103 THR F N 1
ATOM 10984 C CA . THR F 4 103 ? 221.289 231.912 203.159 1.00 27.16 103 THR F CA 1
ATOM 10985 C C . THR F 4 103 ? 221.383 232.540 201.781 1.00 27.16 103 THR F C 1
ATOM 10986 O O . THR F 4 103 ? 222.330 232.303 201.030 1.00 27.16 103 THR F O 1
ATOM 10990 N N . GLN F 4 104 ? 220.377 233.335 201.464 1.00 26.01 104 GLN F N 1
ATOM 10991 C CA . GLN F 4 104 ? 220.216 233.919 200.149 1.00 26.01 104 GLN F CA 1
ATOM 10992 C C . GLN F 4 104 ? 220.766 235.329 200.099 1.00 26.01 104 GLN F C 1
ATOM 10993 O O . GLN F 4 104 ? 220.617 236.106 201.044 1.00 26.01 104 GLN F O 1
ATOM 10999 N N . GLU F 4 105 ? 221.410 235.650 198.991 1.00 26.77 105 GLU F N 1
ATOM 11000 C CA . GLU F 4 105 ? 221.820 237.017 198.758 1.00 26.77 105 GLU F CA 1
ATOM 11001 C C . GLU F 4 105 ? 220.626 237.836 198.283 1.00 26.77 105 GLU F C 1
ATOM 11002 O O . GLU F 4 105 ? 219.779 237.327 197.547 1.00 26.77 105 GLU F O 1
ATOM 11008 N N . PRO F 4 106 ? 220.535 239.099 198.674 1.00 26.97 106 PRO F N 1
ATOM 11009 C CA . PRO F 4 106 ? 219.438 239.935 198.191 1.00 26.97 106 PRO F CA 1
ATOM 11010 C C . PRO F 4 106 ? 219.365 239.940 196.677 1.00 26.97 106 PRO F C 1
ATOM 11011 O O . PRO F 4 106 ? 220.376 240.073 195.986 1.00 26.97 106 PRO F O 1
ATOM 11015 N N . ILE F 4 107 ? 218.152 239.788 196.161 1.00 27.09 107 ILE F N 1
ATOM 11016 C CA . ILE F 4 107 ? 217.944 239.781 194.721 1.00 27.09 107 ILE F CA 1
ATOM 11017 C C . ILE F 4 107 ? 218.169 241.192 194.199 1.00 27.09 107 ILE F C 1
ATOM 11018 O O . ILE F 4 107 ? 217.373 242.099 194.451 1.00 27.09 107 ILE F O 1
ATOM 11023 N N . VAL F 4 108 ? 219.258 241.372 193.468 1.00 28.47 108 VAL F N 1
ATOM 11024 C CA . VAL F 4 108 ? 219.491 242.557 192.665 1.00 28.47 108 VAL F CA 1
ATOM 11025 C C . VAL F 4 108 ? 219.460 242.118 191.217 1.00 28.47 108 VAL F C 1
ATOM 11026 O O . VAL F 4 108 ? 220.296 241.314 190.789 1.00 28.47 108 VAL F O 1
ATOM 11030 N N . GLY F 4 109 ? 218.505 242.640 190.467 1.00 27.88 109 GLY F N 1
ATOM 11031 C CA . GLY F 4 109 ? 218.425 242.367 189.061 1.00 27.88 109 GLY F CA 1
ATOM 11032 C C . GLY F 4 109 ? 217.338 241.396 188.673 1.00 27.88 109 GLY F C 1
ATOM 11033 O O . GLY F 4 109 ? 216.634 240.822 189.507 1.00 27.88 109 GLY F O 1
ATOM 11034 N N . PRO F 4 110 ? 217.195 241.198 187.381 1.00 28.39 110 PRO F N 1
ATOM 11035 C CA . PRO F 4 110 ? 215.949 240.659 186.843 1.00 28.39 110 PRO F CA 1
ATOM 11036 C C . PRO F 4 110 ? 215.901 239.156 186.606 1.00 28.39 110 PRO F C 1
ATOM 11037 O O . PRO F 4 110 ? 214.809 238.620 186.391 1.00 28.39 110 PRO F O 1
ATOM 11041 N N . VAL F 4 111 ? 217.035 238.458 186.614 1.00 27.66 111 VAL F N 1
ATOM 11042 C CA . VAL F 4 111 ? 217.037 237.098 186.088 1.00 27.66 111 VAL F CA 1
ATOM 11043 C C . VAL F 4 111 ? 217.466 236.053 187.098 1.00 27.66 111 VAL F C 1
ATOM 11044 O O . VAL F 4 111 ? 216.979 234.919 187.063 1.00 27.66 111 VAL F O 1
ATOM 11048 N N . GLU F 4 112 ? 218.363 236.406 188.002 1.00 28.18 112 GLU F N 1
ATOM 11049 C CA . GLU F 4 112 ? 219.047 235.397 188.785 1.00 28.18 112 GLU F CA 1
ATOM 11050 C C . GLU F 4 112 ? 218.951 235.693 190.267 1.00 28.18 112 GLU F C 1
ATOM 11051 O O . GLU F 4 112 ? 218.794 236.836 190.700 1.00 28.18 112 GLU F O 1
ATOM 11057 N N . VAL F 4 113 ? 219.076 234.622 191.030 1.00 26.80 113 VAL F N 1
ATOM 11058 C CA . VAL F 4 113 ? 219.070 234.654 192.479 1.00 26.80 113 VAL F CA 1
ATOM 11059 C C . VAL F 4 113 ? 220.273 233.859 192.944 1.00 26.80 113 VAL F C 1
ATOM 11060 O O . VAL F 4 113 ? 220.533 232.763 192.442 1.00 26.80 113 VAL F O 1
ATOM 11064 N N . VAL F 4 114 ? 221.014 234.411 193.892 1.00 26.40 114 VAL F N 1
ATOM 11065 C CA . VAL F 4 114 ? 222.281 233.844 194.312 1.00 26.40 114 VAL F CA 1
ATOM 11066 C C . VAL F 4 114 ? 222.164 233.386 195.751 1.00 26.40 114 VAL F C 1
ATOM 11067 O O . VAL F 4 114 ? 221.812 234.172 196.635 1.00 26.40 114 VAL F O 1
ATOM 11071 N N . TRP F 4 115 ? 222.469 232.121 195.981 1.00 26.03 115 TRP F N 1
ATOM 11072 C CA . TRP F 4 115 ? 222.452 231.536 197.305 1.00 26.03 115 TRP F CA 1
ATOM 11073 C C . TRP F 4 115 ? 223.870 231.229 197.739 1.00 26.03 115 TRP F C 1
ATOM 11074 O O . TRP F 4 115 ? 224.649 230.657 196.973 1.00 26.03 115 TRP F O 1
ATOM 11085 N N . GLN F 4 116 ? 224.201 231.619 198.960 1.00 26.70 116 GLN F N 1
ATOM 11086 C CA . GLN F 4 116 ? 225.433 231.191 199.583 1.00 26.70 116 GLN F CA 1
ATOM 11087 C C . GLN F 4 116 ? 225.221 229.810 200.175 1.00 26.70 116 GLN F C 1
ATOM 11088 O O . GLN F 4 116 ? 224.246 229.573 200.890 1.00 26.70 116 GLN F O 1
ATOM 11094 N N . VAL F 4 117 ? 226.136 228.893 199.877 1.00 26.86 117 VAL F N 1
ATOM 11095 C CA . VAL F 4 117 ? 225.945 227.491 200.196 1.00 26.86 117 VAL F CA 1
ATOM 11096 C C . VAL F 4 117 ? 227.188 226.961 200.888 1.00 26.86 117 VAL F C 1
ATOM 11097 O O . VAL F 4 117 ? 228.183 227.662 201.061 1.00 26.86 117 VAL F O 1
ATOM 11101 N N . ALA F 4 118 ? 227.101 225.705 201.304 1.00 27.69 118 ALA F N 1
ATOM 11102 C CA . ALA F 4 118 ? 228.177 225.028 201.998 1.00 27.69 118 ALA F CA 1
ATOM 11103 C C . ALA F 4 118 ? 228.334 223.619 201.462 1.00 27.69 118 ALA F C 1
ATOM 11104 O O . ALA F 4 118 ? 227.370 222.851 201.429 1.00 27.69 118 ALA F O 1
ATOM 11106 N N . ARG F 4 119 ? 229.552 223.285 201.062 1.00 29.86 119 ARG F N 1
ATOM 11107 C CA . ARG F 4 119 ? 229.883 221.925 200.676 1.00 29.86 119 ARG F CA 1
ATOM 11108 C C . ARG F 4 119 ? 229.648 220.966 201.833 1.00 29.86 119 ARG F C 1
ATOM 11109 O O . ARG F 4 119 ? 230.043 221.230 202.971 1.00 29.86 119 ARG F O 1
ATOM 11117 N N . ALA F 4 120 ? 229.006 219.841 201.532 1.00 30.36 120 ALA F N 1
ATOM 11118 C CA . ALA F 4 120 ? 228.707 218.844 202.546 1.00 30.36 120 ALA F CA 1
ATOM 11119 C C . ALA F 4 120 ? 229.209 217.462 202.161 1.00 30.36 120 ALA F C 1
ATOM 11120 O O . ALA F 4 120 ? 229.685 216.707 203.015 1.00 30.36 120 ALA F O 1
ATOM 11122 N N . ASP F 4 121 ? 229.121 217.129 200.882 1.00 33.08 121 ASP F N 1
ATOM 11123 C CA . ASP F 4 121 ? 229.333 215.759 200.433 1.00 33.08 121 ASP F CA 1
ATOM 11124 C C . ASP F 4 121 ? 228.599 214.766 201.328 1.00 33.08 121 ASP F C 1
ATOM 11125 O O . ASP F 4 121 ? 227.623 214.143 200.914 1.00 33.08 121 ASP F O 1
ATOM 11130 N N . MET G 5 1 ? 250.406 203.443 287.073 1.00 51.82 1 MET G N 1
ATOM 11131 C CA . MET G 5 1 ? 249.371 202.917 287.998 1.00 51.82 1 MET G CA 1
ATOM 11132 C C . MET G 5 1 ? 248.227 203.909 288.091 1.00 51.82 1 MET G C 1
ATOM 11133 O O . MET G 5 1 ? 247.060 203.564 287.922 1.00 51.82 1 MET G O 1
ATOM 11138 N N . ASN G 5 2 ? 248.592 205.148 288.378 1.00 48.63 2 ASN G N 1
ATOM 11139 C CA . ASN G 5 2 ? 247.674 206.275 288.396 1.00 48.63 2 ASN G CA 1
ATOM 11140 C C . ASN G 5 2 ? 247.764 207.116 287.134 1.00 48.63 2 ASN G C 1
ATOM 11141 O O . ASN G 5 2 ? 247.091 208.146 287.038 1.00 48.63 2 ASN G O 1
ATOM 11146 N N . ASP G 5 3 ? 248.577 206.698 286.166 1.00 48.82 3 ASP G N 1
ATOM 11147 C CA . ASP G 5 3 ? 248.820 207.512 284.984 1.00 48.82 3 ASP G CA 1
ATOM 11148 C C . ASP G 5 3 ? 247.587 207.643 284.103 1.00 48.82 3 ASP G C 1
ATOM 11149 O O . ASP G 5 3 ? 247.532 208.546 283.264 1.00 48.82 3 ASP G O 1
ATOM 11154 N N . ASN G 5 4 ? 246.602 206.768 284.281 1.00 46.90 4 ASN G N 1
ATOM 11155 C CA . ASN G 5 4 ? 245.390 206.745 283.473 1.00 46.90 4 ASN G CA 1
ATOM 11156 C C . ASN G 5 4 ? 244.144 206.966 284.314 1.00 46.90 4 ASN G C 1
ATOM 11157 O O . ASN G 5 4 ? 243.028 206.708 283.858 1.00 46.90 4 ASN G O 1
ATOM 11162 N N . TYR G 5 5 ? 244.327 207.441 285.535 1.00 41.10 5 TYR G N 1
ATOM 11163 C CA . TYR G 5 5 ? 243.219 207.731 286.424 1.00 41.10 5 TYR G CA 1
ATOM 11164 C C . TYR G 5 5 ? 242.333 208.817 285.837 1.00 41.10 5 TYR G C 1
ATOM 11165 O O . TYR G 5 5 ? 242.818 209.809 285.288 1.00 41.10 5 TYR G O 1
ATOM 11174 N N . GLN G 5 6 ? 241.023 208.623 285.949 1.00 39.37 6 GLN G N 1
ATOM 11175 C CA . GLN G 5 6 ? 240.051 209.555 285.392 1.00 39.37 6 GLN G CA 1
ATOM 11176 C C . GLN G 5 6 ? 239.562 210.479 286.496 1.00 39.37 6 GLN G C 1
ATOM 11177 O O . GLN G 5 6 ? 238.690 210.117 287.289 1.00 39.37 6 GLN G O 1
ATOM 11183 N N . ASN G 5 7 ? 240.121 211.681 286.537 1.00 35.32 7 ASN G N 1
ATOM 11184 C CA . ASN G 5 7 ? 239.717 212.659 287.529 1.00 35.32 7 ASN G CA 1
ATOM 11185 C C . ASN G 5 7 ? 238.330 213.192 287.198 1.00 35.32 7 ASN G C 1
ATOM 11186 O O . ASN G 5 7 ? 237.977 213.371 286.031 1.00 35.32 7 ASN G O 1
ATOM 11191 N N . ASN G 5 8 ? 237.529 213.422 288.235 1.00 30.88 8 ASN G N 1
ATOM 11192 C CA . ASN G 5 8 ? 236.184 213.968 288.067 1.00 30.88 8 ASN G CA 1
ATOM 11193 C C . ASN G 5 8 ? 236.245 215.486 288.108 1.00 30.88 8 ASN G C 1
ATOM 11194 O O . ASN G 5 8 ? 236.036 216.126 289.138 1.00 30.88 8 ASN G O 1
ATOM 11199 N N . TYR G 5 9 ? 236.543 216.068 286.958 1.00 31.32 9 TYR G N 1
ATOM 11200 C CA . TYR G 5 9 ? 236.533 217.513 286.840 1.00 31.32 9 TYR G CA 1
ATOM 11201 C C . TYR G 5 9 ? 235.103 218.012 286.751 1.00 31.32 9 TYR G C 1
ATOM 11202 O O . TYR G 5 9 ? 234.305 217.501 285.963 1.00 31.32 9 TYR G O 1
ATOM 11211 N N . VAL G 5 10 ? 234.785 219.009 287.566 1.00 28.70 10 VAL G N 1
ATOM 11212 C CA . VAL G 5 10 ? 233.422 219.473 287.767 1.00 28.70 10 VAL G CA 1
ATOM 11213 C C . VAL G 5 10 ? 233.338 220.949 287.419 1.00 28.70 10 VAL G C 1
ATOM 11214 O O . VAL G 5 10 ? 234.217 221.735 287.782 1.00 28.70 10 VAL G O 1
ATOM 11218 N N . VAL G 5 11 ? 232.278 221.316 286.712 1.00 28.13 11 VAL G N 1
ATOM 11219 C CA . VAL G 5 11 ? 231.894 222.703 286.493 1.00 28.13 11 VAL G CA 1
ATOM 11220 C C . VAL G 5 11 ? 230.599 222.934 287.251 1.00 28.13 11 VAL G C 1
ATOM 11221 O O . VAL G 5 11 ? 229.549 222.393 286.890 1.00 28.13 11 VAL G O 1
ATOM 11225 N N . GLY G 5 12 ? 230.664 223.758 288.290 1.00 27.80 12 GLY G N 1
ATOM 11226 C CA . GLY G 5 12 ? 229.581 223.831 289.242 1.00 27.80 12 GLY G CA 1
ATOM 11227 C C . GLY G 5 12 ? 228.369 224.548 288.698 1.00 27.80 12 GLY G C 1
ATOM 11228 O O . GLY G 5 12 ? 228.457 225.717 288.288 1.00 27.80 12 GLY G O 1
ATOM 11229 N N . ARG G 5 13 ? 227.230 223.870 288.691 1.00 27.22 13 ARG G N 1
ATOM 11230 C CA . ARG G 5 13 ? 225.933 224.483 288.484 1.00 27.22 13 ARG G CA 1
ATOM 11231 C C . ARG G 5 13 ? 224.934 223.786 289.391 1.00 27.22 13 ARG G C 1
ATOM 11232 O O . ARG G 5 13 ? 225.128 222.630 289.765 1.00 27.22 13 ARG G O 1
ATOM 11240 N N . GLY G 5 14 ? 223.870 224.484 289.744 1.00 27.45 14 GLY G N 1
ATOM 11241 C CA . GLY G 5 14 ? 222.843 223.869 290.556 1.00 27.45 14 GLY G CA 1
ATOM 11242 C C . GLY G 5 14 ? 221.932 224.882 291.199 1.00 27.45 14 GLY G C 1
ATOM 11243 O O . GLY G 5 14 ? 222.152 226.088 291.141 1.00 27.45 14 GLY G O 1
ATOM 11244 N N . THR G 5 15 ? 220.893 224.348 291.831 1.00 26.47 15 THR G N 1
ATOM 11245 C CA . THR G 5 15 ? 219.823 225.122 292.436 1.00 26.47 15 THR G CA 1
ATOM 11246 C C . THR G 5 15 ? 219.946 225.068 293.948 1.00 26.47 15 THR G C 1
ATOM 11247 O O . THR G 5 15 ? 220.227 224.010 294.512 1.00 26.47 15 THR G O 1
ATOM 11251 N N . VAL G 5 16 ? 219.722 226.196 294.595 1.00 25.64 16 VAL G N 1
ATOM 11252 C CA . VAL G 5 16 ? 219.781 226.301 296.044 1.00 25.64 16 VAL G CA 1
ATOM 11253 C C . VAL G 5 16 ? 218.376 226.491 296.592 1.00 25.64 16 VAL G C 1
ATOM 11254 O O . VAL G 5 16 ? 217.565 227.222 296.017 1.00 25.64 16 VAL G O 1
ATOM 11258 N N . TYR G 5 17 ? 218.086 225.825 297.706 1.00 26.08 17 TYR G N 1
ATOM 11259 C CA . TYR G 5 17 ? 216.786 225.872 298.351 1.00 26.08 17 TYR G CA 1
ATOM 11260 C C . TYR G 5 17 ? 216.963 226.115 299.838 1.00 26.08 17 TYR G C 1
ATOM 11261 O O . TYR G 5 17 ? 217.866 225.556 300.459 1.00 26.08 17 TYR G O 1
ATOM 11270 N N . PHE G 5 18 ? 216.090 226.938 300.405 1.00 28.22 18 PHE G N 1
ATOM 11271 C CA . PHE G 5 18 ? 216.116 227.276 301.821 1.00 28.22 18 PHE G CA 1
ATOM 11272 C C . PHE G 5 18 ? 214.768 226.971 302.455 1.00 28.22 18 PHE G C 1
ATOM 11273 O O . PHE G 5 18 ? 213.741 227.503 302.023 1.00 28.22 18 PHE G O 1
ATOM 11281 N N . ASP G 5 19 ? 214.777 226.132 303.488 1.00 31.54 19 ASP G N 1
ATOM 11282 C CA . ASP G 5 19 ? 213.575 225.755 304.231 1.00 31.54 19 ASP G CA 1
ATOM 11283 C C . ASP G 5 19 ? 213.541 226.544 305.533 1.00 31.54 19 ASP G C 1
ATOM 11284 O O . ASP G 5 19 ? 214.143 226.158 306.532 1.00 31.54 19 ASP G O 1
ATOM 11289 N N . ARG G 5 20 ? 212.825 227.658 305.519 1.00 32.04 20 ARG G N 1
ATOM 11290 C CA . ARG G 5 20 ? 212.777 228.523 306.683 1.00 32.04 20 ARG G CA 1
ATOM 11291 C C . ARG G 5 20 ? 212.055 227.835 307.827 1.00 32.04 20 ARG G C 1
ATOM 11292 O O . ARG G 5 20 ? 210.954 227.306 307.661 1.00 32.04 20 ARG G O 1
ATOM 11300 N N . PHE G 5 21 ? 212.696 227.831 308.985 1.00 34.21 21 PHE G N 1
ATOM 11301 C CA . PHE G 5 21 ? 212.119 227.277 310.193 1.00 34.21 21 PHE G CA 1
ATOM 11302 C C . PHE G 5 21 ? 211.098 228.229 310.786 1.00 34.21 21 PHE G C 1
ATOM 11303 O O . PHE G 5 21 ? 211.171 229.447 310.609 1.00 34.21 21 PHE G O 1
ATOM 11311 N N . GLN G 5 22 ? 210.146 227.659 311.511 1.00 40.55 22 GLN G N 1
ATOM 11312 C CA . GLN G 5 22 ? 209.216 228.464 312.278 1.00 40.55 22 GLN G CA 1
ATOM 11313 C C . GLN G 5 22 ? 209.905 229.020 313.516 1.00 40.55 22 GLN G C 1
ATOM 11314 O O . GLN G 5 22 ? 210.748 228.366 314.134 1.00 40.55 22 GLN G O 1
ATOM 11320 N N . ASP G 5 23 ? 209.520 230.237 313.884 1.00 44.12 23 ASP G N 1
ATOM 11321 C CA . ASP G 5 23 ? 210.217 230.971 314.929 1.00 44.12 23 ASP G CA 1
ATOM 11322 C C . ASP G 5 23 ? 210.342 230.142 316.199 1.00 44.12 23 ASP G C 1
ATOM 11323 O O . ASP G 5 23 ? 209.394 229.477 316.623 1.00 44.12 23 ASP G O 1
ATOM 11328 N N . GLY G 5 24 ? 211.527 230.185 316.800 1.00 44.78 24 GLY G N 1
ATOM 11329 C CA . GLY G 5 24 ? 211.800 229.451 318.019 1.00 44.78 24 GLY G CA 1
ATOM 11330 C C . GLY G 5 24 ? 211.701 227.948 317.866 1.00 44.78 24 GLY G C 1
ATOM 11331 O O . GLY G 5 24 ? 211.742 227.215 318.858 1.00 44.78 24 GLY G O 1
ATOM 11332 N N . THR G 5 25 ? 211.584 227.472 316.631 1.00 41.57 25 THR G N 1
ATOM 11333 C CA . THR G 5 25 ? 211.281 226.076 316.365 1.00 41.57 25 THR G CA 1
ATOM 11334 C C . THR G 5 25 ? 212.144 225.564 315.227 1.00 41.57 25 THR G C 1
ATOM 11335 O O . THR G 5 25 ? 212.450 226.307 314.294 1.00 41.57 25 THR G O 1
ATOM 11339 N N . ASN G 5 26 ? 212.547 224.298 315.315 1.00 38.03 26 ASN G N 1
ATOM 11340 C CA . ASN G 5 26 ? 213.269 223.634 314.230 1.00 38.03 26 ASN G CA 1
ATOM 11341 C C . ASN G 5 26 ? 212.337 222.923 313.264 1.00 38.03 26 ASN G C 1
ATOM 11342 O O . ASN G 5 26 ? 212.727 221.953 312.613 1.00 38.03 26 ASN G O 1
ATOM 11347 N N . ARG G 5 27 ? 211.101 223.384 313.160 1.00 39.88 27 ARG G N 1
ATOM 11348 C CA . ARG G 5 27 ? 210.091 222.748 312.328 1.00 39.88 27 ARG G CA 1
ATOM 11349 C C . ARG G 5 27 ? 210.082 223.400 310.954 1.00 39.88 27 ARG G C 1
ATOM 11350 O O . ARG G 5 27 ? 209.847 224.606 310.828 1.00 39.88 27 ARG G O 1
ATOM 11358 N N . LYS G 5 28 ? 210.328 222.589 309.933 1.00 34.64 28 LYS G N 1
ATOM 11359 C CA . LYS G 5 28 ? 210.464 223.071 308.573 1.00 34.64 28 LYS G CA 1
ATOM 11360 C C . LYS G 5 28 ? 209.136 223.578 308.025 1.00 34.64 28 LYS G C 1
ATOM 11361 O O . LYS G 5 28 ? 208.056 223.249 308.517 1.00 34.64 28 LYS G O 1
ATOM 11367 N N . THR G 5 29 ? 209.238 224.399 306.988 1.00 34.48 29 THR G N 1
ATOM 11368 C CA . THR G 5 29 ? 208.093 224.997 306.325 1.00 34.48 29 THR G CA 1
ATOM 11369 C C . THR G 5 29 ? 208.042 224.737 304.830 1.00 34.48 29 THR G C 1
ATOM 11370 O O . THR G 5 29 ? 206.951 224.719 304.261 1.00 34.48 29 THR G O 1
ATOM 11374 N N . GLY G 5 30 ? 209.182 224.540 304.180 1.00 32.30 30 GLY G N 1
ATOM 11375 C CA . GLY G 5 30 ? 209.210 224.313 302.753 1.00 32.30 30 GLY G CA 1
ATOM 11376 C C . GLY G 5 30 ? 210.427 224.901 302.079 1.00 32.30 30 GLY G C 1
ATOM 11377 O O . GLY G 5 30 ? 210.844 226.020 302.381 1.00 32.30 30 GLY G O 1
ATOM 11378 N N . GLU G 5 31 ? 210.999 224.144 301.155 1.00 29.07 31 GLU G N 1
ATOM 11379 C CA . GLU G 5 31 ? 212.263 224.504 300.526 1.00 29.07 31 GLU G CA 1
ATOM 11380 C C . GLU G 5 31 ? 212.016 225.591 299.493 1.00 29.07 31 GLU G C 1
ATOM 11381 O O . GLU G 5 31 ? 211.552 225.327 298.386 1.00 29.07 31 GLU G O 1
ATOM 11387 N N . MET G 5 32 ? 212.325 226.824 299.864 1.00 28.26 32 MET G N 1
ATOM 11388 C CA . MET G 5 32 ? 212.142 227.967 298.984 1.00 28.26 32 MET G CA 1
ATOM 11389 C C . MET G 5 32 ? 213.273 228.052 297.973 1.00 28.26 32 MET G C 1
ATOM 11390 O O . MET G 5 32 ? 214.446 228.132 298.345 1.00 28.26 32 MET G O 1
ATOM 11395 N N . TYR G 5 33 ? 212.920 228.029 296.697 1.00 26.02 33 TYR G N 1
ATOM 11396 C CA . TYR G 5 33 ? 213.907 228.157 295.639 1.00 26.02 33 TYR G CA 1
ATOM 11397 C C . TYR G 5 33 ? 214.322 229.612 295.489 1.00 26.02 33 TYR G C 1
ATOM 11398 O O . TYR G 5 33 ? 213.497 230.477 295.181 1.00 26.02 33 TYR G O 1
ATOM 11407 N N . PHE G 5 34 ? 215.605 229.880 295.705 1.00 26.41 34 PHE G N 1
ATOM 11408 C CA . PHE G 5 34 ? 216.104 231.240 295.613 1.00 26.41 34 PHE G CA 1
ATOM 11409 C C . PHE G 5 34 ? 216.059 231.759 294.189 1.00 26.41 34 PHE G C 1
ATOM 11410 O O . PHE G 5 34 ? 215.870 232.960 293.969 1.00 26.41 34 PHE G O 1
ATOM 11418 N N . GLY G 5 35 ? 216.223 230.880 293.226 1.00 26.98 35 GLY G N 1
ATOM 11419 C CA . GLY G 5 35 ? 216.453 231.282 291.868 1.00 26.98 35 GLY G CA 1
ATOM 11420 C C . GLY G 5 35 ? 217.922 231.230 291.526 1.00 26.98 35 GLY G C 1
ATOM 11421 O O . GLY G 5 35 ? 218.724 230.561 292.181 1.00 26.98 35 GLY G O 1
ATOM 11422 N N . ASN G 5 36 ? 218.278 231.951 290.473 1.00 26.62 36 ASN G N 1
ATOM 11423 C CA . ASN G 5 36 ? 219.646 231.905 289.994 1.00 26.62 36 ASN G CA 1
ATOM 11424 C C . ASN G 5 36 ? 220.593 232.310 291.105 1.00 26.62 36 ASN G C 1
ATOM 11425 O O . ASN G 5 36 ? 220.410 233.343 291.749 1.00 26.62 36 ASN G O 1
ATOM 11430 N N . THR G 5 37 ? 221.597 231.472 291.338 1.00 26.61 37 THR G N 1
ATOM 11431 C CA . THR G 5 37 ? 222.654 231.749 292.303 1.00 26.61 37 THR G CA 1
ATOM 11432 C C . THR G 5 37 ? 223.972 231.700 291.551 1.00 26.61 37 THR G C 1
ATOM 11433 O O . THR G 5 37 ? 224.512 230.609 291.306 1.00 26.61 37 THR G O 1
ATOM 11437 N N . PRO G 5 38 ? 224.503 232.848 291.148 1.00 26.41 38 PRO G N 1
ATOM 11438 C CA . PRO G 5 38 ? 225.779 232.857 290.436 1.00 26.41 38 PRO G CA 1
ATOM 11439 C C . PRO G 5 38 ? 226.907 232.278 291.247 1.00 26.41 38 PRO G C 1
ATOM 11440 O O . PRO G 5 38 ? 227.895 231.791 290.686 1.00 26.41 38 PRO G O 1
ATOM 11444 N N . GLU G 5 39 ? 226.788 232.342 292.561 1.00 26.96 39 GLU G N 1
ATOM 11445 C CA . GLU G 5 39 ? 227.844 232.004 293.491 1.00 26.96 39 GLU G CA 1
ATOM 11446 C C . GLU G 5 39 ? 227.277 231.196 294.639 1.00 26.96 39 GLU G C 1
ATOM 11447 O O . GLU G 5 39 ? 226.239 231.545 295.203 1.00 26.96 39 GLU G O 1
ATOM 11453 N N . PHE G 5 40 ? 227.962 230.113 294.976 1.00 26.10 40 PHE G N 1
ATOM 11454 C CA . PHE G 5 40 ? 227.657 229.335 296.166 1.00 26.10 40 PHE G CA 1
ATOM 11455 C C . PHE G 5 40 ? 228.956 228.728 296.656 1.00 26.10 40 PHE G C 1
ATOM 11456 O O . PHE G 5 40 ? 229.494 227.818 296.026 1.00 26.10 40 PHE G O 1
ATOM 11464 N N . THR G 5 41 ? 229.451 229.229 297.775 1.00 26.66 41 THR G N 1
ATOM 11465 C CA . THR G 5 41 ? 230.736 228.838 298.315 1.00 26.66 41 THR G CA 1
ATOM 11466 C C . THR G 5 41 ? 230.568 228.355 299.739 1.00 26.66 41 THR G C 1
ATOM 11467 O O . THR G 5 41 ? 229.729 228.855 300.487 1.00 26.66 41 THR G O 1
ATOM 11471 N N . ILE G 5 42 ? 231.381 227.376 300.102 1.00 27.81 42 ILE G N 1
ATOM 11472 C CA . ILE G 5 42 ? 231.391 226.810 301.437 1.00 27.81 42 ILE G CA 1
ATOM 11473 C C . ILE G 5 42 ? 232.728 227.135 302.078 1.00 27.81 42 ILE G C 1
ATOM 11474 O O . ILE G 5 42 ? 233.783 226.798 301.535 1.00 27.81 42 ILE G O 1
ATOM 11479 N N . ASN G 5 43 ? 232.678 227.798 303.221 1.00 31.55 43 ASN G N 1
ATOM 11480 C CA . ASN G 5 43 ? 233.859 228.207 303.952 1.00 31.55 43 ASN G CA 1
ATOM 11481 C C . ASN G 5 43 ? 233.966 227.433 305.254 1.00 31.55 43 ASN G C 1
ATOM 11482 O O . ASN G 5 43 ? 232.961 227.052 305.853 1.00 31.55 43 ASN G O 1
ATOM 11487 N N . THR G 5 44 ? 235.200 227.213 305.694 1.00 39.31 44 THR G N 1
ATOM 11488 C CA . THR G 5 44 ? 235.454 226.482 306.932 1.00 39.31 44 THR G CA 1
ATOM 11489 C C . THR G 5 44 ? 236.766 226.994 307.515 1.00 39.31 44 THR G C 1
ATOM 11490 O O . THR G 5 44 ? 237.846 226.591 307.078 1.00 39.31 44 THR G O 1
ATOM 11494 N N . ASP G 5 45 ? 236.660 227.888 308.488 1.00 45.84 45 ASP G N 1
ATOM 11495 C CA . ASP G 5 45 ? 237.808 228.382 309.228 1.00 45.84 45 ASP G CA 1
ATOM 11496 C C . ASP G 5 45 ? 237.930 227.616 310.534 1.00 45.84 45 ASP G C 1
ATOM 11497 O O . ASP G 5 45 ? 236.935 227.396 311.229 1.00 45.84 45 ASP G O 1
ATOM 11502 N N . SER G 5 46 ? 239.155 227.219 310.868 1.00 49.56 46 SER G N 1
ATOM 11503 C CA . SER G 5 46 ? 239.398 226.344 312.002 1.00 49.56 46 SER G CA 1
ATOM 11504 C C . SER G 5 46 ? 240.566 226.863 312.821 1.00 49.56 46 SER G C 1
ATOM 11505 O O . SER G 5 46 ? 241.437 227.578 312.322 1.00 49.56 46 SER G O 1
ATOM 11508 N N . GLU G 5 47 ? 240.569 226.484 314.098 1.00 54.14 47 GLU G N 1
ATOM 11509 C CA . GLU G 5 47 ? 241.687 226.727 314.995 1.00 54.14 47 GLU G CA 1
ATOM 11510 C C . GLU G 5 47 ? 241.957 225.459 315.787 1.00 54.14 47 GLU G C 1
ATOM 11511 O O . GLU G 5 47 ? 241.025 224.811 316.269 1.00 54.14 47 GLU G O 1
ATOM 11517 N N . THR G 5 48 ? 243.233 225.112 315.920 1.00 56.40 48 THR G N 1
ATOM 11518 C CA . THR G 5 48 ? 243.659 223.922 316.639 1.00 56.40 48 THR G CA 1
ATOM 11519 C C . THR G 5 48 ? 244.364 224.323 317.925 1.00 56.40 48 THR G C 1
ATOM 11520 O O . THR G 5 48 ? 245.197 225.233 317.921 1.00 56.40 48 THR G O 1
ATOM 11524 N N . LEU G 5 49 ? 244.020 223.646 319.019 1.00 56.80 49 LEU G N 1
ATOM 11525 C CA . LEU G 5 49 ? 244.655 223.867 320.314 1.00 56.80 49 LEU G CA 1
ATOM 11526 C C . LEU G 5 49 ? 245.947 223.062 320.385 1.00 56.80 49 LEU G C 1
ATOM 11527 O O . LEU G 5 49 ? 246.026 221.988 320.984 1.00 56.80 49 LEU G O 1
ATOM 11532 N N . ASP G 5 50 ? 246.982 223.608 319.759 1.00 60.54 50 ASP G N 1
ATOM 11533 C CA . ASP G 5 50 ? 248.289 222.975 319.764 1.00 60.54 50 ASP G CA 1
ATOM 11534 C C . ASP G 5 50 ? 248.869 222.943 321.169 1.00 60.54 50 ASP G C 1
ATOM 11535 O O . ASP G 5 50 ? 248.708 223.885 321.948 1.00 60.54 50 ASP G O 1
ATOM 11540 N N . HIS G 5 51 ? 249.538 221.841 321.494 1.00 62.40 51 HIS G N 1
ATOM 11541 C CA . HIS G 5 51 ? 250.245 221.674 322.756 1.00 62.40 51 HIS G CA 1
ATOM 11542 C C . HIS G 5 51 ? 251.680 221.277 322.456 1.00 62.40 51 HIS G C 1
ATOM 11543 O O . HIS G 5 51 ? 251.920 220.400 321.622 1.00 62.40 51 HIS G O 1
ATOM 11550 N N . TYR G 5 52 ? 252.625 221.909 323.139 1.00 64.52 52 TYR G N 1
ATOM 11551 C CA . TYR G 5 52 ? 254.042 221.685 322.906 1.00 64.52 52 TYR G CA 1
ATOM 11552 C C . TYR G 5 52 ? 254.699 221.117 324.154 1.00 64.52 52 TYR G C 1
ATOM 11553 O O . TYR G 5 52 ? 254.342 221.479 325.278 1.00 64.52 52 TYR G O 1
ATOM 11562 N N . SER G 5 53 ? 255.651 220.218 323.945 1.00 65.99 53 SER G N 1
ATOM 11563 C CA . SER G 5 53 ? 256.373 219.610 325.050 1.00 65.99 53 SER G CA 1
ATOM 11564 C C . SER G 5 53 ? 257.368 220.593 325.651 1.00 65.99 53 SER G C 1
ATOM 11565 O O . SER G 5 53 ? 258.151 221.219 324.932 1.00 65.99 53 SER G O 1
ATOM 11568 N N . SER G 5 54 ? 257.339 220.726 326.974 1.00 66.68 54 SER G N 1
ATOM 11569 C CA . SER G 5 54 ? 258.341 221.509 327.679 1.00 66.68 54 SER G CA 1
ATOM 11570 C C . SER G 5 54 ? 259.567 220.696 328.062 1.00 66.68 54 SER G C 1
ATOM 11571 O O . SER G 5 54 ? 260.625 221.279 328.324 1.00 66.68 54 SER G O 1
ATOM 11574 N N . ASP G 5 55 ? 259.449 219.371 328.089 1.00 67.25 55 ASP G N 1
ATOM 11575 C CA . ASP G 5 55 ? 260.512 218.512 328.586 1.00 67.25 55 ASP G CA 1
ATOM 11576 C C . ASP G 5 55 ? 261.586 218.248 327.549 1.00 67.25 55 ASP G C 1
ATOM 11577 O O . ASP G 5 55 ? 262.681 217.803 327.906 1.00 67.25 55 ASP G O 1
ATOM 11582 N N . HIS G 5 56 ? 261.281 218.439 326.275 1.00 68.36 56 HIS G N 1
ATOM 11583 C CA . HIS G 5 56 ? 262.261 218.176 325.237 1.00 68.36 56 HIS G CA 1
ATOM 11584 C C . HIS G 5 56 ? 261.984 219.011 324.015 1.00 68.36 56 HIS G C 1
ATOM 11585 O O . HIS G 5 56 ? 260.831 219.254 323.671 1.00 68.36 56 HIS G O 1
ATOM 11592 N N . GLY G 5 57 ? 263.043 219.451 323.353 1.00 68.30 57 GLY G N 1
ATOM 11593 C CA . GLY G 5 57 ? 262.883 220.263 322.167 1.00 68.30 57 GLY G CA 1
ATOM 11594 C C . GLY G 5 57 ? 262.403 221.647 322.520 1.00 68.30 57 GLY G C 1
ATOM 11595 O O . GLY G 5 57 ? 261.822 221.863 323.581 1.00 68.30 57 GLY G O 1
ATOM 11596 N N . MET G 5 58 ? 262.646 222.597 321.632 1.00 69.22 58 MET G N 1
ATOM 11597 C CA . MET G 5 58 ? 262.221 223.954 321.882 1.00 69.22 58 MET G CA 1
ATOM 11598 C C . MET G 5 58 ? 260.711 224.017 321.856 1.00 69.22 58 MET G C 1
ATOM 11599 O O . MET G 5 58 ? 260.085 224.344 322.861 1.00 69.22 58 MET G O 1
ATOM 11604 N N . ARG G 5 59 ? 260.119 223.708 320.708 1.00 67.13 59 ARG G N 1
ATOM 11605 C CA . ARG G 5 59 ? 258.669 223.789 320.569 1.00 67.13 59 ARG G CA 1
ATOM 11606 C C . ARG G 5 59 ? 258.113 222.600 319.801 1.00 67.13 59 ARG G C 1
ATOM 11607 O O . ARG G 5 59 ? 257.359 222.767 318.838 1.00 67.13 59 ARG G O 1
ATOM 11615 N N . VAL G 5 60 ? 258.505 221.401 320.215 1.00 66.06 60 VAL G N 1
ATOM 11616 C CA . VAL G 5 60 ? 258.049 220.161 319.597 1.00 66.06 60 VAL G CA 1
ATOM 11617 C C . VAL G 5 60 ? 256.595 219.923 319.986 1.00 66.06 60 VAL G C 1
ATOM 11618 O O . VAL G 5 60 ? 256.284 219.698 321.157 1.00 66.06 60 VAL G O 1
ATOM 11622 N N . MET G 5 61 ? 255.707 219.957 318.999 1.00 64.70 61 MET G N 1
ATOM 11623 C CA . MET G 5 61 ? 254.289 219.745 319.247 1.00 64.70 61 MET G CA 1
ATOM 11624 C C . MET G 5 61 ? 253.993 218.285 319.557 1.00 64.70 61 MET G C 1
ATOM 11625 O O . MET G 5 61 ? 254.520 217.378 318.908 1.00 64.70 61 MET G O 1
ATOM 11630 N N . ASP G 5 62 ? 253.133 218.064 320.549 1.00 63.95 62 ASP G N 1
ATOM 11631 C CA . ASP G 5 62 ? 252.696 216.727 320.909 1.00 63.95 62 ASP G CA 1
ATOM 11632 C C . ASP G 5 62 ? 251.190 216.526 320.811 1.00 63.95 62 ASP G C 1
ATOM 11633 O O . ASP G 5 62 ? 250.734 215.384 320.929 1.00 63.95 62 ASP G O 1
ATOM 11638 N N . ALA G 5 63 ? 250.409 217.584 320.599 1.00 62.60 63 ALA G N 1
ATOM 11639 C CA . ALA G 5 63 ? 248.964 217.478 320.477 1.00 62.60 63 ALA G CA 1
ATOM 11640 C C . ALA G 5 63 ? 248.456 218.640 319.639 1.00 62.60 63 ALA G C 1
ATOM 11641 O O . ALA G 5 63 ? 249.017 219.736 319.664 1.00 62.60 63 ALA G O 1
ATOM 11643 N N . SER G 5 64 ? 247.382 218.381 318.880 1.00 59.96 64 SER G N 1
ATOM 11644 C CA . SER G 5 64 ? 246.843 219.385 317.968 1.00 59.96 64 SER G CA 1
ATOM 11645 C C . SER G 5 64 ? 245.320 219.359 317.899 1.00 59.96 64 SER G C 1
ATOM 11646 O O . SER G 5 64 ? 244.750 219.618 316.834 1.00 59.96 64 SER G O 1
ATOM 11649 N N . VAL G 5 65 ? 244.647 219.046 319.007 1.00 56.80 65 VAL G N 1
ATOM 11650 C CA . VAL G 5 65 ? 243.203 218.853 318.970 1.00 56.80 65 VAL G CA 1
ATOM 11651 C C . VAL G 5 65 ? 242.518 220.046 318.325 1.00 56.80 65 VAL G C 1
ATOM 11652 O O . VAL G 5 65 ? 242.936 221.199 318.486 1.00 56.80 65 VAL G O 1
ATOM 11656 N N . LEU G 5 66 ? 241.453 219.762 317.586 1.00 53.20 66 LEU G N 1
ATOM 11657 C CA . LEU G 5 66 ? 240.676 220.785 316.905 1.00 53.20 66 LEU G CA 1
ATOM 11658 C C . LEU G 5 66 ? 239.621 221.348 317.846 1.00 53.20 66 LEU G C 1
ATOM 11659 O O . LEU G 5 66 ? 238.813 220.596 318.398 1.00 53.20 66 LEU G O 1
ATOM 11664 N N . LEU G 5 67 ? 239.625 222.667 318.034 1.00 54.14 67 LEU G N 1
ATOM 11665 C CA . LEU G 5 67 ? 238.606 223.290 318.868 1.00 54.14 67 LEU G CA 1
ATOM 11666 C C . LEU G 5 67 ? 237.310 223.507 318.105 1.00 54.14 67 LEU G C 1
ATOM 11667 O O . LEU G 5 67 ? 236.260 222.984 318.492 1.00 54.14 67 LEU G O 1
ATOM 11672 N N . GLU G 5 68 ? 237.359 224.283 317.028 1.00 50.43 68 GLU G N 1
ATOM 11673 C CA . GLU G 5 68 ? 236.164 224.557 316.250 1.00 50.43 68 GLU G CA 1
ATOM 11674 C C . GLU G 5 68 ? 236.512 224.624 314.776 1.00 50.43 68 GLU G C 1
ATOM 11675 O O . GLU G 5 68 ? 237.492 225.263 314.388 1.00 50.43 68 GLU G O 1
ATOM 11681 N N . ALA G 5 69 ? 235.702 223.955 313.967 1.00 44.80 69 ALA G N 1
ATOM 11682 C CA . ALA G 5 69 ? 235.662 224.163 312.530 1.00 44.80 69 ALA G CA 1
ATOM 11683 C C . ALA G 5 69 ? 234.284 224.696 312.182 1.00 44.80 69 ALA G C 1
ATOM 11684 O O . ALA G 5 69 ? 233.285 223.983 312.316 1.00 44.80 69 ALA G O 1
ATOM 11686 N N . SER G 5 70 ? 234.234 225.942 311.732 1.00 42.35 70 SER G N 1
ATOM 11687 C CA . SER G 5 70 ? 232.967 226.611 311.478 1.00 42.35 70 SER G CA 1
ATOM 11688 C C . SER G 5 70 ? 232.627 226.454 310.006 1.00 42.35 70 SER G C 1
ATOM 11689 O O . SER G 5 70 ? 232.918 227.316 309.179 1.00 42.35 70 SER G O 1
ATOM 11692 N N . GLN G 5 71 ? 232.002 225.330 309.680 1.00 35.02 71 GLN G N 1
ATOM 11693 C CA . GLN G 5 71 ? 231.437 225.152 308.356 1.00 35.02 71 GLN G CA 1
ATOM 11694 C C . GLN G 5 71 ? 230.370 226.205 308.116 1.00 35.02 71 GLN G C 1
ATOM 11695 O O . GLN G 5 71 ? 229.689 226.651 309.041 1.00 35.02 71 GLN G O 1
ATOM 11701 N N . GLY G 5 72 ? 230.234 226.606 306.866 1.00 30.26 72 GLY G N 1
ATOM 11702 C CA . GLY G 5 72 ? 229.394 227.723 306.519 1.00 30.26 72 GLY G CA 1
ATOM 11703 C C . GLY G 5 72 ? 229.449 227.985 305.040 1.00 30.26 72 GLY G C 1
ATOM 11704 O O . GLY G 5 72 ? 229.622 227.052 304.257 1.00 30.26 72 GLY G O 1
ATOM 11705 N N . GLY G 5 73 ? 229.296 229.236 304.634 1.00 27.66 73 GLY G N 1
ATOM 11706 C CA . GLY G 5 73 ? 229.353 229.541 303.224 1.00 27.66 73 GLY G CA 1
ATOM 11707 C C . GLY G 5 73 ? 228.785 230.908 302.918 1.00 27.66 73 GLY G C 1
ATOM 11708 O O . GLY G 5 73 ? 228.514 231.713 303.807 1.00 27.66 73 GLY G O 1
ATOM 11709 N N . THR G 5 74 ? 228.635 231.146 301.622 1.00 27.64 74 THR G N 1
ATOM 11710 C CA . THR G 5 74 ? 228.151 232.403 301.091 1.00 27.64 74 THR G CA 1
ATOM 11711 C C . THR G 5 74 ? 227.583 232.135 299.709 1.00 27.64 74 THR G C 1
ATOM 11712 O O . THR G 5 74 ? 228.109 231.306 298.965 1.00 27.64 74 THR G O 1
ATOM 11716 N N . PHE G 5 75 ? 226.503 232.829 299.369 1.00 26.51 75 PHE G N 1
ATOM 11717 C CA . PHE G 5 75 ? 225.920 232.688 298.046 1.00 26.51 75 PHE G CA 1
ATOM 11718 C C . PHE G 5 75 ? 225.200 233.967 297.661 1.00 26.51 75 PHE G C 1
ATOM 11719 O O . PHE G 5 75 ? 224.723 234.714 298.517 1.00 26.51 75 PHE G O 1
ATOM 11727 N N . THR G 5 76 ? 225.140 234.211 296.359 1.00 26.67 76 THR G N 1
ATOM 11728 C CA . THR G 5 76 ? 224.514 235.392 295.794 1.00 26.67 76 THR G CA 1
ATOM 11729 C C . THR G 5 76 ? 223.276 234.992 295.014 1.00 26.67 76 THR G C 1
ATOM 11730 O O . THR G 5 76 ? 223.303 234.006 294.276 1.00 26.67 76 THR G O 1
ATOM 11734 N N . CYS G 5 77 ? 222.201 235.754 295.167 1.00 27.24 77 CYS G N 1
ATOM 11735 C CA . CYS G 5 77 ? 220.995 235.561 294.382 1.00 27.24 77 CYS G CA 1
ATOM 11736 C C . CYS G 5 77 ? 220.754 236.766 293.491 1.00 27.24 77 CYS G C 1
ATOM 11737 O O . CYS G 5 77 ? 220.794 237.909 293.953 1.00 27.24 77 CYS G O 1
ATOM 11740 N N . ASP G 5 78 ? 220.501 236.498 292.219 1.00 27.98 78 ASP G N 1
ATOM 11741 C CA . ASP G 5 78 ? 220.207 237.506 291.222 1.00 27.98 78 ASP G CA 1
ATOM 11742 C C . ASP G 5 78 ? 218.724 237.588 290.897 1.00 27.98 78 ASP G C 1
ATOM 11743 O O . ASP G 5 78 ? 218.318 238.477 290.148 1.00 27.98 78 ASP G O 1
ATOM 11748 N N . ASN G 5 79 ? 217.911 236.680 291.426 1.00 27.89 79 ASN G N 1
ATOM 11749 C CA . ASN G 5 79 ? 216.462 236.753 291.281 1.00 27.89 79 ASN G CA 1
ATOM 11750 C C . ASN G 5 79 ? 215.918 237.550 292.450 1.00 27.89 79 ASN G C 1
ATOM 11751 O O . ASN G 5 79 ? 215.812 237.048 293.569 1.00 27.89 79 ASN G O 1
ATOM 11756 N N . ILE G 5 80 ? 215.571 238.800 292.184 1.00 27.95 80 ILE G N 1
ATOM 11757 C CA . ILE G 5 80 ? 215.119 239.717 293.218 1.00 27.95 80 ILE G CA 1
ATOM 11758 C C . ILE G 5 80 ? 213.618 239.533 293.399 1.00 27.95 80 ILE G C 1
ATOM 11759 O O . ILE G 5 80 ? 212.826 239.908 292.533 1.00 27.95 80 ILE G O 1
ATOM 11764 N N . ASN G 5 81 ? 213.229 238.952 294.527 1.00 29.04 81 ASN G N 1
ATOM 11765 C CA . ASN G 5 81 ? 211.832 238.716 294.825 1.00 29.04 81 ASN G CA 1
ATOM 11766 C C . ASN G 5 81 ? 211.603 238.911 296.313 1.00 29.04 81 ASN G C 1
ATOM 11767 O O . ASN G 5 81 ? 212.543 238.986 297.104 1.00 29.04 81 ASN G O 1
ATOM 11772 N N . ALA G 5 82 ? 210.328 238.983 296.680 1.00 31.62 82 ALA G N 1
ATOM 11773 C CA . ALA G 5 82 ? 209.956 239.390 298.027 1.00 31.62 82 ALA G CA 1
ATOM 11774 C C . ALA G 5 82 ? 210.534 238.473 299.094 1.00 31.62 82 ALA G C 1
ATOM 11775 O O . ALA G 5 82 ? 210.955 238.940 300.156 1.00 31.62 82 ALA G O 1
ATOM 11777 N N . ASP G 5 83 ? 210.538 237.167 298.853 1.00 30.59 83 ASP G N 1
ATOM 11778 C CA . ASP G 5 83 ? 210.947 236.246 299.906 1.00 30.59 83 ASP G CA 1
ATOM 11779 C C . ASP G 5 83 ? 212.439 236.349 300.176 1.00 30.59 83 ASP G C 1
ATOM 11780 O O . ASP G 5 83 ? 212.876 236.357 301.335 1.00 30.59 83 ASP G O 1
ATOM 11785 N N . ASN G 5 84 ? 213.234 236.457 299.122 1.00 28.32 84 ASN G N 1
ATOM 11786 C CA . ASN G 5 84 ? 214.666 236.599 299.299 1.00 28.32 84 ASN G CA 1
ATOM 11787 C C . ASN G 5 84 ? 215.002 237.923 299.959 1.00 28.32 84 ASN G C 1
ATOM 11788 O O . ASN G 5 84 ? 215.920 237.998 300.780 1.00 28.32 84 ASN G O 1
ATOM 11793 N N . LEU G 5 85 ? 214.269 238.976 299.610 1.00 29.42 85 LEU G N 1
ATOM 11794 C CA . LEU G 5 85 ? 214.442 240.259 300.273 1.00 29.42 85 LEU G CA 1
ATOM 11795 C C . LEU G 5 85 ? 214.112 240.162 301.749 1.00 29.42 85 LEU G C 1
ATOM 11796 O O . LEU G 5 85 ? 214.806 240.738 302.593 1.00 29.42 85 LEU G O 1
ATOM 11801 N N . ALA G 5 86 ? 213.046 239.446 302.077 1.00 31.00 86 ALA G N 1
ATOM 11802 C CA . ALA G 5 86 ? 212.666 239.268 303.465 1.00 31.00 86 ALA G CA 1
ATOM 11803 C C . ALA G 5 86 ? 213.725 238.505 304.233 1.00 31.00 86 ALA G C 1
ATOM 11804 O O . ALA G 5 86 ? 213.902 238.721 305.436 1.00 31.00 86 ALA G O 1
ATOM 11806 N N . LEU G 5 87 ? 214.413 237.591 303.560 1.00 29.08 87 LEU G N 1
ATOM 11807 C CA . LEU G 5 87 ? 215.579 236.951 304.155 1.00 29.08 87 LEU G CA 1
ATOM 11808 C C . LEU G 5 87 ? 216.711 237.947 304.359 1.00 29.08 87 LEU G C 1
ATOM 11809 O O . LEU G 5 87 ? 217.343 237.978 305.419 1.00 29.08 87 LEU G O 1
ATOM 11814 N N . TRP G 5 88 ? 216.979 238.770 303.349 1.00 27.77 88 TRP G N 1
ATOM 11815 C CA . TRP G 5 88 ? 218.083 239.715 303.426 1.00 27.77 88 TRP G CA 1
ATOM 11816 C C . TRP G 5 88 ? 217.820 240.778 304.474 1.00 27.77 88 TRP G C 1
ATOM 11817 O O . TRP G 5 88 ? 218.704 241.111 305.268 1.00 27.77 88 TRP G O 1
ATOM 11828 N N . PHE G 5 89 ? 216.620 241.326 304.483 1.00 28.79 89 PHE G N 1
ATOM 11829 C CA . PHE G 5 89 ? 216.237 242.353 305.429 1.00 28.79 89 PHE G CA 1
ATOM 11830 C C . PHE G 5 89 ? 215.716 241.790 306.719 1.00 28.79 89 PHE G C 1
ATOM 11831 O O . PHE G 5 89 ? 215.034 242.499 307.463 1.00 28.79 89 PHE G O 1
ATOM 11839 N N . LEU G 5 90 ? 216.018 240.529 306.993 1.00 32.25 90 LEU G N 1
ATOM 11840 C CA . LEU G 5 90 ? 215.680 239.897 308.255 1.00 32.25 90 LEU G CA 1
ATOM 11841 C C . LEU G 5 90 ? 214.221 240.145 308.615 1.00 32.25 90 LEU G C 1
ATOM 11842 O O . LEU G 5 90 ? 213.877 240.448 309.756 1.00 32.25 90 LEU G O 1
ATOM 11847 N N . GLY G 5 91 ? 213.356 240.007 307.621 1.00 33.99 91 GLY G N 1
ATOM 11848 C CA . GLY G 5 91 ? 211.964 240.337 307.810 1.00 33.99 91 GLY G CA 1
ATOM 11849 C C . GLY G 5 91 ? 210.995 239.352 307.210 1.00 33.99 91 GLY G C 1
ATOM 11850 O O . GLY G 5 91 ? 211.322 238.178 307.018 1.00 33.99 91 GLY G O 1
ATOM 11851 N N . GLU G 5 92 ? 209.793 239.828 306.906 1.00 37.08 92 GLU G N 1
ATOM 11852 C CA . GLU G 5 92 ? 208.709 238.969 306.471 1.00 37.08 92 GLU G CA 1
ATOM 11853 C C . GLU G 5 92 ? 207.878 239.682 305.422 1.00 37.08 92 GLU G C 1
ATOM 11854 O O . GLU G 5 92 ? 207.763 240.908 305.426 1.00 37.08 92 GLU G O 1
ATOM 11860 N N . VAL G 5 93 ? 207.295 238.898 304.532 1.00 37.62 93 VAL G N 1
ATOM 11861 C CA . VAL G 5 93 ? 206.427 239.436 303.498 1.00 37.62 93 VAL G CA 1
ATOM 11862 C C . VAL G 5 93 ? 205.037 239.642 304.071 1.00 37.62 93 VAL G C 1
ATOM 11863 O O . VAL G 5 93 ? 204.488 238.762 304.741 1.00 37.62 93 VAL G O 1
ATOM 11867 N N . SER G 5 94 ? 204.467 240.808 303.807 1.00 44.41 94 SER G N 1
ATOM 11868 C CA . SER G 5 94 ? 203.119 241.152 304.228 1.00 44.41 94 SER G CA 1
ATOM 11869 C C . SER G 5 94 ? 202.254 241.330 302.993 1.00 44.41 94 SER G C 1
ATOM 11870 O O . SER G 5 94 ? 202.475 242.256 302.207 1.00 44.41 94 SER G O 1
ATOM 11873 N N . ASN G 5 95 ? 201.277 240.449 302.827 1.00 49.32 95 ASN G N 1
ATOM 11874 C CA . ASN G 5 95 ? 200.290 240.569 301.768 1.00 49.32 95 ASN G CA 1
ATOM 11875 C C . ASN G 5 95 ? 199.041 241.207 302.351 1.00 49.32 95 ASN G C 1
ATOM 11876 O O . ASN G 5 95 ? 198.478 240.702 303.327 1.00 49.32 95 ASN G O 1
ATOM 11881 N N . THR G 5 96 ? 198.621 242.321 301.763 1.00 51.69 96 THR G N 1
ATOM 11882 C CA . THR G 5 96 ? 197.535 243.118 302.308 1.00 51.69 96 THR G CA 1
ATOM 11883 C C . THR G 5 96 ? 196.732 243.719 301.170 1.00 51.69 96 THR G C 1
ATOM 11884 O O . THR G 5 96 ? 197.150 243.721 300.011 1.00 51.69 96 THR G O 1
ATOM 11888 N N . THR G 5 97 ? 195.556 244.221 301.516 1.00 56.32 97 THR G N 1
ATOM 11889 C CA . THR G 5 97 ? 194.759 245.039 300.620 1.00 56.32 97 THR G CA 1
ATOM 11890 C C . THR G 5 97 ? 194.401 246.315 301.359 1.00 56.32 97 THR G C 1
ATOM 11891 O O . THR G 5 97 ? 193.766 246.263 302.417 1.00 56.32 97 THR G O 1
ATOM 11895 N N . GLN G 5 98 ? 194.814 247.451 300.812 1.00 58.00 98 GLN G N 1
ATOM 11896 C CA . GLN G 5 98 ? 194.582 248.712 301.494 1.00 58.00 98 GLN G CA 1
ATOM 11897 C C . GLN G 5 98 ? 193.100 249.051 301.480 1.00 58.00 98 GLN G C 1
ATOM 11898 O O . GLN G 5 98 ? 192.427 248.945 300.451 1.00 58.00 98 GLN G O 1
ATOM 11904 N N . THR G 5 99 ? 192.593 249.451 302.641 1.00 61.31 99 THR G N 1
ATOM 11905 C CA . THR G 5 99 ? 191.165 249.669 302.793 1.00 61.31 99 THR G CA 1
ATOM 11906 C C . THR G 5 99 ? 190.685 250.747 301.839 1.00 61.31 99 THR G C 1
ATOM 11907 O O . THR G 5 99 ? 191.145 251.891 301.887 1.00 61.31 99 THR G O 1
ATOM 11911 N N . GLN G 5 100 ? 189.756 250.374 300.968 1.00 61.57 100 GLN G N 1
ATOM 11912 C CA . GLN G 5 100 ? 189.066 251.364 300.161 1.00 61.57 100 GLN G CA 1
ATOM 11913 C C . GLN G 5 100 ? 188.489 252.432 301.077 1.00 61.57 100 GLN G C 1
ATOM 11914 O O . GLN G 5 100 ? 187.720 252.131 301.994 1.00 61.57 100 GLN G O 1
ATOM 11920 N N . GLN G 5 101 ? 188.858 253.684 300.825 1.00 61.82 101 GLN G N 1
ATOM 11921 C CA . GLN G 5 101 ? 188.467 254.794 301.683 1.00 61.82 101 GLN G CA 1
ATOM 11922 C C . GLN G 5 101 ? 188.062 255.963 300.808 1.00 61.82 101 GLN G C 1
ATOM 11923 O O . GLN G 5 101 ? 188.812 256.364 299.915 1.00 61.82 101 GLN G O 1
ATOM 11929 N N . THR G 5 102 ? 186.877 256.497 301.066 1.00 62.58 102 THR G N 1
ATOM 11930 C CA . THR G 5 102 ? 186.347 257.630 300.329 1.00 62.58 102 THR G CA 1
ATOM 11931 C C . THR G 5 102 ? 186.380 258.862 301.219 1.00 62.58 102 THR G C 1
ATOM 11932 O O . THR G 5 102 ? 186.050 258.786 302.407 1.00 62.58 102 THR G O 1
ATOM 11936 N N . ASP G 5 103 ? 186.788 259.989 300.645 1.00 63.23 103 ASP G N 1
ATOM 11937 C CA . ASP G 5 103 ? 186.899 261.240 301.384 1.00 63.23 103 ASP G CA 1
ATOM 11938 C C . ASP G 5 103 ? 187.838 261.086 302.576 1.00 63.23 103 ASP G C 1
ATOM 11939 O O . ASP G 5 103 ? 187.541 261.507 303.694 1.00 63.23 103 ASP G O 1
ATOM 11944 N N . ALA G 5 104 ? 188.979 260.452 302.331 1.00 62.00 104 ALA G N 1
ATOM 11945 C CA . ALA G 5 104 ? 190.045 260.432 303.317 1.00 62.00 104 ALA G CA 1
ATOM 11946 C C . ALA G 5 104 ? 190.735 261.786 303.345 1.00 62.00 104 ALA G C 1
ATOM 11947 O O . ALA G 5 104 ? 190.933 262.417 302.306 1.00 62.00 104 ALA G O 1
ATOM 11949 N N . LYS G 5 105 ? 191.115 262.228 304.538 1.00 63.72 105 LYS G N 1
ATOM 11950 C CA . LYS G 5 105 ? 191.598 263.585 304.742 1.00 63.72 105 LYS G CA 1
ATOM 11951 C C . LYS G 5 105 ? 192.906 263.575 305.514 1.00 63.72 105 LYS G C 1
ATOM 11952 O O . LYS G 5 105 ? 193.113 262.742 306.401 1.00 63.72 105 LYS G O 1
ATOM 11958 N N . GLU G 5 106 ? 193.780 264.517 305.170 1.00 61.22 106 GLU G N 1
ATOM 11959 C CA . GLU G 5 106 ? 195.125 264.573 305.716 1.00 61.22 106 GLU G CA 1
ATOM 11960 C C . GLU G 5 106 ? 195.586 266.020 305.715 1.00 61.22 106 GLU G C 1
ATOM 11961 O O . GLU G 5 106 ? 195.086 266.850 304.953 1.00 61.22 106 GLU G O 1
ATOM 11967 N N . VAL G 5 107 ? 196.553 266.314 306.578 1.00 61.10 107 VAL G N 1
ATOM 11968 C CA . VAL G 5 107 ? 197.128 267.645 306.691 1.00 61.10 107 VAL G CA 1
ATOM 11969 C C . VAL G 5 107 ? 198.640 267.535 306.642 1.00 61.10 107 VAL G C 1
ATOM 11970 O O . VAL G 5 107 ? 199.224 266.533 307.063 1.00 61.10 107 VAL G O 1
ATOM 11974 N N . PHE G 5 108 ? 199.273 268.583 306.130 1.00 57.85 108 PHE G N 1
ATOM 11975 C CA . PHE G 5 108 ? 200.719 268.680 306.099 1.00 57.85 108 PHE G CA 1
ATOM 11976 C C . PHE G 5 108 ? 201.127 270.037 306.641 1.00 57.85 108 PHE G C 1
ATOM 11977 O O . PHE G 5 108 ? 200.691 271.071 306.128 1.00 57.85 108 PHE G O 1
ATOM 11985 N N . ASN G 5 109 ? 201.968 270.029 307.662 1.00 59.22 109 ASN G N 1
ATOM 11986 C CA . ASN G 5 109 ? 202.284 271.236 308.405 1.00 59.22 109 ASN G CA 1
ATOM 11987 C C . ASN G 5 109 ? 203.712 271.232 308.931 1.00 59.22 109 ASN G C 1
ATOM 11988 O O . ASN G 5 109 ? 204.069 270.372 309.746 1.00 59.22 109 ASN G O 1
ATOM 11993 N N . PRO G 5 110 ? 204.566 272.169 308.497 1.00 58.81 110 PRO G N 1
ATOM 11994 C CA . PRO G 5 110 ? 204.378 273.104 307.393 1.00 58.81 110 PRO G CA 1
ATOM 11995 C C . PRO G 5 110 ? 204.650 272.399 306.087 1.00 58.81 110 PRO G C 1
ATOM 11996 O O . PRO G 5 110 ? 204.863 271.192 306.098 1.00 58.81 110 PRO G O 1
ATOM 12000 N N . ILE G 5 111 ? 204.641 273.123 304.980 1.00 57.55 111 ILE G N 1
ATOM 12001 C CA . ILE G 5 111 ? 205.076 272.551 303.719 1.00 57.55 111 ILE G CA 1
ATOM 12002 C C . ILE G 5 111 ? 206.129 273.453 303.101 1.00 57.55 111 ILE G C 1
ATOM 12003 O O . ILE G 5 111 ? 206.160 274.665 303.338 1.00 57.55 111 ILE G O 1
ATOM 12008 N N . MET G 5 112 ? 206.992 272.849 302.296 1.00 56.20 112 MET G N 1
ATOM 12009 C CA . MET G 5 112 ? 208.004 273.565 301.544 1.00 56.20 112 MET G CA 1
ATOM 12010 C C . MET G 5 112 ? 207.706 273.449 300.062 1.00 56.20 112 MET G C 1
ATOM 12011 O O . MET G 5 112 ? 207.315 272.385 299.577 1.00 56.20 112 MET G O 1
ATOM 12016 N N . ARG G 5 113 ? 207.878 274.555 299.354 1.00 58.44 113 ARG G N 1
ATOM 12017 C CA . ARG G 5 113 ? 207.808 274.523 297.906 1.00 58.44 113 ARG G CA 1
ATOM 12018 C C . ARG G 5 113 ? 208.958 273.696 297.352 1.00 58.44 113 ARG G C 1
ATOM 12019 O O . ARG G 5 113 ? 210.084 273.755 297.854 1.00 58.44 113 ARG G O 1
ATOM 12027 N N . GLY G 5 114 ? 208.672 272.925 296.309 1.00 55.86 114 GLY G N 1
ATOM 12028 C CA . GLY G 5 114 ? 209.686 272.088 295.708 1.00 55.86 114 GLY G CA 1
ATOM 12029 C C . GLY G 5 114 ? 209.916 270.765 296.388 1.00 55.86 114 GLY G C 1
ATOM 12030 O O . GLY G 5 114 ? 210.945 270.130 296.144 1.00 55.86 114 GLY G O 1
ATOM 12031 N N . ARG G 5 115 ? 208.993 270.321 297.227 1.00 53.85 115 ARG G N 1
ATOM 12032 C CA . ARG G 5 115 ? 209.124 269.061 297.933 1.00 53.85 115 ARG G CA 1
ATOM 12033 C C . ARG G 5 115 ? 207.936 268.160 297.638 1.00 53.85 115 ARG G C 1
ATOM 12034 O O . ARG G 5 115 ? 206.849 268.626 297.298 1.00 53.85 115 ARG G O 1
ATOM 12042 N N . TYR G 5 116 ? 208.165 266.864 297.788 1.00 51.89 116 TYR G N 1
ATOM 12043 C CA . TYR G 5 116 ? 207.178 265.834 297.516 1.00 51.89 116 TYR G CA 1
ATOM 12044 C C . TYR G 5 116 ? 206.536 265.379 298.811 1.00 51.89 116 TYR G C 1
ATOM 12045 O O . TYR G 5 116 ? 207.198 265.297 299.848 1.00 51.89 116 TYR G O 1
ATOM 12054 N N . TYR G 5 117 ? 205.248 265.078 298.743 1.00 53.32 117 TYR G N 1
ATOM 12055 C CA . TYR G 5 117 ? 204.487 264.624 299.893 1.00 53.32 117 TYR G CA 1
ATOM 12056 C C . TYR G 5 117 ? 203.735 263.355 299.538 1.00 53.32 117 TYR G C 1
ATOM 12057 O O . TYR G 5 117 ? 203.073 263.281 298.500 1.00 53.32 117 TYR G O 1
ATOM 12066 N N . GLN G 5 118 ? 203.839 262.365 300.409 1.00 54.49 118 GLN G N 1
ATOM 12067 C CA . GLN G 5 118 ? 203.230 261.064 300.197 1.00 54.49 118 GLN G CA 1
ATOM 12068 C C . GLN G 5 118 ? 201.942 260.985 300.998 1.00 54.49 118 GLN G C 1
ATOM 12069 O O . GLN G 5 118 ? 201.941 261.214 302.211 1.00 54.49 118 GLN G O 1
ATOM 12075 N N . LEU G 5 119 ? 200.855 260.666 300.312 1.00 56.02 119 LEU G N 1
ATOM 12076 C CA . LEU G 5 119 ? 199.559 260.575 300.953 1.00 56.02 119 LEU G CA 1
ATOM 12077 C C . LEU G 5 119 ? 199.410 259.251 301.684 1.00 56.02 119 LEU G C 1
ATOM 12078 O O . LEU G 5 119 ? 199.876 258.209 301.216 1.00 56.02 119 LEU G O 1
ATOM 12083 N N . GLY G 5 120 ? 198.756 259.296 302.838 1.00 56.21 120 GLY G N 1
ATOM 12084 C CA . GLY G 5 120 ? 198.334 258.083 303.496 1.00 56.21 120 GLY G CA 1
ATOM 12085 C C . GLY G 5 120 ? 199.375 257.402 304.341 1.00 56.21 120 GLY G C 1
ATOM 12086 O O . GLY G 5 120 ? 199.241 256.211 304.627 1.00 56.21 120 GLY G O 1
ATOM 12087 N N . THR G 5 121 ? 200.411 258.114 304.756 1.00 56.32 121 THR G N 1
ATOM 12088 C CA . THR G 5 121 ? 201.404 257.515 305.630 1.00 56.32 121 THR G CA 1
ATOM 12089 C C . THR G 5 121 ? 200.771 257.206 306.978 1.00 56.32 121 THR G C 1
ATOM 12090 O O . THR G 5 121 ? 200.463 258.115 307.753 1.00 56.32 121 THR G O 1
ATOM 12094 N N . THR G 5 122 ? 200.576 255.924 307.261 1.00 56.71 122 THR G N 1
ATOM 12095 C CA . THR G 5 122 ? 199.967 255.492 308.506 1.00 56.71 122 THR G CA 1
ATOM 12096 C C . THR G 5 122 ? 200.613 254.189 308.936 1.00 56.71 122 THR G C 1
ATOM 12097 O O . THR G 5 122 ? 201.186 253.462 308.124 1.00 56.71 122 THR G O 1
ATOM 12101 N N . ASP G 5 123 ? 200.509 253.895 310.231 1.00 58.13 123 ASP G N 1
ATOM 12102 C CA . ASP G 5 123 ? 200.968 252.606 310.724 1.00 58.13 123 ASP G CA 1
ATOM 12103 C C . ASP G 5 123 ? 200.314 251.447 309.985 1.00 58.13 123 ASP G C 1
ATOM 12104 O O . ASP G 5 123 ? 200.850 250.335 309.998 1.00 58.13 123 ASP G O 1
ATOM 12109 N N . ASP G 5 124 ? 199.163 251.678 309.355 1.00 57.91 124 ASP G N 1
ATOM 12110 C CA . ASP G 5 124 ? 198.562 250.662 308.501 1.00 57.91 124 ASP G CA 1
ATOM 12111 C C . ASP G 5 124 ? 199.162 250.679 307.104 1.00 57.91 124 ASP G C 1
ATOM 12112 O O . ASP G 5 124 ? 199.260 249.629 306.460 1.00 57.91 124 ASP G O 1
ATOM 12117 N N . ASN G 5 125 ? 199.578 251.851 306.631 1.00 56.09 125 ASN G N 1
ATOM 12118 C CA . ASN G 5 125 ? 200.157 252.017 305.298 1.00 56.09 125 ASN G CA 1
ATOM 12119 C C . ASN G 5 125 ? 201.464 252.764 305.466 1.00 56.09 125 ASN G C 1
ATOM 12120 O O . ASN G 5 125 ? 201.591 253.932 305.087 1.00 56.09 125 ASN G O 1
ATOM 12125 N N . PRO G 5 126 ? 202.471 252.109 306.034 1.00 53.69 126 PRO G N 1
ATOM 12126 C CA . PRO G 5 126 ? 203.677 252.835 306.435 1.00 53.69 126 PRO G CA 1
ATOM 12127 C C . PRO G 5 126 ? 204.465 253.387 305.268 1.00 53.69 126 PRO G C 1
ATOM 12128 O O . PRO G 5 126 ? 205.340 254.230 305.483 1.00 53.69 126 PRO G O 1
ATOM 12132 N N . THR G 5 127 ? 204.190 252.938 304.046 1.00 53.81 127 THR G N 1
ATOM 12133 C CA . THR G 5 127 ? 204.782 253.507 302.845 1.00 53.81 127 THR G CA 1
ATOM 12134 C C . THR G 5 127 ? 203.778 254.298 302.023 1.00 53.81 127 THR G C 1
ATOM 12135 O O . THR G 5 127 ? 203.972 254.474 300.818 1.00 53.81 127 THR G O 1
ATOM 12139 N N . GLY G 5 128 ? 202.703 254.759 302.642 1.00 54.86 128 GLY G N 1
ATOM 12140 C CA . GLY G 5 128 ? 201.709 255.530 301.938 1.00 54.86 128 GLY G CA 1
ATOM 12141 C C . GLY G 5 128 ? 200.788 254.662 301.116 1.00 54.86 128 GLY G C 1
ATOM 12142 O O . GLY G 5 128 ? 201.004 253.469 300.914 1.00 54.86 128 GLY G O 1
ATOM 12143 N N . VAL G 5 129 ? 199.719 255.290 300.641 1.00 55.71 129 VAL G N 1
ATOM 12144 C CA . VAL G 5 129 ? 198.696 254.610 299.859 1.00 55.71 129 VAL G CA 1
ATOM 12145 C C . VAL G 5 129 ? 198.991 254.706 298.371 1.00 55.71 129 VAL G C 1
ATOM 12146 O O . VAL G 5 129 ? 199.822 255.509 297.939 1.00 55.71 129 VAL G O 1
ATOM 12150 N N . ARG G 5 130 ? 198.302 253.892 297.581 1.00 56.27 130 ARG G N 1
ATOM 12151 C CA . ARG G 5 130 ? 198.401 253.932 296.135 1.00 56.27 130 ARG G CA 1
ATOM 12152 C C . ARG G 5 130 ? 196.998 253.958 295.545 1.00 56.27 130 ARG G C 1
ATOM 12153 O O . ARG G 5 130 ? 196.019 253.606 296.205 1.00 56.27 130 ARG G O 1
ATOM 12161 N N . GLY G 5 131 ? 196.913 254.358 294.282 1.00 58.49 131 GLY G N 1
ATOM 12162 C CA . GLY G 5 131 ? 195.649 254.393 293.574 1.00 58.49 131 GLY G CA 1
ATOM 12163 C C . GLY G 5 131 ? 194.678 255.430 294.087 1.00 58.49 131 GLY G C 1
ATOM 12164 O O . GLY G 5 131 ? 193.524 255.124 294.395 1.00 58.49 131 GLY G O 1
ATOM 12165 N N . VAL G 5 132 ? 195.138 256.657 294.178 1.00 57.94 132 VAL G N 1
ATOM 12166 C CA . VAL G 5 132 ? 194.321 257.752 294.678 1.00 57.94 132 VAL G CA 1
ATOM 12167 C C . VAL G 5 132 ? 193.549 258.400 293.537 1.00 57.94 132 VAL G C 1
ATOM 12168 O O . VAL G 5 132 ? 193.952 258.351 292.371 1.00 57.94 132 VAL G O 1
ATOM 12172 N N . THR G 5 133 ? 192.415 259.006 293.880 1.00 60.04 133 THR G N 1
ATOM 12173 C CA . THR G 5 133 ? 191.603 259.735 292.922 1.00 60.04 133 THR G CA 1
ATOM 12174 C C . THR G 5 133 ? 190.833 260.825 293.654 1.00 60.04 133 THR G C 1
ATOM 12175 O O . THR G 5 133 ? 190.819 260.887 294.886 1.00 60.04 133 THR G O 1
ATOM 12179 N N . ASN G 5 134 ? 190.184 261.688 292.873 1.00 61.04 134 ASN G N 1
ATOM 12180 C CA . ASN G 5 134 ? 189.324 262.742 293.411 1.00 61.04 134 ASN G CA 1
ATOM 12181 C C . ASN G 5 134 ? 190.072 263.631 294.396 1.00 61.04 134 ASN G C 1
ATOM 12182 O O . ASN G 5 134 ? 189.531 264.037 295.426 1.00 61.04 134 ASN G O 1
ATOM 12187 N N . PHE G 5 135 ? 191.328 263.929 294.092 1.00 59.05 135 PHE G N 1
ATOM 12188 C CA . PHE G 5 135 ? 192.148 264.720 294.995 1.00 59.05 135 PHE G CA 1
ATOM 12189 C C . PHE G 5 135 ? 191.783 266.197 294.926 1.00 59.05 135 PHE G C 1
ATOM 12190 O O . PHE G 5 135 ? 191.599 266.754 293.841 1.00 59.05 135 PHE G O 1
ATOM 12198 N N . GLN G 5 136 ? 191.677 266.831 296.092 1.00 61.45 136 GLN G N 1
ATOM 12199 C CA . GLN G 5 136 ? 191.573 268.277 296.186 1.00 61.45 136 GLN G CA 1
ATOM 12200 C C . GLN G 5 136 ? 192.309 268.743 297.433 1.00 61.45 136 GLN G C 1
ATOM 12201 O O . GLN G 5 136 ? 192.428 268.010 298.417 1.00 61.45 136 GLN G O 1
ATOM 12207 N N . MET G 5 137 ? 192.801 269.980 297.380 1.00 60.77 137 MET G N 1
ATOM 12208 C CA . MET G 5 137 ? 193.645 270.544 298.423 1.00 60.77 137 MET G CA 1
ATOM 12209 C C . MET G 5 137 ? 193.164 271.932 298.803 1.00 60.77 137 MET G C 1
ATOM 12210 O O . MET G 5 137 ? 192.584 272.641 297.979 1.00 60.77 137 MET G O 1
ATOM 12215 N N . VAL G 5 138 ? 193.407 272.309 300.057 1.00 62.28 138 VAL G N 1
ATOM 12216 C CA . VAL G 5 138 ? 193.065 273.628 300.569 1.00 62.28 138 VAL G CA 1
ATOM 12217 C C . VAL G 5 138 ? 194.262 274.220 301.296 1.00 62.28 138 VAL G C 1
ATOM 12218 O O . VAL G 5 138 ? 194.946 273.533 302.060 1.00 62.28 138 VAL G O 1
ATOM 12222 N N . LYS G 5 139 ? 194.500 275.501 301.056 1.00 62.46 139 LYS G N 1
ATOM 12223 C CA . LYS G 5 139 ? 195.530 276.261 301.742 1.00 62.46 139 LYS G CA 1
ATOM 12224 C C . LYS G 5 139 ? 195.067 276.679 303.131 1.00 62.46 139 LYS G C 1
ATOM 12225 O O . LYS G 5 139 ? 193.871 276.789 303.405 1.00 62.46 139 LYS G O 1
ATOM 12231 N N . ALA G 5 140 ? 196.036 276.886 304.017 1.00 63.12 140 ALA G N 1
ATOM 12232 C CA . ALA G 5 140 ? 195.784 277.509 305.305 1.00 63.12 140 ALA G CA 1
ATOM 12233 C C . ALA G 5 140 ? 197.094 278.027 305.875 1.00 63.12 140 ALA G C 1
ATOM 12234 O O . ALA G 5 140 ? 198.174 277.530 305.552 1.00 63.12 140 ALA G O 1
ATOM 12236 N N . ASP G 5 141 ? 196.986 279.028 306.741 1.00 64.66 141 ASP G N 1
ATOM 12237 C CA . ASP G 5 141 ? 198.165 279.551 307.414 1.00 64.66 141 ASP G CA 1
ATOM 12238 C C . ASP G 5 141 ? 198.703 278.528 308.403 1.00 64.66 141 ASP G C 1
ATOM 12239 O O . ASP G 5 141 ? 197.947 277.798 309.046 1.00 64.66 141 ASP G O 1
ATOM 12244 N N . ALA G 5 142 ? 200.026 278.485 308.522 1.00 63.34 142 ALA G N 1
ATOM 12245 C CA . ALA G 5 142 ? 200.701 277.381 309.186 1.00 63.34 142 ALA G CA 1
ATOM 12246 C C . ALA G 5 142 ? 200.596 277.419 310.705 1.00 63.34 142 ALA G C 1
ATOM 12247 O O . ALA G 5 142 ? 200.910 276.413 311.349 1.00 63.34 142 ALA G O 1
ATOM 12249 N N . SER G 5 143 ? 200.177 278.535 311.299 1.00 65.03 143 SER G N 1
ATOM 12250 C CA . SER G 5 143 ? 200.141 278.613 312.755 1.00 65.03 143 SER G CA 1
ATOM 12251 C C . SER G 5 143 ? 198.881 278.000 313.343 1.00 65.03 143 SER G C 1
ATOM 12252 O O . SER G 5 143 ? 198.910 277.499 314.472 1.00 65.03 143 SER G O 1
ATOM 12255 N N . ILE G 5 144 ? 197.782 278.031 312.616 1.00 65.41 144 ILE G N 1
ATOM 12256 C CA . ILE G 5 144 ? 196.508 277.590 313.166 1.00 65.41 144 ILE G CA 1
ATOM 12257 C C . ILE G 5 144 ? 196.519 276.078 313.329 1.00 65.41 144 ILE G C 1
ATOM 12258 O O . ILE G 5 144 ? 197.133 275.342 312.549 1.00 65.41 144 ILE G O 1
ATOM 12263 N N . ALA G 5 145 ? 195.816 275.609 314.356 1.00 66.54 145 ALA G N 1
ATOM 12264 C CA . ALA G 5 145 ? 195.712 274.181 314.639 1.00 66.54 145 ALA G CA 1
ATOM 12265 C C . ALA G 5 145 ? 194.667 273.536 313.727 1.00 66.54 145 ALA G C 1
ATOM 12266 O O . ALA G 5 145 ? 193.710 272.897 314.167 1.00 66.54 145 ALA G O 1
ATOM 12268 N N . ILE G 5 146 ? 194.875 273.718 312.422 1.00 64.62 146 ILE G N 1
ATOM 12269 C CA . ILE G 5 146 ? 193.977 273.129 311.445 1.00 64.62 146 ILE G CA 1
ATOM 12270 C C . ILE G 5 146 ? 193.835 271.639 311.711 1.00 64.62 146 ILE G C 1
ATOM 12271 O O . ILE G 5 146 ? 194.704 271.001 312.318 1.00 64.62 146 ILE G O 1
ATOM 12276 N N . SER G 5 147 ? 192.715 271.083 311.265 1.00 65.94 147 SER G N 1
ATOM 12277 C CA . SER G 5 147 ? 192.391 269.698 311.548 1.00 65.94 147 SER G CA 1
ATOM 12278 C C . SER G 5 147 ? 191.471 269.167 310.464 1.00 65.94 147 SER G C 1
ATOM 12279 O O . SER G 5 147 ? 190.852 269.926 309.716 1.00 65.94 147 SER G O 1
ATOM 12282 N N . VAL G 5 148 ? 191.408 267.842 310.379 1.00 66.04 148 VAL G N 1
ATOM 12283 C CA . VAL G 5 148 ? 190.493 267.170 309.467 1.00 66.04 148 VAL G CA 1
ATOM 12284 C C . VAL G 5 148 ? 189.181 266.892 310.182 1.00 66.04 148 VAL G C 1
ATOM 12285 O O . VAL G 5 148 ? 188.946 265.783 310.673 1.00 66.04 148 VAL G O 1
ATOM 12289 N N . GLY G 5 149 ? 188.311 267.893 310.235 1.00 68.03 149 GLY G N 1
ATOM 12290 C CA . GLY G 5 149 ? 186.962 267.658 310.697 1.00 68.03 149 GLY G CA 1
ATOM 12291 C C . GLY G 5 149 ? 186.138 266.925 309.659 1.00 68.03 149 GLY G C 1
ATOM 12292 O O . GLY G 5 149 ? 186.448 266.911 308.467 1.00 68.03 149 GLY G O 1
ATOM 12293 N N . SER G 5 150 ? 185.065 266.303 310.129 1.00 69.01 150 SER G N 1
ATOM 12294 C CA . SER G 5 150 ? 184.137 265.678 309.206 1.00 69.01 150 SER G CA 1
ATOM 12295 C C . SER G 5 150 ? 183.588 266.723 308.243 1.00 69.01 150 SER G C 1
ATOM 12296 O O . SER G 5 150 ? 183.773 267.932 308.416 1.00 69.01 150 SER G O 1
ATOM 12299 N N . GLY G 5 151 ? 182.913 266.242 307.210 1.00 68.45 151 GLY G N 1
ATOM 12300 C CA . GLY G 5 151 ? 182.528 267.089 306.105 1.00 68.45 151 GLY G CA 1
ATOM 12301 C C . GLY G 5 151 ? 183.720 267.416 305.231 1.00 68.45 151 GLY G C 1
ATOM 12302 O O . GLY G 5 151 ? 184.877 267.191 305.584 1.00 68.45 151 GLY G O 1
ATOM 12303 N N . ASP G 5 152 ? 183.426 267.984 304.067 1.00 66.44 152 ASP G N 1
ATOM 12304 C CA . ASP G 5 152 ? 184.472 268.230 303.090 1.00 66.44 152 ASP G CA 1
ATOM 12305 C C . ASP G 5 152 ? 185.560 269.107 303.692 1.00 66.44 152 ASP G C 1
ATOM 12306 O O . ASP G 5 152 ? 185.325 269.882 304.623 1.00 66.44 152 ASP G O 1
ATOM 12311 N N . ILE G 5 153 ? 186.777 268.953 303.166 1.00 64.12 153 ILE G N 1
ATOM 12312 C CA . ILE G 5 153 ? 187.903 269.729 303.660 1.00 64.12 153 ILE G CA 1
ATOM 12313 C C . ILE G 5 153 ? 187.725 271.205 303.369 1.00 64.12 153 ILE G C 1
ATOM 12314 O O . ILE G 5 153 ? 188.308 272.049 304.056 1.00 64.12 153 ILE G O 1
ATOM 12319 N N . THR G 5 154 ? 186.921 271.542 302.363 1.00 65.09 154 THR G N 1
ATOM 12320 C CA . THR G 5 154 ? 186.693 272.939 302.038 1.00 65.09 154 THR G CA 1
ATOM 12321 C C . THR G 5 154 ? 185.953 273.658 303.151 1.00 65.09 154 THR G C 1
ATOM 12322 O O . THR G 5 154 ? 185.983 274.890 303.211 1.00 65.09 154 THR G O 1
ATOM 12326 N N . SER G 5 155 ? 185.312 272.915 304.045 1.00 67.59 155 SER G N 1
ATOM 12327 C CA . SER G 5 155 ? 184.527 273.511 305.114 1.00 67.59 155 SER G CA 1
ATOM 12328 C C . SER G 5 155 ? 185.382 274.189 306.171 1.00 67.59 155 SER G C 1
ATOM 12329 O O . SER G 5 155 ? 184.836 274.871 307.041 1.00 67.59 155 SER G O 1
ATOM 12332 N N . ILE G 5 156 ? 186.701 274.022 306.118 1.00 66.15 156 ILE G N 1
ATOM 12333 C CA . ILE G 5 156 ? 187.545 274.466 307.214 1.00 66.15 156 ILE G CA 1
ATOM 12334 C C . ILE G 5 156 ? 187.564 275.986 307.276 1.00 66.15 156 ILE G C 1
ATOM 12335 O O . ILE G 5 156 ? 187.560 276.676 306.248 1.00 66.15 156 ILE G O 1
ATOM 12340 N N . VAL G 5 157 ? 187.575 276.510 308.499 1.00 67.96 157 VAL G N 1
ATOM 12341 C CA . VAL G 5 157 ? 187.649 277.948 308.717 1.00 67.96 157 VAL G CA 1
ATOM 12342 C C . VAL G 5 157 ? 189.031 278.457 308.331 1.00 67.96 157 VAL G C 1
ATOM 12343 O O . VAL G 5 157 ? 190.046 277.790 308.569 1.00 67.96 157 VAL G O 1
ATOM 12347 N N . GLY G 5 158 ? 189.077 279.644 307.728 1.00 67.27 158 GLY G N 1
ATOM 12348 C CA . GLY G 5 158 ? 190.335 280.269 307.376 1.00 67.27 158 GLY G CA 1
ATOM 12349 C C . GLY G 5 158 ? 191.062 279.634 306.214 1.00 67.27 158 GLY G C 1
ATOM 12350 O O . GLY G 5 158 ? 192.083 280.175 305.775 1.00 67.27 158 GLY G O 1
ATOM 12351 N N . ALA G 5 159 ? 190.571 278.513 305.701 1.00 65.05 159 ALA G N 1
ATOM 12352 C CA . ALA G 5 159 ? 191.215 277.822 304.602 1.00 65.05 159 ALA G CA 1
ATOM 12353 C C . ALA G 5 159 ? 190.866 278.470 303.269 1.00 65.05 159 ALA G C 1
ATOM 12354 O O . ALA G 5 159 ? 190.007 279.350 303.172 1.00 65.05 159 ALA G O 1
ATOM 12356 N N . THR G 5 160 ? 191.556 278.019 302.228 1.00 64.00 160 THR G N 1
ATOM 12357 C CA . THR G 5 160 ? 191.302 278.471 300.871 1.00 64.00 160 THR G CA 1
ATOM 12358 C C . THR G 5 160 ? 191.699 277.368 299.906 1.00 64.00 160 THR G C 1
ATOM 12359 O O . THR G 5 160 ? 192.758 276.754 300.052 1.00 64.00 160 THR G O 1
ATOM 12363 N N . VAL G 5 161 ? 190.844 277.134 298.913 1.00 62.18 161 VAL G N 1
ATOM 12364 C CA . VAL G 5 161 ? 191.095 276.089 297.933 1.00 62.18 161 VAL G CA 1
ATOM 12365 C C . VAL G 5 161 ? 192.342 276.424 297.125 1.00 62.18 161 VAL G C 1
ATOM 12366 O O . VAL G 5 161 ? 192.716 277.593 296.967 1.00 62.18 161 VAL G O 1
ATOM 12370 N N . VAL G 5 162 ? 193.001 275.388 296.611 1.00 61.01 162 VAL G N 1
ATOM 12371 C CA . VAL G 5 162 ? 194.181 275.544 295.773 1.00 61.01 162 VAL G CA 1
ATOM 12372 C C . VAL G 5 162 ? 193.928 274.853 294.444 1.00 61.01 162 VAL G C 1
ATOM 12373 O O . VAL G 5 162 ? 193.550 273.675 294.413 1.00 61.01 162 VAL G O 1
ATOM 12377 N N . ASN G 5 163 ? 194.131 275.578 293.362 1.00 60.79 163 ASN G N 1
ATOM 12378 C CA . ASN G 5 163 ? 194.100 274.975 292.042 1.00 60.79 163 ASN G CA 1
ATOM 12379 C C . ASN G 5 163 ? 195.458 274.361 291.712 1.00 60.79 163 ASN G C 1
ATOM 12380 O O . ASN G 5 163 ? 196.494 274.927 292.064 1.00 60.79 163 ASN G O 1
ATOM 12385 N N . PRO G 5 164 ? 195.484 273.209 291.040 1.00 59.83 164 PRO G N 1
ATOM 12386 C CA . PRO G 5 164 ? 196.773 272.573 290.739 1.00 59.83 164 PRO G CA 1
ATOM 12387 C C . PRO G 5 164 ? 197.651 273.378 289.806 1.00 59.83 164 PRO G C 1
ATOM 12388 O O . PRO G 5 164 ? 198.881 273.297 289.901 1.00 59.83 164 PRO G O 1
ATOM 12392 N N . ALA G 5 165 ? 197.058 274.156 288.906 1.00 60.70 165 ALA G N 1
ATOM 12393 C CA . ALA G 5 165 ? 197.811 274.813 287.849 1.00 60.70 165 ALA G CA 1
ATOM 12394 C C . ALA G 5 165 ? 198.943 275.651 288.416 1.00 60.70 165 ALA G C 1
ATOM 12395 O O . ALA G 5 165 ? 198.707 276.640 289.116 1.00 60.70 165 ALA G O 1
ATOM 12397 N N . GLY G 5 166 ? 200.175 275.255 288.120 1.00 60.19 166 GLY G N 1
ATOM 12398 C CA . GLY G 5 166 ? 201.335 275.960 288.606 1.00 60.19 166 GLY G CA 1
ATOM 12399 C C . GLY G 5 166 ? 201.559 275.872 290.094 1.00 60.19 166 GLY G C 1
ATOM 12400 O O . GLY G 5 166 ? 202.477 276.522 290.602 1.00 60.19 166 GLY G O 1
ATOM 12401 N N . ASN G 5 167 ? 200.754 275.098 290.811 1.00 59.63 167 ASN G N 1
ATOM 12402 C CA . ASN G 5 167 ? 200.844 274.993 292.259 1.00 59.63 167 ASN G CA 1
ATOM 12403 C C . ASN G 5 167 ? 201.226 273.608 292.743 1.00 59.63 167 ASN G C 1
ATOM 12404 O O . ASN G 5 167 ? 202.011 273.488 293.682 1.00 59.63 167 ASN G O 1
ATOM 12409 N N . TYR G 5 168 ? 200.688 272.556 292.136 1.00 58.43 168 TYR G N 1
ATOM 12410 C CA . TYR G 5 168 ? 201.091 271.212 292.503 1.00 58.43 168 TYR G CA 1
ATOM 12411 C C . TYR G 5 168 ? 200.777 270.247 291.375 1.00 58.43 168 TYR G C 1
ATOM 12412 O O . TYR G 5 168 ? 199.880 270.474 290.563 1.00 58.43 168 TYR G O 1
ATOM 12421 N N . GLU G 5 169 ? 201.537 269.160 291.347 1.00 57.19 169 GLU G N 1
ATOM 12422 C CA . GLU G 5 169 ? 201.290 268.028 290.470 1.00 57.19 169 GLU G CA 1
ATOM 12423 C C . GLU G 5 169 ? 201.055 266.805 291.336 1.00 57.19 169 GLU G C 1
ATOM 12424 O O . GLU G 5 169 ? 201.633 266.682 292.418 1.00 57.19 169 GLU G O 1
ATOM 12430 N N . ILE G 5 170 ? 200.205 265.906 290.861 1.00 56.94 170 ILE G N 1
ATOM 12431 C CA . ILE G 5 170 ? 199.769 264.757 291.637 1.00 56.94 170 ILE G CA 1
ATOM 12432 C C . ILE G 5 170 ? 200.052 263.499 290.830 1.00 56.94 170 ILE G C 1
ATOM 12433 O O . ILE G 5 170 ? 199.645 263.398 289.666 1.00 56.94 170 ILE G O 1
ATOM 12438 N N . ASP G 5 171 ? 200.767 262.554 291.441 1.00 57.83 171 ASP G N 1
ATOM 12439 C CA . ASP G 5 171 ? 200.960 261.226 290.872 1.00 57.83 171 ASP G CA 1
ATOM 12440 C C . ASP G 5 171 ? 199.962 260.296 291.547 1.00 57.83 171 ASP G C 1
ATOM 12441 O O . ASP G 5 171 ? 200.218 259.703 292.596 1.00 57.83 171 ASP G O 1
ATOM 12446 N N . LEU G 5 172 ? 198.792 260.180 290.923 1.00 57.93 172 LEU G N 1
ATOM 12447 C CA . LEU G 5 172 ? 197.662 259.542 291.585 1.00 57.93 172 LEU G CA 1
ATOM 12448 C C . LEU G 5 172 ? 197.981 258.102 291.952 1.00 57.93 172 LEU G C 1
ATOM 12449 O O . LEU G 5 172 ? 197.807 257.686 293.102 1.00 57.93 172 LEU G O 1
ATOM 12454 N N . GLU G 5 173 ? 198.468 257.328 290.984 1.00 59.06 173 GLU G N 1
ATOM 12455 C CA . GLU G 5 173 ? 198.737 255.919 291.232 1.00 59.06 173 GLU G CA 1
ATOM 12456 C C . GLU G 5 173 ? 199.743 255.736 292.354 1.00 59.06 173 GLU G C 1
ATOM 12457 O O . GLU G 5 173 ? 199.755 254.692 293.014 1.00 59.06 173 GLU G O 1
ATOM 12463 N N . ALA G 5 174 ? 200.594 256.730 292.578 1.00 56.55 174 ALA G N 1
ATOM 12464 C CA . ALA G 5 174 ? 201.634 256.658 293.590 1.00 56.55 174 ALA G CA 1
ATOM 12465 C C . ALA G 5 174 ? 201.258 257.341 294.895 1.00 56.55 174 ALA G C 1
ATOM 12466 O O . ALA G 5 174 ? 201.915 257.099 295.912 1.00 56.55 174 ALA G O 1
ATOM 12468 N N . GLY G 5 175 ? 200.234 258.186 294.896 1.00 55.36 175 GLY G N 1
ATOM 12469 C CA . GLY G 5 175 ? 199.933 258.965 296.080 1.00 55.36 175 GLY G CA 1
ATOM 12470 C C . GLY G 5 175 ? 200.966 260.018 296.396 1.00 55.36 175 GLY G C 1
ATOM 12471 O O . GLY G 5 175 ? 201.101 260.416 297.557 1.00 55.36 175 GLY G O 1
ATOM 12472 N N . ARG G 5 176 ? 201.703 260.483 295.394 1.00 54.22 176 ARG G N 1
ATOM 12473 C CA . ARG G 5 176 ? 202.730 261.497 295.576 1.00 54.22 176 ARG G CA 1
ATOM 12474 C C . ARG G 5 176 ? 202.214 262.818 295.039 1.00 54.22 176 ARG G C 1
ATOM 12475 O O . ARG G 5 176 ? 201.726 262.883 293.906 1.00 54.22 176 ARG G O 1
ATOM 12483 N N . ILE G 5 177 ? 202.306 263.857 295.856 1.00 55.89 177 ILE G N 1
ATOM 12484 C CA . ILE G 5 177 ? 201.985 265.217 295.455 1.00 55.89 177 ILE G CA 1
ATOM 12485 C C . ILE G 5 177 ? 203.252 266.047 295.531 1.00 55.89 177 ILE G C 1
ATOM 12486 O O . ILE G 5 177 ? 203.977 265.996 296.530 1.00 55.89 177 ILE G O 1
ATOM 12491 N N . TYR G 5 178 ? 203.516 266.807 294.479 1.00 54.75 178 TYR G N 1
ATOM 12492 C CA . TYR G 5 178 ? 204.700 267.642 294.380 1.00 54.75 178 TYR G CA 1
ATOM 12493 C C . TYR G 5 178 ? 204.289 269.102 294.410 1.00 54.75 178 TYR G C 1
ATOM 12494 O O . TYR G 5 178 ? 203.505 269.548 293.568 1.00 54.75 178 TYR G O 1
ATOM 12503 N N . ILE G 5 179 ? 204.815 269.835 295.382 1.00 56.11 179 ILE G N 1
ATOM 12504 C CA . ILE G 5 179 ? 204.576 271.266 295.482 1.00 56.11 179 ILE G CA 1
ATOM 12505 C C . ILE G 5 179 ? 205.542 271.976 294.550 1.00 56.11 179 ILE G C 1
ATOM 12506 O O . ILE G 5 179 ? 206.753 271.991 294.786 1.00 56.11 179 ILE G O 1
ATOM 12511 N N . GLU G 5 180 ? 205.008 272.574 293.502 1.00 57.72 180 GLU G N 1
ATOM 12512 C CA . GLU G 5 180 ? 205.845 273.269 292.546 1.00 57.72 180 GLU G CA 1
ATOM 12513 C C . GLU G 5 180 ? 206.632 274.369 293.252 1.00 57.72 180 GLU G C 1
ATOM 12514 O O . GLU G 5 180 ? 206.087 275.070 294.109 1.00 57.72 180 GLU G O 1
ATOM 12520 N N . PRO G 5 181 ? 207.907 274.554 292.916 1.00 58.05 181 PRO G N 1
ATOM 12521 C CA . PRO G 5 181 ? 208.691 275.587 293.597 1.00 58.05 181 PRO G CA 1
ATOM 12522 C C . PRO G 5 181 ? 208.244 276.994 293.264 1.00 58.05 181 PRO G C 1
ATOM 12523 O O . PRO G 5 181 ? 208.469 277.909 294.065 1.00 58.05 181 PRO G O 1
ATOM 12527 N N . ASP G 5 182 ? 207.622 277.192 292.110 1.00 60.26 182 ASP G N 1
ATOM 12528 C CA . ASP G 5 182 ? 207.142 278.499 291.693 1.00 60.26 182 ASP G CA 1
ATOM 12529 C C . ASP G 5 182 ? 205.758 278.815 292.229 1.00 60.26 182 ASP G C 1
ATOM 12530 O O . ASP G 5 182 ? 205.183 279.839 291.848 1.00 60.26 182 ASP G O 1
ATOM 12535 N N . SER G 5 183 ? 205.212 277.964 293.087 1.00 60.18 183 SER G N 1
ATOM 12536 C CA . SER G 5 183 ? 203.834 278.112 293.523 1.00 60.18 183 SER G CA 1
ATOM 12537 C C . SER G 5 183 ? 203.640 279.436 294.234 1.00 60.18 183 SER G C 1
ATOM 12538 O O . SER G 5 183 ? 204.252 279.690 295.275 1.00 60.18 183 SER G O 1
ATOM 12541 N N . THR G 5 184 ? 202.785 280.280 293.662 1.00 60.84 184 THR G N 1
ATOM 12542 C CA . THR G 5 184 ? 202.469 281.552 294.292 1.00 60.84 184 THR G CA 1
ATOM 12543 C C . THR G 5 184 ? 201.572 281.360 295.506 1.00 60.84 184 THR G C 1
ATOM 12544 O O . THR G 5 184 ? 201.750 282.028 296.529 1.00 60.84 184 THR G O 1
ATOM 12548 N N . ASP G 5 185 ? 200.613 280.442 295.418 1.00 61.35 185 ASP G N 1
ATOM 12549 C CA . ASP G 5 185 ? 199.616 280.283 296.468 1.00 61.35 185 ASP G CA 1
ATOM 12550 C C . ASP G 5 185 ? 200.156 279.583 297.698 1.00 61.35 185 ASP G C 1
ATOM 12551 O O . ASP G 5 185 ? 199.788 279.947 298.820 1.00 61.35 185 ASP G O 1
ATOM 12556 N N . LEU G 5 186 ? 201.021 278.591 297.514 1.00 59.96 186 LEU G N 1
ATOM 12557 C CA . LEU G 5 186 ? 201.569 277.803 298.607 1.00 59.96 186 LEU G CA 1
ATOM 12558 C C . LEU G 5 186 ? 202.878 278.378 299.121 1.00 59.96 186 LEU G C 1
ATOM 12559 O O . LEU G 5 186 ? 203.703 277.650 299.680 1.00 59.96 186 LEU G O 1
ATOM 12564 N N . SER G 5 187 ? 203.080 279.675 298.940 1.00 60.69 187 SER G N 1
ATOM 12565 C CA . SER G 5 187 ? 204.264 280.343 299.438 1.00 60.69 187 SER G CA 1
ATOM 12566 C C . SER G 5 187 ? 204.125 280.639 300.927 1.00 60.69 187 SER G C 1
ATOM 12567 O O . SER G 5 187 ? 203.029 280.642 301.492 1.00 60.69 187 SER G O 1
ATOM 12570 N N . GLY G 5 188 ? 205.263 280.888 301.561 1.00 61.87 188 GLY G N 1
ATOM 12571 C CA . GLY G 5 188 ? 205.266 281.425 302.903 1.00 61.87 188 GLY G CA 1
ATOM 12572 C C . GLY G 5 188 ? 204.954 280.403 303.978 1.00 61.87 188 GLY G C 1
ATOM 12573 O O . GLY G 5 188 ? 204.980 279.187 303.771 1.00 61.87 188 GLY G O 1
ATOM 12574 N N . ASN G 5 189 ? 204.651 280.934 305.161 1.00 63.04 189 ASN G N 1
ATOM 12575 C CA . ASN G 5 189 ? 204.347 280.129 306.342 1.00 63.04 189 ASN G CA 1
ATOM 12576 C C . ASN G 5 189 ? 202.940 279.572 306.177 1.00 63.04 189 ASN G C 1
ATOM 12577 O O . ASN G 5 189 ? 201.974 280.020 306.797 1.00 63.04 189 ASN G O 1
ATOM 12582 N N . VAL G 5 190 ? 202.837 278.566 305.321 1.00 61.44 190 VAL G N 1
ATOM 12583 C CA . VAL G 5 190 ? 201.559 278.018 304.899 1.00 61.44 190 VAL G CA 1
ATOM 12584 C C . VAL G 5 190 ? 201.517 276.536 305.231 1.00 61.44 190 VAL G C 1
ATOM 12585 O O . VAL G 5 190 ? 202.547 275.857 305.277 1.00 61.44 190 VAL G O 1
ATOM 12589 N N . GLN G 5 191 ? 200.308 276.039 305.467 1.00 61.91 191 GLN G N 1
ATOM 12590 C CA . GLN G 5 191 ? 200.056 274.617 305.593 1.00 61.91 191 GLN G CA 1
ATOM 12591 C C . GLN G 5 191 ? 198.853 274.260 304.738 1.00 61.91 191 GLN G C 1
ATOM 12592 O O . GLN G 5 191 ? 198.087 275.127 304.313 1.00 61.91 191 GLN G O 1
ATOM 12598 N N . ILE G 5 192 ? 198.693 272.970 304.486 1.00 59.42 192 ILE G N 1
ATOM 12599 C CA . ILE G 5 192 ? 197.664 272.484 303.583 1.00 59.42 192 ILE G CA 1
ATOM 12600 C C . ILE G 5 192 ? 196.894 271.362 304.250 1.00 59.42 192 ILE G C 1
ATOM 12601 O O . ILE G 5 192 ? 197.369 270.721 305.191 1.00 59.42 192 ILE G O 1
ATOM 12606 N N . ALA G 5 193 ? 195.694 271.130 303.745 1.00 61.08 193 ALA G N 1
ATOM 12607 C CA . ALA G 5 193 ? 194.929 269.936 304.035 1.00 61.08 193 ALA G CA 1
ATOM 12608 C C . ALA G 5 193 ? 194.385 269.382 302.729 1.00 61.08 193 ALA G C 1
ATOM 12609 O O . ALA G 5 193 ? 194.115 270.130 301.786 1.00 61.08 193 ALA G O 1
ATOM 12611 N N . VAL G 5 194 ? 194.226 268.067 302.677 1.00 60.62 194 VAL G N 1
ATOM 12612 C CA . VAL G 5 194 ? 193.888 267.383 301.439 1.00 60.62 194 VAL G CA 1
ATOM 12613 C C . VAL G 5 194 ? 192.783 266.373 301.684 1.00 60.62 194 VAL G C 1
ATOM 12614 O O . VAL G 5 194 ? 192.632 265.832 302.782 1.00 60.62 194 VAL G O 1
ATOM 12618 N N . GLN G 5 195 ? 192.007 266.126 300.636 1.00 62.11 195 GLN G N 1
ATOM 12619 C CA . GLN G 5 195 ? 190.938 265.147 300.647 1.00 62.11 195 GLN G CA 1
ATOM 12620 C C . GLN G 5 195 ? 191.057 264.315 299.383 1.00 62.11 195 GLN G C 1
ATOM 12621 O O . GLN G 5 195 ? 191.144 264.864 298.281 1.00 62.11 195 GLN G O 1
ATOM 12627 N N . TYR G 5 196 ? 191.058 262.996 299.542 1.00 59.63 196 TYR G N 1
ATOM 12628 C CA . TYR G 5 196 ? 191.344 262.107 298.431 1.00 59.63 196 TYR G CA 1
ATOM 12629 C C . TYR G 5 196 ? 190.599 260.800 298.639 1.00 59.63 196 TYR G C 1
ATOM 12630 O O . TYR G 5 196 ? 190.226 260.444 299.759 1.00 59.63 196 TYR G O 1
ATOM 12639 N N . ASP G 5 197 ? 190.385 260.087 297.538 1.00 61.10 197 ASP G N 1
ATOM 12640 C CA . ASP G 5 197 ? 189.643 258.835 297.539 1.00 61.10 197 ASP G CA 1
ATOM 12641 C C . ASP G 5 197 ? 190.598 257.709 297.193 1.00 61.10 197 ASP G C 1
ATOM 12642 O O . ASP G 5 197 ? 191.278 257.758 296.163 1.00 61.10 197 ASP G O 1
ATOM 12647 N N . VAL G 5 198 ? 190.627 256.691 298.042 1.00 59.86 198 VAL G N 1
ATOM 12648 C CA . VAL G 5 198 ? 191.637 255.645 298.008 1.00 59.86 198 VAL G CA 1
ATOM 12649 C C . VAL G 5 198 ? 191.001 254.379 297.467 1.00 59.86 198 VAL G C 1
ATOM 12650 O O . VAL G 5 198 ? 189.971 253.925 297.977 1.00 59.86 198 VAL G O 1
ATOM 12654 N N . ASP G 5 199 ? 191.615 253.812 296.437 1.00 60.62 199 ASP G N 1
ATOM 12655 C CA . ASP G 5 199 ? 191.115 252.591 295.838 1.00 60.62 199 ASP G CA 1
ATOM 12656 C C . ASP G 5 199 ? 191.477 251.381 296.694 1.00 60.62 199 ASP G C 1
ATOM 12657 O O . ASP G 5 199 ? 192.279 251.460 297.626 1.00 60.62 199 ASP G O 1
ATOM 12662 N N . ALA G 5 200 ? 190.851 250.251 296.370 1.00 60.27 200 ALA G N 1
ATOM 12663 C CA . ALA G 5 200 ? 191.081 248.994 297.073 1.00 60.27 200 ALA G CA 1
ATOM 12664 C C . ALA G 5 200 ? 192.285 248.255 296.511 1.00 60.27 200 ALA G C 1
ATOM 12665 O O . ALA G 5 200 ? 192.182 247.091 296.116 1.00 60.27 200 ALA G O 1
ATOM 12667 N N . GLN G 5 201 ? 193.425 248.922 296.473 1.00 58.26 201 GLN G N 1
ATOM 12668 C CA . GLN G 5 201 ? 194.616 248.345 295.875 1.00 58.26 201 GLN G CA 1
ATOM 12669 C C . GLN G 5 201 ? 195.087 247.136 296.667 1.00 58.26 201 GLN G C 1
ATOM 12670 O O . GLN G 5 201 ? 195.334 247.230 297.872 1.00 58.26 201 GLN G O 1
ATOM 12676 N N . LYS G 5 202 ? 195.188 245.995 295.992 1.00 55.93 202 LYS G N 1
ATOM 12677 C CA . LYS G 5 202 ? 195.859 244.839 296.570 1.00 55.93 202 LYS G CA 1
ATOM 12678 C C . LYS G 5 202 ? 197.353 245.126 296.634 1.00 55.93 202 LYS G C 1
ATOM 12679 O O . LYS G 5 202 ? 197.974 245.449 295.617 1.00 55.93 202 LYS G O 1
ATOM 12685 N N . ARG G 5 203 ? 197.935 244.989 297.821 1.00 53.67 203 ARG G N 1
ATOM 12686 C CA . ARG G 5 203 ? 199.170 245.694 298.128 1.00 53.67 203 ARG G CA 1
ATOM 12687 C C . ARG G 5 203 ? 200.040 244.858 299.052 1.00 53.67 203 ARG G C 1
ATOM 12688 O O . ARG G 5 203 ? 199.602 244.466 300.135 1.00 53.67 203 ARG G O 1
ATOM 12696 N N . THR G 5 204 ? 201.276 244.609 298.627 1.00 49.34 204 THR G N 1
ATOM 12697 C CA . THR G 5 204 ? 202.197 243.722 299.322 1.00 49.34 204 THR G CA 1
ATOM 12698 C C . THR G 5 204 ? 203.453 244.469 299.743 1.00 49.34 204 THR G C 1
ATOM 12699 O O . THR G 5 204 ? 203.886 245.414 299.082 1.00 49.34 204 THR G O 1
ATOM 12703 N N . LEU G 5 205 ? 204.033 244.025 300.854 1.00 44.41 205 LEU G N 1
ATOM 12704 C CA . LEU G 5 205 ? 205.170 244.688 301.466 1.00 44.41 205 LEU G CA 1
ATOM 12705 C C . LEU G 5 205 ? 206.164 243.677 302.001 1.00 44.41 205 LEU G C 1
ATOM 12706 O O . LEU G 5 205 ? 205.831 242.518 302.248 1.00 44.41 205 LEU G O 1
ATOM 12711 N N . VAL G 5 206 ? 207.392 244.144 302.177 1.00 36.02 206 VAL G N 1
ATOM 12712 C CA . VAL G 5 206 ? 208.408 243.455 302.955 1.00 36.02 206 VAL G CA 1
ATOM 12713 C C . VAL G 5 206 ? 208.744 244.313 304.162 1.00 36.02 206 VAL G C 1
ATOM 12714 O O . VAL G 5 206 ? 209.192 245.454 304.014 1.00 36.02 206 VAL G O 1
ATOM 12718 N N . ILE G 5 207 ? 208.538 243.769 305.352 1.00 37.40 207 ILE G N 1
ATOM 12719 C CA . ILE G 5 207 ? 208.801 244.486 306.588 1.00 37.40 207 ILE G CA 1
ATOM 12720 C C . ILE G 5 207 ? 210.186 244.091 307.071 1.00 37.40 207 ILE G C 1
ATOM 12721 O O . ILE G 5 207 ? 210.408 242.945 307.461 1.00 37.40 207 ILE G O 1
ATOM 12726 N N . GLY G 5 208 ? 211.114 245.039 307.064 1.00 35.94 208 GLY G N 1
ATOM 12727 C CA . GLY G 5 208 ? 212.455 244.730 307.500 1.00 35.94 208 GLY G CA 1
ATOM 12728 C C . GLY G 5 208 ? 212.569 244.667 309.004 1.00 35.94 208 GLY G C 1
ATOM 12729 O O . GLY G 5 208 ? 212.769 245.680 309.678 1.00 35.94 208 GLY G O 1
ATOM 12730 N N . LYS G 5 209 ? 212.439 243.458 309.533 1.00 36.04 209 LYS G N 1
ATOM 12731 C CA . LYS G 5 209 ? 212.586 243.190 310.953 1.00 36.04 209 LYS G CA 1
ATOM 12732 C C . LYS G 5 209 ? 214.021 242.798 311.269 1.00 36.04 209 LYS G C 1
ATOM 12733 O O . LYS G 5 209 ? 214.910 242.974 310.433 1.00 36.04 209 LYS G O 1
ATOM 12739 N N . SER G 5 210 ? 214.260 242.264 312.466 1.00 36.47 210 SER G N 1
ATOM 12740 C CA . SER G 5 210 ? 215.621 242.000 312.916 1.00 36.47 210 SER G CA 1
ATOM 12741 C C . SER G 5 210 ? 215.802 240.583 313.444 1.00 36.47 210 SER G C 1
ATOM 12742 O O . SER G 5 210 ? 216.748 240.332 314.198 1.00 36.47 210 SER G O 1
ATOM 12745 N N . ASN G 5 211 ? 214.930 239.655 313.075 1.00 36.11 211 ASN G N 1
ATOM 12746 C CA . ASN G 5 211 ? 215.006 238.300 313.594 1.00 36.11 211 ASN G CA 1
ATOM 12747 C C . ASN G 5 211 ? 216.005 237.481 312.791 1.00 36.11 211 ASN G C 1
ATOM 12748 O O . ASN G 5 211 ? 216.012 237.528 311.558 1.00 36.11 211 ASN G O 1
ATOM 12753 N N . MET G 5 212 ? 216.850 236.733 313.495 1.00 35.44 212 MET G N 1
ATOM 12754 C CA . MET G 5 212 ? 217.753 235.800 312.840 1.00 35.44 212 MET G CA 1
ATOM 12755 C C . MET G 5 212 ? 216.952 234.651 312.249 1.00 35.44 212 MET G C 1
ATOM 12756 O O . MET G 5 212 ? 216.005 234.157 312.868 1.00 35.44 212 MET G O 1
ATOM 12761 N N . VAL G 5 213 ? 217.325 234.234 311.046 1.00 32.39 213 VAL G N 1
ATOM 12762 C CA . VAL G 5 213 ? 216.560 233.267 310.273 1.00 32.39 213 VAL G CA 1
ATOM 12763 C C . VAL G 5 213 ? 217.346 231.965 310.224 1.00 32.39 213 VAL G C 1
ATOM 12764 O O . VAL G 5 213 ? 218.354 231.856 309.524 1.00 32.39 213 VAL G O 1
ATOM 12768 N N . TYR G 5 214 ? 216.878 230.972 310.964 1.00 32.42 214 TYR G N 1
ATOM 12769 C CA . TYR G 5 214 ? 217.394 229.623 310.845 1.00 32.42 214 TYR G CA 1
ATOM 12770 C C . TYR G 5 214 ? 216.626 228.871 309.773 1.00 32.42 214 TYR G C 1
ATOM 12771 O O . TYR G 5 214 ? 215.480 229.193 309.464 1.00 32.42 214 TYR G O 1
ATOM 12780 N N . GLY G 5 215 ? 217.269 227.868 309.199 1.00 30.35 215 GLY G N 1
ATOM 12781 C CA . GLY G 5 215 ? 216.631 227.114 308.145 1.00 30.35 215 GLY G CA 1
ATOM 12782 C C . GLY G 5 215 ? 217.518 226.007 307.640 1.00 30.35 215 GLY G C 1
ATOM 12783 O O . GLY G 5 215 ? 218.670 225.858 308.054 1.00 30.35 215 GLY G O 1
ATOM 12784 N N . ALA G 5 216 ? 216.946 225.220 306.741 1.00 29.21 216 ALA G N 1
ATOM 12785 C CA . ALA G 5 216 ? 217.647 224.126 306.096 1.00 29.21 216 ALA G CA 1
ATOM 12786 C C . ALA G 5 216 ? 218.014 224.533 304.682 1.00 29.21 216 ALA G C 1
ATOM 12787 O O . ALA G 5 216 ? 217.144 224.917 303.897 1.00 29.21 216 ALA G O 1
ATOM 12789 N N . LEU G 5 217 ? 219.290 224.429 304.356 1.00 27.03 217 LEU G N 1
ATOM 12790 C CA . LEU G 5 217 ? 219.796 224.814 303.054 1.00 27.03 217 LEU G CA 1
ATOM 12791 C C . LEU G 5 217 ? 220.174 223.574 302.269 1.00 27.03 217 LEU G C 1
ATOM 12792 O O . LEU G 5 217 ? 220.853 222.685 302.787 1.00 27.03 217 LEU G O 1
ATOM 12797 N N . ARG G 5 218 ? 219.728 223.523 301.027 1.00 26.75 218 ARG G N 1
ATOM 12798 C CA . ARG G 5 218 ? 220.005 222.430 300.120 1.00 26.75 218 ARG G CA 1
ATOM 12799 C C . ARG G 5 218 ? 220.553 222.982 298.819 1.00 26.75 218 ARG G C 1
ATOM 12800 O O . ARG G 5 218 ? 220.090 224.013 298.328 1.00 26.75 218 ARG G O 1
ATOM 12808 N N . MET G 5 219 ? 221.541 222.295 298.268 1.00 27.06 219 MET G N 1
ATOM 12809 C CA . MET G 5 219 ? 222.039 222.569 296.933 1.00 27.06 219 MET G CA 1
ATOM 12810 C C . MET G 5 219 ? 221.924 221.300 296.110 1.00 27.06 219 MET G C 1
ATOM 12811 O O . MET G 5 219 ? 222.473 220.261 296.486 1.00 27.06 219 MET G O 1
ATOM 12816 N N . ILE G 5 220 ? 221.209 221.384 295.001 1.00 26.74 220 ILE G N 1
ATOM 12817 C CA . ILE G 5 220 ? 221.026 220.267 294.094 1.00 26.74 220 ILE G CA 1
ATOM 12818 C C . ILE G 5 220 ? 221.732 220.589 292.793 1.00 26.74 220 ILE G C 1
ATOM 12819 O O . ILE G 5 220 ? 221.405 221.571 292.122 1.00 26.74 220 ILE G O 1
ATOM 12824 N N . SER G 5 221 ? 222.685 219.747 292.434 1.00 28.27 221 SER G N 1
ATOM 12825 C CA . SER G 5 221 ? 223.571 220.003 291.322 1.00 28.27 221 SER G CA 1
ATOM 12826 C C . SER G 5 221 ? 222.922 219.650 289.990 1.00 28.27 221 SER G C 1
ATOM 12827 O O . SER G 5 221 ? 222.101 218.736 289.892 1.00 28.27 221 SER G O 1
ATOM 12830 N N . ASP G 5 222 ? 223.296 220.402 288.960 1.00 29.47 222 ASP G N 1
ATOM 12831 C CA . ASP G 5 222 ? 222.957 220.101 287.575 1.00 29.47 222 ASP G CA 1
ATOM 12832 C C . ASP G 5 222 ? 224.205 220.266 286.725 1.00 29.47 222 ASP G C 1
ATOM 12833 O O . ASP G 5 222 ? 224.193 220.888 285.664 1.00 29.47 222 ASP G O 1
ATOM 12838 N N . ASN G 5 223 ? 225.301 219.713 287.204 1.00 28.29 223 ASN G N 1
ATOM 12839 C CA . ASN G 5 223 ? 226.603 220.000 286.643 1.00 28.29 223 ASN G CA 1
ATOM 12840 C C . ASN G 5 223 ? 226.692 219.517 285.205 1.00 28.29 223 ASN G C 1
ATOM 12841 O O . ASN G 5 223 ? 226.556 218.312 284.956 1.00 28.29 223 ASN G O 1
ATOM 12846 N N . PRO G 5 224 ? 226.927 220.404 284.240 1.00 28.85 224 PRO G N 1
ATOM 12847 C CA . PRO G 5 224 ? 227.062 219.953 282.857 1.00 28.85 224 PRO G CA 1
ATOM 12848 C C . PRO G 5 224 ? 228.304 219.133 282.640 1.00 28.85 224 PRO G C 1
ATOM 12849 O O . PRO G 5 224 ? 228.405 218.427 281.630 1.00 28.85 224 PRO G O 1
ATOM 12853 N N . VAL G 5 225 ? 229.257 219.219 283.559 1.00 29.34 225 VAL G N 1
ATOM 12854 C CA . VAL G 5 225 ? 230.518 218.504 283.474 1.00 29.34 225 VAL G CA 1
ATOM 12855 C C . VAL G 5 225 ? 230.823 217.943 284.847 1.00 29.34 225 VAL G C 1
ATOM 12856 O O . VAL G 5 225 ? 230.771 218.666 285.845 1.00 29.34 225 VAL G O 1
ATOM 12860 N N . GLY G 5 226 ? 231.148 216.663 284.894 1.00 29.08 226 GLY G N 1
ATOM 12861 C CA . GLY G 5 226 ? 231.417 215.997 286.142 1.00 29.08 226 GLY G CA 1
ATOM 12862 C C . GLY G 5 226 ? 230.160 215.503 286.819 1.00 29.08 226 GLY G C 1
ATOM 12863 O O . GLY G 5 226 ? 229.033 215.826 286.453 1.00 29.08 226 GLY G O 1
ATOM 12864 N N . LEU G 5 227 ? 230.378 214.685 287.836 1.00 29.27 227 LEU G N 1
ATOM 12865 C CA . LEU G 5 227 ? 229.285 214.035 288.526 1.00 29.27 227 LEU G CA 1
ATOM 12866 C C . LEU G 5 227 ? 228.593 215.008 289.465 1.00 29.27 227 LEU G C 1
ATOM 12867 O O . LEU G 5 227 ? 229.204 215.929 290.006 1.00 29.27 227 LEU G O 1
ATOM 12872 N N . ASN G 5 228 ? 227.301 214.785 289.658 1.00 28.96 228 ASN G N 1
ATOM 12873 C CA . ASN G 5 228 ? 226.486 215.662 290.472 1.00 28.96 228 ASN G CA 1
ATOM 12874 C C . ASN G 5 228 ? 226.586 215.289 291.941 1.00 28.96 228 ASN G C 1
ATOM 12875 O O . ASN G 5 228 ? 226.695 214.115 292.295 1.00 28.96 228 ASN G O 1
ATOM 12880 N N . LYS G 5 229 ? 226.556 216.305 292.793 1.00 28.61 229 LYS G N 1
ATOM 12881 C CA . LYS G 5 229 ? 226.563 216.130 294.234 1.00 28.61 229 LYS G CA 1
ATOM 12882 C C . LYS G 5 229 ? 225.615 217.135 294.851 1.00 28.61 229 LYS G C 1
ATOM 12883 O O . LYS G 5 229 ? 225.627 218.311 294.480 1.00 28.61 229 LYS G O 1
ATOM 12889 N N . ASN G 5 230 ? 224.802 216.671 295.784 1.00 27.86 230 ASN G N 1
ATOM 12890 C CA . ASN G 5 230 ? 223.772 217.482 296.397 1.00 27.86 230 ASN G CA 1
ATOM 12891 C C . ASN G 5 230 ? 224.113 217.716 297.856 1.00 27.86 230 ASN G C 1
ATOM 12892 O O . ASN G 5 230 ? 224.283 216.765 298.623 1.00 27.86 230 ASN G O 1
ATOM 12897 N N . TYR G 5 231 ? 224.211 218.983 298.226 1.00 26.88 231 TYR G N 1
ATOM 12898 C CA . TYR G 5 231 ? 224.633 219.399 299.550 1.00 26.88 231 TYR G CA 1
ATOM 12899 C C . TYR G 5 231 ? 223.413 219.810 300.353 1.00 26.88 231 TYR G C 1
ATOM 12900 O O . TYR G 5 231 ? 222.559 220.549 299.858 1.00 26.88 231 TYR G O 1
ATOM 12909 N N . TYR G 5 232 ? 223.330 219.318 301.579 1.00 27.66 232 TYR G N 1
ATOM 12910 C CA . TYR G 5 232 ? 222.227 219.612 302.473 1.00 27.66 232 TYR G CA 1
ATOM 12911 C C . TYR G 5 232 ? 222.797 220.011 303.817 1.00 27.66 232 TYR G C 1
ATOM 12912 O O . TYR G 5 232 ? 223.562 219.257 304.421 1.00 27.66 232 TYR G O 1
ATOM 12921 N N . PHE G 5 233 ? 222.431 221.196 304.276 1.00 27.76 233 PHE G N 1
ATOM 12922 C CA . PHE G 5 233 ? 222.796 221.657 305.605 1.00 27.76 233 PHE G CA 1
ATOM 12923 C C . PHE G 5 233 ? 221.540 221.648 306.458 1.00 27.76 233 PHE G C 1
ATOM 12924 O O . PHE G 5 233 ? 220.717 222.569 306.363 1.00 27.76 233 PHE G O 1
ATOM 12932 N N . PRO G 5 234 ? 221.339 220.629 307.290 1.00 30.19 234 PRO G N 1
ATOM 12933 C CA . PRO G 5 234 ? 220.056 220.482 307.978 1.00 30.19 234 PRO G CA 1
ATOM 12934 C C . PRO G 5 234 ? 219.616 221.717 308.720 1.00 30.19 234 PRO G C 1
ATOM 12935 O O . PRO G 5 234 ? 218.414 221.930 308.897 1.00 30.19 234 PRO G O 1
ATOM 12939 N N . LYS G 5 235 ? 220.552 222.535 309.169 1.00 32.11 235 LYS G N 1
ATOM 12940 C CA . LYS G 5 235 ? 220.231 223.773 309.850 1.00 32.11 235 LYS G CA 1
ATOM 12941 C C . LYS G 5 235 ? 221.321 224.788 309.586 1.00 32.11 235 LYS G C 1
ATOM 12942 O O . LYS G 5 235 ? 222.505 224.494 309.750 1.00 32.11 235 LYS G O 1
ATOM 12948 N N . VAL G 5 236 ? 220.913 225.985 309.181 1.00 29.53 236 VAL G N 1
ATOM 12949 C CA . VAL G 5 236 ? 221.831 227.090 308.974 1.00 29.53 236 VAL G CA 1
ATOM 12950 C C . VAL G 5 236 ? 221.171 228.357 309.478 1.00 29.53 236 VAL G C 1
ATOM 12951 O O . VAL G 5 236 ? 219.955 228.429 309.642 1.00 29.53 236 VAL G O 1
ATOM 12955 N N . SER G 5 237 ? 221.994 229.358 309.727 1.00 30.36 237 SER G N 1
ATOM 12956 C CA . SER G 5 237 ? 221.531 230.699 310.025 1.00 30.36 237 SER G CA 1
ATOM 12957 C C . SER G 5 237 ? 221.830 231.572 308.825 1.00 30.36 237 SER G C 1
ATOM 12958 O O . SER G 5 237 ? 222.990 231.907 308.575 1.00 30.36 237 SER G O 1
ATOM 12961 N N . ILE G 5 238 ? 220.798 231.945 308.104 1.00 28.79 238 ILE G N 1
ATOM 12962 C CA . ILE G 5 238 ? 220.949 232.851 306.982 1.00 28.79 238 ILE G CA 1
ATOM 12963 C C . ILE G 5 238 ? 221.125 234.261 307.507 1.00 28.79 238 ILE G C 1
ATOM 12964 O O . ILE G 5 238 ? 220.446 234.687 308.447 1.00 28.79 238 ILE G O 1
ATOM 12969 N N . ALA G 5 239 ? 222.052 234.983 306.903 1.00 29.65 239 ALA G N 1
ATOM 12970 C CA . ALA G 5 239 ? 222.279 236.371 307.222 1.00 29.65 239 ALA G CA 1
ATOM 12971 C C . ALA G 5 239 ? 222.695 237.098 305.958 1.00 29.65 239 ALA G C 1
ATOM 12972 O O . ALA G 5 239 ? 223.305 236.501 305.066 1.00 29.65 239 ALA G O 1
ATOM 12974 N N . PRO G 5 240 ? 222.370 238.376 305.849 1.00 29.06 240 PRO G N 1
ATOM 12975 C CA . PRO G 5 240 ? 222.865 239.156 304.725 1.00 29.06 240 PRO G CA 1
ATOM 12976 C C . PRO G 5 240 ? 224.358 239.391 304.823 1.00 29.06 240 PRO G C 1
ATOM 12977 O O . PRO G 5 240 ? 224.927 239.492 305.909 1.00 29.06 240 PRO G O 1
ATOM 12981 N N . ASP G 5 241 ? 224.986 239.485 303.665 1.00 30.58 241 ASP G N 1
ATOM 12982 C CA . ASP G 5 241 ? 226.394 239.813 303.567 1.00 30.58 241 ASP G CA 1
ATOM 12983 C C . ASP G 5 241 ? 226.571 240.976 302.613 1.00 30.58 241 ASP G C 1
ATOM 12984 O O . ASP G 5 241 ? 225.871 241.082 301.604 1.00 30.58 241 ASP G O 1
ATOM 12989 N N . GLY G 5 242 ? 227.505 241.851 302.950 1.00 31.70 242 GLY G N 1
ATOM 12990 C CA . GLY G 5 242 ? 227.911 242.875 302.032 1.00 31.70 242 GLY G CA 1
ATOM 12991 C C . GLY G 5 242 ? 226.786 243.817 301.672 1.00 31.70 242 GLY G C 1
ATOM 12992 O O . GLY G 5 242 ? 225.875 244.094 302.456 1.00 31.70 242 GLY G O 1
ATOM 12993 N N . ASP G 5 243 ? 226.860 244.313 300.446 1.00 31.40 243 ASP G N 1
ATOM 12994 C CA . ASP G 5 243 ? 226.052 245.424 299.985 1.00 31.40 243 ASP G CA 1
ATOM 12995 C C . ASP G 5 243 ? 225.034 244.943 298.969 1.00 31.40 243 ASP G C 1
ATOM 12996 O O . ASP G 5 243 ? 225.365 244.172 298.064 1.00 31.40 243 ASP G O 1
ATOM 13001 N N . TYR G 5 244 ? 223.800 245.389 299.133 1.00 27.18 244 TYR G N 1
ATOM 13002 C CA . TYR G 5 244 ? 222.756 245.212 298.134 1.00 27.18 244 TYR G CA 1
ATOM 13003 C C . TYR G 5 244 ? 222.680 246.505 297.341 1.00 27.18 244 TYR G C 1
ATOM 13004 O O . TYR G 5 244 ? 222.161 247.513 297.820 1.00 27.18 244 TYR G O 1
ATOM 13013 N N . ALA G 5 245 ? 223.230 246.487 296.135 1.00 27.47 245 ALA G N 1
ATOM 13014 C CA . ALA G 5 245 ? 223.267 247.670 295.293 1.00 27.47 245 ALA G CA 1
ATOM 13015 C C . ALA G 5 245 ? 221.979 247.769 294.496 1.00 27.47 245 ALA G C 1
ATOM 13016 O O . ALA G 5 245 ? 221.750 246.996 293.563 1.00 27.47 245 ALA G O 1
ATOM 13018 N N . LEU G 5 246 ? 221.150 248.734 294.860 1.00 27.64 246 LEU G N 1
ATOM 13019 C CA . LEU G 5 246 ? 219.861 248.977 294.241 1.00 27.64 246 LEU G CA 1
ATOM 13020 C C . LEU G 5 246 ? 219.963 249.731 292.934 1.00 27.64 246 LEU G C 1
ATOM 13021 O O . LEU G 5 246 ? 218.932 250.001 292.312 1.00 27.64 246 LEU G O 1
ATOM 13026 N N . LYS G 5 247 ? 221.166 250.091 292.511 1.00 29.62 247 LYS G N 1
ATOM 13027 C CA . LYS G 5 247 ? 221.317 250.969 291.366 1.00 29.62 247 LYS G CA 1
ATOM 13028 C C . LYS G 5 247 ? 222.734 250.847 290.840 1.00 29.62 247 LYS G C 1
ATOM 13029 O O . LYS G 5 247 ? 223.694 250.958 291.605 1.00 29.62 247 LYS G O 1
ATOM 13035 N N . GLY G 5 248 ? 222.853 250.603 289.544 1.00 32.39 248 GLY G N 1
ATOM 13036 C CA . GLY G 5 248 ? 224.134 250.311 288.942 1.00 32.39 248 GLY G CA 1
ATOM 13037 C C . GLY G 5 248 ? 223.946 249.835 287.521 1.00 32.39 248 GLY G C 1
ATOM 13038 O O . GLY G 5 248 ? 222.825 249.622 287.053 1.00 32.39 248 GLY G O 1
ATOM 13039 N N . ASP G 5 249 ? 225.076 249.665 286.840 1.00 36.24 249 ASP G N 1
ATOM 13040 C CA . ASP G 5 249 ? 225.047 249.255 285.445 1.00 36.24 249 ASP G CA 1
ATOM 13041 C C . ASP G 5 249 ? 224.759 247.778 285.271 1.00 36.24 249 ASP G C 1
ATOM 13042 O O . ASP G 5 249 ? 224.269 247.377 284.212 1.00 36.24 249 ASP G O 1
ATOM 13047 N N . ASP G 5 250 ? 225.066 246.962 286.265 1.00 32.34 250 ASP G N 1
ATOM 13048 C CA . ASP G 5 250 ? 224.884 245.526 286.179 1.00 32.34 250 ASP G CA 1
ATOM 13049 C C . ASP G 5 250 ? 223.687 245.096 287.014 1.00 32.34 250 ASP G C 1
ATOM 13050 O O . ASP G 5 250 ? 223.020 245.901 287.666 1.00 32.34 250 ASP G O 1
ATOM 13055 N N . TRP G 5 251 ? 223.433 243.797 286.984 1.00 27.03 251 TRP G N 1
ATOM 13056 C CA . TRP G 5 251 ? 222.263 243.230 287.623 1.00 27.03 251 TRP G CA 1
ATOM 13057 C C . TRP G 5 251 ? 222.332 243.379 289.132 1.00 27.03 251 TRP G C 1
ATOM 13058 O O . TRP G 5 251 ? 223.409 243.350 289.728 1.00 27.03 251 TRP G O 1
ATOM 13069 N N . GLN G 5 252 ? 221.168 243.537 289.748 1.00 26.80 252 GLN G N 1
ATOM 13070 C CA . GLN G 5 252 ? 221.090 243.514 291.198 1.00 26.80 252 GLN G CA 1
ATOM 13071 C C . GLN G 5 252 ? 221.430 242.130 291.715 1.00 26.80 252 GLN G C 1
ATOM 13072 O O . GLN G 5 252 ? 221.085 241.118 291.104 1.00 26.80 252 GLN G O 1
ATOM 13078 N N . VAL G 5 253 ? 222.121 242.090 292.844 1.00 26.66 253 VAL G N 1
ATOM 13079 C CA . VAL G 5 253 ? 222.511 240.839 293.466 1.00 26.66 253 VAL G CA 1
ATOM 13080 C C . VAL G 5 253 ? 222.422 241.000 294.971 1.00 26.66 253 VAL G C 1
ATOM 13081 O O . VAL G 5 253 ? 222.868 242.007 295.525 1.00 26.66 253 VAL G O 1
ATOM 13085 N N . MET G 5 254 ? 221.843 240.007 295.630 1.00 27.79 254 MET G N 1
ATOM 13086 C CA . MET G 5 254 ? 221.880 239.905 297.078 1.00 27.79 254 MET G CA 1
ATOM 13087 C C . MET G 5 254 ? 222.858 238.820 297.483 1.00 27.79 254 MET G C 1
ATOM 13088 O O . MET G 5 254 ? 222.839 237.721 296.926 1.00 27.79 254 MET G O 1
ATOM 13093 N N . SER G 5 255 ? 223.699 239.130 298.454 1.00 28.30 255 SER G N 1
ATOM 13094 C CA . SER G 5 255 ? 224.677 238.194 298.970 1.00 28.30 255 SER G CA 1
ATOM 13095 C C . SER G 5 255 ? 224.254 237.719 300.348 1.00 28.30 255 SER G C 1
ATOM 13096 O O . SER G 5 255 ? 223.971 238.532 301.231 1.00 28.30 255 SER G O 1
ATOM 13099 N N . PHE G 5 256 ? 224.226 236.408 300.528 1.00 27.26 256 PHE G N 1
ATOM 13100 C CA . PHE G 5 256 ? 223.895 235.787 301.796 1.00 27.26 256 PHE G CA 1
ATOM 13101 C C . PHE G 5 256 ? 225.100 235.019 302.300 1.00 27.26 256 PHE G C 1
ATOM 13102 O O . PHE G 5 256 ? 225.846 234.438 301.512 1.00 27.26 256 PHE G O 1
ATOM 13110 N N . THR G 5 257 ? 225.281 235.014 303.610 1.00 28.51 257 THR G N 1
ATOM 13111 C CA . THR G 5 257 ? 226.250 234.155 304.260 1.00 28.51 257 THR G CA 1
ATOM 13112 C C . THR G 5 257 ? 225.534 233.327 305.307 1.00 28.51 257 THR G C 1
ATOM 13113 O O . THR G 5 257 ? 224.716 233.840 306.070 1.00 28.51 257 THR G O 1
ATOM 13117 N N . PHE G 5 258 ? 225.859 232.046 305.346 1.00 27.93 258 PHE G N 1
ATOM 13118 C CA . PHE G 5 258 ? 225.201 231.117 306.238 1.00 27.93 258 PHE G CA 1
ATOM 13119 C C . PHE G 5 258 ? 226.229 230.355 307.050 1.00 27.93 258 PHE G C 1
ATOM 13120 O O . PHE G 5 258 ? 227.336 230.077 306.589 1.00 27.93 258 PHE G O 1
ATOM 13128 N N . LYS G 5 259 ? 225.853 230.062 308.285 1.00 30.27 259 LYS G N 1
ATOM 13129 C CA . LYS G 5 259 ? 226.614 229.209 309.175 1.00 30.27 259 LYS G CA 1
ATOM 13130 C C . LYS G 5 259 ? 225.883 227.896 309.355 1.00 30.27 259 LYS G C 1
ATOM 13131 O O . LYS G 5 259 ? 224.705 227.884 309.714 1.00 30.27 259 LYS G O 1
ATOM 13137 N N . ALA G 5 260 ? 226.581 226.799 309.119 1.00 31.24 260 ALA G N 1
ATOM 13138 C CA . ALA G 5 260 ? 226.021 225.495 309.390 1.00 31.24 260 ALA G CA 1
ATOM 13139 C C . ALA G 5 260 ? 226.027 225.229 310.880 1.00 31.24 260 ALA G C 1
ATOM 13140 O O . ALA G 5 260 ? 226.990 225.544 311.582 1.00 31.24 260 ALA G O 1
ATOM 13142 N N . MET G 5 261 ? 224.941 224.636 311.353 1.00 34.16 261 MET G N 1
ATOM 13143 C CA . MET G 5 261 ? 224.760 224.335 312.757 1.00 34.16 261 MET G CA 1
ATOM 13144 C C . MET G 5 261 ? 224.214 222.926 312.863 1.00 34.16 261 MET G C 1
ATOM 13145 O O . MET G 5 261 ? 223.606 222.401 311.928 1.00 34.16 261 MET G O 1
ATOM 13150 N N . GLN G 5 262 ? 224.436 222.316 314.015 1.00 35.40 262 GLN G N 1
ATOM 13151 C CA . GLN G 5 262 ? 223.997 220.949 314.240 1.00 35.40 262 GLN G CA 1
ATOM 13152 C C . GLN G 5 262 ? 222.544 220.984 314.683 1.00 35.40 262 GLN G C 1
ATOM 13153 O O . GLN G 5 262 ? 222.231 221.441 315.787 1.00 35.40 262 GLN G O 1
ATOM 13159 N N . LEU G 5 263 ? 221.655 220.508 313.814 1.00 34.67 263 LEU G N 1
ATOM 13160 C CA . LEU G 5 263 ? 220.231 220.551 314.110 1.00 34.67 263 LEU G CA 1
ATOM 13161 C C . LEU G 5 263 ? 219.930 219.867 315.431 1.00 34.67 263 LEU G C 1
ATOM 13162 O O . LEU G 5 263 ? 219.166 220.385 316.252 1.00 34.67 263 LEU G O 1
ATOM 13167 N N . ASN G 5 264 ? 220.530 218.704 315.653 1.00 36.51 264 ASN G N 1
ATOM 13168 C CA . ASN G 5 264 ? 220.477 218.015 316.928 1.00 36.51 264 ASN G CA 1
ATOM 13169 C C . ASN G 5 264 ? 221.752 217.204 317.067 1.00 36.51 264 ASN G C 1
ATOM 13170 O O . ASN G 5 264 ? 222.465 216.964 316.092 1.00 36.51 264 ASN G O 1
ATOM 13175 N N . ASN G 5 265 ? 222.029 216.772 318.290 1.00 38.51 265 ASN G N 1
ATOM 13176 C CA . ASN G 5 265 ? 223.256 216.040 318.576 1.00 38.51 265 ASN G CA 1
ATOM 13177 C C . ASN G 5 265 ? 223.308 214.711 317.832 1.00 38.51 265 ASN G C 1
ATOM 13178 O O . ASN G 5 265 ? 224.320 214.007 317.874 1.00 38.51 265 ASN G O 1
ATOM 13183 N N . ILE G 5 266 ? 222.221 214.367 317.151 1.00 37.36 266 ILE G N 1
ATOM 13184 C CA . ILE G 5 266 ? 222.174 213.173 316.324 1.00 37.36 266 ILE G CA 1
ATOM 13185 C C . ILE G 5 266 ? 222.548 213.463 314.873 1.00 37.36 266 ILE G C 1
ATOM 13186 O O . ILE G 5 266 ? 223.152 212.616 314.212 1.00 37.36 266 ILE G O 1
ATOM 13191 N N . THR G 5 267 ? 222.205 214.638 314.362 1.00 35.64 267 THR G N 1
ATOM 13192 C CA . THR G 5 267 ? 222.479 215.005 312.983 1.00 35.64 267 THR G CA 1
ATOM 13193 C C . THR G 5 267 ? 223.814 215.722 312.874 1.00 35.64 267 THR G C 1
ATOM 13194 O O . THR G 5 267 ? 224.360 216.230 313.854 1.00 35.64 267 THR G O 1
ATOM 13198 N N . GLN G 5 268 ? 224.332 215.758 311.656 1.00 33.63 268 GLN G N 1
ATOM 13199 C CA . GLN G 5 268 ? 225.567 216.456 311.355 1.00 33.63 268 GLN G CA 1
ATOM 13200 C C . GLN G 5 268 ? 225.270 217.755 310.621 1.00 33.63 268 GLN G C 1
ATOM 13201 O O . GLN G 5 268 ? 224.147 218.013 310.186 1.00 33.63 268 GLN G O 1
ATOM 13207 N N . ARG G 5 269 ? 226.305 218.577 310.492 1.00 33.62 269 ARG G N 1
ATOM 13208 C CA . ARG G 5 269 ? 226.135 219.901 309.914 1.00 33.62 269 ARG G CA 1
ATOM 13209 C C . ARG G 5 269 ? 225.887 219.859 308.415 1.00 33.62 269 ARG G C 1
ATOM 13210 O O . ARG G 5 269 ? 225.241 220.762 307.880 1.00 33.62 269 ARG G O 1
ATOM 13218 N N . VAL G 5 270 ? 226.381 218.839 307.721 1.00 29.56 270 VAL G N 1
ATOM 13219 C CA . VAL G 5 270 ? 226.273 218.776 306.272 1.00 29.56 270 VAL G CA 1
ATOM 13220 C C . VAL G 5 270 ? 226.246 217.327 305.820 1.00 29.56 270 VAL G C 1
ATOM 13221 O O . VAL G 5 270 ? 226.903 216.462 306.399 1.00 29.56 270 VAL G O 1
ATOM 13225 N N . TYR G 5 271 ? 225.484 217.078 304.760 1.00 29.83 271 TYR G N 1
ATOM 13226 C CA . TYR G 5 271 ? 225.375 215.776 304.127 1.00 29.83 271 TYR G CA 1
ATOM 13227 C C . TYR G 5 271 ? 225.489 215.954 302.624 1.00 29.83 271 TYR G C 1
ATOM 13228 O O . TYR G 5 271 ? 224.708 216.697 302.026 1.00 29.83 271 TYR G O 1
ATOM 13237 N N . ILE G 5 272 ? 226.432 215.251 302.012 1.00 28.36 272 ILE G N 1
ATOM 13238 C CA . ILE G 5 272 ? 226.644 215.296 300.573 1.00 28.36 272 ILE G CA 1
ATOM 13239 C C . ILE G 5 272 ? 226.160 213.986 299.984 1.00 28.36 272 ILE G C 1
ATOM 13240 O O . ILE G 5 272 ? 226.643 212.913 300.357 1.00 28.36 272 ILE G O 1
ATOM 13245 N N . ASP G 5 273 ? 225.211 214.077 299.066 1.00 29.34 273 ASP G N 1
ATOM 13246 C CA . ASP G 5 273 ? 224.723 212.915 298.346 1.00 29.34 273 ASP G CA 1
ATOM 13247 C C . ASP G 5 273 ? 225.559 212.712 297.095 1.00 29.34 273 ASP G C 1
ATOM 13248 O O . ASP G 5 273 ? 225.543 213.546 296.188 1.00 29.34 273 ASP G O 1
ATOM 13253 N N . ILE G 5 274 ? 226.291 211.606 297.049 1.00 29.14 274 ILE G N 1
ATOM 13254 C CA . ILE G 5 274 ? 227.106 211.248 295.898 1.00 29.14 274 ILE G CA 1
ATOM 13255 C C . ILE G 5 274 ? 226.210 210.461 294.954 1.00 29.14 274 ILE G C 1
ATOM 13256 O O . ILE G 5 274 ? 225.898 209.297 295.195 1.00 29.14 274 ILE G O 1
ATOM 13261 N N . VAL G 5 275 ? 225.791 211.104 293.880 1.00 29.73 275 VAL G N 1
ATOM 13262 C CA . VAL G 5 275 ? 224.870 210.505 292.941 1.00 29.73 275 VAL G CA 1
ATOM 13263 C C . VAL G 5 275 ? 225.587 209.527 292.018 1.00 29.73 275 VAL G C 1
ATOM 13264 O O . VAL G 5 275 ? 225.713 209.761 290.818 1.00 29.73 275 VAL G O 1
ATOM 13268 N N . TYR H 5 5 ? 223.255 211.065 249.439 1.00 47.18 5 TYR H N 1
ATOM 13269 C CA . TYR H 5 5 ? 224.092 210.372 248.422 1.00 47.18 5 TYR H CA 1
ATOM 13270 C C . TYR H 5 5 ? 225.044 211.343 247.731 1.00 47.18 5 TYR H C 1
ATOM 13271 O O . TYR H 5 5 ? 226.194 211.490 248.136 1.00 47.18 5 TYR H O 1
ATOM 13280 N N . GLN H 5 6 ? 224.556 212.002 246.683 1.00 43.77 6 GLN H N 1
ATOM 13281 C CA . GLN H 5 6 ? 225.383 212.945 245.951 1.00 43.77 6 GLN H CA 1
ATOM 13282 C C . GLN H 5 6 ? 225.929 214.006 246.894 1.00 43.77 6 GLN H C 1
ATOM 13283 O O . GLN H 5 6 ? 225.367 214.288 247.953 1.00 43.77 6 GLN H O 1
ATOM 13289 N N . ASN H 5 7 ? 227.057 214.582 246.505 1.00 32.32 7 ASN H N 1
ATOM 13290 C CA . ASN H 5 7 ? 227.583 215.731 247.218 1.00 32.32 7 ASN H CA 1
ATOM 13291 C C . ASN H 5 7 ? 226.785 216.971 246.853 1.00 32.32 7 ASN H C 1
ATOM 13292 O O . ASN H 5 7 ? 226.586 217.273 245.676 1.00 32.32 7 ASN H O 1
ATOM 13297 N N . ASN H 5 8 ? 226.314 217.683 247.872 1.00 26.46 8 ASN H N 1
ATOM 13298 C CA . ASN H 5 8 ? 225.411 218.812 247.680 1.00 26.46 8 ASN H CA 1
ATOM 13299 C C . ASN H 5 8 ? 226.226 220.094 247.621 1.00 26.46 8 ASN H C 1
ATOM 13300 O O . ASN H 5 8 ? 226.390 220.815 248.602 1.00 26.46 8 ASN H O 1
ATOM 13305 N N . TYR H 5 9 ? 226.752 220.367 246.439 1.00 26.88 9 TYR H N 1
ATOM 13306 C CA . TYR H 5 9 ? 227.372 221.650 246.177 1.00 26.88 9 TYR H CA 1
ATOM 13307 C C . TYR H 5 9 ? 226.284 222.680 245.932 1.00 26.88 9 TYR H C 1
ATOM 13308 O O . TYR H 5 9 ? 225.386 222.464 245.116 1.00 26.88 9 TYR H O 1
ATOM 13317 N N . VAL H 5 10 ? 226.359 223.797 246.645 1.00 24.64 10 VAL H N 1
ATOM 13318 C CA . VAL H 5 10 ? 225.231 224.698 246.817 1.00 24.64 10 VAL H CA 1
ATOM 13319 C C . VAL H 5 10 ? 225.629 226.119 246.459 1.00 24.64 10 VAL H C 1
ATOM 13320 O O . VAL H 5 10 ? 226.728 226.572 246.791 1.00 24.64 10 VAL H O 1
ATOM 13324 N N . VAL H 5 11 ? 224.725 226.821 245.784 1.00 25.04 11 VAL H N 1
ATOM 13325 C CA . VAL H 5 11 ? 224.800 228.260 245.587 1.00 25.04 11 VAL H CA 1
ATOM 13326 C C . VAL H 5 11 ? 223.629 228.882 246.329 1.00 25.04 11 VAL H C 1
ATOM 13327 O O . VAL H 5 11 ? 222.474 228.506 246.108 1.00 25.04 11 VAL H O 1
ATOM 13331 N N . GLY H 5 12 ? 223.925 229.832 247.211 1.00 24.80 12 GLY H N 1
ATOM 13332 C CA . GLY H 5 12 ? 222.935 230.293 248.164 1.00 24.80 12 GLY H CA 1
ATOM 13333 C C . GLY H 5 12 ? 222.047 231.404 247.660 1.00 24.80 12 GLY H C 1
ATOM 13334 O O . GLY H 5 12 ? 222.519 232.393 247.091 1.00 24.80 12 GLY H O 1
ATOM 13335 N N . ARG H 5 13 ? 220.749 231.243 247.887 1.00 24.72 13 ARG H N 1
ATOM 13336 C CA . ARG H 5 13 ? 219.753 232.281 247.703 1.00 24.72 13 ARG H CA 1
ATOM 13337 C C . ARG H 5 13 ? 218.630 232.006 248.688 1.00 24.72 13 ARG H C 1
ATOM 13338 O O . ARG H 5 13 ? 218.449 230.870 249.125 1.00 24.72 13 ARG H O 1
ATOM 13346 N N . GLY H 5 14 ? 217.882 233.036 249.050 1.00 22.92 14 GLY H N 1
ATOM 13347 C CA . GLY H 5 14 ? 216.699 232.796 249.845 1.00 22.92 14 GLY H CA 1
ATOM 13348 C C . GLY H 5 14 ? 216.161 234.049 250.486 1.00 22.92 14 GLY H C 1
ATOM 13349 O O . GLY H 5 14 ? 216.738 235.132 250.389 1.00 22.92 14 GLY H O 1
ATOM 13350 N N . THR H 5 15 ? 215.034 233.860 251.162 1.00 21.97 15 THR H N 1
ATOM 13351 C CA . THR H 5 15 ? 214.235 234.936 251.717 1.00 21.97 15 THR H CA 1
ATOM 13352 C C . THR H 5 15 ? 214.303 234.906 253.233 1.00 21.97 15 THR H C 1
ATOM 13353 O O . THR H 5 15 ? 214.242 233.833 253.836 1.00 21.97 15 THR H O 1
ATOM 13357 N N . VAL H 5 16 ? 214.417 236.081 253.840 1.00 20.42 16 VAL H N 1
ATOM 13358 C CA . VAL H 5 16 ? 214.552 236.225 255.279 1.00 20.42 16 VAL H CA 1
ATOM 13359 C C . VAL H 5 16 ? 213.279 236.842 255.833 1.00 20.42 16 VAL H C 1
ATOM 13360 O O . VAL H 5 16 ? 212.741 237.791 255.256 1.00 20.42 16 VAL H O 1
ATOM 13364 N N . TYR H 5 17 ? 212.808 236.303 256.951 1.00 20.68 17 TYR H N 1
ATOM 13365 C CA . TYR H 5 17 ? 211.599 236.752 257.616 1.00 20.68 17 TYR H CA 1
ATOM 13366 C C . TYR H 5 17 ? 211.884 236.947 259.092 1.00 20.68 17 TYR H C 1
ATOM 13367 O O . TYR H 5 17 ? 212.621 236.166 259.692 1.00 20.68 17 TYR H O 1
ATOM 13376 N N . PHE H 5 18 ? 211.299 237.987 259.675 1.00 21.72 18 PHE H N 1
ATOM 13377 C CA . PHE H 5 18 ? 211.486 238.319 261.079 1.00 21.72 18 PHE H CA 1
ATOM 13378 C C . PHE H 5 18 ? 210.135 238.476 261.753 1.00 21.72 18 PHE H C 1
ATOM 13379 O O . PHE H 5 18 ? 209.342 239.339 261.370 1.00 21.72 18 PHE H O 1
ATOM 13387 N N . ASP H 5 19 ? 209.889 237.653 262.768 1.00 23.96 19 ASP H N 1
ATOM 13388 C CA . ASP H 5 19 ? 208.645 237.663 263.529 1.00 23.96 19 ASP H CA 1
ATOM 13389 C C . ASP H 5 19 ? 208.852 238.449 264.816 1.00 23.96 19 ASP H C 1
ATOM 13390 O O . ASP H 5 19 ? 209.106 237.899 265.882 1.00 23.96 19 ASP H O 1
ATOM 13395 N N . ARG H 5 20 ? 208.717 239.761 264.701 1.00 25.34 20 ARG H N 1
ATOM 13396 C CA . ARG H 5 20 ? 208.933 240.636 265.838 1.00 25.34 20 ARG H CA 1
ATOM 13397 C C . ARG H 5 20 ? 208.014 240.261 266.984 1.00 25.34 20 ARG H C 1
ATOM 13398 O O . ARG H 5 20 ? 206.810 240.072 266.801 1.00 25.34 20 ARG H O 1
ATOM 13406 N N . PHE H 5 21 ? 208.597 240.141 268.167 1.00 25.58 21 PHE H N 1
ATOM 13407 C CA . PHE H 5 21 ? 207.838 239.862 269.367 1.00 25.58 21 PHE H CA 1
ATOM 13408 C C . PHE H 5 21 ? 207.239 241.134 269.936 1.00 25.58 21 PHE H C 1
ATOM 13409 O O . PHE H 5 21 ? 207.742 242.240 269.726 1.00 25.58 21 PHE H O 1
ATOM 13417 N N . GLN H 5 22 ? 206.156 240.962 270.676 1.00 30.19 22 GLN H N 1
ATOM 13418 C CA . GLN H 5 22 ? 205.603 242.056 271.443 1.00 30.19 22 GLN H CA 1
ATOM 13419 C C . GLN H 5 22 ? 206.503 242.348 272.634 1.00 30.19 22 GLN H C 1
ATOM 13420 O O . GLN H 5 22 ? 207.048 241.439 273.263 1.00 30.19 22 GLN H O 1
ATOM 13426 N N . ASP H 5 23 ? 206.646 243.630 272.950 1.00 31.76 23 ASP H N 1
ATOM 13427 C CA . ASP H 5 23 ? 207.625 244.048 273.941 1.00 31.76 23 ASP H CA 1
ATOM 13428 C C . ASP H 5 23 ? 207.473 243.263 275.235 1.00 31.76 23 ASP H C 1
ATOM 13429 O O . ASP H 5 23 ? 206.361 242.985 275.690 1.00 31.76 23 ASP H O 1
ATOM 13434 N N . GLY H 5 24 ? 208.611 242.902 275.818 1.00 32.64 24 GLY H N 1
ATOM 13435 C CA . GLY H 5 24 ? 208.648 242.221 277.093 1.00 32.64 24 GLY H CA 1
ATOM 13436 C C . GLY H 5 24 ? 207.987 240.863 277.074 1.00 32.64 24 GLY H C 1
ATOM 13437 O O . GLY H 5 24 ? 207.756 240.264 278.126 1.00 32.64 24 GLY H O 1
ATOM 13438 N N . THR H 5 25 ? 207.689 240.361 275.882 1.00 31.05 25 THR H N 1
ATOM 13439 C CA . THR H 5 25 ? 206.993 239.097 275.741 1.00 31.05 25 THR H CA 1
ATOM 13440 C C . THR H 5 25 ? 207.585 238.347 274.561 1.00 31.05 25 THR H C 1
ATOM 13441 O O . THR H 5 25 ? 208.208 238.936 273.678 1.00 31.05 25 THR H O 1
ATOM 13445 N N . ASN H 5 26 ? 207.402 237.032 274.565 1.00 29.07 26 ASN H N 1
ATOM 13446 C CA . ASN H 5 26 ? 207.773 236.193 273.437 1.00 29.07 26 ASN H CA 1
ATOM 13447 C C . ASN H 5 26 ? 206.620 235.987 272.471 1.00 29.07 26 ASN H C 1
ATOM 13448 O O . ASN H 5 26 ? 206.671 235.075 271.642 1.00 29.07 26 ASN H O 1
ATOM 13453 N N . ARG H 5 27 ? 205.581 236.803 272.573 1.00 30.47 27 ARG H N 1
ATOM 13454 C CA . ARG H 5 27 ? 204.399 236.651 271.742 1.00 30.47 27 ARG H CA 1
ATOM 13455 C C . ARG H 5 27 ? 204.701 237.089 270.322 1.00 30.47 27 ARG H C 1
ATOM 13456 O O . ARG H 5 27 ? 205.088 238.237 270.088 1.00 30.47 27 ARG H O 1
ATOM 13464 N N . LYS H 5 28 ? 204.514 236.182 269.374 1.00 26.40 28 LYS H N 1
ATOM 13465 C CA . LYS H 5 28 ? 204.778 236.503 267.988 1.00 26.40 28 LYS H CA 1
ATOM 13466 C C . LYS H 5 28 ? 203.770 237.520 267.475 1.00 26.40 28 LYS H C 1
ATOM 13467 O O . LYS H 5 28 ? 202.644 237.625 267.961 1.00 26.40 28 LYS H O 1
ATOM 13473 N N . THR H 5 29 ? 204.197 238.280 266.481 1.00 26.64 29 THR H N 1
ATOM 13474 C CA . THR H 5 29 ? 203.350 239.233 265.789 1.00 26.64 29 THR H CA 1
ATOM 13475 C C . THR H 5 29 ? 203.210 238.944 264.307 1.00 26.64 29 THR H C 1
ATOM 13476 O O . THR H 5 29 ? 202.207 239.334 263.711 1.00 26.64 29 THR H O 1
ATOM 13480 N N . GLY H 5 30 ? 204.183 238.274 263.700 1.00 24.65 30 GLY H N 1
ATOM 13481 C CA . GLY H 5 30 ? 204.094 237.883 262.313 1.00 24.65 30 GLY H CA 1
ATOM 13482 C C . GLY H 5 30 ? 205.379 238.038 261.540 1.00 24.65 30 GLY H C 1
ATOM 13483 O O . GLY H 5 30 ? 206.121 239.003 261.726 1.00 24.65 30 GLY H O 1
ATOM 13484 N N . GLU H 5 31 ? 205.637 237.084 260.655 1.00 22.69 31 GLU H N 1
ATOM 13485 C CA . GLU H 5 31 ? 206.890 237.010 259.913 1.00 22.69 31 GLU H CA 1
ATOM 13486 C C . GLU H 5 31 ? 206.923 238.108 258.862 1.00 22.69 31 GLU H C 1
ATOM 13487 O O . GLU H 5 31 ? 206.249 238.032 257.838 1.00 22.69 31 GLU H O 1
ATOM 13493 N N . MET H 5 32 ? 207.712 239.137 259.120 1.00 22.64 32 MET H N 1
ATOM 13494 C CA . MET H 5 32 ? 207.883 240.229 258.181 1.00 22.64 32 MET H CA 1
ATOM 13495 C C . MET H 5 32 ? 209.003 239.920 257.203 1.00 22.64 32 MET H C 1
ATOM 13496 O O . MET H 5 32 ? 210.151 239.713 257.605 1.00 22.64 32 MET H O 1
ATOM 13501 N N . TYR H 5 33 ? 208.671 239.877 255.922 1.00 22.23 33 TYR H N 1
ATOM 13502 C CA . TYR H 5 33 ? 209.678 239.691 254.893 1.00 22.23 33 TYR H CA 1
ATOM 13503 C C . TYR H 5 33 ? 210.526 240.944 254.753 1.00 22.23 33 TYR H C 1
ATOM 13504 O O . TYR H 5 33 ? 210.015 242.035 254.487 1.00 22.23 33 TYR H O 1
ATOM 13513 N N . PHE H 5 34 ? 211.833 240.777 254.922 1.00 21.41 34 PHE H N 1
ATOM 13514 C CA . PHE H 5 34 ? 212.747 241.906 254.872 1.00 21.41 34 PHE H CA 1
ATOM 13515 C C . PHE H 5 34 ? 212.841 242.502 253.482 1.00 21.41 34 PHE H C 1
ATOM 13516 O O . PHE H 5 34 ? 213.007 243.716 253.333 1.00 21.41 34 PHE H O 1
ATOM 13524 N N . GLY H 5 35 ? 212.726 241.679 252.476 1.00 21.07 35 GLY H N 1
ATOM 13525 C CA . GLY H 5 35 ? 213.099 242.052 251.146 1.00 21.07 35 GLY H CA 1
ATOM 13526 C C . GLY H 5 35 ? 214.418 241.436 250.760 1.00 21.07 35 GLY H C 1
ATOM 13527 O O . GLY H 5 35 ? 214.919 240.500 251.387 1.00 21.07 35 GLY H O 1
ATOM 13528 N N . ASN H 5 36 ? 214.987 241.973 249.691 1.00 21.23 36 ASN H N 1
ATOM 13529 C CA . ASN H 5 36 ? 216.237 241.434 249.194 1.00 21.23 36 ASN H CA 1
ATOM 13530 C C . ASN H 5 36 ? 217.286 241.489 250.284 1.00 21.23 36 ASN H C 1
ATOM 13531 O O . ASN H 5 36 ? 217.539 242.545 250.864 1.00 21.23 36 ASN H O 1
ATOM 13536 N N . THR H 5 37 ? 217.873 240.342 250.580 1.00 21.16 37 THR H N 1
ATOM 13537 C CA . THR H 5 37 ? 219.020 240.281 251.464 1.00 21.16 37 THR H CA 1
ATOM 13538 C C . THR H 5 37 ? 220.226 239.812 250.675 1.00 21.16 37 THR H C 1
ATOM 13539 O O . THR H 5 37 ? 220.403 238.600 250.486 1.00 21.16 37 THR H O 1
ATOM 13543 N N . PRO H 5 38 ? 221.070 240.720 250.200 1.00 21.04 38 PRO H N 1
ATOM 13544 C CA . PRO H 5 38 ? 222.232 240.302 249.420 1.00 21.04 38 PRO H CA 1
ATOM 13545 C C . PRO H 5 38 ? 223.154 239.384 250.173 1.00 21.04 38 PRO H C 1
ATOM 13546 O O . PRO H 5 38 ? 223.878 238.596 249.557 1.00 21.04 38 PRO H O 1
ATOM 13550 N N . GLU H 5 39 ? 223.148 239.468 251.492 1.00 20.96 39 GLU H N 1
ATOM 13551 C CA . GLU H 5 39 ? 224.149 238.839 252.327 1.00 20.96 39 GLU H CA 1
ATOM 13552 C C . GLU H 5 39 ? 223.476 238.333 253.584 1.00 20.96 39 GLU H C 1
ATOM 13553 O O . GLU H 5 39 ? 222.692 239.047 254.209 1.00 20.96 39 GLU H O 1
ATOM 13559 N N . PHE H 5 40 ? 223.765 237.088 253.929 1.00 20.39 40 PHE H N 1
ATOM 13560 C CA . PHE H 5 40 ? 223.244 236.480 255.141 1.00 20.39 40 PHE H CA 1
ATOM 13561 C C . PHE H 5 40 ? 224.270 235.471 255.615 1.00 20.39 40 PHE H C 1
ATOM 13562 O O . PHE H 5 40 ? 224.457 234.434 254.978 1.00 20.39 40 PHE H O 1
ATOM 13570 N N . THR H 5 41 ? 224.932 235.781 256.719 1.00 21.39 41 THR H N 1
ATOM 13571 C CA . THR H 5 41 ? 226.049 235.004 257.219 1.00 21.39 41 THR H CA 1
ATOM 13572 C C . THR H 5 41 ? 225.813 234.627 258.662 1.00 21.39 41 THR H C 1
ATOM 13573 O O . THR H 5 41 ? 225.347 235.436 259.463 1.00 21.39 41 THR H O 1
ATOM 13577 N N . ILE H 5 42 ? 226.144 233.391 258.973 1.00 22.43 42 ILE H N 1
ATOM 13578 C CA . ILE H 5 42 ? 226.057 232.850 260.314 1.00 22.43 42 ILE H CA 1
ATOM 13579 C C . ILE H 5 42 ? 227.466 232.683 260.845 1.00 22.43 42 ILE H C 1
ATOM 13580 O O . ILE H 5 42 ? 228.320 232.085 260.182 1.00 22.43 42 ILE H O 1
ATOM 13585 N N . ASN H 5 43 ? 227.712 233.210 262.033 1.00 25.38 43 ASN H N 1
ATOM 13586 C CA . ASN H 5 43 ? 229.018 233.137 262.655 1.00 25.38 43 ASN H CA 1
ATOM 13587 C C . ASN H 5 43 ? 228.857 232.632 264.075 1.00 25.38 43 ASN H C 1
ATOM 13588 O O . ASN H 5 43 ? 227.998 233.103 264.821 1.00 25.38 43 ASN H O 1
ATOM 13593 N N . THR H 5 44 ? 229.685 231.661 264.433 1.00 29.90 44 THR H N 1
ATOM 13594 C CA . THR H 5 44 ? 229.655 231.038 265.745 1.00 29.90 44 THR H CA 1
ATOM 13595 C C . THR H 5 44 ? 230.987 231.288 266.428 1.00 29.90 44 THR H C 1
ATOM 13596 O O . THR H 5 44 ? 232.029 230.832 265.950 1.00 29.90 44 THR H O 1
ATOM 13600 N N . ASP H 5 45 ? 230.946 232.015 267.537 1.00 33.12 45 ASP H N 1
ATOM 13601 C CA . ASP H 5 45 ? 232.127 232.359 268.314 1.00 33.12 45 ASP H CA 1
ATOM 13602 C C . ASP H 5 45 ? 232.133 231.526 269.585 1.00 33.12 45 ASP H C 1
ATOM 13603 O O . ASP H 5 45 ? 231.269 231.702 270.448 1.00 33.12 45 ASP H O 1
ATOM 13608 N N . SER H 5 46 ? 233.121 230.648 269.709 1.00 33.74 46 SER H N 1
ATOM 13609 C CA . SER H 5 46 ? 233.161 229.641 270.755 1.00 33.74 46 SER H CA 1
ATOM 13610 C C . SER H 5 46 ? 234.373 229.830 271.654 1.00 33.74 46 SER H C 1
ATOM 13611 O O . SER H 5 46 ? 235.428 230.291 271.213 1.00 33.74 46 SER H O 1
ATOM 13614 N N . GLU H 5 47 ? 234.211 229.458 272.921 1.00 34.91 47 GLU H N 1
ATOM 13615 C CA . GLU H 5 47 ? 235.299 229.468 273.886 1.00 34.91 47 GLU H CA 1
ATOM 13616 C C . GLU H 5 47 ? 235.218 228.221 274.748 1.00 34.91 47 GLU H C 1
ATOM 13617 O O . GLU H 5 47 ? 234.216 228.001 275.432 1.00 34.91 47 GLU H O 1
ATOM 13623 N N . THR H 5 48 ? 236.273 227.418 274.723 1.00 33.25 48 THR H N 1
ATOM 13624 C CA . THR H 5 48 ? 236.337 226.201 275.509 1.00 33.25 48 THR H CA 1
ATOM 13625 C C . THR H 5 48 ? 237.062 226.430 276.823 1.00 33.25 48 THR H C 1
ATOM 13626 O O . THR H 5 48 ? 237.968 227.259 276.922 1.00 33.25 48 THR H O 1
ATOM 13630 N N . LEU H 5 49 ? 236.636 225.693 277.837 1.00 31.48 49 LEU H N 1
ATOM 13631 C CA . LEU H 5 49 ? 237.313 225.659 279.120 1.00 31.48 49 LEU H CA 1
ATOM 13632 C C . LEU H 5 49 ? 238.206 224.431 279.162 1.00 31.48 49 LEU H C 1
ATOM 13633 O O . LEU H 5 49 ? 237.714 223.300 279.173 1.00 31.48 49 LEU H O 1
ATOM 13638 N N . ASP H 5 50 ? 239.511 224.654 279.184 1.00 33.28 50 ASP H N 1
ATOM 13639 C CA . ASP H 5 50 ? 240.485 223.585 279.079 1.00 33.28 50 ASP H CA 1
ATOM 13640 C C . ASP H 5 50 ? 241.151 223.344 280.421 1.00 33.28 50 ASP H C 1
ATOM 13641 O O . ASP H 5 50 ? 241.539 224.287 281.114 1.00 33.28 50 ASP H O 1
ATOM 13646 N N . HIS H 5 51 ? 241.276 222.075 280.783 1.00 32.88 51 HIS H N 1
ATOM 13647 C CA . HIS H 5 51 ? 241.976 221.659 281.984 1.00 32.88 51 HIS H CA 1
ATOM 13648 C C . HIS H 5 51 ? 243.189 220.835 281.589 1.00 32.88 51 HIS H C 1
ATOM 13649 O O . HIS H 5 51 ? 243.107 219.981 280.705 1.00 32.88 51 HIS H O 1
ATOM 13656 N N . TYR H 5 52 ? 244.311 221.098 282.242 1.00 34.44 52 TYR H N 1
ATOM 13657 C CA . TYR H 5 52 ? 245.578 220.471 281.920 1.00 34.44 52 TYR H CA 1
ATOM 13658 C C . TYR H 5 52 ? 246.074 219.655 283.100 1.00 34.44 52 TYR H C 1
ATOM 13659 O O . TYR H 5 52 ? 245.931 220.064 284.254 1.00 34.44 52 TYR H O 1
ATOM 13668 N N . SER H 5 53 ? 246.666 218.506 282.803 1.00 35.81 53 SER H N 1
ATOM 13669 C CA . SER H 5 53 ? 247.153 217.628 283.851 1.00 35.81 53 SER H CA 1
ATOM 13670 C C . SER H 5 53 ? 248.345 218.255 284.543 1.00 35.81 53 SER H C 1
ATOM 13671 O O . SER H 5 53 ? 249.341 218.602 283.903 1.00 35.81 53 SER H O 1
ATOM 13674 N N . SER H 5 54 ? 248.229 218.416 285.852 1.00 37.20 54 SER H N 1
ATOM 13675 C CA . SER H 5 54 ? 249.319 218.910 286.672 1.00 37.20 54 SER H CA 1
ATOM 13676 C C . SER H 5 54 ? 250.115 217.797 287.322 1.00 37.20 54 SER H C 1
ATOM 13677 O O . SER H 5 54 ? 251.087 218.081 288.024 1.00 37.20 54 SER H O 1
ATOM 13680 N N . ASP H 5 55 ? 249.707 216.548 287.136 1.00 39.01 55 ASP H N 1
ATOM 13681 C CA . ASP H 5 55 ? 250.297 215.440 287.866 1.00 39.01 55 ASP H CA 1
ATOM 13682 C C . ASP H 5 55 ? 251.403 214.723 287.113 1.00 39.01 55 ASP H C 1
ATOM 13683 O O . ASP H 5 55 ? 252.374 214.289 287.740 1.00 39.01 55 ASP H O 1
ATOM 13688 N N . HIS H 5 56 ? 251.288 214.571 285.799 1.00 41.97 56 HIS H N 1
ATOM 13689 C CA . HIS H 5 56 ? 252.277 213.792 285.069 1.00 41.97 56 HIS H CA 1
ATOM 13690 C C . HIS H 5 56 ? 252.941 214.590 283.961 1.00 41.97 56 HIS H C 1
ATOM 13691 O O . HIS H 5 56 ? 254.154 214.492 283.753 1.00 41.97 56 HIS H O 1
ATOM 13698 N N . GLY H 5 57 ? 252.169 215.372 283.257 1.00 38.30 57 GLY H N 1
ATOM 13699 C CA . GLY H 5 57 ? 252.663 216.006 282.061 1.00 38.30 57 GLY H CA 1
ATOM 13700 C C . GLY H 5 57 ? 253.201 217.392 282.261 1.00 38.30 57 GLY H C 1
ATOM 13701 O O . GLY H 5 57 ? 253.193 217.963 283.348 1.00 38.30 57 GLY H O 1
ATOM 13702 N N . MET H 5 58 ? 253.694 217.939 281.154 1.00 38.80 58 MET H N 1
ATOM 13703 C CA . MET H 5 58 ? 254.111 219.333 281.124 1.00 38.80 58 MET H CA 1
ATOM 13704 C C . MET H 5 58 ? 252.895 220.252 281.121 1.00 38.80 58 MET H C 1
ATOM 13705 O O . MET H 5 58 ? 252.630 220.956 282.101 1.00 38.80 58 MET H O 1
ATOM 13710 N N . ARG H 5 59 ? 252.146 220.262 280.025 1.00 36.87 59 ARG H N 1
ATOM 13711 C CA . ARG H 5 59 ? 250.845 220.910 279.968 1.00 36.87 59 ARG H CA 1
ATOM 13712 C C . ARG H 5 59 ? 249.873 220.028 279.188 1.00 36.87 59 ARG H C 1
ATOM 13713 O O . ARG H 5 59 ? 249.188 220.457 278.267 1.00 36.87 59 ARG H O 1
ATOM 13721 N N . VAL H 5 60 ? 249.831 218.753 279.554 1.00 35.96 60 VAL H N 1
ATOM 13722 C CA . VAL H 5 60 ? 248.951 217.791 278.907 1.00 35.96 60 VAL H CA 1
ATOM 13723 C C . VAL H 5 60 ? 247.502 218.145 279.196 1.00 35.96 60 VAL H C 1
ATOM 13724 O O . VAL H 5 60 ? 247.060 218.132 280.349 1.00 35.96 60 VAL H O 1
ATOM 13728 N N . MET H 5 61 ? 246.752 218.451 278.144 1.00 35.25 61 MET H N 1
ATOM 13729 C CA . MET H 5 61 ? 245.314 218.619 278.267 1.00 35.25 61 MET H CA 1
ATOM 13730 C C . MET H 5 61 ? 244.651 217.280 278.537 1.00 35.25 61 MET H C 1
ATOM 13731 O O . MET H 5 61 ? 244.967 216.273 277.899 1.00 35.25 61 MET H O 1
ATOM 13736 N N . ASP H 5 62 ? 243.728 217.276 279.488 1.00 33.86 62 ASP H N 1
ATOM 13737 C CA . ASP H 5 62 ? 242.985 216.088 279.846 1.00 33.86 62 ASP H CA 1
ATOM 13738 C C . ASP H 5 62 ? 241.485 216.294 279.818 1.00 33.86 62 ASP H C 1
ATOM 13739 O O . ASP H 5 62 ? 240.744 215.307 279.852 1.00 33.86 62 ASP H O 1
ATOM 13744 N N . ALA H 5 63 ? 241.017 217.534 279.753 1.00 32.79 63 ALA H N 1
ATOM 13745 C CA . ALA H 5 63 ? 239.601 217.832 279.684 1.00 32.79 63 ALA H CA 1
ATOM 13746 C C . ALA H 5 63 ? 239.416 219.162 278.981 1.00 32.79 63 ALA H C 1
ATOM 13747 O O . ALA H 5 63 ? 240.205 220.090 279.160 1.00 32.79 63 ALA H O 1
ATOM 13749 N N . SER H 5 64 ? 238.360 219.244 278.182 1.00 33.03 64 SER H N 1
ATOM 13750 C CA . SER H 5 64 ? 238.044 220.456 277.443 1.00 33.03 64 SER H CA 1
ATOM 13751 C C . SER H 5 64 ? 236.562 220.426 277.134 1.00 33.03 64 SER H C 1
ATOM 13752 O O . SER H 5 64 ? 236.083 219.474 276.513 1.00 33.03 64 SER H O 1
ATOM 13755 N N . VAL H 5 65 ? 235.842 221.449 277.570 1.00 31.63 65 VAL H N 1
ATOM 13756 C CA . VAL H 5 65 ? 234.403 221.522 277.384 1.00 31.63 65 VAL H CA 1
ATOM 13757 C C . VAL H 5 65 ? 234.045 222.887 276.833 1.00 31.63 65 VAL H C 1
ATOM 13758 O O . VAL H 5 65 ? 234.680 223.891 277.166 1.00 31.63 65 VAL H O 1
ATOM 13762 N N . LEU H 5 66 ? 233.024 222.914 275.993 1.00 32.17 66 LEU H N 1
ATOM 13763 C CA . LEU H 5 66 ? 232.544 224.149 275.401 1.00 32.17 66 LEU H CA 1
ATOM 13764 C C . LEU H 5 66 ? 231.852 224.987 276.461 1.00 32.17 66 LEU H C 1
ATOM 13765 O O . LEU H 5 66 ? 230.804 224.603 276.985 1.00 32.17 66 LEU H O 1
ATOM 13770 N N . LEU H 5 67 ? 232.441 226.131 276.781 1.00 32.30 67 LEU H N 1
ATOM 13771 C CA . LEU H 5 67 ? 231.865 227.014 277.779 1.00 32.30 67 LEU H CA 1
ATOM 13772 C C . LEU H 5 67 ? 230.775 227.880 277.173 1.00 32.30 67 LEU H C 1
ATOM 13773 O O . LEU H 5 67 ? 229.678 227.990 277.727 1.00 32.30 67 LEU H O 1
ATOM 13778 N N . GLU H 5 68 ? 231.064 228.499 276.036 1.00 33.48 68 GLU H N 1
ATOM 13779 C CA . GLU H 5 68 ? 230.118 229.377 275.377 1.00 33.48 68 GLU H CA 1
ATOM 13780 C C . GLU H 5 68 ? 230.256 229.203 273.877 1.00 33.48 68 GLU H C 1
ATOM 13781 O O . GLU H 5 68 ? 231.365 229.119 273.348 1.00 33.48 68 GLU H O 1
ATOM 13787 N N . ALA H 5 69 ? 229.117 229.146 273.199 1.00 30.45 69 ALA H N 1
ATOM 13788 C CA . ALA H 5 69 ? 229.067 229.121 271.745 1.00 30.45 69 ALA H CA 1
ATOM 13789 C C . ALA H 5 69 ? 228.019 230.121 271.302 1.00 30.45 69 ALA H C 1
ATOM 13790 O O . ALA H 5 69 ? 226.820 229.888 271.475 1.00 30.45 69 ALA H O 1
ATOM 13792 N N . SER H 5 70 ? 228.470 231.223 270.729 1.00 29.43 70 SER H N 1
ATOM 13793 C CA . SER H 5 70 ? 227.591 232.318 270.354 1.00 29.43 70 SER H CA 1
ATOM 13794 C C . SER H 5 70 ? 227.148 232.121 268.916 1.00 29.43 70 SER H C 1
ATOM 13795 O O . SER H 5 70 ? 227.736 232.659 267.981 1.00 29.43 70 SER H O 1
ATOM 13798 N N . GLN H 5 71 ? 226.084 231.349 268.738 1.00 25.91 71 GLN H N 1
ATOM 13799 C CA . GLN H 5 71 ? 225.443 231.263 267.438 1.00 25.91 71 GLN H CA 1
ATOM 13800 C C . GLN H 5 71 ? 224.735 232.573 267.132 1.00 25.91 71 GLN H C 1
ATOM 13801 O O . GLN H 5 71 ? 224.190 233.230 268.022 1.00 25.91 71 GLN H O 1
ATOM 13807 N N . GLY H 5 72 ? 224.751 232.950 265.865 1.00 23.43 72 GLY H N 1
ATOM 13808 C CA . GLY H 5 72 ? 224.265 234.259 265.475 1.00 23.43 72 GLY H CA 1
ATOM 13809 C C . GLY H 5 72 ? 224.567 234.521 264.025 1.00 23.43 72 GLY H C 1
ATOM 13810 O O . GLY H 5 72 ? 224.688 233.590 263.227 1.00 23.43 72 GLY H O 1
ATOM 13811 N N . GLY H 5 73 ? 224.681 235.797 263.687 1.00 22.11 73 GLY H N 1
ATOM 13812 C CA . GLY H 5 73 ? 224.999 236.138 262.321 1.00 22.11 73 GLY H CA 1
ATOM 13813 C C . GLY H 5 73 ? 224.742 237.595 262.015 1.00 22.11 73 GLY H C 1
ATOM 13814 O O . GLY H 5 73 ? 224.618 238.433 262.908 1.00 22.11 73 GLY H O 1
ATOM 13815 N N . THR H 5 74 ? 224.681 237.868 260.717 1.00 21.36 74 THR H N 1
ATOM 13816 C CA . THR H 5 74 ? 224.481 239.207 260.203 1.00 21.36 74 THR H CA 1
ATOM 13817 C C . THR H 5 74 ? 223.887 239.105 258.811 1.00 21.36 74 THR H C 1
ATOM 13818 O O . THR H 5 74 ? 224.110 238.124 258.100 1.00 21.36 74 THR H O 1
ATOM 13822 N N . PHE H 5 75 ? 223.129 240.126 258.426 1.00 20.33 75 PHE H N 1
ATOM 13823 C CA . PHE H 5 75 ? 222.537 240.157 257.102 1.00 20.33 75 PHE H CA 1
ATOM 13824 C C . PHE H 5 75 ? 222.300 241.595 256.686 1.00 20.33 75 PHE H C 1
ATOM 13825 O O . PHE H 5 75 ? 222.169 242.488 257.522 1.00 20.33 75 PHE H O 1
ATOM 13833 N N . THR H 5 76 ? 222.287 241.808 255.379 1.00 20.95 76 THR H N 1
ATOM 13834 C CA . THR H 5 76 ? 222.032 243.103 254.781 1.00 20.95 76 THR H CA 1
ATOM 13835 C C . THR H 5 76 ? 220.731 243.055 254.007 1.00 20.95 76 THR H C 1
ATOM 13836 O O . THR H 5 76 ? 220.432 242.058 253.354 1.00 20.95 76 THR H O 1
ATOM 13840 N N . CYS H 5 77 ? 219.953 244.125 254.098 1.00 22.23 77 CYS H N 1
ATOM 13841 C CA . CYS H 5 77 ? 218.762 244.305 253.289 1.00 22.23 77 CYS H CA 1
ATOM 13842 C C . CYS H 5 77 ? 218.967 245.481 252.354 1.00 22.23 77 CYS H C 1
ATOM 13843 O O . CYS H 5 77 ? 219.526 246.504 252.750 1.00 22.23 77 CYS H O 1
ATOM 13846 N N . ASP H 5 78 ? 218.518 245.323 251.117 1.00 22.85 78 ASP H N 1
ATOM 13847 C CA . ASP H 5 78 ? 218.605 246.355 250.101 1.00 22.85 78 ASP H CA 1
ATOM 13848 C C . ASP H 5 78 ? 217.305 247.124 249.951 1.00 22.85 78 ASP H C 1
ATOM 13849 O O . ASP H 5 78 ? 217.282 248.141 249.256 1.00 22.85 78 ASP H O 1
ATOM 13854 N N . ASN H 5 79 ? 216.233 246.665 250.590 1.00 22.18 79 ASN H N 1
ATOM 13855 C CA . ASN H 5 79 ? 214.924 247.294 250.516 1.00 22.18 79 ASN H CA 1
ATOM 13856 C C . ASN H 5 79 ? 214.751 248.187 251.728 1.00 22.18 79 ASN H C 1
ATOM 13857 O O . ASN H 5 79 ? 214.823 247.722 252.868 1.00 22.18 79 ASN H O 1
ATOM 13862 N N . ILE H 5 80 ? 214.522 249.464 251.478 1.00 22.45 80 ILE H N 1
ATOM 13863 C CA . ILE H 5 80 ? 214.416 250.469 252.517 1.00 22.45 80 ILE H CA 1
ATOM 13864 C C . ILE H 5 80 ? 212.945 250.783 252.713 1.00 22.45 80 ILE H C 1
ATOM 13865 O O . ILE H 5 80 ? 212.330 251.472 251.894 1.00 22.45 80 ILE H O 1
ATOM 13870 N N . ASN H 5 81 ? 212.385 250.280 253.803 1.00 23.08 81 ASN H N 1
ATOM 13871 C CA . ASN H 5 81 ? 210.999 250.514 254.146 1.00 23.08 81 ASN H CA 1
ATOM 13872 C C . ASN H 5 81 ? 210.910 250.783 255.637 1.00 23.08 81 ASN H C 1
ATOM 13873 O O . ASN H 5 81 ? 211.839 250.511 256.395 1.00 23.08 81 ASN H O 1
ATOM 13878 N N . ALA H 5 82 ? 209.763 251.312 256.049 1.00 24.69 82 ALA H N 1
ATOM 13879 C CA . ALA H 5 82 ? 209.617 251.797 257.412 1.00 24.69 82 ALA H CA 1
ATOM 13880 C C . ALA H 5 82 ? 209.924 250.722 258.437 1.00 24.69 82 ALA H C 1
ATOM 13881 O O . ALA H 5 82 ? 210.556 250.995 259.461 1.00 24.69 82 ALA H O 1
ATOM 13883 N N . ASP H 5 83 ? 209.475 249.498 258.193 1.00 24.14 83 ASP H N 1
ATOM 13884 C CA . ASP H 5 83 ? 209.604 248.468 259.208 1.00 24.14 83 ASP H CA 1
ATOM 13885 C C . ASP H 5 83 ? 211.058 248.107 259.440 1.00 24.14 83 ASP H C 1
ATOM 13886 O O . ASP H 5 83 ? 211.504 247.976 260.585 1.00 24.14 83 ASP H O 1
ATOM 13891 N N . ASN H 5 84 ? 211.817 247.975 258.364 1.00 22.56 84 ASN H N 1
ATOM 13892 C CA . ASN H 5 84 ? 213.205 247.569 258.481 1.00 22.56 84 ASN H CA 1
ATOM 13893 C C . ASN H 5 84 ? 214.053 248.660 259.111 1.00 22.56 84 ASN H C 1
ATOM 13894 O O . ASN H 5 84 ? 215.017 248.368 259.824 1.00 22.56 84 ASN H O 1
ATOM 13899 N N . LEU H 5 85 ? 213.719 249.922 258.856 1.00 23.19 85 LEU H N 1
ATOM 13900 C CA . LEU H 5 85 ? 214.370 251.016 259.563 1.00 23.19 85 LEU H CA 1
ATOM 13901 C C . LEU H 5 85 ? 214.027 250.997 261.037 1.00 23.19 85 LEU H C 1
ATOM 13902 O O . LEU H 5 85 ? 214.912 251.034 261.897 1.00 23.19 85 LEU H O 1
ATOM 13907 N N . ALA H 5 86 ? 212.739 250.946 261.347 1.00 24.19 86 ALA H N 1
ATOM 13908 C CA . ALA H 5 86 ? 212.314 250.901 262.732 1.00 24.19 86 ALA H CA 1
ATOM 13909 C C . ALA H 5 86 ? 213.017 249.785 263.466 1.00 24.19 86 ALA H C 1
ATOM 13910 O O . ALA H 5 86 ? 213.211 249.850 264.682 1.00 24.19 86 ALA H O 1
ATOM 13912 N N . LEU H 5 87 ? 213.378 248.747 262.731 1.00 22.56 87 LEU H N 1
ATOM 13913 C CA . LEU H 5 87 ? 214.164 247.659 263.279 1.00 22.56 87 LEU H CA 1
ATOM 13914 C C . LEU H 5 87 ? 215.631 248.048 263.403 1.00 22.56 87 LEU H C 1
ATOM 13915 O O . LEU H 5 87 ? 216.308 247.651 264.357 1.00 22.56 87 LEU H O 1
ATOM 13920 N N . TRP H 5 88 ? 216.135 248.829 262.448 1.00 22.12 88 TRP H N 1
ATOM 13921 C CA . TRP H 5 88 ? 217.527 249.258 262.480 1.00 22.12 88 TRP H CA 1
ATOM 13922 C C . TRP H 5 88 ? 217.750 250.337 263.522 1.00 22.12 88 TRP H C 1
ATOM 13923 O O . TRP H 5 88 ? 218.726 250.293 264.275 1.00 22.12 88 TRP H O 1
ATOM 13934 N N . PHE H 5 89 ? 216.874 251.323 263.563 1.00 23.06 89 PHE H N 1
ATOM 13935 C CA . PHE H 5 89 ? 216.953 252.402 264.522 1.00 23.06 89 PHE H CA 1
ATOM 13936 C C . PHE H 5 89 ? 216.363 252.038 265.858 1.00 23.06 89 PHE H C 1
ATOM 13937 O O . PHE H 5 89 ? 216.085 252.927 266.663 1.00 23.06 89 PHE H O 1
ATOM 13945 N N . LEU H 5 90 ? 216.167 250.753 266.111 1.00 24.34 90 LEU H N 1
ATOM 13946 C CA . LEU H 5 90 ? 215.701 250.275 267.402 1.00 24.34 90 LEU H CA 1
ATOM 13947 C C . LEU H 5 90 ? 214.431 250.994 267.833 1.00 24.34 90 LEU H C 1
ATOM 13948 O O . LEU H 5 90 ? 214.307 251.456 268.966 1.00 24.34 90 LEU H O 1
ATOM 13953 N N . GLY H 5 91 ? 213.477 251.092 266.920 1.00 26.06 91 GLY H N 1
ATOM 13954 C CA . GLY H 5 91 ? 212.284 251.850 267.202 1.00 26.06 91 GLY H CA 1
ATOM 13955 C C . GLY H 5 91 ? 210.992 251.312 266.643 1.00 26.06 91 GLY H C 1
ATOM 13956 O O . GLY H 5 91 ? 210.862 250.119 266.365 1.00 26.06 91 GLY H O 1
ATOM 13957 N N . GLU H 5 92 ? 210.026 252.208 266.482 1.00 28.50 92 GLU H N 1
ATOM 13958 C CA . GLU H 5 92 ? 208.667 251.862 266.119 1.00 28.50 92 GLU H CA 1
ATOM 13959 C C . GLU H 5 92 ? 208.189 252.754 264.990 1.00 28.50 92 GLU H C 1
ATOM 13960 O O . GLU H 5 92 ? 208.597 253.909 264.874 1.00 28.50 92 GLU H O 1
ATOM 13966 N N . VAL H 5 93 ? 207.306 252.207 264.169 1.00 28.34 93 VAL H N 1
ATOM 13967 C CA . VAL H 5 93 ? 206.620 252.983 263.147 1.00 28.34 93 VAL H CA 1
ATOM 13968 C C . VAL H 5 93 ? 205.426 253.677 263.781 1.00 28.34 93 VAL H C 1
ATOM 13969 O O . VAL H 5 93 ? 204.607 253.041 264.451 1.00 28.34 93 VAL H O 1
ATOM 13973 N N . SER H 5 94 ? 205.328 254.983 263.571 1.00 32.33 94 SER H N 1
ATOM 13974 C CA . SER H 5 94 ? 204.287 255.813 264.160 1.00 32.33 94 SER H CA 1
ATOM 13975 C C . SER H 5 94 ? 203.411 256.344 263.034 1.00 32.33 94 SER H C 1
ATOM 13976 O O . SER H 5 94 ? 203.592 257.468 262.567 1.00 32.33 94 SER H O 1
ATOM 13979 N N . ASN H 5 95 ? 202.455 255.531 262.606 1.00 35.35 95 ASN H N 1
ATOM 13980 C CA . ASN H 5 95 ? 201.457 255.979 261.649 1.00 35.35 95 ASN H CA 1
ATOM 13981 C C . ASN H 5 95 ? 200.508 256.937 262.350 1.00 35.35 95 ASN H C 1
ATOM 13982 O O . ASN H 5 95 ? 199.691 256.522 263.177 1.00 35.35 95 ASN H O 1
ATOM 13987 N N . THR H 5 96 ? 200.616 258.220 262.029 1.00 37.94 96 THR H N 1
ATOM 13988 C CA . THR H 5 96 ? 199.810 259.246 262.666 1.00 37.94 96 THR H CA 1
ATOM 13989 C C . THR H 5 96 ? 199.349 260.247 261.620 1.00 37.94 96 THR H C 1
ATOM 13990 O O . THR H 5 96 ? 199.774 260.220 260.463 1.00 37.94 96 THR H O 1
ATOM 13994 N N . THR H 5 97 ? 198.460 261.134 262.048 1.00 40.57 97 THR H N 1
ATOM 13995 C CA . THR H 5 97 ? 197.839 262.126 261.186 1.00 40.57 97 THR H CA 1
ATOM 13996 C C . THR H 5 97 ? 197.870 263.464 261.898 1.00 40.57 97 THR H C 1
ATOM 13997 O O . THR H 5 97 ? 197.540 263.545 263.085 1.00 40.57 97 THR H O 1
ATOM 14001 N N . GLN H 5 98 ? 198.278 264.505 261.185 1.00 40.99 98 GLN H N 1
ATOM 14002 C CA . GLN H 5 98 ? 198.416 265.810 261.802 1.00 40.99 98 GLN H CA 1
ATOM 14003 C C . GLN H 5 98 ? 197.094 266.556 261.755 1.00 40.99 98 GLN H C 1
ATOM 14004 O O . GLN H 5 98 ? 196.409 266.579 260.730 1.00 40.99 98 GLN H O 1
ATOM 14010 N N . THR H 5 99 ? 196.747 267.166 262.880 1.00 43.63 99 THR H N 1
ATOM 14011 C CA . THR H 5 99 ? 195.456 267.812 263.024 1.00 43.63 99 THR H CA 1
ATOM 14012 C C . THR H 5 99 ? 195.345 269.012 262.099 1.00 43.63 99 THR H C 1
ATOM 14013 O O . THR H 5 99 ? 196.291 269.785 261.939 1.00 43.63 99 THR H O 1
ATOM 14017 N N . GLN H 5 100 ? 194.179 269.159 261.484 1.00 43.65 100 GLN H N 1
ATOM 14018 C CA . GLN H 5 100 ? 193.890 270.359 260.721 1.00 43.65 100 GLN H CA 1
ATOM 14019 C C . GLN H 5 100 ? 193.829 271.565 261.643 1.00 43.65 100 GLN H C 1
ATOM 14020 O O . GLN H 5 100 ? 193.169 271.539 262.684 1.00 43.65 100 GLN H O 1
ATOM 14026 N N . GLN H 5 101 ? 194.512 272.627 261.243 1.00 43.66 101 GLN H N 1
ATOM 14027 C CA . GLN H 5 101 ? 194.532 273.882 261.973 1.00 43.66 101 GLN H CA 1
ATOM 14028 C C . GLN H 5 101 ? 194.233 275.020 261.019 1.00 43.66 101 GLN H C 1
ATOM 14029 O O . GLN H 5 101 ? 194.505 274.926 259.819 1.00 43.66 101 GLN H O 1
ATOM 14035 N N . THR H 5 102 ? 193.652 276.083 261.552 1.00 44.47 102 THR H N 1
ATOM 14036 C CA . THR H 5 102 ? 193.423 277.304 260.805 1.00 44.47 102 THR H CA 1
ATOM 14037 C C . THR H 5 102 ? 193.939 278.468 261.628 1.00 44.47 102 THR H C 1
ATOM 14038 O O . THR H 5 102 ? 193.623 278.581 262.817 1.00 44.47 102 THR H O 1
ATOM 14042 N N . ASP H 5 103 ? 194.738 279.324 261.002 1.00 44.83 103 ASP H N 1
ATOM 14043 C CA . ASP H 5 103 ? 195.340 280.453 261.688 1.00 44.83 103 ASP H CA 1
ATOM 14044 C C . ASP H 5 103 ? 196.173 279.976 262.872 1.00 44.83 103 ASP H C 1
ATOM 14045 O O . ASP H 5 103 ? 196.066 280.481 263.990 1.00 44.83 103 ASP H O 1
ATOM 14050 N N . ALA H 5 104 ? 197.001 278.970 262.617 1.00 43.73 104 ALA H N 1
ATOM 14051 C CA . ALA H 5 104 ? 198.002 278.568 263.589 1.00 43.73 104 ALA H CA 1
ATOM 14052 C C . ALA H 5 104 ? 199.135 279.575 263.607 1.00 43.73 104 ALA H C 1
ATOM 14053 O O . ALA H 5 104 ? 199.544 280.091 262.566 1.00 43.73 104 ALA H O 1
ATOM 14055 N N . LYS H 5 105 ? 199.661 279.837 264.794 1.00 45.36 105 LYS H N 1
ATOM 14056 C CA . LYS H 5 105 ? 200.607 280.917 264.987 1.00 45.36 105 LYS H CA 1
ATOM 14057 C C . LYS H 5 105 ? 201.845 280.402 265.696 1.00 45.36 105 LYS H C 1
ATOM 14058 O O . LYS H 5 105 ? 201.775 279.508 266.541 1.00 45.36 105 LYS H O 1
ATOM 14064 N N . GLU H 5 106 ? 202.979 280.986 265.334 1.00 42.64 106 GLU H N 1
ATOM 14065 C CA . GLU H 5 106 ? 204.267 280.584 265.865 1.00 42.64 106 GLU H CA 1
ATOM 14066 C C . GLU H 5 106 ? 205.184 281.791 265.794 1.00 42.64 106 GLU H C 1
ATOM 14067 O O . GLU H 5 106 ? 204.989 282.692 264.977 1.00 42.64 106 GLU H O 1
ATOM 14073 N N . VAL H 5 107 ? 206.180 281.804 266.669 1.00 41.91 107 VAL H N 1
ATOM 14074 C CA . VAL H 5 107 ? 207.108 282.917 266.789 1.00 41.91 107 VAL H CA 1
ATOM 14075 C C . VAL H 5 107 ? 208.518 282.361 266.778 1.00 41.91 107 VAL H C 1
ATOM 14076 O O . VAL H 5 107 ? 208.813 281.388 267.480 1.00 41.91 107 VAL H O 1
ATOM 14080 N N . PHE H 5 108 ? 209.383 282.975 265.984 1.00 39.08 108 PHE H N 1
ATOM 14081 C CA . PHE H 5 108 ? 210.777 282.584 265.881 1.00 39.08 108 PHE H CA 1
ATOM 14082 C C . PHE H 5 108 ? 211.637 283.725 266.385 1.00 39.08 108 PHE H C 1
ATOM 14083 O O . PHE H 5 108 ? 211.695 284.787 265.758 1.00 39.08 108 PHE H O 1
ATOM 14091 N N . ASN H 5 109 ? 212.312 283.500 267.508 1.00 41.61 109 ASN H N 1
ATOM 14092 C CA . ASN H 5 109 ? 213.213 284.474 268.060 1.00 41.61 109 ASN H CA 1
ATOM 14093 C C . ASN H 5 109 ? 214.482 283.737 268.464 1.00 41.61 109 ASN H C 1
ATOM 14094 O O . ASN H 5 109 ? 214.415 282.791 269.270 1.00 41.61 109 ASN H O 1
ATOM 14099 N N . PRO H 5 110 ? 215.646 284.124 267.936 1.00 40.34 110 PRO H N 1
ATOM 14100 C CA . PRO H 5 110 ? 215.890 285.083 266.867 1.00 40.34 110 PRO H CA 1
ATOM 14101 C C . PRO H 5 110 ? 215.803 284.424 265.516 1.00 40.34 110 PRO H C 1
ATOM 14102 O O . PRO H 5 110 ? 215.665 283.207 265.449 1.00 40.34 110 PRO H O 1
ATOM 14106 N N . ILE H 5 111 ? 215.890 285.207 264.454 1.00 39.60 111 ILE H N 1
ATOM 14107 C CA . ILE H 5 111 ? 216.027 284.674 263.111 1.00 39.60 111 ILE H CA 1
ATOM 14108 C C . ILE H 5 111 ? 217.324 285.195 262.522 1.00 39.60 111 ILE H C 1
ATOM 14109 O O . ILE H 5 111 ? 217.676 286.367 262.693 1.00 39.60 111 ILE H O 1
ATOM 14114 N N . MET H 5 112 ? 218.039 284.314 261.842 1.00 38.93 112 MET H N 1
ATOM 14115 C CA . MET H 5 112 ? 219.260 284.656 261.143 1.00 38.93 112 MET H CA 1
ATOM 14116 C C . MET H 5 112 ? 219.025 284.495 259.653 1.00 38.93 112 MET H C 1
ATOM 14117 O O . MET H 5 112 ? 218.457 283.496 259.209 1.00 38.93 112 MET H O 1
ATOM 14122 N N . ARG H 5 113 ? 219.443 285.492 258.888 1.00 39.07 113 ARG H N 1
ATOM 14123 C CA . ARG H 5 113 ? 219.304 285.413 257.448 1.00 39.07 113 ARG H CA 1
ATOM 14124 C C . ARG H 5 113 ? 220.103 284.244 256.896 1.00 39.07 113 ARG H C 1
ATOM 14125 O O . ARG H 5 113 ? 221.144 283.863 257.435 1.00 39.07 113 ARG H O 1
ATOM 14133 N N . GLY H 5 114 ? 219.609 283.683 255.801 1.00 37.25 114 GLY H N 1
ATOM 14134 C CA . GLY H 5 114 ? 220.239 282.526 255.205 1.00 37.25 114 GLY H CA 1
ATOM 14135 C C . GLY H 5 114 ? 220.011 281.276 256.007 1.00 37.25 114 GLY H C 1
ATOM 14136 O O . GLY H 5 114 ? 220.909 280.435 256.112 1.00 37.25 114 GLY H O 1
ATOM 14137 N N . ARG H 5 115 ? 218.821 281.131 256.566 1.00 35.66 115 ARG H N 1
ATOM 14138 C CA . ARG H 5 115 ? 218.499 280.021 257.431 1.00 35.66 115 ARG H CA 1
ATOM 14139 C C . ARG H 5 115 ? 217.101 279.540 257.108 1.00 35.66 115 ARG H C 1
ATOM 14140 O O . ARG H 5 115 ? 216.267 280.284 256.595 1.00 35.66 115 ARG H O 1
ATOM 14148 N N . TYR H 5 116 ? 216.860 278.280 257.417 1.00 33.94 116 TYR H N 1
ATOM 14149 C CA . TYR H 5 116 ? 215.569 277.655 257.222 1.00 33.94 116 TYR H CA 1
ATOM 14150 C C . TYR H 5 116 ? 214.895 277.456 258.565 1.00 33.94 116 TYR H C 1
ATOM 14151 O O . TYR H 5 116 ? 215.544 277.094 259.547 1.00 33.94 116 TYR H O 1
ATOM 14160 N N . TYR H 5 117 ? 213.595 277.709 258.603 1.00 35.42 117 TYR H N 1
ATOM 14161 C CA . TYR H 5 117 ? 212.799 277.557 259.806 1.00 35.42 117 TYR H CA 1
ATOM 14162 C C . TYR H 5 117 ? 211.634 276.638 259.511 1.00 35.42 117 TYR H C 1
ATOM 14163 O O . TYR H 5 117 ? 210.881 276.868 258.562 1.00 35.42 117 TYR H O 1
ATOM 14172 N N . GLN H 5 118 ? 211.502 275.598 260.317 1.00 36.22 118 GLN H N 1
ATOM 14173 C CA . GLN H 5 118 ? 210.492 274.579 260.108 1.00 36.22 118 GLN H CA 1
ATOM 14174 C C . GLN H 5 118 ? 209.273 274.891 260.957 1.00 36.22 118 GLN H C 1
ATOM 14175 O O . GLN H 5 118 ? 209.381 275.096 262.169 1.00 36.22 118 GLN H O 1
ATOM 14181 N N . LEU H 5 119 ? 208.123 274.945 260.308 1.00 37.67 119 LEU H N 1
ATOM 14182 C CA . LEU H 5 119 ? 206.876 275.232 260.985 1.00 37.67 119 LEU H CA 1
ATOM 14183 C C . LEU H 5 119 ? 206.333 274.002 261.694 1.00 37.67 119 LEU H C 1
ATOM 14184 O O . LEU H 5 119 ? 206.412 272.883 261.184 1.00 37.67 119 LEU H O 1
ATOM 14189 N N . GLY H 5 120 ? 205.772 274.219 262.876 1.00 38.84 120 GLY H N 1
ATOM 14190 C CA . GLY H 5 120 ? 205.021 273.182 263.538 1.00 38.84 120 GLY H CA 1
ATOM 14191 C C . GLY H 5 120 ? 205.836 272.183 264.308 1.00 38.84 120 GLY H C 1
ATOM 14192 O O . GLY H 5 120 ? 205.310 271.145 264.710 1.00 38.84 120 GLY H O 1
ATOM 14193 N N . THR H 5 121 ? 207.104 272.472 264.545 1.00 39.34 121 THR H N 1
ATOM 14194 C CA . THR H 5 121 ? 207.943 271.596 265.346 1.00 39.34 121 THR H CA 1
ATOM 14195 C C . THR H 5 121 ? 207.451 271.610 266.783 1.00 39.34 121 THR H C 1
ATOM 14196 O O . THR H 5 121 ? 207.601 272.610 267.490 1.00 39.34 121 THR H O 1
ATOM 14200 N N . THR H 5 122 ? 206.847 270.509 267.211 1.00 41.25 122 THR H N 1
ATOM 14201 C CA . THR H 5 122 ? 206.419 270.349 268.591 1.00 41.25 122 THR H CA 1
ATOM 14202 C C . THR H 5 122 ? 206.199 268.868 268.853 1.00 41.25 122 THR H C 1
ATOM 14203 O O . THR H 5 122 ? 206.242 268.042 267.941 1.00 41.25 122 THR H O 1
ATOM 14207 N N . ASP H 5 123 ? 205.961 268.544 270.122 1.00 42.98 123 ASP H N 1
ATOM 14208 C CA . ASP H 5 123 ? 205.906 267.147 270.537 1.00 42.98 123 ASP H CA 1
ATOM 14209 C C . ASP H 5 123 ? 204.880 266.347 269.744 1.00 42.98 123 ASP H C 1
ATOM 14210 O O . ASP H 5 123 ? 205.001 265.124 269.634 1.00 42.98 123 ASP H O 1
ATOM 14215 N N . ASP H 5 124 ? 203.861 267.007 269.201 1.00 43.13 124 ASP H N 1
ATOM 14216 C CA . ASP H 5 124 ? 202.887 266.315 268.366 1.00 43.13 124 ASP H CA 1
ATOM 14217 C C . ASP H 5 124 ? 203.370 266.162 266.931 1.00 43.13 124 ASP H C 1
ATOM 14218 O O . ASP H 5 124 ? 202.961 265.222 266.241 1.00 43.13 124 ASP H O 1
ATOM 14223 N N . ASN H 5 125 ? 204.239 267.058 266.474 1.00 40.53 125 ASN H N 1
ATOM 14224 C CA . ASN H 5 125 ? 204.810 267.004 265.129 1.00 40.53 125 ASN H CA 1
ATOM 14225 C C . ASN H 5 125 ? 206.280 267.351 265.253 1.00 40.53 125 ASN H C 1
ATOM 14226 O O . ASN H 5 125 ? 206.700 268.477 264.966 1.00 40.53 125 ASN H O 1
ATOM 14231 N N . PRO H 5 126 ? 207.101 266.400 265.694 1.00 37.91 126 PRO H N 1
ATOM 14232 C CA . PRO H 5 126 ? 208.487 266.730 266.041 1.00 37.91 126 PRO H CA 1
ATOM 14233 C C . PRO H 5 126 ? 209.346 267.071 264.849 1.00 37.91 126 PRO H C 1
ATOM 14234 O O . PRO H 5 126 ? 210.380 267.724 265.021 1.00 37.91 126 PRO H O 1
ATOM 14238 N N . THR H 5 127 ? 208.957 266.648 263.652 1.00 37.03 127 THR H N 1
ATOM 14239 C CA . THR H 5 127 ? 209.649 267.000 262.425 1.00 37.03 127 THR H CA 1
ATOM 14240 C C . THR H 5 127 ? 208.922 268.088 261.663 1.00 37.03 127 THR H C 1
ATOM 14241 O O . THR H 5 127 ? 209.143 268.257 260.461 1.00 37.03 127 THR H O 1
ATOM 14245 N N . GLY H 5 128 ? 208.053 268.813 262.334 1.00 38.02 128 GLY H N 1
ATOM 14246 C CA . GLY H 5 128 ? 207.321 269.876 261.701 1.00 38.02 128 GLY H CA 1
ATOM 14247 C C . GLY H 5 128 ? 206.146 269.359 260.914 1.00 38.02 128 GLY H C 1
ATOM 14248 O O . GLY H 5 128 ? 205.997 268.170 260.643 1.00 38.02 128 GLY H O 1
ATOM 14249 N N . VAL H 5 129 ? 205.275 270.291 260.557 1.00 38.55 129 VAL H N 1
ATOM 14250 C CA . VAL H 5 129 ? 204.084 269.964 259.797 1.00 38.55 129 VAL H CA 1
ATOM 14251 C C . VAL H 5 129 ? 204.379 269.998 258.310 1.00 38.55 129 VAL H C 1
ATOM 14252 O O . VAL H 5 129 ? 205.392 270.552 257.873 1.00 38.55 129 VAL H O 1
ATOM 14256 N N . ARG H 5 130 ? 203.478 269.428 257.528 1.00 38.75 130 ARG H N 1
ATOM 14257 C CA . ARG H 5 130 ? 203.542 269.472 256.084 1.00 38.75 130 ARG H CA 1
ATOM 14258 C C . ARG H 5 130 ? 202.227 270.043 255.573 1.00 38.75 130 ARG H C 1
ATOM 14259 O O . ARG H 5 130 ? 201.224 270.075 256.288 1.00 38.75 130 ARG H O 1
ATOM 14267 N N . GLY H 5 131 ? 202.231 270.483 254.325 1.00 40.47 131 GLY H N 1
ATOM 14268 C CA . GLY H 5 131 ? 201.020 270.995 253.719 1.00 40.47 131 GLY H CA 1
ATOM 14269 C C . GLY H 5 131 ? 200.497 272.252 254.371 1.00 40.47 131 GLY H C 1
ATOM 14270 O O . GLY H 5 131 ? 199.335 272.320 254.777 1.00 40.47 131 GLY H O 1
ATOM 14271 N N . VAL H 5 132 ? 201.364 273.251 254.489 1.00 39.37 132 VAL H N 1
ATOM 14272 C CA . VAL H 5 132 ? 200.959 274.548 254.999 1.00 39.37 132 VAL H CA 1
ATOM 14273 C C . VAL H 5 132 ? 200.294 275.356 253.893 1.00 39.37 132 VAL H C 1
ATOM 14274 O O . VAL H 5 132 ? 200.558 275.164 252.701 1.00 39.37 132 VAL H O 1
ATOM 14278 N N . THR H 5 133 ? 199.413 276.267 254.294 1.00 41.05 133 THR H N 1
ATOM 14279 C CA . THR H 5 133 ? 198.744 277.169 253.372 1.00 41.05 133 THR H CA 1
ATOM 14280 C C . THR H 5 133 ? 198.520 278.513 254.046 1.00 41.05 133 THR H C 1
ATOM 14281 O O . THR H 5 133 ? 198.588 278.640 255.268 1.00 41.05 133 THR H O 1
ATOM 14285 N N . ASN H 5 134 ? 198.254 279.522 253.221 1.00 42.06 134 ASN H N 1
ATOM 14286 C CA . ASN H 5 134 ? 197.829 280.835 253.697 1.00 42.06 134 ASN H CA 1
ATOM 14287 C C . ASN H 5 134 ? 198.843 281.442 254.656 1.00 42.06 134 ASN H C 1
ATOM 14288 O O . ASN H 5 134 ? 198.482 282.017 255.683 1.00 42.06 134 ASN H O 1
ATOM 14293 N N . PHE H 5 135 ? 200.117 281.303 254.325 1.00 38.89 135 PHE H N 1
ATOM 14294 C CA . PHE H 5 135 ? 201.178 281.807 255.177 1.00 38.89 135 PHE H CA 1
ATOM 14295 C C . PHE H 5 135 ? 201.287 283.321 255.080 1.00 38.89 135 PHE H C 1
ATOM 14296 O O . PHE H 5 135 ? 201.233 283.893 253.989 1.00 38.89 135 PHE H O 1
ATOM 14304 N N . GLN H 5 136 ? 201.431 283.968 256.233 1.00 41.11 136 GLN H N 1
ATOM 14305 C CA . GLN H 5 136 ? 201.761 285.380 256.303 1.00 41.11 136 GLN H CA 1
ATOM 14306 C C . GLN H 5 136 ? 202.620 285.596 257.535 1.00 41.11 136 GLN H C 1
ATOM 14307 O O . GLN H 5 136 ? 202.543 284.841 258.505 1.00 41.11 136 GLN H O 1
ATOM 14313 N N . MET H 5 137 ? 203.442 286.640 257.488 1.00 40.90 137 MET H N 1
ATOM 14314 C CA . MET H 5 137 ? 204.505 286.816 258.462 1.00 40.90 137 MET H CA 1
ATOM 14315 C C . MET H 5 137 ? 204.687 288.279 258.817 1.00 40.90 137 MET H C 1
ATOM 14316 O O . MET H 5 137 ? 204.466 289.160 257.985 1.00 40.90 137 MET H O 1
ATOM 14321 N N . VAL H 5 138 ? 205.088 288.523 260.062 1.00 42.63 138 VAL H N 1
ATOM 14322 C CA . VAL H 5 138 ? 205.329 289.861 260.577 1.00 42.63 138 VAL H CA 1
ATOM 14323 C C . VAL H 5 138 ? 206.607 289.834 261.397 1.00 42.63 138 VAL H C 1
ATOM 14324 O O . VAL H 5 138 ? 206.856 288.879 262.139 1.00 42.63 138 VAL H O 1
ATOM 14328 N N . LYS H 5 139 ? 207.406 290.886 261.279 1.00 42.67 139 LYS H N 1
ATOM 14329 C CA . LYS H 5 139 ? 208.640 291.014 262.030 1.00 42.67 139 LYS H CA 1
ATOM 14330 C C . LYS H 5 139 ? 208.476 291.950 263.215 1.00 42.67 139 LYS H C 1
ATOM 14331 O O . LYS H 5 139 ? 207.628 292.844 263.217 1.00 42.67 139 LYS H O 1
ATOM 14337 N N . ALA H 5 140 ? 209.315 291.735 264.221 1.00 44.75 140 ALA H N 1
ATOM 14338 C CA . ALA H 5 140 ? 209.397 292.598 265.383 1.00 44.75 140 ALA H CA 1
ATOM 14339 C C . ALA H 5 140 ? 210.835 292.636 265.870 1.00 44.75 140 ALA H C 1
ATOM 14340 O O . ALA H 5 140 ? 211.649 291.778 265.529 1.00 44.75 140 ALA H O 1
ATOM 14342 N N . ASP H 5 141 ? 211.145 293.649 266.671 1.00 47.29 141 ASP H N 1
ATOM 14343 C CA . ASP H 5 141 ? 212.472 293.745 267.257 1.00 47.29 141 ASP H CA 1
ATOM 14344 C C . ASP H 5 141 ? 212.699 292.583 268.212 1.00 47.29 141 ASP H C 1
ATOM 14345 O O . ASP H 5 141 ? 211.807 292.202 268.973 1.00 47.29 141 ASP H O 1
ATOM 14350 N N . ALA H 5 142 ? 213.902 292.015 268.163 1.00 46.65 142 ALA H N 1
ATOM 14351 C CA . ALA H 5 142 ? 214.244 290.890 269.021 1.00 46.65 142 ALA H CA 1
ATOM 14352 C C . ALA H 5 142 ? 214.387 291.274 270.482 1.00 46.65 142 ALA H C 1
ATOM 14353 O O . ALA H 5 142 ? 214.305 290.394 271.344 1.00 46.65 142 ALA H O 1
ATOM 14355 N N . SER H 5 143 ? 214.597 292.553 270.787 1.00 49.12 143 SER H N 1
ATOM 14356 C CA . SER H 5 143 ? 214.798 292.947 272.172 1.00 49.12 143 SER H CA 1
ATOM 14357 C C . SER H 5 143 ? 213.549 292.711 272.999 1.00 49.12 143 SER H C 1
ATOM 14358 O O . SER H 5 143 ? 213.642 292.314 274.165 1.00 49.12 143 SER H O 1
ATOM 14361 N N . ILE H 5 144 ? 212.390 292.943 272.417 1.00 48.85 144 ILE H N 1
ATOM 14362 C CA . ILE H 5 144 ? 211.137 292.853 273.140 1.00 48.85 144 ILE H CA 1
ATOM 14363 C C . ILE H 5 144 ? 210.589 291.440 273.028 1.00 48.85 144 ILE H C 1
ATOM 14364 O O . ILE H 5 144 ? 210.950 290.669 272.136 1.00 48.85 144 ILE H O 1
ATOM 14369 N N . ALA H 5 145 ? 209.694 291.105 273.947 1.00 48.26 145 ALA H N 1
ATOM 14370 C CA . ALA H 5 145 ? 208.976 289.845 273.909 1.00 48.26 145 ALA H CA 1
ATOM 14371 C C . ALA H 5 145 ? 207.580 290.070 273.349 1.00 48.26 145 ALA H C 1
ATOM 14372 O O . ALA H 5 145 ? 206.848 290.946 273.819 1.00 48.26 145 ALA H O 1
ATOM 14374 N N . ILE H 5 146 ? 207.216 289.273 272.356 1.00 46.97 146 ILE H N 1
ATOM 14375 C CA . ILE H 5 146 ? 205.898 289.336 271.747 1.00 46.97 146 ILE H CA 1
ATOM 14376 C C . ILE H 5 146 ? 205.201 288.008 271.983 1.00 46.97 146 ILE H C 1
ATOM 14377 O O . ILE H 5 146 ? 205.842 286.971 272.175 1.00 46.97 146 ILE H O 1
ATOM 14382 N N . SER H 5 147 ? 203.876 288.048 271.972 1.00 49.96 147 SER H N 1
ATOM 14383 C CA . SER H 5 147 ? 203.058 286.892 272.290 1.00 49.96 147 SER H CA 1
ATOM 14384 C C . SER H 5 147 ? 202.024 286.695 271.197 1.00 49.96 147 SER H C 1
ATOM 14385 O O . SER H 5 147 ? 201.357 287.646 270.781 1.00 49.96 147 SER H O 1
ATOM 14388 N N . VAL H 5 148 ? 201.903 285.459 270.731 1.00 47.78 148 VAL H N 1
ATOM 14389 C CA . VAL H 5 148 ? 200.896 285.123 269.735 1.00 47.78 148 VAL H CA 1
ATOM 14390 C C . VAL H 5 148 ? 199.620 284.719 270.454 1.00 47.78 148 VAL H C 1
ATOM 14391 O O . VAL H 5 148 ? 199.355 283.533 270.679 1.00 47.78 148 VAL H O 1
ATOM 14395 N N . GLY H 5 149 ? 198.825 285.710 270.826 1.00 50.29 149 GLY H N 1
ATOM 14396 C CA . GLY H 5 149 ? 197.564 285.440 271.472 1.00 50.29 149 GLY H CA 1
ATOM 14397 C C . GLY H 5 149 ? 196.489 285.158 270.456 1.00 50.29 149 GLY H C 1
ATOM 14398 O O . GLY H 5 149 ? 196.778 284.857 269.295 1.00 50.29 149 GLY H O 1
ATOM 14399 N N . SER H 5 150 ? 195.240 285.258 270.886 1.00 51.62 150 SER H N 1
ATOM 14400 C CA . SER H 5 150 ? 194.139 285.181 269.949 1.00 51.62 150 SER H CA 1
ATOM 14401 C C . SER H 5 150 ? 194.271 286.292 268.917 1.00 51.62 150 SER H C 1
ATOM 14402 O O . SER H 5 150 ? 195.033 287.246 269.081 1.00 51.62 150 SER H O 1
ATOM 14405 N N . GLY H 5 151 ? 193.530 286.149 267.835 1.00 50.33 151 GLY H N 1
ATOM 14406 C CA . GLY H 5 151 ? 193.553 287.142 266.787 1.00 50.33 151 GLY H CA 1
ATOM 14407 C C . GLY H 5 151 ? 194.819 287.052 265.966 1.00 50.33 151 GLY H C 1
ATOM 14408 O O . GLY H 5 151 ? 195.721 286.256 266.223 1.00 50.33 151 GLY H O 1
ATOM 14409 N N . ASP H 5 152 ? 194.887 287.911 264.960 1.00 48.50 152 ASP H N 1
ATOM 14410 C CA . ASP H 5 152 ? 195.953 287.821 263.986 1.00 48.50 152 ASP H CA 1
ATOM 14411 C C . ASP H 5 152 ? 197.231 288.456 264.506 1.00 48.50 152 ASP H C 1
ATOM 14412 O O . ASP H 5 152 ? 197.214 289.406 265.292 1.00 48.50 152 ASP H O 1
ATOM 14417 N N . ILE H 5 153 ? 198.350 287.896 264.053 1.00 45.06 153 ILE H N 1
ATOM 14418 C CA . ILE H 5 153 ? 199.669 288.391 264.418 1.00 45.06 153 ILE H CA 1
ATOM 14419 C C . ILE H 5 153 ? 199.828 289.855 264.060 1.00 45.06 153 ILE H C 1
ATOM 14420 O O . ILE H 5 153 ? 200.571 290.587 264.724 1.00 45.06 153 ILE H O 1
ATOM 14425 N N . THR H 5 154 ? 199.136 290.313 263.020 1.00 46.58 154 THR H N 1
ATOM 14426 C CA . THR H 5 154 ? 199.279 291.698 262.600 1.00 46.58 154 THR H CA 1
ATOM 14427 C C . THR H 5 154 ? 198.885 292.670 263.698 1.00 46.58 154 THR H C 1
ATOM 14428 O O . THR H 5 154 ? 199.352 293.812 263.698 1.00 46.58 154 THR H O 1
ATOM 14432 N N . SER H 5 155 ? 198.044 292.240 264.630 1.00 48.90 155 SER H N 1
ATOM 14433 C CA . SER H 5 155 ? 197.671 293.061 265.768 1.00 48.90 155 SER H CA 1
ATOM 14434 C C . SER H 5 155 ? 198.740 293.091 266.844 1.00 48.90 155 SER H C 1
ATOM 14435 O O . SER H 5 155 ? 198.607 293.853 267.805 1.00 48.90 155 SER H O 1
ATOM 14438 N N . ILE H 5 156 ? 199.789 292.283 266.709 1.00 47.56 156 ILE H N 1
ATOM 14439 C CA . ILE H 5 156 ? 200.830 292.257 267.722 1.00 47.56 156 ILE H CA 1
ATOM 14440 C C . ILE H 5 156 ? 201.451 293.636 267.829 1.00 47.56 156 ILE H C 1
ATOM 14441 O O . ILE H 5 156 ? 201.745 294.287 266.820 1.00 47.56 156 ILE H O 1
ATOM 14446 N N . VAL H 5 157 ? 201.649 294.090 269.064 1.00 49.18 157 VAL H N 1
ATOM 14447 C CA . VAL H 5 157 ? 202.247 295.394 269.282 1.00 49.18 157 VAL H CA 1
ATOM 14448 C C . VAL H 5 157 ? 203.654 295.409 268.709 1.00 49.18 157 VAL H C 1
ATOM 14449 O O . VAL H 5 157 ? 204.452 294.492 268.942 1.00 49.18 157 VAL H O 1
ATOM 14453 N N . GLY H 5 158 ? 203.963 296.451 267.945 1.00 48.98 158 GLY H N 1
ATOM 14454 C CA . GLY H 5 158 ? 205.295 296.641 267.424 1.00 48.98 158 GLY H CA 1
ATOM 14455 C C . GLY H 5 158 ? 205.691 295.721 266.296 1.00 48.98 158 GLY H C 1
ATOM 14456 O O . GLY H 5 158 ? 206.826 295.818 265.816 1.00 48.98 158 GLY H O 1
ATOM 14457 N N . ALA H 5 159 ? 204.811 294.831 265.860 1.00 45.83 159 ALA H N 1
ATOM 14458 C CA . ALA H 5 159 ? 205.103 293.962 264.735 1.00 45.83 159 ALA H CA 1
ATOM 14459 C C . ALA H 5 159 ? 204.607 294.578 263.437 1.00 45.83 159 ALA H C 1
ATOM 14460 O O . ALA H 5 159 ? 203.593 295.278 263.405 1.00 45.83 159 ALA H O 1
ATOM 14462 N N . THR H 5 160 ? 205.333 294.299 262.359 1.00 44.11 160 THR H N 1
ATOM 14463 C CA . THR H 5 160 ? 205.028 294.849 261.049 1.00 44.11 160 THR H CA 1
ATOM 14464 C C . THR H 5 160 ? 205.075 293.753 260.002 1.00 44.11 160 THR H C 1
ATOM 14465 O O . THR H 5 160 ? 205.931 292.869 260.051 1.00 44.11 160 THR H O 1
ATOM 14469 N N . VAL H 5 161 ? 204.152 293.835 259.046 1.00 42.91 161 VAL H N 1
ATOM 14470 C CA . VAL H 5 161 ? 204.058 292.820 258.010 1.00 42.91 161 VAL H CA 1
ATOM 14471 C C . VAL H 5 161 ? 205.327 292.769 257.183 1.00 42.91 161 VAL H C 1
ATOM 14472 O O . VAL H 5 161 ? 205.944 293.795 256.873 1.00 42.91 161 VAL H O 1
ATOM 14476 N N . VAL H 5 162 ? 205.716 291.554 256.821 1.00 41.52 162 VAL H N 1
ATOM 14477 C CA . VAL H 5 162 ? 206.857 291.296 255.960 1.00 41.52 162 VAL H CA 1
ATOM 14478 C C . VAL H 5 162 ? 206.338 290.852 254.607 1.00 41.52 162 VAL H C 1
ATOM 14479 O O . VAL H 5 162 ? 205.665 289.821 254.502 1.00 41.52 162 VAL H O 1
ATOM 14483 N N . ASN H 5 163 ? 206.641 291.623 253.576 1.00 42.26 163 ASN H N 1
ATOM 14484 C CA . ASN H 5 163 ? 206.310 291.189 252.235 1.00 42.26 163 ASN H CA 1
ATOM 14485 C C . ASN H 5 163 ? 207.290 290.109 251.794 1.00 42.26 163 ASN H C 1
ATOM 14486 O O . ASN H 5 163 ? 208.500 290.261 251.964 1.00 42.26 163 ASN H O 1
ATOM 14491 N N . PRO H 5 164 ? 206.801 289.016 251.214 1.00 40.75 164 PRO H N 1
ATOM 14492 C CA . PRO H 5 164 ? 207.706 287.904 250.918 1.00 40.75 164 PRO H CA 1
ATOM 14493 C C . PRO H 5 164 ? 208.781 288.261 249.922 1.00 40.75 164 PRO H C 1
ATOM 14494 O O . PRO H 5 164 ? 209.909 287.765 250.023 1.00 40.75 164 PRO H O 1
ATOM 14498 N N . ALA H 5 165 ? 208.464 289.112 248.957 1.00 41.36 165 ALA H N 1
ATOM 14499 C CA . ALA H 5 165 ? 209.393 289.426 247.887 1.00 41.36 165 ALA H CA 1
ATOM 14500 C C . ALA H 5 165 ? 210.702 289.964 248.436 1.00 41.36 165 ALA H C 1
ATOM 14501 O O . ALA H 5 165 ? 210.747 291.058 249.004 1.00 41.36 165 ALA H O 1
ATOM 14503 N N . GLY H 5 166 ? 211.768 289.195 248.269 1.00 40.74 166 GLY H N 1
ATOM 14504 C CA . GLY H 5 166 ? 213.083 289.610 248.679 1.00 40.74 166 GLY H CA 1
ATOM 14505 C C . GLY H 5 166 ? 213.368 289.438 250.145 1.00 40.74 166 GLY H C 1
ATOM 14506 O O . GLY H 5 166 ? 214.492 289.717 250.577 1.00 40.74 166 GLY H O 1
ATOM 14507 N N . ASN H 5 167 ? 212.397 288.979 250.921 1.00 40.61 167 ASN H N 1
ATOM 14508 C CA . ASN H 5 167 ? 212.570 288.743 252.342 1.00 40.61 167 ASN H CA 1
ATOM 14509 C C . ASN H 5 167 ? 212.489 287.275 252.705 1.00 40.61 167 ASN H C 1
ATOM 14510 O O . ASN H 5 167 ? 213.277 286.803 253.522 1.00 40.61 167 ASN H O 1
ATOM 14515 N N . TYR H 5 168 ? 211.562 286.534 252.114 1.00 38.92 168 TYR H N 1
ATOM 14516 C CA . TYR H 5 168 ? 211.501 285.110 252.363 1.00 38.92 168 TYR H CA 1
ATOM 14517 C C . TYR H 5 168 ? 210.800 284.407 251.216 1.00 38.92 168 TYR H C 1
ATOM 14518 O O . TYR H 5 168 ? 210.001 284.996 250.486 1.00 38.92 168 TYR H O 1
ATOM 14527 N N . GLU H 5 169 ? 211.137 283.133 251.061 1.00 37.99 169 GLU H N 1
ATOM 14528 C CA . GLU H 5 169 ? 210.403 282.201 250.227 1.00 37.99 169 GLU H CA 1
ATOM 14529 C C . GLU H 5 169 ? 210.023 281.003 251.078 1.00 37.99 169 GLU H C 1
ATOM 14530 O O . GLU H 5 169 ? 210.780 280.591 251.957 1.00 37.99 169 GLU H O 1
ATOM 14536 N N . ILE H 5 170 ? 208.839 280.465 250.822 1.00 37.69 170 ILE H N 1
ATOM 14537 C CA . ILE H 5 170 ? 208.194 279.505 251.704 1.00 37.69 170 ILE H CA 1
ATOM 14538 C C . ILE H 5 170 ? 207.949 278.217 250.930 1.00 37.69 170 ILE H C 1
ATOM 14539 O O . ILE H 5 170 ? 207.388 278.239 249.829 1.00 37.69 170 ILE H O 1
ATOM 14544 N N . ASP H 5 171 ? 208.401 277.100 251.495 1.00 38.04 171 ASP H N 1
ATOM 14545 C CA . ASP H 5 171 ? 208.102 275.770 250.977 1.00 38.04 171 ASP H CA 1
ATOM 14546 C C . ASP H 5 171 ? 206.873 275.266 251.717 1.00 38.04 171 ASP H C 1
ATOM 14547 O O . ASP H 5 171 ? 206.951 274.876 252.883 1.00 38.04 171 ASP H O 1
ATOM 14552 N N . LEU H 5 172 ? 205.730 275.275 251.037 1.00 38.74 172 LEU H N 1
ATOM 14553 C CA . LEU H 5 172 ? 204.462 275.063 251.718 1.00 38.74 172 LEU H CA 1
ATOM 14554 C C . LEU H 5 172 ? 204.255 273.605 252.088 1.00 38.74 172 LEU H C 1
ATOM 14555 O O . LEU H 5 172 ? 203.705 273.300 253.152 1.00 38.74 172 LEU H O 1
ATOM 14560 N N . GLU H 5 173 ? 204.672 272.689 251.223 1.00 40.41 173 GLU H N 1
ATOM 14561 C CA . GLU H 5 173 ? 204.519 271.276 251.533 1.00 40.41 173 GLU H CA 1
ATOM 14562 C C . GLU H 5 173 ? 205.381 270.887 252.720 1.00 40.41 173 GLU H C 1
ATOM 14563 O O . GLU H 5 173 ? 204.916 270.213 253.643 1.00 40.41 173 GLU H O 1
ATOM 14569 N N . ALA H 5 174 ? 206.644 271.303 252.714 1.00 37.65 174 ALA H N 1
ATOM 14570 C CA . ALA H 5 174 ? 207.528 271.015 253.829 1.00 37.65 174 ALA H CA 1
ATOM 14571 C C . ALA H 5 174 ? 207.286 271.912 255.028 1.00 37.65 174 ALA H C 1
ATOM 14572 O O . ALA H 5 174 ? 207.600 271.515 256.154 1.00 37.65 174 ALA H O 1
ATOM 14574 N N . GLY H 5 175 ? 206.746 273.105 254.822 1.00 36.79 175 GLY H N 1
ATOM 14575 C CA . GLY H 5 175 ? 206.636 274.049 255.908 1.00 36.79 175 GLY H CA 1
ATOM 14576 C C . GLY H 5 175 ? 207.958 274.656 256.301 1.00 36.79 175 GLY H C 1
ATOM 14577 O O . GLY H 5 175 ? 208.235 274.807 257.494 1.00 36.79 175 GLY H O 1
ATOM 14578 N N . ARG H 5 176 ? 208.786 275.005 255.327 1.00 35.35 176 ARG H N 1
ATOM 14579 C CA . ARG H 5 176 ? 210.122 275.520 255.575 1.00 35.35 176 ARG H CA 1
ATOM 14580 C C . ARG H 5 176 ? 210.241 276.927 255.024 1.00 35.35 176 ARG H C 1
ATOM 14581 O O . ARG H 5 176 ? 210.112 277.142 253.816 1.00 35.35 176 ARG H O 1
ATOM 14589 N N . ILE H 5 177 ? 210.493 277.871 255.912 1.00 36.81 177 ILE H N 1
ATOM 14590 C CA . ILE H 5 177 ? 210.752 279.250 255.535 1.00 36.81 177 ILE H CA 1
ATOM 14591 C C . ILE H 5 177 ? 212.231 279.394 255.233 1.00 36.81 177 ILE H C 1
ATOM 14592 O O . ILE H 5 177 ? 213.073 278.880 255.973 1.00 36.81 177 ILE H O 1
ATOM 14597 N N . TYR H 5 178 ? 212.557 280.102 254.162 1.00 36.14 178 TYR H N 1
ATOM 14598 C CA . TYR H 5 178 ? 213.928 280.492 253.880 1.00 36.14 178 TYR H CA 1
ATOM 14599 C C . TYR H 5 178 ? 214.038 281.997 254.008 1.00 36.14 178 TYR H C 1
ATOM 14600 O O . TYR H 5 178 ? 213.493 282.738 253.188 1.00 36.14 178 TYR H O 1
ATOM 14609 N N . ILE H 5 179 ? 214.741 282.438 255.038 1.00 37.69 179 ILE H N 1
ATOM 14610 C CA . ILE H 5 179 ? 215.005 283.851 255.246 1.00 37.69 179 ILE H CA 1
ATOM 14611 C C . ILE H 5 179 ? 216.145 284.247 254.324 1.00 37.69 179 ILE H C 1
ATOM 14612 O O . ILE H 5 179 ? 217.280 283.795 254.494 1.00 37.69 179 ILE H O 1
ATOM 14617 N N . GLU H 5 180 ? 215.847 285.090 253.351 1.00 38.98 180 GLU H N 1
ATOM 14618 C CA . GLU H 5 180 ? 216.790 285.336 252.281 1.00 38.98 180 GLU H CA 1
ATOM 14619 C C . GLU H 5 180 ? 218.065 285.963 252.832 1.00 38.98 180 GLU H C 1
ATOM 14620 O O . GLU H 5 180 ? 218.005 286.836 253.702 1.00 38.98 180 GLU H O 1
ATOM 14626 N N . PRO H 5 181 ? 219.232 285.552 252.342 1.00 38.93 181 PRO H N 1
ATOM 14627 C CA . PRO H 5 181 ? 220.484 286.027 252.935 1.00 38.93 181 PRO H CA 1
ATOM 14628 C C . PRO H 5 181 ? 220.761 287.492 252.693 1.00 38.93 181 PRO H C 1
ATOM 14629 O O . PRO H 5 181 ? 221.592 288.070 253.401 1.00 38.93 181 PRO H O 1
ATOM 14633 N N . ASP H 5 182 ? 220.112 288.105 251.709 1.00 40.98 182 ASP H N 1
ATOM 14634 C CA . ASP H 5 182 ? 220.258 289.525 251.432 1.00 40.98 182 ASP H CA 1
ATOM 14635 C C . ASP H 5 182 ? 218.986 290.292 251.757 1.00 40.98 182 ASP H C 1
ATOM 14636 O O . ASP H 5 182 ? 218.710 291.325 251.144 1.00 40.98 182 ASP H O 1
ATOM 14641 N N . SER H 5 183 ? 218.200 289.791 252.700 1.00 41.14 183 SER H N 1
ATOM 14642 C CA . SER H 5 183 ? 216.963 290.452 253.077 1.00 41.14 183 SER H CA 1
ATOM 14643 C C . SER H 5 183 ? 217.256 291.783 253.744 1.00 41.14 183 SER H C 1
ATOM 14644 O O . SER H 5 183 ? 218.162 291.891 254.573 1.00 41.14 183 SER H O 1
ATOM 14647 N N . THR H 5 184 ? 216.486 292.800 253.373 1.00 43.03 184 THR H N 1
ATOM 14648 C CA . THR H 5 184 ? 216.666 294.116 253.962 1.00 43.03 184 THR H CA 1
ATOM 14649 C C . THR H 5 184 ? 215.760 294.312 255.166 1.00 43.03 184 THR H C 1
ATOM 14650 O O . THR H 5 184 ? 216.168 294.914 256.165 1.00 43.03 184 THR H O 1
ATOM 14654 N N . ASP H 5 185 ? 214.528 293.814 255.086 1.00 42.36 185 ASP H N 1
ATOM 14655 C CA . ASP H 5 185 ? 213.572 294.022 256.164 1.00 42.36 185 ASP H CA 1
ATOM 14656 C C . ASP H 5 185 ? 213.911 293.185 257.380 1.00 42.36 185 ASP H C 1
ATOM 14657 O O . ASP H 5 185 ? 213.667 293.610 258.513 1.00 42.36 185 ASP H O 1
ATOM 14662 N N . LEU H 5 186 ? 214.466 291.999 257.166 1.00 41.06 186 LEU H N 1
ATOM 14663 C CA . LEU H 5 186 ? 214.813 291.089 258.242 1.00 41.06 186 LEU H CA 1
ATOM 14664 C C . LEU H 5 186 ? 216.283 291.160 258.604 1.00 41.06 186 LEU H C 1
ATOM 14665 O O . LEU H 5 186 ? 216.793 290.266 259.284 1.00 41.06 186 LEU H O 1
ATOM 14670 N N . SER H 5 187 ? 216.976 292.191 258.149 1.00 42.78 187 SER H N 1
ATOM 14671 C CA . SER H 5 187 ? 218.320 292.430 258.625 1.00 42.78 187 SER H CA 1
ATOM 14672 C C . SER H 5 187 ? 218.264 292.995 260.036 1.00 42.78 187 SER H C 1
ATOM 14673 O O . SER H 5 187 ? 217.292 293.632 260.446 1.00 42.78 187 SER H O 1
ATOM 14676 N N . GLY H 5 188 ? 219.330 292.766 260.777 1.00 45.21 188 GLY H N 1
ATOM 14677 C CA . GLY H 5 188 ? 219.387 293.205 262.153 1.00 45.21 188 GLY H CA 1
ATOM 14678 C C . GLY H 5 188 ? 218.749 292.203 263.092 1.00 45.21 188 GLY H C 1
ATOM 14679 O O . GLY H 5 188 ? 218.304 291.124 262.711 1.00 45.21 188 GLY H O 1
ATOM 14680 N N . ASN H 5 189 ? 218.710 292.591 264.360 1.00 47.14 189 ASN H N 1
ATOM 14681 C CA . ASN H 5 189 ? 218.254 291.718 265.434 1.00 47.14 189 ASN H CA 1
ATOM 14682 C C . ASN H 5 189 ? 216.738 291.810 265.506 1.00 47.14 189 ASN H C 1
ATOM 14683 O O . ASN H 5 189 ? 216.176 292.720 266.114 1.00 47.14 189 ASN H O 1
ATOM 14688 N N . VAL H 5 190 ? 216.061 290.855 264.867 1.00 43.81 190 VAL H N 1
ATOM 14689 C CA . VAL H 5 190 ? 214.608 290.839 264.820 1.00 43.81 190 VAL H CA 1
ATOM 14690 C C . VAL H 5 190 ? 214.101 289.435 265.107 1.00 43.81 190 VAL H C 1
ATOM 14691 O O . VAL H 5 190 ? 214.857 288.463 265.127 1.00 43.81 190 VAL H O 1
ATOM 14695 N N . GLN H 5 191 ? 212.797 289.352 265.343 1.00 43.33 191 GLN H N 1
ATOM 14696 C CA . GLN H 5 191 ? 212.074 288.098 265.414 1.00 43.33 191 GLN H CA 1
ATOM 14697 C C . GLN H 5 191 ? 210.841 288.208 264.538 1.00 43.33 191 GLN H C 1
ATOM 14698 O O . GLN H 5 191 ? 210.404 289.303 264.184 1.00 43.33 191 GLN H O 1
ATOM 14704 N N . ILE H 5 192 ? 210.290 287.058 264.180 1.00 40.39 192 ILE H N 1
ATOM 14705 C CA . ILE H 5 192 ? 209.132 286.981 263.306 1.00 40.39 192 ILE H CA 1
ATOM 14706 C C . ILE H 5 192 ? 208.045 286.190 264.003 1.00 40.39 192 ILE H C 1
ATOM 14707 O O . ILE H 5 192 ? 208.321 285.205 264.694 1.00 40.39 192 ILE H O 1
ATOM 14712 N N . ALA H 5 193 ? 206.812 286.627 263.816 1.00 42.42 193 ALA H N 1
ATOM 14713 C CA . ALA H 5 193 ? 205.638 285.834 264.115 1.00 42.42 193 ALA H CA 1
ATOM 14714 C C . ALA H 5 193 ? 204.982 285.432 262.806 1.00 42.42 193 ALA H C 1
ATOM 14715 O O . ALA H 5 193 ? 204.870 286.243 261.885 1.00 42.42 193 ALA H O 1
ATOM 14717 N N . VAL H 5 194 ? 204.550 284.184 262.729 1.00 40.92 194 VAL H N 1
ATOM 14718 C CA . VAL H 5 194 ? 203.996 283.631 261.506 1.00 40.92 194 VAL H CA 1
ATOM 14719 C C . VAL H 5 194 ? 202.593 283.130 261.782 1.00 40.92 194 VAL H C 1
ATOM 14720 O O . VAL H 5 194 ? 202.259 282.746 262.905 1.00 40.92 194 VAL H O 1
ATOM 14724 N N . GLN H 5 195 ? 201.768 283.142 260.743 1.00 43.15 195 GLN H N 1
ATOM 14725 C CA . GLN H 5 195 ? 200.413 282.633 260.819 1.00 43.15 195 GLN H CA 1
ATOM 14726 C C . GLN H 5 195 ? 200.171 281.778 259.593 1.00 43.15 195 GLN H C 1
ATOM 14727 O O . GLN H 5 195 ? 200.357 282.239 258.463 1.00 43.15 195 GLN H O 1
ATOM 14733 N N . TYR H 5 196 ? 199.757 280.538 259.817 1.00 40.83 196 TYR H N 1
ATOM 14734 C CA . TYR H 5 196 ? 199.629 279.585 258.733 1.00 40.83 196 TYR H CA 1
ATOM 14735 C C . TYR H 5 196 ? 198.520 278.607 259.063 1.00 40.83 196 TYR H C 1
ATOM 14736 O O . TYR H 5 196 ? 198.134 278.438 260.221 1.00 40.83 196 TYR H O 1
ATOM 14745 N N . ASP H 5 197 ? 198.007 277.977 258.016 1.00 42.85 197 ASP H N 1
ATOM 14746 C CA . ASP H 5 197 ? 197.001 276.941 258.129 1.00 42.85 197 ASP H CA 1
ATOM 14747 C C . ASP H 5 197 ? 197.618 275.612 257.733 1.00 42.85 197 ASP H C 1
ATOM 14748 O O . ASP H 5 197 ? 198.529 275.553 256.905 1.00 42.85 197 ASP H O 1
ATOM 14753 N N . VAL H 5 198 ? 197.107 274.545 258.326 1.00 41.84 198 VAL H N 1
ATOM 14754 C CA . VAL H 5 198 ? 197.715 273.230 258.238 1.00 41.84 198 VAL H CA 1
ATOM 14755 C C . VAL H 5 198 ? 196.696 272.271 257.658 1.00 41.84 198 VAL H C 1
ATOM 14756 O O . VAL H 5 198 ? 195.648 272.024 258.266 1.00 41.84 198 VAL H O 1
ATOM 14760 N N . ASP H 5 199 ? 197.005 271.730 256.489 1.00 42.75 199 ASP H N 1
ATOM 14761 C CA . ASP H 5 199 ? 196.204 270.656 255.939 1.00 42.75 199 ASP H CA 1
ATOM 14762 C C . ASP H 5 199 ? 196.306 269.426 256.827 1.00 42.75 199 ASP H C 1
ATOM 14763 O O . ASP H 5 199 ? 197.328 269.175 257.469 1.00 42.75 199 ASP H O 1
ATOM 14768 N N . ALA H 5 200 ? 195.225 268.661 256.873 1.00 42.55 200 ALA H N 1
ATOM 14769 C CA . ALA H 5 200 ? 195.280 267.348 257.491 1.00 42.55 200 ALA H CA 1
ATOM 14770 C C . ALA H 5 200 ? 195.987 266.381 256.560 1.00 42.55 200 ALA H C 1
ATOM 14771 O O . ALA H 5 200 ? 195.675 266.311 255.368 1.00 42.55 200 ALA H O 1
ATOM 14773 N N . GLN H 5 201 ? 196.946 265.643 257.099 1.00 41.62 201 GLN H N 1
ATOM 14774 C CA . GLN H 5 201 ? 197.684 264.666 256.324 1.00 41.62 201 GLN H CA 1
ATOM 14775 C C . GLN H 5 201 ? 197.956 263.459 257.192 1.00 41.62 201 GLN H C 1
ATOM 14776 O O . GLN H 5 201 ? 198.358 263.598 258.349 1.00 41.62 201 GLN H O 1
ATOM 14782 N N . LYS H 5 202 ? 197.739 262.278 256.634 1.00 41.85 202 LYS H N 1
ATOM 14783 C CA . LYS H 5 202 ? 198.276 261.082 257.250 1.00 41.85 202 LYS H CA 1
ATOM 14784 C C . LYS H 5 202 ? 199.777 261.104 257.050 1.00 41.85 202 LYS H C 1
ATOM 14785 O O . LYS H 5 202 ? 200.265 261.338 255.941 1.00 41.85 202 LYS H O 1
ATOM 14791 N N . ARG H 5 203 ? 200.506 260.868 258.130 1.00 37.96 203 ARG H N 1
ATOM 14792 C CA . ARG H 5 203 ? 201.873 261.358 258.240 1.00 37.96 203 ARG H CA 1
ATOM 14793 C C . ARG H 5 203 ? 202.673 260.285 258.975 1.00 37.96 203 ARG H C 1
ATOM 14794 O O . ARG H 5 203 ? 202.742 260.273 260.204 1.00 37.96 203 ARG H O 1
ATOM 14802 N N . THR H 5 204 ? 203.279 259.396 258.197 1.00 34.61 204 THR H N 1
ATOM 14803 C CA . THR H 5 204 ? 204.030 258.287 258.755 1.00 34.61 204 THR H CA 1
ATOM 14804 C C . THR H 5 204 ? 205.410 258.733 259.206 1.00 34.61 204 THR H C 1
ATOM 14805 O O . THR H 5 204 ? 206.097 259.485 258.514 1.00 34.61 204 THR H O 1
ATOM 14809 N N . LEU H 5 205 ? 205.804 258.272 260.384 1.00 32.64 205 LEU H N 1
ATOM 14810 C CA . LEU H 5 205 ? 207.137 258.473 260.915 1.00 32.64 205 LEU H CA 1
ATOM 14811 C C . LEU H 5 205 ? 207.705 257.165 261.421 1.00 32.64 205 LEU H C 1
ATOM 14812 O O . LEU H 5 205 ? 206.985 256.193 261.654 1.00 32.64 205 LEU H O 1
ATOM 14817 N N . VAL H 5 206 ? 209.018 257.161 261.586 1.00 26.89 206 VAL H N 1
ATOM 14818 C CA . VAL H 5 206 ? 209.719 256.135 262.333 1.00 26.89 206 VAL H CA 1
ATOM 14819 C C . VAL H 5 206 ? 210.376 256.802 263.523 1.00 26.89 206 VAL H C 1
ATOM 14820 O O . VAL H 5 206 ? 211.165 257.737 263.359 1.00 26.89 206 VAL H O 1
ATOM 14824 N N . ILE H 5 207 ? 210.059 256.322 264.713 1.00 28.35 207 ILE H N 1
ATOM 14825 C CA . ILE H 5 207 ? 210.585 256.877 265.946 1.00 28.35 207 ILE H CA 1
ATOM 14826 C C . ILE H 5 207 ? 211.751 256.017 266.385 1.00 28.35 207 ILE H C 1
ATOM 14827 O O . ILE H 5 207 ? 211.590 254.818 266.624 1.00 28.35 207 ILE H O 1
ATOM 14832 N N . GLY H 5 208 ? 212.927 256.622 266.475 1.00 26.97 208 GLY H N 1
ATOM 14833 C CA . GLY H 5 208 ? 214.070 255.910 266.980 1.00 26.97 208 GLY H CA 1
ATOM 14834 C C . GLY H 5 208 ? 214.076 255.876 268.493 1.00 26.97 208 GLY H C 1
ATOM 14835 O O . GLY H 5 208 ? 213.938 256.896 269.162 1.00 26.97 208 GLY H O 1
ATOM 14836 N N . LYS H 5 209 ? 214.251 254.679 269.028 1.00 27.93 209 LYS H N 1
ATOM 14837 C CA . LYS H 5 209 ? 214.309 254.451 270.456 1.00 27.93 209 LYS H CA 1
ATOM 14838 C C . LYS H 5 209 ? 215.561 253.648 270.771 1.00 27.93 209 LYS H C 1
ATOM 14839 O O . LYS H 5 209 ? 216.400 253.396 269.904 1.00 27.93 209 LYS H O 1
ATOM 14845 N N . SER H 5 210 ? 215.684 253.243 272.027 1.00 29.65 210 SER H N 1
ATOM 14846 C CA . SER H 5 210 ? 216.860 252.543 272.511 1.00 29.65 210 SER H CA 1
ATOM 14847 C C . SER H 5 210 ? 216.552 251.127 272.962 1.00 29.65 210 SER H C 1
ATOM 14848 O O . SER H 5 210 ? 217.329 250.545 273.722 1.00 29.65 210 SER H O 1
ATOM 14851 N N . ASN H 5 211 ? 215.435 250.566 272.523 1.00 27.83 211 ASN H N 1
ATOM 14852 C CA . ASN H 5 211 ? 214.974 249.270 272.990 1.00 27.83 211 ASN H CA 1
ATOM 14853 C C . ASN H 5 211 ? 215.320 248.186 271.981 1.00 27.83 211 ASN H C 1
ATOM 14854 O O . ASN H 5 211 ? 215.055 248.330 270.785 1.00 27.83 211 ASN H O 1
ATOM 14859 N N . MET H 5 212 ? 215.934 247.112 272.468 1.00 26.47 212 MET H N 1
ATOM 14860 C CA . MET H 5 212 ? 216.315 246.011 271.600 1.00 26.47 212 MET H CA 1
ATOM 14861 C C . MET H 5 212 ? 215.083 245.263 271.123 1.00 26.47 212 MET H C 1
ATOM 14862 O O . MET H 5 212 ? 214.086 245.149 271.840 1.00 26.47 212 MET H O 1
ATOM 14867 N N . VAL H 5 213 ? 215.160 244.757 269.901 1.00 24.75 213 VAL H N 1
ATOM 14868 C CA . VAL H 5 213 ? 214.055 244.065 269.260 1.00 24.75 213 VAL H CA 1
ATOM 14869 C C . VAL H 5 213 ? 214.369 242.581 269.207 1.00 24.75 213 VAL H C 1
ATOM 14870 O O . VAL H 5 213 ? 215.403 242.174 268.668 1.00 24.75 213 VAL H O 1
ATOM 14874 N N . TYR H 5 214 ? 213.476 241.774 269.760 1.00 24.50 214 TYR H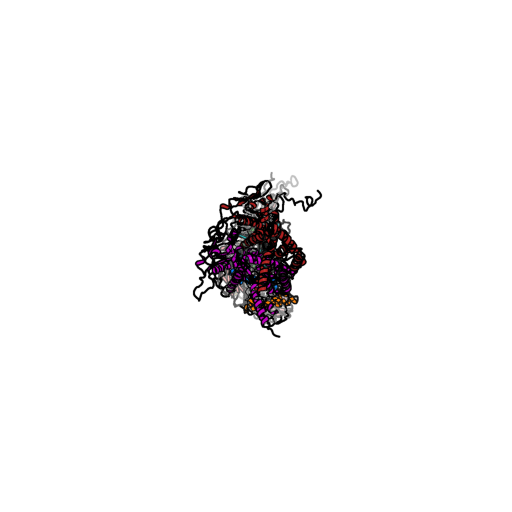 N 1
ATOM 14875 C CA . TYR H 5 214 ? 213.579 240.327 269.734 1.00 24.50 214 TYR H CA 1
ATOM 14876 C C . TYR H 5 214 ? 212.548 239.757 268.775 1.00 24.50 214 TYR H C 1
ATOM 14877 O O . TYR H 5 214 ? 211.493 240.352 268.552 1.00 24.50 214 TYR H O 1
ATOM 14886 N N . GLY H 5 215 ? 212.855 238.598 268.215 1.00 22.91 215 GLY H N 1
ATOM 14887 C CA . GLY H 5 215 ? 211.942 237.983 267.281 1.00 22.91 215 GLY H CA 1
ATOM 14888 C C . GLY H 5 215 ? 212.463 236.661 266.785 1.00 22.91 215 GLY H C 1
ATOM 14889 O O . GLY H 5 215 ? 213.560 236.221 267.137 1.00 22.91 215 GLY H O 1
ATOM 14890 N N . ALA H 5 216 ? 211.637 236.025 265.968 1.00 22.36 216 ALA H N 1
ATOM 14891 C CA . ALA H 5 216 ? 211.981 234.772 265.324 1.00 22.36 216 ALA H CA 1
ATOM 14892 C C . ALA H 5 216 ? 212.400 235.049 263.896 1.00 22.36 216 ALA H C 1
ATOM 14893 O O . ALA H 5 216 ? 211.623 235.598 263.111 1.00 22.36 216 ALA H O 1
ATOM 14895 N N . LEU H 5 217 ? 213.609 234.643 263.556 1.00 20.36 217 LEU H N 1
ATOM 14896 C CA . LEU H 5 217 ? 214.165 234.862 262.238 1.00 20.36 217 LEU H CA 1
ATOM 14897 C C . LEU H 5 217 ? 214.204 233.553 261.477 1.00 20.36 217 LEU H C 1
ATOM 14898 O O . LEU H 5 217 ? 214.692 232.544 261.988 1.00 20.36 217 LEU H O 1
ATOM 14903 N N . ARG H 5 218 ? 213.693 233.580 260.260 1.00 20.31 218 ARG H N 1
ATOM 14904 C CA . ARG H 5 218 ? 213.632 232.423 259.394 1.00 20.31 218 ARG H CA 1
ATOM 14905 C C . ARG H 5 218 ? 214.255 232.760 258.057 1.00 20.31 218 ARG H C 1
ATOM 14906 O O . ARG H 5 218 ? 214.022 233.838 257.508 1.00 20.31 218 ARG H O 1
ATOM 14914 N N . MET H 5 219 ? 215.052 231.837 257.543 1.00 22.00 219 MET H N 1
ATOM 14915 C CA . MET H 5 219 ? 215.604 231.930 256.207 1.00 22.00 219 MET H CA 1
ATOM 14916 C C . MET H 5 219 ? 215.097 230.762 255.386 1.00 22.00 219 MET H C 1
ATOM 14917 O O . MET H 5 219 ? 215.301 229.604 255.752 1.00 22.00 219 MET H O 1
ATOM 14922 N N . ILE H 5 220 ? 214.447 231.057 254.267 1.00 21.23 220 ILE H N 1
ATOM 14923 C CA . ILE H 5 220 ? 214.009 229.995 253.375 1.00 21.23 220 ILE H CA 1
ATOM 14924 C C . ILE H 5 220 ? 215.046 229.880 252.274 1.00 21.23 220 ILE H C 1
ATOM 14925 O O . ILE H 5 220 ? 215.640 230.882 251.881 1.00 21.23 220 ILE H O 1
ATOM 14930 N N . SER H 5 221 ? 215.282 228.672 251.778 1.00 23.45 221 SER H N 1
ATOM 14931 C CA . SER H 5 221 ? 216.326 228.483 250.774 1.00 23.45 221 SER H CA 1
ATOM 14932 C C . SER H 5 221 ? 215.797 228.505 249.350 1.00 23.45 221 SER H C 1
ATOM 14933 O O . SER H 5 221 ? 214.930 227.707 248.996 1.00 23.45 221 SER H O 1
ATOM 14936 N N . ASP H 5 222 ? 216.318 229.414 248.533 1.00 26.57 222 ASP H N 1
ATOM 14937 C CA . ASP H 5 222 ? 215.923 229.471 247.131 1.00 26.57 222 ASP H CA 1
ATOM 14938 C C . ASP H 5 222 ? 217.115 229.071 246.284 1.00 26.57 222 ASP H C 1
ATOM 14939 O O . ASP H 5 222 ? 217.139 229.317 245.078 1.00 26.57 222 ASP H O 1
ATOM 14944 N N . ASN H 5 223 ? 218.109 228.456 246.915 1.00 24.68 223 ASN H N 1
ATOM 14945 C CA . ASN H 5 223 ? 219.313 228.040 246.201 1.00 24.68 223 ASN H CA 1
ATOM 14946 C C . ASN H 5 223 ? 219.016 227.544 244.795 1.00 24.68 223 ASN H C 1
ATOM 14947 O O . ASN H 5 223 ? 218.335 226.534 244.622 1.00 24.68 223 ASN H O 1
ATOM 14952 N N . PRO H 5 224 ? 219.533 228.250 243.780 1.00 25.27 224 PRO H N 1
ATOM 14953 C CA . PRO H 5 224 ? 219.342 227.809 242.396 1.00 25.27 224 PRO H CA 1
ATOM 14954 C C . PRO H 5 224 ? 220.145 226.549 242.130 1.00 25.27 224 PRO H C 1
ATOM 14955 O O . PRO H 5 224 ? 219.830 225.811 241.197 1.00 25.27 224 PRO H O 1
ATOM 14959 N N . VAL H 5 225 ? 221.171 226.304 242.937 1.00 25.59 225 VAL H N 1
ATOM 14960 C CA . VAL H 5 225 ? 221.983 225.105 242.782 1.00 25.59 225 VAL H CA 1
ATOM 14961 C C . VAL H 5 225 ? 222.126 224.419 244.130 1.00 25.59 225 VAL H C 1
ATOM 14962 O O . VAL H 5 225 ? 222.547 225.044 245.104 1.00 25.59 225 VAL H O 1
ATOM 14966 N N . GLY H 5 226 ? 221.768 223.140 244.200 1.00 24.58 226 GLY H N 1
ATOM 14967 C CA . GLY H 5 226 ? 221.842 222.443 245.459 1.00 24.58 226 GLY H CA 1
ATOM 14968 C C . GLY H 5 226 ? 220.515 222.390 246.181 1.00 24.58 226 GLY H C 1
ATOM 14969 O O . GLY H 5 226 ? 219.575 223.132 245.900 1.00 24.58 226 GLY H O 1
ATOM 14970 N N . LEU H 5 227 ? 220.450 221.475 247.136 1.00 25.08 227 LEU H N 1
ATOM 14971 C CA . LEU H 5 227 ? 219.242 221.291 247.906 1.00 25.08 227 LEU H CA 1
ATOM 14972 C C . LEU H 5 227 ? 218.976 222.506 248.778 1.00 25.08 227 LEU H C 1
ATOM 14973 O O . LEU H 5 227 ? 219.877 223.271 249.125 1.00 25.08 227 LEU H O 1
ATOM 14978 N N . ASN H 5 228 ? 217.717 222.659 249.151 1.00 24.57 228 ASN H N 1
ATOM 14979 C CA . ASN H 5 228 ? 217.278 223.802 249.922 1.00 24.57 228 ASN H CA 1
ATOM 14980 C C . ASN H 5 228 ? 217.199 223.441 251.393 1.00 24.57 228 ASN H C 1
ATOM 14981 O O . ASN H 5 228 ? 216.746 222.356 251.760 1.00 24.57 228 ASN H O 1
ATOM 14986 N N . LYS H 5 229 ? 217.660 224.358 252.232 1.00 23.65 229 LYS H N 1
ATOM 14987 C CA . LYS H 5 229 ? 217.671 224.175 253.671 1.00 23.65 229 LYS H CA 1
ATOM 14988 C C . LYS H 5 229 ? 217.186 225.455 254.310 1.00 23.65 229 LYS H C 1
ATOM 14989 O O . LYS H 5 229 ? 217.694 226.536 254.004 1.00 23.65 229 LYS H O 1
ATOM 14995 N N . ASN H 5 230 ? 216.217 225.329 255.199 1.00 22.30 230 ASN H N 1
ATOM 14996 C CA . ASN H 5 230 ? 215.561 226.466 255.804 1.00 22.30 230 ASN H CA 1
ATOM 14997 C C . ASN H 5 230 ? 216.008 226.581 257.248 1.00 22.30 230 ASN H C 1
ATOM 14998 O O . ASN H 5 230 ? 215.874 225.633 258.024 1.00 22.30 230 ASN H O 1
ATOM 15003 N N . TYR H 5 231 ? 216.538 227.740 257.593 1.00 21.11 231 TYR H N 1
ATOM 15004 C CA . TYR H 5 231 ? 217.098 227.998 258.903 1.00 21.11 231 TYR H CA 1
ATOM 15005 C C . TYR H 5 231 ? 216.091 228.786 259.720 1.00 21.11 231 TYR H C 1
ATOM 15006 O O . TYR H 5 231 ? 215.508 229.753 259.227 1.00 21.11 231 TYR H O 1
ATOM 15015 N N . TYR H 5 232 ? 215.874 228.357 260.955 1.00 20.87 232 TYR H N 1
ATOM 15016 C CA . TYR H 5 232 ? 214.900 228.971 261.836 1.00 20.87 232 TYR H CA 1
ATOM 15017 C C . TYR H 5 232 ? 215.539 229.252 263.179 1.00 20.87 232 TYR H C 1
ATOM 15018 O O . TYR H 5 232 ? 216.053 228.341 263.831 1.00 20.87 232 TYR H O 1
ATOM 15027 N N . PHE H 5 233 ? 215.497 230.509 263.588 1.00 21.14 233 PHE H N 1
ATOM 15028 C CA . PHE H 5 233 ? 215.994 230.932 264.885 1.00 21.14 233 PHE H CA 1
ATOM 15029 C C . PHE H 5 233 ? 214.803 231.357 265.720 1.00 21.14 233 PHE H C 1
ATOM 15030 O O . PHE H 5 233 ? 214.333 232.496 265.597 1.00 21.14 233 PHE H O 1
ATOM 15038 N N . PRO H 5 234 ? 214.282 230.487 266.578 1.00 22.66 234 PRO H N 1
ATOM 15039 C CA . PRO H 5 234 ? 213.023 230.783 267.261 1.00 22.66 234 PRO H CA 1
ATOM 15040 C C . PRO H 5 234 ? 213.042 232.081 268.024 1.00 22.66 234 PRO H C 1
ATOM 15041 O O . PRO H 5 234 ? 211.982 232.664 268.277 1.00 22.66 234 PRO H O 1
ATOM 15045 N N . LYS H 5 235 ? 214.219 232.544 268.413 1.00 23.51 235 LYS H N 1
ATOM 15046 C CA . LYS H 5 235 ? 214.372 233.810 269.100 1.00 23.51 235 LYS H CA 1
ATOM 15047 C C . LYS H 5 235 ? 215.739 234.379 268.795 1.00 23.51 235 LYS H C 1
ATOM 15048 O O . LYS H 5 235 ? 216.748 233.687 268.944 1.00 23.51 235 LYS H O 1
ATOM 15054 N N . VAL H 5 236 ? 215.769 235.639 268.377 1.00 22.17 236 VAL H N 1
ATOM 15055 C CA . VAL H 5 236 ? 217.009 236.346 268.121 1.00 22.17 236 VAL H CA 1
ATOM 15056 C C . VAL H 5 236 ? 216.816 237.782 268.561 1.00 22.17 236 VAL H C 1
ATOM 15057 O O . VAL H 5 236 ? 215.705 238.309 268.568 1.00 22.17 236 VAL H O 1
ATOM 15061 N N . SER H 5 237 ? 217.919 238.412 268.923 1.00 22.67 237 SER H N 1
ATOM 15062 C CA . SER H 5 237 ? 217.963 239.844 269.120 1.00 22.67 237 SER H CA 1
ATOM 15063 C C . SER H 5 237 ? 218.652 240.465 267.924 1.00 22.67 237 SER H C 1
ATOM 15064 O O . SER H 5 237 ? 219.819 240.175 267.656 1.00 22.67 237 SER H O 1
ATOM 15067 N N . ILE H 5 238 ? 217.934 241.326 267.220 1.00 22.17 238 ILE H N 1
ATOM 15068 C CA . ILE H 5 238 ? 218.456 242.011 266.053 1.00 22.17 238 ILE H CA 1
ATOM 15069 C C . ILE H 5 238 ? 218.876 243.401 266.468 1.00 22.17 238 ILE H C 1
ATOM 15070 O O . ILE H 5 238 ? 218.112 244.128 267.110 1.00 22.17 238 ILE H O 1
ATOM 15075 N N . ALA H 5 239 ? 220.084 243.763 266.087 1.00 22.34 239 ALA H N 1
ATOM 15076 C CA . ALA H 5 239 ? 220.624 245.077 266.317 1.00 22.34 239 ALA H CA 1
ATOM 15077 C C . ALA H 5 239 ? 221.233 245.590 265.028 1.00 22.34 239 ALA H C 1
ATOM 15078 O O . ALA H 5 239 ? 221.601 244.806 264.153 1.00 22.34 239 ALA H O 1
ATOM 15080 N N . PRO H 5 240 ? 221.333 246.897 264.878 1.00 22.20 240 PRO H N 1
ATOM 15081 C CA . PRO H 5 240 ? 222.039 247.440 263.728 1.00 22.20 240 PRO H CA 1
ATOM 15082 C C . PRO H 5 240 ? 223.512 247.089 263.744 1.00 22.20 240 PRO H C 1
ATOM 15083 O O . PRO H 5 240 ? 224.172 247.127 264.781 1.00 22.20 240 PRO H O 1
ATOM 15087 N N . ASP H 5 241 ? 224.021 246.754 262.573 1.00 23.76 241 ASP H N 1
ATOM 15088 C CA . ASP H 5 241 ? 225.433 246.500 262.365 1.00 23.76 241 ASP H CA 1
ATOM 15089 C C . ASP H 5 241 ? 225.982 247.528 261.396 1.00 23.76 241 ASP H C 1
ATOM 15090 O O . ASP H 5 241 ? 225.310 247.919 260.440 1.00 23.76 241 ASP H O 1
ATOM 15095 N N . GLY H 5 242 ? 227.197 247.973 261.667 1.00 25.66 242 GLY H N 1
ATOM 15096 C CA . GLY H 5 242 ? 227.892 248.804 260.728 1.00 25.66 242 GLY H CA 1
ATOM 15097 C C . GLY H 5 242 ? 227.201 250.131 260.501 1.00 25.66 242 GLY H C 1
ATOM 15098 O O . GLY H 5 242 ? 226.488 250.661 261.357 1.00 25.66 242 GLY H O 1
ATOM 15099 N N . ASP H 5 243 ? 227.428 250.672 259.313 1.00 26.87 243 ASP H N 1
ATOM 15100 C CA . ASP H 5 243 ? 227.041 252.024 258.965 1.00 26.87 243 ASP H CA 1
ATOM 15101 C C . ASP H 5 243 ? 226.000 251.997 257.860 1.00 26.87 243 ASP H C 1
ATOM 15102 O O . ASP H 5 243 ? 226.104 251.205 256.920 1.00 26.87 243 ASP H O 1
ATOM 15107 N N . TYR H 5 244 ? 225.000 252.853 257.988 1.00 22.95 244 TYR H N 1
ATOM 15108 C CA . TYR H 5 244 ? 223.918 252.981 257.021 1.00 22.95 244 TYR H CA 1
ATOM 15109 C C . TYR H 5 244 ? 224.177 254.235 256.208 1.00 22.95 244 TYR H C 1
ATOM 15110 O O . TYR H 5 244 ? 223.903 255.349 256.656 1.00 22.95 244 TYR H O 1
ATOM 15119 N N . ALA H 5 245 ? 224.713 254.050 255.011 1.00 23.80 245 ALA H N 1
ATOM 15120 C CA . ALA H 5 245 ? 225.070 255.160 254.147 1.00 23.80 245 ALA H CA 1
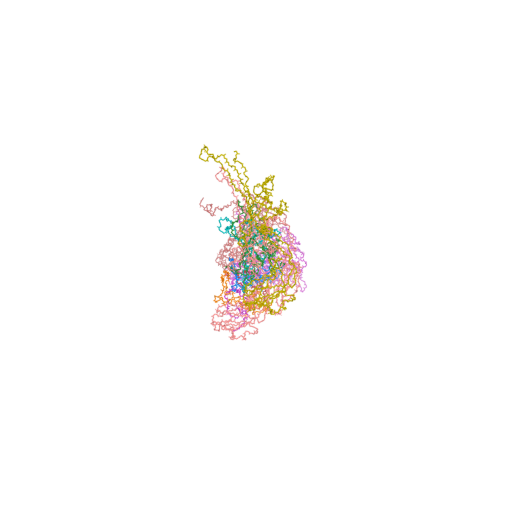ATOM 15121 C C . ALA H 5 245 ? 223.829 255.695 253.459 1.00 23.80 245 ALA H C 1
ATOM 15122 O O . ALA H 5 245 ? 223.276 255.056 252.562 1.00 23.80 245 ALA H O 1
ATOM 15124 N N . LEU H 5 246 ? 223.403 256.872 253.880 1.00 24.47 246 LEU H N 1
ATOM 15125 C CA . LEU H 5 246 ? 222.251 257.550 253.326 1.00 24.47 246 LEU H CA 1
ATOM 15126 C C . LEU H 5 246 ? 222.540 258.239 252.011 1.00 24.47 246 LEU H C 1
ATOM 15127 O O . LEU H 5 246 ? 221.632 258.841 251.433 1.00 24.47 246 LEU H O 1
ATOM 15132 N N . LYS H 5 247 ? 223.774 258.188 251.537 1.00 26.64 247 LYS H N 1
ATOM 15133 C CA . LYS H 5 247 ? 224.181 259.010 250.412 1.00 26.64 247 LYS H CA 1
ATOM 15134 C C . LYS H 5 247 ? 225.380 258.366 249.747 1.00 26.64 247 LYS H C 1
ATOM 15135 O O . LYS H 5 247 ? 226.417 258.165 250.384 1.00 26.64 247 LYS H O 1
ATOM 15141 N N . GLY H 5 248 ? 225.227 258.040 248.475 1.00 30.08 248 GLY H N 1
ATOM 15142 C CA . GLY H 5 248 ? 226.289 257.413 247.725 1.00 30.08 248 GLY H CA 1
ATOM 15143 C C . GLY H 5 248 ? 225.804 257.034 246.347 1.00 30.08 248 GLY H C 1
ATOM 15144 O O . GLY H 5 248 ? 224.681 257.347 245.943 1.00 30.08 248 GLY H O 1
ATOM 15145 N N . ASP H 5 249 ? 226.686 256.354 245.626 1.00 34.13 249 ASP H N 1
ATOM 15146 C CA . ASP H 5 249 ? 226.374 255.862 244.294 1.00 34.13 249 ASP H CA 1
ATOM 15147 C C . ASP H 5 249 ? 225.801 254.459 244.316 1.00 34.13 249 ASP H C 1
ATOM 15148 O O . ASP H 5 249 ? 225.010 254.102 243.438 1.00 34.13 249 ASP H O 1
ATOM 15153 N N . ASP H 5 250 ? 226.200 253.657 245.291 1.00 31.64 250 ASP H N 1
ATOM 15154 C CA . ASP H 5 250 ? 225.670 252.320 245.435 1.00 31.64 250 ASP H CA 1
ATOM 15155 C C . ASP H 5 250 ? 224.283 252.350 246.063 1.00 31.64 250 ASP H C 1
ATOM 15156 O O . ASP H 5 250 ? 223.836 253.357 246.614 1.00 31.64 250 ASP H O 1
ATOM 15161 N N . TRP H 5 251 ? 223.602 251.217 245.966 1.00 24.59 251 TRP H N 1
ATOM 15162 C CA . TRP H 5 251 ? 222.303 251.064 246.592 1.00 24.59 251 TRP H CA 1
ATOM 15163 C C . TRP H 5 251 ? 222.432 251.108 248.103 1.00 24.59 251 TRP H C 1
ATOM 15164 O O . TRP H 5 251 ? 223.414 250.631 248.673 1.00 24.59 251 TRP H O 1
ATOM 15175 N N . GLN H 5 252 ? 221.421 251.669 248.754 1.00 23.19 252 GLN H N 1
ATOM 15176 C CA . GLN H 5 252 ? 221.379 251.667 250.205 1.00 23.19 252 GLN H CA 1
ATOM 15177 C C . GLN H 5 252 ? 221.178 250.264 250.737 1.00 23.19 252 GLN H C 1
ATOM 15178 O O . GLN H 5 252 ? 220.374 249.495 250.209 1.00 23.19 252 GLN H O 1
ATOM 15184 N N . VAL H 5 253 ? 221.908 249.937 251.790 1.00 22.17 253 VAL H N 1
ATOM 15185 C CA . VAL H 5 253 ? 221.737 248.688 252.504 1.00 22.17 253 VAL H CA 1
ATOM 15186 C C . VAL H 5 253 ? 221.798 248.961 253.993 1.00 22.17 253 VAL H C 1
ATOM 15187 O O . VAL H 5 253 ? 222.577 249.796 254.459 1.00 22.17 253 VAL H O 1
ATOM 15191 N N . MET H 5 254 ? 220.965 248.252 254.737 1.00 22.45 254 MET H N 1
ATOM 15192 C CA . MET H 5 254 ? 221.058 248.208 256.182 1.00 22.45 254 MET H CA 1
ATOM 15193 C C . MET H 5 254 ? 221.593 246.852 256.592 1.00 22.45 254 MET H C 1
ATOM 15194 O O . MET H 5 254 ? 220.977 245.825 256.301 1.00 22.45 254 MET H O 1
ATOM 15199 N N . SER H 5 255 ? 222.724 246.853 257.276 1.00 22.30 255 SER H N 1
ATOM 15200 C CA . SER H 5 255 ? 223.290 245.634 257.811 1.00 22.30 255 SER H CA 1
ATOM 15201 C C . SER H 5 255 ? 222.774 245.400 259.218 1.00 22.30 255 SER H C 1
ATOM 15202 O O . SER H 5 255 ? 222.815 246.291 260.066 1.00 22.30 255 SER H O 1
ATOM 15205 N N . PHE H 5 256 ? 222.286 244.193 259.452 1.00 21.04 256 PHE H N 1
ATOM 15206 C CA . PHE H 5 256 ? 221.803 243.765 260.748 1.00 21.04 256 PHE H CA 1
ATOM 15207 C C . PHE H 5 256 ? 222.689 242.651 261.266 1.00 21.04 256 PHE H C 1
ATOM 15208 O O . PHE H 5 256 ? 223.215 241.852 260.493 1.00 21.04 256 PHE H O 1
ATOM 15216 N N . THR H 5 257 ? 222.842 242.597 262.577 1.00 21.63 257 THR H N 1
ATOM 15217 C CA . THR H 5 257 ? 223.446 241.460 263.241 1.00 21.63 257 THR H CA 1
ATOM 15218 C C . THR H 5 257 ? 222.431 240.902 264.213 1.00 21.63 257 THR H C 1
ATOM 15219 O O . THR H 5 257 ? 221.774 241.652 264.932 1.00 21.63 257 THR H O 1
ATOM 15223 N N . PHE H 5 258 ? 222.302 239.587 264.228 1.00 21.41 258 PHE H N 1
ATOM 15224 C CA . PHE H 5 258 ? 221.373 238.919 265.115 1.00 21.41 258 PHE H CA 1
ATOM 15225 C C . PHE H 5 258 ? 222.124 237.925 265.975 1.00 21.41 258 PHE H C 1
ATOM 15226 O O . PHE H 5 258 ? 223.105 237.320 265.541 1.00 21.41 258 PHE H O 1
ATOM 15234 N N . LYS H 5 259 ? 221.677 237.806 267.211 1.00 23.70 259 LYS H N 1
ATOM 15235 C CA . LYS H 5 259 ? 222.219 236.869 268.171 1.00 23.70 259 LYS H CA 1
ATOM 15236 C C . LYS H 5 259 ? 221.118 235.902 268.553 1.00 23.70 259 LYS H C 1
ATOM 15237 O O . LYS H 5 259 ? 220.069 236.318 269.049 1.00 23.70 259 LYS H O 1
ATOM 15243 N N . ALA H 5 260 ? 221.353 234.623 268.323 1.00 23.50 260 ALA H N 1
ATOM 15244 C CA . ALA H 5 260 ? 220.351 233.623 268.618 1.00 23.50 260 ALA H CA 1
ATOM 15245 C C . ALA H 5 260 ? 220.334 233.300 270.098 1.00 23.50 260 ALA H C 1
ATOM 15246 O O . ALA H 5 260 ? 221.372 233.274 270.763 1.00 23.50 260 ALA H O 1
ATOM 15248 N N . MET H 5 261 ? 219.138 233.034 270.598 1.00 25.11 261 MET H N 1
ATOM 15249 C CA . MET H 5 261 ? 218.906 232.772 272.000 1.00 25.11 261 MET H CA 1
ATOM 15250 C C . MET H 5 261 ? 217.933 231.617 272.099 1.00 25.11 261 MET H C 1
ATOM 15251 O O . MET H 5 261 ? 217.245 231.277 271.136 1.00 25.11 261 MET H O 1
ATOM 15256 N N . GLN H 5 262 ? 217.885 231.008 273.270 1.00 26.35 262 GLN H N 1
ATOM 15257 C CA . GLN H 5 262 ? 216.932 229.942 273.512 1.00 26.35 262 GLN H CA 1
ATOM 15258 C C . GLN H 5 262 ? 215.605 230.557 273.913 1.00 26.35 262 GLN H C 1
ATOM 15259 O O . GLN H 5 262 ? 215.512 231.238 274.939 1.00 26.35 262 GLN H O 1
ATOM 15265 N N . LEU H 5 263 ? 214.577 230.318 273.105 1.00 26.77 263 LEU H N 1
ATOM 15266 C CA . LEU H 5 263 ? 213.250 230.781 273.467 1.00 26.77 263 LEU H CA 1
ATOM 15267 C C . LEU H 5 263 ? 212.840 230.219 274.816 1.00 26.77 263 LEU H C 1
ATOM 15268 O O . LEU H 5 263 ? 212.147 230.882 275.596 1.00 26.77 263 LEU H O 1
ATOM 15273 N N . ASN H 5 264 ? 213.276 229.003 275.112 1.00 28.72 264 ASN H N 1
ATOM 15274 C CA . ASN H 5 264 ? 213.010 228.360 276.387 1.00 28.72 264 ASN H CA 1
ATOM 15275 C C . ASN H 5 264 ? 213.949 227.173 276.504 1.00 28.72 264 ASN H C 1
ATOM 15276 O O . ASN H 5 264 ? 214.607 226.778 275.540 1.00 28.72 264 ASN H O 1
ATOM 15281 N N . ASN H 5 265 ? 214.008 226.606 277.703 1.00 30.42 265 ASN H N 1
ATOM 15282 C CA . ASN H 5 265 ? 214.878 225.462 277.928 1.00 30.42 265 ASN H CA 1
ATOM 15283 C C . ASN H 5 265 ? 214.539 224.294 277.016 1.00 30.42 265 ASN H C 1
ATOM 15284 O O . ASN H 5 265 ? 215.367 223.394 276.841 1.00 30.42 265 ASN H O 1
ATOM 15289 N N . ILE H 5 266 ? 213.343 224.287 276.434 1.00 30.17 266 ILE H N 1
ATOM 15290 C CA . ILE H 5 266 ? 212.929 223.183 275.581 1.00 30.17 266 ILE H CA 1
ATOM 15291 C C . ILE H 5 266 ? 213.408 223.371 274.151 1.00 30.17 266 ILE H C 1
ATOM 15292 O O . ILE H 5 266 ? 213.808 222.404 273.497 1.00 30.17 266 ILE H O 1
ATOM 15297 N N . THR H 5 267 ? 213.384 224.597 273.643 1.00 27.90 267 THR H N 1
ATOM 15298 C CA . THR H 5 267 ? 213.660 224.872 272.244 1.00 27.90 267 THR H CA 1
ATOM 15299 C C . THR H 5 267 ? 215.095 225.340 272.084 1.00 27.90 267 THR H C 1
ATOM 15300 O O . THR H 5 267 ? 215.588 226.152 272.870 1.00 27.90 267 THR H O 1
ATOM 15304 N N . GLN H 5 268 ? 215.754 224.820 271.059 1.00 26.00 268 GLN H N 1
ATOM 15305 C CA . GLN H 5 268 ? 217.137 225.145 270.797 1.00 26.00 268 GLN H CA 1
ATOM 15306 C C . GLN H 5 268 ? 217.250 226.501 270.114 1.00 26.00 268 GLN H C 1
ATOM 15307 O O . GLN H 5 268 ? 216.264 227.198 269.871 1.00 26.00 268 GLN H O 1
ATOM 15313 N N . ARG H 5 269 ? 218.490 226.874 269.816 1.00 25.26 269 ARG H N 1
ATOM 15314 C CA . ARG H 5 269 ? 218.763 228.192 269.269 1.00 25.26 269 ARG H CA 1
ATOM 15315 C C . ARG H 5 269 ? 218.495 228.259 267.780 1.00 25.26 269 ARG H C 1
ATOM 15316 O O . ARG H 5 269 ? 218.093 229.309 267.275 1.00 25.26 269 ARG H O 1
ATOM 15324 N N . VAL H 5 270 ? 218.719 227.168 267.066 1.00 22.50 270 VAL H N 1
ATOM 15325 C CA . VAL H 5 270 ? 218.577 227.141 265.620 1.00 22.50 270 VAL H CA 1
ATOM 15326 C C . VAL H 5 270 ? 218.121 225.763 265.180 1.00 22.50 270 VAL H C 1
ATOM 15327 O O . VAL H 5 270 ? 218.594 224.743 265.689 1.00 22.50 270 VAL H O 1
ATOM 15331 N N . TYR H 5 271 ? 217.189 225.746 264.234 1.00 22.74 271 TYR H N 1
ATOM 15332 C CA . TYR H 5 271 ? 216.684 224.532 263.618 1.00 22.74 271 TYR H CA 1
ATOM 15333 C C . TYR H 5 271 ? 216.878 224.639 262.119 1.00 22.74 271 TYR H C 1
ATOM 15334 O O . TYR H 5 271 ? 216.346 225.553 261.489 1.00 22.74 271 TYR H O 1
ATOM 15343 N N . ILE H 5 272 ? 217.621 223.704 261.551 1.00 22.25 272 ILE H N 1
ATOM 15344 C CA . ILE H 5 272 ? 217.810 223.617 260.113 1.00 22.25 272 ILE H CA 1
ATOM 15345 C C . ILE H 5 272 ? 216.883 222.538 259.583 1.00 22.25 272 ILE H C 1
ATOM 15346 O O . ILE H 5 272 ? 216.955 221.381 260.008 1.00 22.25 272 ILE H O 1
ATOM 15351 N N . ASP H 5 273 ? 216.016 222.919 258.658 1.00 24.55 273 ASP H N 1
ATOM 15352 C CA . ASP H 5 273 ? 215.035 222.025 258.072 1.00 24.55 273 ASP H CA 1
ATOM 15353 C C . ASP H 5 273 ? 215.543 221.555 256.721 1.00 24.55 273 ASP H C 1
ATOM 15354 O O . ASP H 5 273 ? 215.812 222.371 255.837 1.00 24.55 273 ASP H O 1
ATOM 15359 N N . ILE H 5 274 ? 215.676 220.244 256.569 1.00 25.33 274 ILE H N 1
ATOM 15360 C CA . ILE H 5 274 ? 216.103 219.655 255.309 1.00 25.33 274 ILE H CA 1
ATOM 15361 C C . ILE H 5 274 ? 214.874 219.518 254.425 1.00 25.33 274 ILE H C 1
ATOM 15362 O O . ILE H 5 274 ? 213.961 218.749 254.727 1.00 25.33 274 ILE H O 1
ATOM 15367 N N . VAL H 5 275 ? 214.858 220.261 253.329 1.00 27.59 275 VAL H N 1
ATOM 15368 C CA . VAL H 5 275 ? 213.689 220.378 252.471 1.00 27.59 275 VAL H CA 1
ATOM 15369 C C . VAL H 5 275 ? 213.793 219.370 251.336 1.00 27.59 275 VAL H C 1
ATOM 15370 O O . VAL H 5 275 ? 214.651 219.489 250.459 1.00 27.59 275 VAL H O 1
ATOM 15374 N N . GLU H 5 276 ? 212.916 218.375 251.360 1.00 36.24 276 GLU H N 1
ATOM 15375 C CA . GLU H 5 276 ? 212.758 217.474 250.236 1.00 36.24 276 GLU H CA 1
ATOM 15376 C C . GLU H 5 276 ? 211.799 218.088 249.227 1.00 36.24 276 GLU H C 1
ATOM 15377 O O . GLU H 5 276 ? 210.804 218.716 249.599 1.00 36.24 276 GLU H O 1
ATOM 15383 N N . ALA H 5 277 ? 212.098 217.897 247.947 1.00 42.98 277 ALA H N 1
ATOM 15384 C CA . ALA H 5 277 ? 211.329 218.542 246.893 1.00 42.98 277 ALA H CA 1
ATOM 15385 C C . ALA H 5 277 ? 209.874 218.096 246.925 1.00 42.98 277 ALA H C 1
ATOM 15386 O O . ALA H 5 277 ? 209.578 216.898 246.950 1.00 42.98 277 ALA H O 1
ATOM 15388 N N . ALA H 5 278 ? 208.967 219.067 246.921 1.00 50.10 278 ALA H N 1
ATOM 15389 C CA . ALA H 5 278 ? 207.543 218.774 246.919 1.00 50.10 278 ALA H CA 1
ATOM 15390 C C . ALA H 5 278 ? 206.991 218.767 245.499 1.00 50.10 278 ALA H C 1
ATOM 15391 O O . ALA H 5 278 ? 207.632 219.219 244.547 1.00 50.10 278 ALA H O 1
ATOM 15393 N N . ALA H 5 279 ? 205.777 218.244 245.369 1.00 53.59 279 ALA H N 1
ATOM 15394 C CA . ALA H 5 279 ? 205.090 218.262 244.088 1.00 53.59 279 ALA H CA 1
ATOM 15395 C C . ALA H 5 279 ? 204.741 219.690 243.704 1.00 53.59 279 ALA H C 1
ATOM 15396 O O . ALA H 5 279 ? 204.168 220.440 244.500 1.00 53.59 279 ALA H O 1
ATOM 15398 N N . ALA H 5 280 ? 205.081 220.060 242.476 1.00 54.20 280 ALA H N 1
ATOM 15399 C CA . ALA H 5 280 ? 204.849 221.418 242.014 1.00 54.20 280 ALA H CA 1
ATOM 15400 C C . ALA H 5 280 ? 203.359 221.707 241.900 1.00 54.20 280 ALA H C 1
ATOM 15401 O O . ALA H 5 280 ? 202.556 220.824 241.588 1.00 54.20 280 ALA H O 1
ATOM 15403 N N . VAL H 5 281 ? 202.997 222.962 242.156 1.00 51.98 281 VAL H N 1
ATOM 15404 C CA . VAL H 5 281 ? 201.621 223.400 241.992 1.00 51.98 281 VAL H CA 1
ATOM 15405 C C . VAL H 5 281 ? 201.256 223.383 240.517 1.00 51.98 281 VAL H C 1
ATOM 15406 O O . VAL H 5 281 ? 202.109 223.582 239.643 1.00 51.98 281 VAL H O 1
ATOM 15410 N N . ASP H 5 282 ? 199.985 223.134 240.234 1.00 50.57 282 ASP H N 1
ATOM 15411 C CA . ASP H 5 282 ? 199.503 223.140 238.864 1.00 50.57 282 ASP H CA 1
ATOM 15412 C C . ASP H 5 282 ? 199.702 224.538 238.299 1.00 50.57 282 ASP H C 1
ATOM 15413 O O . ASP H 5 282 ? 199.088 225.493 238.789 1.00 50.57 282 ASP H O 1
ATOM 15418 N N . PRO H 5 283 ? 200.546 224.705 237.281 1.00 47.80 283 PRO H N 1
ATOM 15419 C CA . PRO H 5 283 ? 200.773 226.047 236.741 1.00 47.80 283 PRO H CA 1
ATOM 15420 C C . PRO H 5 283 ? 199.600 226.592 235.958 1.00 47.80 283 PRO H C 1
ATOM 15421 O O . PRO H 5 283 ? 199.390 227.809 235.959 1.00 47.80 283 PRO H O 1
ATOM 15425 N N . THR H 5 284 ? 198.819 225.736 235.305 1.00 49.55 284 THR H N 1
ATOM 15426 C CA . THR H 5 284 ? 197.686 226.212 234.527 1.00 49.55 284 THR H CA 1
ATOM 15427 C C . THR H 5 284 ? 196.623 226.848 235.405 1.00 49.55 284 THR H C 1
ATOM 15428 O O . THR H 5 284 ? 195.762 227.569 234.894 1.00 49.55 284 THR H O 1
ATOM 15432 N N . ALA H 5 285 ? 196.656 226.587 236.708 1.00 49.24 285 ALA H N 1
ATOM 15433 C CA . ALA H 5 285 ? 195.746 227.227 237.643 1.00 49.24 285 ALA H CA 1
ATOM 15434 C C . ALA H 5 285 ? 196.303 228.512 238.227 1.00 49.24 285 ALA H C 1
ATOM 15435 O O . ALA H 5 285 ? 195.524 229.379 238.634 1.00 49.24 285 ALA H O 1
ATOM 15437 N N . GLN H 5 286 ? 197.621 228.653 238.280 1.00 48.04 286 GLN H N 1
ATOM 15438 C CA . GLN H 5 286 ? 198.212 229.877 238.781 1.00 48.04 286 GLN H CA 1
ATOM 15439 C C . GLN H 5 286 ? 197.868 231.039 237.864 1.00 48.04 286 GLN H C 1
ATOM 15440 O O . GLN H 5 286 ? 197.450 230.863 236.718 1.00 48.04 286 GLN H O 1
ATOM 15446 N N . ARG H 5 287 ? 198.045 232.244 238.389 1.00 50.46 287 ARG H N 1
ATOM 15447 C CA . ARG H 5 287 ? 197.708 233.451 237.662 1.00 50.46 287 ARG H CA 1
ATOM 15448 C C . ARG H 5 287 ? 198.729 234.529 237.966 1.00 50.46 287 ARG H C 1
ATOM 15449 O O . ARG H 5 287 ? 199.207 234.661 239.094 1.00 50.46 287 ARG H O 1
ATOM 15457 N N . THR H 5 288 ? 199.054 235.296 236.937 1.00 48.03 288 THR H N 1
ATOM 15458 C CA . THR H 5 288 ? 199.901 236.464 237.066 1.00 48.03 288 THR H CA 1
ATOM 15459 C C . THR H 5 288 ? 199.268 237.580 236.259 1.00 48.03 288 THR H C 1
ATOM 15460 O O . THR H 5 288 ? 198.715 237.341 235.184 1.00 48.03 288 THR H O 1
ATOM 15464 N N . ILE H 5 289 ? 199.344 238.791 236.787 1.00 60.42 289 ILE H N 1
ATOM 15465 C CA . ILE H 5 289 ? 198.708 239.951 236.183 1.00 60.42 289 ILE H CA 1
ATOM 15466 C C . ILE H 5 289 ? 199.687 241.110 236.160 1.00 60.42 289 ILE H C 1
ATOM 15467 O O . ILE H 5 289 ? 200.389 241.368 237.143 1.00 60.42 289 ILE H O 1
ATOM 15472 N N . GLU H 5 290 ? 199.728 241.811 235.035 1.00 64.69 290 GLU H N 1
ATOM 15473 C CA . GLU H 5 290 ? 200.527 243.016 234.900 1.00 64.69 290 GLU H CA 1
ATOM 15474 C C . GLU H 5 290 ? 199.708 244.057 234.163 1.00 64.69 290 GLU H C 1
ATOM 15475 O O . GLU H 5 290 ? 198.970 243.732 233.232 1.00 64.69 290 GLU H O 1
ATOM 15481 N N . ILE H 5 291 ? 199.837 245.304 234.589 1.00 73.07 291 ILE H N 1
ATOM 15482 C CA . ILE H 5 291 ? 199.100 246.415 234.010 1.00 73.07 291 ILE H CA 1
ATOM 15483 C C . ILE H 5 291 ? 200.078 247.521 233.657 1.00 73.07 291 ILE H C 1
ATOM 15484 O O . ILE H 5 291 ? 201.051 247.756 234.381 1.00 73.07 291 ILE H O 1
ATOM 15489 N N . THR H 5 292 ? 199.825 248.195 232.539 1.00 78.51 292 THR H N 1
ATOM 15490 C CA . THR H 5 292 ? 200.632 249.329 232.141 1.00 78.51 292 THR H CA 1
ATOM 15491 C C . THR H 5 292 ? 199.764 250.381 231.465 1.00 78.51 292 THR H C 1
ATOM 15492 O O . THR H 5 292 ? 198.882 250.035 230.666 1.00 78.51 292 THR H O 1
ATOM 15496 N N . PRO H 5 293 ? 199.985 251.661 231.755 1.00 87.06 293 PRO H N 1
ATOM 15497 C CA . PRO H 5 293 ? 199.217 252.703 231.074 1.00 87.06 293 PRO H CA 1
ATOM 15498 C C . PRO H 5 293 ? 199.703 252.885 229.649 1.00 87.06 293 PRO H C 1
ATOM 15499 O O . PRO H 5 293 ? 200.863 252.619 229.323 1.00 87.06 293 PRO H O 1
ATOM 15503 N N . ALA H 5 294 ? 198.797 253.348 228.791 1.00 90.50 294 ALA H N 1
ATOM 15504 C CA . ALA H 5 294 ? 199.232 253.824 227.486 1.00 90.50 294 ALA H CA 1
ATOM 15505 C C . ALA H 5 294 ? 199.993 255.135 227.607 1.00 90.50 294 ALA H C 1
ATOM 15506 O O . ALA H 5 294 ? 201.040 255.304 226.973 1.00 90.50 294 ALA H O 1
ATOM 15508 N N . SER H 5 295 ? 199.493 256.058 228.423 1.00 94.55 295 SER H N 1
ATOM 15509 C CA . SER H 5 295 ? 200.189 257.295 228.725 1.00 94.55 295 SER H CA 1
ATOM 15510 C C . SER H 5 295 ? 199.719 257.785 230.087 1.00 94.55 295 SER H C 1
ATOM 15511 O O . SER H 5 295 ? 198.596 257.509 230.515 1.00 94.55 295 SER H O 1
ATOM 15514 N N . THR H 5 296 ? 200.597 258.520 230.763 1.00 97.75 296 THR H N 1
ATOM 15515 C CA . THR H 5 296 ? 200.391 258.910 232.152 1.00 97.75 296 THR H CA 1
ATOM 15516 C C . THR H 5 296 ? 199.758 260.286 232.314 1.00 97.75 296 THR H C 1
ATOM 15517 O O . THR H 5 296 ? 199.641 260.762 233.448 1.00 97.75 296 THR H O 1
ATOM 15521 N N . THR H 5 297 ? 199.351 260.940 231.226 1.00 99.84 297 THR H N 1
ATOM 15522 C CA . THR H 5 297 ? 198.745 262.263 231.291 1.00 99.84 297 THR H CA 1
ATOM 15523 C C . THR H 5 297 ? 197.487 262.319 230.442 1.00 99.84 297 THR H C 1
ATOM 15524 O O . THR H 5 297 ? 197.442 261.761 229.343 1.00 99.84 297 THR H O 1
ATOM 15528 N N . ALA H 5 298 ? 196.469 262.999 230.963 1.00 101.53 298 ALA H N 1
ATOM 15529 C CA . ALA H 5 298 ? 195.275 263.312 230.192 1.00 101.53 298 ALA H CA 1
ATOM 15530 C C . ALA H 5 298 ? 194.730 264.652 230.660 1.00 101.53 298 ALA H C 1
ATOM 15531 O O . ALA H 5 298 ? 194.985 265.086 231.785 1.00 101.53 298 ALA H O 1
ATOM 15533 N N . THR H 5 299 ? 193.983 265.313 229.781 1.00 103.74 299 THR H N 1
ATOM 15534 C CA . THR H 5 299 ? 193.295 266.530 230.184 1.00 103.74 299 THR H CA 1
ATOM 15535 C C . THR H 5 299 ? 192.081 266.165 231.022 1.00 103.74 299 THR H C 1
ATOM 15536 O O . THR H 5 299 ? 191.226 265.387 230.589 1.00 103.74 299 THR H O 1
ATOM 15540 N N . THR H 5 300 ? 192.001 266.742 232.217 1.00 103.16 300 THR H N 1
ATOM 15541 C CA . THR H 5 300 ? 190.948 266.374 233.153 1.00 103.16 300 THR H CA 1
ATOM 15542 C C . THR H 5 300 ? 189.585 266.588 232.508 1.00 103.16 300 THR H C 1
ATOM 15543 O O . THR H 5 300 ? 189.378 267.559 231.774 1.00 103.16 300 THR H O 1
ATOM 15547 N N . GLY H 5 301 ? 188.660 265.667 232.767 1.00 102.95 301 GLY H N 1
ATOM 15548 C CA . GLY H 5 301 ? 187.334 265.743 232.198 1.00 102.95 301 GLY H CA 1
ATOM 15549 C C . GLY H 5 301 ? 187.257 265.427 230.722 1.00 102.95 301 GLY H C 1
ATOM 15550 O O . GLY H 5 301 ? 186.170 265.531 230.141 1.00 102.95 301 GLY H O 1
ATOM 15551 N N . GLY H 5 302 ? 188.367 265.047 230.097 1.00 103.45 302 GLY H N 1
ATOM 15552 C CA . GLY H 5 302 ? 188.397 264.717 228.688 1.00 103.45 302 GLY H CA 1
ATOM 15553 C C . GLY H 5 302 ? 188.192 263.238 228.436 1.00 103.45 302 GLY H C 1
ATOM 15554 O O . GLY H 5 302 ? 187.592 262.515 229.236 1.00 103.45 302 GLY H O 1
ATOM 15555 N N . ALA H 5 303 ? 188.695 262.788 227.285 1.00 102.21 303 ALA H N 1
ATOM 15556 C CA . ALA H 5 303 ? 188.589 261.388 226.894 1.00 102.21 303 ALA H CA 1
ATOM 15557 C C . ALA H 5 303 ? 189.509 260.466 227.686 1.00 102.21 303 ALA H C 1
ATOM 15558 O O . ALA H 5 303 ? 189.387 259.243 227.556 1.00 102.21 303 ALA H O 1
ATOM 15560 N N . GLY H 5 304 ? 190.429 261.008 228.480 1.00 99.38 304 GLY H N 1
ATOM 15561 C CA . GLY H 5 304 ? 191.252 260.159 229.320 1.00 99.38 304 GLY H CA 1
ATOM 15562 C C . GLY H 5 304 ? 192.241 259.317 228.525 1.00 99.38 304 GLY H C 1
ATOM 15563 O O . GLY H 5 304 ? 192.663 259.672 227.421 1.00 99.38 304 GLY H O 1
ATOM 15564 N N . VAL H 5 305 ? 192.621 258.180 229.112 1.00 95.24 305 VAL H N 1
ATOM 15565 C CA . VAL H 5 305 ? 193.628 257.291 228.543 1.00 95.24 305 VAL H CA 1
ATOM 15566 C C . VAL H 5 305 ? 193.232 255.846 228.812 1.00 95.24 305 VAL H C 1
ATOM 15567 O O . VAL H 5 305 ? 192.405 255.558 229.682 1.00 95.24 305 VAL H O 1
ATOM 15571 N N . VAL H 5 306 ? 193.827 254.933 228.043 1.00 89.07 306 VAL H N 1
ATOM 15572 C CA . VAL H 5 306 ? 193.656 253.497 228.239 1.00 89.07 306 VAL H CA 1
ATOM 15573 C C . VAL H 5 306 ? 194.883 252.925 228.937 1.00 89.07 306 VAL H C 1
ATOM 15574 O O . VAL H 5 306 ? 196.024 253.307 228.662 1.00 89.07 306 VAL H O 1
ATOM 15578 N N . CYS H 5 307 ? 194.641 251.984 229.843 1.00 83.30 307 CYS H N 1
ATOM 15579 C CA . CYS H 5 307 ? 195.686 251.171 230.441 1.00 83.30 307 CYS H CA 1
ATOM 15580 C C . CYS H 5 307 ? 195.383 249.707 230.163 1.00 83.30 307 CYS H C 1
ATOM 15581 O O . CYS H 5 307 ? 194.232 249.270 230.245 1.00 83.30 307 CYS H O 1
ATOM 15584 N N . THR H 5 308 ? 196.425 248.950 229.842 1.00 73.26 308 THR H N 1
ATOM 15585 C CA . THR H 5 308 ? 196.278 247.583 229.364 1.00 73.26 308 THR H CA 1
ATOM 15586 C C . THR H 5 308 ? 196.736 246.609 230.435 1.00 73.26 308 THR H C 1
ATOM 15587 O O . THR H 5 308 ? 197.806 246.785 231.029 1.00 73.26 308 THR H O 1
ATOM 15591 N N . VAL H 5 309 ? 195.914 245.597 230.684 1.00 65.77 309 VAL H N 1
ATOM 15592 C CA . VAL H 5 309 ? 196.191 244.560 231.666 1.00 65.77 309 VAL H CA 1
ATOM 15593 C C . VAL H 5 309 ? 196.417 243.261 230.916 1.00 65.77 309 VAL H C 1
ATOM 15594 O O . VAL H 5 309 ? 195.682 242.950 229.974 1.00 65.77 309 VAL H O 1
ATOM 15598 N N . THR H 5 310 ? 197.434 242.515 231.320 1.00 57.13 310 THR H N 1
ATOM 15599 C CA . THR H 5 310 ? 197.738 241.222 230.732 1.00 57.13 310 THR H CA 1
ATOM 15600 C C . THR H 5 310 ? 197.739 240.174 231.830 1.00 57.13 310 THR H C 1
ATOM 15601 O O . THR H 5 310 ? 198.397 240.348 232.859 1.00 57.13 310 THR H O 1
ATOM 15605 N N . VAL H 5 311 ? 197.002 239.092 231.607 1.00 53.56 311 VAL H N 1
ATOM 15606 C CA . VAL H 5 311 ? 196.858 238.015 232.574 1.00 53.56 311 VAL H CA 1
ATOM 15607 C C . VAL H 5 311 ? 197.518 236.768 232.018 1.00 53.56 311 VAL H C 1
ATOM 15608 O O . VAL H 5 311 ? 197.275 236.388 230.868 1.00 53.56 311 VAL H O 1
ATOM 15612 N N . ARG H 5 312 ? 198.344 236.130 232.838 1.00 43.32 312 ARG H N 1
ATOM 15613 C CA . ARG H 5 312 ? 199.138 234.990 232.423 1.00 43.32 312 ARG H CA 1
ATOM 15614 C C . ARG H 5 312 ? 199.087 233.908 233.485 1.00 43.32 312 ARG H C 1
ATOM 15615 O O . ARG H 5 312 ? 198.903 234.188 234.670 1.00 43.32 312 ARG H O 1
ATOM 15623 N N . ASP H 5 313 ? 199.249 232.669 233.046 1.00 44.76 313 ASP H N 1
ATOM 15624 C CA . ASP H 5 313 ? 199.353 231.541 233.951 1.00 44.76 313 ASP H CA 1
ATOM 15625 C C . ASP H 5 313 ? 200.810 231.295 234.337 1.00 44.76 313 ASP H C 1
ATOM 15626 O O . ASP H 5 313 ? 201.714 232.051 233.983 1.00 44.76 313 ASP H O 1
ATOM 15631 N N . GLY H 5 314 ? 201.038 230.214 235.073 1.00 42.04 314 GLY H N 1
ATOM 15632 C CA . GLY H 5 314 ? 202.365 229.883 235.552 1.00 42.04 314 GLY H CA 1
ATOM 15633 C C . GLY H 5 314 ? 203.352 229.527 234.469 1.00 42.04 314 GLY H C 1
ATOM 15634 O O . GLY H 5 314 ? 204.549 229.434 234.755 1.00 42.04 314 GLY H O 1
ATOM 15635 N N . THR H 5 315 ? 202.884 229.311 233.250 1.00 40.59 315 THR H N 1
ATOM 15636 C CA . THR H 5 315 ? 203.745 229.023 232.117 1.00 40.59 315 THR H CA 1
ATOM 15637 C C . THR H 5 315 ? 204.088 230.264 231.312 1.00 40.59 315 THR H C 1
ATOM 15638 O O . THR H 5 315 ? 204.779 230.159 230.295 1.00 40.59 315 THR H O 1
ATOM 15642 N N . GLY H 5 316 ? 203.625 231.432 231.741 1.00 38.35 316 GLY H N 1
ATOM 15643 C CA . GLY H 5 316 ? 203.732 232.629 230.954 1.00 38.35 316 GLY H CA 1
ATOM 15644 C C . GLY H 5 316 ? 202.697 232.754 229.868 1.00 38.35 316 GLY H C 1
ATOM 15645 O O . GLY H 5 316 ? 202.664 233.779 229.178 1.00 38.35 316 GLY H O 1
ATOM 15646 N N . THR H 5 317 ? 201.850 231.749 229.699 1.00 41.99 317 THR H N 1
ATOM 15647 C CA . THR H 5 317 ? 200.837 231.783 228.662 1.00 41.99 317 THR H CA 1
ATOM 15648 C C . THR H 5 317 ? 199.714 232.730 229.036 1.00 41.99 317 THR H C 1
ATOM 15649 O O . THR H 5 317 ? 199.365 232.880 230.207 1.00 41.99 317 THR H O 1
ATOM 15653 N N . ALA H 5 318 ? 199.148 233.364 228.021 1.00 45.18 318 ALA H N 1
ATOM 15654 C CA . ALA H 5 318 ? 198.058 234.299 228.223 1.00 45.18 318 ALA H CA 1
ATOM 15655 C C . ALA H 5 318 ? 196.762 233.554 228.481 1.00 45.18 318 ALA H C 1
ATOM 15656 O O . ALA H 5 318 ? 196.487 232.520 227.869 1.00 45.18 318 ALA H O 1
ATOM 15658 N N . VAL H 5 319 ? 195.962 234.086 229.393 1.00 51.00 319 VAL H N 1
ATOM 15659 C CA . VAL H 5 319 ? 194.753 233.427 229.854 1.00 51.00 319 VAL H CA 1
ATOM 15660 C C . VAL H 5 319 ? 193.556 234.082 229.188 1.00 51.00 319 VAL H C 1
ATOM 15661 O O . VAL H 5 319 ? 193.270 235.261 229.417 1.00 51.00 319 VAL H O 1
ATOM 15665 N N . GLN H 5 320 ? 192.858 233.317 228.360 1.00 56.81 320 GLN H N 1
ATOM 15666 C CA . GLN H 5 320 ? 191.588 233.764 227.818 1.00 56.81 320 GLN H CA 1
ATOM 15667 C C . GLN H 5 320 ? 190.477 233.534 228.835 1.00 56.81 320 GLN H C 1
ATOM 15668 O O . GLN H 5 320 ? 190.329 232.435 229.377 1.00 56.81 320 GLN H O 1
ATOM 15674 N N . GLY H 5 321 ? 189.699 234.581 229.104 1.00 58.50 321 GLY H N 1
ATOM 15675 C CA . GLY H 5 321 ? 188.479 234.428 229.867 1.00 58.50 321 GLY H CA 1
ATOM 15676 C C . GLY H 5 321 ? 188.572 234.625 231.363 1.00 58.50 321 GLY H C 1
ATOM 15677 O O . GLY H 5 321 ? 187.729 234.084 232.085 1.00 58.50 321 GLY H O 1
ATOM 15678 N N . ASP H 5 322 ? 189.556 235.368 231.863 1.00 59.02 322 ASP H N 1
ATOM 15679 C CA . ASP H 5 322 ? 189.592 235.695 233.284 1.00 59.02 322 ASP H CA 1
ATOM 15680 C C . ASP H 5 322 ? 188.883 237.015 233.545 1.00 59.02 322 ASP H C 1
ATOM 15681 O O . ASP H 5 322 ? 189.081 237.993 232.819 1.00 59.02 322 ASP H O 1
ATOM 15686 N N . ALA H 5 323 ? 188.066 237.039 234.592 1.00 64.03 323 ALA H N 1
ATOM 15687 C CA . ALA H 5 323 ? 187.328 238.234 234.957 1.00 64.03 323 ALA H CA 1
ATOM 15688 C C . ALA H 5 323 ? 188.217 239.186 235.738 1.00 64.03 323 ALA H C 1
ATOM 15689 O O . ALA H 5 323 ? 188.948 238.778 236.643 1.00 64.03 323 ALA H O 1
ATOM 15691 N N . VAL H 5 324 ? 188.142 240.461 235.385 1.00 66.60 324 VAL H N 1
ATOM 15692 C CA . VAL H 5 324 ? 188.983 241.500 235.955 1.00 66.60 324 VAL H CA 1
ATOM 15693 C C . VAL H 5 324 ? 188.089 242.645 236.405 1.00 66.60 324 VAL H C 1
ATOM 15694 O O . VAL H 5 324 ? 187.082 242.945 235.755 1.00 66.60 324 VAL H O 1
ATOM 15698 N N . THR H 5 325 ? 188.439 243.267 237.527 1.00 71.29 325 THR H N 1
ATOM 15699 C CA . THR H 5 325 ? 187.709 244.417 238.042 1.00 71.29 325 THR H CA 1
ATOM 15700 C C . THR H 5 325 ? 188.685 245.547 238.327 1.00 71.29 325 THR H C 1
ATOM 15701 O O . THR H 5 325 ? 189.618 245.384 239.120 1.00 71.29 325 THR H O 1
ATOM 15705 N N . PHE H 5 326 ? 188.460 246.689 237.690 1.00 77.89 326 PHE H N 1
ATOM 15706 C CA . PHE H 5 326 ? 189.299 247.862 237.869 1.00 77.89 326 PHE H CA 1
ATOM 15707 C C . PHE H 5 326 ? 188.748 248.755 238.974 1.00 77.89 326 PHE H C 1
ATOM 15708 O O . PHE H 5 326 ? 187.564 248.697 239.315 1.00 77.89 326 PHE H O 1
ATOM 15716 N N . THR H 5 327 ? 189.623 249.591 239.525 1.00 84.22 327 THR H N 1
ATOM 15717 C CA . THR H 5 327 ? 189.218 250.597 240.496 1.00 84.22 327 THR H CA 1
ATOM 15718 C C . THR H 5 327 ? 190.317 251.644 240.595 1.00 84.22 327 THR H C 1
ATOM 15719 O O . THR H 5 327 ? 191.463 251.408 240.207 1.00 84.22 327 THR H O 1
ATOM 15723 N N . THR H 5 328 ? 189.953 252.806 241.137 1.00 91.23 328 THR H N 1
ATOM 15724 C CA . THR H 5 328 ? 190.841 253.961 241.179 1.00 91.23 328 THR H CA 1
ATOM 15725 C C . THR H 5 328 ? 190.747 254.649 242.534 1.00 91.23 328 THR H C 1
ATOM 15726 O O . THR H 5 328 ? 189.848 254.375 243.333 1.00 91.23 328 THR H O 1
ATOM 15730 N N . VAL H 5 329 ? 191.697 255.556 242.779 1.00 95.67 329 VAL H N 1
ATOM 15731 C CA . VAL H 5 329 ? 191.831 256.151 244.106 1.00 95.67 329 VAL H CA 1
ATOM 15732 C C . VAL H 5 329 ? 190.715 257.152 244.385 1.00 95.67 329 VAL H C 1
ATOM 15733 O O . VAL H 5 329 ? 190.059 257.085 245.433 1.00 95.67 329 VAL H O 1
ATOM 15737 N N . ALA H 5 330 ? 190.475 258.093 243.474 1.00 98.20 330 ALA H N 1
ATOM 15738 C CA . ALA H 5 330 ? 189.550 259.180 243.775 1.00 98.20 330 ALA H CA 1
ATOM 15739 C C . ALA H 5 330 ? 189.166 259.912 242.502 1.00 98.20 330 ALA H C 1
ATOM 15740 O O . ALA H 5 330 ? 190.031 260.226 241.679 1.00 98.20 330 ALA H O 1
ATOM 15742 N N . GLY H 5 331 ? 187.869 260.176 242.347 1.00 98.16 331 GLY H N 1
ATOM 15743 C CA . GLY H 5 331 ? 187.378 261.026 241.289 1.00 98.16 331 GLY H CA 1
ATOM 15744 C C . GLY H 5 331 ? 187.491 260.468 239.894 1.00 98.16 331 GLY H C 1
ATOM 15745 O O . GLY H 5 331 ? 186.988 261.097 238.956 1.00 98.16 331 GLY H O 1
ATOM 15746 N N . ALA H 5 332 ? 188.142 259.326 239.713 1.00 96.64 332 ALA H N 1
ATOM 15747 C CA . ALA H 5 332 ? 188.270 258.726 238.398 1.00 96.64 332 ALA H CA 1
ATOM 15748 C C . ALA H 5 332 ? 187.136 257.745 238.156 1.00 96.64 332 ALA H C 1
ATOM 15749 O O . ALA H 5 332 ? 186.747 256.977 239.040 1.00 96.64 332 ALA H O 1
ATOM 15751 N N . THR H 5 333 ? 186.614 257.771 236.938 1.00 94.37 333 THR H N 1
ATOM 15752 C CA . THR H 5 333 ? 185.592 256.835 236.501 1.00 94.37 333 THR H CA 1
ATOM 15753 C C . THR H 5 333 ? 186.202 255.888 235.479 1.00 94.37 333 THR H C 1
ATOM 15754 O O . THR H 5 333 ? 186.897 256.319 234.554 1.00 94.37 333 THR H O 1
ATOM 15758 N N . VAL H 5 334 ? 185.946 254.597 235.659 1.00 88.96 334 VAL H N 1
ATOM 15759 C CA . VAL H 5 334 ? 186.569 253.546 234.868 1.00 88.96 334 VAL H CA 1
ATOM 15760 C C . VAL H 5 334 ? 185.474 252.792 234.139 1.00 88.96 334 VAL H C 1
ATOM 15761 O O . VAL H 5 334 ? 184.587 252.208 234.772 1.00 88.96 334 VAL H O 1
ATOM 15765 N N . THR H 5 335 ? 185.539 252.802 232.813 1.00 88.25 335 THR H N 1
ATOM 15766 C CA . THR H 5 335 ? 184.570 252.106 231.977 1.00 88.25 335 THR H CA 1
ATOM 15767 C C . THR H 5 335 ? 185.324 251.312 230.920 1.00 88.25 335 THR H C 1
ATOM 15768 O O . THR H 5 335 ? 186.140 251.895 230.176 1.00 88.25 335 THR H O 1
ATOM 15772 N N . PRO H 5 336 ? 185.114 249.992 230.818 1.00 83.79 336 PRO H N 1
ATOM 15773 C CA . PRO H 5 336 ? 184.286 249.169 231.703 1.00 83.79 336 PRO H CA 1
ATOM 15774 C C . PRO H 5 336 ? 184.944 248.997 233.057 1.00 83.79 336 PRO H C 1
ATOM 15775 O O . PRO H 5 336 ? 186.167 248.905 233.123 1.00 83.79 336 PRO H O 1
ATOM 15779 N N . ASN H 5 337 ? 184.150 248.954 234.126 1.00 81.41 337 ASN H N 1
ATOM 15780 C CA . ASN H 5 337 ? 184.733 248.734 235.442 1.00 81.41 337 ASN H CA 1
ATOM 15781 C C . ASN H 5 337 ? 185.222 247.303 235.592 1.00 81.41 337 ASN H C 1
ATOM 15782 O O . ASN H 5 337 ? 186.242 247.056 236.244 1.00 81.41 337 ASN H O 1
ATOM 15787 N N . SER H 5 338 ? 184.514 246.351 234.991 1.00 75.24 338 SER H N 1
ATOM 15788 C CA . SER H 5 338 ? 184.905 244.952 235.014 1.00 75.24 338 SER H CA 1
ATOM 15789 C C . SER H 5 338 ? 184.976 244.435 233.591 1.00 75.24 338 SER H C 1
ATOM 15790 O O . SER H 5 338 ? 184.087 244.704 232.778 1.00 75.24 338 SER H O 1
ATOM 15793 N N . ALA H 5 339 ? 186.030 243.680 233.301 1.00 70.28 339 ALA H N 1
ATOM 15794 C CA . ALA H 5 339 ? 186.275 243.194 231.960 1.00 70.28 339 ALA H CA 1
ATOM 15795 C C . ALA H 5 339 ? 186.692 241.736 232.010 1.00 70.28 339 ALA H C 1
ATOM 15796 O O . ALA H 5 339 ? 187.163 241.234 233.031 1.00 70.28 339 ALA H O 1
ATOM 15798 N N . THR H 5 340 ? 186.501 241.061 230.885 1.00 63.09 340 THR H N 1
ATOM 15799 C CA . THR H 5 340 ? 186.965 239.700 230.682 1.00 63.09 340 THR H CA 1
ATOM 15800 C C . THR H 5 340 ? 188.090 239.724 229.661 1.00 63.09 340 THR H C 1
ATOM 15801 O O . THR H 5 340 ? 187.994 240.413 228.640 1.00 63.09 340 THR H O 1
ATOM 15805 N N . THR H 5 341 ? 189.153 238.980 229.941 1.00 59.09 341 THR H N 1
ATOM 15806 C CA . THR H 5 341 ? 190.343 239.045 229.108 1.00 59.09 341 THR H CA 1
ATOM 15807 C C . THR H 5 341 ? 190.100 238.403 227.751 1.00 59.09 341 THR H C 1
ATOM 15808 O O . THR H 5 341 ? 189.431 237.373 227.638 1.00 59.09 341 THR H O 1
ATOM 15812 N N . GLY H 5 342 ? 190.658 239.024 226.719 1.00 57.38 342 GLY H N 1
ATOM 15813 C CA . GLY H 5 342 ? 190.571 238.500 225.378 1.00 57.38 342 GLY H CA 1
ATOM 15814 C C . GLY H 5 342 ? 191.468 237.307 225.157 1.00 57.38 342 GLY H C 1
ATOM 15815 O O . GLY H 5 342 ? 192.145 236.811 226.054 1.00 57.38 342 GLY H O 1
ATOM 15816 N N . ALA H 5 343 ? 191.467 236.835 223.909 1.00 55.03 343 ALA H N 1
ATOM 15817 C CA . ALA H 5 343 ? 192.272 235.671 223.563 1.00 55.03 343 ALA H CA 1
ATOM 15818 C C . ALA H 5 343 ? 193.741 235.922 223.844 1.00 55.03 343 ALA H C 1
ATOM 15819 O O . ALA H 5 343 ? 194.467 235.008 224.249 1.00 55.03 343 ALA H O 1
ATOM 15821 N N . THR H 5 344 ? 194.189 237.151 223.644 1.00 49.97 344 THR H N 1
ATOM 15822 C CA . THR H 5 344 ? 195.557 237.543 223.918 1.00 49.97 344 THR H CA 1
ATOM 15823 C C . THR H 5 344 ? 195.798 237.832 225.386 1.00 49.97 344 THR H C 1
ATOM 15824 O O . THR H 5 344 ? 196.825 238.423 225.728 1.00 49.97 344 THR H O 1
ATOM 15828 N N . GLY H 5 345 ? 194.869 237.451 226.253 1.00 54.26 345 GLY H N 1
ATOM 15829 C CA . GLY H 5 345 ? 195.018 237.647 227.679 1.00 54.26 345 GLY H CA 1
ATOM 15830 C C . GLY H 5 345 ? 195.001 239.091 228.111 1.00 54.26 345 GLY H C 1
ATOM 15831 O O . GLY H 5 345 ? 195.234 239.394 229.282 1.00 54.26 345 GLY H O 1
ATOM 15832 N N . THR H 5 346 ? 194.730 239.990 227.181 1.00 58.41 346 THR H N 1
ATOM 15833 C CA . THR H 5 346 ? 194.711 241.406 227.487 1.00 58.41 346 THR H CA 1
ATOM 15834 C C . THR H 5 346 ? 193.286 241.892 227.709 1.00 58.41 346 THR H C 1
ATOM 15835 O O . THR H 5 346 ? 192.321 241.340 227.177 1.00 58.41 346 THR H O 1
ATOM 15839 N N . ALA H 5 347 ? 193.169 242.935 228.523 1.00 67.25 347 ALA H N 1
ATOM 15840 C CA . ALA H 5 347 ? 191.964 243.739 228.600 1.00 67.25 347 ALA H CA 1
ATOM 15841 C C . ALA H 5 347 ? 192.367 245.197 228.717 1.00 67.25 347 ALA H C 1
ATOM 15842 O O . ALA H 5 347 ? 193.468 245.527 229.163 1.00 67.25 347 ALA H O 1
ATOM 15844 N N . THR H 5 348 ? 191.460 246.069 228.306 1.00 76.21 348 THR H N 1
ATOM 15845 C CA . THR H 5 348 ? 191.682 247.501 228.359 1.00 76.21 348 THR H CA 1
ATOM 15846 C C . THR H 5 348 ? 190.461 248.188 228.940 1.00 76.21 348 THR H C 1
ATOM 15847 O O . THR H 5 348 ? 189.327 247.741 228.750 1.00 76.21 348 THR H O 1
ATOM 15851 N N . THR H 5 349 ? 190.710 249.281 229.650 1.00 84.24 349 THR H N 1
ATOM 15852 C CA . THR H 5 349 ? 189.653 250.119 230.184 1.00 84.24 349 THR H CA 1
ATOM 15853 C C . THR H 5 349 ? 190.107 251.570 230.156 1.00 84.24 349 THR H C 1
ATOM 15854 O O . THR H 5 349 ? 191.302 251.863 230.226 1.00 84.24 349 THR H O 1
ATOM 15858 N N . THR H 5 350 ? 189.138 252.474 230.073 1.00 89.63 350 THR H N 1
ATOM 15859 C CA . THR H 5 350 ? 189.400 253.905 230.012 1.00 89.63 350 THR H CA 1
ATOM 15860 C C . THR H 5 350 ? 189.159 254.544 231.371 1.00 89.63 350 THR H C 1
ATOM 15861 O O . THR H 5 350 ? 188.119 254.315 231.996 1.00 89.63 350 THR H O 1
ATOM 15865 N N . VAL H 5 351 ? 190.120 255.351 231.815 1.00 93.31 351 VAL H N 1
ATOM 15866 C CA . VAL H 5 351 ? 189.995 256.154 233.024 1.00 93.31 351 VAL H CA 1
ATOM 15867 C C . VAL H 5 351 ? 189.985 257.619 232.625 1.00 93.31 351 VAL H C 1
ATOM 15868 O O . VAL H 5 351 ? 190.786 258.048 231.786 1.00 93.31 351 VAL H O 1
ATOM 15872 N N . ASN H 5 352 ? 189.073 258.379 233.219 1.00 98.71 352 ASN H N 1
ATOM 15873 C CA . ASN H 5 352 ? 189.059 259.826 233.094 1.00 98.71 352 ASN H CA 1
ATOM 15874 C C . ASN H 5 352 ? 188.517 260.414 234.386 1.00 98.71 352 ASN H C 1
ATOM 15875 O O . ASN H 5 352 ? 187.787 259.758 235.132 1.00 98.71 352 ASN H O 1
ATOM 15880 N N . ARG H 5 353 ? 188.897 261.659 234.650 1.00 101.13 353 ARG H N 1
ATOM 15881 C CA . ARG H 5 353 ? 188.653 262.278 235.944 1.00 101.13 353 ARG H CA 1
ATOM 15882 C C . ARG H 5 353 ? 188.319 263.749 235.763 1.00 101.13 353 ARG H C 1
ATOM 15883 O O . ARG H 5 353 ? 188.952 264.448 234.967 1.00 101.13 353 ARG H O 1
ATOM 15891 N N . ALA H 5 354 ? 187.329 264.216 236.526 1.00 102.55 354 ALA H N 1
ATOM 15892 C CA . ALA H 5 354 ? 186.881 265.598 236.403 1.00 102.55 354 ALA H CA 1
ATOM 15893 C C . ALA H 5 354 ? 187.905 266.563 236.984 1.00 102.55 354 ALA H C 1
ATOM 15894 O O . ALA H 5 354 ? 188.404 267.453 236.284 1.00 102.55 354 ALA H O 1
ATOM 15896 N N . ALA H 5 355 ? 188.239 266.400 238.259 1.00 103.07 355 ALA H N 1
ATOM 15897 C CA . ALA H 5 355 ? 189.191 267.286 238.904 1.00 103.07 355 ALA H CA 1
ATOM 15898 C C . ALA H 5 355 ? 190.608 266.947 238.471 1.00 103.07 355 ALA H C 1
ATOM 15899 O O . ALA H 5 355 ? 190.988 265.776 238.383 1.00 103.07 355 ALA H O 1
ATOM 15901 N N . ALA H 5 356 ? 191.391 267.985 238.202 1.00 102.81 356 ALA H N 1
ATOM 15902 C CA . ALA H 5 356 ? 192.784 267.790 237.857 1.00 102.81 356 ALA H CA 1
ATOM 15903 C C . ALA H 5 356 ? 193.530 267.169 239.036 1.00 102.81 356 ALA H C 1
ATOM 15904 O O . ALA H 5 356 ? 192.976 266.950 240.117 1.00 102.81 356 ALA H O 1
ATOM 15906 N N . GLY H 5 357 ? 194.808 266.886 238.815 1.00 101.51 357 GLY H N 1
ATOM 15907 C CA . GLY H 5 357 ? 195.624 266.175 239.781 1.00 101.51 357 GLY H CA 1
ATOM 15908 C C . GLY H 5 357 ? 195.899 264.746 239.350 1.00 101.51 357 GLY H C 1
ATOM 15909 O O . GLY H 5 357 ? 195.435 264.263 238.313 1.00 101.51 357 GLY H O 1
ATOM 15910 N N . THR H 5 358 ? 196.676 264.061 240.184 1.00 99.87 358 THR H N 1
ATOM 15911 C CA . THR H 5 358 ? 197.115 262.707 239.882 1.00 99.87 358 THR H CA 1
ATOM 15912 C C . THR H 5 358 ? 196.072 261.675 240.288 1.00 99.87 358 THR H C 1
ATOM 15913 O O . THR H 5 358 ? 195.195 261.930 241.119 1.00 99.87 358 THR H O 1
ATOM 15917 N N . ALA H 5 359 ? 196.172 260.500 239.671 1.00 97.85 359 ALA H N 1
ATOM 15918 C CA . ALA H 5 359 ? 195.392 259.338 240.061 1.00 97.85 359 ALA H CA 1
ATOM 15919 C C . ALA H 5 359 ? 196.195 258.093 239.710 1.00 97.85 359 ALA H C 1
ATOM 15920 O O . ALA H 5 359 ? 197.194 258.157 238.991 1.00 97.85 359 ALA H O 1
ATOM 15922 N N . THR H 5 360 ? 195.749 256.952 240.228 1.00 92.52 360 THR H N 1
ATOM 15923 C CA . THR H 5 360 ? 196.349 255.666 239.899 1.00 92.52 360 THR H CA 1
ATOM 15924 C C . THR H 5 360 ? 195.243 254.645 239.692 1.00 92.52 360 THR H C 1
ATOM 15925 O O . THR H 5 360 ? 194.188 254.711 240.327 1.00 92.52 360 THR H O 1
ATOM 15929 N N . VAL H 5 361 ? 195.498 253.695 238.800 1.00 86.18 361 VAL H N 1
ATOM 15930 C CA . VAL H 5 361 ? 194.530 252.669 238.435 1.00 86.18 361 VAL H CA 1
ATOM 15931 C C . VAL H 5 361 ? 195.081 251.309 238.827 1.00 86.18 361 VAL H C 1
ATOM 15932 O O . VAL H 5 361 ? 196.290 251.074 238.746 1.00 86.18 361 VAL H O 1
ATOM 15936 N N . THR H 5 362 ? 194.189 250.411 239.233 1.00 79.93 362 THR H N 1
ATOM 15937 C CA . THR H 5 362 ? 194.568 249.058 239.602 1.00 79.93 362 THR H CA 1
ATOM 15938 C C . THR H 5 362 ? 193.525 248.081 239.087 1.00 79.93 362 THR H C 1
ATOM 15939 O O . THR H 5 362 ? 192.344 248.413 238.979 1.00 79.93 362 THR H O 1
ATOM 15943 N N . ALA H 5 363 ? 193.975 246.867 238.788 1.00 72.03 363 ALA H N 1
ATOM 15944 C CA . ALA H 5 363 ? 193.107 245.799 238.323 1.00 72.03 363 ALA H CA 1
ATOM 15945 C C . ALA H 5 363 ? 193.275 244.581 239.210 1.00 72.03 363 ALA H C 1
ATOM 15946 O O . ALA H 5 363 ? 194.368 244.308 239.709 1.00 72.03 363 ALA H O 1
ATOM 15948 N N . THR H 5 364 ? 192.180 243.857 239.401 1.00 66.71 364 THR H N 1
ATOM 15949 C CA . THR H 5 364 ? 192.128 242.736 240.320 1.00 66.71 364 THR H CA 1
ATOM 15950 C C . THR H 5 364 ? 191.343 241.600 239.693 1.00 66.71 364 THR H C 1
ATOM 15951 O O . THR H 5 364 ? 190.285 241.813 239.100 1.00 66.71 364 THR H O 1
ATOM 15955 N N . LEU H 5 365 ? 191.877 240.396 239.827 1.00 60.92 365 LEU H N 1
ATOM 15956 C CA . LEU H 5 365 ? 191.257 239.205 239.284 1.00 60.92 365 LEU H CA 1
ATOM 15957 C C . LEU H 5 365 ? 190.243 238.630 240.262 1.00 60.92 365 LEU H C 1
ATOM 15958 O O . LEU H 5 365 ? 190.098 239.084 241.399 1.00 60.92 365 LEU H O 1
ATOM 15963 N N . ALA H 5 366 ? 189.534 237.606 239.801 1.00 61.88 366 ALA H N 1
ATOM 15964 C CA . ALA H 5 366 ? 188.990 236.643 240.738 1.00 61.88 366 ALA H CA 1
ATOM 15965 C C . ALA H 5 366 ? 190.143 236.068 241.545 1.00 61.88 366 ALA H C 1
ATOM 15966 O O . ALA H 5 366 ? 191.284 236.034 241.084 1.00 61.88 366 ALA H O 1
ATOM 15968 N N . ASN H 5 367 ? 189.838 235.637 242.764 1.00 60.93 367 ASN H N 1
ATOM 15969 C CA . ASN H 5 367 ? 190.815 235.191 243.756 1.00 60.93 367 ASN H CA 1
ATOM 15970 C C . ASN H 5 367 ? 191.699 236.338 244.236 1.00 60.93 367 ASN H C 1
ATOM 15971 O O . ASN H 5 367 ? 192.630 236.115 245.015 1.00 60.93 367 ASN H O 1
ATOM 15976 N N . GLY H 5 368 ? 191.432 237.560 243.778 1.00 61.11 368 GLY H N 1
ATOM 15977 C CA . GLY H 5 368 ? 192.036 238.713 244.410 1.00 61.11 368 GLY H CA 1
ATOM 15978 C C . GLY H 5 368 ? 193.518 238.862 244.198 1.00 61.11 368 GLY H C 1
ATOM 15979 O O . GLY H 5 368 ? 194.188 239.486 245.022 1.00 61.11 368 GLY H O 1
ATOM 15980 N N . LYS H 5 369 ? 194.047 238.314 243.107 1.00 61.19 369 LYS H N 1
ATOM 15981 C CA . LYS H 5 369 ? 195.489 238.156 242.972 1.00 61.19 369 LYS H CA 1
ATOM 15982 C C . LYS H 5 369 ? 196.249 239.430 243.287 1.00 61.19 369 LYS H C 1
ATOM 15983 O O . LYS H 5 369 ? 197.064 239.456 244.215 1.00 61.19 369 LYS H O 1
ATOM 15989 N N . ALA H 5 370 ? 196.000 240.501 242.541 1.00 66.47 370 ALA H N 1
ATOM 15990 C CA . ALA H 5 370 ? 196.927 241.618 242.550 1.00 66.47 370 ALA H CA 1
ATOM 15991 C C . ALA H 5 370 ? 196.214 242.942 242.725 1.00 66.47 370 ALA H C 1
ATOM 15992 O O . ALA H 5 370 ? 195.015 243.079 242.479 1.00 66.47 370 ALA H O 1
ATOM 15994 N N . ALA H 5 371 ? 197.005 243.916 243.156 1.00 74.81 371 ALA H N 1
ATOM 15995 C CA . ALA H 5 371 ? 196.645 245.323 243.219 1.00 74.81 371 ALA H CA 1
ATOM 15996 C C . ALA H 5 371 ? 197.670 246.136 242.444 1.00 74.81 371 ALA H C 1
ATOM 15997 O O . ALA H 5 371 ? 198.099 247.210 242.870 1.00 74.81 371 ALA H O 1
ATOM 15999 N N . THR H 5 372 ? 198.087 245.605 241.299 1.00 75.00 372 THR H N 1
ATOM 16000 C CA . THR H 5 372 ? 199.036 246.300 240.449 1.00 75.00 372 THR H CA 1
ATOM 16001 C C . THR H 5 372 ? 198.517 247.690 240.115 1.00 75.00 372 THR H C 1
ATOM 16002 O O . THR H 5 372 ? 197.310 247.931 240.081 1.00 75.00 372 THR H O 1
ATOM 16006 N N . THR H 5 373 ? 199.438 248.618 239.869 1.00 81.51 373 THR H N 1
ATOM 16007 C CA . THR H 5 373 ? 199.037 250.009 239.747 1.00 81.51 373 THR H CA 1
ATOM 16008 C C . THR H 5 373 ? 199.908 250.758 238.748 1.00 81.51 373 THR H C 1
ATOM 16009 O O . THR H 5 373 ? 201.121 250.549 238.668 1.00 81.51 373 THR H O 1
ATOM 16013 N N . GLY H 5 374 ? 199.257 251.642 237.991 1.00 87.90 374 GLY H N 1
ATOM 16014 C CA . GLY H 5 374 ? 199.949 252.668 237.246 1.00 87.90 374 GLY H CA 1
ATOM 16015 C C . GLY H 5 374 ? 199.441 254.037 237.658 1.00 87.90 374 GLY H C 1
ATOM 16016 O O . GLY H 5 374 ? 198.382 254.173 238.270 1.00 87.90 374 GLY H O 1
ATOM 16017 N N . THR H 5 375 ? 200.216 255.059 237.308 1.00 94.17 375 THR H N 1
ATOM 16018 C CA . THR H 5 375 ? 199.955 256.430 237.739 1.00 94.17 375 THR H CA 1
ATOM 16019 C C . THR H 5 375 ? 199.399 257.257 236.589 1.00 94.17 375 THR H C 1
ATOM 16020 O O . THR H 5 375 ? 199.901 257.185 235.463 1.00 94.17 375 THR H O 1
ATOM 16024 N N . ILE H 5 376 ? 198.373 258.052 236.885 1.00 96.78 376 ILE H N 1
ATOM 16025 C CA . ILE H 5 376 ? 197.705 258.889 235.898 1.00 96.78 376 ILE H CA 1
ATOM 16026 C C . ILE H 5 376 ? 197.609 260.307 236.438 1.00 96.78 376 ILE H C 1
ATOM 16027 O O . ILE H 5 376 ? 197.326 260.507 237.624 1.00 96.78 376 ILE H O 1
ATOM 16032 N N . THR H 5 377 ? 197.839 261.287 235.569 1.00 99.25 377 THR H N 1
ATOM 16033 C CA . THR H 5 377 ? 197.750 262.697 235.916 1.00 99.25 377 THR H CA 1
ATOM 16034 C C . THR H 5 377 ? 196.705 263.358 235.036 1.00 99.25 377 THR H C 1
ATOM 16035 O O . THR H 5 377 ? 196.738 263.210 233.810 1.00 99.25 377 THR H O 1
ATOM 16039 N N . PHE H 5 378 ? 195.779 264.076 235.662 1.00 100.84 378 PHE H N 1
ATOM 16040 C CA . PHE H 5 378 ? 194.739 264.802 234.950 1.00 100.84 378 PHE H CA 1
ATOM 16041 C C . PHE H 5 378 ? 194.931 266.300 235.123 1.00 100.84 378 PHE H C 1
ATOM 16042 O O . PHE H 5 378 ? 195.022 266.796 236.251 1.00 100.84 378 PHE H O 1
ATOM 16050 N N . SER H 5 379 ? 194.992 267.013 234.002 1.00 101.80 379 SER H N 1
ATOM 16051 C CA . SER H 5 379 ? 195.203 268.448 234.023 1.00 101.80 379 SER H CA 1
ATOM 16052 C C . SER H 5 379 ? 194.556 269.097 232.804 1.00 101.80 379 SER H C 1
ATOM 16053 O O . SER H 5 379 ? 193.432 268.761 232.436 1.00 101.80 379 SER H O 1
#

Solvent-accessible surface area: 102488 Å² total; per-residue (Å²): 116,66,127,111,20,30,49,94,15,121,124,49,14,135,125,6,35,88,42,12,14,74,0,0,27,7,18,17,31,67,3,2,17,6,84,64,99,31,117,18,112,52,137,55,39,78,38,74,46,26,10,3,76,0,0,44,0,38,21,0,14,93,28,125,69,0,74,47,25,34,114,23,150,111,65,55,110,22,32,54,94,66,149,111,61,113,113,5,31,56,93,6,133,114,24,14,118,75,0,95,71,21,59,101,82,13,75,115,66,35,41,81,127,51,67,82,56,172,79,74,35,69,10,23,47,18,55,13,67,115,75,9,0,84,6,3,10,18,2,0,80,34,0,13,104,34,128,83,0,67,34,13,2,10,9,26,103,10,20,0,0,3,39,77,144,148,90,46,73,70,64,0,11,106,25,4,11,51,6,1,51,60,0,18,95,63,22,20,9,75,44,57,0,153,46,32,6,29,64,67,64,127,144,38,10,19,28,4,62,84,89,33,17,1,0,1,2,46,84,32,121,63,94,97,198,18,82,68,50,22,151,131,110,13,4,56,43,10,66,22,23,0,66,4,46,1,29,8,146,16,55,94,210,67,73,30,77,24,0,114,98,0,8,46,22,0,50,91,0,2,35,9,0,51,28,74,55,164,107,4,84,33,62,15,55,53,23,23,27,20,57,58,86,1,7,85,16,64,53,36,156,41,61,19,113,75,39,144,140,49,183,54,92,26,2,39,0,71,1,42,1,82,0,2,0,71,4,34,87,161,129,81,107,71,131,120,54,81,49,124,118,40,223,133,62,109,214,165,82,98,64,182,53,54,19,12,59,25,15,50,100,14,12,80,36,10,18,1,0,0,10,29,0,0,22,78,13,1,2,2,32,0,0,2,12,10,1,10,6,23,2,1,0,2,12,1,59,0,8,0,59,12,70,39,154,60,19,64,21,55,160,44,18,22,115,96,0,29,49,41,0,2,17,37,0,27,13,2,2,58,7,23,8,6,8,2,2,0,51,56,8,10,5,1,0,3,0,0,2,8,2,2,0,6,3,2,1,10,2,5,2,4,0,7,8,40,140,52,157,31,100,30,89,122,92,121,65,8,31,5,0,4,0,0,37,20,4,11,9,17,52,5,31,16,18,105,110,84,170,34,65,119,100,10,60,14,0,0,74,12,31,128,169,38,43,55,76,0,10,68,5,31,77,12,19,21,56,6,88,19,17,146,42,17,179,163,36,62,80,46,44,9,110,98,60,154,34,60,55,45,1,0,24,2,34,85,58,145,67,126,62,20,17,15,8,42,8,38,0,6,87,1,0,66,48,4,30,76,4,40,60,58,7,27,88,15,0,92,85,7,24,74,83,2,71,125,9,30,47,47,124,28,79,10,4,36,83,6,3,28,33,4,9,2,38,72,41,98,52,164,77,183,62,4,23,24,52,53,32,17,8,0,7,4,9,26,16,3,121,22,122,33,60,75,6,52,80,16,48,20,2,5,55,106,113,4,15,51,26,4,113,79,2,2,81,27,0,15,8,10,26,28,14,4,1,13,8,18,28,153,15,84,75,76,48,8,71,62,22,43,38,118,5,72,146,55,3,59,46,8,22,100,88,1,0,15,99,0,0,28,18,0,0,32,8,0,0,21,24,6,4,85,73,52,66,5,39,51,3,105,74,16,74,105,152,35,17,44,62,80,108,61,52,71,3,1,9,63,12,74,12,9,10,27,45,44,17,25,5,14,10,52,111,35,2,70,36,9,11,97,70,21,141,102,60,138,22,75,84,69,51,2,2,30,102,47,10,17,10,44,32,76,20,85,69,14,42,66,96,0,73,30,32,17,150,105,62,63,17,131,115,40,35,25,109,1,2,22,102,113,26,222,63,0,118,220,17,72,25,76,66,42,8,7,10,18,31,12,51,118,80,14,87,94,20,18,46,136,0,68,62,6,7,119,86,22,62,65,0,128,14,0,10,29,15,2,75,70,41,2,1,3,100,37,6,47,0,8,0,63,15,24,6,97,25,24,66,9,72,107,40,22,13,91,87,0,26,69,47,0,13,65,96,0,31,152,21,6,106,20,118,87,21,39,2,3,29,151,92,128,45,33,2,13,19,1,0,54,66,1,5,0,14,7,2,43,20,2,5,0,1,0,8,9,63,125,86,144,26,96,26,89,192,174,131,102,22,68,4,0,6,0,0,60,46,11,36,13,36,42,5,26,17,20,106,114,85,132,6,65,80,92,14,18,14,0,0,78,7,26,133,30,7,8,18,75,0,7,68,1,29,78,12,84,35,64,42,120,117,49,146,49,18,177,130,28,43,80,39,51,8,54,74,120,22,10,74,20,62,3,0,8,0,1,29,3,21,12,14,25,11,5,16,8,52,8,6,0,46,8,1,23,136,8,3,88,45,4,70,45,2,30,76,24,4,96,83,1,22,56,4,15,46,12,5,35,0,8,0,30,0,30,2,1,5,56,23,0,0,96,39,30,5,33,70,91,95,66,171,129,87,58,5,26,71,73,38,111,96,168,45,130,43,51,87,28,15,125,52,127,104,15,117,80,50,131,39,9,0,57,65,42,69,2,11,12,2,5,2,14,5,4,0,1,2,0,0,0,8,14,14,54,6,15,150,35,117,112,97,38,98,85,19,2,16,15,9,7,72,8,28,10,58,31,8,2,42,0,18,17,50,11,2,0,14,12,0,0,8,7,0,0,14,9,4,0,7,32,6,3,67,71,49,68,9,27,52,5,91,82,26,46,91,137,32,1,52,60,3,17,72,14,8,0,0,11,52,20,59,3,6,7,35,67,51,49,81,63,46,107,127,44,14,41,56,0,14,82,50,4,16,151,47,18,2,10,6,26,21,45,2,22,30,103,100,17,7,10,8,22,79,48,0,73,76,79,31,134,71,62,33,93,35,164,116,110,61,76,146,189,167,87,101,39,75,49,26,19,14,92,6,1,110,41,15,10,87,90,120,32,27,54,0,53,9,32,27,170,68,127,119,80,100,26,93,98,1,34,0,12,50,77,90,139,120,11,112,76,56,34,69,103,141,60,70,121,90,76,98,98,72,19,106,10,78,0,4,2,19,76,130,36,17,84,115,78,58,12,123,23,50,49,16,2,9,0,9,0,43,19,171,58,85,144,88,1,81,0,28,0,93,5,27,35,98,88,88,30,53,16,6,7,15,7,47,11,38,83,49,112,218,100,98,110,153,159,69,69,60,71,26,48,124,23,37,0,46,0,7,68,15,72,128,96,54,73,153,108,94,40,80,46,112,0,8,92,21,86,74,38,55,73,82,84,105,67,104,68,100,54,107,95,20,111,117,131,52,184,172,87,92,91,39,55,89,103,102,105,20,34,50,5,4,21,0,16,0,41,63,63,47,37,65,0,36,2,4,36,80,41,0,78,44,32,106,52,80,4,79,98,89,83,71,17,52,32,52,26,93,88,10,100,110,24,114,126,37,38,0,7,85,77,143,103,18,70,67,0,6,63,18,6,58,107,31,65,0,1,55,2,94,13,100,70,105,25,69,65,42,113,45,83,0,83,83,30,126,66,24,73,95,5,89,65,80,55,8,13,107,53,63,67,123,24,0,97,0,49,0,46,58,118,1,114,52,2,45,61,112,5,0,0,0,0,10,11,23,3,79,52,79,136,24,73,27,48,61,56,96,100,52,93,5,85,0,1,0,58,27,64,15,109,22,93,35,28,109,50,51,27,58,37,1,4,30,0,4,0,16,43,60,54,129,29,62,120,190,57,164,116,204,60,50,0,18,0,42,2,110,10,74,85,40,60,131,129,31,96,68,34,86,77,68,120,118,244,139,101,62,55,71,41,45,104,22,11,0,25,1,6,67,9,77,115,94,63,67,146,104,94,40,85,50,38,0,8,89,20,82,61,35,61,79,69,74,98,70,118,71,79,47,78,83,21,107,118,112,29,184,178,82,99,64,27,56,41,105,88,94,14,22,48,3,1,25,0,22,0,44,63,65,48,36,68,0,35,2,3,30,85,37,0,78,46,36,118,56,90,5,93,91,78,89,71,11,54,39,56,28,84,93,12,117,98,22,113,123,32,37,0,9,74,78,149,100,17,72,66,1,3,63,2,1,47,104,30,81,2,1,50,4,73,15,96,79,102,22,89,51,43,116,48,76,1,69,90,21,121,57,13,72,80,4,98,72,90,50,4,13,100,50,74,69,118,24,0,89,0,43,0,40,70,113,3,109,57,2,50,57,107,17,4,0,0,0,5,9,15,0,61,65,57,191,40,69,27,48,54,54,84,110,57,81,5,87,0,2,0,73,25,62,13,26,13,17,15,29,97,45,53,29,56,44,2,5,31,0,16,0,22,44,55,55,136,29,68,125,195,67,158,133,211,59,56,0,20,0,52,4,106,5,75,91,39,62,131,128,36,98,57,33,91,84,83,90,48,133,107,95,102,100,105,79,36,85,68,50,54,8,14,87,10,74,43,72,54,73,87,16,98,43,58,26,97,21,21,62,0,44,0,20,0,20,15,0,37,0,51,15,14,113,41,24,53,0,64,3,73,32,98,58,63,18,88,15,79,65,81,64,17,87,2,31,76,42,0,37,9,71,2,47,2,50,35,81,65,55,31,88,7,36,1,19,0,37,12,73,118,50,107,25,78,34,83,10,79,2,41,0,88

B-factor: mean 48.2, std 18.38, range [19.55, 103.74]

Nearest PDB structures (foldseek):
  8vhx-assembly1_B  TM=1.006E+00  e=1.224E-14  Chivirus chi
  2fel-assembly3_L  TM=3.689E-01  e=3.761E+00  Agrobacterium tumefaciens
  2fen-assembly1_A  TM=3.773E-01  e=5.914E+00  Agrobacterium tumefaciens
  7kio-assembly1_A  TM=2.161E-01  e=9.299E+00  Bos taurus
  6wry-assembly1_A  TM=2.192E-01  e=9.920E+00  Bos taurus

Foldseek 3Di:
DAVVVLVVLVVVLVVLVVQLVCVVVVNHDQKDADPVRDIDGHDDDDNVVSVVLNVLSVVLNVDRRSVCSSVCPPPDDDDDDDD/DLVVVLVVLVVVLVVLVVQLVCVVVVNHDQKDADPVGDIDGHDDDDNVVSVVLNVLSVQLNPDRRNVCSSVVVVDDDDDDDDD/DLVVVVVVLLQVLVQPQDVVNPHPDHCNVAAAEPDPDDDPVNVVPDWHKYKYWDPDDDQFDAPDPVRFKGKAQTKIKIKTKDQADVVGQAPVRVRVVVSSVVSVCLQPDADPVGHRPNVCSNVVNQSFDDKDKDDKDWDAPPDDDDSMTMIIIMITTIGMGGPVHD/DPPPQVDLPDPVCVPVDDDPAAQLRCCLVCNPVLLVLLVVLCVPPPLNVLLLVCLLCLQFNPAKAWQFDQQCVVVVFDPPQVVQLRVLLRVPVRCQQPDLQQQQAPVSHDGNSRLLSVQRSVCLSFQKWKKFFFFDDAPDDPVSHHPGGTYIYTDDVQQFADWVNDDADCQGRGQFGADNVGDGFWGKGQPDHPPPPPDDSSNGIDIGTQAPDLRAGGMDMAGDDPDPPHDGGGNLCVVVSVLSVVLVVVVVVLVVVLVVLQVCQKDKDDPDDPVVVVVLVAVPPDADCVDHDDHPDDDGDDDPPIDIGGRHRDDGPDPPDVNSLVSLCVSCVSSLAHSCSSVVPCPPDDDVRVVVRLVSSSVVSNVCSVRGSVVVVLSVQLNVVLRCLVVVSGDDGPPDHSSCCSVVVSVCSRSRIDIQRAASCCPPPPVVVVVVVCCVVVPVDHPQPVVSNNRDHRVVVVVVVVVVVVVCVVVVHDD/DPDPQVDLPDPVCVPPDDDDDDQLVVCLVCPPVLLVLLVVLCVPPPLNVLLLVVLLCQQFNPHKAWQWFFQCVLVVFDPVQVVQQRVLLRVVPRVQQPDLQLQQAPVSHARVSRVLSVQRSVCLSRQKWKKFFDFADAPDDPVPHHPGTTHIYTDDLQQFADWPNDDADCQGGGFFGADNVRDGQKGKGQPDHPPDPVDPSSNGIDIGTQADVARQGRMDMAGDDDDPSDDGGDHLQVVCSVLSVVLVVVVVVLVVVLVVLAVCQKDKQAPDDPVVVVVQVACPNDADCCDHDDRDDDDGDDDPRIDIGGRHRDDRDDPPDVNSLVSLCVSCVSSLADSCSSVVDCPPDDPVNVVVRLVSSSVVSNVCNVRGSVVVVLSVSLVRVLRCQQVVVGDDGPPDHSVCCSVVSSVCSRSVIDIQRAANDDPDCPPVVVVVVVCPVVVVDDPQVVVSNHRDGVPVVVVVVVVVVVVCVVVVPDD/DDPVQVVVQVVVVVVQVVQWAWKKKQAQVSPDIDGRFTKHKDWDWDWDDDDPPPPDHTDIWTFMKIKHWPVVCVVRVHDDDFQIWIFGPPPPPVRWIWGFHAWDDDDGDTITMTGTTTDD/DCPPPDDFDFDFDWWKWWFWADPPGLHTDDTHTLPDWPDKFKDWDWAWPWDADPVDDDGHTDGTHTDDIWIWIKIKGQPDDQVVVLLALVWDKDWDWDDFFAFDKDKDAQDAAFDKDAAACDPVCVQHAFQKDPKWKKKAARPDPDDDDPDHSVPTPRIGTDDCVQAWDAPRRGRMIHGHNRHPRSDDRMMMMMTITGDRGGDMDIDRDDDWIKTKMKIWTPIPGGFTKIKIFSIKTKYWDDDQDPDDDDGTMTMIMITFDASDPVGDGMDMDGD/DDDFDFDFDWWKWWFWDDPPDLHTDDTHTLADWPDKDKDKDWDKDWDADPDPDDGHTDDIGIPDIWIWIKIKGLDDDQVVVLQALVFDKDFAKDDWDAFDKDKDFWDAAQDKDAAQCDPVCVQHAFQKDDKWKWKAANVDDWDDDPDHPCPIPRIGTDDCVQQWDADRGRRMIHGHNRRDVSPDRMMMMMTITGDMDRDMDRDRDDHWIKTKMKIWTPTPGGFIKIKIFRIKTKYWDDDFDPDDDDGTMTMIIITFDAPDPVRDGMDIHGDDDDDDDDQQPAKDKAKAWPDAEDAAPDQAGKIKMFMATNVRATDFFWKKAKDKDDQKDKPPRIDTAHPRRMDMIGIHGHDFAKMKMAMATVVGPDRHIDMHTHD

InterPro domains:
  IPR004174 Head-to-tail joining protein W [PF02831] (14-64)
  IPR036626 Head-to-tail joining protein W superfamily [G3DSA:3.30.1580.10] (10-66)
  IPR036626 Head-to-tail joining protein W superfamily [SSF64210] (13-63)